Protein 6H0J (pdb70)

InterPro domains:
  IPR001227 Acyl transferase domain superfamily [G3DSA:3.40.366.10] (567-873)
  IPR001227 Acyl transferase domain superfamily [G3DSA:3.40.366.10] (2372-2678)
  IPR001227 Acyl transferase domain superfamily [G3DSA:3.40.366.10] (4177-4483)
  IPR001227 Acyl transferase domain superfamily [G3DSA:3.40.366.10] (6298-6604)
  IPR001227 Acyl transferase domain superfamily [G3DSA:3.40.366.10] (8096-8402)
  IPR001227 Acyl transferase domain superfamily [G3DSA:3.40.366.10] (10204-10501)
  IPR001227 Acyl transferase domain superfamily [G3DSA:3.40.366.10] (11750-12056)
  IPR001227 Acyl transferase domain superfamily [G3DSA:3.40.366.10] (13543-13849)
  IPR001227 Acyl transferase domain superfamily [G3DSA:3.40.366.10] (15663-15969)
  IPR006162 Phosphopantetheine attachment site [PS00012] (1752-1767)
  IPR006162 Phosphopantetheine attachment site [PS00012] (3557-3572)
  IPR006162 Phosphopantetheine attachment site [PS00012] (5678-5693)
  IPR006162 Phosphopantetheine attachment site [PS00012] (7483-7498)
  IPR006162 Phosphopantetheine attachment site [PS00012] (9597-9612)
  IPR006162 Phosphopantetheine attachment site [PS00012] (11136-11151)
  IPR006162 Phosphopantetheine attachment site [PS00012] (12929-12944)
  IPR006162 Phosphopantetheine attachment site [PS00012] (15044-15059)
  IPR006162 Phosphopantetheine attachment site [PS00012] (16850-16865)
  IPR009081 Phosphopantetheine binding ACP domain [PF00550] (1728-1793)
  IPR009081 Phosphopantetheine binding ACP domain [PF00550] (3533-3598)

Radius of gyration: 12.16 Å; Cα contacts (8 Å, |Δi|>4): 162; chains: 1; bounding box: 32×23×23 Å

B-factor: mean 0.43, std 0.56, range [0.02, 4.68]

Foldseek 3Di:
DAPQCQCLVVLLPDALVVLLVVQLLVLLCLLQVLLVHRRSVPFDQVAFCVVVVDDLPSLQVSQVSVCVNRVFHADSCRSVVQGGSSSNSSVSVVRHDPRD

CATH classification: 1.10.1200.10

Organism: Mycobacterium ulcerans (strain Agy99) (NCBI:txid362242)

Sequence (100 aa):
GSTATLLTSKLAGLTATEQRAVTRKLVLDQAASVLGYASTESLDTHESFKDLGFDSLTALELRDHLQTATGLNLSSTLIFDHPTPHAVAEHLLEQIPGIGGSTATLLTSKLAGLTATEQRAVTRKLVLDQAASVLGYASTESLDTHESFKDLGFDSLTALELRDHLQTATGLNLSSTLIFDHPTPHAVAEHLLEQIPGIGGSTATLLTSKLAGLTATEQRAVTRKLVLDQAASVLGYASTESLDTHESFKDLGFDSLTALELRDHLQTATGLNLSSTLIFDHPTPHAVAEHLLEQIPGIGGSTATLLTSKLAGLTATEQRAVTRKLVLDQAASVLGYASTESLDTHESFKDLGFDSLTALELRDHLQTATGLNLSSTLIFDHPTPHAVAEHLLEQIPGIGGSTATLLTSKLAGLTATEQRAVTRKLVLDQAASVLGYASTESLDTHESFKDLGFDSLTALELRDHLQTATGLNLSSTLIFDHPTPHAVAEHLLEQIPGIGGSTATLLTSKLAGLTATEQRAVTRKLVLDQAASVLGYASTESLDTHESFKDLGFDSLTALELRDHLQTATGLNLSSTLIFDHPTPHAVAEHLLEQIPGIGGSTATLLTSKLAGLTATEQRAVTRKLVLDQAASVLGYASTESLDTHESFKDLGFDSLTALELRDHLQTATGLNLSSTLIFDHPTPHAVAEHLLEQIPGIGGSTATLLTSKLAGLTATEQRAVTRKLVLDQAASVLGYASTESLDTHESFKDLGFDSLTALELRDHLQTATGLNLSSTLIFDHPTPHAVAEHLLEQIPGIGGSTATLLTSKLAGLTATEQRAVTRKLVLDQAASVLGYASTESLDTHESFKDLGFDSLTALELRDHLQTATGLNLSSTLIFDHPTPHAVAEHLLEQIPGIGGSTATLLTSKLAGLTATEQRAVTRKLVLDQAASVLGYASTESLDTHESFKDLGFDSLTALELRDHLQTATGLNLSSTLIFDHPTPHAVAEHLLEQIPGIGGSTATLLTSKLAGLTATEQRAVTRKLVLDQAASVLGYASTESLDTHESFKDLGFDSLTALELRDHLQTATGLNLSSTLIFDHPTPHAVAEHLLEQIPGIGGSTATLLTSKLAGLTATEQRAVTRKLVLDQAASVLGYASTESLDTHESFKDLGFDSLTALELRDHLQTATGLNLSSTLIFDHPTPHAVAEHLLEQIPGIGGSTATLLTSKLAGLTATEQRAVTRKLVLDQAASVLGYASTESLDTHESFKDLGFDSLTALELRDHLQTATGLNLSSTLIFDHPTPHAVAEHLLEQIPGIGGSTATLLTSKLAGLTATEQRAVTRKLVLDQAASVLGYASTESLDTHESFKDLGFDSLTALELRDHLQTATGLNLSSTLIFDHPTPHAVAEHLLEQIPGIGGSTATLLTSKLAGLTATEQRAVTRKLVLDQAASVLGYASTESLDTHESFKDLGFDSLTALELRDHLQTATGLNLSSTLIFDHPTPHAVAEHLLEQIPGIGGSTATLLTSKLAGLTATEQRAVTRKLVLDQAASVLGYASTESLDTHESFKDLGFDSLTALELRDHLQTATGLNLSSTLIFDHPTPHAVAEHLLEQIPGIGGSTATLLTSKLAGLTATEQRAVTRKLVLDQAASVLGYASTESLDTHESFKDLGFDSLTALELRDHLQTATGLNLSSTLIFDHPTPHAVAEHLLEQIPGIGGSTATLLTSKLAGLTATEQRAVTRKLVLDQAASVLGYASTESLDTHESFKDLGFDSLTALELRDHLQTATGLNLSSTLIFDHPTPHAVAEHLLEQIPGIGGSTATLLTSKLAGLTATEQRAVTRKLVLDQAASVLGYASTESLDTHESFKDLGFDSLTALELRDHLQTATGLNLSSTLIFDHPTPHAVAEHLLEQIPGIGGSTATLLTSKLAGLTATEQRAVTRKLVLDQAASVLGYASTESLDTHESFKDLGFDSLTALELRDHLQTATGLNLSSTLIFDHPTPHAVAEHLLEQIPGIG

Solvent-accessible surface area: 5077 Å² total; per-residue (Å²): 99,118,69,16,92,101,24,23,73,101,2,64,63,34,81,46,93,82,0,95,52,39,1,101,106,29,0,20,50,25,0,2,71,20,43,65,51,93,82,26,104,68,26,53,6,158,51,39,0,128,105,14,47,4,72,86,136,34,1,57,80,0,56,63,40,0,35,93,13,2,2,25,131,12,68,66,84,4,0,72,102,39,67,12,0,84,13,0,0,51,31,2,15,138,46,13,79,76,77,41

Nearest PDB structures (foldseek):
  6h0j-assembly1_A  TM=9.994E-01  e=2.983E-16  Mycobacterium ulcerans Agy99
  5hvc-assembly1_A  TM=9.205E-01  e=7.539E-07  Mycobacterium ulcerans
  5hv8-assembly1_A  TM=8.431E-01  e=6.719E-07  Mycobacterium ulcerans
  7vrs-assembly1_C  TM=9.241E-01  e=3.181E-06  Streptomyces albus subsp. albus
  8tko-assembly1_C  TM=9.076E-01  e=5.340E-06  Saccharopolyspora erythraea

Structure (mmCIF, N/CA/C/O backbone):
data_6H0J
#
_entry.id   6H0J
#
loop_
_atom_site.group_PDB
_atom_site.id
_atom_site.type_symbol
_atom_site.label_atom_id
_atom_site.label_alt_id
_atom_site.label_comp_id
_atom_site.label_asym_id
_atom_site.label_entity_id
_atom_site.label_seq_id
_atom_site.pdbx_PDB_ins_code
_atom_site.Cartn_x
_atom_site.Cartn_y
_atom_site.Cartn_z
_atom_site.occupancy
_atom_site.B_iso_or_equiv
_atom_site.auth_seq_id
_atom_site.auth_comp_id
_atom_site.auth_asym_id
_atom_site.auth_atom_id
_atom_site.pdbx_PDB_model_num
ATOM 1 N N . GLY A 1 1 ? -12.910 12.205 -0.116 1.00 4.26 1 GLY A N 1
ATOM 2 C CA . GLY A 1 1 ? -11.819 13.172 -0.386 1.00 3.40 1 GLY A CA 1
ATOM 3 C C . GLY A 1 1 ? -10.956 12.742 -1.552 1.00 2.51 1 GLY A C 1
ATOM 4 O O . GLY A 1 1 ? -10.609 11.566 -1.663 1.00 2.92 1 GLY A O 1
ATOM 10 N N . SER A 1 2 ? -10.625 13.701 -2.419 1.00 1.84 2 SER A N 1
ATOM 11 C CA . SER A 1 2 ? -9.788 13.468 -3.601 1.00 1.44 2 SER A CA 1
ATOM 12 C C . SER A 1 2 ? -10.500 12.577 -4.623 1.00 1.14 2 SER A C 1
ATOM 13 O O . SER A 1 2 ? -10.944 13.052 -5.670 1.00 1.80 2 SER A O 1
ATOM 21 N N . THR A 1 3 ? -10.616 11.294 -4.321 1.00 0.93 3 THR A N 1
ATOM 22 C CA . THR A 1 3 ? -11.254 10.350 -5.221 1.00 0.78 3 THR A CA 1
ATOM 23 C C . THR A 1 3 ? -11.924 9.221 -4.439 1.00 0.84 3 THR A C 1
ATOM 24 O O . THR A 1 3 ? -13.141 9.230 -4.254 1.00 1.82 3 THR A O 1
ATOM 35 N N . ALA A 1 4 ? -11.112 8.274 -3.971 1.00 0.63 4 ALA A N 1
ATOM 36 C CA . ALA A 1 4 ? -11.578 7.094 -3.238 1.00 0.52 4 ALA A CA 1
ATOM 37 C C . ALA A 1 4 ? -12.390 6.138 -4.112 1.00 0.42 4 ALA A C 1
ATOM 38 O O . ALA A 1 4 ? -12.035 4.969 -4.216 1.00 0.34 4 ALA A O 1
ATOM 45 N N . THR A 1 5 ? -13.465 6.635 -4.735 1.00 0.48 5 THR A N 1
ATOM 46 C CA . THR A 1 5 ? -14.343 5.830 -5.606 1.00 0.48 5 THR A CA 1
ATOM 47 C C . THR A 1 5 ? -13.558 4.925 -6.554 1.00 0.39 5 THR A C 1
ATOM 48 O O . THR A 1 5 ? -14.021 3.847 -6.924 1.00 0.42 5 THR A O 1
ATOM 59 N N . LEU A 1 6 ? -12.368 5.361 -6.918 1.00 0.30 6 LEU A N 1
ATOM 60 C CA . LEU A 1 6 ? -11.461 4.569 -7.727 1.00 0.23 6 LEU A CA 1
ATOM 61 C C . LEU A 1 6 ? -11.224 3.198 -7.097 1.00 0.22 6 LEU A C 1
ATOM 62 O O . LEU A 1 6 ? -11.624 2.171 -7.646 1.00 0.31 6 LEU A O 1
ATOM 78 N N . LEU A 1 7 ? -10.595 3.192 -5.933 1.00 0.16 7 LEU A N 1
ATOM 79 C CA . LEU A 1 7 ? -10.277 1.952 -5.254 1.00 0.15 7 LEU A CA 1
ATOM 80 C C . LEU A 1 7 ? -11.463 1.457 -4.455 1.00 0.20 7 LEU A C 1
ATOM 81 O O . LEU A 1 7 ? -11.674 0.270 -4.321 1.00 0.22 7 LEU A O 1
ATOM 97 N N . THR A 1 8 ? -12.240 2.382 -3.944 1.00 0.24 8 THR A N 1
ATOM 98 C CA . THR A 1 8 ? -13.407 2.059 -3.132 1.00 0.31 8 THR A CA 1
ATOM 99 C C . THR A 1 8 ? -14.362 1.125 -3.882 1.00 0.35 8 THR A C 1
ATOM 100 O O . THR A 1 8 ? -14.964 0.227 -3.290 1.00 0.38 8 THR A O 1
ATOM 111 N N . SER A 1 9 ? -14.450 1.309 -5.194 1.00 0.36 9 SER A N 1
ATOM 112 C CA . SER A 1 9 ? -15.263 0.446 -6.041 1.00 0.42 9 SER A CA 1
ATOM 113 C C . SER A 1 9 ? -14.656 -0.961 -6.131 1.00 0.39 9 SER A C 1
ATOM 114 O O . SER A 1 9 ? -15.344 -1.929 -6.452 1.00 0.43 9 SER A O 1
ATOM 122 N N . LYS A 1 10 ? -13.365 -1.059 -5.832 1.00 0.33 10 LYS A N 1
ATOM 123 C CA . LYS A 1 10 ? -12.679 -2.342 -5.735 1.00 0.31 10 LYS A CA 1
ATOM 124 C C . LYS A 1 10 ? -13.128 -3.055 -4.477 1.00 0.28 10 LYS A C 1
ATOM 125 O O . LYS A 1 10 ? -13.686 -4.146 -4.534 1.00 0.29 10 LYS A O 1
ATOM 144 N N . LEU A 1 11 ? -12.903 -2.400 -3.342 1.00 0.24 11 LEU A N 1
ATOM 145 C CA . LEU A 1 11 ? -13.166 -2.995 -2.033 1.00 0.23 11 LEU A CA 1
ATOM 146 C C . LEU A 1 11 ? -14.631 -3.351 -1.874 1.00 0.27 11 LEU A C 1
ATOM 147 O O . LEU A 1 11 ? -14.976 -4.247 -1.107 1.00 0.28 11 LEU A O 1
ATOM 163 N N . ALA A 1 12 ? -15.484 -2.647 -2.596 1.00 0.30 12 ALA A N 1
ATOM 164 C CA . ALA A 1 12 ? -16.913 -2.936 -2.599 1.00 0.35 12 ALA A CA 1
ATOM 165 C C . ALA A 1 12 ? -17.176 -4.365 -3.068 1.00 0.36 12 ALA A C 1
ATOM 166 O O . ALA A 1 12 ? -18.171 -4.982 -2.695 1.00 0.40 12 ALA A O 1
ATOM 173 N N . GLY A 1 13 ? -16.268 -4.881 -3.887 1.00 0.35 13 GLY A N 1
ATOM 174 C CA . GLY A 1 13 ? -16.390 -6.234 -4.383 1.00 0.37 13 GLY A CA 1
ATOM 175 C C . GLY A 1 13 ? -15.738 -7.249 -3.462 1.00 0.34 13 GLY A C 1
ATOM 176 O O . GLY A 1 13 ? -15.950 -8.453 -3.604 1.00 0.38 13 GLY A O 1
ATOM 180 N N . LEU A 1 14 ? -14.944 -6.767 -2.512 1.00 0.29 14 LEU A N 1
ATOM 181 C CA . LEU A 1 14 ? -14.248 -7.637 -1.589 1.00 0.26 14 LEU A CA 1
ATOM 182 C C . LEU A 1 14 ? -14.887 -7.632 -0.231 1.00 0.26 14 LEU A C 1
ATOM 183 O O . LEU A 1 14 ? -15.822 -6.880 0.053 1.00 0.29 14 LEU A O 1
ATOM 199 N N . THR A 1 15 ? -14.357 -8.492 0.593 1.00 0.25 15 THR A N 1
ATOM 200 C CA . THR A 1 15 ? -14.588 -8.456 2.010 1.00 0.26 15 THR A CA 1
ATOM 201 C C . THR A 1 15 ? -13.355 -7.832 2.613 1.00 0.24 15 THR A C 1
ATOM 202 O O . THR A 1 15 ? -12.349 -7.746 1.913 1.00 0.21 15 THR A O 1
ATOM 213 N N . ALA A 1 16 ? -13.400 -7.406 3.866 1.00 0.26 16 ALA A N 1
ATOM 214 C CA . ALA A 1 16 ? -12.246 -6.749 4.478 1.00 0.26 16 ALA A CA 1
ATOM 215 C C . ALA A 1 16 ? -10.963 -7.527 4.200 1.00 0.23 16 ALA A C 1
ATOM 216 O O . ALA A 1 16 ? -9.941 -6.941 3.868 1.00 0.23 16 ALA A O 1
ATOM 223 N N . THR A 1 17 ? -11.051 -8.850 4.275 1.00 0.24 17 THR A N 1
ATOM 224 C CA . THR A 1 17 ? -9.924 -9.729 4.018 1.00 0.24 17 THR A CA 1
ATOM 225 C C . THR A 1 17 ? -9.412 -9.608 2.580 1.00 0.22 17 THR A C 1
ATOM 226 O O . THR A 1 17 ? -8.210 -9.483 2.352 1.00 0.28 17 THR A O 1
ATOM 237 N N . GLU A 1 18 ? -10.312 -9.642 1.613 1.00 0.20 18 GLU A N 1
ATOM 238 C CA . GLU A 1 18 ? -9.924 -9.553 0.227 1.00 0.19 18 GLU A CA 1
ATOM 239 C C . GLU A 1 18 ? -9.515 -8.131 -0.120 1.00 0.17 18 GLU A C 1
ATOM 240 O O . GLU A 1 18 ? -8.717 -7.907 -1.027 1.00 0.16 18 GLU A O 1
ATOM 252 N N . GLN A 1 19 ? -10.066 -7.177 0.612 1.00 0.16 19 GLN A N 1
ATOM 253 C CA . GLN A 1 19 ? -9.656 -5.790 0.500 1.00 0.16 19 GLN A CA 1
ATOM 254 C C . GLN A 1 19 ? -8.207 -5.647 0.934 1.00 0.15 19 GLN A C 1
ATOM 255 O O . GLN A 1 19 ? -7.451 -4.854 0.374 1.00 0.17 19 GLN A O 1
ATOM 269 N N . ARG A 1 20 ? -7.827 -6.426 1.944 1.00 0.18 20 ARG A N 1
ATOM 270 C CA . ARG A 1 20 ? -6.421 -6.527 2.327 1.00 0.22 20 ARG A CA 1
ATOM 271 C C . ARG A 1 20 ? -5.641 -7.061 1.148 1.00 0.18 20 ARG A C 1
ATOM 272 O O . ARG A 1 20 ? -4.652 -6.479 0.723 1.00 0.24 20 ARG A O 1
ATOM 293 N N . ALA A 1 21 ? -6.146 -8.159 0.605 1.00 0.19 21 ALA A N 1
ATOM 294 C CA . ALA A 1 21 ? -5.464 -8.907 -0.448 1.00 0.19 21 ALA A CA 1
ATOM 295 C C . ALA A 1 21 ? -5.197 -8.061 -1.688 1.00 0.16 21 ALA A C 1
ATOM 296 O O . ALA A 1 21 ? -4.108 -8.111 -2.262 1.00 0.19 21 ALA A O 1
ATOM 303 N N . VAL A 1 22 ? -6.178 -7.267 -2.081 1.00 0.12 22 VAL A N 1
ATOM 304 C CA . VAL A 1 22 ? -6.105 -6.538 -3.338 1.00 0.12 22 VAL A CA 1
ATOM 305 C C . VAL A 1 22 ? -5.060 -5.429 -3.309 1.00 0.08 22 VAL A C 1
ATOM 306 O O . VAL A 1 22 ? -4.310 -5.261 -4.267 1.00 0.10 22 VAL A O 1
ATOM 319 N N . THR A 1 23 ? -4.986 -4.663 -2.232 1.00 0.06 23 THR A N 1
ATOM 320 C CA . THR A 1 23 ? -3.955 -3.649 -2.162 1.00 0.04 23 THR A CA 1
ATOM 321 C C . THR A 1 23 ? -2.721 -4.143 -1.449 1.00 0.05 23 THR A C 1
ATOM 322 O O . THR A 1 23 ? -1.703 -3.491 -1.489 1.00 0.11 23 THR A O 1
ATOM 333 N N . ARG A 1 24 ? -2.783 -5.315 -0.841 1.00 0.04 24 ARG A N 1
ATOM 334 C CA . ARG A 1 24 ? -1.555 -5.995 -0.442 1.00 0.05 24 ARG A CA 1
ATOM 335 C C . ARG A 1 24 ? -0.793 -6.319 -1.710 1.00 0.08 24 ARG A C 1
ATOM 336 O O . ARG A 1 24 ? 0.404 -6.585 -1.703 1.00 0.17 24 ARG A O 1
ATOM 357 N N . LYS A 1 25 ? -1.532 -6.250 -2.803 1.00 0.05 25 LYS A N 1
ATOM 358 C CA . LYS A 1 25 ? -1.008 -6.383 -4.122 1.00 0.08 25 LYS A CA 1
ATOM 359 C C . LYS A 1 25 ? -0.751 -4.986 -4.704 1.00 0.07 25 LYS A C 1
ATOM 360 O O . LYS A 1 25 ? 0.237 -4.775 -5.402 1.00 0.11 25 LYS A O 1
ATOM 379 N N . LEU A 1 26 ? -1.630 -4.020 -4.398 1.00 0.04 26 LEU A N 1
ATOM 380 C CA . LEU A 1 26 ? -1.474 -2.655 -4.897 1.00 0.04 26 LEU A CA 1
ATOM 381 C C . LEU A 1 26 ? -0.283 -1.943 -4.250 1.00 0.04 26 LEU A C 1
ATOM 382 O O . LEU A 1 26 ? 0.590 -1.462 -4.965 1.00 0.04 26 LEU A O 1
ATOM 398 N N . VAL A 1 27 ? -0.239 -1.871 -2.914 1.00 0.04 27 VAL A N 1
ATOM 399 C CA . VAL A 1 27 ? 0.881 -1.214 -2.231 1.00 0.04 27 VAL A CA 1
ATOM 400 C C . VAL A 1 27 ? 2.187 -1.852 -2.682 1.00 0.05 27 VAL A C 1
ATOM 401 O O . VAL A 1 27 ? 3.200 -1.185 -2.886 1.00 0.05 27 VAL A O 1
ATOM 414 N N . LEU A 1 28 ? 2.104 -3.154 -2.866 1.00 0.05 28 LEU A N 1
ATOM 415 C CA . LEU A 1 28 ? 3.192 -3.956 -3.362 1.00 0.05 28 LEU A CA 1
ATOM 416 C C . LEU A 1 28 ? 3.585 -3.493 -4.755 1.00 0.05 28 LEU A C 1
ATOM 417 O O . LEU A 1 28 ? 4.746 -3.233 -5.038 1.00 0.06 28 LEU A O 1
ATOM 433 N N . ASP A 1 29 ? 2.584 -3.343 -5.593 1.00 0.04 29 ASP A N 1
ATOM 434 C CA . ASP A 1 29 ? 2.773 -2.992 -6.993 1.00 0.05 29 ASP A CA 1
ATOM 435 C C . ASP A 1 29 ? 3.357 -1.597 -7.108 1.00 0.03 29 ASP A C 1
ATOM 436 O O . ASP A 1 29 ? 4.233 -1.335 -7.932 1.00 0.04 29 ASP A O 1
ATOM 445 N N . GLN A 1 30 ? 2.852 -0.705 -6.274 1.00 0.03 30 GLN A N 1
ATOM 446 C CA . GLN A 1 30 ? 3.347 0.652 -6.202 1.00 0.03 30 GLN A CA 1
ATOM 447 C C . GLN A 1 30 ? 4.780 0.670 -5.746 1.00 0.03 30 GLN A C 1
ATOM 448 O O . GLN A 1 30 ? 5.624 1.316 -6.354 1.00 0.04 30 GLN A O 1
ATOM 462 N N . ALA A 1 31 ? 5.041 -0.071 -4.684 1.00 0.02 31 ALA A N 1
ATOM 463 C CA . ALA A 1 31 ? 6.377 -0.177 -4.112 1.00 0.03 31 ALA A CA 1
ATOM 464 C C . ALA A 1 31 ? 7.323 -0.742 -5.138 1.00 0.03 31 ALA A C 1
ATOM 465 O O . ALA A 1 31 ? 8.511 -0.428 -5.171 1.00 0.04 31 ALA A O 1
ATOM 472 N N . ALA A 1 32 ? 6.757 -1.558 -5.995 1.00 0.03 32 ALA A N 1
ATOM 473 C CA . ALA A 1 32 ? 7.481 -2.179 -7.061 1.00 0.04 32 ALA A CA 1
ATOM 474 C C . ALA A 1 32 ? 7.846 -1.136 -8.094 1.00 0.05 32 ALA A C 1
ATOM 475 O O . ALA A 1 32 ? 8.979 -1.075 -8.557 1.00 0.07 32 ALA A O 1
ATOM 482 N N . SER A 1 33 ? 6.891 -0.280 -8.404 1.00 0.05 33 SER A N 1
ATOM 483 C CA . SER A 1 33 ? 7.103 0.797 -9.350 1.00 0.07 33 SER A CA 1
ATOM 484 C C . SER A 1 33 ? 8.183 1.742 -8.832 1.00 0.06 33 SER A C 1
ATOM 485 O O . SER A 1 33 ? 8.975 2.287 -9.598 1.00 0.08 33 SER A O 1
ATOM 493 N N . VAL A 1 34 ? 8.205 1.923 -7.520 1.00 0.04 34 VAL A N 1
ATOM 494 C CA . VAL A 1 34 ? 9.192 2.761 -6.874 1.00 0.04 34 VAL A CA 1
ATOM 495 C C . VAL A 1 34 ? 10.558 2.149 -7.011 1.00 0.05 34 VAL A C 1
ATOM 496 O O . VAL A 1 34 ? 11.489 2.744 -7.549 1.00 0.07 34 VAL A O 1
ATOM 509 N N . LEU A 1 35 ? 10.644 0.941 -6.502 1.00 0.04 35 LEU A N 1
ATOM 510 C CA . LEU A 1 35 ? 11.897 0.247 -6.336 1.00 0.06 35 LEU A CA 1
ATOM 511 C C . LEU A 1 35 ? 12.572 -0.141 -7.650 1.00 0.08 35 LEU A C 1
ATOM 512 O O . LEU A 1 35 ? 13.795 -0.279 -7.698 1.00 0.12 35 LEU A O 1
ATOM 528 N N . GLY A 1 36 ? 11.796 -0.345 -8.702 1.00 0.08 36 GLY A N 1
ATOM 529 C CA . GLY A 1 36 ? 12.394 -0.716 -9.968 1.00 0.11 36 GLY A CA 1
ATOM 530 C C . GLY A 1 36 ? 11.821 -1.991 -10.527 1.00 0.13 36 GLY A C 1
ATOM 531 O O . GLY A 1 36 ? 12.393 -2.608 -11.427 1.00 0.17 36 GLY A O 1
ATOM 535 N N . TYR A 1 37 ? 10.693 -2.382 -9.990 1.00 0.11 37 TYR A N 1
ATOM 536 C CA . TYR A 1 37 ? 10.106 -3.672 -10.285 1.00 0.14 37 TYR A CA 1
ATOM 537 C C . TYR A 1 37 ? 8.947 -3.537 -11.262 1.00 0.17 37 TYR A C 1
ATOM 538 O O . TYR A 1 37 ? 8.467 -2.432 -11.522 1.00 0.24 37 TYR A O 1
ATOM 556 N N . ALA A 1 38 ? 8.497 -4.665 -11.789 1.00 0.21 38 ALA A N 1
ATOM 557 C CA . ALA A 1 38 ? 7.405 -4.677 -12.751 1.00 0.24 38 ALA A CA 1
ATOM 558 C C . ALA A 1 38 ? 6.421 -5.799 -12.451 1.00 0.23 38 ALA A C 1
ATOM 559 O O . ALA A 1 38 ? 5.392 -5.933 -13.113 1.00 0.26 38 ALA A O 1
ATOM 566 N N . SER A 1 39 ? 6.745 -6.613 -11.462 1.00 0.21 39 SER A N 1
ATOM 567 C CA . SER A 1 39 ? 5.912 -7.746 -11.096 1.00 0.23 39 SER A CA 1
ATOM 568 C C . SER A 1 39 ? 6.079 -8.060 -9.613 1.00 0.20 39 SER A C 1
ATOM 569 O O .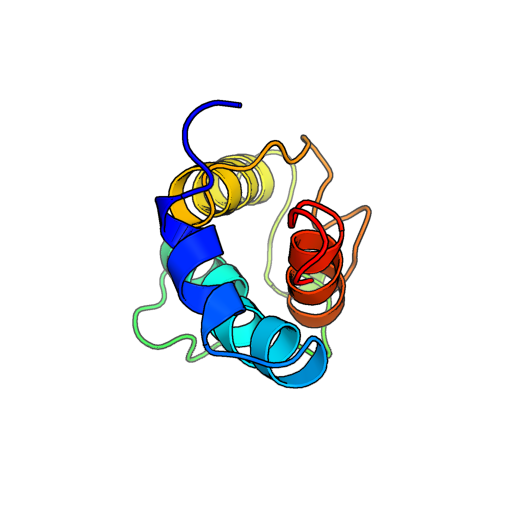 SER A 1 39 ? 5.918 -9.205 -9.184 1.00 0.25 39 SER A O 1
ATOM 577 N N . THR A 1 40 ? 6.397 -7.016 -8.836 1.00 0.14 40 THR A N 1
ATOM 578 C CA . THR A 1 40 ? 6.671 -7.134 -7.398 1.00 0.13 40 THR A CA 1
ATOM 579 C C . THR A 1 40 ? 7.650 -8.268 -7.110 1.00 0.16 40 THR A C 1
ATOM 580 O O . THR A 1 40 ? 7.573 -8.939 -6.080 1.00 0.22 40 THR A O 1
ATOM 591 N N . GLU A 1 41 ? 8.592 -8.433 -8.025 1.00 0.21 41 GLU A N 1
ATOM 592 C CA . GLU A 1 41 ? 9.518 -9.554 -8.016 1.00 0.26 41 GLU A CA 1
ATOM 593 C C . GLU A 1 41 ? 10.387 -9.588 -6.762 1.00 0.25 41 GLU A C 1
ATOM 594 O O . GLU A 1 41 ? 10.564 -10.644 -6.156 1.00 0.40 41 GLU A O 1
ATOM 606 N N . SER A 1 42 ? 10.901 -8.441 -6.353 1.00 0.27 42 SER A N 1
ATOM 607 C CA . SER A 1 42 ? 11.852 -8.404 -5.252 1.00 0.32 42 SER A CA 1
ATOM 608 C C . SER A 1 42 ? 11.234 -7.793 -4.002 1.00 0.28 42 SER A C 1
ATOM 609 O O . SER A 1 42 ? 11.910 -7.120 -3.225 1.00 0.41 42 SER A O 1
ATOM 617 N N . LEU A 1 43 ? 9.947 -8.020 -3.818 1.00 0.16 43 LEU A N 1
ATOM 618 C CA . LEU A 1 43 ? 9.247 -7.497 -2.664 1.00 0.12 43 LEU A CA 1
ATOM 619 C C . LEU A 1 43 ? 8.806 -8.584 -1.705 1.00 0.13 43 LEU A C 1
ATOM 620 O O . LEU A 1 43 ? 8.853 -9.776 -2.017 1.00 0.19 43 LEU A O 1
ATOM 636 N N . ASP A 1 44 ? 8.358 -8.144 -0.543 1.00 0.10 44 ASP A N 1
ATOM 637 C CA . ASP A 1 44 ? 7.790 -9.018 0.463 1.00 0.12 44 ASP A CA 1
ATOM 638 C C . ASP A 1 44 ? 6.677 -8.270 1.168 1.00 0.12 44 ASP A C 1
ATOM 639 O O . ASP A 1 44 ? 6.753 -7.054 1.335 1.00 0.19 44 ASP A O 1
ATOM 648 N N . THR A 1 45 ? 5.646 -8.981 1.571 1.00 0.09 45 THR A N 1
ATOM 649 C CA . THR A 1 45 ? 4.574 -8.373 2.327 1.00 0.08 45 THR A CA 1
ATOM 650 C C . THR A 1 45 ? 4.766 -8.645 3.805 1.00 0.08 45 THR A C 1
ATOM 651 O O . THR A 1 45 ? 4.094 -8.061 4.650 1.00 0.11 45 THR A O 1
ATOM 662 N N . HIS A 1 46 ? 5.702 -9.531 4.110 1.00 0.07 46 HIS A N 1
ATOM 663 C CA . HIS A 1 46 ? 5.990 -9.886 5.487 1.00 0.08 46 HIS A CA 1
ATOM 664 C C . HIS A 1 46 ? 7.185 -9.089 5.983 1.00 0.08 46 HIS A C 1
ATOM 665 O O . HIS A 1 46 ? 7.507 -9.095 7.173 1.00 0.12 46 HIS A O 1
ATOM 680 N N . GLU A 1 47 ? 7.837 -8.393 5.062 1.00 0.08 47 GLU A N 1
ATOM 681 C CA . GLU A 1 47 ? 9.031 -7.643 5.388 1.00 0.08 47 GLU A CA 1
ATOM 682 C C . GLU A 1 47 ? 8.754 -6.160 5.194 1.00 0.07 47 GLU A C 1
ATOM 683 O O . GLU A 1 47 ? 7.931 -5.776 4.358 1.00 0.07 47 GLU A O 1
ATOM 695 N N . SER A 1 48 ? 9.416 -5.340 5.984 1.00 0.07 48 SER A N 1
ATOM 696 C CA . SER A 1 48 ? 9.104 -3.927 6.046 1.00 0.07 48 SER A CA 1
ATOM 697 C C . SER A 1 48 ? 9.821 -3.159 4.946 1.00 0.06 48 SER A C 1
ATOM 698 O O . SER A 1 48 ? 10.922 -3.523 4.543 1.00 0.09 48 SER A O 1
ATOM 706 N N . PHE A 1 49 ? 9.169 -2.090 4.481 1.00 0.05 49 PHE A N 1
ATOM 707 C CA . PHE A 1 49 ? 9.665 -1.245 3.385 1.00 0.05 49 PHE A CA 1
ATOM 708 C C . PHE A 1 49 ? 11.082 -0.771 3.630 1.00 0.06 49 PHE A C 1
ATOM 709 O O . PHE A 1 49 ? 11.807 -0.455 2.691 1.00 0.06 49 PHE A O 1
ATOM 726 N N . LYS A 1 50 ? 11.432 -0.665 4.895 1.00 0.07 50 LYS A N 1
ATOM 727 C CA . LYS A 1 50 ? 12.800 -0.457 5.313 1.00 0.09 50 LYS A CA 1
ATOM 728 C C . LYS A 1 50 ? 13.735 -1.375 4.546 1.00 0.09 50 LYS A C 1
ATOM 729 O O . LYS A 1 50 ? 14.662 -0.929 3.873 1.00 0.13 50 LYS A O 1
ATOM 748 N N . ASP A 1 51 ? 13.446 -2.656 4.637 1.00 0.10 51 ASP A N 1
ATOM 749 C CA . ASP A 1 51 ? 14.237 -3.687 3.968 1.00 0.12 51 ASP A CA 1
ATOM 750 C C . ASP A 1 51 ? 14.081 -3.585 2.449 1.00 0.12 51 ASP A C 1
ATOM 751 O O . ASP A 1 51 ? 14.993 -3.922 1.693 1.00 0.20 51 ASP A O 1
ATOM 760 N N . LEU A 1 52 ? 12.925 -3.091 2.015 1.00 0.08 52 LEU A N 1
ATOM 761 C CA . LEU A 1 52 ? 12.628 -2.913 0.597 1.00 0.07 52 LEU A CA 1
ATOM 762 C C . LEU A 1 52 ? 13.477 -1.791 0.025 1.00 0.08 52 LEU A C 1
ATOM 763 O O . LEU A 1 52 ? 13.683 -1.695 -1.185 1.00 0.11 52 LEU A O 1
ATOM 779 N N . GLY A 1 53 ? 13.971 -0.949 0.914 1.00 0.06 53 GLY A N 1
ATOM 780 C CA . GLY A 1 53 ? 14.862 0.107 0.517 1.00 0.06 53 GLY A CA 1
ATOM 781 C C . GLY A 1 53 ? 14.214 1.471 0.537 1.00 0.07 53 GLY A C 1
ATOM 782 O O . GLY A 1 53 ? 14.750 2.422 -0.034 1.00 0.12 53 GLY A O 1
ATOM 786 N N . PHE A 1 54 ? 13.054 1.583 1.173 1.00 0.05 54 PHE A N 1
ATOM 787 C CA . PHE A 1 54 ? 12.387 2.870 1.274 1.00 0.05 54 PHE A CA 1
ATOM 788 C C . PHE A 1 54 ? 13.016 3.752 2.346 1.00 0.07 54 PHE A C 1
ATOM 789 O O . PHE A 1 54 ? 13.669 3.265 3.267 1.00 0.12 54 PHE A O 1
ATOM 806 N N . ASP A 1 55 ? 12.791 5.053 2.213 1.00 0.08 55 ASP A N 1
ATOM 807 C CA . ASP A 1 55 ? 13.356 6.056 3.112 1.00 0.12 55 ASP A CA 1
ATOM 808 C C . ASP A 1 55 ? 12.618 7.369 2.876 1.00 0.09 55 ASP A C 1
ATOM 809 O O . ASP A 1 55 ? 11.540 7.361 2.283 1.00 0.08 55 ASP A O 1
ATOM 818 N N . SER A 1 56 ? 13.203 8.488 3.284 1.00 0.12 56 SER A N 1
ATOM 819 C CA . SER A 1 56 ? 12.574 9.797 3.112 1.00 0.13 56 SER A CA 1
ATOM 820 C C . SER A 1 56 ? 12.671 10.291 1.658 1.00 0.12 56 SER A C 1
ATOM 821 O O . SER A 1 56 ? 12.848 11.479 1.398 1.00 0.14 56 SER A O 1
ATOM 829 N N . LEU A 1 57 ? 12.514 9.355 0.728 1.00 0.11 57 LEU A N 1
ATOM 830 C CA . LEU A 1 57 ? 12.530 9.619 -0.698 1.00 0.11 57 LEU A CA 1
ATOM 831 C C . LEU A 1 57 ? 11.527 8.712 -1.404 1.00 0.08 57 LEU A C 1
ATOM 832 O O . LEU A 1 57 ? 10.496 9.160 -1.897 1.00 0.08 57 LEU A O 1
ATOM 848 N N . THR A 1 58 ? 11.835 7.421 -1.413 1.00 0.06 58 THR A N 1
ATOM 849 C CA . THR A 1 58 ? 11.022 6.437 -2.109 1.00 0.05 58 THR A CA 1
ATOM 850 C C . THR A 1 58 ? 9.684 6.230 -1.425 1.00 0.04 58 THR A C 1
ATOM 851 O O . THR A 1 58 ? 8.661 6.062 -2.085 1.00 0.04 58 THR A O 1
ATOM 862 N N . ALA A 1 59 ? 9.696 6.233 -0.099 1.00 0.04 59 ALA A N 1
ATOM 863 C CA . ALA A 1 59 ? 8.473 6.121 0.668 1.00 0.04 59 ALA A CA 1
ATOM 864 C C . ALA A 1 59 ? 7.522 7.236 0.297 1.00 0.04 59 ALA A C 1
ATOM 865 O O . ALA A 1 59 ? 6.313 7.067 0.304 1.00 0.05 59 ALA A O 1
ATOM 872 N N . LEU A 1 60 ? 8.098 8.380 -0.023 1.00 0.05 60 LEU A N 1
ATOM 873 C CA . LEU A 1 60 ? 7.338 9.562 -0.373 1.00 0.07 60 LEU A CA 1
ATOM 874 C C . LEU A 1 60 ? 6.594 9.364 -1.678 1.00 0.06 60 LEU A C 1
ATOM 875 O O . LEU A 1 60 ? 5.405 9.667 -1.764 1.00 0.07 60 LEU A O 1
ATOM 891 N N . GLU A 1 61 ? 7.280 8.839 -2.686 1.00 0.05 61 GLU A N 1
ATOM 892 C CA . GLU A 1 61 ? 6.626 8.574 -3.962 1.00 0.05 61 GLU A CA 1
ATOM 893 C C . GLU A 1 61 ? 5.746 7.340 -3.870 1.00 0.05 61 GLU A C 1
ATOM 894 O O . GLU A 1 61 ? 4.750 7.237 -4.567 1.00 0.06 61 GLU A O 1
ATOM 906 N N . LEU A 1 62 ? 6.111 6.405 -3.008 1.00 0.04 62 LEU A N 1
ATOM 907 C CA . LEU A 1 62 ? 5.263 5.247 -2.756 1.00 0.03 62 LEU A CA 1
ATOM 908 C C . LEU A 1 62 ? 3.981 5.665 -2.069 1.00 0.04 62 LEU A C 1
ATOM 909 O O . LEU A 1 62 ? 2.894 5.250 -2.455 1.00 0.05 62 LEU A O 1
ATOM 925 N N . ARG A 1 63 ? 4.128 6.474 -1.038 1.00 0.05 63 ARG A N 1
ATOM 926 C CA . ARG A 1 63 ? 2.997 7.012 -0.321 1.00 0.06 63 ARG A CA 1
ATOM 927 C C . ARG A 1 63 ? 2.125 7.728 -1.324 1.00 0.06 63 ARG A C 1
ATOM 928 O O . ARG A 1 63 ? 0.912 7.542 -1.373 1.00 0.08 63 ARG A O 1
ATOM 949 N N . ASP A 1 64 ? 2.799 8.504 -2.161 1.00 0.06 64 ASP A N 1
ATOM 950 C CA . ASP A 1 64 ? 2.171 9.212 -3.253 1.00 0.07 64 ASP A CA 1
ATOM 951 C C . ASP A 1 64 ? 1.443 8.239 -4.172 1.00 0.06 64 ASP A C 1
ATOM 952 O O . ASP A 1 64 ? 0.318 8.499 -4.603 1.00 0.07 64 ASP A O 1
ATOM 961 N N . HIS A 1 65 ? 2.086 7.104 -4.444 1.00 0.05 65 HIS A N 1
ATOM 962 C CA . HIS A 1 65 ? 1.496 6.062 -5.264 1.00 0.05 65 HIS A CA 1
ATOM 963 C C . HIS A 1 65 ? 0.223 5.533 -4.635 1.00 0.05 65 HIS A C 1
ATOM 964 O O . HIS A 1 65 ? -0.764 5.353 -5.323 1.00 0.06 65 HIS A O 1
ATOM 979 N N . LEU A 1 66 ? 0.241 5.299 -3.323 1.00 0.04 66 LEU A N 1
ATOM 980 C CA . LEU A 1 66 ? -0.899 4.695 -2.642 1.00 0.04 66 LEU A CA 1
ATOM 981 C C . LEU A 1 66 ? -2.107 5.614 -2.675 1.00 0.05 66 LEU A C 1
ATOM 982 O O . LEU A 1 66 ? -3.231 5.170 -2.847 1.00 0.06 66 LEU A O 1
ATOM 998 N N . GLN A 1 67 ? -1.864 6.896 -2.502 1.00 0.05 67 GLN A N 1
ATOM 999 C CA . GLN A 1 67 ? -2.937 7.889 -2.510 1.00 0.07 67 GLN A CA 1
ATOM 1000 C C . GLN A 1 67 ? -3.472 8.062 -3.910 1.00 0.07 67 GLN A C 1
ATOM 1001 O O . GLN A 1 67 ? -4.652 8.301 -4.113 1.00 0.10 67 GLN A O 1
ATOM 1015 N N . THR A 1 68 ? -2.584 7.950 -4.873 1.00 0.06 68 THR A N 1
ATOM 1016 C CA . THR A 1 68 ? -2.948 7.985 -6.262 1.00 0.08 68 THR A CA 1
ATOM 1017 C C . THR A 1 68 ? -3.711 6.718 -6.631 1.00 0.07 68 THR A C 1
ATOM 1018 O O . THR A 1 68 ? -4.735 6.753 -7.314 1.00 0.09 68 THR A O 1
ATOM 1029 N N . ALA A 1 69 ? -3.182 5.613 -6.159 1.00 0.06 69 ALA A N 1
ATOM 1030 C CA . ALA A 1 69 ? -3.779 4.308 -6.333 1.00 0.07 69 ALA A CA 1
ATOM 1031 C C . ALA A 1 69 ? -5.159 4.210 -5.696 1.00 0.10 69 ALA A C 1
ATOM 1032 O O . ALA A 1 69 ? -6.113 3.778 -6.338 1.00 0.13 69 ALA A O 1
ATOM 1039 N N . THR A 1 70 ? -5.262 4.607 -4.437 1.00 0.10 70 THR A N 1
ATOM 1040 C CA . THR A 1 70 ? -6.496 4.416 -3.685 1.00 0.13 70 THR A CA 1
ATOM 1041 C C . THR A 1 70 ? -7.420 5.614 -3.819 1.00 0.14 70 THR A C 1
ATOM 1042 O O . THR A 1 70 ? -8.640 5.476 -3.950 1.00 0.16 70 THR A O 1
ATOM 1053 N N . GLY A 1 71 ? -6.818 6.787 -3.816 1.00 0.13 71 GLY A N 1
ATOM 1054 C CA . GLY A 1 71 ? -7.574 8.020 -3.828 1.00 0.15 71 GLY A CA 1
ATOM 1055 C C . GLY A 1 71 ? -7.804 8.532 -2.427 1.00 0.19 71 GLY A C 1
ATOM 1056 O O . GLY A 1 71 ? -8.509 9.521 -2.219 1.00 0.31 71 GLY A O 1
ATOM 1060 N N . LEU A 1 72 ? -7.198 7.847 -1.471 1.00 0.15 72 LEU A N 1
ATOM 1061 C CA . LEU A 1 72 ? -7.356 8.163 -0.065 1.00 0.17 72 LEU A CA 1
ATOM 1062 C C . LEU A 1 72 ? -6.192 9.027 0.398 1.00 0.17 72 LEU A C 1
ATOM 1063 O O . LEU A 1 72 ? -5.352 9.428 -0.409 1.00 0.18 72 LEU A O 1
ATOM 1079 N N . ASN A 1 73 ? -6.127 9.302 1.689 1.00 0.18 73 ASN A N 1
ATOM 1080 C CA . ASN A 1 73 ? -5.160 10.258 2.205 1.00 0.20 73 ASN A CA 1
ATOM 1081 C C . ASN A 1 73 ? -4.188 9.579 3.158 1.00 0.17 73 ASN A C 1
ATOM 1082 O O . ASN A 1 73 ? -4.504 9.343 4.326 1.00 0.24 73 ASN A O 1
ATOM 1093 N N . LEU A 1 74 ? -3.012 9.250 2.646 1.00 0.10 74 LEU A N 1
ATOM 1094 C CA . LEU A 1 74 ? -1.983 8.612 3.440 1.00 0.09 74 LEU A CA 1
ATOM 1095 C C . LEU A 1 74 ? -0.953 9.654 3.900 1.00 0.13 74 LEU A C 1
ATOM 1096 O O . LEU A 1 74 ? -1.203 10.854 3.771 1.00 0.17 74 LEU A O 1
ATOM 1112 N N . SER A 1 75 ? 0.203 9.229 4.419 1.00 0.15 75 SER A N 1
ATOM 1113 C CA . SER A 1 75 ? 1.059 10.170 5.142 1.00 0.22 75 SER A CA 1
ATOM 1114 C C . SER A 1 75 ? 2.548 9.939 4.869 1.00 0.15 75 SER A C 1
ATOM 1115 O O . SER A 1 75 ? 2.928 8.909 4.321 1.00 0.12 75 SER A O 1
ATOM 1123 N N . SER A 1 76 ? 3.375 10.902 5.262 1.00 0.21 76 SER A N 1
ATOM 1124 C CA . SER A 1 76 ? 4.796 10.932 4.906 1.00 0.22 76 SER A CA 1
ATOM 1125 C C . SER A 1 76 ? 5.540 9.645 5.289 1.00 0.18 76 SER A C 1
ATOM 1126 O O . SER A 1 76 ? 6.252 9.060 4.468 1.00 0.23 76 SER A O 1
ATOM 1134 N N . THR A 1 77 ? 5.349 9.187 6.518 1.00 0.15 77 THR A N 1
ATOM 1135 C CA . THR A 1 77 ? 6.057 8.012 7.013 1.00 0.13 77 THR A CA 1
ATOM 1136 C C . THR A 1 77 ? 5.091 6.852 7.106 1.00 0.10 77 THR A C 1
ATOM 1137 O O . THR A 1 77 ? 5.159 6.016 8.000 1.00 0.11 77 THR A O 1
ATOM 1148 N N . LEU A 1 78 ? 4.194 6.839 6.141 1.00 0.08 78 LEU A N 1
ATOM 1149 C CA . LEU A 1 78 ? 3.129 5.855 6.017 1.00 0.06 78 LEU A CA 1
ATOM 1150 C C . LEU A 1 78 ? 3.656 4.424 6.176 1.00 0.05 78 LEU A C 1
ATOM 1151 O O . LEU A 1 78 ? 3.233 3.688 7.068 1.00 0.06 78 LEU A O 1
ATOM 1167 N N . ILE A 1 79 ? 4.584 4.048 5.314 1.00 0.05 79 ILE A N 1
ATOM 1168 C CA . ILE A 1 79 ? 5.138 2.696 5.311 1.00 0.05 79 ILE A CA 1
ATOM 1169 C C . ILE A 1 79 ? 6.155 2.479 6.424 1.00 0.06 79 ILE A C 1
ATOM 1170 O O . ILE A 1 79 ? 6.795 1.431 6.502 1.00 0.07 79 ILE A O 1
ATOM 1186 N N . PHE A 1 80 ? 6.302 3.467 7.275 1.00 0.08 80 PHE A N 1
ATOM 1187 C CA . PHE A 1 80 ? 7.171 3.351 8.426 1.00 0.10 80 PHE A CA 1
ATOM 1188 C C . PHE A 1 80 ? 6.323 3.455 9.673 1.00 0.12 80 PHE A C 1
ATOM 1189 O O . PHE A 1 80 ? 6.785 3.260 10.793 1.00 0.19 80 PHE A O 1
ATOM 1206 N N . ASP A 1 81 ? 5.060 3.772 9.438 1.00 0.11 81 ASP A N 1
ATOM 1207 C CA . ASP A 1 81 ? 4.034 3.709 10.452 1.00 0.13 81 ASP A CA 1
ATOM 1208 C C . ASP A 1 81 ? 3.467 2.310 10.429 1.00 0.10 81 ASP A C 1
ATOM 1209 O O . ASP A 1 81 ? 3.180 1.699 11.456 1.00 0.12 81 ASP A O 1
ATOM 1218 N N . HIS A 1 82 ? 3.322 1.827 9.207 1.00 0.06 82 HIS A N 1
ATOM 1219 C CA . HIS A 1 82 ? 2.825 0.510 8.926 1.00 0.05 82 HIS A CA 1
ATOM 1220 C C . HIS A 1 82 ? 3.907 -0.223 8.160 1.00 0.05 82 HIS A C 1
ATOM 1221 O O . HIS A 1 82 ? 4.151 0.054 6.990 1.00 0.05 82 HIS A O 1
ATOM 1236 N N . PRO A 1 83 ? 4.569 -1.154 8.835 1.00 0.05 83 PRO A N 1
ATOM 1237 C CA . PRO A 1 83 ? 5.865 -1.689 8.414 1.00 0.06 83 PRO A CA 1
ATOM 1238 C C . PRO A 1 83 ? 5.857 -2.366 7.055 1.00 0.05 83 PRO A C 1
ATOM 1239 O O . PRO A 1 83 ? 6.777 -2.183 6.264 1.00 0.06 83 PRO A O 1
ATOM 1250 N N . THR A 1 84 ? 4.833 -3.143 6.777 1.00 0.04 84 THR A N 1
ATOM 1251 C CA . THR A 1 84 ? 4.825 -3.952 5.594 1.00 0.04 84 THR A CA 1
ATOM 1252 C C . THR A 1 84 ? 3.699 -3.540 4.681 1.00 0.03 84 THR A C 1
ATOM 1253 O O . THR A 1 84 ? 2.738 -2.919 5.121 1.00 0.03 84 THR A O 1
ATOM 1264 N N . PRO A 1 85 ? 3.807 -3.868 3.391 1.00 0.04 85 PRO A N 1
ATOM 1265 C CA . PRO A 1 85 ? 2.720 -3.662 2.439 1.00 0.03 85 PRO A CA 1
ATOM 1266 C C . PRO A 1 85 ? 1.477 -4.400 2.893 1.00 0.04 85 PRO A C 1
ATOM 1267 O O . PRO A 1 85 ? 0.366 -4.127 2.458 1.00 0.04 85 PRO A O 1
ATOM 1278 N N . HIS A 1 86 ? 1.693 -5.321 3.801 1.00 0.04 86 HIS A N 1
ATOM 1279 C CA . HIS A 1 86 ? 0.613 -6.031 4.448 1.00 0.04 86 HIS A CA 1
ATOM 1280 C C . HIS A 1 86 ? -0.066 -5.094 5.434 1.00 0.04 86 HIS A C 1
ATOM 1281 O O . HIS A 1 86 ? -1.280 -4.924 5.413 1.00 0.06 86 HIS A O 1
ATOM 1296 N N . ALA A 1 87 ? 0.756 -4.451 6.255 1.00 0.03 87 ALA A N 1
ATOM 1297 C CA . ALA A 1 87 ? 0.279 -3.553 7.299 1.00 0.03 87 ALA A CA 1
ATOM 1298 C C . ALA A 1 87 ? -0.275 -2.292 6.686 1.00 0.03 87 ALA A C 1
ATOM 1299 O O . ALA A 1 87 ? -1.106 -1.597 7.267 1.00 0.06 87 ALA A O 1
ATOM 1306 N N . VAL A 1 88 ? 0.195 -2.018 5.499 1.00 0.02 88 VAL A N 1
ATOM 1307 C CA . VAL A 1 88 ? -0.193 -0.836 4.779 1.00 0.03 88 VAL A CA 1
ATOM 1308 C C . VAL A 1 88 ? -1.477 -1.078 4.023 1.00 0.03 88 VAL A C 1
ATOM 1309 O O . VAL A 1 88 ? -2.376 -0.245 4.037 1.00 0.04 88 VAL A O 1
ATOM 1322 N N . ALA A 1 89 ? -1.564 -2.220 3.371 1.00 0.03 89 ALA A N 1
ATOM 1323 C CA . ALA A 1 89 ? -2.764 -2.562 2.636 1.00 0.04 89 ALA A CA 1
ATOM 1324 C C . ALA A 1 89 ? -3.961 -2.618 3.561 1.00 0.04 89 ALA A C 1
ATOM 1325 O O . ALA A 1 89 ? -5.021 -2.120 3.212 1.00 0.06 89 ALA A O 1
ATOM 1332 N N . GLU A 1 90 ? -3.796 -3.186 4.755 1.00 0.04 90 GLU A N 1
ATOM 1333 C CA . GLU A 1 90 ? -4.899 -3.228 5.705 1.00 0.05 90 GLU A CA 1
ATOM 1334 C C . GLU A 1 90 ? -5.156 -1.830 6.245 1.00 0.05 90 GLU A C 1
ATOM 1335 O O . GLU A 1 90 ? -6.277 -1.474 6.600 1.00 0.07 90 GLU A O 1
ATOM 1347 N N . HIS A 1 91 ? -4.100 -1.032 6.276 1.00 0.05 91 HIS A N 1
ATOM 1348 C CA . HIS A 1 91 ? -4.205 0.361 6.636 1.00 0.05 91 HIS A CA 1
ATOM 1349 C C . HIS A 1 91 ? -5.028 1.115 5.599 1.00 0.05 91 HIS A C 1
ATOM 1350 O O . HIS A 1 91 ? -5.620 2.154 5.892 1.00 0.06 91 HIS A O 1
ATOM 1365 N N . LEU A 1 92 ? -5.057 0.591 4.388 1.00 0.05 92 LEU A N 1
ATOM 1366 C CA . LEU A 1 92 ? -5.816 1.198 3.314 1.00 0.06 92 LEU A CA 1
ATOM 1367 C C . LEU A 1 92 ? -7.298 0.900 3.471 1.00 0.08 92 LEU A C 1
ATOM 1368 O O . LEU A 1 92 ? -8.129 1.559 2.865 1.00 0.12 92 LEU A O 1
ATOM 1384 N N . LEU A 1 93 ? -7.610 -0.061 4.336 1.00 0.08 93 LEU A N 1
ATOM 1385 C CA . LEU A 1 93 ? -8.999 -0.417 4.637 1.00 0.10 93 LEU A CA 1
ATOM 1386 C C . LEU A 1 93 ? -9.555 0.598 5.595 1.00 0.11 93 LEU A C 1
ATOM 1387 O O . LEU A 1 93 ? -10.734 0.937 5.569 1.00 0.13 93 LEU A O 1
ATOM 1403 N N . GLU A 1 94 ? -8.664 1.088 6.432 1.00 0.11 94 GLU A N 1
ATOM 1404 C CA . GLU A 1 94 ? -8.994 2.085 7.426 1.00 0.13 94 GLU A CA 1
ATOM 1405 C C . GLU A 1 94 ? -9.522 3.346 6.760 1.00 0.14 94 GLU A C 1
ATOM 1406 O O . GLU A 1 94 ? -10.302 4.103 7.341 1.00 0.17 94 GLU A O 1
ATOM 1418 N N . GLN A 1 95 ? -9.091 3.549 5.528 1.00 0.12 95 GLN A N 1
ATOM 1419 C CA . GLN A 1 95 ? -9.470 4.703 4.746 1.00 0.14 95 GLN A CA 1
ATOM 1420 C C . GLN A 1 95 ? -10.833 4.489 4.101 1.00 0.15 95 GLN A C 1
ATOM 1421 O O . GLN A 1 95 ? -11.515 5.435 3.712 1.00 0.16 95 GLN A O 1
ATOM 1435 N N . ILE A 1 96 ? -11.211 3.228 4.001 1.00 0.16 96 ILE A N 1
ATOM 1436 C CA . ILE A 1 96 ? -12.375 2.807 3.248 1.00 0.19 96 ILE A CA 1
ATOM 1437 C C . ILE A 1 96 ? -13.685 3.083 3.985 1.00 0.24 96 ILE A C 1
ATOM 1438 O O . ILE A 1 96 ? -13.789 2.920 5.203 1.00 0.25 96 ILE A O 1
ATOM 1454 N N . PRO A 1 97 ? -14.691 3.519 3.222 1.00 0.27 97 PRO A N 1
ATOM 1455 C CA . PRO A 1 97 ? -15.988 3.966 3.738 1.00 0.33 97 PRO A CA 1
ATOM 1456 C C . PRO A 1 97 ? -16.927 2.825 4.145 1.00 0.35 97 PRO A C 1
ATOM 1457 O O . PRO A 1 97 ? -17.806 2.425 3.380 1.00 0.36 97 PRO A O 1
ATOM 1468 N N . GLY A 1 98 ? -16.736 2.301 5.346 1.00 0.36 98 GLY A N 1
ATOM 1469 C CA . GLY A 1 98 ? -17.667 1.323 5.895 1.00 0.39 98 GLY A CA 1
ATOM 1470 C C . GLY A 1 98 ? -17.466 -0.079 5.350 1.00 0.38 98 GLY A C 1
ATOM 1471 O O . GLY A 1 98 ? -17.306 -1.028 6.117 1.00 0.42 98 GLY A O 1
ATOM 1475 N N . ILE A 1 99 ? -17.488 -0.206 4.026 1.00 0.34 99 ILE A N 1
ATOM 1476 C CA . ILE A 1 99 ? -17.272 -1.487 3.346 1.00 0.34 99 ILE A CA 1
ATOM 1477 C C . ILE A 1 99 ? -15.958 -2.137 3.754 1.00 0.37 99 ILE A C 1
ATOM 1478 O O . ILE A 1 99 ? -15.813 -3.358 3.686 1.00 0.59 99 ILE A O 1
ATOM 1494 N N . GLY A 1 100 ? -14.999 -1.316 4.135 1.00 0.26 100 GLY A N 1
ATOM 1495 C CA . GLY A 1 100 ? -13.708 -1.817 4.522 1.00 0.28 100 GLY A CA 1
ATOM 1496 C C . GLY A 1 100 ? -13.559 -1.885 6.027 1.00 0.56 100 GLY A C 1
ATOM 1497 O O . GLY A 1 100 ? -13.891 -2.931 6.616 1.00 1.33 100 GLY A O 1
ATOM 1502 N N . GLY A 1 1 ? -8.107 12.147 -0.725 1.00 4.26 1 GLY A N 2
ATOM 1503 C CA . GLY A 1 1 ? -8.593 13.234 -1.607 1.00 3.40 1 GLY A CA 2
ATOM 1504 C C . GLY A 1 1 ? -10.045 13.043 -1.987 1.00 2.51 1 GLY A C 2
ATOM 1505 O O . GLY A 1 1 ? -10.815 12.444 -1.235 1.00 2.92 1 GLY A O 2
ATOM 1511 N N . SER A 1 2 ? -10.420 13.533 -3.161 1.00 1.84 2 SER A N 2
ATOM 1512 C CA . SER A 1 2 ? -11.790 13.424 -3.636 1.00 1.44 2 SER A CA 2
ATOM 1513 C C . SER A 1 2 ? -12.021 12.078 -4.316 1.00 1.14 2 SER A C 2
ATOM 1514 O O . SER A 1 2 ? -13.155 11.621 -4.450 1.00 1.80 2 SER A O 2
ATOM 1522 N N . THR A 1 3 ? -10.937 11.445 -4.739 1.00 0.93 3 THR A N 2
ATOM 1523 C CA . THR A 1 3 ? -11.013 10.143 -5.378 1.00 0.78 3 THR A CA 2
ATOM 1524 C C . THR A 1 3 ? -11.210 9.047 -4.330 1.00 0.84 3 THR A C 2
ATOM 1525 O O . THR A 1 3 ? -10.693 9.145 -3.217 1.00 1.82 3 THR A O 2
ATOM 1536 N N . ALA A 1 4 ? -11.985 8.025 -4.678 1.00 0.63 4 ALA A N 2
ATOM 1537 C CA . ALA A 1 4 ? -12.195 6.877 -3.802 1.00 0.52 4 ALA A CA 2
ATOM 1538 C C . ALA A 1 4 ? -12.854 5.752 -4.566 1.00 0.42 4 ALA A C 2
ATOM 1539 O O . ALA A 1 4 ? -12.386 4.622 -4.518 1.00 0.34 4 ALA A O 2
ATOM 1546 N N . THR A 1 5 ? -13.934 6.077 -5.277 1.00 0.48 5 THR A N 2
ATOM 1547 C CA . THR A 1 5 ? -14.652 5.118 -6.121 1.00 0.48 5 THR A CA 2
ATOM 1548 C C . THR A 1 5 ? -13.701 4.357 -7.042 1.00 0.39 5 THR A C 2
ATOM 1549 O O . THR A 1 5 ? -13.997 3.253 -7.482 1.00 0.42 5 THR A O 2
ATOM 1560 N N . LEU A 1 6 ? -12.552 4.953 -7.299 1.00 0.30 6 LEU A N 2
ATOM 1561 C CA . LEU A 1 6 ? -11.485 4.299 -8.032 1.00 0.23 6 LEU A CA 2
ATOM 1562 C C . LEU A 1 6 ? -11.128 2.961 -7.394 1.00 0.22 6 LEU A C 2
ATOM 1563 O O . LEU A 1 6 ? -11.301 1.906 -8.004 1.00 0.31 6 LEU A O 2
ATOM 1579 N N . LEU A 1 7 ? -10.636 3.005 -6.167 1.00 0.16 7 LEU A N 2
ATOM 1580 C CA . LEU A 1 7 ? -10.261 1.793 -5.469 1.00 0.15 7 LEU A CA 2
ATOM 1581 C C . LEU A 1 7 ? -11.451 1.192 -4.748 1.00 0.20 7 LEU A C 2
ATOM 1582 O O . LEU A 1 7 ? -11.569 -0.012 -4.633 1.00 0.22 7 LEU A O 2
ATOM 1598 N N . THR A 1 8 ? -12.330 2.044 -4.282 1.00 0.24 8 THR A N 2
ATOM 1599 C CA . THR A 1 8 ? -13.516 1.625 -3.540 1.00 0.31 8 THR A CA 2
ATOM 1600 C C . THR A 1 8 ? -14.364 0.640 -4.351 1.00 0.35 8 THR A C 2
ATOM 1601 O O . THR A 1 8 ? -14.964 -0.281 -3.794 1.00 0.38 8 THR A O 2
ATOM 1612 N N . SER A 1 9 ? -14.362 0.810 -5.669 1.00 0.36 9 SER A N 2
ATOM 1613 C CA . SER A 1 9 ? -15.061 -0.105 -6.560 1.00 0.42 9 SER A CA 2
ATOM 1614 C C . SER A 1 9 ? -14.415 -1.490 -6.509 1.00 0.39 9 SER A C 2
ATOM 1615 O O . SER A 1 9 ? -15.065 -2.502 -6.770 1.00 0.43 9 SER A O 2
ATOM 1623 N N . LYS A 1 10 ? -13.135 -1.519 -6.155 1.00 0.33 10 LYS A N 2
ATOM 1624 C CA . LYS A 1 10 ? -12.414 -2.766 -5.942 1.00 0.31 10 LYS A CA 2
ATOM 1625 C C . LYS A 1 10 ? -12.908 -3.433 -4.671 1.00 0.28 10 LYS A C 2
ATOM 1626 O O . LYS A 1 10 ? -13.453 -4.533 -4.705 1.00 0.29 10 LYS A O 2
ATOM 1645 N N . LEU A 1 11 ? -12.731 -2.735 -3.551 1.00 0.24 11 LEU A N 2
ATOM 1646 C CA . LEU A 1 11 ? -13.036 -3.286 -2.229 1.00 0.23 11 LEU A CA 2
ATOM 1647 C C . LEU A 1 11 ? -14.494 -3.694 -2.116 1.00 0.27 11 LEU A C 2
ATOM 1648 O O . LEU A 1 11 ? -14.838 -4.579 -1.336 1.00 0.28 11 LEU A O 2
ATOM 1664 N N 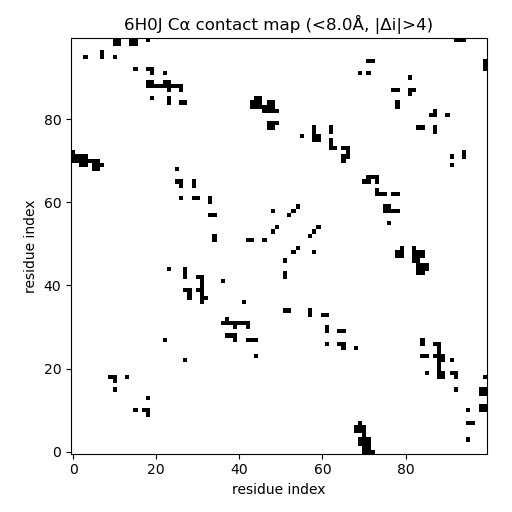. ALA A 1 12 ? -15.340 -3.045 -2.892 1.00 0.30 12 ALA A N 2
ATOM 1665 C CA . ALA A 1 12 ? -16.757 -3.373 -2.929 1.00 0.35 12 ALA A CA 2
ATOM 1666 C C . ALA A 1 12 ? -16.976 -4.813 -3.391 1.00 0.36 12 ALA A C 2
ATOM 1667 O O . ALA A 1 12 ? -17.998 -5.430 -3.088 1.00 0.40 12 ALA A O 2
ATOM 1674 N N . GLY A 1 13 ? -16.010 -5.335 -4.132 1.00 0.35 13 GLY A N 2
ATOM 1675 C CA . GLY A 1 13 ? -16.083 -6.700 -4.601 1.00 0.37 13 GLY A CA 2
ATOM 1676 C C . GLY A 1 13 ? -15.448 -7.674 -3.624 1.00 0.34 13 GLY A C 2
ATOM 1677 O O . GLY A 1 13 ? -15.615 -8.888 -3.743 1.00 0.38 13 GLY A O 2
ATOM 1681 N N . LEU A 1 14 ? -14.721 -7.141 -2.651 1.00 0.29 14 LEU A N 2
ATOM 1682 C CA . LEU A 1 14 ? -14.047 -7.955 -1.662 1.00 0.26 14 LEU A CA 2
ATOM 1683 C C . LEU A 1 14 ? -14.757 -7.925 -0.341 1.00 0.26 14 LEU A C 2
ATOM 1684 O O . LEU A 1 14 ? -15.747 -7.217 -0.141 1.00 0.29 14 LEU A O 2
ATOM 1700 N N . THR A 1 15 ? -14.226 -8.724 0.543 1.00 0.25 15 THR A N 2
ATOM 1701 C CA . THR A 1 15 ? -14.516 -8.644 1.946 1.00 0.26 15 THR A CA 2
ATOM 1702 C C . THR A 1 15 ? -13.310 -7.993 2.583 1.00 0.24 15 THR A C 2
ATOM 1703 O O . THR A 1 15 ? -12.277 -7.914 1.924 1.00 0.21 15 THR A O 2
ATOM 1714 N N . ALA A 1 16 ? -13.409 -7.544 3.824 1.00 0.26 16 ALA A N 2
ATOM 1715 C CA . ALA A 1 16 ? -12.297 -6.845 4.473 1.00 0.26 16 ALA A CA 2
ATOM 1716 C C . ALA A 1 16 ? -10.970 -7.571 4.247 1.00 0.23 16 ALA A C 2
ATOM 1717 O O . ALA A 1 16 ? -9.968 -6.947 3.921 1.00 0.23 16 ALA A O 2
ATOM 1724 N N . THR A 1 17 ? -10.993 -8.893 4.358 1.00 0.24 17 THR A N 2
ATOM 1725 C CA . THR A 1 17 ? -9.805 -9.713 4.183 1.00 0.24 17 THR A CA 2
ATOM 1726 C C . THR A 1 17 ? -9.275 -9.664 2.749 1.00 0.22 17 THR A C 2
ATOM 1727 O O . THR A 1 17 ? -8.066 -9.548 2.534 1.00 0.28 17 THR A O 2
ATOM 1738 N N . GLU A 1 18 ? -10.161 -9.746 1.770 1.00 0.20 18 GLU A N 2
ATOM 1739 C CA . GLU A 1 18 ? -9.760 -9.703 0.389 1.00 0.19 18 GLU A CA 2
ATOM 1740 C C . GLU A 1 18 ? -9.378 -8.283 -0.004 1.00 0.17 18 GLU A C 2
ATOM 1741 O O . GLU A 1 18 ? -8.555 -8.071 -0.889 1.00 0.16 18 GLU A O 2
ATOM 1753 N N . GLN A 1 19 ? -9.981 -7.315 0.672 1.00 0.16 19 GLN A N 2
ATOM 1754 C CA . GLN A 1 19 ? -9.622 -5.918 0.509 1.00 0.16 19 GLN A CA 2
ATOM 1755 C C . GLN A 1 19 ? -8.185 -5.704 0.946 1.00 0.15 19 GLN A C 2
ATOM 1756 O O . GLN A 1 19 ? -7.445 -4.929 0.340 1.00 0.17 19 GLN A O 2
ATOM 1770 N N . ARG A 1 20 ? -7.799 -6.404 2.006 1.00 0.18 20 ARG A N 2
ATOM 1771 C CA . ARG A 1 20 ? -6.399 -6.438 2.419 1.00 0.22 20 ARG A CA 2
ATOM 1772 C C . ARG A 1 20 ? -5.573 -6.986 1.275 1.00 0.18 20 ARG A C 2
ATOM 1773 O O . ARG A 1 20 ? -4.595 -6.386 0.852 1.00 0.24 20 ARG A O 2
ATOM 1794 N N . ALA A 1 21 ? -6.033 -8.114 0.757 1.00 0.19 21 ALA A N 2
ATOM 1795 C CA . ALA A 1 21 ? -5.302 -8.877 -0.253 1.00 0.19 21 ALA A CA 2
ATOM 1796 C C . ALA A 1 21 ? -5.070 -8.087 -1.539 1.00 0.16 21 ALA A C 2
ATOM 1797 O O . ALA A 1 21 ? -3.988 -8.142 -2.124 1.00 0.19 21 ALA A O 2
ATOM 1804 N N . VAL A 1 22 ? -6.076 -7.346 -1.967 1.00 0.12 22 VAL A N 2
ATOM 1805 C CA . VAL A 1 22 ? -6.020 -6.677 -3.259 1.00 0.12 22 VAL A CA 2
ATOM 1806 C C . VAL A 1 22 ? -5.058 -5.496 -3.271 1.00 0.08 22 VAL A C 2
ATOM 1807 O O . VAL A 1 22 ? -4.372 -5.272 -4.266 1.00 0.10 22 VAL A O 2
ATOM 1820 N N . THR A 1 23 ? -4.993 -4.724 -2.198 1.00 0.06 23 THR A N 2
ATOM 1821 C CA . THR A 1 23 ? -3.991 -3.679 -2.147 1.00 0.04 23 THR A CA 2
ATOM 1822 C C . THR A 1 23 ? -2.755 -4.124 -1.411 1.00 0.05 23 THR A C 2
ATOM 1823 O O . THR A 1 23 ? -1.776 -3.413 -1.389 1.00 0.11 23 THR A O 2
ATOM 1834 N N . ARG A 1 24 ? -2.784 -5.312 -0.836 1.00 0.04 24 ARG A N 2
ATOM 1835 C CA . ARG A 1 24 ? -1.546 -5.970 -0.439 1.00 0.05 24 ARG A CA 2
ATOM 1836 C C . ARG A 1 24 ? -0.796 -6.290 -1.710 1.00 0.08 24 ARG A C 2
ATOM 1837 O O . ARG A 1 24 ? 0.406 -6.530 -1.716 1.00 0.17 24 ARG A O 2
ATOM 1858 N N . LYS A 1 25 ? -1.555 -6.248 -2.790 1.00 0.05 25 LYS A N 2
ATOM 1859 C CA . LYS A 1 25 ? -1.054 -6.405 -4.115 1.00 0.08 25 LYS A CA 2
ATOM 1860 C C . LYS A 1 25 ? -0.789 -5.017 -4.714 1.00 0.07 25 LYS A C 2
ATOM 1861 O O . LYS A 1 25 ? 0.186 -4.822 -5.435 1.00 0.11 25 LYS A O 2
ATOM 1880 N N . LEU A 1 26 ? -1.654 -4.043 -4.392 1.00 0.04 26 LEU A N 2
ATOM 1881 C CA . LEU A 1 26 ? -1.500 -2.681 -4.895 1.00 0.04 26 LEU A CA 2
ATOM 1882 C C . LEU A 1 26 ? -0.311 -1.968 -4.249 1.00 0.04 26 LEU A C 2
ATOM 1883 O O . LEU A 1 26 ? 0.553 -1.471 -4.963 1.00 0.04 26 LEU A O 2
ATOM 1899 N N . VAL A 1 27 ? -0.255 -1.911 -2.912 1.00 0.04 27 VAL A N 2
ATOM 1900 C CA . VAL A 1 27 ? 0.870 -1.260 -2.234 1.00 0.04 27 VAL A CA 2
ATOM 1901 C C . VAL A 1 27 ? 2.170 -1.895 -2.705 1.00 0.05 27 VAL A C 2
ATOM 1902 O O . VAL A 1 27 ? 3.186 -1.231 -2.900 1.00 0.05 27 VAL A O 2
ATOM 1915 N N . LEU A 1 28 ? 2.078 -3.192 -2.917 1.00 0.05 28 LEU A N 2
ATOM 1916 C CA . LEU A 1 28 ? 3.162 -3.987 -3.429 1.00 0.05 28 LEU A CA 2
ATOM 1917 C C . LEU A 1 28 ? 3.549 -3.503 -4.816 1.00 0.05 28 LEU A C 2
ATOM 1918 O O . LEU A 1 28 ? 4.709 -3.236 -5.098 1.00 0.06 28 LEU A O 2
ATOM 1934 N N . ASP A 1 29 ? 2.546 -3.339 -5.653 1.00 0.04 29 ASP A N 2
ATOM 1935 C CA . ASP A 1 29 ? 2.741 -2.945 -7.045 1.00 0.05 29 ASP A CA 2
ATOM 1936 C C . ASP A 1 29 ? 3.337 -1.555 -7.111 1.00 0.03 29 ASP A C 2
ATOM 1937 O O . ASP A 1 29 ? 4.232 -1.277 -7.908 1.00 0.04 29 ASP A O 2
ATOM 1946 N N . GLN A 1 30 ? 2.820 -0.682 -6.266 1.00 0.03 30 GLN A N 2
ATOM 1947 C CA . GLN A 1 30 ? 3.308 0.672 -6.163 1.00 0.03 30 GLN A CA 2
ATOM 1948 C C . GLN A 1 30 ? 4.743 0.695 -5.709 1.00 0.03 30 GLN A C 2
ATOM 1949 O O . GLN A 1 30 ? 5.581 1.365 -6.304 1.00 0.04 30 GLN A O 2
ATOM 1963 N N . ALA A 1 31 ? 5.013 -0.062 -4.660 1.00 0.02 31 ALA A N 2
ATOM 1964 C CA . ALA A 1 31 ? 6.352 -0.172 -4.095 1.00 0.03 31 ALA A CA 2
ATOM 1965 C C . ALA A 1 31 ? 7.295 -0.717 -5.134 1.00 0.03 31 ALA A C 2
ATOM 1966 O O . ALA A 1 31 ? 8.480 -0.393 -5.169 1.00 0.04 31 ALA A O 2
ATOM 1973 N N . ALA A 1 32 ? 6.730 -1.525 -5.998 1.00 0.03 32 ALA A N 2
ATOM 1974 C CA . ALA A 1 32 ? 7.452 -2.125 -7.077 1.00 0.04 32 ALA A CA 2
ATOM 1975 C C . ALA A 1 32 ? 7.812 -1.061 -8.088 1.00 0.05 32 ALA A C 2
ATOM 1976 O O . ALA A 1 32 ? 8.946 -0.982 -8.545 1.00 0.07 32 ALA A O 2
ATOM 1983 N N . SER A 1 33 ? 6.848 -0.211 -8.387 1.00 0.05 33 SER A N 2
ATOM 1984 C CA . SER A 1 33 ? 7.053 0.879 -9.320 1.00 0.07 33 SER A CA 2
ATOM 1985 C C . SER A 1 33 ? 8.147 1.809 -8.804 1.00 0.06 33 SER A C 2
ATOM 1986 O O . SER A 1 33 ? 8.951 2.333 -9.572 1.00 0.08 33 SER A O 2
ATOM 1994 N N . VAL A 1 34 ? 8.168 1.997 -7.491 1.00 0.04 34 VAL A N 2
ATOM 1995 C CA . VAL A 1 34 ? 9.161 2.829 -6.845 1.00 0.04 34 VAL A CA 2
ATOM 1996 C C . VAL A 1 34 ? 10.525 2.224 -7.004 1.00 0.05 34 VAL A C 2
ATOM 1997 O O . VAL A 1 34 ? 11.442 2.812 -7.579 1.00 0.07 34 VAL A O 2
ATOM 2010 N N . LEU A 1 35 ? 10.621 1.025 -6.476 1.00 0.04 35 LEU A N 2
ATOM 2011 C CA . LEU A 1 35 ? 11.872 0.330 -6.328 1.00 0.06 35 LEU A CA 2
ATOM 2012 C C . LEU A 1 35 ? 12.546 -0.005 -7.653 1.00 0.08 35 LEU A C 2
ATOM 2013 O O . LEU A 1 35 ? 13.771 -0.082 -7.722 1.00 0.12 35 LEU A O 2
ATOM 2029 N N . GLY A 1 36 ? 11.763 -0.214 -8.700 1.00 0.08 36 GLY A N 2
ATOM 2030 C CA . GLY A 1 36 ? 12.357 -0.542 -9.980 1.00 0.11 36 GLY A CA 2
ATOM 2031 C C . GLY A 1 36 ? 11.778 -1.797 -10.579 1.00 0.13 36 GLY A C 2
ATOM 2032 O O . GLY A 1 36 ? 12.327 -2.361 -11.526 1.00 0.17 36 GLY A O 2
ATOM 2036 N N . TYR A 1 37 ? 10.668 -2.226 -10.030 1.00 0.11 37 TYR A N 2
ATOM 2037 C CA . TYR A 1 37 ? 10.094 -3.516 -10.353 1.00 0.14 37 TYR A CA 2
ATOM 2038 C C . TYR A 1 37 ? 8.946 -3.379 -11.335 1.00 0.17 37 TYR A C 2
ATOM 2039 O O . TYR A 1 37 ? 8.454 -2.279 -11.585 1.00 0.24 37 TYR A O 2
ATOM 2057 N N . ALA A 1 38 ? 8.516 -4.507 -11.876 1.00 0.21 38 ALA A N 2
ATOM 2058 C CA . ALA A 1 38 ? 7.422 -4.523 -12.833 1.00 0.24 38 ALA A CA 2
ATOM 2059 C C . ALA A 1 38 ? 6.421 -5.624 -12.512 1.00 0.23 38 ALA A C 2
ATOM 2060 O O . ALA A 1 38 ? 5.341 -5.682 -13.096 1.00 0.26 38 ALA A O 2
ATOM 2067 N N . SER A 1 39 ? 6.775 -6.493 -11.578 1.00 0.21 39 SER A N 2
ATOM 2068 C CA . SER A 1 39 ? 5.936 -7.628 -11.235 1.00 0.23 39 SER A CA 2
ATOM 2069 C C . SER A 1 39 ? 6.075 -7.962 -9.752 1.00 0.20 39 SER A C 2
ATOM 2070 O O . SER A 1 39 ? 5.886 -9.111 -9.344 1.00 0.25 39 SER A O 2
ATOM 2078 N N . THR A 1 40 ? 6.410 -6.939 -8.955 1.00 0.14 40 THR A N 2
ATOM 2079 C CA . THR A 1 40 ? 6.668 -7.089 -7.516 1.00 0.13 40 THR A CA 2
ATOM 2080 C C . THR A 1 40 ? 7.637 -8.240 -7.243 1.00 0.16 40 THR A C 2
ATOM 2081 O O . THR A 1 40 ? 7.543 -8.939 -6.235 1.00 0.22 40 THR A O 2
ATOM 2092 N N . GLU A 1 41 ? 8.594 -8.379 -8.151 1.00 0.21 41 GLU A N 2
ATOM 2093 C CA . GLU A 1 41 ? 9.511 -9.507 -8.185 1.00 0.26 41 GLU A CA 2
ATOM 2094 C C . GLU A 1 41 ? 10.384 -9.612 -6.935 1.00 0.25 41 GLU A C 2
ATOM 2095 O O . GLU A 1 41 ? 10.628 -10.709 -6.439 1.00 0.40 41 GLU A O 2
ATOM 2107 N N . SER A 1 42 ? 10.845 -8.485 -6.417 1.00 0.27 42 SER A N 2
ATOM 2108 C CA . SER A 1 42 ? 11.766 -8.509 -5.289 1.00 0.32 42 SER A CA 2
ATOM 2109 C C . SER A 1 42 ? 11.146 -7.859 -4.058 1.00 0.28 42 SER A C 2
ATOM 2110 O O . SER A 1 42 ? 11.829 -7.204 -3.270 1.00 0.41 42 SER A O 2
ATOM 2118 N N . LEU A 1 43 ? 9.850 -8.035 -3.899 1.00 0.16 43 LEU A N 2
ATOM 2119 C CA . LEU A 1 43 ? 9.157 -7.498 -2.749 1.00 0.12 43 LEU A CA 2
ATOM 2120 C C . LEU A 1 43 ? 8.696 -8.577 -1.795 1.00 0.13 43 LEU A C 2
ATOM 2121 O O . LEU A 1 43 ? 8.662 -9.761 -2.132 1.00 0.19 43 LEU A O 2
ATOM 2137 N N . ASP A 1 44 ? 8.325 -8.139 -0.609 1.00 0.10 44 ASP A N 2
ATOM 2138 C CA . ASP A 1 44 ? 7.772 -9.014 0.405 1.00 0.12 44 ASP A CA 2
ATOM 2139 C C . ASP A 1 44 ? 6.655 -8.277 1.110 1.00 0.12 44 ASP A C 2
ATOM 2140 O O . ASP A 1 44 ? 6.675 -7.049 1.191 1.00 0.19 44 ASP A O 2
ATOM 2149 N N . THR A 1 45 ? 5.683 -9.008 1.609 1.00 0.09 45 THR A N 2
ATOM 2150 C CA . THR A 1 45 ? 4.604 -8.400 2.350 1.00 0.08 45 THR A CA 2
ATOM 2151 C C . THR A 1 45 ? 4.781 -8.645 3.839 1.00 0.08 45 THR A C 2
ATOM 2152 O O . THR A 1 45 ? 4.101 -8.044 4.662 1.00 0.11 45 THR A O 2
ATOM 2163 N N . HIS A 1 46 ? 5.721 -9.518 4.174 1.00 0.07 46 HIS A N 2
ATOM 2164 C CA . HIS A 1 46 ? 5.984 -9.862 5.563 1.00 0.08 46 HIS A CA 2
ATOM 2165 C C . HIS A 1 46 ? 7.209 -9.108 6.051 1.00 0.08 46 HIS A C 2
ATOM 2166 O O . HIS A 1 46 ? 7.568 -9.172 7.228 1.00 0.12 46 HIS A O 2
ATOM 2181 N N . GLU A 1 47 ? 7.843 -8.384 5.139 1.00 0.08 47 GLU A N 2
ATOM 2182 C CA . GLU A 1 47 ? 9.054 -7.656 5.451 1.00 0.08 47 GLU A CA 2
ATOM 2183 C C . GLU A 1 47 ? 8.803 -6.171 5.252 1.00 0.07 47 GLU A C 2
ATOM 2184 O O . GLU A 1 47 ? 7.998 -5.773 4.406 1.00 0.07 47 GLU A O 2
ATOM 2196 N N . SER A 1 48 ? 9.477 -5.362 6.043 1.00 0.07 48 SER A N 2
ATOM 2197 C CA . SER A 1 48 ? 9.174 -3.947 6.118 1.00 0.07 48 SER A CA 2
ATOM 2198 C C . SER A 1 48 ? 9.855 -3.187 4.990 1.00 0.06 48 SER A C 2
ATOM 2199 O O . SER A 1 48 ? 10.950 -3.546 4.570 1.00 0.09 48 SER A O 2
ATOM 2207 N N . PHE A 1 49 ? 9.184 -2.132 4.516 1.00 0.05 49 PHE A N 2
ATOM 2208 C CA . PHE A 1 49 ? 9.669 -1.291 3.408 1.00 0.05 49 PHE A CA 2
ATOM 2209 C C . PHE A 1 49 ? 11.085 -0.810 3.642 1.00 0.06 49 PHE A C 2
ATOM 2210 O O . PHE A 1 49 ? 11.803 -0.491 2.697 1.00 0.06 49 PHE A O 2
ATOM 2227 N N . LYS A 1 50 ? 11.445 -0.701 4.905 1.00 0.07 50 LYS A N 2
ATOM 2228 C CA . LYS A 1 50 ? 12.822 -0.482 5.299 1.00 0.09 50 LYS A CA 2
ATOM 2229 C C . LYS A 1 50 ? 13.744 -1.395 4.518 1.00 0.09 50 LYS A C 2
ATOM 2230 O O . LYS A 1 50 ? 14.682 -0.953 3.855 1.00 0.13 50 LYS A O 2
ATOM 2249 N N . ASP A 1 51 ? 13.445 -2.671 4.599 1.00 0.10 51 ASP A N 2
ATOM 2250 C CA . ASP A 1 51 ? 14.241 -3.700 3.953 1.00 0.12 51 ASP A CA 2
ATOM 2251 C C . ASP A 1 51 ? 14.089 -3.626 2.433 1.00 0.12 51 ASP A C 2
ATOM 2252 O O . ASP A 1 51 ? 14.975 -4.029 1.682 1.00 0.20 51 ASP A O 2
ATOM 2261 N N . LEU A 1 52 ? 12.958 -3.083 1.998 1.00 0.08 52 LEU A N 2
ATOM 2262 C CA . LEU A 1 52 ? 12.657 -2.919 0.582 1.00 0.07 52 LEU A CA 2
ATOM 2263 C C . LEU A 1 52 ? 13.496 -1.794 -0.000 1.00 0.08 52 LEU A C 2
ATOM 2264 O O . LEU A 1 52 ? 13.677 -1.695 -1.213 1.00 0.11 52 LEU A O 2
ATOM 2280 N N . GLY A 1 53 ? 14.009 -0.955 0.881 1.00 0.06 53 GLY A N 2
ATOM 2281 C CA . GLY A 1 53 ? 14.898 0.097 0.469 1.00 0.06 53 GLY A CA 2
ATOM 2282 C C . GLY A 1 53 ? 14.282 1.473 0.564 1.00 0.07 53 GLY A C 2
ATOM 2283 O O . GLY A 1 53 ? 14.864 2.447 0.081 1.00 0.12 53 GLY A O 2
ATOM 2287 N N . PHE A 1 54 ? 13.105 1.575 1.173 1.00 0.05 54 PHE A N 2
ATOM 2288 C CA . PHE A 1 54 ? 12.442 2.861 1.288 1.00 0.05 54 PHE A CA 2
ATOM 2289 C C . PHE A 1 54 ? 13.097 3.753 2.340 1.00 0.07 54 PHE A C 2
ATOM 2290 O O . PHE A 1 54 ? 13.756 3.279 3.268 1.00 0.12 54 PHE A O 2
ATOM 2307 N N . ASP A 1 55 ? 12.889 5.052 2.171 1.00 0.08 55 ASP A N 2
ATOM 2308 C CA . ASP A 1 55 ? 13.513 6.079 3.001 1.00 0.12 55 ASP A CA 2
ATOM 2309 C C . ASP A 1 55 ? 12.667 7.344 2.884 1.00 0.09 55 ASP A C 2
ATOM 2310 O O . ASP A 1 55 ? 11.557 7.285 2.359 1.00 0.08 55 ASP A O 2
ATOM 2319 N N . SER A 1 56 ? 13.190 8.485 3.309 1.00 0.12 56 SER A N 2
ATOM 2320 C CA . SER A 1 56 ? 12.469 9.750 3.201 1.00 0.13 56 SER A CA 2
ATOM 2321 C C . SER A 1 56 ? 12.550 10.293 1.765 1.00 0.12 56 SER A C 2
ATOM 2322 O O . SER A 1 56 ? 12.704 11.495 1.535 1.00 0.14 56 SER A O 2
ATOM 2330 N N . LEU A 1 57 ? 12.413 9.371 0.817 1.00 0.11 57 LEU A N 2
ATOM 2331 C CA . LEU A 1 57 ? 12.462 9.645 -0.606 1.00 0.11 57 LEU A CA 2
ATOM 2332 C C . LEU A 1 57 ? 11.475 8.743 -1.335 1.00 0.08 57 LEU A C 2
ATOM 2333 O O . LEU A 1 57 ? 10.445 9.184 -1.836 1.00 0.08 57 LEU A O 2
ATOM 2349 N N . THR A 1 58 ? 11.806 7.458 -1.352 1.00 0.06 58 THR A N 2
ATOM 2350 C CA . THR A 1 58 ? 11.024 6.453 -2.049 1.00 0.05 58 THR A CA 2
ATOM 2351 C C . THR A 1 58 ? 9.692 6.206 -1.367 1.00 0.04 58 THR A C 2
ATOM 2352 O O . THR A 1 58 ? 8.675 5.991 -2.024 1.00 0.04 58 THR A O 2
ATOM 2363 N N . ALA A 1 59 ? 9.703 6.222 -0.043 1.00 0.04 59 ALA A N 2
ATOM 2364 C CA . ALA A 1 59 ? 8.485 6.093 0.727 1.00 0.04 59 ALA A CA 2
ATOM 2365 C C . ALA A 1 59 ? 7.509 7.179 0.338 1.00 0.04 59 ALA A C 2
ATOM 2366 O O . ALA A 1 59 ? 6.305 6.979 0.339 1.00 0.05 59 ALA A O 2
ATOM 2373 N N . LEU A 1 60 ? 8.060 8.328 0.001 1.00 0.05 60 LEU A N 2
ATOM 2374 C CA . LEU A 1 60 ? 7.278 9.495 -0.346 1.00 0.07 60 LEU A CA 2
ATOM 2375 C C . LEU A 1 60 ? 6.570 9.302 -1.674 1.00 0.06 60 LEU A C 2
ATOM 2376 O O . LEU A 1 60 ? 5.377 9.583 -1.782 1.00 0.07 60 LEU A O 2
ATOM 2392 N N . GLU A 1 61 ? 7.290 8.810 -2.677 1.00 0.05 61 GLU A N 2
ATOM 2393 C CA . GLU A 1 61 ? 6.675 8.534 -3.972 1.00 0.05 61 GLU A CA 2
ATOM 2394 C C . GLU A 1 61 ? 5.773 7.312 -3.889 1.00 0.05 61 GLU A C 2
ATOM 2395 O O . GLU A 1 61 ? 4.773 7.230 -4.588 1.00 0.06 61 GLU A O 2
ATOM 2407 N N . LEU A 1 62 ? 6.121 6.365 -3.030 1.00 0.04 62 LEU A N 2
ATOM 2408 C CA . LEU A 1 62 ? 5.257 5.217 -2.780 1.00 0.03 62 LEU A CA 2
ATOM 2409 C C . LEU A 1 62 ? 3.977 5.661 -2.110 1.00 0.04 62 LEU A C 2
ATOM 2410 O O . LEU A 1 62 ? 2.884 5.253 -2.491 1.00 0.05 62 LEU A O 2
ATOM 2426 N N . ARG A 1 63 ? 4.138 6.484 -1.094 1.00 0.05 63 ARG A N 2
ATOM 2427 C CA . ARG A 1 63 ? 3.026 7.060 -0.387 1.00 0.06 63 ARG A CA 2
ATOM 2428 C C . ARG A 1 63 ? 2.154 7.763 -1.402 1.00 0.06 63 ARG A C 2
ATOM 2429 O O . ARG A 1 63 ? 0.939 7.592 -1.434 1.00 0.08 63 ARG A O 2
ATOM 2450 N N . ASP A 1 64 ? 2.829 8.510 -2.264 1.00 0.06 64 ASP A N 2
ATOM 2451 C CA . ASP A 1 64 ? 2.199 9.210 -3.360 1.00 0.07 64 ASP A CA 2
ATOM 2452 C C . ASP A 1 64 ? 1.446 8.233 -4.251 1.00 0.06 64 ASP A C 2
ATOM 2453 O O . ASP A 1 64 ? 0.321 8.500 -4.675 1.00 0.07 64 ASP A O 2
ATOM 2462 N N . HIS A 1 65 ? 2.071 7.083 -4.503 1.00 0.05 65 HIS A N 2
ATOM 2463 C CA . HIS A 1 65 ? 1.472 6.033 -5.305 1.00 0.05 65 HIS A CA 2
ATOM 2464 C C . HIS A 1 65 ? 0.191 5.524 -4.676 1.00 0.05 65 HIS A C 2
ATOM 2465 O O . HIS A 1 65 ? -0.802 5.367 -5.361 1.00 0.06 65 HIS A O 2
ATOM 2480 N N . LEU A 1 66 ? 0.208 5.281 -3.368 1.00 0.04 66 LEU A N 2
ATOM 2481 C CA . LEU A 1 66 ? -0.950 4.705 -2.687 1.00 0.04 66 LEU A CA 2
ATOM 2482 C C . LEU A 1 66 ? -2.140 5.650 -2.727 1.00 0.05 66 LEU A C 2
ATOM 2483 O O . LEU A 1 66 ? -3.277 5.225 -2.883 1.00 0.06 66 LEU A O 2
ATOM 2499 N N . GLN A 1 67 ? -1.869 6.929 -2.573 1.00 0.05 67 GLN A N 2
ATOM 2500 C CA . GLN A 1 67 ? -2.921 7.945 -2.593 1.00 0.07 67 GLN A CA 2
ATOM 2501 C C . GLN A 1 67 ? -3.438 8.131 -4.000 1.00 0.07 67 GLN A C 2
ATOM 2502 O O . GLN A 1 67 ? -4.600 8.440 -4.208 1.00 0.10 67 GLN A O 2
ATOM 2516 N N . THR A 1 68 ? -2.555 7.963 -4.961 1.00 0.06 68 THR A N 2
ATOM 2517 C CA . THR A 1 68 ? -2.924 7.965 -6.350 1.00 0.08 68 THR A CA 2
ATOM 2518 C C . THR A 1 68 ? -3.744 6.725 -6.661 1.00 0.07 68 THR A C 2
ATOM 2519 O O . THR A 1 68 ? -4.806 6.786 -7.282 1.00 0.09 68 THR A O 2
ATOM 2530 N N . ALA A 1 69 ? -3.220 5.612 -6.202 1.00 0.06 69 ALA A N 2
ATOM 2531 C CA . ALA A 1 69 ? -3.846 4.320 -6.349 1.00 0.07 69 ALA A CA 2
ATOM 2532 C C . ALA A 1 69 ? -5.240 4.288 -5.739 1.00 0.10 69 ALA A C 2
ATOM 2533 O O . ALA A 1 69 ? -6.200 3.901 -6.395 1.00 0.13 69 ALA A O 2
ATOM 2540 N N . THR A 1 70 ? -5.344 4.707 -4.488 1.00 0.10 70 THR A N 2
ATOM 2541 C CA . THR A 1 70 ? -6.591 4.571 -3.749 1.00 0.13 70 THR A CA 2
ATOM 2542 C C . THR A 1 70 ? -7.456 5.816 -3.871 1.00 0.14 70 THR A C 2
ATOM 2543 O O . THR A 1 70 ? -8.678 5.733 -4.014 1.00 0.16 70 THR A O 2
ATOM 2554 N N . GLY A 1 71 ? -6.803 6.965 -3.841 1.00 0.13 71 GLY A N 2
ATOM 2555 C CA . GLY A 1 71 ? -7.509 8.228 -3.828 1.00 0.15 71 GLY A CA 2
ATOM 2556 C C . GLY A 1 71 ? -7.660 8.762 -2.421 1.00 0.19 71 GLY A C 2
ATOM 2557 O O . GLY A 1 71 ? -8.179 9.858 -2.203 1.00 0.31 71 GLY A O 2
ATOM 2561 N N . LEU A 1 72 ? -7.159 7.991 -1.472 1.00 0.15 72 LEU A N 2
ATOM 2562 C CA . LEU A 1 72 ? -7.357 8.263 -0.059 1.00 0.17 72 LEU A CA 2
ATOM 2563 C C . LEU A 1 72 ? -6.196 9.080 0.497 1.00 0.17 72 LEU A C 2
ATOM 2564 O O . LEU A 1 72 ? -5.349 9.567 -0.256 1.00 0.18 72 LEU A O 2
ATOM 2580 N N . ASN A 1 73 ? -6.157 9.225 1.812 1.00 0.18 73 ASN A N 2
ATOM 2581 C CA . ASN A 1 73 ? -5.217 10.133 2.455 1.00 0.20 73 ASN A CA 2
ATOM 2582 C C . ASN A 1 73 ? -4.200 9.370 3.289 1.00 0.17 73 ASN A C 2
ATOM 2583 O O . ASN A 1 73 ? -4.481 8.970 4.420 1.00 0.24 73 ASN A O 2
ATOM 2594 N N . LEU A 1 74 ? -3.024 9.154 2.722 1.00 0.10 74 LEU A N 2
ATOM 2595 C CA . LEU A 1 74 ? -1.949 8.509 3.443 1.00 0.09 74 LEU A CA 2
ATOM 2596 C C . LEU A 1 74 ? -0.927 9.556 3.903 1.00 0.13 74 LEU A C 2
ATOM 2597 O O . LEU A 1 74 ? -1.201 10.753 3.812 1.00 0.17 74 LEU A O 2
ATOM 2613 N N . SER A 1 75 ? 0.248 9.137 4.383 1.00 0.15 75 SER A N 2
ATOM 2614 C CA . SER A 1 75 ? 1.112 10.075 5.100 1.00 0.22 75 SER A CA 2
ATOM 2615 C C . SER A 1 75 ? 2.599 9.827 4.820 1.00 0.15 75 SER A C 2
ATOM 2616 O O . SE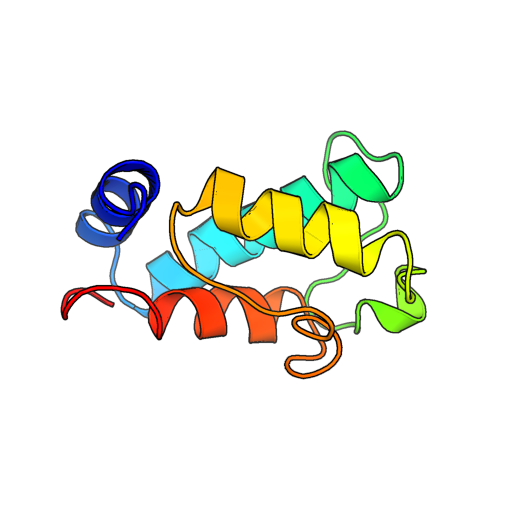R A 1 75 ? 2.956 8.835 4.192 1.00 0.12 75 SER A O 2
ATOM 2624 N N . SER A 1 76 ? 3.454 10.730 5.297 1.00 0.21 76 SER A N 2
ATOM 2625 C CA . SER A 1 76 ? 4.886 10.712 4.976 1.00 0.22 76 SER A CA 2
ATOM 2626 C C . SER A 1 76 ? 5.572 9.404 5.389 1.00 0.18 76 SER A C 2
ATOM 2627 O O . SER A 1 76 ? 6.221 8.750 4.570 1.00 0.23 76 SER A O 2
ATOM 2635 N N . THR A 1 77 ? 5.396 9.003 6.641 1.00 0.15 77 THR A N 2
ATOM 2636 C CA . THR A 1 77 ? 6.068 7.820 7.160 1.00 0.13 77 THR A CA 2
ATOM 2637 C C . THR A 1 77 ? 5.093 6.662 7.185 1.00 0.10 77 THR A C 2
ATOM 2638 O O . THR A 1 77 ? 5.165 5.774 8.023 1.00 0.11 77 THR A O 2
ATOM 2649 N N . LEU A 1 78 ? 4.190 6.714 6.227 1.00 0.08 78 LEU A N 2
ATOM 2650 C CA . LEU A 1 78 ? 3.131 5.735 6.034 1.00 0.06 78 LEU A CA 2
ATOM 2651 C C . LEU A 1 78 ? 3.656 4.302 6.167 1.00 0.05 78 LEU A C 2
ATOM 2652 O O . LEU A 1 78 ? 3.195 3.532 7.011 1.00 0.06 78 LEU A O 2
ATOM 2668 N N . ILE A 1 79 ? 4.628 3.965 5.340 1.00 0.05 79 ILE A N 2
ATOM 2669 C CA . ILE A 1 79 ? 5.186 2.616 5.307 1.00 0.05 79 ILE A CA 2
ATOM 2670 C C . ILE A 1 79 ? 6.200 2.354 6.416 1.00 0.06 79 ILE A C 2
ATOM 2671 O O . ILE A 1 79 ? 6.859 1.315 6.435 1.00 0.07 79 ILE A O 2
ATOM 2687 N N . PHE A 1 80 ? 6.330 3.289 7.331 1.00 0.08 80 PHE A N 2
ATOM 2688 C CA . PHE A 1 80 ? 7.218 3.117 8.465 1.00 0.10 80 PHE A CA 2
ATOM 2689 C C . PHE A 1 80 ? 6.394 3.155 9.730 1.00 0.12 80 PHE A C 2
ATOM 2690 O O . PHE A 1 80 ? 6.841 2.785 10.816 1.00 0.19 80 PHE A O 2
ATOM 2707 N N . ASP A 1 81 ? 5.172 3.617 9.554 1.00 0.11 81 ASP A N 2
ATOM 2708 C CA . ASP A 1 81 ? 4.159 3.568 10.573 1.00 0.13 81 ASP A CA 2
ATOM 2709 C C . ASP A 1 81 ? 3.458 2.233 10.467 1.00 0.10 81 ASP A C 2
ATOM 2710 O O . ASP A 1 81 ? 3.043 1.636 11.455 1.00 0.12 81 ASP A O 2
ATOM 2719 N N . HIS A 1 82 ? 3.326 1.790 9.230 1.00 0.06 82 HIS A N 2
ATOM 2720 C CA . HIS A 1 82 ? 2.814 0.483 8.912 1.00 0.05 82 HIS A CA 2
ATOM 2721 C C . HIS A 1 82 ? 3.906 -0.248 8.165 1.00 0.05 82 HIS A C 2
ATOM 2722 O O . HIS A 1 82 ? 4.152 0.014 6.992 1.00 0.05 82 HIS A O 2
ATOM 2737 N N . PRO A 1 83 ? 4.574 -1.166 8.859 1.00 0.05 83 PRO A N 2
ATOM 2738 C CA . PRO A 1 83 ? 5.880 -1.697 8.455 1.00 0.06 83 PRO A CA 2
ATOM 2739 C C . PRO A 1 83 ? 5.891 -2.373 7.093 1.00 0.05 83 PRO A C 2
ATOM 2740 O O . PRO A 1 83 ? 6.838 -2.213 6.326 1.00 0.06 83 PRO A O 2
ATOM 2751 N N . THR A 1 84 ? 4.856 -3.130 6.789 1.00 0.04 84 THR A N 2
ATOM 2752 C CA . THR A 1 84 ? 4.852 -3.928 5.595 1.00 0.04 84 THR A CA 2
ATOM 2753 C C . THR A 1 84 ? 3.716 -3.524 4.692 1.00 0.03 84 THR A C 2
ATOM 2754 O O . THR A 1 84 ? 2.759 -2.900 5.137 1.00 0.03 84 THR A O 2
ATOM 2765 N N . PRO A 1 85 ? 3.808 -3.867 3.403 1.00 0.04 85 PRO A N 2
ATOM 2766 C CA . PRO A 1 85 ? 2.712 -3.673 2.460 1.00 0.03 85 PRO A CA 2
ATOM 2767 C C . PRO A 1 85 ? 1.474 -4.408 2.935 1.00 0.04 85 PRO A C 2
ATOM 2768 O O . PRO A 1 85 ? 0.359 -4.144 2.505 1.00 0.04 85 PRO A O 2
ATOM 2779 N N . HIS A 1 86 ? 1.704 -5.317 3.852 1.00 0.04 86 HIS A N 2
ATOM 2780 C CA . HIS A 1 86 ? 0.643 -6.042 4.515 1.00 0.04 86 HIS A CA 2
ATOM 2781 C C . HIS A 1 86 ? -0.045 -5.114 5.498 1.00 0.04 86 HIS A C 2
ATOM 2782 O O . HIS A 1 86 ? -1.264 -4.996 5.511 1.00 0.06 86 HIS A O 2
ATOM 2797 N N . ALA A 1 87 ? 0.773 -4.422 6.280 1.00 0.03 87 ALA A N 2
ATOM 2798 C CA . ALA A 1 87 ? 0.290 -3.514 7.312 1.00 0.03 87 ALA A CA 2
ATOM 2799 C C . ALA A 1 87 ? -0.250 -2.249 6.689 1.00 0.03 87 ALA A C 2
ATOM 2800 O O . ALA A 1 87 ? -1.056 -1.530 7.274 1.00 0.06 87 ALA A O 2
ATOM 2807 N N . VAL A 1 88 ? 0.205 -1.994 5.491 1.00 0.02 88 VAL A N 2
ATOM 2808 C CA . VAL A 1 88 ? -0.183 -0.814 4.764 1.00 0.03 88 VAL A CA 2
ATOM 2809 C C . VAL A 1 88 ? -1.466 -1.057 4.009 1.00 0.03 88 VAL A C 2
ATOM 2810 O O . VAL A 1 88 ? -2.361 -0.220 4.012 1.00 0.04 88 VAL A O 2
ATOM 2823 N N . ALA A 1 89 ? -1.559 -2.206 3.372 1.00 0.03 89 ALA A N 2
ATOM 2824 C CA . ALA A 1 89 ? -2.755 -2.551 2.636 1.00 0.04 89 ALA A CA 2
ATOM 2825 C C . ALA A 1 89 ? -3.955 -2.609 3.558 1.00 0.04 89 ALA A C 2
ATOM 2826 O O . ALA A 1 89 ? -5.021 -2.124 3.205 1.00 0.06 89 ALA A O 2
ATOM 2833 N N . GLU A 1 90 ? -3.784 -3.165 4.759 1.00 0.04 90 GLU A N 2
ATOM 2834 C CA . GLU A 1 90 ? -4.882 -3.211 5.714 1.00 0.05 90 GLU A CA 2
ATOM 2835 C C . GLU A 1 90 ? -5.151 -1.812 6.244 1.00 0.05 90 GLU A C 2
ATOM 2836 O O . GLU A 1 90 ? -6.262 -1.476 6.647 1.00 0.07 90 GLU A O 2
ATOM 2848 N N . HIS A 1 91 ? -4.109 -0.997 6.228 1.00 0.05 91 HIS A N 2
ATOM 2849 C CA . HIS A 1 91 ? -4.216 0.398 6.585 1.00 0.05 91 HIS A CA 2
ATOM 2850 C C . HIS A 1 91 ? -5.036 1.152 5.546 1.00 0.05 91 HIS A C 2
ATOM 2851 O O . HIS A 1 91 ? -5.633 2.189 5.835 1.00 0.06 91 HIS A O 2
ATOM 2866 N N . LEU A 1 92 ? -5.057 0.629 4.333 1.00 0.05 92 LEU A N 2
ATOM 2867 C CA . LEU A 1 92 ? -5.817 1.237 3.260 1.00 0.06 92 LEU A CA 2
ATOM 2868 C C . LEU A 1 92 ? -7.299 0.966 3.438 1.00 0.08 92 LEU A C 2
ATOM 2869 O O . LEU A 1 92 ? -8.129 1.664 2.876 1.00 0.12 92 LEU A O 2
ATOM 2885 N N . LEU A 1 93 ? -7.611 -0.008 4.287 1.00 0.08 93 LEU A N 2
ATOM 2886 C CA . LEU A 1 93 ? -8.997 -0.349 4.609 1.00 0.10 93 LEU A CA 2
ATOM 2887 C C . LEU A 1 93 ? -9.550 0.694 5.544 1.00 0.11 93 LEU A C 2
ATOM 2888 O O . LEU A 1 93 ? -10.728 1.038 5.506 1.00 0.13 93 LEU A O 2
ATOM 2904 N N . GLU A 1 94 ? -8.656 1.201 6.372 1.00 0.11 94 GLU A N 2
ATOM 2905 C CA . GLU A 1 94 ? -8.979 2.234 7.335 1.00 0.13 94 GLU A CA 2
ATOM 2906 C C . GLU A 1 94 ? -9.526 3.465 6.631 1.00 0.14 94 GLU A C 2
ATOM 2907 O O . GLU A 1 94 ? -10.320 4.220 7.189 1.00 0.17 94 GLU A O 2
ATOM 2919 N N . GLN A 1 95 ? -9.093 3.643 5.395 1.00 0.12 95 GLN A N 2
ATOM 2920 C CA . GLN A 1 95 ? -9.463 4.789 4.595 1.00 0.14 95 GLN A CA 2
ATOM 2921 C C . GLN A 1 95 ? -10.812 4.555 3.913 1.00 0.15 95 GLN A C 2
ATOM 2922 O O . GLN A 1 95 ? -11.530 5.493 3.566 1.00 0.16 95 GLN A O 2
ATOM 2936 N N . ILE A 1 96 ? -11.140 3.285 3.746 1.00 0.16 96 ILE A N 2
ATOM 2937 C CA . ILE A 1 96 ? -12.273 2.850 2.946 1.00 0.19 96 ILE A CA 2
ATOM 2938 C C . ILE A 1 96 ? -13.616 3.204 3.590 1.00 0.24 96 ILE A C 2
ATOM 2939 O O . ILE A 1 96 ? -13.781 3.139 4.809 1.00 0.25 96 ILE A O 2
ATOM 2955 N N . PRO A 1 97 ? -14.582 3.597 2.749 1.00 0.27 97 PRO A N 2
ATOM 2956 C CA . PRO A 1 97 ? -15.891 4.101 3.177 1.00 0.33 97 PRO A CA 2
ATOM 2957 C C . PRO A 1 97 ? -16.874 3.011 3.621 1.00 0.35 97 PRO A C 2
ATOM 2958 O O . PRO A 1 97 ? -17.730 2.578 2.847 1.00 0.36 97 PRO A O 2
ATOM 2969 N N . GLY A 1 98 ? -16.746 2.561 4.859 1.00 0.36 98 GLY A N 2
ATOM 2970 C CA . GLY A 1 98 ? -17.731 1.652 5.429 1.00 0.39 98 GLY A CA 2
ATOM 2971 C C . GLY A 1 98 ? -17.511 0.203 5.040 1.00 0.38 98 GLY A C 2
ATOM 2972 O O . GLY A 1 98 ? -17.484 -0.682 5.895 1.00 0.42 98 GLY A O 2
ATOM 2976 N N . ILE A 1 99 ? -17.379 -0.037 3.744 1.00 0.34 99 ILE A N 2
ATOM 2977 C CA . ILE A 1 99 ? -17.152 -1.379 3.209 1.00 0.34 99 ILE A CA 2
ATOM 2978 C C . ILE A 1 99 ? -15.863 -1.997 3.740 1.00 0.37 99 ILE A C 2
ATOM 2979 O O . ILE A 1 99 ? -15.775 -3.213 3.916 1.00 0.59 99 ILE A O 2
ATOM 2995 N N . GLY A 1 100 ? -14.870 -1.163 3.990 1.00 0.26 100 GLY A N 2
ATOM 2996 C CA . GLY A 1 100 ? -13.577 -1.653 4.401 1.00 0.28 100 GLY A CA 2
ATOM 2997 C C . GLY A 1 100 ? -13.261 -1.273 5.828 1.00 0.56 100 GLY A C 2
ATOM 2998 O O . GLY A 1 100 ? -12.519 -2.016 6.497 1.00 1.33 100 GLY A O 2
ATOM 3003 N N . GLY A 1 1 ? -5.739 12.863 -3.861 1.00 4.26 1 GLY A N 3
ATOM 3004 C CA . GLY A 1 1 ? -6.809 12.585 -2.877 1.00 3.40 1 GLY A CA 3
ATOM 3005 C C . GLY A 1 1 ? -8.178 12.925 -3.426 1.00 2.51 1 GLY A C 3
ATOM 3006 O O . GLY A 1 1 ? -8.332 13.101 -4.637 1.00 2.92 1 GLY A O 3
ATOM 3012 N N . SER A 1 2 ? -9.167 13.022 -2.538 1.00 1.84 2 SER A N 3
ATOM 3013 C CA . SER A 1 2 ? -10.542 13.320 -2.925 1.00 1.44 2 SER A CA 3
ATOM 3014 C C . SER A 1 2 ? -11.052 12.302 -3.941 1.00 1.14 2 SER A C 3
ATOM 3015 O O . SER A 1 2 ? -11.672 12.651 -4.947 1.00 1.80 2 SER A O 3
ATOM 3023 N N . THR A 1 3 ? -10.770 11.040 -3.674 1.00 0.93 3 THR A N 3
ATOM 3024 C CA . THR A 1 3 ? -11.169 9.953 -4.546 1.00 0.78 3 THR A CA 3
ATOM 3025 C C . THR A 1 3 ? -11.331 8.679 -3.721 1.00 0.84 3 THR A C 3
ATOM 3026 O O . THR A 1 3 ? -10.597 8.463 -2.761 1.00 1.82 3 THR A O 3
ATOM 3037 N N . ALA A 1 4 ? -12.309 7.861 -4.059 1.00 0.63 4 ALA A N 3
ATOM 3038 C CA . ALA A 1 4 ? -12.509 6.609 -3.352 1.00 0.52 4 ALA A CA 3
ATOM 3039 C C . ALA A 1 4 ? -13.083 5.555 -4.273 1.00 0.42 4 ALA A C 3
ATOM 3040 O O . ALA A 1 4 ? -12.556 4.452 -4.333 1.00 0.34 4 ALA A O 3
ATOM 3047 N N . THR A 1 5 ? -14.143 5.908 -5.001 1.00 0.48 5 THR A N 3
ATOM 3048 C CA . THR A 1 5 ? -14.821 4.989 -5.924 1.00 0.48 5 THR A CA 3
ATOM 3049 C C . THR A 1 5 ? -13.833 4.288 -6.852 1.00 0.39 5 THR A C 3
ATOM 3050 O O . THR A 1 5 ? -14.099 3.197 -7.343 1.00 0.42 5 THR A O 3
ATOM 3061 N N . LEU A 1 6 ? -12.692 4.913 -7.061 1.00 0.30 6 LEU A N 3
ATOM 3062 C CA . LEU A 1 6 ? -11.609 4.310 -7.814 1.00 0.23 6 LEU A CA 3
ATOM 3063 C C . LEU A 1 6 ? -11.218 2.962 -7.218 1.00 0.22 6 LEU A C 3
ATOM 3064 O O . LEU A 1 6 ? -11.417 1.918 -7.838 1.00 0.31 6 LEU A O 3
ATOM 3080 N N . LEU A 1 7 ? -10.680 2.984 -6.010 1.00 0.16 7 LEU A N 3
ATOM 3081 C CA . LEU A 1 7 ? -10.272 1.757 -5.353 1.00 0.15 7 LEU A CA 3
ATOM 3082 C C . LEU A 1 7 ? -11.450 1.089 -4.675 1.00 0.20 7 LEU A C 3
ATOM 3083 O O . LEU A 1 7 ? -11.534 -0.125 -4.610 1.00 0.22 7 LEU A O 3
ATOM 3099 N N . THR A 1 8 ? -12.363 1.898 -4.194 1.00 0.24 8 THR A N 3
ATOM 3100 C CA . THR A 1 8 ? -13.542 1.423 -3.478 1.00 0.31 8 THR A CA 3
ATOM 3101 C C . THR A 1 8 ? -14.365 0.469 -4.342 1.00 0.35 8 THR A C 3
ATOM 3102 O O . THR A 1 8 ? -14.990 -0.461 -3.832 1.00 0.38 8 THR A O 3
ATOM 3113 N N . SER A 1 9 ? -14.325 0.675 -5.652 1.00 0.36 9 SER A N 3
ATOM 3114 C CA . SER A 1 9 ? -14.990 -0.222 -6.584 1.00 0.42 9 SER A CA 3
ATOM 3115 C C . SER A 1 9 ? -14.351 -1.611 -6.528 1.00 0.39 9 SER A C 3
ATOM 3116 O O . SER A 1 9 ? -14.986 -2.615 -6.847 1.00 0.43 9 SER A O 3
ATOM 3124 N N . LYS A 1 10 ? -13.089 -1.657 -6.114 1.00 0.33 10 LYS A N 3
ATOM 3125 C CA . LYS A 1 10 ? -12.401 -2.917 -5.875 1.00 0.31 10 LYS A CA 3
ATOM 3126 C C . LYS A 1 10 ? -12.908 -3.538 -4.581 1.00 0.28 10 LYS A C 3
ATOM 3127 O O . LYS A 1 10 ? -13.490 -4.618 -4.596 1.00 0.29 10 LYS A O 3
ATOM 3146 N N . LEU A 1 11 ? -12.703 -2.831 -3.473 1.00 0.24 11 LEU A N 3
ATOM 3147 C CA . LEU A 1 11 ? -13.010 -3.367 -2.140 1.00 0.23 11 LEU A CA 3
ATOM 3148 C C . LEU A 1 11 ? -14.471 -3.761 -2.017 1.00 0.27 11 LEU A C 3
ATOM 3149 O O . LEU A 1 11 ? -14.822 -4.616 -1.207 1.00 0.28 11 LEU A O 3
ATOM 3165 N N . ALA A 1 12 ? -15.308 -3.134 -2.821 1.00 0.30 12 ALA A N 3
ATOM 3166 C CA . ALA A 1 12 ? -16.728 -3.454 -2.868 1.00 0.35 12 ALA A CA 3
ATOM 3167 C C . ALA A 1 12 ? -16.951 -4.921 -3.220 1.00 0.36 12 ALA A C 3
ATOM 3168 O O . ALA A 1 12 ? -17.963 -5.516 -2.854 1.00 0.40 12 ALA A O 3
ATOM 3175 N N . GLY A 1 13 ? -15.998 -5.489 -3.942 1.00 0.35 13 GLY A N 3
ATOM 3176 C CA . GLY A 1 13 ? -16.086 -6.871 -4.346 1.00 0.37 13 GLY A CA 3
ATOM 3177 C C . GLY A 1 13 ? -15.482 -7.815 -3.324 1.00 0.34 13 GLY A C 3
ATOM 3178 O O . GLY A 1 13 ? -15.671 -9.029 -3.400 1.00 0.38 13 GLY A O 3
ATOM 3182 N N . LEU A 1 14 ? -14.761 -7.262 -2.357 1.00 0.29 14 LEU A N 3
ATOM 3183 C CA . LEU A 1 14 ? -14.052 -8.066 -1.383 1.00 0.26 14 LEU A CA 3
ATOM 3184 C C . LEU A 1 14 ? -14.706 -8.041 -0.032 1.00 0.26 14 LEU A C 3
ATOM 3185 O O . LEU A 1 14 ? -15.676 -7.326 0.220 1.00 0.29 14 LEU A O 3
ATOM 3201 N N . THR A 1 15 ? -14.139 -8.854 0.820 1.00 0.25 15 THR A N 3
ATOM 3202 C CA . THR A 1 15 ? -14.369 -8.794 2.238 1.00 0.26 15 THR A CA 3
ATOM 3203 C C . THR A 1 15 ? -13.160 -8.109 2.833 1.00 0.24 15 THR A C 3
ATOM 3204 O O . THR A 1 15 ? -12.161 -7.982 2.134 1.00 0.21 15 THR A O 3
ATOM 3215 N N . ALA A 1 16 ? -13.225 -7.676 4.084 1.00 0.26 16 ALA A N 3
ATOM 3216 C CA . ALA A 1 16 ? -12.103 -6.962 4.695 1.00 0.26 16 ALA A CA 3
ATOM 3217 C C . ALA A 1 16 ? -10.777 -7.672 4.420 1.00 0.23 16 ALA A C 3
ATOM 3218 O O . ALA A 1 16 ? -9.795 -7.034 4.066 1.00 0.23 16 ALA A O 3
ATOM 3225 N N . THR A 1 17 ? -10.782 -8.997 4.525 1.00 0.24 17 THR A N 3
ATOM 3226 C CA . THR A 1 17 ? -9.593 -9.800 4.294 1.00 0.24 17 THR A CA 3
ATOM 3227 C C . THR A 1 17 ? -9.114 -9.716 2.841 1.00 0.22 17 THR A C 3
ATOM 3228 O O . THR A 1 17 ? -7.922 -9.564 2.583 1.00 0.28 17 THR A O 3
ATOM 3239 N N . GLU A 1 18 ? -10.032 -9.809 1.893 1.00 0.20 18 GLU A N 3
ATOM 3240 C CA . GLU A 1 18 ? -9.679 -9.740 0.497 1.00 0.19 18 GLU A CA 3
ATOM 3241 C C . GLU A 1 18 ? -9.325 -8.313 0.109 1.00 0.17 18 GLU A C 3
ATOM 3242 O O . GLU A 1 18 ? -8.531 -8.081 -0.799 1.00 0.16 18 GLU A O 3
ATOM 3254 N N . GLN A 1 19 ? -9.920 -7.358 0.810 1.00 0.16 19 GLN A N 3
ATOM 3255 C CA . GLN A 1 19 ? -9.571 -5.959 0.653 1.00 0.16 19 GLN A CA 3
ATOM 3256 C C . GLN A 1 19 ? -8.126 -5.740 1.070 1.00 0.15 19 GLN A C 3
ATOM 3257 O O . GLN A 1 19 ? -7.407 -4.935 0.474 1.00 0.17 19 GLN A O 3
ATOM 3271 N N . ARG A 1 20 ? -7.706 -6.466 2.099 1.00 0.18 20 ARG A N 3
ATOM 3272 C CA . ARG A 1 20 ? -6.290 -6.509 2.468 1.00 0.22 20 ARG A CA 3
ATOM 3273 C C . ARG A 1 20 ? -5.497 -7.038 1.291 1.00 0.18 20 ARG A C 3
ATOM 3274 O O . ARG A 1 20 ? -4.537 -6.426 0.842 1.00 0.24 20 ARG A O 3
ATOM 3295 N N . ALA A 1 21 ? -5.957 -8.171 0.784 1.00 0.19 21 ALA A N 3
ATOM 3296 C CA . ALA A 1 21 ? -5.250 -8.921 -0.250 1.00 0.19 21 ALA A CA 3
ATOM 3297 C C . ALA A 1 21 ? -5.032 -8.105 -1.518 1.00 0.16 21 ALA A C 3
ATOM 3298 O O . ALA A 1 21 ? -3.940 -8.115 -2.093 1.00 0.19 21 ALA A O 3
ATOM 3305 N N . VAL A 1 22 ? -6.058 -7.388 -1.940 1.00 0.12 22 VAL A N 3
ATOM 3306 C CA . VAL A 1 22 ? -6.018 -6.683 -3.215 1.00 0.12 22 VAL A CA 3
ATOM 3307 C C . VAL A 1 22 ? -5.012 -5.539 -3.220 1.00 0.08 22 VAL A C 3
ATOM 3308 O O . VAL A 1 22 ? -4.257 -5.391 -4.179 1.00 0.10 22 VAL A O 3
ATOM 3321 N N . THR A 1 23 ? -4.976 -4.722 -2.180 1.00 0.06 23 THR A N 3
ATOM 3322 C CA . THR A 1 23 ? -3.977 -3.676 -2.145 1.00 0.04 23 THR A CA 3
ATOM 3323 C C . THR A 1 23 ? -2.736 -4.111 -1.417 1.00 0.05 23 THR A C 3
ATOM 3324 O O . THR A 1 23 ? -1.759 -3.399 -1.418 1.00 0.11 23 THR A O 3
ATOM 3335 N N . ARG A 1 24 ? -2.756 -5.288 -0.815 1.00 0.04 24 ARG A N 3
ATOM 3336 C CA . ARG A 1 24 ? -1.509 -5.939 -0.448 1.00 0.05 24 ARG A CA 3
ATOM 3337 C C . ARG A 1 24 ? -0.746 -6.187 -1.724 1.00 0.08 24 ARG A C 3
ATOM 3338 O O . ARG A 1 24 ? 0.473 -6.295 -1.742 1.00 0.17 24 ARG A O 3
ATOM 3359 N N . LYS A 1 25 ? -1.507 -6.229 -2.798 1.00 0.05 25 LYS A N 3
ATOM 3360 C CA . LYS A 1 25 ? -0.990 -6.406 -4.111 1.00 0.08 25 LYS A CA 3
ATOM 3361 C C . LYS A 1 25 ? -0.773 -5.026 -4.751 1.00 0.07 25 LYS A C 3
ATOM 3362 O O . LYS A 1 25 ? 0.171 -4.834 -5.514 1.00 0.11 25 LYS A O 3
ATOM 3381 N N . LEU A 1 26 ? -1.637 -4.053 -4.421 1.00 0.04 26 LEU A N 3
ATOM 3382 C CA . LEU A 1 26 ? -1.485 -2.690 -4.929 1.00 0.04 26 LEU A CA 3
ATOM 3383 C C . LEU A 1 26 ? -0.292 -1.979 -4.285 1.00 0.04 26 LEU A C 3
ATOM 3384 O O . LEU A 1 26 ? 0.572 -1.485 -5.000 1.00 0.04 26 LEU A O 3
ATOM 3400 N N . VAL A 1 27 ? -0.233 -1.928 -2.950 1.00 0.04 27 VAL A N 3
ATOM 3401 C CA . VAL A 1 27 ? 0.893 -1.279 -2.270 1.00 0.04 27 VAL A CA 3
ATOM 3402 C C . VAL A 1 27 ? 2.196 -1.916 -2.734 1.00 0.05 27 VAL A C 3
ATOM 3403 O O . VAL A 1 27 ? 3.209 -1.250 -2.935 1.00 0.05 27 VAL A O 3
ATOM 3416 N N . LEU A 1 28 ? 2.112 -3.216 -2.935 1.00 0.05 28 LEU A N 3
ATOM 3417 C CA . LEU A 1 28 ? 3.202 -4.009 -3.443 1.00 0.05 28 LEU A CA 3
ATOM 3418 C C . LEU A 1 28 ? 3.587 -3.525 -4.829 1.00 0.05 28 LEU A C 3
ATOM 3419 O O . LEU A 1 28 ? 4.748 -3.264 -5.116 1.00 0.06 28 LEU A O 3
ATOM 3435 N N . ASP A 1 29 ? 2.579 -3.360 -5.658 1.00 0.04 29 ASP A N 3
ATOM 3436 C CA . ASP A 1 29 ? 2.753 -2.949 -7.046 1.00 0.05 29 ASP A CA 3
ATOM 3437 C C . ASP A 1 29 ? 3.364 -1.568 -7.108 1.00 0.03 29 ASP A C 3
ATOM 3438 O O . ASP A 1 29 ? 4.264 -1.295 -7.902 1.00 0.04 29 ASP A O 3
ATOM 3447 N N . GLN A 1 30 ? 2.841 -0.694 -6.273 1.00 0.03 30 GLN A N 3
ATOM 3448 C CA . GLN A 1 30 ? 3.325 0.660 -6.170 1.00 0.03 30 GLN A CA 3
ATOM 3449 C C . GLN A 1 30 ? 4.763 0.679 -5.723 1.00 0.03 30 GLN A C 3
ATOM 3450 O O . GLN A 1 30 ? 5.601 1.334 -6.330 1.00 0.04 30 GLN A O 3
ATOM 3464 N N . ALA A 1 31 ? 5.033 -0.072 -4.670 1.00 0.02 31 ALA A N 3
ATOM 3465 C CA . ALA A 1 31 ? 6.373 -0.178 -4.106 1.00 0.03 31 ALA A CA 3
ATOM 3466 C C . ALA A 1 31 ? 7.322 -0.721 -5.145 1.00 0.03 31 ALA A C 3
ATOM 3467 O O . ALA A 1 31 ? 8.505 -0.393 -5.179 1.00 0.04 31 ALA A O 3
ATOM 3474 N N . ALA A 1 32 ? 6.762 -1.534 -6.010 1.00 0.03 32 ALA A N 3
ATOM 3475 C CA . ALA A 1 32 ? 7.485 -2.134 -7.091 1.00 0.04 32 ALA A CA 3
ATOM 3476 C C . ALA A 1 32 ? 7.852 -1.070 -8.102 1.00 0.05 32 ALA A C 3
ATOM 3477 O O . ALA A 1 32 ? 8.992 -0.986 -8.546 1.00 0.07 32 ALA A O 3
ATOM 3484 N N . SER A 1 33 ? 6.888 -0.227 -8.417 1.00 0.05 33 SER A N 3
ATOM 3485 C CA . SER A 1 33 ? 7.094 0.857 -9.356 1.00 0.07 33 SER A CA 3
ATOM 3486 C C . SER A 1 33 ? 8.172 1.801 -8.834 1.00 0.06 33 SER A C 3
ATOM 3487 O O . SER A 1 33 ? 8.969 2.344 -9.601 1.00 0.08 33 SER A O 3
ATOM 3495 N N . VAL A 1 34 ? 8.184 1.979 -7.521 1.00 0.04 34 VAL A N 3
ATOM 3496 C CA . VAL A 1 34 ? 9.163 2.820 -6.864 1.00 0.04 34 VAL A CA 3
ATOM 3497 C C . VAL A 1 34 ? 10.533 2.231 -7.018 1.00 0.05 34 VAL A C 3
ATOM 3498 O O . VAL A 1 34 ? 11.441 2.826 -7.602 1.00 0.07 34 VAL A O 3
ATOM 3511 N N . LEU A 1 35 ? 10.645 1.040 -6.476 1.00 0.04 35 LEU A N 3
ATOM 3512 C CA . LEU A 1 35 ? 11.902 0.357 -6.340 1.00 0.06 35 LEU A CA 3
ATOM 3513 C C . LEU A 1 35 ? 12.569 0.049 -7.679 1.00 0.08 35 LEU A C 3
ATOM 3514 O O . LEU A 1 35 ? 13.796 0.073 -7.784 1.00 0.12 35 LEU A O 3
ATOM 3530 N N . GLY A 1 36 ? 11.777 -0.231 -8.702 1.00 0.08 36 GLY A N 3
ATOM 3531 C CA . GLY A 1 36 ? 12.356 -0.544 -9.993 1.00 0.11 36 GLY A CA 3
ATOM 3532 C C . GLY A 1 36 ? 11.804 -1.814 -10.583 1.00 0.13 36 GLY A C 3
ATOM 3533 O O . GLY A 1 36 ? 12.368 -2.377 -11.522 1.00 0.17 36 GLY A O 3
ATOM 3537 N N . TYR A 1 37 ? 10.701 -2.260 -10.035 1.00 0.11 37 TYR A N 3
ATOM 3538 C CA . TYR A 1 37 ? 10.150 -3.561 -10.354 1.00 0.14 37 TYR A CA 3
ATOM 3539 C C . TYR A 1 37 ? 9.021 -3.442 -11.361 1.00 0.17 37 TYR A C 3
ATOM 3540 O O . TYR A 1 37 ? 8.520 -2.347 -11.619 1.00 0.24 37 TYR A O 3
ATOM 3558 N N . ALA A 1 38 ? 8.615 -4.572 -11.912 1.00 0.21 38 ALA A N 3
ATOM 3559 C CA . ALA A 1 38 ? 7.564 -4.590 -12.914 1.00 0.24 38 ALA A CA 3
ATOM 3560 C C . ALA A 1 38 ? 6.539 -5.675 -12.621 1.00 0.23 38 ALA A C 3
ATOM 3561 O O . ALA A 1 38 ? 5.504 -5.759 -13.283 1.00 0.26 38 ALA A O 3
ATOM 3568 N N . SER A 1 39 ? 6.826 -6.508 -11.634 1.00 0.21 39 SER A N 3
ATOM 3569 C CA . SER A 1 39 ? 5.940 -7.600 -11.272 1.00 0.23 39 SER A CA 3
ATOM 3570 C C . SER A 1 39 ? 6.083 -7.936 -9.792 1.00 0.20 39 SER A C 3
ATOM 3571 O O . SER A 1 39 ? 5.863 -9.077 -9.386 1.00 0.25 39 SER A O 3
ATOM 3579 N N . THR A 1 40 ? 6.449 -6.925 -8.993 1.00 0.14 40 THR A N 3
ATOM 3580 C CA . THR A 1 40 ? 6.704 -7.093 -7.556 1.00 0.13 40 THR A CA 3
ATOM 3581 C C . THR A 1 40 ? 7.625 -8.282 -7.298 1.00 0.16 40 THR A C 3
ATOM 3582 O O . THR A 1 40 ? 7.477 -9.009 -6.316 1.00 0.22 40 THR A O 3
ATOM 3593 N N . GLU A 1 41 ? 8.594 -8.439 -8.189 1.00 0.21 41 GLU A N 3
ATOM 3594 C CA . GLU A 1 41 ? 9.460 -9.608 -8.228 1.00 0.26 41 GLU A CA 3
ATOM 3595 C C . GLU A 1 41 ? 10.265 -9.805 -6.942 1.00 0.25 41 GLU A C 3
ATOM 3596 O O . GLU A 1 41 ? 10.362 -10.921 -6.436 1.00 0.40 41 GLU A O 3
ATOM 3608 N N . SER A 1 42 ? 10.827 -8.737 -6.402 1.00 0.27 42 SER A N 3
ATOM 3609 C CA . SER A 1 42 ? 11.710 -8.862 -5.250 1.00 0.32 42 SER A CA 3
ATOM 3610 C C . SER A 1 42 ? 11.154 -8.150 -4.022 1.00 0.28 42 SER A C 3
ATOM 3611 O O . SER A 1 42 ? 11.898 -7.588 -3.219 1.00 0.41 42 SER A O 3
ATOM 3619 N N . LEU A 1 43 ? 9.843 -8.176 -3.879 1.00 0.16 43 LEU A N 3
ATOM 3620 C CA . LEU A 1 43 ? 9.194 -7.583 -2.726 1.00 0.12 43 LEU A CA 3
ATOM 3621 C C . LEU A 1 43 ? 8.750 -8.628 -1.722 1.00 0.13 43 LEU A C 3
ATOM 3622 O O . LEU A 1 43 ? 8.814 -9.830 -1.983 1.00 0.19 43 LEU A O 3
ATOM 3638 N N . ASP A 1 44 ? 8.301 -8.152 -0.575 1.00 0.10 44 ASP A N 3
ATOM 3639 C CA . ASP A 1 44 ? 7.753 -9.009 0.459 1.00 0.12 44 ASP A CA 3
ATOM 3640 C C . ASP A 1 44 ? 6.650 -8.261 1.179 1.00 0.12 44 ASP A C 3
ATOM 3641 O O . ASP A 1 44 ? 6.733 -7.044 1.353 1.00 0.19 44 ASP A O 3
ATOM 3650 N N . THR A 1 45 ? 5.620 -8.970 1.586 1.00 0.09 45 THR A N 3
ATOM 3651 C CA . THR A 1 45 ? 4.550 -8.361 2.345 1.00 0.08 45 THR A CA 3
ATOM 3652 C C . THR A 1 45 ? 4.739 -8.626 3.826 1.00 0.08 45 THR A C 3
ATOM 3653 O O . THR A 1 45 ? 4.054 -8.050 4.663 1.00 0.11 45 THR A O 3
ATOM 3664 N N . HIS A 1 46 ? 5.683 -9.499 4.142 1.00 0.07 46 HIS A N 3
ATOM 3665 C CA . HIS A 1 46 ? 5.961 -9.852 5.523 1.00 0.08 46 HIS A CA 3
ATOM 3666 C C . HIS A 1 46 ? 7.209 -9.136 6.006 1.00 0.08 46 HIS A C 3
ATOM 3667 O O . HIS A 1 46 ? 7.593 -9.243 7.171 1.00 0.12 46 HIS A O 3
ATOM 3682 N N . GLU A 1 47 ? 7.832 -8.390 5.108 1.00 0.08 47 GLU A N 3
ATOM 3683 C CA . GLU A 1 47 ? 9.038 -7.660 5.433 1.00 0.08 47 GLU A CA 3
ATOM 3684 C C . GLU A 1 47 ? 8.783 -6.176 5.244 1.00 0.07 47 GLU A C 3
ATOM 3685 O O . GLU A 1 47 ? 7.969 -5.775 4.407 1.00 0.07 47 GLU A O 3
ATOM 3697 N N . SER A 1 48 ? 9.456 -5.371 6.038 1.00 0.07 48 SER A N 3
ATOM 3698 C CA . SER A 1 48 ? 9.161 -3.957 6.121 1.00 0.07 48 SER A CA 3
ATOM 3699 C C . SER A 1 48 ? 9.842 -3.191 4.995 1.00 0.06 48 SER A C 3
ATOM 3700 O O . SER A 1 48 ? 10.929 -3.557 4.560 1.00 0.09 48 SER A O 3
ATOM 3708 N N . PHE A 1 49 ? 9.179 -2.122 4.537 1.00 0.05 49 PHE A N 3
ATOM 3709 C CA . PHE A 1 49 ? 9.665 -1.280 3.433 1.00 0.05 49 PHE A CA 3
ATOM 3710 C C . PHE A 1 49 ? 11.082 -0.804 3.674 1.00 0.06 49 PHE A C 3
ATOM 3711 O O . PHE A 1 49 ? 11.806 -0.477 2.736 1.00 0.06 49 PHE A O 3
ATOM 3728 N N . LYS A 1 50 ? 11.436 -0.707 4.939 1.00 0.07 50 LYS A N 3
ATOM 3729 C CA . LYS A 1 50 ? 12.803 -0.499 5.352 1.00 0.09 50 LYS A CA 3
ATOM 3730 C C . LYS A 1 50 ? 13.740 -1.420 4.587 1.00 0.09 50 LYS A C 3
ATOM 3731 O O . LYS A 1 50 ? 14.693 -0.975 3.947 1.00 0.13 50 LYS A O 3
ATOM 3750 N N . ASP A 1 51 ? 13.433 -2.700 4.648 1.00 0.10 51 ASP A N 3
ATOM 3751 C CA . ASP A 1 51 ? 14.219 -3.729 3.968 1.00 0.12 51 ASP A CA 3
ATOM 3752 C C . ASP A 1 51 ? 14.032 -3.639 2.451 1.00 0.12 51 ASP A C 3
ATOM 3753 O O . ASP A 1 51 ? 14.910 -4.018 1.681 1.00 0.20 51 ASP A O 3
ATOM 3762 N N . LEU A 1 52 ? 12.887 -3.112 2.030 1.00 0.08 52 LEU A N 3
ATOM 3763 C CA . LEU A 1 52 ? 12.591 -2.922 0.614 1.00 0.07 52 LEU A CA 3
ATOM 3764 C C . LEU A 1 52 ? 13.436 -1.791 0.056 1.00 0.08 52 LEU A C 3
ATOM 3765 O O . LEU A 1 52 ? 13.615 -1.664 -1.153 1.00 0.11 52 LEU A O 3
ATOM 3781 N N . GLY A 1 53 ? 13.951 -0.971 0.955 1.00 0.06 53 GLY A N 3
ATOM 3782 C CA . GLY A 1 53 ? 14.856 0.078 0.568 1.00 0.06 53 GLY A CA 3
ATOM 3783 C C . GLY A 1 53 ? 14.245 1.459 0.647 1.00 0.07 53 GLY A C 3
ATOM 3784 O O . GLY A 1 53 ? 14.852 2.429 0.193 1.00 0.12 53 GLY A O 3
ATOM 3788 N N . PHE A 1 54 ? 13.051 1.568 1.215 1.00 0.05 54 PHE A N 3
ATOM 3789 C CA . PHE A 1 54 ? 12.377 2.856 1.288 1.00 0.05 54 PHE A CA 3
ATOM 3790 C C . PHE A 1 54 ? 13.001 3.778 2.329 1.00 0.07 54 PHE A C 3
ATOM 3791 O O . PHE A 1 54 ? 13.647 3.327 3.274 1.00 0.12 54 PHE A O 3
ATOM 3808 N N . ASP A 1 55 ? 12.782 5.077 2.141 1.00 0.08 55 ASP A N 3
ATOM 3809 C CA . ASP A 1 55 ? 13.380 6.110 2.984 1.00 0.12 55 ASP A CA 3
ATOM 3810 C C . ASP A 1 55 ? 12.652 7.433 2.742 1.00 0.09 55 ASP A C 3
ATOM 3811 O O . ASP A 1 55 ? 11.559 7.432 2.174 1.00 0.08 55 ASP A O 3
ATOM 3820 N N . SER A 1 56 ? 13.267 8.554 3.117 1.00 0.12 56 SER A N 3
ATOM 3821 C CA . SER A 1 56 ? 12.663 9.879 2.948 1.00 0.13 56 SER A CA 3
ATOM 3822 C C . SER A 1 56 ? 12.705 10.335 1.483 1.00 0.12 56 SER A C 3
ATOM 3823 O O . SER A 1 56 ? 12.836 11.520 1.182 1.00 0.14 56 SER A O 3
ATOM 3831 N N . LEU A 1 57 ? 12.553 9.373 0.590 1.00 0.11 57 LEU A N 3
ATOM 3832 C CA . LEU A 1 57 ? 12.575 9.591 -0.839 1.00 0.11 57 LEU A CA 3
ATOM 3833 C C . LEU A 1 57 ? 11.558 8.681 -1.509 1.00 0.08 57 LEU A C 3
ATOM 3834 O O . LEU A 1 57 ? 10.530 9.127 -2.015 1.00 0.08 57 LEU A O 3
ATOM 3850 N N . THR A 1 58 ? 11.852 7.392 -1.468 1.00 0.06 58 THR A N 3
ATOM 3851 C CA . THR A 1 58 ? 11.037 6.391 -2.124 1.00 0.05 58 THR A CA 3
ATOM 3852 C C . THR A 1 58 ? 9.702 6.195 -1.425 1.00 0.04 58 THR A C 3
ATOM 3853 O O . THR A 1 58 ? 8.674 6.016 -2.077 1.00 0.04 58 THR A O 3
ATOM 3864 N N . ALA A 1 59 ? 9.717 6.224 -0.099 1.00 0.04 59 ALA A N 3
ATOM 3865 C CA . ALA A 1 59 ? 8.491 6.134 0.669 1.00 0.04 59 ALA A CA 3
ATOM 3866 C C . ALA A 1 59 ? 7.542 7.245 0.270 1.00 0.04 59 ALA A C 3
ATOM 3867 O O . ALA A 1 59 ? 6.332 7.068 0.256 1.00 0.05 59 ALA A O 3
ATOM 3874 N N . LEU A 1 60 ? 8.118 8.389 -0.056 1.00 0.05 60 LEU A N 3
ATOM 3875 C CA . LEU A 1 60 ? 7.356 9.562 -0.438 1.00 0.07 60 LEU A CA 3
ATOM 3876 C C . LEU A 1 60 ? 6.610 9.324 -1.738 1.00 0.06 60 LEU A C 3
ATOM 3877 O O . LEU A 1 60 ? 5.411 9.588 -1.824 1.00 0.07 60 LEU A O 3
ATOM 3893 N N . GLU A 1 61 ? 7.309 8.799 -2.739 1.00 0.05 61 GLU A N 3
ATOM 3894 C CA . GLU A 1 61 ? 6.681 8.520 -4.024 1.00 0.05 61 GLU A CA 3
ATOM 3895 C C . GLU A 1 61 ? 5.790 7.287 -3.938 1.00 0.05 61 GLU A C 3
ATOM 3896 O O . GLU A 1 61 ? 4.819 7.171 -4.673 1.00 0.06 61 GLU A O 3
ATOM 3908 N N . LEU A 1 62 ? 6.112 6.374 -3.034 1.00 0.04 62 LEU A N 3
ATOM 3909 C CA . LEU A 1 62 ? 5.250 5.227 -2.775 1.00 0.03 62 LEU A CA 3
ATOM 3910 C C . LEU A 1 62 ? 3.971 5.668 -2.101 1.00 0.04 62 LEU A C 3
ATOM 3911 O O . LEU A 1 62 ? 2.880 5.245 -2.470 1.00 0.05 62 LEU A O 3
ATOM 3927 N N . ARG A 1 63 ? 4.124 6.506 -1.096 1.00 0.05 63 ARG A N 3
ATOM 3928 C CA . ARG A 1 63 ? 2.999 7.073 -0.397 1.00 0.06 63 ARG A CA 3
ATOM 3929 C C . ARG A 1 63 ? 2.145 7.790 -1.419 1.00 0.06 63 ARG A C 3
ATOM 3930 O O . ARG A 1 63 ? 0.928 7.635 -1.465 1.00 0.08 63 ARG A O 3
ATOM 3951 N N . ASP A 1 64 ? 2.840 8.529 -2.274 1.00 0.06 64 ASP A N 3
ATOM 3952 C CA . ASP A 1 64 ? 2.239 9.210 -3.403 1.00 0.07 64 ASP A CA 3
ATOM 3953 C C . ASP A 1 64 ? 1.470 8.224 -4.271 1.00 0.06 64 ASP A C 3
ATOM 3954 O O . ASP A 1 64 ? 0.352 8.501 -4.704 1.00 0.07 64 ASP A O 3
ATOM 3963 N N . HIS A 1 65 ? 2.077 7.061 -4.496 1.00 0.05 65 HIS A N 3
ATOM 3964 C CA . HIS A 1 65 ? 1.461 6.006 -5.279 1.00 0.05 65 HIS A CA 3
ATOM 3965 C C . HIS A 1 65 ? 0.181 5.511 -4.631 1.00 0.05 65 HIS A C 3
ATOM 3966 O O . HIS A 1 65 ? -0.820 5.363 -5.304 1.00 0.06 65 HIS A O 3
ATOM 3981 N N . LEU A 1 66 ? 0.206 5.273 -3.321 1.00 0.04 66 LEU A N 3
ATOM 3982 C CA . LEU A 1 66 ? -0.942 4.685 -2.631 1.00 0.04 66 LEU A CA 3
ATOM 3983 C C . LEU A 1 66 ? -2.143 5.616 -2.661 1.00 0.05 66 LEU A C 3
ATOM 3984 O O . LEU A 1 66 ? -3.272 5.182 -2.842 1.00 0.06 66 LEU A O 3
ATOM 4000 N N . GLN A 1 67 ? -1.889 6.894 -2.474 1.00 0.05 67 GLN A N 3
ATOM 4001 C CA . GLN A 1 67 ? -2.953 7.897 -2.472 1.00 0.07 67 GLN A CA 3
ATOM 4002 C C . GLN A 1 67 ? -3.473 8.097 -3.872 1.00 0.07 67 GLN A C 3
ATOM 4003 O O . GLN A 1 67 ? -4.643 8.382 -4.082 1.00 0.10 67 GLN A O 3
ATOM 4017 N N . THR A 1 68 ? -2.580 7.968 -4.823 1.00 0.06 68 THR A N 3
ATOM 4018 C CA . THR A 1 68 ? -2.923 8.020 -6.213 1.00 0.08 68 THR A CA 3
ATOM 4019 C C . THR A 1 68 ? -3.731 6.787 -6.591 1.00 0.07 68 THR A C 3
ATOM 4020 O O . THR A 1 68 ? -4.774 6.871 -7.240 1.00 0.09 68 THR A O 3
ATOM 4031 N N . ALA A 1 69 ? -3.222 5.659 -6.149 1.00 0.06 69 ALA A N 3
ATOM 4032 C CA . ALA A 1 69 ? -3.854 4.370 -6.327 1.00 0.07 69 ALA A CA 3
ATOM 4033 C C . ALA A 1 69 ? -5.249 4.327 -5.717 1.00 0.10 69 ALA A C 3
ATOM 4034 O O . ALA A 1 69 ? -6.218 3.986 -6.390 1.00 0.13 69 ALA A O 3
ATOM 4041 N N . THR A 1 70 ? -5.347 4.684 -4.445 1.00 0.10 70 THR A N 3
ATOM 4042 C CA . THR A 1 70 ? -6.588 4.518 -3.699 1.00 0.13 70 THR A CA 3
ATOM 4043 C C . THR A 1 70 ? -7.476 5.746 -3.813 1.00 0.14 70 THR A C 3
ATOM 4044 O O . THR A 1 70 ? -8.694 5.643 -3.969 1.00 0.16 70 THR A O 3
ATOM 4055 N N . GLY A 1 71 ? -6.845 6.904 -3.763 1.00 0.13 71 GLY A N 3
ATOM 4056 C CA . GLY A 1 71 ? -7.579 8.149 -3.752 1.00 0.15 71 GLY A CA 3
ATOM 4057 C C . GLY A 1 71 ? -7.688 8.715 -2.357 1.00 0.19 71 GLY A C 3
ATOM 4058 O O . GLY A 1 71 ? -8.218 9.811 -2.149 1.00 0.31 71 GLY A O 3
ATOM 4062 N N . LEU A 1 72 ? -7.151 7.972 -1.406 1.00 0.15 72 LEU A N 3
ATOM 4063 C CA . LEU A 1 72 ? -7.311 8.277 0.002 1.00 0.17 72 LEU A CA 3
ATOM 4064 C C . LEU A 1 72 ? -6.140 9.122 0.490 1.00 0.17 72 LEU A C 3
ATOM 4065 O O . LEU A 1 72 ? -5.288 9.527 -0.304 1.00 0.18 72 LEU A O 3
ATOM 4081 N N . ASN A 1 73 ? -6.085 9.374 1.786 1.00 0.18 73 ASN A N 3
ATOM 4082 C CA . ASN A 1 73 ? -5.126 10.328 2.327 1.00 0.20 73 ASN A CA 3
ATOM 4083 C C . ASN A 1 73 ? -4.151 9.646 3.280 1.00 0.17 73 ASN A C 3
ATOM 4084 O O . ASN A 1 73 ? -4.439 9.472 4.466 1.00 0.24 73 ASN A O 3
ATOM 4095 N N . LEU A 1 74 ? -3.000 9.258 2.751 1.00 0.10 74 LEU A N 3
ATOM 4096 C CA . LEU A 1 74 ? -1.980 8.591 3.539 1.00 0.09 74 LEU A CA 3
ATOM 4097 C C . LEU A 1 74 ? -0.935 9.602 4.039 1.00 0.13 74 LEU A C 3
ATOM 4098 O O . LEU A 1 74 ? -1.177 10.810 3.983 1.00 0.17 74 LEU A O 3
ATOM 4114 N N . SER A 1 75 ? 0.229 9.135 4.513 1.00 0.15 75 SER A N 3
ATOM 4115 C CA . SER A 1 75 ? 1.121 10.015 5.275 1.00 0.22 75 SER A CA 3
ATOM 4116 C C . SER A 1 75 ? 2.591 9.857 4.873 1.00 0.15 75 SER A C 3
ATOM 4117 O O . SER A 1 75 ? 2.950 8.906 4.183 1.00 0.12 75 SER A O 3
ATOM 4125 N N . SER A 1 76 ? 3.434 10.781 5.323 1.00 0.21 76 SER A N 3
ATOM 4126 C CA . SER A 1 76 ? 4.847 10.803 4.952 1.00 0.22 76 SER A CA 3
ATOM 4127 C C . SER A 1 76 ? 5.581 9.537 5.405 1.00 0.18 76 SER A C 3
ATOM 4128 O O . SER A 1 76 ? 6.326 8.926 4.634 1.00 0.23 76 SER A O 3
ATOM 4136 N N . THR A 1 77 ? 5.339 9.125 6.639 1.00 0.15 77 THR A N 3
ATOM 4137 C CA . THR A 1 77 ? 6.006 7.964 7.208 1.00 0.13 77 THR A CA 3
ATOM 4138 C C . THR A 1 77 ? 5.052 6.791 7.219 1.00 0.10 77 THR A C 3
ATOM 4139 O O . THR A 1 77 ? 5.100 5.926 8.082 1.00 0.11 77 THR A O 3
ATOM 4150 N N . LEU A 1 78 ? 4.191 6.801 6.224 1.00 0.08 78 LEU A N 3
ATOM 4151 C CA . LEU A 1 78 ? 3.136 5.817 6.048 1.00 0.06 78 LEU A CA 3
ATOM 4152 C C . LEU A 1 78 ? 3.666 4.385 6.194 1.00 0.05 78 LEU A C 3
ATOM 4153 O O . LEU A 1 78 ? 3.231 3.634 7.069 1.00 0.06 78 LEU A O 3
ATOM 4169 N N . ILE A 1 79 ? 4.610 4.025 5.344 1.00 0.05 79 ILE A N 3
ATOM 4170 C CA . ILE A 1 79 ? 5.167 2.674 5.330 1.00 0.05 79 ILE A CA 3
ATOM 4171 C C . ILE A 1 79 ? 6.176 2.443 6.446 1.00 0.06 79 ILE A C 3
ATOM 4172 O O . ILE A 1 79 ? 6.844 1.410 6.495 1.00 0.07 79 ILE A O 3
ATOM 4188 N N . PHE A 1 80 ? 6.288 3.405 7.334 1.00 0.08 80 PHE A N 3
ATOM 4189 C CA . PHE A 1 80 ? 7.151 3.270 8.486 1.00 0.10 80 PHE A CA 3
ATOM 4190 C C . PHE A 1 80 ? 6.299 3.342 9.737 1.00 0.12 80 PHE A C 3
ATOM 4191 O O . PHE A 1 80 ? 6.756 3.090 10.848 1.00 0.19 80 PHE A O 3
ATOM 4208 N N . ASP A 1 81 ? 5.044 3.698 9.518 1.00 0.11 81 ASP A N 3
ATOM 4209 C CA . ASP A 1 81 ? 4.024 3.610 10.535 1.00 0.13 81 ASP A CA 3
ATOM 4210 C C . ASP A 1 81 ? 3.460 2.212 10.483 1.00 0.10 81 ASP A C 3
ATOM 4211 O O . ASP A 1 81 ? 3.163 1.584 11.498 1.00 0.12 81 ASP A O 3
ATOM 4220 N N . HIS A 1 82 ? 3.320 1.753 9.250 1.00 0.06 82 HIS A N 3
ATOM 4221 C CA . HIS A 1 82 ? 2.825 0.440 8.939 1.00 0.05 82 HIS A CA 3
ATOM 4222 C C . HIS A 1 82 ? 3.923 -0.281 8.188 1.00 0.05 82 HIS A C 3
ATOM 4223 O O . HIS A 1 82 ? 4.177 0.004 7.022 1.00 0.05 82 HIS A O 3
ATOM 4238 N N . PRO A 1 83 ? 4.587 -1.207 8.866 1.00 0.05 83 PRO A N 3
ATOM 4239 C CA . PRO A 1 83 ? 5.891 -1.729 8.451 1.00 0.06 83 PRO A CA 3
ATOM 4240 C C . PRO A 1 83 ? 5.894 -2.388 7.084 1.00 0.05 83 PRO A C 3
ATOM 4241 O O . PRO A 1 83 ? 6.828 -2.210 6.308 1.00 0.06 83 PRO A O 3
ATOM 4252 N N . THR A 1 84 ? 4.858 -3.142 6.782 1.00 0.04 84 THR A N 3
ATOM 4253 C CA . THR A 1 84 ? 4.849 -3.938 5.591 1.00 0.04 84 THR A CA 3
ATOM 4254 C C . THR A 1 84 ? 3.710 -3.533 4.691 1.00 0.03 84 THR A C 3
ATOM 4255 O O . THR A 1 84 ? 2.748 -2.918 5.141 1.00 0.03 84 THR A O 3
ATOM 4266 N N . PRO A 1 85 ? 3.807 -3.864 3.398 1.00 0.04 85 PRO A N 3
ATOM 4267 C CA . PRO A 1 85 ? 2.712 -3.664 2.454 1.00 0.03 85 PRO A CA 3
ATOM 4268 C C . PRO A 1 85 ? 1.472 -4.408 2.914 1.00 0.04 85 PRO A C 3
ATOM 4269 O O . PRO A 1 85 ? 0.361 -4.149 2.472 1.00 0.04 85 PRO A O 3
ATOM 4280 N N . HIS A 1 86 ? 1.693 -5.320 3.833 1.00 0.04 86 HIS A N 3
ATOM 4281 C CA . HIS A 1 86 ? 0.619 -6.040 4.486 1.00 0.04 86 HIS A CA 3
ATOM 4282 C C . HIS A 1 86 ? -0.069 -5.105 5.469 1.00 0.04 86 HIS A C 3
ATOM 4283 O O . HIS A 1 86 ? -1.290 -4.980 5.479 1.00 0.06 86 HIS A O 3
ATOM 4298 N N . ALA A 1 87 ? 0.752 -4.429 6.264 1.00 0.03 87 ALA A N 3
ATOM 4299 C CA . ALA A 1 87 ? 0.273 -3.531 7.306 1.00 0.03 87 ALA A CA 3
ATOM 4300 C C . ALA A 1 87 ? -0.271 -2.264 6.694 1.00 0.03 87 ALA A C 3
ATOM 4301 O O . ALA A 1 87 ? -1.073 -1.546 7.287 1.00 0.06 87 ALA A O 3
ATOM 4308 N N . VAL A 1 88 ? 0.183 -2.005 5.496 1.00 0.02 88 VAL A N 3
ATOM 4309 C CA . VAL A 1 88 ? -0.201 -0.820 4.777 1.00 0.03 88 VAL A CA 3
ATOM 4310 C C . VAL A 1 88 ? -1.485 -1.059 4.024 1.00 0.03 88 VAL A C 3
ATOM 4311 O O . VAL A 1 88 ? -2.386 -0.229 4.047 1.00 0.04 88 VAL A O 3
ATOM 4324 N N . ALA A 1 89 ? -1.573 -2.200 3.372 1.00 0.03 89 ALA A N 3
ATOM 4325 C CA . ALA A 1 89 ? -2.770 -2.545 2.642 1.00 0.04 89 ALA A CA 3
ATOM 4326 C C . ALA A 1 89 ? -3.968 -2.598 3.567 1.00 0.04 89 ALA A C 3
ATOM 4327 O O . ALA A 1 89 ? -5.028 -2.098 3.219 1.00 0.06 89 ALA A O 3
ATOM 4334 N N . GLU A 1 90 ? -3.805 -3.165 4.764 1.00 0.04 90 GLU A N 3
ATOM 4335 C CA . GLU A 1 90 ? -4.915 -3.215 5.706 1.00 0.05 90 GLU A CA 3
ATOM 4336 C C . GLU A 1 90 ? -5.180 -1.820 6.249 1.00 0.05 90 GLU A C 3
ATOM 4337 O O . GLU A 1 90 ? -6.298 -1.485 6.641 1.00 0.07 90 GLU A O 3
ATOM 4349 N N . HIS A 1 91 ? -4.131 -1.011 6.267 1.00 0.05 91 HIS A N 3
ATOM 4350 C CA . HIS A 1 91 ? -4.240 0.383 6.624 1.00 0.05 91 HIS A CA 3
ATOM 4351 C C . HIS A 1 91 ? -5.061 1.127 5.580 1.00 0.05 91 HIS A C 3
ATOM 4352 O O . HIS A 1 91 ? -5.674 2.154 5.869 1.00 0.06 91 HIS A O 3
ATOM 4367 N N . LEU A 1 92 ? -5.070 0.605 4.365 1.00 0.05 92 LEU A N 3
ATOM 4368 C CA . LEU A 1 92 ? -5.838 1.199 3.293 1.00 0.06 92 LEU A CA 3
ATOM 4369 C C . LEU A 1 92 ? -7.316 0.898 3.468 1.00 0.08 92 LEU A C 3
ATOM 4370 O O . LEU A 1 92 ? -8.156 1.589 2.913 1.00 0.12 92 LEU A O 3
ATOM 4386 N N . LEU A 1 93 ? -7.617 -0.094 4.301 1.00 0.08 93 LEU A N 3
ATOM 4387 C CA . LEU A 1 93 ? -9.003 -0.454 4.612 1.00 0.10 93 LEU A CA 3
ATOM 4388 C C . LEU A 1 93 ? -9.571 0.575 5.553 1.00 0.11 93 LEU A C 3
ATOM 4389 O O . LEU A 1 93 ? -10.757 0.883 5.534 1.00 0.13 93 LEU A O 3
ATOM 4405 N N . GLU A 1 94 ? -8.685 1.102 6.377 1.00 0.11 94 GLU A N 3
ATOM 4406 C CA . GLU A 1 94 ? -9.019 2.138 7.335 1.00 0.13 94 GLU A CA 3
ATOM 4407 C C . GLU A 1 94 ? -9.543 3.373 6.624 1.00 0.14 94 GLU A C 3
ATOM 4408 O O . GLU A 1 94 ? -10.318 4.156 7.173 1.00 0.17 94 GLU A O 3
ATOM 4420 N N . GLN A 1 95 ? -9.099 3.532 5.394 1.00 0.12 95 GLN A N 3
ATOM 4421 C CA . GLN A 1 95 ? -9.461 4.665 4.579 1.00 0.14 95 GLN A CA 3
ATOM 4422 C C . GLN A 1 95 ? -10.805 4.422 3.903 1.00 0.15 95 GLN A C 3
ATOM 4423 O O . GLN A 1 95 ? -11.514 5.352 3.534 1.00 0.16 95 GLN A O 3
ATOM 4437 N N . ILE A 1 96 ? -11.141 3.154 3.767 1.00 0.16 96 ILE A N 3
ATOM 4438 C CA . ILE A 1 96 ? -12.278 2.714 2.981 1.00 0.19 96 ILE A CA 3
ATOM 4439 C C . ILE A 1 96 ? -13.617 3.053 3.640 1.00 0.24 96 ILE A C 3
ATOM 4440 O O . ILE A 1 96 ? -13.770 2.977 4.859 1.00 0.25 96 ILE A O 3
ATOM 4456 N N . PRO A 1 97 ? -14.592 3.446 2.809 1.00 0.27 97 PRO A N 3
ATOM 4457 C CA . PRO A 1 97 ? -15.905 3.936 3.245 1.00 0.33 97 PRO A CA 3
ATOM 4458 C C . PRO A 1 97 ? -16.876 2.832 3.678 1.00 0.35 97 PRO A C 3
ATOM 4459 O O . PRO A 1 97 ? -17.696 2.367 2.885 1.00 0.36 97 PRO A O 3
ATOM 4470 N N . GLY A 1 98 ? -16.776 2.405 4.927 1.00 0.36 98 GLY A N 3
ATOM 4471 C CA . GLY A 1 98 ? -17.765 1.493 5.491 1.00 0.39 98 GLY A CA 3
ATOM 4472 C C . GLY A 1 98 ? -17.553 0.043 5.093 1.00 0.38 98 GLY A C 3
ATOM 4473 O O . GLY A 1 98 ? -17.485 -0.839 5.950 1.00 0.42 98 GLY A O 3
ATOM 4477 N N . ILE A 1 99 ? -17.472 -0.201 3.792 1.00 0.34 99 ILE A N 3
ATOM 4478 C CA . ILE A 1 99 ? -17.229 -1.540 3.251 1.00 0.34 99 ILE A CA 3
ATOM 4479 C C . ILE A 1 99 ? -15.950 -2.153 3.812 1.00 0.37 99 ILE A C 3
ATOM 4480 O O . ILE A 1 99 ? -15.851 -3.372 3.961 1.00 0.59 99 ILE A O 3
ATOM 4496 N N . GLY A 1 100 ? -14.978 -1.304 4.111 1.00 0.26 100 GLY A N 3
ATOM 4497 C CA . GLY A 1 100 ? -13.707 -1.766 4.607 1.00 0.28 100 GLY A CA 3
ATOM 4498 C C . GLY A 1 100 ? -13.576 -1.549 6.100 1.00 0.56 100 GLY A C 3
ATOM 4499 O O . GLY A 1 100 ? -13.891 -2.478 6.872 1.00 1.33 100 GLY A O 3
ATOM 4504 N N . GLY A 1 1 ? -5.831 14.675 -2.650 1.00 4.26 1 GLY A N 4
ATOM 4505 C CA . GLY A 1 1 ? -6.511 14.002 -3.782 1.00 3.40 1 GLY A CA 4
ATOM 4506 C C . GLY A 1 1 ? -7.952 13.671 -3.458 1.00 2.51 1 GLY A C 4
ATOM 4507 O O . GLY A 1 1 ? -8.266 13.275 -2.336 1.00 2.92 1 GLY A O 4
ATOM 4513 N N . SER A 1 2 ? -8.830 13.839 -4.432 1.00 1.84 2 SER A N 4
ATOM 4514 C CA . SER A 1 2 ? -10.242 13.558 -4.241 1.00 1.44 2 SER A CA 4
ATOM 4515 C C . SER A 1 2 ? -10.703 12.505 -5.240 1.00 1.14 2 SER A C 4
ATOM 4516 O O . SER A 1 2 ? -10.949 12.801 -6.411 1.00 1.80 2 SER A O 4
ATOM 4524 N N . THR A 1 3 ? -10.794 11.267 -4.778 1.00 0.93 3 THR A N 4
ATOM 4525 C CA . THR A 1 3 ? -11.169 10.157 -5.635 1.00 0.78 3 THR A CA 4
ATOM 4526 C C . THR A 1 3 ? -11.848 9.049 -4.823 1.00 0.84 3 THR A C 4
ATOM 4527 O O . THR A 1 3 ? -13.072 9.036 -4.698 1.00 1.82 3 THR A O 4
ATOM 4538 N N . ALA A 1 4 ? -11.039 8.145 -4.266 1.00 0.63 4 ALA A N 4
ATOM 4539 C CA . ALA A 1 4 ? -11.512 7.001 -3.479 1.00 0.52 4 ALA A CA 4
ATOM 4540 C C . ALA A 1 4 ? -12.315 5.993 -4.306 1.00 0.42 4 ALA A C 4
ATOM 4541 O O . ALA A 1 4 ? -11.940 4.827 -4.366 1.00 0.34 4 ALA A O 4
ATOM 4548 N N . THR A 1 5 ? -13.409 6.440 -4.927 1.00 0.48 5 THR A N 4
ATOM 4549 C CA . THR A 1 5 ? -14.291 5.582 -5.738 1.00 0.48 5 THR A CA 4
ATOM 4550 C C . THR A 1 5 ? -13.515 4.694 -6.711 1.00 0.39 5 THR A C 4
ATOM 4551 O O . THR A 1 5 ? -13.986 3.627 -7.098 1.00 0.42 5 THR A O 4
ATOM 4562 N N . LEU A 1 6 ? -12.326 5.134 -7.077 1.00 0.30 6 LEU A N 4
ATOM 4563 C CA . LEU A 1 6 ? -11.418 4.342 -7.887 1.00 0.23 6 LEU A CA 4
ATOM 4564 C C . LEU A 1 6 ? -11.160 2.984 -7.244 1.00 0.22 6 LEU A C 4
ATOM 4565 O O . LEU A 1 6 ? -11.540 1.941 -7.781 1.00 0.31 6 LEU A O 4
ATOM 4581 N N . LEU A 1 7 ? -10.529 3.008 -6.084 1.00 0.16 7 LEU A N 4
ATOM 4582 C CA . LEU A 1 7 ? -10.191 1.787 -5.380 1.00 0.15 7 LEU A CA 4
ATOM 4583 C C . LEU A 1 7 ? -11.369 1.296 -4.567 1.00 0.20 7 LEU A C 4
ATOM 4584 O O . LEU A 1 7 ? -11.576 0.107 -4.423 1.00 0.22 7 LEU A O 4
ATOM 4600 N N . THR A 1 8 ? -12.143 2.226 -4.057 1.00 0.24 8 THR A N 4
ATOM 4601 C CA . THR A 1 8 ? -13.299 1.911 -3.225 1.00 0.31 8 THR A CA 4
ATOM 4602 C C . THR A 1 8 ? -14.272 0.983 -3.959 1.00 0.35 8 THR A C 4
ATOM 4603 O O . THR A 1 8 ? -14.890 0.106 -3.351 1.00 0.38 8 THR A O 4
ATOM 4614 N N . SER A 1 9 ? -14.364 1.153 -5.272 1.00 0.36 9 SER A N 4
ATOM 4615 C CA . SER A 1 9 ? -15.185 0.286 -6.102 1.00 0.42 9 SER A CA 4
ATOM 4616 C C . SER A 1 9 ? -14.611 -1.134 -6.132 1.00 0.39 9 SER A C 4
ATOM 4617 O O . SER A 1 9 ? -15.322 -2.101 -6.394 1.00 0.43 9 SER A O 4
ATOM 4625 N N . LYS A 1 10 ? -13.320 -1.249 -5.841 1.00 0.33 10 LYS A N 4
ATOM 4626 C CA . LYS A 1 10 ? -12.675 -2.548 -5.696 1.00 0.31 10 LYS A CA 4
ATOM 4627 C C . LYS A 1 10 ? -13.124 -3.183 -4.394 1.00 0.28 10 LYS A C 4
ATOM 4628 O O . LYS A 1 10 ? -13.740 -4.244 -4.400 1.00 0.29 10 LYS A O 4
ATOM 4647 N N . LEU A 1 11 ? -12.842 -2.501 -3.290 1.00 0.24 11 LEU A N 4
ATOM 4648 C CA . LEU A 1 11 ? -13.103 -3.043 -1.956 1.00 0.23 11 LEU A CA 4
ATOM 4649 C C . LEU A 1 11 ? -14.561 -3.415 -1.793 1.00 0.27 11 LEU A C 4
ATOM 4650 O O . LEU A 1 11 ? -14.895 -4.322 -1.037 1.00 0.28 11 LEU A O 4
ATOM 4666 N N . ALA A 1 12 ? -15.414 -2.711 -2.516 1.00 0.30 12 ALA A N 4
ATOM 4667 C CA . ALA A 1 12 ? -16.840 -3.008 -2.557 1.00 0.35 12 ALA A CA 4
ATOM 4668 C C . ALA A 1 12 ? -17.092 -4.488 -2.836 1.00 0.36 12 ALA A C 4
ATOM 4669 O O . ALA A 1 12 ? -18.013 -5.093 -2.281 1.00 0.40 12 ALA A O 4
ATOM 4676 N N . GLY A 1 13 ? -16.256 -5.057 -3.689 1.00 0.35 13 GLY A N 4
ATOM 4677 C CA . GLY A 1 13 ? -16.413 -6.434 -4.096 1.00 0.37 13 GLY A CA 4
ATOM 4678 C C . GLY A 1 13 ? -15.781 -7.413 -3.126 1.00 0.34 13 GLY A C 4
ATOM 4679 O O . GLY A 1 13 ? -16.012 -8.618 -3.217 1.00 0.38 13 GLY A O 4
ATOM 4683 N N . LEU A 1 14 ? -14.990 -6.903 -2.190 1.00 0.29 14 LEU A N 4
ATOM 4684 C CA . LEU A 1 14 ? -14.262 -7.750 -1.265 1.00 0.26 14 LEU A CA 4
ATOM 4685 C C . LEU A 1 14 ? -14.840 -7.711 0.122 1.00 0.26 14 LEU A C 4
ATOM 4686 O O . LEU A 1 14 ? -15.774 -6.967 0.423 1.00 0.29 14 LEU A O 4
ATOM 4702 N N . THR A 1 15 ? -14.260 -8.543 0.949 1.00 0.25 15 THR A N 4
ATOM 4703 C CA . THR A 1 15 ? -14.439 -8.485 2.377 1.00 0.26 15 THR A CA 4
ATOM 4704 C C . THR A 1 15 ? -13.184 -7.861 2.947 1.00 0.24 15 THR A C 4
ATOM 4705 O O . THR A 1 15 ? -12.207 -7.758 2.215 1.00 0.21 15 THR A O 4
ATOM 4716 N N . ALA A 1 16 ? -13.177 -7.456 4.207 1.00 0.26 16 ALA A N 4
ATOM 4717 C CA . ALA A 1 16 ? -11.999 -6.798 4.784 1.00 0.26 16 ALA A CA 4
ATOM 4718 C C . ALA A 1 16 ? -10.721 -7.589 4.494 1.00 0.23 16 ALA A C 4
ATOM 4719 O O . ALA A 1 16 ? -9.648 -7.018 4.302 1.00 0.23 16 ALA A O 4
ATOM 4726 N N . THR A 1 17 ? -10.860 -8.903 4.414 1.00 0.24 17 THR A N 4
ATOM 4727 C CA . THR A 1 17 ? -9.737 -9.779 4.166 1.00 0.24 17 THR A CA 4
ATOM 4728 C C . THR A 1 17 ? -9.314 -9.788 2.693 1.00 0.22 17 THR A C 4
ATOM 4729 O O . THR A 1 17 ? -8.132 -9.919 2.385 1.00 0.28 17 THR A O 4
ATOM 4740 N N . GLU A 1 18 ? -10.254 -9.683 1.776 1.00 0.20 18 GLU A N 4
ATOM 4741 C CA . GLU A 1 18 ? -9.904 -9.585 0.384 1.00 0.19 18 GLU A CA 4
ATOM 4742 C C . GLU A 1 18 ? -9.541 -8.150 0.023 1.00 0.17 18 GLU A C 4
ATOM 4743 O O . GLU A 1 18 ? -8.767 -7.906 -0.896 1.00 0.16 18 GLU A O 4
ATOM 4755 N N . GLN A 1 19 ? -10.101 -7.206 0.762 1.00 0.16 19 GLN A N 4
ATOM 4756 C CA . GLN A 1 19 ? -9.780 -5.799 0.598 1.00 0.16 19 GLN A CA 4
ATOM 4757 C C . GLN A 1 19 ? -8.339 -5.545 0.978 1.00 0.15 19 GLN A C 4
ATOM 4758 O O . GLN A 1 19 ? -7.614 -4.825 0.294 1.00 0.17 19 GLN A O 4
ATOM 4772 N N . ARG A 1 20 ? -7.932 -6.143 2.080 1.00 0.18 20 ARG A N 4
ATOM 4773 C CA . ARG A 1 20 ? -6.550 -6.073 2.499 1.00 0.22 20 ARG A CA 4
ATOM 4774 C C . ARG A 1 20 ? -5.670 -6.774 1.477 1.00 0.18 20 ARG A C 4
ATOM 4775 O O . ARG A 1 20 ? -4.545 -6.366 1.218 1.00 0.24 20 ARG A O 4
ATOM 4796 N N . ALA A 1 21 ? -6.228 -7.813 0.876 1.00 0.19 21 ALA A N 4
ATOM 4797 C CA . ALA A 1 21 ? -5.519 -8.619 -0.115 1.00 0.19 21 ALA A CA 4
ATOM 4798 C C . ALA A 1 21 ? -5.286 -7.876 -1.425 1.00 0.16 21 ALA A C 4
ATOM 4799 O O . ALA A 1 21 ? -4.199 -7.953 -1.998 1.00 0.19 21 ALA A O 4
ATOM 4806 N N . VAL A 1 22 ? -6.296 -7.163 -1.900 1.00 0.12 22 VAL A N 4
ATOM 4807 C CA . VAL A 1 22 ? -6.213 -6.515 -3.204 1.00 0.12 22 VAL A CA 4
ATOM 4808 C C . VAL A 1 22 ? -5.166 -5.409 -3.224 1.00 0.08 22 VAL A C 4
ATOM 4809 O O . VAL A 1 22 ? -4.460 -5.246 -4.214 1.00 0.10 22 VAL A O 4
ATOM 4822 N N . THR A 1 23 ? -5.041 -4.644 -2.152 1.00 0.06 23 THR A N 4
ATOM 4823 C CA . THR A 1 23 ? -3.988 -3.653 -2.120 1.00 0.04 23 THR A CA 4
ATOM 4824 C C . THR A 1 23 ? -2.753 -4.149 -1.411 1.00 0.05 23 THR A C 4
ATOM 4825 O O . THR A 1 23 ? -1.741 -3.487 -1.442 1.00 0.11 23 THR A O 4
ATOM 4836 N N . ARG A 1 24 ? -2.802 -5.326 -0.807 1.00 0.04 24 ARG A N 4
ATOM 4837 C CA . ARG A 1 24 ? -1.563 -5.999 -0.426 1.00 0.05 24 ARG A CA 4
ATOM 4838 C C . ARG A 1 24 ? -0.833 -6.338 -1.710 1.00 0.08 24 ARG A C 4
ATOM 4839 O O . ARG A 1 24 ? 0.364 -6.603 -1.735 1.00 0.17 24 ARG A O 4
ATOM 4860 N N . LYS A 1 25 ? -1.606 -6.279 -2.777 1.00 0.05 25 LYS A N 4
ATOM 4861 C CA . LYS A 1 25 ? -1.149 -6.476 -4.113 1.00 0.08 25 LYS A CA 4
ATOM 4862 C C . LYS A 1 25 ? -0.860 -5.108 -4.754 1.00 0.07 25 LYS A C 4
ATOM 4863 O O . LYS A 1 25 ? 0.080 -4.965 -5.535 1.00 0.11 25 LYS A O 4
ATOM 4882 N N . LEU A 1 26 ? -1.664 -4.091 -4.403 1.00 0.04 26 LEU A N 4
ATOM 4883 C CA . LEU A 1 26 ? -1.475 -2.737 -4.925 1.00 0.04 26 LEU A CA 4
ATOM 4884 C C . LEU A 1 26 ? -0.285 -2.023 -4.277 1.00 0.04 26 LEU A C 4
ATOM 4885 O O . LEU A 1 26 ? 0.588 -1.541 -4.992 1.00 0.04 26 LEU A O 4
ATOM 4901 N N . VAL A 1 27 ? -0.239 -1.943 -2.942 1.00 0.04 27 VAL A N 4
ATOM 4902 C CA . VAL A 1 27 ? 0.879 -1.269 -2.268 1.00 0.04 27 VAL A CA 4
ATOM 4903 C C . VAL A 1 27 ? 2.188 -1.907 -2.711 1.00 0.05 27 VAL A C 4
ATOM 4904 O O . VAL A 1 27 ? 3.204 -1.241 -2.903 1.00 0.05 27 VAL A O 4
ATOM 4917 N N . LEU A 1 28 ? 2.104 -3.207 -2.904 1.00 0.05 28 LEU A N 4
ATOM 4918 C CA . LEU A 1 28 ? 3.192 -4.008 -3.399 1.00 0.05 28 LEU A CA 4
ATOM 4919 C C . LEU A 1 28 ? 3.599 -3.527 -4.780 1.00 0.05 28 LEU A C 4
ATOM 4920 O O . LEU A 1 28 ? 4.763 -3.254 -5.043 1.00 0.06 28 LEU A O 4
ATOM 4936 N N . ASP A 1 29 ? 2.607 -3.375 -5.631 1.00 0.04 29 ASP A N 4
ATOM 4937 C CA . ASP A 1 29 ? 2.820 -3.000 -7.022 1.00 0.05 29 ASP A CA 4
ATOM 4938 C C . ASP A 1 29 ? 3.396 -1.598 -7.103 1.00 0.03 29 ASP A C 4
ATOM 4939 O O . ASP A 1 29 ? 4.278 -1.312 -7.907 1.00 0.04 29 ASP A O 4
ATOM 4948 N N . GLN A 1 30 ? 2.873 -0.726 -6.262 1.00 0.03 30 GLN A N 4
ATOM 4949 C CA . GLN A 1 30 ? 3.355 0.634 -6.167 1.00 0.03 30 GLN A CA 4
ATOM 4950 C C . GLN A 1 30 ? 4.790 0.669 -5.708 1.00 0.03 30 GLN A C 4
ATOM 4951 O O . GLN A 1 30 ? 5.623 1.345 -6.303 1.00 0.04 30 GLN A O 4
ATOM 4965 N N . ALA A 1 31 ? 5.062 -0.077 -4.652 1.00 0.02 31 ALA A N 4
ATOM 4966 C CA . ALA A 1 31 ? 6.401 -0.172 -4.084 1.00 0.03 31 ALA A CA 4
ATOM 4967 C C . ALA A 1 31 ? 7.351 -0.719 -5.116 1.00 0.03 31 ALA A C 4
ATOM 4968 O O . ALA A 1 31 ? 8.533 -0.381 -5.156 1.00 0.04 31 ALA A O 4
ATOM 4975 N N . ALA A 1 32 ? 6.795 -1.544 -5.968 1.00 0.03 32 ALA A N 4
ATOM 4976 C CA . ALA A 1 32 ? 7.519 -2.143 -7.048 1.00 0.04 32 ALA A CA 4
ATOM 4977 C C . ALA A 1 32 ? 7.880 -1.080 -8.059 1.00 0.05 32 ALA A C 4
ATOM 4978 O O . ALA A 1 32 ? 9.023 -0.984 -8.492 1.00 0.07 32 ALA A O 4
ATOM 4985 N N . SER A 1 33 ? 6.909 -0.250 -8.380 1.00 0.05 33 SER A N 4
ATOM 4986 C CA . SER A 1 33 ? 7.099 0.828 -9.327 1.00 0.07 33 SER A CA 4
ATOM 4987 C C . SER A 1 33 ? 8.188 1.775 -8.828 1.00 0.06 33 SER A C 4
ATOM 4988 O O . SER A 1 33 ? 8.983 2.299 -9.609 1.00 0.08 33 SER A O 4
ATOM 4996 N N . VAL A 1 34 ? 8.215 1.973 -7.516 1.00 0.04 34 VAL A N 4
ATOM 4997 C CA . VAL A 1 34 ? 9.204 2.819 -6.876 1.00 0.04 34 VAL A CA 4
ATOM 4998 C C . VAL A 1 34 ? 10.571 2.219 -7.027 1.00 0.05 34 VAL A C 4
ATOM 4999 O O . VAL A 1 34 ? 11.490 2.811 -7.593 1.00 0.07 34 VAL A O 4
ATOM 5012 N N . LEU A 1 35 ? 10.674 1.024 -6.486 1.00 0.04 35 LEU A N 4
ATOM 5013 C CA . LEU A 1 35 ? 11.926 0.328 -6.352 1.00 0.06 35 LEU A CA 4
ATOM 5014 C C . LEU A 1 35 ? 12.580 -0.007 -7.688 1.00 0.08 35 LEU A C 4
ATOM 5015 O O . LEU A 1 35 ? 13.808 -0.085 -7.777 1.00 0.12 35 LEU A O 4
ATOM 5031 N N . GLY A 1 36 ? 11.778 -0.219 -8.720 1.00 0.08 36 GLY A N 4
ATOM 5032 C CA . GLY A 1 36 ? 12.341 -0.533 -10.018 1.00 0.11 36 GLY A CA 4
ATOM 5033 C C . GLY A 1 36 ? 11.776 -1.800 -10.602 1.00 0.13 36 GLY A C 4
ATOM 5034 O O . GLY A 1 36 ? 12.351 -2.390 -11.518 1.00 0.17 36 GLY A O 4
ATOM 5038 N N . TYR A 1 37 ? 10.655 -2.220 -10.064 1.00 0.11 37 TYR A N 4
ATOM 5039 C CA . TYR A 1 37 ? 10.080 -3.513 -10.381 1.00 0.14 37 TYR A CA 4
ATOM 5040 C C . TYR A 1 37 ? 8.915 -3.381 -11.350 1.00 0.17 37 TYR A C 4
ATOM 5041 O O . TYR A 1 37 ? 8.372 -2.293 -11.540 1.00 0.24 37 TYR A O 4
ATOM 5059 N N . ALA A 1 38 ? 8.520 -4.501 -11.940 1.00 0.21 38 ALA A N 4
ATOM 5060 C CA . ALA A 1 38 ? 7.434 -4.509 -12.911 1.00 0.24 38 ALA A CA 4
ATOM 5061 C C . ALA A 1 38 ? 6.455 -5.643 -12.640 1.00 0.23 38 ALA A C 4
ATOM 5062 O O . ALA A 1 38 ? 5.447 -5.787 -13.331 1.00 0.26 38 ALA A O 4
ATOM 5069 N N . SER A 1 39 ? 6.761 -6.458 -11.646 1.00 0.21 39 SER A N 4
ATOM 5070 C CA . SER A 1 39 ? 5.909 -7.577 -11.288 1.00 0.23 39 SER A CA 4
ATOM 5071 C C . SER A 1 39 ? 6.067 -7.914 -9.810 1.00 0.20 39 SER A C 4
ATOM 5072 O O . SER A 1 39 ? 5.865 -9.059 -9.404 1.00 0.25 39 SER A O 4
ATOM 5080 N N . THR A 1 40 ? 6.413 -6.898 -9.012 1.00 0.14 40 THR A N 4
ATOM 5081 C CA . THR A 1 40 ? 6.727 -7.072 -7.587 1.00 0.13 40 THR A CA 4
ATOM 5082 C C . THR A 1 40 ? 7.679 -8.247 -7.376 1.00 0.16 40 THR A C 4
ATOM 5083 O O . THR A 1 40 ? 7.602 -8.965 -6.379 1.00 0.22 40 THR A O 4
ATOM 5094 N N . GLU A 1 41 ? 8.593 -8.400 -8.327 1.00 0.21 41 GLU A N 4
ATOM 5095 C CA . GLU A 1 41 ? 9.472 -9.559 -8.410 1.00 0.26 41 GLU A CA 4
ATOM 5096 C C . GLU A 1 41 ? 10.307 -9.761 -7.148 1.00 0.25 41 GLU A C 4
ATOM 5097 O O . GLU A 1 41 ? 10.475 -10.889 -6.691 1.00 0.40 41 GLU A O 4
ATOM 5109 N N . SER A 1 42 ? 10.816 -8.680 -6.577 1.00 0.27 42 SER A N 4
ATOM 5110 C CA . SER A 1 42 ? 11.709 -8.796 -5.435 1.00 0.32 42 SER A CA 4
ATOM 5111 C C . SER A 1 42 ? 11.158 -8.065 -4.214 1.00 0.28 42 SER A C 4
ATOM 5112 O O . SER A 1 42 ? 11.890 -7.377 -3.501 1.00 0.41 42 SER A O 4
ATOM 5120 N N . LEU A 1 43 ? 9.862 -8.195 -3.995 1.00 0.16 43 LEU A N 4
ATOM 5121 C CA . LEU A 1 43 ? 9.232 -7.623 -2.823 1.00 0.12 43 LEU A CA 4
ATOM 5122 C C . LEU A 1 43 ? 8.788 -8.680 -1.830 1.00 0.13 43 LEU A C 4
ATOM 5123 O O . LEU A 1 43 ? 8.801 -9.880 -2.117 1.00 0.19 43 LEU A O 4
ATOM 5139 N N . ASP A 1 44 ? 8.387 -8.207 -0.664 1.00 0.10 44 ASP A N 4
ATOM 5140 C CA . ASP A 1 44 ? 7.850 -9.055 0.381 1.00 0.12 44 ASP A CA 4
ATOM 5141 C C . ASP A 1 44 ? 6.735 -8.306 1.081 1.00 0.12 44 ASP A C 4
ATOM 5142 O O . ASP A 1 44 ? 6.825 -7.093 1.270 1.00 0.19 44 ASP A O 4
ATOM 5151 N N . THR A 1 45 ? 5.685 -9.006 1.456 1.00 0.09 45 THR A N 4
ATOM 5152 C CA . THR A 1 45 ? 4.599 -8.381 2.183 1.00 0.08 45 THR A CA 4
ATOM 5153 C C . THR A 1 45 ? 4.742 -8.631 3.673 1.00 0.08 45 THR A C 4
ATOM 5154 O O . THR A 1 45 ? 4.017 -8.059 4.481 1.00 0.11 45 THR A O 4
ATOM 5165 N N . HIS A 1 46 ? 5.693 -9.481 4.026 1.00 0.07 46 HIS A N 4
ATOM 5166 C CA . HIS A 1 46 ? 5.944 -9.811 5.419 1.00 0.08 46 HIS A CA 4
ATOM 5167 C C . HIS A 1 46 ? 7.225 -9.134 5.893 1.00 0.08 46 HIS A C 4
ATOM 5168 O O . HIS A 1 46 ? 7.626 -9.271 7.047 1.00 0.12 46 HIS A O 4
ATOM 5183 N N . GLU A 1 47 ? 7.862 -8.394 4.993 1.00 0.08 47 GLU A N 4
ATOM 5184 C CA . GLU A 1 47 ? 9.068 -7.662 5.328 1.00 0.08 47 GLU A CA 4
ATOM 5185 C C . GLU A 1 47 ? 8.790 -6.176 5.159 1.00 0.07 47 GLU A C 4
ATOM 5186 O O . GLU A 1 47 ? 7.976 -5.779 4.322 1.00 0.07 47 GLU A O 4
ATOM 5198 N N . SER A 1 48 ? 9.440 -5.365 5.969 1.00 0.07 48 SER A N 4
ATOM 5199 C CA . SER A 1 48 ? 9.105 -3.957 6.060 1.00 0.07 48 SER A CA 4
ATOM 5200 C C . SER A 1 48 ? 9.834 -3.154 4.992 1.00 0.06 48 SER A C 4
ATOM 5201 O O . SER A 1 48 ? 10.954 -3.482 4.613 1.00 0.09 48 SER A O 4
ATOM 5209 N N . PHE A 1 49 ? 9.169 -2.094 4.525 1.00 0.05 49 PHE A N 4
ATOM 5210 C CA . PHE A 1 49 ? 9.664 -1.233 3.441 1.00 0.05 49 PHE A CA 4
ATOM 5211 C C . PHE A 1 49 ? 11.068 -0.729 3.710 1.00 0.06 49 PHE A C 4
ATOM 5212 O O . PHE A 1 49 ? 11.801 -0.393 2.781 1.00 0.06 49 PHE A O 4
ATOM 5229 N N . LYS A 1 50 ? 11.402 -0.623 4.982 1.00 0.07 50 LYS A N 4
ATOM 5230 C CA . LYS A 1 50 ? 12.760 -0.345 5.399 1.00 0.09 50 LYS A CA 4
ATOM 5231 C C . LYS A 1 50 ? 13.733 -1.256 4.671 1.00 0.09 50 LYS A C 4
ATOM 5232 O O . LYS A 1 50 ? 14.704 -0.801 4.065 1.00 0.13 50 LYS A O 4
ATOM 5251 N N . ASP A 1 51 ? 13.435 -2.541 4.722 1.00 0.10 51 ASP A N 4
ATOM 5252 C CA . ASP A 1 51 ? 14.236 -3.559 4.047 1.00 0.12 51 ASP A CA 4
ATOM 5253 C C . ASP A 1 51 ? 14.113 -3.429 2.527 1.00 0.12 51 ASP A C 4
ATOM 5254 O O . ASP A 1 51 ? 15.077 -3.648 1.792 1.00 0.20 51 ASP A O 4
ATOM 5263 N N . LEU A 1 52 ? 12.927 -3.025 2.070 1.00 0.08 52 LEU A N 4
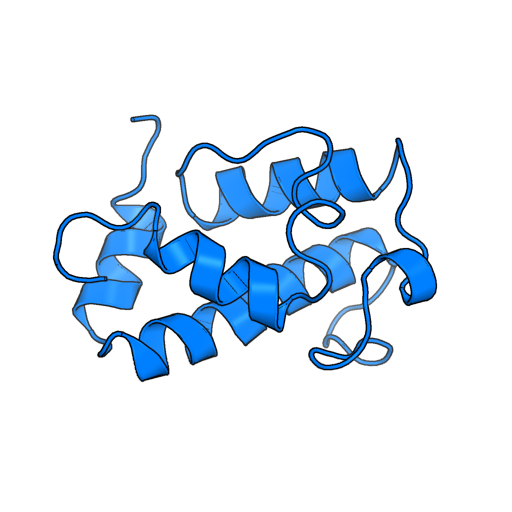ATOM 5264 C CA . LEU A 1 52 ? 12.643 -2.866 0.646 1.00 0.07 52 LEU A CA 4
ATOM 5265 C C . LEU A 1 52 ? 13.485 -1.745 0.069 1.00 0.08 52 LEU A C 4
ATOM 5266 O O . LEU A 1 52 ? 13.674 -1.643 -1.141 1.00 0.11 52 LEU A O 4
ATOM 5282 N N . GLY A 1 53 ? 13.991 -0.909 0.956 1.00 0.06 53 GLY A N 4
ATOM 5283 C CA . GLY A 1 53 ? 14.890 0.134 0.556 1.00 0.06 53 GLY A CA 4
ATOM 5284 C C . GLY A 1 53 ? 14.267 1.507 0.607 1.00 0.07 53 GLY A C 4
ATOM 5285 O O . GLY A 1 53 ? 14.845 2.466 0.096 1.00 0.12 53 GLY A O 4
ATOM 5289 N N . PHE A 1 54 ? 13.091 1.621 1.212 1.00 0.05 54 PHE A N 4
ATOM 5290 C CA . PHE A 1 54 ? 12.422 2.906 1.284 1.00 0.05 54 PHE A CA 4
ATOM 5291 C C . PHE A 1 54 ? 13.053 3.837 2.313 1.00 0.07 54 PHE A C 4
ATOM 5292 O O . PHE A 1 54 ? 13.732 3.401 3.247 1.00 0.12 54 PHE A O 4
ATOM 5309 N N . ASP A 1 55 ? 12.804 5.123 2.121 1.00 0.08 55 ASP A N 4
ATOM 5310 C CA . ASP A 1 55 ? 13.426 6.187 2.901 1.00 0.12 55 ASP A CA 4
ATOM 5311 C C . ASP A 1 55 ? 12.601 7.460 2.789 1.00 0.09 55 ASP A C 4
ATOM 5312 O O . ASP A 1 55 ? 11.475 7.428 2.297 1.00 0.08 55 ASP A O 4
ATOM 5321 N N . SER A 1 56 ? 13.177 8.587 3.200 1.00 0.12 56 SER A N 4
ATOM 5322 C CA . SER A 1 56 ? 12.509 9.879 3.090 1.00 0.13 56 SER A CA 4
ATOM 5323 C C . SER A 1 56 ? 12.582 10.415 1.652 1.00 0.12 56 SER A C 4
ATOM 5324 O O . SER A 1 56 ? 12.711 11.618 1.418 1.00 0.14 56 SER A O 4
ATOM 5332 N N . LEU A 1 57 ? 12.469 9.488 0.705 1.00 0.11 57 LEU A N 4
ATOM 5333 C CA . LEU A 1 57 ? 12.486 9.765 -0.720 1.00 0.11 57 LEU A CA 4
ATOM 5334 C C . LEU A 1 57 ? 11.521 8.830 -1.440 1.00 0.08 57 LEU A C 4
ATOM 5335 O O . LEU A 1 57 ? 10.514 9.258 -2.006 1.00 0.08 57 LEU A O 4
ATOM 5351 N N . THR A 1 58 ? 11.846 7.542 -1.398 1.00 0.06 58 THR A N 4
ATOM 5352 C CA . THR A 1 58 ? 11.065 6.517 -2.079 1.00 0.05 58 THR A CA 4
ATOM 5353 C C . THR A 1 58 ? 9.727 6.283 -1.403 1.00 0.04 58 THR A C 4
ATOM 5354 O O . THR A 1 58 ? 8.709 6.108 -2.071 1.00 0.04 58 THR A O 4
ATOM 5365 N N . ALA A 1 59 ? 9.730 6.273 -0.078 1.00 0.04 59 ALA A N 4
ATOM 5366 C CA . ALA A 1 59 ? 8.501 6.132 0.678 1.00 0.04 59 ALA A CA 4
ATOM 5367 C C . ALA A 1 59 ? 7.536 7.231 0.297 1.00 0.04 59 ALA A C 4
ATOM 5368 O O . ALA A 1 59 ? 6.329 7.043 0.292 1.00 0.05 59 ALA A O 4
ATOM 5375 N N . LEU A 1 60 ? 8.099 8.378 -0.029 1.00 0.05 60 LEU A N 4
ATOM 5376 C CA . LEU A 1 60 ? 7.331 9.549 -0.389 1.00 0.07 60 LEU A CA 4
ATOM 5377 C C . LEU A 1 60 ? 6.597 9.336 -1.699 1.00 0.06 60 LEU A C 4
ATOM 5378 O O . LEU A 1 60 ? 5.406 9.624 -1.792 1.00 0.07 60 LEU A O 4
ATOM 5394 N N . GLU A 1 61 ? 7.294 8.818 -2.705 1.00 0.05 61 GLU A N 4
ATOM 5395 C CA . GLU A 1 61 ? 6.652 8.544 -3.983 1.00 0.05 61 GLU A CA 4
ATOM 5396 C C . GLU A 1 61 ? 5.780 7.302 -3.896 1.00 0.05 61 GLU A C 4
ATOM 5397 O O . GLU A 1 61 ? 4.793 7.189 -4.606 1.00 0.06 61 GLU A O 4
ATOM 5409 N N . LEU A 1 62 ? 6.141 6.372 -3.024 1.00 0.04 62 LEU A N 4
ATOM 5410 C CA . LEU A 1 62 ? 5.296 5.210 -2.774 1.00 0.03 62 LEU A CA 4
ATOM 5411 C C . LEU A 1 62 ? 4.009 5.624 -2.097 1.00 0.04 62 LEU A C 4
ATOM 5412 O O . LEU A 1 62 ? 2.924 5.204 -2.486 1.00 0.05 62 LEU A O 4
ATOM 5428 N N . ARG A 1 63 ? 4.152 6.437 -1.069 1.00 0.05 63 ARG A N 4
ATOM 5429 C CA . ARG A 1 63 ? 3.021 6.970 -0.355 1.00 0.06 63 ARG A CA 4
ATOM 5430 C C . ARG A 1 63 ? 2.153 7.690 -1.358 1.00 0.06 63 ARG A C 4
ATOM 5431 O O . ARG A 1 63 ? 0.940 7.513 -1.403 1.00 0.08 63 ARG A O 4
ATOM 5452 N N . ASP A 1 64 ? 2.831 8.453 -2.205 1.00 0.06 64 ASP A N 4
ATOM 5453 C CA . ASP A 1 64 ? 2.209 9.154 -3.310 1.00 0.07 64 ASP A CA 4
ATOM 5454 C C . ASP A 1 64 ? 1.461 8.178 -4.205 1.00 0.06 64 ASP A C 4
ATOM 5455 O O . ASP A 1 64 ? 0.328 8.434 -4.615 1.00 0.07 64 ASP A O 4
ATOM 5464 N N . HIS A 1 65 ? 2.100 7.045 -4.481 1.00 0.05 65 HIS A N 4
ATOM 5465 C CA . HIS A 1 65 ? 1.503 5.998 -5.284 1.00 0.05 65 HIS A CA 4
ATOM 5466 C C . HIS A 1 65 ? 0.231 5.480 -4.645 1.00 0.05 65 HIS A C 4
ATOM 5467 O O . HIS A 1 65 ? -0.762 5.308 -5.323 1.00 0.06 65 HIS A O 4
ATOM 5482 N N . LEU A 1 66 ? 0.259 5.252 -3.334 1.00 0.04 66 LEU A N 4
ATOM 5483 C CA . LEU A 1 66 ? -0.886 4.666 -2.639 1.00 0.04 66 LEU A CA 4
ATOM 5484 C C . LEU A 1 66 ? -2.083 5.601 -2.669 1.00 0.05 66 LEU A C 4
ATOM 5485 O O . LEU A 1 66 ? -3.215 5.170 -2.829 1.00 0.06 66 LEU A O 4
ATOM 5501 N N . GLN A 1 67 ? -1.825 6.883 -2.506 1.00 0.05 67 GLN A N 4
ATOM 5502 C CA . GLN A 1 67 ? -2.889 7.887 -2.504 1.00 0.07 67 GLN A CA 4
ATOM 5503 C C . GLN A 1 67 ? -3.442 8.061 -3.896 1.00 0.07 67 GLN A C 4
ATOM 5504 O O . GLN A 1 67 ? -4.615 8.352 -4.080 1.00 0.10 67 GLN A O 4
ATOM 5518 N N . THR A 1 68 ? -2.575 7.909 -4.872 1.00 0.06 68 THR A N 4
ATOM 5519 C CA . THR A 1 68 ? -2.963 7.931 -6.256 1.00 0.08 68 THR A CA 4
ATOM 5520 C C . THR A 1 68 ? -3.738 6.666 -6.597 1.00 0.07 68 THR A C 4
ATOM 5521 O O . THR A 1 68 ? -4.789 6.701 -7.235 1.00 0.09 68 THR A O 4
ATOM 5532 N N . ALA A 1 69 ? -3.187 5.560 -6.146 1.00 0.06 69 ALA A N 4
ATOM 5533 C CA . ALA A 1 69 ? -3.777 4.249 -6.315 1.00 0.07 69 ALA A CA 4
ATOM 5534 C C . ALA A 1 69 ? -5.152 4.150 -5.676 1.00 0.10 69 ALA A C 4
ATOM 5535 O O . ALA A 1 69 ? -6.105 3.704 -6.307 1.00 0.13 69 ALA A O 4
ATOM 5542 N N . THR A 1 70 ? -5.251 4.562 -4.424 1.00 0.10 70 THR A N 4
ATOM 5543 C CA . THR A 1 70 ? -6.486 4.393 -3.675 1.00 0.13 70 THR A CA 4
ATOM 5544 C C . THR A 1 70 ? -7.396 5.596 -3.841 1.00 0.14 70 THR A C 4
ATOM 5545 O O . THR A 1 70 ? -8.619 5.467 -3.947 1.00 0.16 70 THR A O 4
ATOM 5556 N N . GLY A 1 71 ? -6.779 6.760 -3.896 1.00 0.13 71 GLY A N 4
ATOM 5557 C CA . GLY A 1 71 ? -7.520 8.000 -3.961 1.00 0.15 71 GLY A CA 4
ATOM 5558 C C . GLY A 1 71 ? -7.772 8.562 -2.581 1.00 0.19 71 GLY A C 4
ATOM 5559 O O . GLY A 1 71 ? -8.504 9.540 -2.415 1.00 0.31 71 GLY A O 4
ATOM 5563 N N . LEU A 1 72 ? -7.153 7.933 -1.595 1.00 0.15 72 LEU A N 4
ATOM 5564 C CA . LEU A 1 72 ? -7.331 8.293 -0.200 1.00 0.17 72 LEU A CA 4
ATOM 5565 C C . LEU A 1 72 ? -6.180 9.185 0.255 1.00 0.17 72 LEU A C 4
ATOM 5566 O O . LEU A 1 72 ? -5.380 9.646 -0.564 1.00 0.18 72 LEU A O 4
ATOM 5582 N N . ASN A 1 73 ? -6.089 9.420 1.550 1.00 0.18 73 ASN A N 4
ATOM 5583 C CA . ASN A 1 73 ? -5.116 10.357 2.085 1.00 0.20 73 ASN A CA 4
ATOM 5584 C C . ASN A 1 73 ? -4.190 9.663 3.076 1.00 0.17 73 ASN A C 4
ATOM 5585 O O . ASN A 1 73 ? -4.534 9.477 4.244 1.00 0.24 73 ASN A O 4
ATOM 5596 N N . LEU A 1 74 ? -3.025 9.258 2.590 1.00 0.10 74 LEU A N 4
ATOM 5597 C CA . LEU A 1 74 ? -2.033 8.598 3.418 1.00 0.09 74 LEU A CA 4
ATOM 5598 C C . LEU A 1 74 ? -1.007 9.622 3.926 1.00 0.13 74 LEU A C 4
ATOM 5599 O O . LEU A 1 74 ? -1.274 10.821 3.873 1.00 0.17 74 LEU A O 4
ATOM 5615 N N . SER A 1 75 ? 0.163 9.184 4.398 1.00 0.15 75 SER A N 4
ATOM 5616 C CA . SER A 1 75 ? 1.037 10.092 5.144 1.00 0.22 75 SER A CA 4
ATOM 5617 C C . SER A 1 75 ? 2.520 9.858 4.828 1.00 0.15 75 SER A C 4
ATOM 5618 O O . SER A 1 75 ? 2.875 8.842 4.240 1.00 0.12 75 SER A O 4
ATOM 5626 N N . SER A 1 76 ? 3.373 10.800 5.225 1.00 0.21 76 SER A N 4
ATOM 5627 C CA . SER A 1 76 ? 4.786 10.801 4.837 1.00 0.22 76 SER A CA 4
ATOM 5628 C C . SER A 1 76 ? 5.509 9.512 5.237 1.00 0.18 76 SER A C 4
ATOM 5629 O O . SER A 1 76 ? 6.155 8.866 4.409 1.00 0.23 76 SER A O 4
ATOM 5637 N N . THR A 1 77 ? 5.357 9.117 6.490 1.00 0.15 77 THR A N 4
ATOM 5638 C CA . THR A 1 77 ? 6.065 7.963 7.027 1.00 0.13 77 THR A CA 4
ATOM 5639 C C . THR A 1 77 ? 5.116 6.787 7.094 1.00 0.10 77 THR A C 4
ATOM 5640 O O . THR A 1 77 ? 5.203 5.932 7.967 1.00 0.11 77 THR A O 4
ATOM 5651 N N . LEU A 1 78 ? 4.218 6.781 6.132 1.00 0.08 78 LEU A N 4
ATOM 5652 C CA . LEU A 1 78 ? 3.156 5.798 6.001 1.00 0.06 78 LEU A CA 4
ATOM 5653 C C . LEU A 1 78 ? 3.683 4.369 6.157 1.00 0.05 78 LEU A C 4
ATOM 5654 O O . LEU A 1 78 ? 3.249 3.624 7.036 1.00 0.06 78 LEU A O 4
ATOM 5670 N N . ILE A 1 79 ? 4.621 4.006 5.305 1.00 0.05 79 ILE A N 4
ATOM 5671 C CA . ILE A 1 79 ? 5.182 2.658 5.289 1.00 0.05 79 ILE A CA 4
ATOM 5672 C C . ILE A 1 79 ? 6.201 2.433 6.396 1.00 0.06 79 ILE A C 4
ATOM 5673 O O . ILE A 1 79 ? 6.872 1.403 6.441 1.00 0.07 79 ILE A O 4
ATOM 5689 N N . PHE A 1 80 ? 6.319 3.398 7.278 1.00 0.08 80 PHE A N 4
ATOM 5690 C CA . PHE A 1 80 ? 7.172 3.264 8.436 1.00 0.10 80 PHE A CA 4
ATOM 5691 C C . PHE A 1 80 ? 6.309 3.337 9.678 1.00 0.12 80 PHE A C 4
ATOM 5692 O O . PHE A 1 80 ? 6.744 3.032 10.788 1.00 0.19 80 PHE A O 4
ATOM 5709 N N . ASP A 1 81 ? 5.065 3.737 9.453 1.00 0.11 81 ASP A N 4
ATOM 5710 C CA . ASP A 1 81 ? 4.030 3.679 10.460 1.00 0.13 81 ASP A CA 4
ATOM 5711 C C . ASP A 1 81 ? 3.456 2.285 10.424 1.00 0.10 81 ASP A C 4
ATOM 5712 O O . ASP A 1 81 ? 3.135 1.678 11.442 1.00 0.12 81 ASP A O 4
ATOM 5721 N N . HIS A 1 82 ? 3.337 1.801 9.200 1.00 0.06 82 HIS A N 4
ATOM 5722 C CA . HIS A 1 82 ? 2.852 0.480 8.911 1.00 0.05 82 HIS A CA 4
ATOM 5723 C C . HIS A 1 82 ? 3.946 -0.246 8.160 1.00 0.05 82 HIS A C 4
ATOM 5724 O O . HIS A 1 82 ? 4.227 0.061 7.006 1.00 0.05 82 HIS A O 4
ATOM 5739 N N . PRO A 1 83 ? 4.575 -1.204 8.828 1.00 0.05 83 PRO A N 4
ATOM 5740 C CA . PRO A 1 83 ? 5.864 -1.760 8.415 1.00 0.06 83 PRO A CA 4
ATOM 5741 C C . PRO A 1 83 ? 5.849 -2.416 7.046 1.00 0.05 83 PRO A C 4
ATOM 5742 O O . PRO A 1 83 ? 6.773 -2.231 6.259 1.00 0.06 83 PRO A O 4
ATOM 5753 N N . THR A 1 84 ? 4.816 -3.178 6.758 1.00 0.04 84 THR A N 4
ATOM 5754 C CA . THR A 1 84 ? 4.797 -3.973 5.564 1.00 0.04 84 THR A CA 4
ATOM 5755 C C . THR A 1 84 ? 3.663 -3.557 4.664 1.00 0.03 84 THR A C 4
ATOM 5756 O O . THR A 1 84 ? 2.704 -2.936 5.112 1.00 0.03 84 THR A O 4
ATOM 5767 N N . PRO A 1 85 ? 3.759 -3.884 3.371 1.00 0.04 85 PRO A N 4
ATOM 5768 C CA . PRO A 1 85 ? 2.669 -3.670 2.426 1.00 0.03 85 PRO A CA 4
ATOM 5769 C C . PRO A 1 85 ? 1.421 -4.394 2.890 1.00 0.04 85 PRO A C 4
ATOM 5770 O O . PRO A 1 85 ? 0.311 -4.108 2.462 1.00 0.04 85 PRO A O 4
ATOM 5781 N N . HIS A 1 86 ? 1.635 -5.317 3.798 1.00 0.04 86 HIS A N 4
ATOM 5782 C CA . HIS A 1 86 ? 0.554 -6.022 4.452 1.00 0.04 86 HIS A CA 4
ATOM 5783 C C . HIS A 1 86 ? -0.118 -5.081 5.437 1.00 0.04 86 HIS A C 4
ATOM 5784 O O . HIS A 1 86 ? -1.333 -4.912 5.425 1.00 0.06 86 HIS A O 4
ATOM 5799 N N . ALA A 1 87 ? 0.709 -4.437 6.251 1.00 0.03 87 ALA A N 4
ATOM 5800 C CA . ALA A 1 87 ? 0.238 -3.537 7.295 1.00 0.03 87 ALA A CA 4
ATOM 5801 C C . ALA A 1 87 ? -0.314 -2.274 6.684 1.00 0.03 87 ALA A C 4
ATOM 5802 O O . ALA A 1 87 ? -1.143 -1.576 7.266 1.00 0.06 87 ALA A O 4
ATOM 5809 N N . VAL A 1 88 ? 0.160 -2.001 5.497 1.00 0.02 88 VAL A N 4
ATOM 5810 C CA . VAL A 1 88 ? -0.219 -0.818 4.775 1.00 0.03 88 VAL A CA 4
ATOM 5811 C C . VAL A 1 88 ? -1.512 -1.048 4.033 1.00 0.03 88 VAL A C 4
ATOM 5812 O O . VAL A 1 88 ? -2.404 -0.210 4.061 1.00 0.04 88 VAL A O 4
ATOM 5825 N N . ALA A 1 89 ? -1.615 -2.190 3.387 1.00 0.03 89 ALA A N 4
ATOM 5826 C CA . ALA A 1 89 ? -2.822 -2.525 2.660 1.00 0.04 89 ALA A CA 4
ATOM 5827 C C . ALA A 1 89 ? -4.017 -2.578 3.591 1.00 0.04 89 ALA A C 4
ATOM 5828 O O . ALA A 1 89 ? -5.083 -2.088 3.243 1.00 0.06 89 ALA A O 4
ATOM 5835 N N . GLU A 1 90 ? -3.845 -3.138 4.788 1.00 0.04 90 GLU A N 4
ATOM 5836 C CA . GLU A 1 90 ? -4.944 -3.176 5.742 1.00 0.05 90 GLU A CA 4
ATOM 5837 C C . GLU A 1 90 ? -5.166 -1.786 6.322 1.00 0.05 90 GLU A C 4
ATOM 5838 O O . GLU A 1 90 ? -6.257 -1.448 6.781 1.00 0.07 90 GLU A O 4
ATOM 5850 N N . HIS A 1 91 ? -4.113 -0.984 6.292 1.00 0.05 91 HIS A N 4
ATOM 5851 C CA . HIS A 1 91 ? -4.203 0.414 6.654 1.00 0.05 91 HIS A CA 4
ATOM 5852 C C . HIS A 1 91 ? -5.032 1.174 5.625 1.00 0.05 91 HIS A C 4
ATOM 5853 O O . HIS A 1 91 ? -5.606 2.220 5.920 1.00 0.06 91 HIS A O 4
ATOM 5868 N N . LEU A 1 92 ? -5.084 0.646 4.414 1.00 0.05 92 LEU A N 4
ATOM 5869 C CA . LEU A 1 92 ? -5.863 1.258 3.358 1.00 0.06 92 LEU A CA 4
ATOM 5870 C C . LEU A 1 92 ? -7.344 0.987 3.559 1.00 0.08 92 LEU A C 4
ATOM 5871 O O . LEU A 1 92 ? -8.182 1.673 2.996 1.00 0.12 92 LEU A O 4
ATOM 5887 N N . LEU A 1 93 ? -7.646 0.025 4.427 1.00 0.08 93 LEU A N 4
ATOM 5888 C CA . LEU A 1 93 ? -9.030 -0.316 4.768 1.00 0.10 93 LEU A CA 4
ATOM 5889 C C . LEU A 1 93 ? -9.562 0.728 5.713 1.00 0.11 93 LEU A C 4
ATOM 5890 O O . LEU A 1 93 ? -10.750 1.038 5.743 1.00 0.13 93 LEU A O 4
ATOM 5906 N N . GLU A 1 94 ? -8.636 1.266 6.482 1.00 0.11 94 GLU A N 4
ATOM 5907 C CA . GLU A 1 94 ? -8.919 2.321 7.432 1.00 0.13 94 GLU A CA 4
ATOM 5908 C C . GLU A 1 94 ? -9.490 3.535 6.719 1.00 0.14 94 GLU A C 4
ATOM 5909 O O . GLU A 1 94 ? -10.285 4.292 7.274 1.00 0.17 94 GLU A O 4
ATOM 5921 N N . GLN A 1 95 ? -9.075 3.700 5.475 1.00 0.12 95 GLN A N 4
ATOM 5922 C CA . GLN A 1 95 ? -9.452 4.842 4.674 1.00 0.14 95 GLN A CA 4
ATOM 5923 C C . GLN A 1 95 ? -10.816 4.613 4.034 1.00 0.15 95 GLN A C 4
ATOM 5924 O O . GLN A 1 95 ? -11.522 5.553 3.668 1.00 0.16 95 GLN A O 4
ATOM 5938 N N . ILE A 1 96 ? -11.173 3.346 3.926 1.00 0.16 96 ILE A N 4
ATOM 5939 C CA . ILE A 1 96 ? -12.342 2.913 3.190 1.00 0.19 96 ILE A CA 4
ATOM 5940 C C . ILE A 1 96 ? -13.642 3.245 3.918 1.00 0.24 96 ILE A C 4
ATOM 5941 O O . ILE A 1 96 ? -13.749 3.111 5.136 1.00 0.25 96 ILE A O 4
ATOM 5957 N N . PRO A 1 97 ? -14.639 3.689 3.145 1.00 0.27 97 PRO A N 4
ATOM 5958 C CA . PRO A 1 97 ? -15.910 4.214 3.657 1.00 0.33 97 PRO A CA 4
ATOM 5959 C C . PRO A 1 97 ? -16.876 3.138 4.161 1.00 0.35 97 PRO A C 4
ATOM 5960 O O . PRO A 1 97 ? -17.784 2.721 3.439 1.00 0.36 97 PRO A O 4
ATOM 5971 N N . GLY A 1 98 ? -16.682 2.694 5.392 1.00 0.36 98 GLY A N 4
ATOM 5972 C CA . GLY A 1 98 ? -17.630 1.778 6.017 1.00 0.39 98 GLY A CA 4
ATOM 5973 C C . GLY A 1 98 ? -17.458 0.333 5.584 1.00 0.38 98 GLY A C 4
ATOM 5974 O O . GLY A 1 98 ? -17.321 -0.556 6.422 1.00 0.42 98 GLY A O 4
ATOM 5978 N N . ILE A 1 99 ? -17.489 0.105 4.274 1.00 0.34 99 ILE A N 4
ATOM 5979 C CA . ILE A 1 99 ? -17.330 -1.234 3.702 1.00 0.34 99 ILE A CA 4
ATOM 5980 C C . ILE A 1 99 ? -16.063 -1.917 4.198 1.00 0.37 99 ILE A C 4
ATOM 5981 O O . ILE A 1 99 ? -16.064 -3.111 4.491 1.00 0.59 99 ILE A O 4
ATOM 5997 N N . GLY A 1 100 ? -14.988 -1.153 4.290 1.00 0.26 100 GLY A N 4
ATOM 5998 C CA . GLY A 1 100 ? -13.714 -1.715 4.655 1.00 0.28 100 GLY A CA 4
ATOM 5999 C C . GLY A 1 100 ? -13.395 -1.474 6.111 1.00 0.56 100 GLY A C 4
ATOM 6000 O O . GLY A 1 100 ? -12.696 -2.308 6.716 1.00 1.33 100 GLY A O 4
ATOM 6005 N N . GLY A 1 1 ? -4.170 12.730 -4.111 1.00 4.26 1 GLY A N 5
ATOM 6006 C CA . GLY A 1 1 ? -4.979 11.625 -3.543 1.00 3.40 1 GLY A CA 5
ATOM 6007 C C . GLY A 1 1 ? -6.326 12.103 -3.044 1.00 2.51 1 GLY A C 5
ATOM 6008 O O . GLY A 1 1 ? -6.503 12.363 -1.853 1.00 2.92 1 GLY A O 5
ATOM 6014 N N . SER A 1 2 ? -7.275 12.240 -3.958 1.00 1.84 2 SER A N 5
ATOM 6015 C CA . SER A 1 2 ? -8.618 12.681 -3.613 1.00 1.44 2 SER A CA 5
ATOM 6016 C C . SER A 1 2 ? -9.637 12.093 -4.587 1.00 1.14 2 SER A C 5
ATOM 6017 O O . SER A 1 2 ? -10.051 12.742 -5.552 1.00 1.80 2 SER A O 5
ATOM 6025 N N . THR A 1 3 ? -10.023 10.853 -4.337 1.00 0.93 3 THR A N 5
ATOM 6026 C CA . THR A 1 3 ? -10.983 10.158 -5.179 1.00 0.78 3 THR A CA 5
ATOM 6027 C C . THR A 1 3 ? -11.685 9.043 -4.409 1.00 0.84 3 THR A C 5
ATOM 6028 O O . THR A 1 3 ? -12.907 9.059 -4.249 1.00 1.82 3 THR A O 5
ATOM 6039 N N . ALA A 1 4 ? -10.884 8.086 -3.946 1.00 0.63 4 ALA A N 5
ATOM 6040 C CA . ALA A 1 4 ? -11.356 6.903 -3.226 1.00 0.52 4 ALA A CA 5
ATOM 6041 C C . ALA A 1 4 ? -12.140 5.955 -4.123 1.00 0.42 4 ALA A C 5
ATOM 6042 O O . ALA A 1 4 ? -11.748 4.807 -4.273 1.00 0.34 4 ALA A O 5
ATOM 6049 N N . THR A 1 5 ? -13.230 6.450 -4.712 1.00 0.48 5 THR A N 5
ATOM 6050 C CA . THR A 1 5 ? -14.121 5.668 -5.585 1.00 0.48 5 THR A CA 5
ATOM 6051 C C . THR A 1 5 ? -13.368 4.720 -6.517 1.00 0.39 5 THR A C 5
ATOM 6052 O O . THR A 1 5 ? -13.845 3.626 -6.814 1.00 0.42 5 THR A O 5
ATOM 6063 N N . LEU A 1 6 ? -12.194 5.141 -6.943 1.00 0.30 6 LEU A N 5
ATOM 6064 C CA . LEU A 1 6 ? -11.328 4.333 -7.781 1.00 0.23 6 LEU A CA 5
ATOM 6065 C C . LEU A 1 6 ? -11.082 2.966 -7.154 1.00 0.22 6 LEU A C 5
ATOM 6066 O O . LEU A 1 6 ? -11.434 1.930 -7.720 1.00 0.31 6 LEU A O 5
ATOM 6082 N N . LEU A 1 7 ? -10.491 2.975 -5.975 1.00 0.16 7 LEU A N 5
ATOM 6083 C CA . LEU A 1 7 ? -10.186 1.745 -5.276 1.00 0.15 7 LEU A CA 5
ATOM 6084 C C . LEU A 1 7 ? -11.361 1.307 -4.431 1.00 0.20 7 LEU A C 5
ATOM 6085 O O . LEU A 1 7 ? -11.604 0.130 -4.261 1.00 0.22 7 LEU A O 5
ATOM 6101 N N . THR A 1 8 ? -12.092 2.268 -3.920 1.00 0.24 8 THR A N 5
ATOM 6102 C CA . THR A 1 8 ? -13.240 2.008 -3.061 1.00 0.31 8 THR A CA 5
ATOM 6103 C C . THR A 1 8 ? -14.255 1.097 -3.756 1.00 0.35 8 THR A C 5
ATOM 6104 O O . THR A 1 8 ? -14.870 0.236 -3.124 1.00 0.38 8 THR A O 5
ATOM 6115 N N . SER A 1 9 ? -14.383 1.260 -5.067 1.00 0.36 9 SER A N 5
ATOM 6116 C CA . SER A 1 9 ? -15.254 0.412 -5.862 1.00 0.42 9 SER A CA 5
ATOM 6117 C C . SER A 1 9 ? -14.713 -1.021 -5.900 1.00 0.39 9 SER A C 5
ATOM 6118 O O . SER A 1 9 ? -15.456 -1.969 -6.142 1.00 0.43 9 SER A O 5
ATOM 6126 N N . LYS A 1 10 ? -13.415 -1.166 -5.653 1.00 0.33 10 LYS A N 5
ATOM 6127 C CA . LYS A 1 10 ? -12.796 -2.473 -5.514 1.00 0.31 10 LYS A CA 5
ATOM 6128 C C . LYS A 1 10 ? -13.214 -3.110 -4.205 1.00 0.28 10 LYS A C 5
ATOM 6129 O O . LYS A 1 10 ? -13.818 -4.177 -4.190 1.00 0.29 10 LYS A O 5
ATOM 6148 N N . LEU A 1 11 ? -12.896 -2.426 -3.109 1.00 0.24 11 LEU A N 5
ATOM 6149 C CA . LEU A 1 11 ? -13.116 -2.965 -1.766 1.00 0.23 11 LEU A CA 5
ATOM 6150 C C . LEU A 1 11 ? -14.578 -3.294 -1.538 1.00 0.27 11 LEU A C 5
ATOM 6151 O O . LEU A 1 11 ? -14.908 -4.164 -0.737 1.00 0.28 11 LEU A O 5
ATOM 6167 N N . ALA A 1 12 ? -15.442 -2.594 -2.249 1.00 0.30 12 ALA A N 5
ATOM 6168 C CA . ALA A 1 12 ? -16.874 -2.859 -2.208 1.00 0.35 12 ALA A CA 5
ATOM 6169 C C . ALA A 1 12 ? -17.177 -4.308 -2.589 1.00 0.36 12 ALA A C 5
ATOM 6170 O O . ALA A 1 12 ? -18.160 -4.892 -2.131 1.00 0.40 12 ALA A O 5
ATOM 6177 N N . GLY A 1 13 ? -16.325 -4.877 -3.430 1.00 0.35 13 GLY A N 5
ATOM 6178 C CA . GLY A 1 13 ? -16.504 -6.244 -3.868 1.00 0.37 13 GLY A CA 5
ATOM 6179 C C . GLY A 1 13 ? -15.801 -7.249 -2.970 1.00 0.34 13 GLY A C 5
ATOM 6180 O O . GLY A 1 13 ? -15.987 -8.456 -3.123 1.00 0.38 13 GLY A O 5
ATOM 6184 N N . LEU A 1 14 ? -14.994 -6.755 -2.037 1.00 0.29 14 LEU A N 5
ATOM 6185 C CA . LEU A 1 14 ? -14.244 -7.615 -1.137 1.00 0.26 14 LEU A CA 5
ATOM 6186 C C . LEU A 1 14 ? -14.812 -7.601 0.251 1.00 0.26 14 LEU A C 5
ATOM 6187 O O . LEU A 1 14 ? -15.713 -6.832 0.584 1.00 0.29 14 LEU A O 5
ATOM 6203 N N . THR A 1 15 ? -14.249 -8.468 1.047 1.00 0.25 15 THR A N 5
ATOM 6204 C CA . THR A 1 15 ? -14.417 -8.435 2.474 1.00 0.26 15 THR A CA 5
ATOM 6205 C C . THR A 1 15 ? -13.159 -7.811 3.024 1.00 0.24 15 THR A C 5
ATOM 6206 O O . THR A 1 15 ? -12.187 -7.705 2.280 1.00 0.21 15 THR A O 5
ATOM 6217 N N . ALA A 1 16 ? -13.150 -7.405 4.286 1.00 0.26 16 ALA A N 5
ATOM 6218 C CA . ALA A 1 16 ? -11.974 -6.756 4.864 1.00 0.26 16 ALA A CA 5
ATOM 6219 C C . ALA A 1 16 ? -10.698 -7.494 4.488 1.00 0.23 16 ALA A C 5
ATOM 6220 O O . ALA A 1 16 ? -9.732 -6.881 4.061 1.00 0.23 16 ALA A O 5
ATOM 6227 N N . THR A 1 17 ? -10.731 -8.816 4.597 1.00 0.24 17 THR A N 5
ATOM 6228 C CA . THR A 1 17 ? -9.587 -9.653 4.286 1.00 0.24 17 THR A CA 5
ATOM 6229 C C . THR A 1 17 ? -9.165 -9.530 2.819 1.00 0.22 17 THR A C 5
ATOM 6230 O O . THR A 1 17 ? -7.979 -9.392 2.521 1.00 0.28 17 THR A O 5
ATOM 6241 N N . GLU A 1 18 ? -10.122 -9.568 1.907 1.00 0.20 18 GLU A N 5
ATOM 6242 C CA . GLU A 1 18 ? -9.818 -9.474 0.503 1.00 0.19 18 GLU A CA 5
ATOM 6243 C C . GLU A 1 18 ? -9.441 -8.047 0.136 1.00 0.17 18 GLU A C 5
ATOM 6244 O O . GLU A 1 18 ? -8.671 -7.816 -0.793 1.00 0.16 18 GLU A O 5
ATOM 6256 N N . GLN A 1 19 ? -9.988 -7.095 0.879 1.00 0.16 19 GLN A N 5
ATOM 6257 C CA . GLN A 1 19 ? -9.607 -5.702 0.748 1.00 0.16 19 GLN A CA 5
ATOM 6258 C C . GLN A 1 19 ? -8.145 -5.530 1.123 1.00 0.15 19 GLN A C 5
ATOM 6259 O O . GLN A 1 19 ? -7.423 -4.742 0.512 1.00 0.17 19 GLN A O 5
ATOM 6273 N N . ARG A 1 20 ? -7.719 -6.268 2.140 1.00 0.18 20 ARG A N 5
ATOM 6274 C CA . ARG A 1 20 ? -6.299 -6.342 2.473 1.00 0.22 20 ARG A CA 5
ATOM 6275 C C . ARG A 1 20 ? -5.550 -6.861 1.267 1.00 0.18 20 ARG A C 5
ATOM 6276 O O . ARG A 1 20 ? -4.594 -6.255 0.804 1.00 0.24 20 ARG A O 5
ATOM 6297 N N . ALA A 1 21 ? -6.049 -7.970 0.744 1.00 0.19 21 ALA A N 5
ATOM 6298 C CA . ALA A 1 21 ? -5.384 -8.714 -0.318 1.00 0.19 21 ALA A CA 5
ATOM 6299 C C . ALA A 1 21 ? -5.168 -7.873 -1.569 1.00 0.16 21 ALA A C 5
ATOM 6300 O O . ALA A 1 21 ? -4.077 -7.862 -2.137 1.00 0.19 21 ALA A O 5
ATOM 6307 N N . VAL A 1 22 ? -6.197 -7.154 -1.976 1.00 0.12 22 VAL A N 5
ATOM 6308 C CA . VAL A 1 22 ? -6.165 -6.428 -3.237 1.00 0.12 22 VAL A CA 5
ATOM 6309 C C . VAL A 1 22 ? -5.127 -5.312 -3.247 1.00 0.08 22 VAL A C 5
ATOM 6310 O O . VAL A 1 22 ? -4.463 -5.096 -4.259 1.00 0.10 22 VAL A O 5
ATOM 6323 N N . THR A 1 23 ? -4.969 -4.584 -2.151 1.00 0.06 23 THR A N 5
ATOM 6324 C CA . THR A 1 23 ? -3.896 -3.612 -2.109 1.00 0.04 23 THR A CA 5
ATOM 6325 C C . THR A 1 23 ? -2.647 -4.168 -1.465 1.00 0.05 23 THR A C 5
ATOM 6326 O O . THR A 1 23 ? -1.589 -3.606 -1.622 1.00 0.11 23 THR A O 5
ATOM 6337 N N . ARG A 1 24 ? -2.735 -5.308 -0.807 1.00 0.04 24 ARG A N 5
ATOM 6338 C CA . ARG A 1 24 ? -1.525 -6.042 -0.444 1.00 0.05 24 ARG A CA 5
ATOM 6339 C C . ARG A 1 24 ? -0.834 -6.451 -1.739 1.00 0.08 24 ARG A C 5
ATOM 6340 O O . ARG A 1 24 ? 0.312 -6.892 -1.764 1.00 0.17 24 ARG A O 5
ATOM 6361 N N . LYS A 1 25 ? -1.583 -6.278 -2.810 1.00 0.05 25 LYS A N 5
ATOM 6362 C CA . LYS A 1 25 ? -1.122 -6.437 -4.150 1.00 0.08 25 LYS A CA 5
ATOM 6363 C C . LYS A 1 25 ? -0.804 -5.049 -4.742 1.00 0.07 25 LYS A C 5
ATOM 6364 O O . LYS A 1 25 ? 0.182 -4.883 -5.456 1.00 0.11 25 LYS A O 5
ATOM 6383 N N . LEU A 1 26 ? -1.636 -4.045 -4.415 1.00 0.04 26 LEU A N 5
ATOM 6384 C CA . LEU A 1 26 ? -1.455 -2.684 -4.926 1.00 0.04 26 LEU A CA 5
ATOM 6385 C C . LEU A 1 26 ? -0.267 -1.970 -4.277 1.00 0.04 26 LEU A C 5
ATOM 6386 O O . LEU A 1 26 ? 0.614 -1.507 -4.990 1.00 0.04 26 LEU A O 5
ATOM 6402 N N . VAL A 1 27 ? -0.233 -1.868 -2.942 1.00 0.04 27 VAL A N 5
ATOM 6403 C CA . VAL A 1 27 ? 0.879 -1.192 -2.268 1.00 0.04 27 VAL A CA 5
ATOM 6404 C C . VAL A 1 27 ? 2.188 -1.845 -2.691 1.00 0.05 27 VAL A C 5
ATOM 6405 O O . VAL A 1 27 ? 3.214 -1.192 -2.873 1.00 0.05 27 VAL A O 5
ATOM 6418 N N . LEU A 1 28 ? 2.095 -3.146 -2.882 1.00 0.05 28 LEU A N 5
ATOM 6419 C CA . LEU A 1 28 ? 3.176 -3.950 -3.382 1.00 0.05 28 LEU A CA 5
ATOM 6420 C C . LEU A 1 28 ? 3.586 -3.474 -4.767 1.00 0.05 28 LEU A C 5
ATOM 6421 O O . LEU A 1 28 ? 4.750 -3.190 -5.025 1.00 0.06 28 LEU A O 5
ATOM 6437 N N . ASP A 1 29 ? 2.597 -3.340 -5.628 1.00 0.04 29 ASP A N 5
ATOM 6438 C CA . ASP A 1 29 ? 2.808 -2.964 -7.022 1.00 0.05 29 ASP A CA 5
ATOM 6439 C C . ASP A 1 29 ? 3.398 -1.572 -7.101 1.00 0.03 29 ASP A C 5
ATOM 6440 O O . ASP A 1 29 ? 4.288 -1.293 -7.905 1.00 0.04 29 ASP A O 5
ATOM 6449 N N . GLN A 1 30 ? 2.879 -0.696 -6.262 1.00 0.03 30 GLN A N 5
ATOM 6450 C CA . GLN A 1 30 ? 3.364 0.661 -6.163 1.00 0.03 30 GLN A CA 5
ATOM 6451 C C . GLN A 1 30 ? 4.798 0.684 -5.706 1.00 0.03 30 GLN A C 5
ATOM 6452 O O . GLN A 1 30 ? 5.638 1.345 -6.305 1.00 0.04 30 GLN A O 5
ATOM 6466 N N . ALA A 1 31 ? 5.064 -0.067 -4.653 1.00 0.02 31 ALA A N 5
ATOM 6467 C CA . ALA A 1 31 ? 6.402 -0.172 -4.084 1.00 0.03 31 ALA A CA 5
ATOM 6468 C C . ALA A 1 31 ? 7.350 -0.717 -5.120 1.00 0.03 31 ALA A C 5
ATOM 6469 O O . ALA A 1 31 ? 8.525 -0.363 -5.176 1.00 0.04 31 ALA A O 5
ATOM 6476 N N . ALA A 1 32 ? 6.798 -1.557 -5.962 1.00 0.03 32 ALA A N 5
ATOM 6477 C CA . ALA A 1 32 ? 7.523 -2.164 -7.037 1.00 0.04 32 ALA A CA 5
ATOM 6478 C C . ALA A 1 32 ? 7.878 -1.106 -8.055 1.00 0.05 32 ALA A C 5
ATOM 6479 O O . ALA A 1 32 ? 9.018 -1.014 -8.501 1.00 0.07 32 ALA A O 5
ATOM 6486 N N . SER A 1 33 ? 6.904 -0.276 -8.364 1.00 0.05 33 SER A N 5
ATOM 6487 C CA . SER A 1 33 ? 7.086 0.805 -9.309 1.00 0.07 33 SER A CA 5
ATOM 6488 C C . SER A 1 33 ? 8.181 1.752 -8.818 1.00 0.06 33 SER A C 5
ATOM 6489 O O . SER A 1 33 ? 8.970 2.275 -9.601 1.00 0.08 33 SER A O 5
ATOM 6497 N N . VAL A 1 34 ? 8.213 1.951 -7.505 1.00 0.04 34 VAL A N 5
ATOM 6498 C CA . VAL A 1 34 ? 9.206 2.796 -6.867 1.00 0.04 34 VAL A CA 5
ATOM 6499 C C . VAL A 1 34 ? 10.575 2.184 -6.989 1.00 0.05 34 VAL A C 5
ATOM 6500 O O . VAL A 1 34 ? 11.508 2.764 -7.544 1.00 0.07 34 VAL A O 5
ATOM 6513 N N . LEU A 1 35 ? 10.662 0.994 -6.439 1.00 0.04 35 LEU A N 5
ATOM 6514 C CA . LEU A 1 35 ? 11.914 0.307 -6.249 1.00 0.06 35 LEU A CA 5
ATOM 6515 C C . LEU A 1 35 ? 12.622 -0.036 -7.555 1.00 0.08 35 LEU A C 5
ATOM 6516 O O . LEU A 1 35 ? 13.846 -0.147 -7.587 1.00 0.12 35 LEU A O 5
ATOM 6532 N N . GLY A 1 36 ? 11.865 -0.215 -8.624 1.00 0.08 36 GLY A N 5
ATOM 6533 C CA . GLY A 1 36 ? 12.483 -0.534 -9.892 1.00 0.11 36 GLY A CA 5
ATOM 6534 C C . GLY A 1 36 ? 11.921 -1.787 -10.505 1.00 0.13 3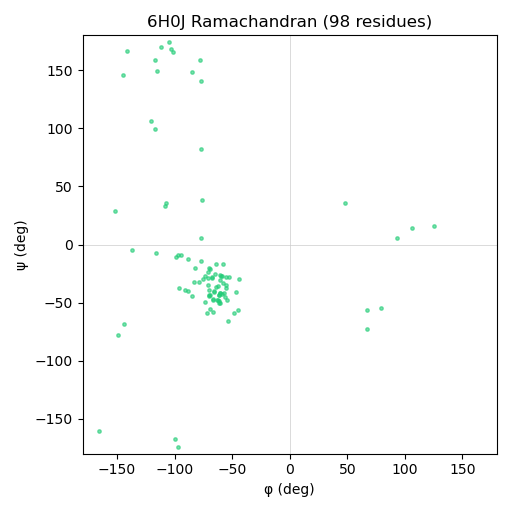6 GLY A C 5
ATOM 6535 O O . GLY A 1 36 ? 12.490 -2.348 -11.440 1.00 0.17 36 GLY A O 5
ATOM 6539 N N . TYR A 1 37 ? 10.804 -2.223 -9.969 1.00 0.11 37 TYR A N 5
ATOM 6540 C CA . TYR A 1 37 ? 10.224 -3.502 -10.322 1.00 0.14 37 TYR A CA 5
ATOM 6541 C C . TYR A 1 37 ? 9.098 -3.323 -11.323 1.00 0.17 37 TYR A C 5
ATOM 6542 O O . TYR A 1 37 ? 8.711 -2.197 -11.640 1.00 0.24 37 TYR A O 5
ATOM 6560 N N . ALA A 1 38 ? 8.571 -4.432 -11.812 1.00 0.21 38 ALA A N 5
ATOM 6561 C CA . ALA A 1 38 ? 7.501 -4.391 -12.795 1.00 0.24 38 ALA A CA 5
ATOM 6562 C C . ALA A 1 38 ? 6.473 -5.482 -12.545 1.00 0.23 38 ALA A C 5
ATOM 6563 O O . ALA A 1 38 ? 5.445 -5.543 -13.219 1.00 0.26 38 ALA A O 5
ATOM 6570 N N . SER A 1 39 ? 6.748 -6.343 -11.579 1.00 0.21 39 SER A N 5
ATOM 6571 C CA . SER A 1 39 ? 5.861 -7.450 -11.277 1.00 0.23 39 SER A CA 5
ATOM 6572 C C . SER A 1 39 ? 5.988 -7.840 -9.805 1.00 0.20 39 SER A C 5
ATOM 6573 O O . SER A 1 39 ? 5.718 -8.984 -9.429 1.00 0.25 39 SER A O 5
ATOM 6581 N N . THR A 1 40 ? 6.378 -6.864 -8.978 1.00 0.14 40 THR A N 5
ATOM 6582 C CA . THR A 1 40 ? 6.653 -7.080 -7.551 1.00 0.13 40 THR A CA 5
ATOM 6583 C C . THR A 1 40 ? 7.554 -8.295 -7.344 1.00 0.16 40 THR A C 5
ATOM 6584 O O . THR A 1 40 ? 7.391 -9.061 -6.391 1.00 0.22 40 THR A O 5
ATOM 6595 N N . GLU A 1 41 ? 8.520 -8.433 -8.242 1.00 0.21 41 GLU A N 5
ATOM 6596 C CA . GLU A 1 41 ? 9.372 -9.611 -8.316 1.00 0.26 41 GLU A CA 5
ATOM 6597 C C . GLU A 1 41 ? 10.146 -9.875 -7.024 1.00 0.25 41 GLU A C 5
ATOM 6598 O O . GLU A 1 41 ? 10.166 -11.005 -6.535 1.00 0.40 41 GLU A O 5
ATOM 6610 N N . SER A 1 42 ? 10.769 -8.850 -6.463 1.00 0.27 42 SER A N 5
ATOM 6611 C CA . SER A 1 42 ? 11.622 -9.044 -5.300 1.00 0.32 42 SER A CA 5
ATOM 6612 C C . SER A 1 42 ? 11.072 -8.335 -4.073 1.00 0.28 42 SER A C 5
ATOM 6613 O O . SER A 1 42 ? 11.824 -7.848 -3.232 1.00 0.41 42 SER A O 5
ATOM 6621 N N . LEU A 1 43 ? 9.760 -8.270 -3.980 1.00 0.16 43 LEU A N 5
ATOM 6622 C CA . LEU A 1 43 ? 9.121 -7.670 -2.831 1.00 0.12 43 LEU A CA 5
ATOM 6623 C C . LEU A 1 43 ? 8.651 -8.712 -1.842 1.00 0.13 43 LEU A C 5
ATOM 6624 O O . LEU A 1 43 ? 8.592 -9.905 -2.148 1.00 0.19 43 LEU A O 5
ATOM 6640 N N . ASP A 1 44 ? 8.304 -8.241 -0.664 1.00 0.10 44 ASP A N 5
ATOM 6641 C CA . ASP A 1 44 ? 7.780 -9.092 0.380 1.00 0.12 44 ASP A CA 5
ATOM 6642 C C . ASP A 1 44 ? 6.670 -8.356 1.094 1.00 0.12 44 ASP A C 5
ATOM 6643 O O . ASP A 1 44 ? 6.775 -7.155 1.333 1.00 0.19 44 ASP A O 5
ATOM 6652 N N . THR A 1 45 ? 5.606 -9.056 1.423 1.00 0.09 45 THR A N 5
ATOM 6653 C CA . THR A 1 45 ? 4.522 -8.446 2.160 1.00 0.08 45 THR A CA 5
ATOM 6654 C C . THR A 1 45 ? 4.693 -8.692 3.648 1.00 0.08 45 THR A C 5
ATOM 6655 O O . THR A 1 45 ? 3.964 -8.143 4.468 1.00 0.11 45 THR A O 5
ATOM 6666 N N . HIS A 1 46 ? 5.678 -9.512 3.991 1.00 0.07 46 HIS A N 5
ATOM 6667 C CA . HIS A 1 46 ? 5.941 -9.849 5.379 1.00 0.08 46 HIS A CA 5
ATOM 6668 C C . HIS A 1 46 ? 7.201 -9.137 5.863 1.00 0.08 46 HIS A C 5
ATOM 6669 O O . HIS A 1 46 ? 7.575 -9.241 7.031 1.00 0.12 46 HIS A O 5
ATOM 6684 N N . GLU A 1 47 ? 7.852 -8.410 4.960 1.00 0.08 47 GLU A N 5
ATOM 6685 C CA . GLU A 1 47 ? 9.059 -7.674 5.304 1.00 0.08 47 GLU A CA 5
ATOM 6686 C C . GLU A 1 47 ? 8.779 -6.183 5.155 1.00 0.07 47 GLU A C 5
ATOM 6687 O O . GLU A 1 47 ? 7.969 -5.774 4.317 1.00 0.07 47 GLU A O 5
ATOM 6699 N N . SER A 1 48 ? 9.426 -5.385 5.982 1.00 0.07 48 SER A N 5
ATOM 6700 C CA . SER A 1 48 ? 9.098 -3.975 6.096 1.00 0.07 48 SER A CA 5
ATOM 6701 C C . SER A 1 48 ? 9.784 -3.173 4.999 1.00 0.06 48 SER A C 5
ATOM 6702 O O . SER A 1 48 ? 10.886 -3.510 4.580 1.00 0.09 48 SER A O 5
ATOM 6710 N N . PHE A 1 49 ? 9.117 -2.102 4.552 1.00 0.05 49 PHE A N 5
ATOM 6711 C CA . PHE A 1 49 ? 9.617 -1.240 3.469 1.00 0.05 49 PHE A CA 5
ATOM 6712 C C . PHE A 1 49 ? 11.022 -0.740 3.746 1.00 0.06 49 PHE A C 5
ATOM 6713 O O . PHE A 1 49 ? 11.756 -0.393 2.823 1.00 0.06 49 PHE A O 5
ATOM 6730 N N . LYS A 1 50 ? 11.357 -0.649 5.019 1.00 0.07 50 LYS A N 5
ATOM 6731 C CA . LYS A 1 50 ? 12.717 -0.393 5.444 1.00 0.09 50 LYS A CA 5
ATOM 6732 C C . LYS A 1 50 ? 13.679 -1.323 4.718 1.00 0.09 50 LYS A C 5
ATOM 6733 O O . LYS A 1 50 ? 14.667 -0.887 4.127 1.00 0.13 50 LYS A O 5
ATOM 6752 N N . ASP A 1 51 ? 13.349 -2.601 4.752 1.00 0.10 51 ASP A N 5
ATOM 6753 C CA . ASP A 1 51 ? 14.147 -3.643 4.117 1.00 0.12 51 ASP A CA 5
ATOM 6754 C C . ASP A 1 51 ? 13.968 -3.626 2.595 1.00 0.12 51 ASP A C 5
ATOM 6755 O O . ASP A 1 51 ? 14.815 -4.123 1.854 1.00 0.20 51 ASP A O 5
ATOM 6764 N N . LEU A 1 52 ? 12.869 -3.031 2.137 1.00 0.08 52 LEU A N 5
ATOM 6765 C CA . LEU A 1 52 ? 12.601 -2.877 0.709 1.00 0.07 52 LEU A CA 5
ATOM 6766 C C . LEU A 1 52 ? 13.467 -1.771 0.133 1.00 0.08 52 LEU A C 5
ATOM 6767 O O . LEU A 1 52 ? 13.672 -1.684 -1.078 1.00 0.11 52 LEU A O 5
ATOM 6783 N N . GLY A 1 53 ? 13.974 -0.928 1.017 1.00 0.06 53 GLY A N 5
ATOM 6784 C CA . GLY A 1 53 ? 14.872 0.119 0.605 1.00 0.06 53 GLY A CA 5
ATOM 6785 C C . GLY A 1 53 ? 14.244 1.494 0.631 1.00 0.07 53 GLY A C 5
ATOM 6786 O O . GLY A 1 53 ? 14.810 2.440 0.082 1.00 0.12 53 GLY A O 5
ATOM 6790 N N . PHE A 1 54 ? 13.074 1.625 1.248 1.00 0.05 54 PHE A N 5
ATOM 6791 C CA . PHE A 1 54 ? 12.416 2.920 1.321 1.00 0.05 54 PHE A CA 5
ATOM 6792 C C . PHE A 1 54 ? 13.054 3.842 2.359 1.00 0.07 54 PHE A C 5
ATOM 6793 O O . PHE A 1 54 ? 13.722 3.392 3.297 1.00 0.12 54 PHE A O 5
ATOM 6810 N N . ASP A 1 55 ? 12.821 5.139 2.174 1.00 0.08 55 ASP A N 5
ATOM 6811 C CA . ASP A 1 55 ? 13.417 6.188 2.999 1.00 0.12 55 ASP A CA 5
ATOM 6812 C C . ASP A 1 55 ? 12.593 7.461 2.829 1.00 0.09 55 ASP A C 5
ATOM 6813 O O . ASP A 1 55 ? 11.492 7.401 2.286 1.00 0.08 55 ASP A O 5
ATOM 6822 N N . SER A 1 56 ? 13.129 8.607 3.232 1.00 0.12 56 SER A N 5
ATOM 6823 C CA . SER A 1 56 ? 12.426 9.881 3.087 1.00 0.13 56 SER A CA 5
ATOM 6824 C C . SER A 1 56 ? 12.513 10.392 1.640 1.00 0.12 56 SER A C 5
ATOM 6825 O O . SER A 1 56 ? 12.655 11.585 1.388 1.00 0.14 56 SER A O 5
ATOM 6833 N N . LEU A 1 57 ? 12.395 9.455 0.709 1.00 0.11 57 LEU A N 5
ATOM 6834 C CA . LEU A 1 57 ? 12.442 9.714 -0.719 1.00 0.11 57 LEU A CA 5
ATOM 6835 C C . LEU A 1 57 ? 11.467 8.793 -1.439 1.00 0.08 57 LEU A C 5
ATOM 6836 O O . LEU A 1 57 ? 10.442 9.224 -1.964 1.00 0.08 57 LEU A O 5
ATOM 6852 N N . THR A 1 58 ? 11.797 7.511 -1.427 1.00 0.06 58 THR A N 5
ATOM 6853 C CA . THR A 1 58 ? 11.014 6.495 -2.105 1.00 0.05 58 THR A CA 5
ATOM 6854 C C . THR A 1 58 ? 9.672 6.279 -1.429 1.00 0.04 58 THR A C 5
ATOM 6855 O O . THR A 1 58 ? 8.655 6.099 -2.095 1.00 0.04 58 THR A O 5
ATOM 6866 N N . ALA A 1 59 ? 9.675 6.288 -0.102 1.00 0.04 59 ALA A N 5
ATOM 6867 C CA . ALA A 1 59 ? 8.449 6.168 0.657 1.00 0.04 59 ALA A CA 5
ATOM 6868 C C . ALA A 1 59 ? 7.480 7.261 0.264 1.00 0.04 59 ALA A C 5
ATOM 6869 O O . ALA A 1 59 ? 6.275 7.070 0.273 1.00 0.05 59 ALA A O 5
ATOM 6876 N N . LEU A 1 60 ? 8.039 8.405 -0.078 1.00 0.05 60 LEU A N 5
ATOM 6877 C CA . LEU A 1 60 ? 7.266 9.572 -0.447 1.00 0.07 60 LEU A CA 5
ATOM 6878 C C . LEU A 1 60 ? 6.548 9.354 -1.765 1.00 0.06 60 LEU A C 5
ATOM 6879 O O . LEU A 1 60 ? 5.349 9.618 -1.865 1.00 0.07 60 LEU A O 5
ATOM 6895 N N . GLU A 1 61 ? 7.264 8.856 -2.770 1.00 0.05 61 GLU A N 5
ATOM 6896 C CA . GLU A 1 61 ? 6.635 8.579 -4.053 1.00 0.05 61 GLU A CA 5
ATOM 6897 C C . GLU A 1 61 ? 5.762 7.341 -3.963 1.00 0.05 61 GLU A C 5
ATOM 6898 O O . GLU A 1 61 ? 4.771 7.227 -4.669 1.00 0.06 61 GLU A O 5
ATOM 6910 N N . LEU A 1 62 ? 6.127 6.412 -3.093 1.00 0.04 62 LEU A N 5
ATOM 6911 C CA . LEU A 1 62 ? 5.280 5.259 -2.824 1.00 0.03 62 LEU A CA 5
ATOM 6912 C C . LEU A 1 62 ? 3.993 5.699 -2.165 1.00 0.04 62 LEU A C 5
ATOM 6913 O O . LEU A 1 62 ? 2.908 5.269 -2.539 1.00 0.05 62 LEU A O 5
ATOM 6929 N N . ARG A 1 63 ? 4.138 6.550 -1.170 1.00 0.05 63 ARG A N 5
ATOM 6930 C CA . ARG A 1 63 ? 3.013 7.122 -0.479 1.00 0.06 63 ARG A CA 5
ATOM 6931 C C . ARG A 1 63 ? 2.139 7.800 -1.509 1.00 0.06 63 ARG A C 5
ATOM 6932 O O . ARG A 1 63 ? 0.930 7.599 -1.553 1.00 0.08 63 ARG A O 5
ATOM 6953 N N . ASP A 1 64 ? 2.804 8.558 -2.375 1.00 0.06 64 ASP A N 5
ATOM 6954 C CA . ASP A 1 64 ? 2.163 9.215 -3.497 1.00 0.07 64 ASP A CA 5
ATOM 6955 C C . ASP A 1 64 ? 1.410 8.197 -4.339 1.00 0.06 64 ASP A C 5
ATOM 6956 O O . ASP A 1 64 ? 0.264 8.420 -4.730 1.00 0.07 64 ASP A O 5
ATOM 6965 N N . HIS A 1 65 ? 2.060 7.061 -4.580 1.00 0.05 65 HIS A N 5
ATOM 6966 C CA . HIS A 1 65 ? 1.478 5.986 -5.357 1.00 0.05 65 HIS A CA 5
ATOM 6967 C C . HIS A 1 65 ? 0.220 5.456 -4.699 1.00 0.05 65 HIS A C 5
ATOM 6968 O O . HIS A 1 65 ? -0.772 5.246 -5.368 1.00 0.06 65 HIS A O 5
ATOM 6983 N N . LEU A 1 66 ? 0.257 5.255 -3.383 1.00 0.04 66 LEU A N 5
ATOM 6984 C CA . LEU A 1 66 ? -0.872 4.663 -2.674 1.00 0.04 66 LEU A CA 5
ATOM 6985 C C . LEU A 1 66 ? -2.078 5.583 -2.700 1.00 0.05 66 LEU A C 5
ATOM 6986 O O . LEU A 1 66 ? -3.201 5.142 -2.872 1.00 0.06 66 LEU A O 5
ATOM 7002 N N . GLN A 1 67 ? -1.834 6.864 -2.519 1.00 0.05 67 GLN A N 5
ATOM 7003 C CA . GLN A 1 67 ? -2.907 7.857 -2.519 1.00 0.07 67 GLN A CA 5
ATOM 7004 C C . GLN A 1 67 ? -3.440 8.040 -3.916 1.00 0.07 67 GLN A C 5
ATOM 7005 O O . GLN A 1 67 ? -4.607 8.347 -4.116 1.00 0.10 67 GLN A O 5
ATOM 7019 N N . THR A 1 68 ? -2.562 7.880 -4.877 1.00 0.06 68 THR A N 5
ATOM 7020 C CA . THR A 1 68 ? -2.922 7.892 -6.264 1.00 0.08 68 THR A CA 5
ATOM 7021 C C . THR A 1 68 ? -3.743 6.655 -6.589 1.00 0.07 68 THR A C 5
ATOM 7022 O O . THR A 1 68 ? -4.816 6.726 -7.190 1.00 0.09 68 THR A O 5
ATOM 7033 N N . ALA A 1 69 ? -3.211 5.535 -6.156 1.00 0.06 69 ALA A N 5
ATOM 7034 C CA . ALA A 1 69 ? -3.820 4.237 -6.338 1.00 0.07 69 ALA A CA 5
ATOM 7035 C C . ALA A 1 69 ? -5.176 4.131 -5.656 1.00 0.10 69 ALA A C 5
ATOM 7036 O O . ALA A 1 69 ? -6.149 3.692 -6.258 1.00 0.13 69 ALA A O 5
ATOM 7043 N N . THR A 1 70 ? -5.238 4.523 -4.396 1.00 0.10 70 THR A N 5
ATOM 7044 C CA . THR A 1 70 ? -6.453 4.352 -3.617 1.00 0.13 70 THR A CA 5
ATOM 7045 C C . THR A 1 70 ? -7.369 5.548 -3.782 1.00 0.14 70 THR A C 5
ATOM 7046 O O . THR A 1 70 ? -8.594 5.422 -3.852 1.00 0.16 70 THR A O 5
ATOM 7057 N N . GLY A 1 71 ? -6.748 6.706 -3.876 1.00 0.13 71 GLY A N 5
ATOM 7058 C CA . GLY A 1 71 ? -7.486 7.944 -3.960 1.00 0.15 71 GLY A CA 5
ATOM 7059 C C . GLY A 1 71 ? -7.772 8.500 -2.586 1.00 0.19 71 GLY A C 5
ATOM 7060 O O . GLY A 1 71 ? -8.587 9.411 -2.422 1.00 0.31 71 GLY A O 5
ATOM 7064 N N . LEU A 1 72 ? -7.102 7.928 -1.601 1.00 0.15 72 LEU A N 5
ATOM 7065 C CA . LEU A 1 72 ? -7.248 8.326 -0.213 1.00 0.17 72 LEU A CA 5
ATOM 7066 C C . LEU A 1 72 ? -6.097 9.242 0.177 1.00 0.17 72 LEU A C 5
ATOM 7067 O O . LEU A 1 72 ? -5.338 9.698 -0.679 1.00 0.18 72 LEU A O 5
ATOM 7083 N N . ASN A 1 73 ? -5.956 9.491 1.464 1.00 0.18 73 ASN A N 5
ATOM 7084 C CA . ASN A 1 73 ? -4.935 10.392 1.961 1.00 0.20 73 ASN A CA 5
ATOM 7085 C C . ASN A 1 73 ? -4.084 9.675 2.998 1.00 0.17 73 ASN A C 5
ATOM 7086 O O . ASN A 1 73 ? -4.521 9.442 4.125 1.00 0.24 73 ASN A O 5
ATOM 7097 N N . LEU A 1 74 ? -2.879 9.299 2.600 1.00 0.10 74 LEU A N 5
ATOM 7098 C CA . LEU A 1 74 ? -2.001 8.537 3.459 1.00 0.09 74 LEU A CA 5
ATOM 7099 C C . LEU A 1 74 ? -0.958 9.430 4.148 1.00 0.13 74 LEU A C 5
ATOM 7100 O O . LEU A 1 74 ? -1.149 10.643 4.251 1.00 0.17 74 LEU A O 5
ATOM 7116 N N . SER A 1 75 ? 0.146 8.838 4.609 1.00 0.15 75 SER A N 5
ATOM 7117 C CA . SER A 1 75 ? 1.057 9.530 5.520 1.00 0.22 75 SER A CA 5
ATOM 7118 C C . SER A 1 75 ? 2.475 9.612 4.955 1.00 0.15 75 SER A C 5
ATOM 7119 O O . SER A 1 75 ? 2.836 8.851 4.063 1.00 0.12 75 SER A O 5
ATOM 7127 N N . SER A 1 76 ? 3.280 10.520 5.496 1.00 0.21 76 SER A N 5
ATOM 7128 C CA . SER A 1 76 ? 4.653 10.711 5.038 1.00 0.22 76 SER A CA 5
ATOM 7129 C C . SER A 1 76 ? 5.542 9.541 5.467 1.00 0.18 76 SER A C 5
ATOM 7130 O O . SER A 1 76 ? 6.373 9.062 4.698 1.00 0.23 76 SER A O 5
ATOM 7138 N N . THR A 1 77 ? 5.333 9.066 6.686 1.00 0.15 77 THR A N 5
ATOM 7139 C CA . THR A 1 77 ? 6.062 7.917 7.206 1.00 0.13 77 THR A CA 5
ATOM 7140 C C . THR A 1 77 ? 5.132 6.722 7.234 1.00 0.10 77 THR A C 5
ATOM 7141 O O . THR A 1 77 ? 5.228 5.839 8.076 1.00 0.11 77 THR A O 5
ATOM 7152 N N . LEU A 1 78 ? 4.237 6.745 6.269 1.00 0.08 78 LEU A N 5
ATOM 7153 C CA . LEU A 1 78 ? 3.186 5.758 6.082 1.00 0.06 78 LEU A CA 5
ATOM 7154 C C . LEU A 1 78 ? 3.713 4.325 6.219 1.00 0.05 78 LEU A C 5
ATOM 7155 O O . LEU A 1 78 ? 3.276 3.567 7.087 1.00 0.06 78 LEU A O 5
ATOM 7171 N N . ILE A 1 79 ? 4.652 3.973 5.361 1.00 0.05 79 ILE A N 5
ATOM 7172 C CA . ILE A 1 79 ? 5.209 2.623 5.321 1.00 0.05 79 ILE A CA 5
ATOM 7173 C C . ILE A 1 79 ? 6.234 2.374 6.421 1.00 0.06 79 ILE A C 5
ATOM 7174 O O . ILE A 1 79 ? 6.903 1.341 6.438 1.00 0.07 79 ILE A O 5
ATOM 7190 N N . PHE A 1 80 ? 6.361 3.317 7.326 1.00 0.08 80 PHE A N 5
ATOM 7191 C CA . PHE A 1 80 ? 7.237 3.155 8.464 1.00 0.10 80 PHE A CA 5
ATOM 7192 C C . PHE A 1 80 ? 6.399 3.175 9.726 1.00 0.12 80 PHE A C 5
ATOM 7193 O O . PHE A 1 80 ? 6.850 2.799 10.807 1.00 0.19 80 PHE A O 5
ATOM 7210 N N . ASP A 1 81 ? 5.160 3.612 9.552 1.00 0.11 81 ASP A N 5
ATOM 7211 C CA . ASP A 1 81 ? 4.150 3.517 10.579 1.00 0.13 81 ASP A CA 5
ATOM 7212 C C . ASP A 1 81 ? 3.562 2.128 10.501 1.00 0.10 81 ASP A C 5
ATOM 7213 O O . ASP A 1 81 ? 3.276 1.472 11.503 1.00 0.12 81 ASP A O 5
ATOM 7222 N N . HIS A 1 82 ? 3.394 1.701 9.262 1.00 0.06 82 HIS A N 5
ATOM 7223 C CA . HIS A 1 82 ? 2.874 0.404 8.934 1.00 0.05 82 HIS A CA 5
ATOM 7224 C C . HIS A 1 82 ? 3.947 -0.323 8.155 1.00 0.05 82 HIS A C 5
ATOM 7225 O O . HIS A 1 82 ? 4.190 -0.028 6.989 1.00 0.05 82 HIS A O 5
ATOM 7240 N N . PRO A 1 83 ? 4.596 -1.271 8.814 1.00 0.05 83 PRO A N 5
ATOM 7241 C CA . PRO A 1 83 ? 5.884 -1.819 8.383 1.00 0.06 83 PRO A CA 5
ATOM 7242 C C . PRO A 1 83 ? 5.865 -2.453 7.005 1.00 0.05 83 PRO A C 5
ATOM 7243 O O . PRO A 1 83 ? 6.785 -2.259 6.217 1.00 0.06 83 PRO A O 5
ATOM 7254 N N . THR A 1 84 ? 4.826 -3.204 6.712 1.00 0.04 84 THR A N 5
ATOM 7255 C CA . THR A 1 84 ? 4.799 -3.994 5.516 1.00 0.04 84 THR A CA 5
ATOM 7256 C C . THR A 1 84 ? 3.658 -3.568 4.629 1.00 0.03 84 THR A C 5
ATOM 7257 O O . THR A 1 84 ? 2.708 -2.949 5.093 1.00 0.03 84 THR A O 5
ATOM 7268 N N . PRO A 1 85 ? 3.742 -3.886 3.332 1.00 0.04 85 PRO A N 5
ATOM 7269 C CA . PRO A 1 85 ? 2.640 -3.675 2.399 1.00 0.03 85 PRO A CA 5
ATOM 7270 C C . PRO A 1 85 ? 1.396 -4.396 2.878 1.00 0.04 85 PRO A C 5
ATOM 7271 O O . PRO A 1 85 ? 0.283 -4.117 2.455 1.00 0.04 85 PRO A O 5
ATOM 7282 N N . HIS A 1 86 ? 1.620 -5.311 3.786 1.00 0.04 86 HIS A N 5
ATOM 7283 C CA . HIS A 1 86 ? 0.556 -6.035 4.437 1.00 0.04 86 HIS A CA 5
ATOM 7284 C C . HIS A 1 86 ? -0.104 -5.129 5.466 1.00 0.04 86 HIS A C 5
ATOM 7285 O O . HIS A 1 86 ? -1.325 -5.010 5.518 1.00 0.06 86 HIS A O 5
ATOM 7300 N N . ALA A 1 87 ? 0.734 -4.466 6.252 1.00 0.03 87 ALA A N 5
ATOM 7301 C CA . ALA A 1 87 ? 0.278 -3.575 7.309 1.00 0.03 87 ALA A CA 5
ATOM 7302 C C . ALA A 1 87 ? -0.267 -2.299 6.714 1.00 0.03 87 ALA A C 5
ATOM 7303 O O . ALA A 1 87 ? -1.075 -1.592 7.314 1.00 0.06 87 ALA A O 5
ATOM 7310 N N . VAL A 1 88 ? 0.191 -2.020 5.520 1.00 0.02 88 VAL A N 5
ATOM 7311 C CA . VAL A 1 88 ? -0.200 -0.829 4.815 1.00 0.03 88 VAL A CA 5
ATOM 7312 C C . VAL A 1 88 ? -1.494 -1.055 4.075 1.00 0.03 88 VAL A C 5
ATOM 7313 O O . VAL A 1 88 ? -2.385 -0.213 4.103 1.00 0.04 88 VAL A O 5
ATOM 7326 N N . ALA A 1 89 ? -1.600 -2.195 3.425 1.00 0.03 89 ALA A N 5
ATOM 7327 C CA . ALA A 1 89 ? -2.811 -2.530 2.706 1.00 0.04 89 ALA A CA 5
ATOM 7328 C C . ALA A 1 89 ? -3.999 -2.572 3.646 1.00 0.04 89 ALA A C 5
ATOM 7329 O O . ALA A 1 89 ? -5.058 -2.067 3.304 1.00 0.06 89 ALA A O 5
ATOM 7336 N N . GLU A 1 90 ? -3.828 -3.133 4.844 1.00 0.04 90 GLU A N 5
ATOM 7337 C CA . GLU A 1 90 ? -4.927 -3.157 5.800 1.00 0.05 90 GLU A CA 5
ATOM 7338 C C . GLU A 1 90 ? -5.150 -1.758 6.356 1.00 0.05 90 GLU A C 5
ATOM 7339 O O . GLU A 1 90 ? -6.256 -1.391 6.743 1.00 0.07 90 GLU A O 5
ATOM 7351 N N . HIS A 1 91 ? -4.082 -0.973 6.372 1.00 0.05 91 HIS A N 5
ATOM 7352 C CA . HIS A 1 91 ? -4.165 0.423 6.735 1.00 0.05 91 HIS A CA 5
ATOM 7353 C C . HIS A 1 91 ? -4.988 1.187 5.703 1.00 0.05 91 HIS A C 5
ATOM 7354 O O . HIS A 1 91 ? -5.562 2.235 5.996 1.00 0.06 91 HIS A O 5
ATOM 7369 N N . LEU A 1 92 ? -5.030 0.663 4.492 1.00 0.05 92 LEU A N 5
ATOM 7370 C CA . LEU A 1 92 ? -5.800 1.277 3.429 1.00 0.06 92 LEU A CA 5
ATOM 7371 C C . LEU A 1 92 ? -7.280 1.006 3.614 1.00 0.08 92 LEU A C 5
ATOM 7372 O O . LEU A 1 92 ? -8.110 1.697 3.044 1.00 0.12 92 LEU A O 5
ATOM 7388 N N . LEU A 1 93 ? -7.592 0.040 4.470 1.00 0.08 93 LEU A N 5
ATOM 7389 C CA . LEU A 1 93 ? -8.980 -0.293 4.795 1.00 0.10 93 LEU A CA 5
ATOM 7390 C C . LEU A 1 93 ? -9.504 0.745 5.749 1.00 0.11 93 LEU A C 5
ATOM 7391 O O . LEU A 1 93 ? -10.677 1.101 5.744 1.00 0.13 93 LEU A O 5
ATOM 7407 N N . GLU A 1 94 ? -8.584 1.237 6.555 1.00 0.11 94 GLU A N 5
ATOM 7408 C CA . GLU A 1 94 ? -8.863 2.256 7.543 1.00 0.13 94 GLU A CA 5
ATOM 7409 C C . GLU A 1 94 ? -9.395 3.515 6.870 1.00 0.14 94 GLU A C 5
ATOM 7410 O O . GLU A 1 94 ? -10.143 4.294 7.464 1.00 0.17 94 GLU A O 5
ATOM 7422 N N . GLN A 1 95 ? -9.001 3.697 5.620 1.00 0.12 95 GLN A N 5
ATOM 7423 C CA . GLN A 1 95 ? -9.376 4.857 4.843 1.00 0.14 95 GLN A CA 5
ATOM 7424 C C . GLN A 1 95 ? -10.740 4.648 4.186 1.00 0.15 95 GLN A C 5
ATOM 7425 O O . GLN A 1 95 ? -11.425 5.599 3.814 1.00 0.16 95 GLN A O 5
ATOM 7439 N N . ILE A 1 96 ? -11.115 3.386 4.060 1.00 0.16 96 ILE A N 5
ATOM 7440 C CA . ILE A 1 96 ? -12.279 2.975 3.295 1.00 0.19 96 ILE A CA 5
ATOM 7441 C C . ILE A 1 96 ? -13.596 3.286 4.008 1.00 0.24 96 ILE A C 5
ATOM 7442 O O . ILE A 1 96 ? -13.718 3.147 5.224 1.00 0.25 96 ILE A O 5
ATOM 7458 N N . PRO A 1 97 ? -14.591 3.719 3.225 1.00 0.27 97 PRO A N 5
ATOM 7459 C CA . PRO A 1 97 ? -15.884 4.201 3.722 1.00 0.33 97 PRO A CA 5
ATOM 7460 C C . PRO A 1 97 ? -16.848 3.090 4.156 1.00 0.35 97 PRO A C 5
ATOM 7461 O O . PRO A 1 97 ? -17.704 2.657 3.380 1.00 0.36 97 PRO A O 5
ATOM 7472 N N . GLY A 1 98 ? -16.707 2.630 5.390 1.00 0.36 98 GLY A N 5
ATOM 7473 C CA . GLY A 1 98 ? -17.658 1.676 5.950 1.00 0.39 98 GLY A CA 5
ATOM 7474 C C . GLY A 1 98 ? -17.405 0.244 5.517 1.00 0.38 98 GLY A C 5
ATOM 7475 O O . GLY A 1 98 ? -17.216 -0.641 6.355 1.00 0.42 98 GLY A O 5
ATOM 7479 N N . ILE A 1 99 ? -17.416 0.022 4.207 1.00 0.34 99 ILE A N 5
ATOM 7480 C CA . ILE A 1 99 ? -17.151 -1.294 3.620 1.00 0.34 99 ILE A CA 5
ATOM 7481 C C . ILE A 1 99 ? -15.811 -1.857 4.083 1.00 0.37 99 ILE A C 5
ATOM 7482 O O . ILE A 1 99 ? -15.638 -3.070 4.195 1.00 0.59 99 ILE A O 5
ATOM 7498 N N . GLY A 1 100 ? -14.872 -0.965 4.340 1.00 0.26 100 GLY A N 5
ATOM 7499 C CA . GLY A 1 100 ? -13.561 -1.361 4.777 1.00 0.28 100 GLY A CA 5
ATOM 7500 C C . GLY A 1 100 ? -13.274 -0.814 6.153 1.00 0.56 100 GLY A C 5
ATOM 7501 O O . GLY A 1 100 ? -12.434 -1.384 6.870 1.00 1.33 100 GLY A O 5
ATOM 7506 N N . GLY A 1 1 ? -8.364 15.672 -5.609 1.00 4.26 1 GLY A N 6
ATOM 7507 C CA . GLY A 1 1 ? -7.835 14.695 -4.627 1.00 3.40 1 GLY A CA 6
ATOM 7508 C C . GLY A 1 1 ? -8.944 14.031 -3.841 1.00 2.51 1 GLY A C 6
ATOM 7509 O O . GLY A 1 1 ? -10.114 14.397 -3.987 1.00 2.92 1 GLY A O 6
ATOM 7515 N N . SER A 1 2 ? -8.576 13.050 -3.017 1.00 1.84 2 SER A N 6
ATOM 7516 C CA . SER A 1 2 ? -9.531 12.333 -2.176 1.00 1.44 2 SER A CA 6
ATOM 7517 C C . SER A 1 2 ? -10.601 11.640 -3.022 1.00 1.14 2 SER A C 6
ATOM 7518 O O . SER A 1 2 ? -11.789 11.671 -2.695 1.00 1.80 2 SER A O 6
ATOM 7526 N N . THR A 1 3 ? -10.161 11.024 -4.116 1.00 0.93 3 THR A N 6
ATOM 7527 C CA . THR A 1 3 ? -11.043 10.260 -4.989 1.00 0.78 3 THR A CA 6
ATOM 7528 C C . THR A 1 3 ? -11.753 9.141 -4.228 1.00 0.84 3 THR A C 6
ATOM 7529 O O . THR A 1 3 ? -12.972 9.171 -4.057 1.00 1.82 3 THR A O 6
ATOM 7540 N N . ALA A 1 4 ? -10.963 8.165 -3.781 1.00 0.63 4 ALA A N 6
ATOM 7541 C CA . ALA A 1 4 ? -11.450 6.983 -3.071 1.00 0.52 4 ALA A CA 6
ATOM 7542 C C . ALA A 1 4 ? -12.269 6.053 -3.958 1.00 0.42 4 ALA A C 6
ATOM 7543 O O . ALA A 1 4 ? -11.899 4.897 -4.120 1.00 0.34 4 ALA A O 6
ATOM 7550 N N . THR A 1 5 ? -13.365 6.560 -4.523 1.00 0.48 5 THR A N 6
ATOM 7551 C CA . THR A 1 5 ? -14.281 5.778 -5.367 1.00 0.48 5 THR A CA 6
ATOM 7552 C C . THR A 1 5 ? -13.549 4.872 -6.356 1.00 0.39 5 THR A C 6
ATOM 7553 O O . THR A 1 5 ? -14.046 3.805 -6.710 1.00 0.42 5 THR A O 6
ATOM 7564 N N . LEU A 1 6 ? -12.365 5.289 -6.771 1.00 0.30 6 LEU A N 6
ATOM 7565 C CA . LEU A 1 6 ? -11.517 4.481 -7.629 1.00 0.23 6 LEU A CA 6
ATOM 7566 C C . LEU A 1 6 ? -11.261 3.109 -7.010 1.00 0.22 6 LEU A C 6
ATOM 7567 O O . LEU A 1 6 ? -11.672 2.081 -7.551 1.00 0.31 6 LEU A O 6
ATOM 7583 N N . LEU A 1 7 ? -10.587 3.098 -5.873 1.00 0.16 7 LEU A N 6
ATOM 7584 C CA . LEU A 1 7 ? -10.264 1.855 -5.205 1.00 0.15 7 LEU A CA 6
ATOM 7585 C C . LEU A 1 7 ? -11.437 1.369 -4.384 1.00 0.20 7 LEU A C 6
ATOM 7586 O O . LEU A 1 7 ? -11.675 0.181 -4.282 1.00 0.22 7 LEU A O 6
ATOM 7602 N N . THR A 1 8 ? -12.173 2.302 -3.824 1.00 0.24 8 THR A N 6
ATOM 7603 C CA . THR A 1 8 ? -13.331 1.999 -2.990 1.00 0.31 8 THR A CA 6
ATOM 7604 C C . THR A 1 8 ? -14.310 1.073 -3.715 1.00 0.35 8 THR A C 6
ATOM 7605 O O . THR A 1 8 ? -14.881 0.160 -3.115 1.00 0.38 8 THR A O 6
ATOM 7616 N N . SER A 1 9 ? -14.455 1.288 -5.015 1.00 0.36 9 SER A N 6
ATOM 7617 C CA . SER A 1 9 ? -15.320 0.461 -5.840 1.00 0.42 9 SER A CA 6
ATOM 7618 C C . SER A 1 9 ? -14.771 -0.968 -5.947 1.00 0.39 9 SER A C 6
ATOM 7619 O O . SER A 1 9 ? -15.504 -1.908 -6.255 1.00 0.43 9 SER A O 6
ATOM 7627 N N . LYS A 1 10 ? -13.477 -1.122 -5.677 1.00 0.33 10 LYS A N 6
ATOM 7628 C CA . LYS A 1 10 ? -12.847 -2.429 -5.610 1.00 0.31 10 LYS A CA 6
ATOM 7629 C C . LYS A 1 10 ? -13.228 -3.131 -4.327 1.00 0.28 10 LYS A C 6
ATOM 7630 O O . LYS A 1 10 ? -13.785 -4.223 -4.349 1.00 0.29 10 LYS A O 6
ATOM 7649 N N . LEU A 1 11 ? -12.920 -2.482 -3.209 1.00 0.24 11 LEU A N 6
ATOM 7650 C CA . LEU A 1 11 ? -13.132 -3.067 -1.885 1.00 0.23 11 LEU A CA 6
ATOM 7651 C C . LEU A 1 11 ? -14.588 -3.432 -1.676 1.00 0.27 11 LEU A C 6
ATOM 7652 O O . LEU A 1 11 ? -14.907 -4.322 -0.891 1.00 0.28 11 LEU A O 6
ATOM 7668 N N . ALA A 1 12 ? -15.461 -2.748 -2.391 1.00 0.30 12 ALA A N 6
ATOM 7669 C CA . ALA A 1 12 ? -16.885 -3.043 -2.366 1.00 0.35 12 ALA A CA 6
ATOM 7670 C C . ALA A 1 12 ? -17.152 -4.495 -2.769 1.00 0.36 12 ALA A C 6
ATOM 7671 O O . ALA A 1 12 ? -18.123 -5.107 -2.323 1.00 0.40 12 ALA A O 6
ATOM 7678 N N . GLY A 1 13 ? -16.269 -5.038 -3.602 1.00 0.35 13 GLY A N 6
ATOM 7679 C CA . GLY A 1 13 ? -16.404 -6.405 -4.060 1.00 0.37 13 GLY A CA 6
ATOM 7680 C C . GLY A 1 13 ? -15.685 -7.400 -3.164 1.00 0.34 13 GLY A C 6
ATOM 7681 O O . GLY A 1 13 ? -15.822 -8.614 -3.332 1.00 0.38 13 GLY A O 6
ATOM 7685 N N . LEU A 1 14 ? -14.909 -6.893 -2.215 1.00 0.29 14 LEU A N 6
ATOM 7686 C CA . LEU A 1 14 ? -14.165 -7.737 -1.305 1.00 0.26 14 LEU A CA 6
ATOM 7687 C C . LEU A 1 14 ? -14.776 -7.741 0.064 1.00 0.26 14 LEU A C 6
ATOM 7688 O O . LEU A 1 14 ? -15.718 -7.006 0.364 1.00 0.29 14 LEU A O 6
ATOM 7704 N N . THR A 1 15 ? -14.215 -8.593 0.876 1.00 0.25 15 THR A N 6
ATOM 7705 C CA . THR A 1 15 ? -14.418 -8.564 2.297 1.00 0.26 15 THR A CA 6
ATOM 7706 C C . THR A 1 15 ? -13.200 -7.894 2.881 1.00 0.24 15 THR A C 6
ATOM 7707 O O . THR A 1 15 ? -12.204 -7.778 2.173 1.00 0.21 15 THR A O 6
ATOM 7718 N N . ALA A 1 16 ? -13.253 -7.454 4.129 1.00 0.26 16 ALA A N 6
ATOM 7719 C CA . ALA A 1 16 ? -12.115 -6.770 4.740 1.00 0.26 16 ALA A CA 6
ATOM 7720 C C . ALA A 1 16 ? -10.811 -7.503 4.447 1.00 0.23 16 ALA A C 6
ATOM 7721 O O . ALA A 1 16 ? -9.812 -6.882 4.109 1.00 0.23 16 ALA A O 6
ATOM 7728 N N . THR A 1 17 ? -10.855 -8.829 4.517 1.00 0.24 17 THR A N 6
ATOM 7729 C CA . THR A 1 17 ? -9.695 -9.664 4.258 1.00 0.24 17 THR A CA 6
ATOM 7730 C C . THR A 1 17 ? -9.220 -9.549 2.809 1.00 0.22 17 THR A C 6
ATOM 7731 O O . THR A 1 17 ? -8.030 -9.377 2.552 1.00 0.28 17 THR A O 6
ATOM 7742 N N . GLU A 1 18 ? -10.141 -9.636 1.863 1.00 0.20 18 GLU A N 6
ATOM 7743 C CA . GLU A 1 18 ? -9.791 -9.562 0.467 1.00 0.19 18 GLU A CA 6
ATOM 7744 C C . GLU A 1 18 ? -9.409 -8.140 0.092 1.00 0.17 18 GLU A C 6
ATOM 7745 O O . GLU A 1 18 ? -8.627 -7.914 -0.827 1.00 0.16 18 GLU A O 6
ATOM 7757 N N . GLN A 1 19 ? -9.970 -7.185 0.818 1.00 0.16 19 GLN A N 6
ATOM 7758 C CA . GLN A 1 19 ? -9.595 -5.791 0.680 1.00 0.16 19 GLN A CA 6
ATOM 7759 C C . GLN A 1 19 ? -8.142 -5.607 1.083 1.00 0.15 19 GLN A C 6
ATOM 7760 O O . GLN A 1 19 ? -7.409 -4.826 0.475 1.00 0.17 19 GLN A O 6
ATOM 7774 N N . ARG A 1 20 ? -7.733 -6.334 2.114 1.00 0.18 20 ARG A N 6
ATOM 7775 C CA . ARG A 1 20 ? -6.320 -6.394 2.478 1.00 0.22 20 ARG A CA 6
ATOM 7776 C C . ARG A 1 20 ? -5.545 -6.932 1.296 1.00 0.18 20 ARG A C 6
ATOM 7777 O O . ARG A 1 20 ? -4.573 -6.339 0.850 1.00 0.24 20 ARG A O 6
ATOM 7798 N N . ALA A 1 21 ? -6.040 -8.046 0.775 1.00 0.19 21 ALA A N 6
ATOM 7799 C CA . ALA A 1 21 ? -5.358 -8.804 -0.270 1.00 0.19 21 ALA A CA 6
ATOM 7800 C C . ALA A 1 21 ? -5.138 -7.994 -1.542 1.00 0.16 21 ALA A C 6
ATOM 7801 O O . ALA A 1 21 ? -4.055 -8.029 -2.127 1.00 0.19 21 ALA A O 6
ATOM 7808 N N . VAL A 1 22 ? -6.157 -7.262 -1.959 1.00 0.12 22 VAL A N 6
ATOM 7809 C CA . VAL A 1 22 ? -6.111 -6.552 -3.230 1.00 0.12 22 VAL A CA 6
ATOM 7810 C C . VAL A 1 22 ? -5.083 -5.428 -3.232 1.00 0.08 22 VAL A C 6
ATOM 7811 O O . VAL A 1 22 ? -4.363 -5.253 -4.212 1.00 0.10 22 VAL A O 6
ATOM 7824 N N . THR A 1 23 ? -4.990 -4.657 -2.160 1.00 0.06 23 THR A N 6
ATOM 7825 C CA . THR A 1 23 ? -3.959 -3.642 -2.116 1.00 0.04 23 THR A CA 6
ATOM 7826 C C . THR A 1 23 ? -2.721 -4.124 -1.406 1.00 0.05 23 THR A C 6
ATOM 7827 O O . THR A 1 23 ? -1.715 -3.457 -1.435 1.00 0.11 23 THR A O 6
ATOM 7838 N N . ARG A 1 24 ? -2.768 -5.300 -0.802 1.00 0.04 24 ARG A N 6
ATOM 7839 C CA . ARG A 1 24 ? -1.535 -5.975 -0.408 1.00 0.05 24 ARG A CA 6
ATOM 7840 C C . ARG A 1 24 ? -0.792 -6.313 -1.680 1.00 0.08 24 ARG A C 6
ATOM 7841 O O . ARG A 1 24 ? 0.406 -6.577 -1.690 1.00 0.17 24 ARG A O 6
ATOM 7862 N N . LYS A 1 25 ? -1.550 -6.251 -2.757 1.00 0.05 25 LYS A N 6
ATOM 7863 C CA . LYS A 1 25 ? -1.069 -6.456 -4.080 1.00 0.08 25 LYS A CA 6
ATOM 7864 C C . LYS A 1 25 ? -0.834 -5.088 -4.743 1.00 0.07 25 LYS A C 6
ATOM 7865 O O . LYS A 1 25 ? 0.085 -4.929 -5.545 1.00 0.11 25 LYS A O 6
ATOM 7884 N N . LEU A 1 26 ? -1.660 -4.088 -4.390 1.00 0.04 26 LEU A N 6
ATOM 7885 C CA . LEU A 1 26 ? -1.495 -2.730 -4.914 1.00 0.04 26 LEU A CA 6
ATOM 7886 C C . LEU A 1 26 ? -0.301 -2.013 -4.282 1.00 0.04 26 LEU A C 6
ATOM 7887 O O . LEU A 1 26 ? 0.564 -1.534 -5.006 1.00 0.04 26 LEU A O 6
ATOM 7903 N N . VAL A 1 27 ? -0.244 -1.927 -2.946 1.00 0.04 27 VAL A N 6
ATOM 7904 C CA . VAL A 1 27 ? 0.880 -1.255 -2.285 1.00 0.04 27 VAL A CA 6
ATOM 7905 C C . VAL A 1 27 ? 2.180 -1.899 -2.738 1.00 0.05 27 VAL A C 6
ATOM 7906 O O . VAL A 1 27 ? 3.199 -1.240 -2.935 1.00 0.05 27 VAL A O 6
ATOM 7919 N N . LEU A 1 28 ? 2.088 -3.198 -2.934 1.00 0.05 28 LEU A N 6
ATOM 7920 C CA . LEU A 1 28 ? 3.168 -3.999 -3.446 1.00 0.05 28 LEU A CA 6
ATOM 7921 C C . LEU A 1 28 ? 3.560 -3.509 -4.830 1.00 0.05 28 LEU A C 6
ATOM 7922 O O . LEU A 1 28 ? 4.720 -3.224 -5.103 1.00 0.06 28 LEU A O 6
ATOM 7938 N N . ASP A 1 29 ? 2.558 -3.360 -5.674 1.00 0.04 29 ASP A N 6
ATOM 7939 C CA . ASP A 1 29 ? 2.747 -2.958 -7.063 1.00 0.05 29 ASP A CA 6
ATOM 7940 C C . ASP A 1 29 ? 3.353 -1.570 -7.123 1.00 0.03 29 ASP A C 6
ATOM 7941 O O . ASP A 1 29 ? 4.248 -1.288 -7.920 1.00 0.04 29 ASP A O 6
ATOM 7950 N N . GLN A 1 30 ? 2.835 -0.703 -6.279 1.00 0.03 30 GLN A N 6
ATOM 7951 C CA . GLN A 1 30 ? 3.319 0.651 -6.171 1.00 0.03 30 GLN A CA 6
ATOM 7952 C C . GLN A 1 30 ? 4.758 0.675 -5.720 1.00 0.03 30 GLN A C 6
ATOM 7953 O O . GLN A 1 30 ? 5.594 1.341 -6.321 1.00 0.04 30 GLN A O 6
ATOM 7967 N N . ALA A 1 31 ? 5.032 -0.077 -4.669 1.00 0.02 31 ALA A N 6
ATOM 7968 C CA . ALA A 1 31 ? 6.373 -0.179 -4.105 1.00 0.03 31 ALA A CA 6
ATOM 7969 C C . ALA A 1 31 ? 7.319 -0.721 -5.145 1.00 0.03 31 ALA A C 6
ATOM 7970 O O . ALA A 1 31 ? 8.502 -0.389 -5.181 1.00 0.04 31 ALA A O 6
ATOM 7977 N N . ALA A 1 32 ? 6.759 -1.533 -6.007 1.00 0.03 32 ALA A N 6
ATOM 7978 C CA . ALA A 1 32 ? 7.484 -2.124 -7.092 1.00 0.04 32 ALA A CA 6
ATOM 7979 C C . ALA A 1 32 ? 7.848 -1.052 -8.095 1.00 0.05 32 ALA A C 6
ATOM 7980 O O . ALA A 1 32 ? 8.990 -0.962 -8.532 1.00 0.07 32 ALA A O 6
ATOM 7987 N N . SER A 1 33 ? 6.882 -0.209 -8.405 1.00 0.05 33 SER A N 6
ATOM 7988 C CA . SER A 1 33 ? 7.086 0.882 -9.339 1.00 0.07 33 SER A CA 6
ATOM 7989 C C . SER A 1 33 ? 8.180 1.810 -8.822 1.00 0.06 33 SER A C 6
ATOM 7990 O O . SER A 1 33 ? 8.987 2.334 -9.589 1.00 0.08 33 SER A O 6
ATOM 7998 N N . VAL A 1 34 ? 8.196 1.994 -7.510 1.00 0.04 34 VAL A N 6
ATOM 7999 C CA . VAL A 1 34 ? 9.182 2.828 -6.855 1.00 0.04 34 VAL A CA 6
ATOM 8000 C C . VAL A 1 34 ? 10.551 2.233 -7.005 1.00 0.05 34 VAL A C 6
ATOM 8001 O O . VAL A 1 34 ? 11.469 2.831 -7.569 1.00 0.07 34 VAL A O 6
ATOM 8014 N N . LEU A 1 35 ? 10.653 1.032 -6.477 1.00 0.04 35 LEU A N 6
ATOM 8015 C CA . LEU A 1 35 ? 11.908 0.345 -6.312 1.00 0.06 35 LEU A CA 6
ATOM 8016 C C . LEU A 1 35 ? 12.605 0.020 -7.628 1.00 0.08 35 LEU A C 6
ATOM 8017 O O . LEU A 1 35 ? 13.831 -0.060 -7.677 1.00 0.12 35 LEU A O 6
ATOM 8033 N N . GLY A 1 36 ? 11.839 -0.177 -8.688 1.00 0.08 36 GLY A N 6
ATOM 8034 C CA . GLY A 1 36 ? 12.448 -0.497 -9.961 1.00 0.11 36 GLY A CA 6
ATOM 8035 C C . GLY A 1 36 ? 11.851 -1.726 -10.590 1.00 0.13 36 GLY A C 6
ATOM 8036 O O . GLY A 1 36 ? 12.372 -2.260 -11.569 1.00 0.17 36 GLY A O 6
ATOM 8040 N N . TYR A 1 37 ? 10.749 -2.163 -10.029 1.00 0.11 37 TYR A N 6
ATOM 8041 C CA . TYR A 1 37 ? 10.143 -3.424 -10.394 1.00 0.14 37 TYR A CA 6
ATOM 8042 C C . TYR A 1 37 ? 8.990 -3.197 -11.355 1.00 0.17 37 TYR A C 6
ATOM 8043 O O . TYR A 1 37 ? 8.551 -2.063 -11.553 1.00 0.24 37 TYR A O 6
ATOM 8061 N N . ALA A 1 38 ? 8.495 -4.272 -11.942 1.00 0.21 38 ALA A N 6
ATOM 8062 C CA . ALA A 1 38 ? 7.403 -4.173 -12.896 1.00 0.24 38 ALA A CA 6
ATOM 8063 C C . ALA A 1 38 ? 6.327 -5.208 -12.616 1.00 0.23 38 ALA A C 6
ATOM 8064 O O . ALA A 1 38 ? 5.278 -5.215 -13.260 1.00 0.26 38 ALA A O 6
ATOM 8071 N N . SER A 1 39 ? 6.586 -6.078 -11.654 1.00 0.21 39 SER A N 6
ATOM 8072 C CA . SER A 1 39 ? 5.642 -7.119 -11.301 1.00 0.23 39 SER A CA 6
ATOM 8073 C C . SER A 1 39 ? 5.923 -7.607 -9.882 1.00 0.20 39 SER A C 6
ATOM 8074 O O . SER A 1 39 ? 5.744 -8.783 -9.565 1.00 0.25 39 SER A O 6
ATOM 8082 N N . THR A 1 40 ? 6.368 -6.677 -9.034 1.00 0.14 40 THR A N 6
ATOM 8083 C CA . THR A 1 40 ? 6.677 -6.957 -7.628 1.00 0.13 40 THR A CA 6
ATOM 8084 C C . THR A 1 40 ? 7.597 -8.167 -7.479 1.00 0.16 40 THR A C 6
ATOM 8085 O O . THR A 1 40 ? 7.451 -8.968 -6.559 1.00 0.22 40 THR A O 6
ATOM 8096 N N . GLU A 1 41 ? 8.556 -8.270 -8.388 1.00 0.21 41 GLU A N 6
ATOM 8097 C CA . GLU A 1 41 ? 9.443 -9.423 -8.456 1.00 0.26 41 GLU A CA 6
ATOM 8098 C C . GLU A 1 41 ? 10.368 -9.533 -7.242 1.00 0.25 41 GLU A C 6
ATOM 8099 O O . GLU A 1 41 ? 10.735 -10.633 -6.841 1.00 0.40 41 GLU A O 6
ATOM 8111 N N . SER A 1 42 ? 10.753 -8.405 -6.662 1.00 0.27 42 SER A N 6
ATOM 8112 C CA . SER A 1 42 ? 11.686 -8.429 -5.539 1.00 0.32 42 SER A CA 6
ATOM 8113 C C . SER A 1 42 ? 11.109 -7.742 -4.307 1.00 0.28 42 SER A C 6
ATOM 8114 O O . SER A 1 42 ? 11.775 -6.932 -3.666 1.00 0.41 42 SER A O 6
ATOM 8122 N N . LEU A 1 43 ? 9.862 -8.046 -3.997 1.00 0.16 43 LEU A N 6
ATOM 8123 C CA . LEU A 1 43 ? 9.228 -7.512 -2.810 1.00 0.12 43 LEU A CA 6
ATOM 8124 C C . LEU A 1 43 ? 8.821 -8.592 -1.830 1.00 0.13 43 LEU A C 6
ATOM 8125 O O . LEU A 1 43 ? 8.955 -9.788 -2.097 1.00 0.19 43 LEU A O 6
ATOM 8141 N N . ASP A 1 44 ? 8.333 -8.142 -0.688 1.00 0.10 44 ASP A N 6
ATOM 8142 C CA . ASP A 1 44 ? 7.764 -9.010 0.319 1.00 0.12 44 ASP A CA 6
ATOM 8143 C C . ASP A 1 44 ? 6.638 -8.263 1.006 1.00 0.12 44 ASP A C 6
ATOM 8144 O O . ASP A 1 44 ? 6.667 -7.036 1.094 1.00 0.19 44 ASP A O 6
ATOM 8153 N N . THR A 1 45 ? 5.649 -8.989 1.478 1.00 0.09 45 THR A N 6
ATOM 8154 C CA . THR A 1 45 ? 4.572 -8.383 2.231 1.00 0.08 45 THR A CA 6
ATOM 8155 C C . THR A 1 45 ? 4.740 -8.670 3.711 1.00 0.08 45 THR A C 6
ATOM 8156 O O . THR A 1 45 ? 4.024 -8.126 4.546 1.00 0.11 45 THR A O 6
ATOM 8167 N N . HIS A 1 46 ? 5.696 -9.526 4.028 1.00 0.07 46 HIS A N 6
ATOM 8168 C CA . HIS A 1 46 ? 5.968 -9.892 5.404 1.00 0.08 46 HIS A CA 6
ATOM 8169 C C . HIS A 1 46 ? 7.228 -9.191 5.894 1.00 0.08 46 HIS A C 6
ATOM 8170 O O . HIS A 1 46 ? 7.620 -9.334 7.050 1.00 0.12 46 HIS A O 6
ATOM 8185 N N . GLU A 1 47 ? 7.851 -8.426 5.006 1.00 0.08 47 GLU A N 6
ATOM 8186 C CA . GLU A 1 47 ? 9.056 -7.692 5.344 1.00 0.08 47 GLU A CA 6
ATOM 8187 C C . GLU A 1 47 ? 8.785 -6.202 5.176 1.00 0.07 47 GLU A C 6
ATOM 8188 O O . GLU A 1 47 ? 7.960 -5.801 4.351 1.00 0.07 47 GLU A O 6
ATOM 8200 N N . SER A 1 48 ? 9.458 -5.396 5.973 1.00 0.07 48 SER A N 6
ATOM 8201 C CA . SER A 1 48 ? 9.139 -3.983 6.072 1.00 0.07 48 SER A CA 6
ATOM 8202 C C . SER A 1 48 ? 9.838 -3.187 4.977 1.00 0.06 48 SER A C 6
ATOM 8203 O O . SER A 1 48 ? 10.943 -3.527 4.566 1.00 0.09 48 SER A O 6
ATOM 8211 N N . PHE A 1 49 ? 9.171 -2.120 4.524 1.00 0.05 49 PHE A N 6
ATOM 8212 C CA . PHE A 1 49 ? 9.667 -1.248 3.447 1.00 0.05 49 PHE A CA 6
ATOM 8213 C C . PHE A 1 49 ? 11.074 -0.751 3.725 1.00 0.06 49 PHE A C 6
ATOM 8214 O O . PHE A 1 49 ? 11.811 -0.398 2.806 1.00 0.06 49 PHE A O 6
ATOM 8231 N N . LYS A 1 50 ? 11.407 -0.672 4.999 1.00 0.07 50 LYS A N 6
ATOM 8232 C CA . LYS A 1 50 ? 12.760 -0.411 5.439 1.00 0.09 50 LYS A CA 6
ATOM 8233 C C . LYS A 1 50 ? 13.740 -1.312 4.702 1.00 0.09 50 LYS A C 6
ATOM 8234 O O . LYS A 1 50 ? 14.732 -0.850 4.136 1.00 0.13 50 LYS A O 6
ATOM 8253 N N . ASP A 1 51 ? 13.427 -2.595 4.704 1.00 0.10 51 ASP A N 6
ATOM 8254 C CA . ASP A 1 51 ? 14.232 -3.601 4.019 1.00 0.12 51 ASP A CA 6
ATOM 8255 C C . ASP A 1 51 ? 14.096 -3.467 2.503 1.00 0.12 51 ASP A C 6
ATOM 8256 O O . ASP A 1 51 ? 15.037 -3.738 1.756 1.00 0.20 51 ASP A O 6
ATOM 8265 N N . LEU A 1 52 ? 12.928 -3.013 2.060 1.00 0.08 52 LEU A N 6
ATOM 8266 C CA . LEU A 1 52 ? 12.641 -2.841 0.640 1.00 0.07 52 LEU A CA 6
ATOM 8267 C C . LEU A 1 52 ? 13.472 -1.705 0.076 1.00 0.08 52 LEU A C 6
ATOM 8268 O O . LEU A 1 52 ? 13.667 -1.588 -1.133 1.00 0.11 52 LEU A O 6
ATOM 8284 N N . GLY A 1 53 ? 13.964 -0.867 0.969 1.00 0.06 53 GLY A N 6
ATOM 8285 C CA . GLY A 1 53 ? 14.848 0.193 0.573 1.00 0.06 53 GLY A CA 6
ATOM 8286 C C . GLY A 1 53 ? 14.211 1.561 0.642 1.00 0.07 53 GLY A C 6
ATOM 8287 O O . GLY A 1 53 ? 14.782 2.533 0.145 1.00 0.12 53 GLY A O 6
ATOM 8291 N N . PHE A 1 54 ? 13.031 1.658 1.241 1.00 0.05 54 PHE A N 6
ATOM 8292 C CA . PHE A 1 54 ? 12.341 2.934 1.305 1.00 0.05 54 PHE A CA 6
ATOM 8293 C C . PHE A 1 54 ? 12.963 3.886 2.320 1.00 0.07 54 PHE A C 6
ATOM 8294 O O . PHE A 1 54 ? 13.557 3.468 3.315 1.00 0.12 54 PHE A O 6
ATOM 8311 N N . ASP A 1 55 ? 12.795 5.175 2.054 1.00 0.08 55 ASP A N 6
ATOM 8312 C CA . ASP A 1 55 ? 13.452 6.230 2.817 1.00 0.12 55 ASP A CA 6
ATOM 8313 C C . ASP A 1 55 ? 12.594 7.479 2.793 1.00 0.09 55 ASP A C 6
ATOM 8314 O O . ASP A 1 55 ? 11.433 7.427 2.404 1.00 0.08 55 ASP A O 6
ATOM 8323 N N . SER A 1 56 ? 13.185 8.612 3.139 1.00 0.12 56 SER A N 6
ATOM 8324 C CA . SER A 1 56 ? 12.511 9.893 3.007 1.00 0.13 56 SER A CA 6
ATOM 8325 C C . SER A 1 56 ? 12.622 10.371 1.554 1.00 0.12 56 SER A C 6
ATOM 8326 O O . SER A 1 56 ? 12.813 11.556 1.277 1.00 0.14 56 SER A O 6
ATOM 8334 N N . LEU A 1 57 ? 12.540 9.406 0.637 1.00 0.11 57 LEU A N 6
ATOM 8335 C CA . LEU A 1 57 ? 12.531 9.646 -0.793 1.00 0.11 57 LEU A CA 6
ATOM 8336 C C . LEU A 1 57 ? 11.521 8.723 -1.460 1.00 0.08 57 LEU A C 6
ATOM 8337 O O . LEU A 1 57 ? 10.483 9.156 -1.953 1.00 0.08 57 LEU A O 6
ATOM 8353 N N . THR A 1 58 ? 11.834 7.436 -1.432 1.00 0.06 58 THR A N 6
ATOM 8354 C CA . THR A 1 58 ? 11.029 6.424 -2.090 1.00 0.05 58 THR A CA 6
ATOM 8355 C C . THR A 1 58 ? 9.695 6.208 -1.394 1.00 0.04 58 THR A C 6
ATOM 8356 O O . THR A 1 58 ? 8.668 6.031 -2.046 1.00 0.04 58 THR A O 6
ATOM 8367 N N . ALA A 1 59 ? 9.712 6.211 -0.067 1.00 0.04 59 ALA A N 6
ATOM 8368 C CA . ALA A 1 59 ? 8.491 6.083 0.706 1.00 0.04 59 ALA A CA 6
ATOM 8369 C C . ALA A 1 59 ? 7.510 7.163 0.316 1.00 0.04 59 ALA A C 6
ATOM 8370 O O . ALA A 1 59 ? 6.309 6.957 0.342 1.00 0.05 59 ALA A O 6
ATOM 8377 N N . LEU A 1 60 ? 8.046 8.312 -0.048 1.00 0.05 60 LEU A N 6
ATOM 8378 C CA . LEU A 1 60 ? 7.241 9.448 -0.433 1.00 0.07 60 LEU A CA 6
ATOM 8379 C C . LEU A 1 60 ? 6.559 9.217 -1.763 1.00 0.06 60 LEU A C 6
ATOM 8380 O O . LEU A 1 60 ? 5.360 9.439 -1.883 1.00 0.07 60 LEU A O 6
ATOM 8396 N N . GLU A 1 61 ? 7.312 8.770 -2.762 1.00 0.05 61 GLU A N 6
ATOM 8397 C CA . GLU A 1 61 ? 6.714 8.485 -4.058 1.00 0.05 61 GLU A CA 6
ATOM 8398 C C . GLU A 1 61 ? 5.825 7.259 -3.965 1.00 0.05 61 GLU A C 6
ATOM 8399 O O . GLU A 1 61 ? 4.862 7.133 -4.706 1.00 0.06 61 GLU A O 6
ATOM 8411 N N . LEU A 1 62 ? 6.134 6.368 -3.034 1.00 0.04 62 LEU A N 6
ATOM 8412 C CA . LEU A 1 62 ? 5.277 5.216 -2.777 1.00 0.03 62 LEU A CA 6
ATOM 8413 C C . LEU A 1 62 ? 4.002 5.658 -2.105 1.00 0.04 62 LEU A C 6
ATOM 8414 O O . LEU A 1 62 ? 2.909 5.242 -2.473 1.00 0.05 62 LEU A O 6
ATOM 8430 N N . ARG A 1 63 ? 4.165 6.493 -1.103 1.00 0.05 63 ARG A N 6
ATOM 8431 C CA . ARG A 1 63 ? 3.057 7.082 -0.399 1.00 0.06 63 ARG A CA 6
ATOM 8432 C C . ARG A 1 63 ? 2.187 7.770 -1.422 1.00 0.06 63 ARG A C 6
ATOM 8433 O O . ARG A 1 63 ? 0.973 7.594 -1.460 1.00 0.08 63 ARG A O 6
ATOM 8454 N N . ASP A 1 64 ? 2.867 8.505 -2.290 1.00 0.06 64 ASP A N 6
ATOM 8455 C CA . ASP A 1 64 ? 2.249 9.182 -3.403 1.00 0.07 64 ASP A CA 6
ATOM 8456 C C . ASP A 1 64 ? 1.482 8.188 -4.262 1.00 0.06 64 ASP A C 6
ATOM 8457 O O . ASP A 1 64 ? 0.346 8.439 -4.662 1.00 0.07 64 ASP A O 6
ATOM 8466 N N . HIS A 1 65 ? 2.112 7.044 -4.512 1.00 0.05 65 HIS A N 6
ATOM 8467 C CA . HIS A 1 65 ? 1.506 5.985 -5.291 1.00 0.05 65 HIS A CA 6
ATOM 8468 C C . HIS A 1 65 ? 0.246 5.474 -4.626 1.00 0.05 65 HIS A C 6
ATOM 8469 O O . HIS A 1 65 ? -0.755 5.294 -5.288 1.00 0.06 65 HIS A O 6
ATOM 8484 N N . LEU A 1 66 ? 0.290 5.261 -3.315 1.00 0.04 66 LEU A N 6
ATOM 8485 C CA . LEU A 1 66 ? -0.839 4.677 -2.601 1.00 0.04 66 LEU A CA 6
ATOM 8486 C C . LEU A 1 66 ? -2.048 5.599 -2.649 1.00 0.05 66 LEU A C 6
ATOM 8487 O O . LEU A 1 66 ? -3.174 5.152 -2.811 1.00 0.06 66 LEU A O 6
ATOM 8503 N N . GLN A 1 67 ? -1.804 6.887 -2.510 1.00 0.05 67 GLN A N 6
ATOM 8504 C CA . GLN A 1 67 ? -2.878 7.881 -2.524 1.00 0.07 67 GLN A CA 6
ATOM 8505 C C . GLN A 1 67 ? -3.406 8.056 -3.925 1.00 0.07 67 GLN A C 6
ATOM 8506 O O . GLN A 1 67 ? -4.573 8.354 -4.130 1.00 0.10 67 GLN A O 6
ATOM 8520 N N . THR A 1 68 ? -2.526 7.899 -4.886 1.00 0.06 68 THR A N 6
ATOM 8521 C CA . THR A 1 68 ? -2.893 7.922 -6.273 1.00 0.08 68 THR A CA 6
ATOM 8522 C C . THR A 1 68 ? -3.671 6.663 -6.625 1.00 0.07 68 THR A C 6
ATOM 8523 O O . THR A 1 68 ? -4.724 6.710 -7.264 1.00 0.09 68 THR A O 6
ATOM 8534 N N . ALA A 1 69 ? -3.130 5.552 -6.183 1.00 0.06 69 ALA A N 6
ATOM 8535 C CA . ALA A 1 69 ? -3.728 4.249 -6.366 1.00 0.07 69 ALA A CA 6
ATOM 8536 C C . ALA A 1 69 ? -5.104 4.156 -5.730 1.00 0.10 69 ALA A C 6
ATOM 8537 O O . ALA A 1 69 ? -6.068 3.766 -6.381 1.00 0.13 69 ALA A O 6
ATOM 8544 N N . THR A 1 70 ? -5.192 4.521 -4.461 1.00 0.10 70 THR A N 6
ATOM 8545 C CA . THR A 1 70 ? -6.427 4.344 -3.711 1.00 0.13 70 THR A CA 6
ATOM 8546 C C . THR A 1 70 ? -7.339 5.545 -3.876 1.00 0.14 70 THR A C 6
ATOM 8547 O O . THR A 1 70 ? -8.561 5.421 -3.983 1.00 0.16 70 THR A O 6
ATOM 8558 N N . GLY A 1 71 ? -6.718 6.707 -3.927 1.00 0.13 71 GLY A N 6
ATOM 8559 C CA . GLY A 1 71 ? -7.456 7.946 -3.990 1.00 0.15 71 GLY A CA 6
ATOM 8560 C C . GLY A 1 71 ? -7.720 8.491 -2.608 1.00 0.19 71 GLY A C 6
ATOM 8561 O O . GLY A 1 71 ? -8.465 9.448 -2.438 1.00 0.31 71 GLY A O 6
ATOM 8565 N N . LEU A 1 72 ? -7.099 7.865 -1.624 1.00 0.15 72 LEU A N 6
ATOM 8566 C CA . LEU A 1 72 ? -7.287 8.229 -0.233 1.00 0.17 72 LEU A CA 6
ATOM 8567 C C . LEU A 1 72 ? -6.171 9.162 0.217 1.00 0.17 72 LEU A C 6
ATOM 8568 O O . LEU A 1 72 ? -5.387 9.646 -0.604 1.00 0.18 72 LEU A O 6
ATOM 8584 N N . ASN A 1 73 ? -6.093 9.404 1.514 1.00 0.18 73 ASN A N 6
ATOM 8585 C CA . ASN A 1 73 ? -5.147 10.368 2.052 1.00 0.20 73 ASN A CA 6
ATOM 8586 C C . ASN A 1 73 ? -4.231 9.699 3.070 1.00 0.17 73 ASN A C 6
ATOM 8587 O O . ASN A 1 73 ? -4.595 9.533 4.237 1.00 0.24 73 ASN A O 6
ATOM 8598 N N . LEU A 1 74 ? -3.053 9.291 2.614 1.00 0.10 74 LEU A N 6
ATOM 8599 C CA . LEU A 1 74 ? -2.103 8.595 3.463 1.00 0.09 74 LEU A CA 6
ATOM 8600 C C . LEU A 1 74 ? -1.085 9.572 4.076 1.00 0.13 74 LEU A C 6
ATOM 8601 O O . LEU A 1 74 ? -1.342 10.777 4.124 1.00 0.17 74 LEU A O 6
ATOM 8617 N N . SER A 1 75 ? 0.070 9.071 4.531 1.00 0.15 75 SER A N 6
ATOM 8618 C CA . SER A 1 75 ? 0.969 9.886 5.355 1.00 0.22 75 SER A CA 6
ATOM 8619 C C . SER A 1 75 ? 2.418 9.812 4.860 1.00 0.15 75 SER A C 6
ATOM 8620 O O . SER A 1 75 ? 2.752 8.950 4.052 1.00 0.12 75 SER A O 6
ATOM 8628 N N . SER A 1 76 ? 3.276 10.702 5.354 1.00 0.21 76 SER A N 6
ATOM 8629 C CA . SER A 1 76 ? 4.667 10.770 4.905 1.00 0.22 76 SER A CA 6
ATOM 8630 C C . SER A 1 76 ? 5.450 9.531 5.352 1.00 0.18 76 SER A C 6
ATOM 8631 O O . SER A 1 76 ? 6.134 8.888 4.552 1.00 0.23 76 SER A O 6
ATOM 8639 N N . THR A 1 77 ? 5.298 9.166 6.617 1.00 0.15 77 THR A N 6
ATOM 8640 C CA . THR A 1 77 ? 6.004 8.022 7.177 1.00 0.13 77 THR A CA 6
ATOM 8641 C C . THR A 1 77 ? 5.063 6.836 7.212 1.00 0.10 77 THR A C 6
ATOM 8642 O O . THR A 1 77 ? 5.130 5.980 8.081 1.00 0.11 77 THR A O 6
ATOM 8653 N N . LEU A 1 78 ? 4.191 6.831 6.226 1.00 0.08 78 LEU A N 6
ATOM 8654 C CA . LEU A 1 78 ? 3.127 5.849 6.067 1.00 0.06 78 LEU A CA 6
ATOM 8655 C C . LEU A 1 78 ? 3.648 4.413 6.210 1.00 0.05 78 LEU A C 6
ATOM 8656 O O . LEU A 1 78 ? 3.201 3.661 7.075 1.00 0.06 78 LEU A O 6
ATOM 8672 N N . ILE A 1 79 ? 4.594 4.049 5.364 1.00 0.05 79 ILE A N 6
ATOM 8673 C CA . ILE A 1 79 ? 5.151 2.695 5.355 1.00 0.05 79 ILE A CA 6
ATOM 8674 C C . ILE A 1 79 ? 6.167 2.474 6.468 1.00 0.06 79 ILE A C 6
ATOM 8675 O O . ILE A 1 79 ? 6.853 1.453 6.505 1.00 0.07 79 ILE A O 6
ATOM 8691 N N . PHE A 1 80 ? 6.261 3.429 7.365 1.00 0.08 80 PHE A N 6
ATOM 8692 C CA . PHE A 1 80 ? 7.097 3.289 8.537 1.00 0.10 80 PHE A CA 6
ATOM 8693 C C . PHE A 1 80 ? 6.209 3.373 9.765 1.00 0.12 80 PHE A C 6
ATOM 8694 O O . PHE A 1 80 ? 6.628 3.110 10.891 1.00 0.19 80 PHE A O 6
ATOM 8711 N N . ASP A 1 81 ? 4.966 3.747 9.504 1.00 0.11 81 ASP A N 6
ATOM 8712 C CA . ASP A 1 81 ? 3.901 3.681 10.478 1.00 0.13 81 ASP A CA 6
ATOM 8713 C C . ASP A 1 81 ? 3.365 2.272 10.446 1.00 0.10 81 ASP A C 6
ATOM 8714 O O . ASP A 1 81 ? 3.031 1.667 11.461 1.00 0.12 81 ASP A O 6
ATOM 8723 N N . HIS A 1 82 ? 3.294 1.773 9.222 1.00 0.06 82 HIS A N 6
ATOM 8724 C CA . HIS A 1 82 ? 2.833 0.445 8.929 1.00 0.05 82 HIS A CA 6
ATOM 8725 C C . HIS A 1 82 ? 3.937 -0.270 8.183 1.00 0.05 82 HIS A C 6
ATOM 8726 O O . HIS A 1 82 ? 4.219 0.044 7.029 1.00 0.05 82 HIS A O 6
ATOM 8741 N N . PRO A 1 83 ? 4.566 -1.231 8.848 1.00 0.05 83 PRO A N 6
ATOM 8742 C CA . PRO A 1 83 ? 5.858 -1.783 8.436 1.00 0.06 83 PRO A CA 6
ATOM 8743 C C . PRO A 1 83 ? 5.858 -2.426 7.059 1.00 0.05 83 PRO A C 6
ATOM 8744 O O . PRO A 1 83 ? 6.790 -2.235 6.283 1.00 0.06 83 PRO A O 6
ATOM 8755 N N . THR A 1 84 ? 4.825 -3.181 6.752 1.00 0.04 84 THR A N 6
ATOM 8756 C CA . THR A 1 84 ? 4.814 -3.963 5.548 1.00 0.04 84 THR A CA 6
ATOM 8757 C C . THR A 1 84 ? 3.677 -3.540 4.652 1.00 0.03 84 THR A C 6
ATOM 8758 O O . THR A 1 84 ? 2.722 -2.922 5.109 1.00 0.03 84 THR A O 6
ATOM 8769 N N . PRO A 1 85 ? 3.770 -3.863 3.358 1.00 0.04 85 PRO A N 6
ATOM 8770 C CA . PRO A 1 85 ? 2.675 -3.653 2.415 1.00 0.03 85 PRO A CA 6
ATOM 8771 C C . PRO A 1 85 ? 1.431 -4.385 2.879 1.00 0.04 85 PRO A C 6
ATOM 8772 O O . PRO A 1 85 ? 0.319 -4.111 2.449 1.00 0.04 85 PRO A O 6
ATOM 8783 N N . HIS A 1 86 ? 1.650 -5.305 3.786 1.00 0.04 86 HIS A N 6
ATOM 8784 C CA . HIS A 1 86 ? 0.573 -6.023 4.434 1.00 0.04 86 HIS A CA 6
ATOM 8785 C C . HIS A 1 86 ? -0.099 -5.100 5.439 1.00 0.04 86 HIS A C 6
ATOM 8786 O O . HIS A 1 86 ? -1.320 -4.971 5.468 1.00 0.06 86 HIS A O 6
ATOM 8801 N N . ALA A 1 87 ? 0.731 -4.440 6.234 1.00 0.03 87 ALA A N 6
ATOM 8802 C CA . ALA A 1 87 ? 0.268 -3.546 7.286 1.00 0.03 87 ALA A CA 6
ATOM 8803 C C . ALA A 1 87 ? -0.282 -2.276 6.687 1.00 0.03 87 ALA A C 6
ATOM 8804 O O . ALA A 1 87 ? -1.090 -1.569 7.287 1.00 0.06 87 ALA A O 6
ATOM 8811 N N . VAL A 1 88 ? 0.168 -2.006 5.491 1.00 0.02 88 VAL A N 6
ATOM 8812 C CA . VAL A 1 88 ? -0.220 -0.814 4.782 1.00 0.03 88 VAL A CA 6
ATOM 8813 C C . VAL A 1 88 ? -1.511 -1.046 4.040 1.00 0.03 88 VAL A C 6
ATOM 8814 O O . VAL A 1 88 ? -2.408 -0.212 4.071 1.00 0.04 88 VAL A O 6
ATOM 8827 N N . ALA A 1 89 ? -1.607 -2.185 3.387 1.00 0.03 89 ALA A N 6
ATOM 8828 C CA . ALA A 1 89 ? -2.814 -2.529 2.667 1.00 0.04 89 ALA A CA 6
ATOM 8829 C C . ALA A 1 89 ? -4.003 -2.591 3.603 1.00 0.04 89 ALA A C 6
ATOM 8830 O O . ALA A 1 89 ? -5.073 -2.113 3.259 1.00 0.06 89 ALA A O 6
ATOM 8837 N N . GLU A 1 90 ? -3.821 -3.149 4.800 1.00 0.04 90 GLU A N 6
ATOM 8838 C CA . GLU A 1 90 ? -4.917 -3.194 5.756 1.00 0.05 90 GLU A CA 6
ATOM 8839 C C . GLU A 1 90 ? -5.158 -1.800 6.315 1.00 0.05 90 GLU A C 6
ATOM 8840 O O . GLU A 1 90 ? -6.265 -1.457 6.725 1.00 0.07 90 GLU A O 6
ATOM 8852 N N . HIS A 1 91 ? -4.103 -1.000 6.323 1.00 0.05 91 HIS A N 6
ATOM 8853 C CA . HIS A 1 91 ? -4.200 0.392 6.697 1.00 0.05 91 HIS A CA 6
ATOM 8854 C C . HIS A 1 91 ? -5.034 1.151 5.675 1.00 0.05 91 HIS A C 6
ATOM 8855 O O . HIS A 1 91 ? -5.631 2.181 5.983 1.00 0.06 91 HIS A O 6
ATOM 8870 N N . LEU A 1 92 ? -5.067 0.642 4.458 1.00 0.05 92 LEU A N 6
ATOM 8871 C CA . LEU A 1 92 ? -5.845 1.255 3.406 1.00 0.06 92 LEU A CA 6
ATOM 8872 C C . LEU A 1 92 ? -7.329 0.999 3.624 1.00 0.08 92 LEU A C 6
ATOM 8873 O O . LEU A 1 92 ? -8.162 1.708 3.084 1.00 0.12 92 LEU A O 6
ATOM 8889 N N . LEU A 1 93 ? -7.634 0.028 4.482 1.00 0.08 93 LEU A N 6
ATOM 8890 C CA . LEU A 1 93 ? -9.020 -0.298 4.839 1.00 0.10 93 LEU A CA 6
ATOM 8891 C C . LEU A 1 93 ? -9.547 0.762 5.775 1.00 0.11 93 LEU A C 6
ATOM 8892 O O . LEU A 1 93 ? -10.733 1.083 5.789 1.00 0.13 93 LEU A O 6
ATOM 8908 N N . GLU A 1 94 ? -8.629 1.301 6.553 1.00 0.11 94 GLU A N 6
ATOM 8909 C CA . GLU A 1 94 ? -8.923 2.375 7.484 1.00 0.13 94 GLU A CA 6
ATOM 8910 C C . GLU A 1 94 ? -9.480 3.577 6.743 1.00 0.14 94 GLU A C 6
ATOM 8911 O O . GLU A 1 94 ? -10.296 4.335 7.264 1.00 0.17 94 GLU A O 6
ATOM 8923 N N . GLN A 1 95 ? -9.032 3.725 5.510 1.00 0.12 95 GLN A N 6
ATOM 8924 C CA . GLN A 1 95 ? -9.398 4.847 4.678 1.00 0.14 95 GLN A CA 6
ATOM 8925 C C . GLN A 1 95 ? -10.762 4.609 4.035 1.00 0.15 95 GLN A C 6
ATOM 8926 O O . GLN A 1 95 ? -11.458 5.540 3.633 1.00 0.16 95 GLN A O 6
ATOM 8940 N N . ILE A 1 96 ? -11.127 3.341 3.962 1.00 0.16 96 ILE A N 6
ATOM 8941 C CA . ILE A 1 96 ? -12.300 2.895 3.236 1.00 0.19 96 ILE A CA 6
ATOM 8942 C C . ILE A 1 96 ? -13.601 3.195 3.979 1.00 0.24 96 ILE A C 6
ATOM 8943 O O . ILE A 1 96 ? -13.677 3.112 5.205 1.00 0.25 96 ILE A O 6
ATOM 8959 N N . PRO A 1 97 ? -14.629 3.574 3.211 1.00 0.27 97 PRO A N 6
ATOM 8960 C CA . PRO A 1 97 ? -15.935 4.004 3.726 1.00 0.33 97 PRO A CA 6
ATOM 8961 C C . PRO A 1 97 ? -16.863 2.855 4.141 1.00 0.35 97 PRO A C 6
ATOM 8962 O O . PRO A 1 97 ? -17.743 2.448 3.375 1.00 0.36 97 PRO A O 6
ATOM 8973 N N . GLY A 1 98 ? -16.670 2.333 5.343 1.00 0.36 98 GLY A N 6
ATOM 8974 C CA . GLY A 1 98 ? -17.604 1.360 5.900 1.00 0.39 98 GLY A CA 6
ATOM 8975 C C . GLY A 1 98 ? -17.413 -0.050 5.370 1.00 0.38 98 GLY A C 6
ATOM 8976 O O . GLY A 1 98 ? -17.327 -1.005 6.142 1.00 0.42 98 GLY A O 6
ATOM 8980 N N . ILE A 1 99 ? -17.384 -0.186 4.050 1.00 0.34 99 ILE A N 6
ATOM 8981 C CA . ILE A 1 99 ? -17.150 -1.477 3.403 1.00 0.34 99 ILE A CA 6
ATOM 8982 C C . ILE A 1 99 ? -15.834 -2.088 3.860 1.00 0.37 99 ILE A C 6
ATOM 8983 O O . ILE A 1 99 ? -15.693 -3.308 3.931 1.00 0.59 99 ILE A O 6
ATOM 8999 N N . GLY A 1 100 ? -14.880 -1.231 4.176 1.00 0.26 100 GLY A N 6
ATOM 9000 C CA . GLY A 1 100 ? -13.585 -1.681 4.606 1.00 0.28 100 GLY A CA 6
ATOM 9001 C C . GLY A 1 100 ? -13.310 -1.276 6.033 1.00 0.56 100 GLY A C 6
ATOM 9002 O O . GLY A 1 100 ? -12.558 -1.984 6.728 1.00 1.33 100 GLY A O 6
ATOM 9007 N N . GLY A 1 1 ? -4.274 11.788 -3.811 1.00 4.26 1 GLY A N 7
ATOM 9008 C CA . GLY A 1 1 ? -5.297 12.814 -4.126 1.00 3.40 1 GLY A CA 7
ATOM 9009 C C . GLY A 1 1 ? -6.669 12.408 -3.642 1.00 2.51 1 GLY A C 7
ATOM 9010 O O . GLY A 1 1 ? -6.832 11.333 -3.070 1.00 2.92 1 GLY A O 7
ATOM 9016 N N . SER A 1 2 ? -7.655 13.261 -3.870 1.00 1.84 2 SER A N 7
ATOM 9017 C CA . SER A 1 2 ? -9.014 12.998 -3.428 1.00 1.44 2 SER A CA 7
ATOM 9018 C C . SER A 1 2 ? -9.801 12.251 -4.502 1.00 1.14 2 SER A C 7
ATOM 9019 O O . SER A 1 2 ? -10.048 12.781 -5.590 1.00 1.80 2 SER A O 7
ATOM 9027 N N . THR A 1 3 ? -10.170 11.013 -4.203 1.00 0.93 3 THR A N 7
ATOM 9028 C CA . THR A 1 3 ? -10.925 10.189 -5.136 1.00 0.78 3 THR A CA 7
ATOM 9029 C C . THR A 1 3 ? -11.699 9.099 -4.396 1.00 0.84 3 THR A C 7
ATOM 9030 O O . THR A 1 3 ? -12.922 9.167 -4.276 1.00 1.82 3 THR A O 7
ATOM 9041 N N . ALA A 1 4 ? -10.960 8.107 -3.907 1.00 0.63 4 ALA A N 7
ATOM 9042 C CA . ALA A 1 4 ? -11.506 6.969 -3.170 1.00 0.52 4 ALA A CA 7
ATOM 9043 C C . ALA A 1 4 ? -12.360 6.044 -4.035 1.00 0.42 4 ALA A C 7
ATOM 9044 O O . ALA A 1 4 ? -12.020 4.877 -4.178 1.00 0.34 4 ALA A O 7
ATOM 9051 N N . THR A 1 5 ? -13.455 6.561 -4.599 1.00 0.48 5 THR A N 7
ATOM 9052 C CA . THR A 1 5 ? -14.389 5.773 -5.426 1.00 0.48 5 THR A CA 7
ATOM 9053 C C . THR A 1 5 ? -13.679 4.888 -6.455 1.00 0.39 5 THR A C 7
ATOM 9054 O O . THR A 1 5 ? -14.238 3.897 -6.923 1.00 0.42 5 THR A O 7
ATOM 9065 N N . LEU A 1 6 ? -12.461 5.250 -6.802 1.00 0.30 6 LEU A N 7
ATOM 9066 C CA . LEU A 1 6 ? -11.617 4.419 -7.638 1.00 0.23 6 LEU A CA 7
ATOM 9067 C C . LEU A 1 6 ? -11.377 3.063 -6.980 1.00 0.22 6 LEU A C 7
ATOM 9068 O O . LEU A 1 6 ? -11.887 2.041 -7.435 1.00 0.31 6 LEU A O 7
ATOM 9084 N N . LEU A 1 7 ? -10.618 3.071 -5.894 1.00 0.16 7 LEU A N 7
ATOM 9085 C CA . LEU A 1 7 ? -10.254 1.843 -5.209 1.00 0.15 7 LEU A CA 7
ATOM 9086 C C . LEU A 1 7 ? -11.382 1.360 -4.324 1.00 0.20 7 LEU A C 7
ATOM 9087 O O . LEU A 1 7 ? -11.583 0.171 -4.164 1.00 0.22 7 LEU A O 7
ATOM 9103 N N . THR A 1 8 ? -12.115 2.291 -3.758 1.00 0.24 8 THR A N 7
ATOM 9104 C CA . THR A 1 8 ? -13.223 1.978 -2.865 1.00 0.31 8 THR A CA 7
ATOM 9105 C C . THR A 1 8 ? -14.231 1.046 -3.543 1.00 0.35 8 THR A C 7
ATOM 9106 O O . THR A 1 8 ? -14.815 0.169 -2.906 1.00 0.38 8 THR A O 7
ATOM 9117 N N . SER A 1 9 ? -14.379 1.208 -4.851 1.00 0.36 9 SER A N 7
ATOM 9118 C CA . SER A 1 9 ? -15.265 0.364 -5.636 1.00 0.42 9 SER A CA 7
ATOM 9119 C C . SER A 1 9 ? -14.675 -1.044 -5.801 1.00 0.39 9 SER A C 7
ATOM 9120 O O . SER A 1 9 ? -15.385 -1.994 -6.129 1.00 0.43 9 SER A O 7
ATOM 9128 N N . LYS A 1 10 ? -13.373 -1.166 -5.561 1.00 0.33 10 LYS A N 7
ATOM 9129 C CA . LYS A 1 10 ? -12.705 -2.461 -5.519 1.00 0.31 10 LYS A CA 7
ATOM 9130 C C . LYS A 1 10 ? -13.111 -3.175 -4.244 1.00 0.28 10 LYS A C 7
ATOM 9131 O O . LYS A 1 10 ? -13.683 -4.262 -4.285 1.00 0.29 10 LYS A O 7
ATOM 9150 N N . LEU A 1 11 ? -12.840 -2.531 -3.116 1.00 0.24 11 LEU A N 7
ATOM 9151 C CA . LEU A 1 11 ? -13.082 -3.129 -1.804 1.00 0.23 11 LEU A CA 7
ATOM 9152 C C . LEU A 1 11 ? -14.541 -3.504 -1.642 1.00 0.27 11 LEU A C 7
ATOM 9153 O O . LEU A 1 11 ? -14.879 -4.415 -0.889 1.00 0.28 11 LEU A O 7
ATOM 9169 N N . ALA A 1 12 ? -15.394 -2.795 -2.356 1.00 0.30 12 ALA A N 7
ATOM 9170 C CA . ALA A 1 12 ? -16.817 -3.096 -2.394 1.00 0.35 12 ALA A CA 7
ATOM 9171 C C . ALA A 1 12 ? -17.066 -4.555 -2.767 1.00 0.36 12 ALA A C 7
ATOM 9172 O O . ALA A 1 12 ? -18.012 -5.181 -2.285 1.00 0.40 12 ALA A O 7
ATOM 9179 N N . GLY A 1 13 ? -16.211 -5.085 -3.629 1.00 0.35 13 GLY A N 7
ATOM 9180 C CA . GLY A 1 13 ? -16.354 -6.449 -4.093 1.00 0.37 13 GLY A CA 7
ATOM 9181 C C . GLY A 1 13 ? -15.677 -7.455 -3.180 1.00 0.34 13 GLY A C 7
ATOM 9182 O O . GLY A 1 13 ? -15.843 -8.664 -3.346 1.00 0.38 13 GLY A O 7
ATOM 9186 N N . LEU A 1 14 ? -14.912 -6.966 -2.215 1.00 0.29 14 LEU A N 7
ATOM 9187 C CA . LEU A 1 14 ? -14.179 -7.832 -1.319 1.00 0.26 14 LEU A CA 7
ATOM 9188 C C . LEU A 1 14 ? -14.793 -7.875 0.046 1.00 0.26 14 LEU A C 7
ATOM 9189 O O . LEU A 1 14 ? -15.706 -7.117 0.383 1.00 0.29 14 LEU A O 7
ATOM 9205 N N . THR A 1 15 ? -14.256 -8.777 0.815 1.00 0.25 15 THR A N 7
ATOM 9206 C CA . THR A 1 15 ? -14.463 -8.811 2.234 1.00 0.26 15 THR A CA 7
ATOM 9207 C C . THR A 1 15 ? -13.260 -8.135 2.844 1.00 0.24 15 THR A C 7
ATOM 9208 O O . THR A 1 15 ? -12.271 -7.957 2.137 1.00 0.21 15 THR A O 7
ATOM 9219 N N . ALA A 1 16 ? -13.314 -7.763 4.110 1.00 0.26 16 ALA A N 7
ATOM 9220 C CA . ALA A 1 16 ? -12.197 -7.056 4.733 1.00 0.26 16 ALA A CA 7
ATOM 9221 C C . ALA A 1 16 ? -10.869 -7.749 4.431 1.00 0.23 16 ALA A C 7
ATOM 9222 O O . ALA A 1 16 ? -9.879 -7.093 4.139 1.00 0.23 16 ALA A O 7
ATOM 9229 N N . THR A 1 17 ? -10.883 -9.079 4.441 1.00 0.24 17 THR A N 7
ATOM 9230 C CA . THR A 1 17 ? -9.699 -9.877 4.167 1.00 0.24 17 THR A CA 7
ATOM 9231 C C . THR A 1 17 ? -9.226 -9.719 2.721 1.00 0.22 17 THR A C 7
ATOM 9232 O O . THR A 1 17 ? -8.037 -9.544 2.466 1.00 0.28 17 THR A O 7
ATOM 9243 N N . GLU A 1 18 ? -10.149 -9.779 1.775 1.00 0.20 18 GLU A N 7
ATOM 9244 C CA . GLU A 1 18 ? -9.808 -9.661 0.380 1.00 0.19 18 GLU A CA 7
ATOM 9245 C C . GLU A 1 18 ? -9.443 -8.224 0.047 1.00 0.17 18 GLU A C 7
ATOM 9246 O O . GLU A 1 18 ? -8.674 -7.964 -0.874 1.00 0.16 18 GLU A O 7
ATOM 9258 N N . GLN A 1 19 ? -10.003 -7.298 0.810 1.00 0.16 19 GLN A N 7
ATOM 9259 C CA . GLN A 1 19 ? -9.637 -5.899 0.716 1.00 0.16 19 GLN A CA 7
ATOM 9260 C C . GLN A 1 19 ? -8.183 -5.718 1.116 1.00 0.15 19 GLN A C 7
ATOM 9261 O O . GLN A 1 19 ? -7.460 -4.907 0.537 1.00 0.17 19 GLN A O 7
ATOM 9275 N N . ARG A 1 20 ? -7.765 -6.480 2.119 1.00 0.18 20 ARG A N 7
ATOM 9276 C CA . ARG A 1 20 ? -6.350 -6.549 2.477 1.00 0.22 20 ARG A CA 7
ATOM 9277 C C . ARG A 1 20 ? -5.569 -7.049 1.278 1.00 0.18 20 ARG A C 7
ATOM 9278 O O . ARG A 1 20 ? -4.589 -6.445 0.860 1.00 0.24 20 ARG A O 7
ATOM 9299 N N . ALA A 1 21 ? -6.065 -8.140 0.710 1.00 0.19 21 ALA A N 7
ATOM 9300 C CA . ALA A 1 21 ? -5.379 -8.857 -0.362 1.00 0.19 21 ALA A CA 7
ATOM 9301 C C . ALA A 1 21 ? -5.171 -8.003 -1.608 1.00 0.16 21 ALA A C 7
ATOM 9302 O O . ALA A 1 21 ? -4.089 -8.013 -2.198 1.00 0.19 21 ALA A O 7
ATOM 9309 N N . VAL A 1 22 ? -6.190 -7.258 -1.993 1.00 0.12 22 VAL A N 7
ATOM 9310 C CA . VAL A 1 22 ? -6.158 -6.526 -3.254 1.00 0.12 22 VAL A CA 7
ATOM 9311 C C . VAL A 1 22 ? -5.108 -5.422 -3.259 1.00 0.08 22 VAL A C 7
ATOM 9312 O O . VAL A 1 22 ? -4.399 -5.251 -4.250 1.00 0.10 22 VAL A O 7
ATOM 9325 N N . THR A 1 23 ? -4.990 -4.666 -2.181 1.00 0.06 23 THR A N 7
ATOM 9326 C CA . THR A 1 23 ? -3.951 -3.661 -2.137 1.00 0.04 23 THR A CA 7
ATOM 9327 C C . THR A 1 23 ? -2.712 -4.151 -1.430 1.00 0.05 23 THR A C 7
ATOM 9328 O O . THR A 1 23 ? -1.692 -3.504 -1.484 1.00 0.11 23 THR A O 7
ATOM 9339 N N . ARG A 1 24 ? -2.768 -5.319 -0.810 1.00 0.04 24 ARG A N 7
ATOM 9340 C CA . ARG A 1 24 ? -1.533 -5.996 -0.425 1.00 0.05 24 ARG A CA 7
ATOM 9341 C C . ARG A 1 24 ? -0.784 -6.314 -1.702 1.00 0.08 24 ARG A C 7
ATOM 9342 O O . ARG A 1 24 ? 0.417 -6.557 -1.711 1.00 0.17 24 ARG A O 7
ATOM 9363 N N . LYS A 1 25 ? -1.540 -6.263 -2.782 1.00 0.05 25 LYS A N 7
ATOM 9364 C CA . LYS A 1 25 ? -1.039 -6.413 -4.110 1.00 0.08 25 LYS A CA 7
ATOM 9365 C C . LYS A 1 25 ? -0.773 -5.024 -4.710 1.00 0.07 25 LYS A C 7
ATOM 9366 O O . LYS A 1 25 ? 0.201 -4.831 -5.432 1.00 0.11 25 LYS A O 7
ATOM 9385 N N . LEU A 1 26 ? -1.631 -4.046 -4.386 1.00 0.04 26 LEU A N 7
ATOM 9386 C CA . LEU A 1 26 ? -1.476 -2.686 -4.901 1.00 0.04 26 LEU A CA 7
ATOM 9387 C C . LEU A 1 26 ? -0.295 -1.958 -4.252 1.00 0.04 26 LEU A C 7
ATOM 9388 O O . LEU A 1 26 ? 0.573 -1.470 -4.967 1.00 0.04 26 LEU A O 7
ATOM 9404 N N . VAL A 1 27 ? -0.250 -1.877 -2.917 1.00 0.04 27 VAL A N 7
ATOM 9405 C CA . VAL A 1 27 ? 0.867 -1.203 -2.246 1.00 0.04 27 VAL A CA 7
ATOM 9406 C C . VAL A 1 27 ? 2.172 -1.848 -2.686 1.00 0.05 27 VAL A C 7
ATOM 9407 O O . VAL A 1 27 ? 3.188 -1.186 -2.891 1.00 0.05 27 VAL A O 7
ATOM 9420 N N . LEU A 1 28 ? 2.088 -3.151 -2.864 1.00 0.05 28 LEU A N 7
ATOM 9421 C CA . LEU A 1 28 ? 3.173 -3.953 -3.366 1.00 0.05 28 LEU A CA 7
ATOM 9422 C C . LEU A 1 28 ? 3.571 -3.480 -4.754 1.00 0.05 28 LEU A C 7
ATOM 9423 O O . LEU A 1 28 ? 4.732 -3.203 -5.026 1.00 0.06 28 LEU A O 7
ATOM 9439 N N . ASP A 1 29 ? 2.574 -3.342 -5.604 1.00 0.04 29 ASP A N 7
ATOM 9440 C CA . ASP A 1 29 ? 2.774 -2.973 -7.001 1.00 0.05 29 ASP A CA 7
ATOM 9441 C C . ASP A 1 29 ? 3.350 -1.575 -7.092 1.00 0.03 29 ASP A C 7
ATOM 9442 O O . ASP A 1 29 ? 4.230 -1.293 -7.901 1.00 0.04 29 ASP A O 7
ATOM 9451 N N . GLN A 1 30 ? 2.833 -0.700 -6.254 1.00 0.03 30 GLN A N 7
ATOM 9452 C CA . GLN A 1 30 ? 3.316 0.657 -6.169 1.00 0.03 30 GLN A CA 7
ATOM 9453 C C . GLN A 1 30 ? 4.750 0.687 -5.710 1.00 0.03 30 GLN A C 7
ATOM 9454 O O . GLN A 1 30 ? 5.584 1.364 -6.301 1.00 0.04 30 GLN A O 7
ATOM 9468 N N . ALA A 1 31 ? 5.022 -0.066 -4.660 1.00 0.02 31 ALA A N 7
ATOM 9469 C CA . ALA A 1 31 ? 6.361 -0.169 -4.093 1.00 0.03 31 ALA A CA 7
ATOM 9470 C C . ALA A 1 31 ? 7.310 -0.708 -5.133 1.00 0.03 31 ALA A C 7
ATOM 9471 O O . ALA A 1 31 ? 8.489 -0.362 -5.177 1.00 0.04 31 ALA A O 7
ATOM 9478 N N . ALA A 1 32 ? 6.756 -1.539 -5.982 1.00 0.03 32 ALA A N 7
ATOM 9479 C CA . ALA A 1 32 ? 7.474 -2.119 -7.078 1.00 0.04 32 ALA A CA 7
ATOM 9480 C C . ALA A 1 32 ? 7.825 -1.040 -8.079 1.00 0.05 32 ALA A C 7
ATOM 9481 O O . ALA A 1 32 ? 8.964 -0.936 -8.517 1.00 0.07 32 ALA A O 7
ATOM 9488 N N . SER A 1 33 ? 6.850 -0.207 -8.391 1.00 0.05 33 SER A N 7
ATOM 9489 C CA . SER A 1 33 ? 7.045 0.899 -9.310 1.00 0.07 33 SER A CA 7
ATOM 9490 C C . SER A 1 33 ? 8.154 1.813 -8.800 1.00 0.06 33 SER A C 7
ATOM 9491 O O . SER A 1 33 ? 8.970 2.320 -9.570 1.00 0.08 33 SER A O 7
ATOM 9499 N N . VAL A 1 34 ? 8.178 1.995 -7.490 1.00 0.04 34 VAL A N 7
ATOM 9500 C CA . VAL A 1 34 ? 9.168 2.826 -6.839 1.00 0.04 34 VAL A CA 7
ATOM 9501 C C . VAL A 1 34 ? 10.536 2.227 -6.995 1.00 0.05 34 VAL A C 7
ATOM 9502 O O . VAL A 1 34 ? 11.457 2.827 -7.552 1.00 0.07 34 VAL A O 7
ATOM 9515 N N . LEU A 1 35 ? 10.636 1.025 -6.473 1.00 0.04 35 LEU A N 7
ATOM 9516 C CA . LEU A 1 35 ? 11.888 0.331 -6.342 1.00 0.06 35 LEU A CA 7
ATOM 9517 C C . LEU A 1 35 ? 12.544 0.006 -7.679 1.00 0.08 35 LEU A C 7
ATOM 9518 O O . LEU A 1 35 ? 13.771 -0.037 -7.770 1.00 0.12 35 LEU A O 7
ATOM 9534 N N . GLY A 1 36 ? 11.744 -0.230 -8.709 1.00 0.08 36 GLY A N 7
ATOM 9535 C CA . GLY A 1 36 ? 12.312 -0.547 -10.004 1.00 0.11 36 GLY A CA 7
ATOM 9536 C C . GLY A 1 36 ? 11.701 -1.777 -10.626 1.00 0.13 36 GLY A C 7
ATOM 9537 O O . GLY A 1 36 ? 12.217 -2.321 -11.603 1.00 0.17 36 GLY A O 7
ATOM 9541 N N . TYR A 1 37 ? 10.596 -2.205 -10.063 1.00 0.11 37 TYR A N 7
ATOM 9542 C CA . TYR A 1 37 ? 9.993 -3.475 -10.410 1.00 0.14 37 TYR A CA 7
ATOM 9543 C C . TYR A 1 37 ? 8.793 -3.278 -11.323 1.00 0.17 37 TYR A C 7
ATOM 9544 O O . TYR A 1 37 ? 8.259 -2.173 -11.435 1.00 0.24 37 TYR A O 7
ATOM 9562 N N . ALA A 1 38 ? 8.364 -4.356 -11.960 1.00 0.21 38 ALA A N 7
ATOM 9563 C CA . ALA A 1 38 ? 7.216 -4.310 -12.849 1.00 0.24 38 ALA A CA 7
ATOM 9564 C C . ALA A 1 38 ? 6.303 -5.510 -12.623 1.00 0.23 38 ALA A C 7
ATOM 9565 O O . ALA A 1 38 ? 5.329 -5.709 -13.348 1.00 0.26 38 ALA A O 7
ATOM 9572 N N . SER A 1 39 ? 6.628 -6.311 -11.617 1.00 0.21 39 SER A N 7
ATOM 9573 C CA . SER A 1 39 ? 5.842 -7.494 -11.301 1.00 0.23 39 SER A CA 7
ATOM 9574 C C . SER A 1 39 ? 5.947 -7.831 -9.819 1.00 0.20 39 SER A C 7
ATOM 9575 O O . SER A 1 39 ? 5.718 -8.974 -9.419 1.00 0.25 39 SER A O 7
ATOM 9583 N N . THR A 1 40 ? 6.287 -6.825 -9.015 1.00 0.14 40 THR A N 7
ATOM 9584 C CA . THR A 1 40 ? 6.562 -7.000 -7.584 1.00 0.13 40 THR A CA 7
ATOM 9585 C C . THR A 1 40 ? 7.523 -8.157 -7.330 1.00 0.16 40 THR A C 7
ATOM 9586 O O . THR A 1 40 ? 7.415 -8.852 -6.319 1.00 0.22 40 THR A O 7
ATOM 9597 N N . GLU A 1 41 ? 8.456 -8.347 -8.261 1.00 0.21 41 GLU A N 7
ATOM 9598 C CA . GLU A 1 41 ? 9.433 -9.432 -8.183 1.00 0.26 41 GLU A CA 7
ATOM 9599 C C . GLU A 1 41 ? 10.106 -9.522 -6.808 1.00 0.25 41 GLU A C 7
ATOM 9600 O O . GLU A 1 41 ? 9.772 -10.394 -6.005 1.00 0.40 41 GLU A O 7
ATOM 9612 N N . SER A 1 42 ? 11.027 -8.613 -6.521 1.00 0.27 42 SER A N 7
ATOM 9613 C CA . SER A 1 42 ? 11.793 -8.682 -5.287 1.00 0.32 42 SER A CA 7
ATOM 9614 C C . SER A 1 42 ? 11.137 -7.859 -4.182 1.00 0.28 42 SER A C 7
ATOM 9615 O O . SER A 1 42 ? 11.749 -6.951 -3.621 1.00 0.41 42 SER A O 7
ATOM 9623 N N . LEU A 1 43 ? 9.870 -8.137 -3.916 1.00 0.16 43 LEU A N 7
ATOM 9624 C CA . LEU A 1 43 ? 9.193 -7.565 -2.769 1.00 0.12 43 LEU A CA 7
ATOM 9625 C C . LEU A 1 43 ? 8.743 -8.626 -1.786 1.00 0.13 43 LEU A C 7
ATOM 9626 O O . LEU A 1 43 ? 8.753 -9.823 -2.086 1.00 0.19 43 LEU A O 7
ATOM 9642 N N . ASP A 1 44 ? 8.346 -8.166 -0.615 1.00 0.10 44 ASP A N 7
ATOM 9643 C CA . ASP A 1 44 ? 7.779 -9.026 0.406 1.00 0.12 44 ASP A CA 7
ATOM 9644 C C . ASP A 1 44 ? 6.670 -8.272 1.112 1.00 0.12 44 ASP A C 7
ATOM 9645 O O . ASP A 1 44 ? 6.718 -7.047 1.218 1.00 0.19 44 ASP A O 7
ATOM 9654 N N . THR A 1 45 ? 5.675 -8.990 1.583 1.00 0.09 45 THR A N 7
ATOM 9655 C CA . THR A 1 45 ? 4.598 -8.375 2.331 1.00 0.08 45 THR A CA 7
ATOM 9656 C C . THR A 1 45 ? 4.752 -8.665 3.812 1.00 0.08 45 THR A C 7
ATOM 9657 O O . THR A 1 45 ? 4.036 -8.116 4.642 1.00 0.11 45 THR A O 7
ATOM 9668 N N . HIS A 1 46 ? 5.699 -9.528 4.137 1.00 0.07 46 HIS A N 7
ATOM 9669 C CA . HIS A 1 46 ? 5.955 -9.889 5.518 1.00 0.08 46 HIS A CA 7
ATOM 9670 C C . HIS A 1 46 ? 7.209 -9.184 6.008 1.00 0.08 46 HIS A C 7
ATOM 9671 O O . HIS A 1 46 ? 7.609 -9.331 7.165 1.00 0.12 46 HIS A O 7
ATOM 9686 N N . GLU A 1 47 ? 7.821 -8.412 5.120 1.00 0.08 47 GLU A N 7
ATOM 9687 C CA . GLU A 1 47 ? 9.031 -7.683 5.441 1.00 0.08 47 GLU A CA 7
ATOM 9688 C C . GLU A 1 47 ? 8.781 -6.200 5.220 1.00 0.07 47 GLU A C 7
ATOM 9689 O O . GLU A 1 47 ? 7.971 -5.819 4.370 1.00 0.07 47 GLU A O 7
ATOM 9701 N N . SER A 1 48 ? 9.453 -5.372 5.996 1.00 0.07 48 SER A N 7
ATOM 9702 C CA . SER A 1 48 ? 9.135 -3.958 6.050 1.00 0.07 48 SER A CA 7
ATOM 9703 C C . SER A 1 48 ? 9.826 -3.194 4.931 1.00 0.06 48 SER A C 7
ATOM 9704 O O . SER A 1 48 ? 10.910 -3.567 4.492 1.00 0.09 48 SER A O 7
ATOM 9712 N N . PHE A 1 49 ? 9.174 -2.115 4.491 1.00 0.05 49 PHE A N 7
ATOM 9713 C CA . PHE A 1 49 ? 9.666 -1.258 3.405 1.00 0.05 49 PHE A CA 7
ATOM 9714 C C . PHE A 1 49 ? 11.081 -0.785 3.665 1.00 0.06 49 PHE A C 7
ATOM 9715 O O . PHE A 1 49 ? 11.812 -0.459 2.733 1.00 0.06 49 PHE A O 7
ATOM 9732 N N . LYS A 1 50 ? 11.428 -0.695 4.935 1.00 0.07 50 LYS A N 7
ATOM 9733 C CA . LYS A 1 50 ? 12.792 -0.470 5.354 1.00 0.09 50 LYS A CA 7
ATOM 9734 C C . LYS A 1 50 ? 13.735 -1.373 4.581 1.00 0.09 50 LYS A C 7
ATOM 9735 O O . LYS A 1 50 ? 14.676 -0.916 3.934 1.00 0.13 50 LYS A O 7
ATOM 9754 N N . ASP A 1 51 ? 13.445 -2.656 4.640 1.00 0.10 51 ASP A N 7
ATOM 9755 C CA . ASP A 1 51 ? 14.254 -3.668 3.974 1.00 0.12 51 ASP A CA 7
ATOM 9756 C C . ASP A 1 51 ? 14.101 -3.570 2.459 1.00 0.12 51 ASP A C 7
ATOM 9757 O O . ASP A 1 51 ? 15.004 -3.931 1.705 1.00 0.20 51 ASP A O 7
ATOM 9766 N N . LEU A 1 52 ? 12.958 -3.055 2.022 1.00 0.08 52 LEU A N 7
ATOM 9767 C CA . LEU A 1 52 ? 12.672 -2.876 0.605 1.00 0.07 52 LEU A CA 7
ATOM 9768 C C . LEU A 1 52 ? 13.490 -1.720 0.053 1.00 0.08 52 LEU A C 7
ATOM 9769 O O . LEU A 1 52 ? 13.669 -1.584 -1.158 1.00 0.11 52 LEU A O 7
ATOM 9785 N N . GLY A 1 53 ? 13.992 -0.898 0.958 1.00 0.06 53 GLY A N 7
ATOM 9786 C CA . GLY A 1 53 ? 14.863 0.182 0.575 1.00 0.06 53 GLY A CA 7
ATOM 9787 C C . GLY A 1 53 ? 14.200 1.538 0.646 1.00 0.07 53 GLY A C 7
ATOM 9788 O O . GLY A 1 53 ? 14.741 2.520 0.131 1.00 0.12 53 GLY A O 7
ATOM 9792 N N . PHE A 1 54 ? 13.027 1.609 1.260 1.00 0.05 54 PHE A N 7
ATOM 9793 C CA . PHE A 1 54 ? 12.320 2.872 1.364 1.00 0.05 54 PHE A CA 7
ATOM 9794 C C . PHE A 1 54 ? 12.874 3.769 2.465 1.00 0.07 54 PHE A C 7
ATOM 9795 O O . PHE A 1 54 ? 13.206 3.308 3.560 1.00 0.12 54 PHE A O 7
ATOM 9812 N N . ASP A 1 55 ? 12.994 5.051 2.141 1.00 0.08 55 ASP A N 7
ATOM 9813 C CA . ASP A 1 55 ? 13.384 6.075 3.111 1.00 0.12 55 ASP A CA 7
ATOM 9814 C C . ASP A 1 55 ? 12.657 7.384 2.795 1.00 0.09 55 ASP A C 7
ATOM 9815 O O . ASP A 1 55 ? 11.574 7.364 2.214 1.00 0.08 55 ASP A O 7
ATOM 9824 N N . SER A 1 56 ? 13.274 8.513 3.128 1.00 0.12 56 SER A N 7
ATOM 9825 C CA . SER A 1 56 ? 12.667 9.830 2.950 1.00 0.13 56 SER A CA 7
ATOM 9826 C C . SER A 1 56 ? 12.718 10.287 1.486 1.00 0.12 56 SER A C 7
ATOM 9827 O O . SER A 1 56 ? 12.863 11.472 1.189 1.00 0.14 56 SER A O 7
ATOM 9835 N N . LEU A 1 57 ? 12.568 9.326 0.588 1.00 0.11 57 LEU A N 7
ATOM 9836 C CA . LEU A 1 57 ? 12.566 9.557 -0.840 1.00 0.11 57 LEU A CA 7
ATOM 9837 C C . LEU A 1 57 ? 11.561 8.631 -1.506 1.00 0.08 57 LEU A C 7
ATOM 9838 O O . LEU A 1 57 ? 10.532 9.059 -2.025 1.00 0.08 57 LEU A O 7
ATOM 9854 N N . THR A 1 58 ? 11.868 7.343 -1.454 1.00 0.06 58 THR A N 7
ATOM 9855 C CA . THR A 1 58 ? 11.057 6.329 -2.099 1.00 0.05 58 THR A CA 7
ATOM 9856 C C . THR A 1 58 ? 9.716 6.149 -1.407 1.00 0.04 58 THR A C 7
ATOM 9857 O O . THR A 1 58 ? 8.691 5.979 -2.066 1.00 0.04 58 THR A O 7
ATOM 9868 N N . ALA A 1 59 ? 9.724 6.173 -0.079 1.00 0.04 59 ALA A N 7
ATOM 9869 C CA . ALA A 1 59 ? 8.494 6.100 0.687 1.00 0.04 59 ALA A CA 7
ATOM 9870 C C . ALA A 1 59 ? 7.555 7.206 0.268 1.00 0.04 59 ALA A C 7
ATOM 9871 O O . ALA A 1 59 ? 6.344 7.041 0.262 1.00 0.05 59 ALA A O 7
ATOM 9878 N N . LEU A 1 60 ? 8.144 8.330 -0.085 1.00 0.05 60 LEU A N 7
ATOM 9879 C CA . LEU A 1 60 ? 7.402 9.509 -0.473 1.00 0.07 60 LEU A CA 7
ATOM 9880 C C . LEU A 1 60 ? 6.662 9.281 -1.779 1.00 0.06 60 LEU A C 7
ATOM 9881 O O . LEU A 1 60 ? 5.459 9.530 -1.857 1.00 0.07 60 LEU A O 7
ATOM 9897 N N . GLU A 1 61 ? 7.361 8.780 -2.795 1.00 0.05 61 GLU A N 7
ATOM 9898 C CA . GLU A 1 61 ? 6.714 8.505 -4.072 1.00 0.05 61 GLU A CA 7
ATOM 9899 C C . GLU A 1 61 ? 5.810 7.286 -3.966 1.00 0.05 61 GLU A C 7
ATOM 9900 O O . GLU A 1 61 ? 4.823 7.182 -4.680 1.00 0.06 61 GLU A O 7
ATOM 9912 N N . LEU A 1 62 ? 6.146 6.366 -3.074 1.00 0.04 62 LEU A N 7
ATOM 9913 C CA . LEU A 1 62 ? 5.275 5.231 -2.797 1.00 0.03 62 LEU A CA 7
ATOM 9914 C C . LEU A 1 62 ? 3.997 5.694 -2.137 1.00 0.04 62 LEU A C 7
ATOM 9915 O O . LEU A 1 62 ? 2.904 5.287 -2.516 1.00 0.05 62 LEU A O 7
ATOM 9931 N N . ARG A 1 63 ? 4.157 6.530 -1.132 1.00 0.05 63 ARG A N 7
ATOM 9932 C CA . ARG A 1 63 ? 3.041 7.122 -0.442 1.00 0.06 63 ARG A CA 7
ATOM 9933 C C . ARG A 1 63 ? 2.186 7.824 -1.472 1.00 0.06 63 ARG A C 7
ATOM 9934 O O . ARG A 1 63 ? 0.971 7.653 -1.528 1.00 0.08 63 ARG A O 7
ATOM 9955 N N . ASP A 1 64 ? 2.878 8.566 -2.326 1.00 0.06 64 ASP A N 7
ATOM 9956 C CA . ASP A 1 64 ? 2.277 9.253 -3.450 1.00 0.07 64 ASP A CA 7
ATOM 9957 C C . ASP A 1 64 ? 1.503 8.269 -4.319 1.00 0.06 64 ASP A C 7
ATOM 9958 O O . ASP A 1 64 ? 0.380 8.545 -4.747 1.00 0.07 64 ASP A O 7
ATOM 9967 N N . HIS A 1 65 ? 2.111 7.106 -4.550 1.00 0.05 65 HIS A N 7
ATOM 9968 C CA . HIS A 1 65 ? 1.492 6.052 -5.328 1.00 0.05 65 HIS A CA 7
ATOM 9969 C C . HIS A 1 65 ? 0.208 5.570 -4.681 1.00 0.05 65 HIS A C 7
ATOM 9970 O O . HIS A 1 65 ? -0.800 5.448 -5.353 1.00 0.06 65 HIS A O 7
ATOM 9985 N N . LEU A 1 66 ? 0.237 5.316 -3.375 1.00 0.04 66 LEU A N 7
ATOM 9986 C CA . LEU A 1 66 ? -0.906 4.725 -2.686 1.00 0.04 66 LEU A CA 7
ATOM 9987 C C . LEU A 1 66 ? -2.112 5.647 -2.710 1.00 0.05 66 LEU A C 7
ATOM 9988 O O . LEU A 1 66 ? -3.237 5.204 -2.885 1.00 0.06 66 LEU A O 7
ATOM 10004 N N . GLN A 1 67 ? -1.872 6.927 -2.521 1.00 0.05 67 GLN A N 7
ATOM 10005 C CA . GLN A 1 67 ? -2.954 7.912 -2.493 1.00 0.07 67 GLN A CA 7
ATOM 10006 C C . GLN A 1 67 ? -3.519 8.114 -3.880 1.00 0.07 67 GLN A C 7
ATOM 10007 O O . GLN A 1 67 ? -4.680 8.464 -4.046 1.00 0.10 67 GLN A O 7
ATOM 10021 N N . THR A 1 68 ? -2.676 7.931 -4.869 1.00 0.06 68 THR A N 7
ATOM 10022 C CA . THR A 1 68 ? -3.092 7.962 -6.247 1.00 0.08 68 THR A CA 7
ATOM 10023 C C . THR A 1 68 ? -3.820 6.671 -6.605 1.00 0.07 68 THR A C 7
ATOM 10024 O O . THR A 1 68 ? -4.862 6.677 -7.263 1.00 0.09 68 THR A O 7
ATOM 10035 N N . ALA A 1 69 ? -3.244 5.581 -6.156 1.00 0.06 69 ALA A N 7
ATOM 10036 C CA . ALA A 1 69 ? -3.803 4.258 -6.336 1.00 0.07 69 ALA A CA 7
ATOM 10037 C C . ALA A 1 69 ? -5.168 4.120 -5.679 1.00 0.10 69 ALA A C 7
ATOM 10038 O O . ALA A 1 69 ? -6.125 3.673 -6.306 1.00 0.13 69 ALA A O 7
ATOM 10045 N N . THR A 1 70 ? -5.253 4.503 -4.415 1.00 0.10 70 THR A N 7
ATOM 10046 C CA . THR A 1 70 ? -6.472 4.309 -3.649 1.00 0.13 70 THR A CA 7
ATOM 10047 C C . THR A 1 70 ? -7.400 5.499 -3.791 1.00 0.14 70 THR A C 7
ATOM 10048 O O . THR A 1 70 ? -8.621 5.359 -3.889 1.00 0.16 70 THR A O 7
ATOM 10059 N N . GLY A 1 71 ? -6.795 6.672 -3.833 1.00 0.13 71 GLY A N 7
ATOM 10060 C CA . GLY A 1 71 ? -7.553 7.900 -3.864 1.00 0.15 71 GLY A CA 7
ATOM 10061 C C . GLY A 1 71 ? -7.875 8.378 -2.467 1.00 0.19 71 GLY A C 7
ATOM 10062 O O . GLY A 1 71 ? -8.693 9.279 -2.275 1.00 0.31 71 GLY A O 7
ATOM 10066 N N . LEU A 1 72 ? -7.229 7.753 -1.495 1.00 0.15 72 LEU A N 7
ATOM 10067 C CA . LEU A 1 72 ? -7.425 8.073 -0.092 1.00 0.17 72 LEU A CA 7
ATOM 10068 C C . LEU A 1 72 ? -6.298 8.977 0.391 1.00 0.17 72 LEU A C 7
ATOM 10069 O O . LEU A 1 72 ? -5.499 9.467 -0.410 1.00 0.18 72 LEU A O 7
ATOM 10085 N N . ASN A 1 73 ? -6.224 9.182 1.694 1.00 0.18 73 ASN A N 7
ATOM 10086 C CA . ASN A 1 73 ? -5.282 10.134 2.261 1.00 0.20 73 ASN A CA 7
ATOM 10087 C C . ASN A 1 73 ? -4.307 9.429 3.197 1.00 0.17 73 ASN A C 7
ATOM 10088 O O . ASN A 1 73 ? -4.643 9.114 4.341 1.00 0.24 73 ASN A O 7
ATOM 10099 N N . LEU A 1 74 ? -3.106 9.160 2.700 1.00 0.10 74 LEU A N 7
ATOM 10100 C CA . LEU A 1 74 ? -2.089 8.487 3.487 1.00 0.09 74 LEU A CA 7
ATOM 10101 C C . LEU A 1 74 ? -1.088 9.502 4.057 1.00 0.13 74 LEU A C 7
ATOM 10102 O O . LEU A 1 74 ? -1.390 10.693 4.111 1.00 0.17 74 LEU A O 7
ATOM 10118 N N . SER A 1 75 ? 0.098 9.060 4.487 1.00 0.15 75 SER A N 7
ATOM 10119 C CA . SER A 1 75 ? 0.964 9.936 5.278 1.00 0.22 75 SER A CA 7
ATOM 10120 C C . SER A 1 75 ? 2.441 9.802 4.889 1.00 0.15 75 SER A C 7
ATOM 10121 O O . SER A 1 75 ? 2.809 8.884 4.161 1.00 0.12 75 SER A O 7
ATOM 10129 N N . SER A 1 76 ? 3.278 10.712 5.382 1.00 0.21 76 SER A N 7
ATOM 10130 C CA . SER A 1 76 ? 4.697 10.745 5.023 1.00 0.22 76 SER A CA 7
ATOM 10131 C C . SER A 1 76 ? 5.414 9.472 5.479 1.00 0.18 76 SER A C 7
ATOM 10132 O O . SER A 1 76 ? 6.111 8.822 4.696 1.00 0.23 76 SER A O 7
ATOM 10140 N N . THR A 1 77 ? 5.191 9.089 6.728 1.00 0.15 77 THR A N 7
ATOM 10141 C CA . THR A 1 77 ? 5.869 7.942 7.316 1.00 0.13 77 THR A CA 7
ATOM 10142 C C . THR A 1 77 ? 4.948 6.741 7.285 1.00 0.10 77 THR A C 7
ATOM 10143 O O . THR A 1 77 ? 5.034 5.837 8.109 1.00 0.11 77 THR A O 7
ATOM 10154 N N . LEU A 1 78 ? 4.086 6.767 6.294 1.00 0.08 78 LEU A N 7
ATOM 10155 C CA . LEU A 1 78 ? 3.057 5.767 6.072 1.00 0.06 78 LEU A CA 7
ATOM 10156 C C . LEU A 1 78 ? 3.612 4.344 6.214 1.00 0.05 78 LEU A C 7
ATOM 10157 O O . LEU A 1 78 ? 3.160 3.569 7.057 1.00 0.06 78 LEU A O 7
ATOM 10173 N N . ILE A 1 79 ? 4.602 4.023 5.399 1.00 0.05 79 ILE A N 7
ATOM 10174 C CA . ILE A 1 79 ? 5.178 2.680 5.377 1.00 0.05 79 ILE A CA 7
ATOM 10175 C C . ILE A 1 79 ? 6.185 2.437 6.497 1.00 0.06 79 ILE A C 7
ATOM 10176 O O . ILE A 1 79 ? 6.873 1.416 6.515 1.00 0.07 79 ILE A O 7
ATOM 10192 N N . PHE A 1 80 ? 6.273 3.364 7.428 1.00 0.08 80 PHE A N 7
ATOM 10193 C CA . PHE A 1 80 ? 7.164 3.206 8.565 1.00 0.10 80 PHE A CA 7
ATOM 10194 C C . PHE A 1 80 ? 6.344 3.220 9.832 1.00 0.12 80 PHE A C 7
ATOM 10195 O O . PHE A 1 80 ? 6.811 2.863 10.917 1.00 0.19 80 PHE A O 7
ATOM 10212 N N . ASP A 1 81 ? 5.112 3.644 9.663 1.00 0.11 81 ASP A N 7
ATOM 10213 C CA . ASP A 1 81 ? 4.105 3.546 10.683 1.00 0.13 81 ASP A CA 7
ATOM 10214 C C . ASP A 1 81 ? 3.432 2.198 10.546 1.00 0.10 81 ASP A C 7
ATOM 10215 O O . ASP A 1 81 ? 3.015 1.575 11.522 1.00 0.12 81 ASP A O 7
ATOM 10224 N N . HIS A 1 82 ? 3.323 1.773 9.297 1.00 0.06 82 HIS A N 7
ATOM 10225 C CA . HIS A 1 82 ? 2.814 0.472 8.952 1.00 0.05 82 HIS A CA 7
ATOM 10226 C C . HIS A 1 82 ? 3.905 -0.251 8.190 1.00 0.05 82 HIS A C 7
ATOM 10227 O O . HIS A 1 82 ? 4.171 0.052 7.030 1.00 0.05 82 HIS A O 7
ATOM 10242 N N . PRO A 1 83 ? 4.549 -1.201 8.857 1.00 0.05 83 PRO A N 7
ATOM 10243 C CA . PRO A 1 83 ? 5.847 -1.740 8.442 1.00 0.06 83 PRO A CA 7
ATOM 10244 C C . PRO A 1 83 ? 5.854 -2.382 7.065 1.00 0.05 83 PRO A C 7
ATOM 10245 O O . PRO A 1 83 ? 6.781 -2.174 6.288 1.00 0.06 83 PRO A O 7
ATOM 10256 N N . THR A 1 84 ? 4.835 -3.158 6.761 1.00 0.04 84 THR A N 7
ATOM 10257 C CA . THR A 1 84 ? 4.838 -3.939 5.557 1.00 0.04 84 THR A CA 7
ATOM 10258 C C . THR A 1 84 ? 3.702 -3.527 4.657 1.00 0.03 84 THR A C 7
ATOM 10259 O O . THR A 1 84 ? 2.737 -2.922 5.113 1.00 0.03 84 THR A O 7
ATOM 10270 N N . PRO A 1 85 ? 3.802 -3.842 3.362 1.00 0.04 85 PRO A N 7
ATOM 10271 C CA . PRO A 1 85 ? 2.707 -3.632 2.421 1.00 0.03 85 PRO A CA 7
ATOM 10272 C C . PRO A 1 85 ? 1.465 -4.370 2.883 1.00 0.04 85 PRO A C 7
ATOM 10273 O O . PRO A 1 85 ? 0.352 -4.088 2.465 1.00 0.04 85 PRO A O 7
ATOM 10284 N N . HIS A 1 86 ? 1.686 -5.300 3.781 1.00 0.04 86 HIS A N 7
ATOM 10285 C CA . HIS A 1 86 ? 0.608 -6.023 4.417 1.00 0.04 86 HIS A CA 7
ATOM 10286 C C . HIS A 1 86 ? -0.077 -5.106 5.418 1.00 0.04 86 HIS A C 7
ATOM 10287 O O . HIS A 1 86 ? -1.295 -4.960 5.416 1.00 0.06 86 HIS A O 7
ATOM 10302 N N . ALA A 1 87 ? 0.741 -4.459 6.238 1.00 0.03 87 ALA A N 7
ATOM 10303 C CA . ALA A 1 87 ? 0.259 -3.570 7.288 1.00 0.03 87 ALA A CA 7
ATOM 10304 C C . ALA A 1 87 ? -0.305 -2.310 6.681 1.00 0.03 87 ALA A C 7
ATOM 10305 O O . ALA A 1 87 ? -1.165 -1.640 7.249 1.00 0.06 87 ALA A O 7
ATOM 10312 N N . VAL A 1 88 ? 0.196 -2.011 5.512 1.00 0.02 88 VAL A N 7
ATOM 10313 C CA . VAL A 1 88 ? -0.188 -0.825 4.797 1.00 0.03 88 VAL A CA 7
ATOM 10314 C C . VAL A 1 88 ? -1.466 -1.061 4.031 1.00 0.03 88 VAL A C 7
ATOM 10315 O O . VAL A 1 88 ? -2.364 -0.228 4.043 1.00 0.04 88 VAL A O 7
ATOM 10328 N N . ALA A 1 89 ? -1.552 -2.201 3.376 1.00 0.03 89 ALA A N 7
ATOM 10329 C CA . ALA A 1 89 ? -2.746 -2.541 2.632 1.00 0.04 89 ALA A CA 7
ATOM 10330 C C . ALA A 1 89 ? -3.946 -2.597 3.550 1.00 0.04 89 ALA A C 7
ATOM 10331 O O . ALA A 1 89 ? -4.998 -2.082 3.206 1.00 0.06 89 ALA A O 7
ATOM 10338 N N . GLU A 1 90 ? -3.791 -3.184 4.735 1.00 0.04 90 GLU A N 7
ATOM 10339 C CA . GLU A 1 90 ? -4.905 -3.238 5.664 1.00 0.05 90 GLU A CA 7
ATOM 10340 C C . GLU A 1 90 ? -5.131 -1.863 6.274 1.00 0.05 90 GLU A C 7
ATOM 10341 O O . GLU A 1 90 ? -6.224 -1.537 6.733 1.00 0.07 90 GLU A O 7
ATOM 10353 N N . HIS A 1 91 ? -4.082 -1.053 6.262 1.00 0.05 91 HIS A N 7
ATOM 10354 C CA . HIS A 1 91 ? -4.187 0.333 6.646 1.00 0.05 91 HIS A CA 7
ATOM 10355 C C . HIS A 1 91 ? -5.015 1.097 5.618 1.00 0.05 91 HIS A C 7
ATOM 10356 O O . HIS A 1 91 ? -5.622 2.121 5.926 1.00 0.06 91 HIS A O 7
ATOM 10371 N N . LEU A 1 92 ? -5.027 0.597 4.394 1.00 0.05 92 LEU A N 7
ATOM 10372 C CA . LEU A 1 92 ? -5.802 1.206 3.329 1.00 0.06 92 LEU A CA 7
ATOM 10373 C C . LEU A 1 92 ? -7.277 0.897 3.503 1.00 0.08 92 LEU A C 7
ATOM 10374 O O . LEU A 1 92 ? -8.122 1.557 2.919 1.00 0.12 92 LEU A O 7
ATOM 10390 N N . LEU A 1 93 ? -7.563 -0.071 4.365 1.00 0.08 93 LEU A N 7
ATOM 10391 C CA . LEU A 1 93 ? -8.938 -0.450 4.692 1.00 0.10 93 LEU A CA 7
ATOM 10392 C C . LEU A 1 93 ? -9.485 0.540 5.685 1.00 0.11 93 LEU A C 7
ATOM 10393 O O . LEU A 1 93 ? -10.674 0.839 5.721 1.00 0.13 93 LEU A O 7
ATOM 10409 N N . GLU A 1 94 ? -8.574 1.048 6.486 1.00 0.11 94 GLU A N 7
ATOM 10410 C CA . GLU A 1 94 ? -8.877 2.043 7.490 1.00 0.13 94 GLU A CA 7
ATOM 10411 C C . GLU A 1 94 ? -9.458 3.286 6.835 1.00 0.14 94 GLU A C 7
ATOM 10412 O O . GLU A 1 94 ? -10.278 3.996 7.415 1.00 0.17 94 GLU A O 7
ATOM 10424 N N . GLN A 1 95 ? -9.039 3.515 5.602 1.00 0.12 95 GLN A N 7
ATOM 10425 C CA . GLN A 1 95 ? -9.449 4.672 4.840 1.00 0.14 95 GLN A CA 7
ATOM 10426 C C . GLN A 1 95 ? -10.829 4.437 4.230 1.00 0.15 95 GLN A C 7
ATOM 10427 O O . GLN A 1 95 ? -11.542 5.374 3.868 1.00 0.16 95 GLN A O 7
ATOM 10441 N N . ILE A 1 96 ? -11.186 3.169 4.136 1.00 0.16 96 ILE A N 7
ATOM 10442 C CA . ILE A 1 96 ? -12.372 2.726 3.430 1.00 0.19 96 ILE A CA 7
ATOM 10443 C C . ILE A 1 96 ? -13.649 2.958 4.237 1.00 0.24 96 ILE A C 7
ATOM 10444 O O . ILE A 1 96 ? -13.670 2.822 5.461 1.00 0.25 96 ILE A O 7
ATOM 10460 N N . PRO A 1 97 ? -14.718 3.347 3.530 1.00 0.27 97 PRO A N 7
ATOM 10461 C CA . PRO A 1 97 ? -16.006 3.745 4.115 1.00 0.33 97 PRO A CA 7
ATOM 10462 C C . PRO A 1 97 ? -16.896 2.572 4.543 1.00 0.35 97 PRO A C 7
ATOM 10463 O O . PRO A 1 97 ? -17.748 2.116 3.777 1.00 0.36 97 PRO A O 7
ATOM 10474 N N . GLY A 1 98 ? -16.704 2.089 5.760 1.00 0.36 98 GLY A N 7
ATOM 10475 C CA . GLY A 1 98 ? -17.588 1.070 6.311 1.00 0.39 98 GLY A CA 7
ATOM 10476 C C . GLY A 1 98 ? -17.312 -0.326 5.780 1.00 0.38 98 GLY A C 7
ATOM 10477 O O . GLY A 1 98 ? -17.054 -1.251 6.555 1.00 0.42 98 GLY A O 7
ATOM 10481 N N . ILE A 1 99 ? -17.386 -0.478 4.462 1.00 0.34 99 ILE A N 7
ATOM 10482 C CA . ILE A 1 99 ? -17.101 -1.751 3.796 1.00 0.34 99 ILE A CA 7
ATOM 10483 C C . ILE A 1 99 ? -15.736 -2.293 4.201 1.00 0.37 99 ILE A C 7
ATOM 10484 O O . ILE A 1 99 ? -15.536 -3.504 4.283 1.00 0.59 99 ILE A O 7
ATOM 10500 N N . GLY A 1 100 ? -14.809 -1.387 4.459 1.00 0.26 100 GLY A N 7
ATOM 10501 C CA . GLY A 1 100 ? -13.479 -1.766 4.865 1.00 0.28 100 GLY A CA 7
ATOM 10502 C C . GLY A 1 100 ? -13.162 -1.234 6.242 1.00 0.56 100 GLY A C 7
ATOM 10503 O O . GLY A 1 100 ? -13.741 -0.193 6.617 1.00 1.33 100 GLY A O 7
ATOM 10508 N N . GLY A 1 1 ? -10.484 13.862 0.168 1.00 4.26 1 GLY A N 8
ATOM 10509 C CA . GLY A 1 1 ? -10.225 13.633 -1.271 1.00 3.40 1 GLY A CA 8
ATOM 10510 C C . GLY A 1 1 ? -11.481 13.247 -2.018 1.00 2.51 1 GLY A C 8
ATOM 10511 O O . GLY A 1 1 ? -12.390 12.647 -1.444 1.00 2.92 1 GLY A O 8
ATOM 10517 N N . SER A 1 2 ? -11.534 13.587 -3.294 1.00 1.84 2 SER A N 8
ATOM 10518 C CA . SER A 1 2 ? -12.701 13.304 -4.112 1.00 1.44 2 SER A CA 8
ATOM 10519 C C . SER A 1 2 ? -12.617 11.893 -4.686 1.00 1.14 2 SER A C 8
ATOM 10520 O O . SER A 1 2 ? -13.634 11.223 -4.864 1.00 1.80 2 SER A O 8
ATOM 10528 N N . THR A 1 3 ? -11.400 11.442 -4.955 1.00 0.93 3 THR A N 8
ATOM 10529 C CA . THR A 1 3 ? -11.183 10.124 -5.523 1.00 0.78 3 THR A CA 8
ATOM 10530 C C . THR A 1 3 ? -11.260 9.045 -4.448 1.00 0.84 3 THR A C 8
ATOM 10531 O O . THR A 1 3 ? -10.589 9.127 -3.424 1.00 1.82 3 THR A O 8
ATOM 10542 N N . ALA A 1 4 ? -12.099 8.049 -4.685 1.00 0.63 4 ALA A N 8
ATOM 10543 C CA . ALA A 1 4 ? -12.222 6.912 -3.786 1.00 0.52 4 ALA A CA 8
ATOM 10544 C C . ALA A 1 4 ? -12.919 5.771 -4.494 1.00 0.42 4 ALA A C 8
ATOM 10545 O O . ALA A 1 4 ? -12.475 4.633 -4.407 1.00 0.34 4 ALA A O 8
ATOM 10552 N N . THR A 1 5 ? -14.006 6.090 -5.203 1.00 0.48 5 THR A N 8
ATOM 10553 C CA . THR A 1 5 ? -14.735 5.118 -6.026 1.00 0.48 5 THR A CA 8
ATOM 10554 C C . THR A 1 5 ? -13.782 4.309 -6.902 1.00 0.39 5 THR A C 8
ATOM 10555 O O . THR A 1 5 ? -14.046 3.155 -7.226 1.00 0.42 5 THR A O 8
ATOM 10566 N N . LEU A 1 6 ? -12.663 4.925 -7.240 1.00 0.30 6 LEU A N 8
ATOM 10567 C CA . LEU A 1 6 ? -11.595 4.268 -7.969 1.00 0.23 6 LEU A CA 8
ATOM 10568 C C . LEU A 1 6 ? -11.218 2.941 -7.315 1.00 0.22 6 LEU A C 8
ATOM 10569 O O . LEU A 1 6 ? -11.423 1.870 -7.889 1.00 0.31 6 LEU A O 8
ATOM 10585 N N . LEU A 1 7 ? -10.674 3.012 -6.111 1.00 0.16 7 LEU A N 8
ATOM 10586 C CA . LEU A 1 7 ? -10.278 1.810 -5.404 1.00 0.15 7 LEU A CA 8
ATOM 10587 C C . LEU A 1 7 ? -11.454 1.200 -4.670 1.00 0.20 7 LEU A C 8
ATOM 10588 O O . LEU A 1 7 ? -11.563 -0.006 -4.558 1.00 0.22 7 LEU A O 8
ATOM 10604 N N . THR A 1 8 ? -12.335 2.044 -4.193 1.00 0.24 8 THR A N 8
ATOM 10605 C CA . THR A 1 8 ? -13.480 1.614 -3.401 1.00 0.31 8 THR A CA 8
ATOM 10606 C C . THR A 1 8 ? -14.360 0.623 -4.169 1.00 0.35 8 THR A C 8
ATOM 10607 O O . THR A 1 8 ? -14.946 -0.285 -3.578 1.00 0.38 8 THR A O 8
ATOM 10618 N N . SER A 1 9 ? -14.405 0.767 -5.489 1.00 0.36 9 SER A N 8
ATOM 10619 C CA . SER A 1 9 ? -15.142 -0.166 -6.329 1.00 0.42 9 SER A CA 8
ATOM 10620 C C . SER A 1 9 ? -14.468 -1.538 -6.319 1.00 0.39 9 SER A C 8
ATOM 10621 O O . SER A 1 9 ? -15.116 -2.564 -6.524 1.00 0.43 9 SER A O 8
ATOM 10629 N N . LYS A 1 10 ? -13.165 -1.544 -6.054 1.00 0.33 10 LYS A N 8
ATOM 10630 C CA . LYS A 1 10 ? -12.417 -2.778 -5.877 1.00 0.31 10 LYS A CA 8
ATOM 10631 C C . LYS A 1 10 ? -12.886 -3.466 -4.612 1.00 0.28 10 LYS A C 8
ATOM 10632 O O . LYS A 1 10 ? -13.423 -4.569 -4.656 1.00 0.29 10 LYS A O 8
ATOM 10651 N N . LEU A 1 11 ? -12.710 -2.773 -3.489 1.00 0.24 11 LEU A N 8
ATOM 10652 C CA . LEU A 1 11 ? -13.009 -3.332 -2.170 1.00 0.23 11 LEU A CA 8
ATOM 10653 C C . LEU A 1 11 ? -14.465 -3.741 -2.056 1.00 0.27 11 LEU A C 8
ATOM 10654 O O . LEU A 1 11 ? -14.802 -4.646 -1.298 1.00 0.28 11 LEU A O 8
ATOM 10670 N N . ALA A 1 12 ? -15.318 -3.072 -2.811 1.00 0.30 12 ALA A N 8
ATOM 10671 C CA . ALA A 1 12 ? -16.737 -3.403 -2.852 1.00 0.35 12 ALA A CA 8
ATOM 10672 C C . ALA A 1 12 ? -16.950 -4.851 -3.291 1.00 0.36 12 ALA A C 8
ATOM 10673 O O . ALA A 1 12 ? -17.938 -5.490 -2.922 1.00 0.40 12 ALA A O 8
ATOM 10680 N N . GLY A 1 13 ? -16.011 -5.361 -4.075 1.00 0.35 13 GLY A N 8
ATOM 10681 C CA . GLY A 1 13 ? -16.090 -6.724 -4.550 1.00 0.37 13 GLY A CA 8
ATOM 10682 C C . GLY A 1 13 ? -15.421 -7.703 -3.603 1.00 0.34 13 GLY A C 8
ATOM 10683 O O . GLY A 1 13 ? -15.567 -8.919 -3.745 1.00 0.38 13 GLY A O 8
ATOM 10687 N N . LEU A 1 14 ? -14.681 -7.176 -2.637 1.00 0.29 14 LEU A N 8
ATOM 10688 C CA . LEU A 1 14 ? -13.987 -8.001 -1.676 1.00 0.26 14 LEU A CA 8
ATOM 10689 C C . LEU A 1 14 ? -14.683 -8.009 -0.348 1.00 0.26 14 LEU A C 8
ATOM 10690 O O . LEU A 1 14 ? -15.662 -7.300 -0.117 1.00 0.29 14 LEU A O 8
ATOM 10706 N N . THR A 1 15 ? -14.148 -8.832 0.507 1.00 0.25 15 THR A N 8
ATOM 10707 C CA . THR A 1 15 ? -14.436 -8.788 1.913 1.00 0.26 15 THR A CA 8
ATOM 10708 C C . THR A 1 15 ? -13.248 -8.120 2.563 1.00 0.24 15 THR A C 8
ATOM 10709 O O . THR A 1 15 ? -12.217 -8.000 1.907 1.00 0.21 15 THR A O 8
ATOM 10720 N N . ALA A 1 16 ? -13.358 -7.696 3.812 1.00 0.26 16 ALA A N 8
ATOM 10721 C CA . ALA A 1 16 ? -12.258 -6.990 4.471 1.00 0.26 16 ALA A CA 8
ATOM 10722 C C . ALA A 1 16 ? -10.926 -7.710 4.257 1.00 0.23 16 ALA A C 8
ATOM 10723 O O . ALA A 1 16 ? -9.912 -7.074 3.996 1.00 0.23 16 ALA A O 8
ATOM 10730 N N . THR A 1 17 ? -10.958 -9.035 4.312 1.00 0.24 17 THR A N 8
ATOM 10731 C CA . THR A 1 17 ? -9.773 -9.855 4.124 1.00 0.24 17 THR A CA 8
ATOM 10732 C C . THR A 1 17 ? -9.222 -9.750 2.702 1.00 0.22 17 THR A C 8
ATOM 10733 O O . THR A 1 17 ? -8.013 -9.615 2.504 1.00 0.28 17 THR A O 8
ATOM 10744 N N . GLU A 1 18 ? -10.093 -9.807 1.712 1.00 0.20 18 GLU A N 8
ATOM 10745 C CA . GLU A 1 18 ? -9.675 -9.726 0.337 1.00 0.19 18 GLU A CA 8
ATOM 10746 C C . GLU A 1 18 ? -9.306 -8.295 -0.019 1.00 0.17 18 GLU A C 8
ATOM 10747 O O . GLU A 1 18 ? -8.486 -8.056 -0.899 1.00 0.16 18 GLU A O 8
ATOM 10759 N N . GLN A 1 19 ? -9.919 -7.349 0.677 1.00 0.16 19 GLN A N 8
ATOM 10760 C CA . GLN A 1 19 ? -9.564 -5.950 0.548 1.00 0.16 19 GLN A CA 8
ATOM 10761 C C . GLN A 1 19 ? -8.133 -5.744 1.008 1.00 0.15 19 GLN A C 8
ATOM 10762 O O . GLN A 1 19 ? -7.394 -4.938 0.442 1.00 0.17 19 GLN A O 8
ATOM 10776 N N . ARG A 1 20 ? -7.749 -6.483 2.043 1.00 0.18 20 ARG A N 8
ATOM 10777 C CA . ARG A 1 20 ? -6.347 -6.531 2.451 1.00 0.22 20 ARG A CA 8
ATOM 10778 C C . ARG A 1 20 ? -5.527 -7.049 1.289 1.00 0.18 20 ARG A C 8
ATOM 10779 O O . ARG A 1 20 ? -4.559 -6.429 0.865 1.00 0.24 20 ARG A O 8
ATOM 10800 N N . ALA A 1 21 ? -5.973 -8.178 0.763 1.00 0.19 21 ALA A N 8
ATOM 10801 C CA . ALA A 1 21 ? -5.241 -8.922 -0.260 1.00 0.19 21 ALA A CA 8
ATOM 10802 C C . ALA A 1 21 ? -4.997 -8.101 -1.521 1.00 0.16 21 ALA A C 8
ATOM 10803 O O . ALA A 1 21 ? -3.888 -8.099 -2.060 1.00 0.19 21 ALA A O 8
ATOM 10810 N N . VAL A 1 22 ? -6.018 -7.396 -1.973 1.00 0.12 22 VAL A N 8
ATOM 10811 C CA . VAL A 1 22 ? -5.952 -6.690 -3.247 1.00 0.12 22 VAL A CA 8
ATOM 10812 C C . VAL A 1 22 ? -4.961 -5.536 -3.223 1.00 0.08 22 VAL A C 8
ATOM 10813 O O . VAL A 1 22 ? -4.193 -5.366 -4.165 1.00 0.10 22 VAL A O 8
ATOM 10826 N N . THR A 1 23 ? -4.952 -4.733 -2.171 1.00 0.06 23 THR A N 8
ATOM 10827 C CA . THR A 1 23 ? -3.965 -3.681 -2.112 1.00 0.04 23 THR A CA 8
ATOM 10828 C C . THR A 1 23 ? -2.735 -4.112 -1.362 1.00 0.05 23 THR A C 8
ATOM 10829 O O . THR A 1 23 ? -1.764 -3.393 -1.341 1.00 0.11 23 THR A O 8
ATOM 10840 N N . ARG A 1 24 ? -2.759 -5.292 -0.767 1.00 0.04 24 ARG A N 8
ATOM 10841 C CA . ARG A 1 24 ? -1.518 -5.941 -0.375 1.00 0.05 24 ARG A CA 8
ATOM 10842 C C . ARG A 1 24 ? -0.739 -6.201 -1.638 1.00 0.08 24 ARG A C 8
ATOM 10843 O O . ARG A 1 24 ? 0.479 -6.342 -1.636 1.00 0.17 24 ARG A O 8
ATOM 10864 N N . LYS A 1 25 ? -1.480 -6.211 -2.724 1.00 0.05 25 LYS A N 8
ATOM 10865 C CA . LYS A 1 25 ? -0.947 -6.414 -4.022 1.00 0.08 25 LYS A CA 8
ATOM 10866 C C . LYS A 1 25 ? -0.770 -5.048 -4.707 1.00 0.07 25 LYS A C 8
ATOM 10867 O O . LYS A 1 25 ? 0.144 -4.865 -5.505 1.00 0.11 25 LYS A O 8
ATOM 10886 N N . LEU A 1 26 ? -1.640 -4.073 -4.374 1.00 0.04 26 LEU A N 8
ATOM 10887 C CA . LEU A 1 26 ? -1.503 -2.710 -4.896 1.00 0.04 26 LEU A CA 8
ATOM 10888 C C . LEU A 1 26 ? -0.324 -1.978 -4.254 1.00 0.04 26 LEU A C 8
ATOM 10889 O O . LEU A 1 26 ? 0.534 -1.475 -4.971 1.00 0.04 26 LEU A O 8
ATOM 10905 N N . VAL A 1 27 ? -0.269 -1.910 -2.917 1.00 0.04 27 VAL A N 8
ATOM 10906 C CA . VAL A 1 27 ? 0.853 -1.245 -2.246 1.00 0.04 27 VAL A CA 8
ATOM 10907 C C . VAL A 1 27 ? 2.152 -1.875 -2.720 1.00 0.05 27 VAL A C 8
ATOM 10908 O O . VAL A 1 27 ? 3.168 -1.209 -2.915 1.00 0.05 27 VAL A O 8
ATOM 10921 N N . LEU A 1 28 ? 2.060 -3.171 -2.937 1.00 0.05 28 LEU A N 8
ATOM 10922 C CA . LEU A 1 28 ? 3.141 -3.962 -3.458 1.00 0.05 28 LEU A CA 8
ATOM 10923 C C . LEU A 1 28 ? 3.528 -3.464 -4.842 1.00 0.05 28 LEU A C 8
ATOM 10924 O O . LEU A 1 28 ? 4.684 -3.171 -5.114 1.00 0.06 28 LEU A O 8
ATOM 10940 N N . ASP A 1 29 ? 2.527 -3.319 -5.689 1.00 0.04 29 ASP A N 8
ATOM 10941 C CA . ASP A 1 29 ? 2.723 -2.917 -7.079 1.00 0.05 29 ASP A CA 8
ATOM 10942 C C . ASP A 1 29 ? 3.316 -1.524 -7.133 1.00 0.03 29 ASP A C 8
ATOM 10943 O O . ASP A 1 29 ? 4.205 -1.233 -7.929 1.00 0.04 29 ASP A O 8
ATOM 10952 N N . GLN A 1 30 ? 2.801 -0.664 -6.277 1.00 0.03 30 GLN A N 8
ATOM 10953 C CA . GLN A 1 30 ? 3.292 0.688 -6.153 1.00 0.03 30 GLN A CA 8
ATOM 10954 C C . GLN A 1 30 ? 4.728 0.700 -5.698 1.00 0.03 30 GLN A C 8
ATOM 10955 O O . GLN A 1 30 ? 5.567 1.374 -6.286 1.00 0.04 30 GLN A O 8
ATOM 10969 N N . ALA A 1 31 ? 5.000 -0.066 -4.657 1.00 0.02 31 ALA A N 8
ATOM 10970 C CA . ALA A 1 31 ? 6.340 -0.183 -4.099 1.00 0.03 31 ALA A CA 8
ATOM 10971 C C . ALA A 1 31 ? 7.283 -0.708 -5.150 1.00 0.03 31 ALA A C 8
ATOM 10972 O O . ALA A 1 31 ? 8.463 -0.363 -5.195 1.00 0.04 31 ALA A O 8
ATOM 10979 N N . ALA A 1 32 ? 6.722 -1.521 -6.013 1.00 0.03 32 ALA A N 8
ATOM 10980 C CA . ALA A 1 32 ? 7.438 -2.100 -7.110 1.00 0.04 32 ALA A CA 8
ATOM 10981 C C . ALA A 1 32 ? 7.799 -1.018 -8.104 1.00 0.05 32 ALA A C 8
ATOM 10982 O O . ALA A 1 32 ? 8.939 -0.924 -8.546 1.00 0.07 32 ALA A O 8
ATOM 10989 N N . SER A 1 33 ? 6.833 -0.169 -8.403 1.00 0.05 33 SER A N 8
ATOM 10990 C CA . SER A 1 33 ? 7.039 0.939 -9.317 1.00 0.07 33 SER A CA 8
ATOM 10991 C C . SER A 1 33 ? 8.157 1.840 -8.804 1.00 0.06 33 SER A C 8
ATOM 10992 O O . SER A 1 33 ? 8.979 2.346 -9.570 1.00 0.08 33 SER A O 8
ATOM 11000 N N . VAL A 1 34 ? 8.183 2.009 -7.492 1.00 0.04 34 VAL A N 8
ATOM 11001 C CA . VAL A 1 34 ? 9.182 2.818 -6.834 1.00 0.04 34 VAL A CA 8
ATOM 11002 C C . VAL A 1 34 ? 10.539 2.195 -6.988 1.00 0.05 34 VAL A C 8
ATOM 11003 O O . VAL A 1 34 ? 11.464 2.774 -7.561 1.00 0.07 34 VAL A O 8
ATOM 11016 N N . LEU A 1 35 ? 10.624 0.995 -6.460 1.00 0.04 35 LEU A N 8
ATOM 11017 C CA . LEU A 1 35 ? 11.871 0.290 -6.311 1.00 0.06 35 LEU A CA 8
ATOM 11018 C C . LEU A 1 35 ? 12.551 -0.034 -7.637 1.00 0.08 35 LEU A C 8
ATOM 11019 O O . LEU A 1 35 ? 13.779 -0.086 -7.707 1.00 0.12 35 LEU A O 8
ATOM 11035 N N . GLY A 1 36 ? 11.769 -0.251 -8.681 1.00 0.08 36 GLY A N 8
ATOM 11036 C CA . GLY A 1 36 ? 12.362 -0.584 -9.959 1.00 0.11 36 GLY A CA 8
ATOM 11037 C C . GLY A 1 36 ? 11.759 -1.820 -10.567 1.00 0.13 36 GLY A C 8
ATOM 11038 O O . GLY A 1 36 ? 12.336 -2.437 -11.464 1.00 0.17 36 GLY A O 8
ATOM 11042 N N . TYR A 1 37 ? 10.605 -2.189 -10.064 1.00 0.11 37 TYR A N 8
ATOM 11043 C CA . TYR A 1 37 ? 9.964 -3.432 -10.430 1.00 0.14 37 TYR A CA 8
ATOM 11044 C C . TYR A 1 37 ? 8.774 -3.174 -11.342 1.00 0.17 37 TYR A C 8
ATOM 11045 O O . TYR A 1 37 ? 8.332 -2.032 -11.491 1.00 0.24 37 TYR A O 8
ATOM 11063 N N . ALA A 1 38 ? 8.251 -4.234 -11.940 1.00 0.21 38 ALA A N 8
ATOM 11064 C CA . ALA A 1 38 ? 7.129 -4.106 -12.855 1.00 0.24 38 ALA A CA 8
ATOM 11065 C C . ALA A 1 38 ? 6.057 -5.147 -12.577 1.00 0.23 38 ALA A C 8
ATOM 11066 O O . ALA A 1 38 ? 4.977 -5.114 -13.172 1.00 0.26 38 ALA A O 8
ATOM 11073 N N . SER A 1 39 ? 6.346 -6.066 -11.672 1.00 0.21 39 SER A N 8
ATOM 11074 C CA . SER A 1 39 ? 5.415 -7.133 -11.361 1.00 0.23 39 SER A CA 8
ATOM 11075 C C . SER A 1 39 ? 5.663 -7.636 -9.941 1.00 0.20 39 SER A C 8
ATOM 11076 O O . SER A 1 39 ? 5.427 -8.804 -9.628 1.00 0.25 39 SER A O 8
ATOM 11084 N N . THR A 1 40 ? 6.132 -6.727 -9.083 1.00 0.14 40 THR A N 8
ATOM 11085 C CA . THR A 1 40 ? 6.467 -7.034 -7.689 1.00 0.13 40 THR A CA 8
ATOM 11086 C C . THR A 1 40 ? 7.353 -8.273 -7.588 1.00 0.16 40 THR A C 8
ATOM 11087 O O . THR A 1 40 ? 7.173 -9.122 -6.715 1.00 0.22 40 THR A O 8
ATOM 11098 N N . GLU A 1 41 ? 8.319 -8.351 -8.491 1.00 0.21 41 GLU A N 8
ATOM 11099 C CA . GLU A 1 41 ? 9.199 -9.504 -8.600 1.00 0.26 41 GLU A CA 8
ATOM 11100 C C . GLU A 1 41 ? 10.080 -9.687 -7.363 1.00 0.25 41 GLU A C 8
ATOM 11101 O O . GLU A 1 41 ? 10.337 -10.812 -6.945 1.00 0.40 41 GLU A O 8
ATOM 11113 N N . SER A 1 42 ? 10.535 -8.590 -6.774 1.00 0.27 42 SER A N 8
ATOM 11114 C CA . SER A 1 42 ? 11.453 -8.674 -5.644 1.00 0.32 42 SER A CA 8
ATOM 11115 C C . SER A 1 42 ? 10.930 -7.898 -4.437 1.00 0.28 42 SER A C 8
ATOM 11116 O O . SER A 1 42 ? 11.636 -7.069 -3.866 1.00 0.41 42 SER A O 8
ATOM 11124 N N . LEU A 1 43 ? 9.679 -8.142 -4.079 1.00 0.16 43 LEU A N 8
ATOM 11125 C CA . LEU A 1 43 ? 9.094 -7.541 -2.895 1.00 0.12 43 LEU A CA 8
ATOM 11126 C C . LEU A 1 43 ? 8.674 -8.569 -1.866 1.00 0.13 43 LEU A C 8
ATOM 11127 O O . LEU A 1 43 ? 8.676 -9.771 -2.130 1.00 0.19 43 LEU A O 8
ATOM 11143 N N . ASP A 1 44 ? 8.311 -8.079 -0.694 1.00 0.10 44 ASP A N 8
ATOM 11144 C CA . ASP A 1 44 ? 7.787 -8.918 0.367 1.00 0.12 44 ASP A CA 8
ATOM 11145 C C . ASP A 1 44 ? 6.662 -8.185 1.073 1.00 0.12 44 ASP A C 8
ATOM 11146 O O . ASP A 1 44 ? 6.685 -6.959 1.177 1.00 0.19 44 ASP A O 8
ATOM 11155 N N . THR A 1 45 ? 5.678 -8.921 1.548 1.00 0.09 45 THR A N 8
ATOM 11156 C CA . THR A 1 45 ? 4.603 -8.328 2.320 1.00 0.08 45 THR A CA 8
ATOM 11157 C C . THR A 1 45 ? 4.782 -8.643 3.794 1.00 0.08 45 THR A C 8
ATOM 11158 O O . THR A 1 45 ? 4.084 -8.105 4.645 1.00 0.11 45 THR A O 8
ATOM 11169 N N . HIS A 1 46 ? 5.731 -9.518 4.087 1.00 0.07 46 HIS A N 8
ATOM 11170 C CA . HIS A 1 46 ? 6.007 -9.912 5.457 1.00 0.08 46 HIS A CA 8
ATOM 11171 C C . HIS A 1 46 ? 7.214 -9.146 5.976 1.00 0.08 46 HIS A C 8
ATOM 11172 O O . HIS A 1 46 ? 7.533 -9.189 7.165 1.00 0.12 46 HIS A O 8
ATOM 11187 N N . GLU A 1 47 ? 7.874 -8.431 5.074 1.00 0.08 47 GLU A N 8
ATOM 11188 C CA . GLU A 1 47 ? 9.061 -7.677 5.417 1.00 0.08 47 GLU A CA 8
ATOM 11189 C C . GLU A 1 47 ? 8.788 -6.194 5.202 1.00 0.07 47 GLU A C 8
ATOM 11190 O O . GLU A 1 47 ? 7.982 -5.815 4.349 1.00 0.07 47 GLU A O 8
ATOM 11202 N N . SER A 1 48 ? 9.440 -5.365 5.995 1.00 0.07 48 SER A N 8
ATOM 11203 C CA . SER A 1 48 ? 9.113 -3.952 6.057 1.00 0.07 48 SER A CA 8
ATOM 11204 C C . SER A 1 48 ? 9.830 -3.170 4.964 1.00 0.06 48 SER A C 8
ATOM 11205 O O . SER A 1 48 ? 10.943 -3.510 4.576 1.00 0.09 48 SER A O 8
ATOM 11213 N N . PHE A 1 49 ? 9.166 -2.108 4.492 1.00 0.05 49 PHE A N 8
ATOM 11214 C CA . PHE A 1 49 ? 9.664 -1.260 3.396 1.00 0.05 49 PHE A CA 8
ATOM 11215 C C . PHE A 1 49 ? 11.075 -0.770 3.650 1.00 0.06 49 PHE A C 8
ATOM 11216 O O . PHE A 1 49 ? 11.811 -0.468 2.715 1.00 0.06 49 PHE A O 8
ATOM 11233 N N . LYS A 1 50 ? 11.413 -0.639 4.919 1.00 0.07 50 LYS A N 8
ATOM 11234 C CA . LYS A 1 50 ? 12.774 -0.398 5.341 1.00 0.09 50 LYS A CA 8
ATOM 11235 C C . LYS A 1 50 ? 13.729 -1.308 4.593 1.00 0.09 50 LYS A C 8
ATOM 11236 O O . LYS A 1 50 ? 14.670 -0.856 3.947 1.00 0.13 50 LYS A O 8
ATOM 11255 N N . ASP A 1 51 ? 13.444 -2.591 4.675 1.00 0.10 51 ASP A N 8
ATOM 11256 C CA . ASP A 1 51 ? 14.258 -3.616 4.041 1.00 0.12 51 ASP A CA 8
ATOM 11257 C C . ASP A 1 51 ? 14.095 -3.576 2.519 1.00 0.12 51 ASP A C 8
ATOM 11258 O O . ASP A 1 51 ? 14.994 -3.965 1.776 1.00 0.20 51 ASP A O 8
ATOM 11267 N N . LEU A 1 52 ? 12.950 -3.075 2.064 1.00 0.08 52 LEU A N 8
ATOM 11268 C CA . LEU A 1 52 ? 12.669 -2.944 0.641 1.00 0.07 52 LEU A CA 8
ATOM 11269 C C . LEU A 1 52 ? 13.517 -1.833 0.049 1.00 0.08 52 LEU A C 8
ATOM 11270 O O . LEU A 1 52 ? 13.748 -1.781 -1.159 1.00 0.11 52 LEU A O 8
ATOM 11286 N N . GLY A 1 53 ? 13.994 -0.957 0.915 1.00 0.06 53 GLY A N 8
ATOM 11287 C CA . GLY A 1 53 ? 14.874 0.099 0.490 1.00 0.06 53 GLY A CA 8
ATOM 11288 C C . GLY A 1 53 ? 14.250 1.471 0.578 1.00 0.07 53 GLY A C 8
ATOM 11289 O O . GLY A 1 53 ? 14.828 2.446 0.094 1.00 0.12 53 GLY A O 8
ATOM 11293 N N . PHE A 1 54 ? 13.071 1.567 1.184 1.00 0.05 54 PHE A N 8
ATOM 11294 C CA . PHE A 1 54 ? 12.396 2.847 1.291 1.00 0.05 54 PHE A CA 8
ATOM 11295 C C . PHE A 1 54 ? 13.033 3.747 2.345 1.00 0.07 54 PHE A C 8
ATOM 11296 O O . PHE A 1 54 ? 13.679 3.274 3.283 1.00 0.12 54 PHE A O 8
ATOM 11313 N N . ASP A 1 55 ? 12.825 5.046 2.177 1.00 0.08 55 ASP A N 8
ATOM 11314 C CA . ASP A 1 55 ? 13.442 6.065 3.021 1.00 0.12 55 ASP A CA 8
ATOM 11315 C C . ASP A 1 55 ? 12.670 7.369 2.846 1.00 0.09 55 ASP A C 8
ATOM 11316 O O . ASP A 1 55 ? 11.544 7.351 2.357 1.00 0.08 55 ASP A O 8
ATOM 11325 N N . SER A 1 56 ? 13.278 8.498 3.190 1.00 0.12 56 SER A N 8
ATOM 11326 C CA . SER A 1 56 ? 12.622 9.797 3.067 1.00 0.13 56 SER A CA 8
ATOM 11327 C C . SER A 1 56 ? 12.678 10.307 1.620 1.00 0.12 56 SER A C 8
ATOM 11328 O O . SER A 1 56 ? 12.840 11.500 1.365 1.00 0.14 56 SER A O 8
ATOM 11336 N N . LEU A 1 57 ? 12.516 9.372 0.691 1.00 0.11 57 LEU A N 8
ATOM 11337 C CA . LEU A 1 57 ? 12.497 9.636 -0.736 1.00 0.11 57 LEU A CA 8
ATOM 11338 C C . LEU A 1 57 ? 11.493 8.715 -1.413 1.00 0.08 57 LEU A C 8
ATOM 11339 O O . LEU A 1 57 ? 10.452 9.146 -1.905 1.00 0.08 57 LEU A O 8
ATOM 11355 N N . THR A 1 58 ? 11.814 7.428 -1.399 1.00 0.06 58 THR A N 8
ATOM 11356 C CA . THR A 1 58 ? 11.016 6.416 -2.069 1.00 0.05 58 THR A CA 8
ATOM 11357 C C . THR A 1 58 ? 9.678 6.209 -1.383 1.00 0.04 58 THR A C 8
ATOM 11358 O O . THR A 1 58 ? 8.655 6.035 -2.042 1.00 0.04 58 THR A O 8
ATOM 11369 N N . ALA A 1 59 ? 9.690 6.215 -0.058 1.00 0.04 59 ALA A N 8
ATOM 11370 C CA . ALA A 1 59 ? 8.468 6.106 0.709 1.00 0.04 59 ALA A CA 8
ATOM 11371 C C . ALA A 1 59 ? 7.510 7.209 0.319 1.00 0.04 59 ALA A C 8
ATOM 11372 O O . ALA A 1 59 ? 6.301 7.028 0.318 1.00 0.05 59 ALA A O 8
ATOM 11379 N N . LEU A 1 60 ? 8.078 8.350 -0.016 1.00 0.05 60 LEU A N 8
ATOM 11380 C CA . LEU A 1 60 ? 7.312 9.525 -0.371 1.00 0.07 60 LEU A CA 8
ATOM 11381 C C . LEU A 1 60 ? 6.585 9.325 -1.686 1.00 0.06 60 LEU A C 8
ATOM 11382 O O . LEU A 1 60 ? 5.393 9.615 -1.782 1.00 0.07 60 LEU A O 8
ATOM 11398 N N . GLU A 1 61 ? 7.286 8.811 -2.690 1.00 0.05 61 GLU A N 8
ATOM 11399 C CA . GLU A 1 61 ? 6.650 8.544 -3.972 1.00 0.05 61 GLU A CA 8
ATOM 11400 C C . GLU A 1 61 ? 5.754 7.322 -3.880 1.00 0.05 61 GLU A C 8
ATOM 11401 O O . GLU A 1 61 ? 4.746 7.240 -4.563 1.00 0.06 61 GLU A O 8
ATOM 11413 N N . LEU A 1 62 ? 6.119 6.372 -3.031 1.00 0.04 62 LEU A N 8
ATOM 11414 C CA . LEU A 1 62 ? 5.263 5.221 -2.775 1.00 0.03 62 LEU A CA 8
ATOM 11415 C C . LEU A 1 62 ? 3.979 5.658 -2.109 1.00 0.04 62 LEU A C 8
ATOM 11416 O O . LEU A 1 62 ? 2.891 5.249 -2.497 1.00 0.05 62 LEU A O 8
ATOM 11432 N N . ARG A 1 63 ? 4.131 6.480 -1.091 1.00 0.05 63 ARG A N 8
ATOM 11433 C CA . ARG A 1 63 ? 3.011 7.046 -0.389 1.00 0.06 63 ARG A CA 8
ATOM 11434 C C . ARG A 1 63 ? 2.145 7.750 -1.406 1.00 0.06 63 ARG A C 8
ATOM 11435 O O . ARG A 1 63 ? 0.931 7.567 -1.457 1.00 0.08 63 ARG A O 8
ATOM 11456 N N . ASP A 1 64 ? 2.821 8.510 -2.257 1.00 0.06 64 ASP A N 8
ATOM 11457 C CA . ASP A 1 64 ? 2.194 9.212 -3.355 1.00 0.07 64 ASP A CA 8
ATOM 11458 C C . ASP A 1 64 ? 1.459 8.233 -4.263 1.00 0.06 64 ASP A C 8
ATOM 11459 O O . ASP A 1 64 ? 0.341 8.501 -4.706 1.00 0.07 64 ASP A O 8
ATOM 11468 N N . HIS A 1 65 ? 2.090 7.086 -4.510 1.00 0.05 65 HIS A N 8
ATOM 11469 C CA . HIS A 1 65 ? 1.504 6.033 -5.321 1.00 0.05 65 HIS A CA 8
ATOM 11470 C C . HIS A 1 65 ? 0.232 5.497 -4.692 1.00 0.05 65 HIS A C 8
ATOM 11471 O O . HIS A 1 65 ? -0.752 5.318 -5.380 1.00 0.06 65 HIS A O 8
ATOM 11486 N N . LEU A 1 66 ? 0.249 5.253 -3.382 1.00 0.04 66 LEU A N 8
ATOM 11487 C CA . LEU A 1 66 ? -0.903 4.663 -2.702 1.00 0.04 66 LEU A CA 8
ATOM 11488 C C . LEU A 1 66 ? -2.102 5.594 -2.750 1.00 0.05 66 LEU A C 8
ATOM 11489 O O . LEU A 1 66 ? -3.232 5.162 -2.938 1.00 0.06 66 LEU A O 8
ATOM 11505 N N . GLN A 1 67 ? -1.846 6.873 -2.570 1.00 0.05 67 GLN A N 8
ATOM 11506 C CA . GLN A 1 67 ? -2.905 7.880 -2.589 1.00 0.07 67 GLN A CA 8
ATOM 11507 C C . GLN A 1 67 ? -3.401 8.075 -3.997 1.00 0.07 67 GLN A C 8
ATOM 11508 O O . GLN A 1 67 ? -4.564 8.363 -4.222 1.00 0.10 67 GLN A O 8
ATOM 11522 N N . THR A 1 68 ? -2.499 7.938 -4.938 1.00 0.06 68 THR A N 8
ATOM 11523 C CA . THR A 1 68 ? -2.832 7.968 -6.332 1.00 0.08 68 THR A CA 8
ATOM 11524 C C . THR A 1 68 ? -3.655 6.739 -6.686 1.00 0.07 68 THR A C 8
ATOM 11525 O O . THR A 1 68 ? -4.712 6.821 -7.311 1.00 0.09 68 THR A O 8
ATOM 11536 N N . ALA A 1 69 ? -3.143 5.613 -6.246 1.00 0.06 69 ALA A N 8
ATOM 11537 C CA . ALA A 1 69 ? -3.774 4.324 -6.421 1.00 0.07 69 ALA A CA 8
ATOM 11538 C C . ALA A 1 69 ? -5.174 4.281 -5.827 1.00 0.10 69 ALA A C 8
ATOM 11539 O O . ALA A 1 69 ? -6.130 3.913 -6.503 1.00 0.13 69 ALA A O 8
ATOM 11546 N N . THR A 1 70 ? -5.286 4.664 -4.565 1.00 0.10 70 THR A N 8
ATOM 11547 C CA . THR A 1 70 ? -6.537 4.513 -3.833 1.00 0.13 70 THR A CA 8
ATOM 11548 C C . THR A 1 70 ? -7.410 5.749 -3.958 1.00 0.14 70 THR A C 8
ATOM 11549 O O . THR A 1 70 ? -8.631 5.660 -4.099 1.00 0.16 70 THR A O 8
ATOM 11560 N N . GLY A 1 71 ? -6.763 6.899 -3.934 1.00 0.13 71 GLY A N 8
ATOM 11561 C CA . GLY A 1 71 ? -7.472 8.159 -3.940 1.00 0.15 71 GLY A CA 8
ATOM 11562 C C . GLY A 1 71 ? -7.610 8.719 -2.543 1.00 0.19 71 GLY A C 8
ATOM 11563 O O . GLY A 1 71 ? -8.073 9.844 -2.350 1.00 0.31 71 GLY A O 8
ATOM 11567 N N . LEU A 1 72 ? -7.146 7.945 -1.576 1.00 0.15 72 LEU A N 8
ATOM 11568 C CA . LEU A 1 72 ? -7.344 8.247 -0.169 1.00 0.17 72 LEU A CA 8
ATOM 11569 C C . LEU A 1 72 ? -6.196 9.108 0.344 1.00 0.17 72 LEU A C 8
ATOM 11570 O O . LEU A 1 72 ? -5.357 9.569 -0.436 1.00 0.18 72 LEU A O 8
ATOM 11586 N N . ASN A 1 73 ? -6.145 9.318 1.649 1.00 0.18 73 ASN A N 8
ATOM 11587 C CA . ASN A 1 73 ? -5.185 10.248 2.222 1.00 0.20 73 ASN A CA 8
ATOM 11588 C C . ASN A 1 73 ? -4.237 9.532 3.174 1.00 0.17 73 ASN A C 8
ATOM 11589 O O . ASN A 1 73 ? -4.568 9.284 4.336 1.00 0.24 73 ASN A O 8
ATOM 11600 N N . LEU A 1 74 ? -3.062 9.188 2.668 1.00 0.10 74 LEU A N 8
ATOM 11601 C CA . LEU A 1 74 ? -2.061 8.504 3.464 1.00 0.09 74 LEU A CA 8
ATOM 11602 C C . LEU A 1 74 ? -1.044 9.508 4.028 1.00 0.13 74 LEU A C 8
ATOM 11603 O O . LEU A 1 74 ? -1.301 10.713 4.010 1.00 0.17 74 LEU A O 8
ATOM 11619 N N . SER A 1 75 ? 0.108 9.038 4.518 1.00 0.15 75 SER A N 8
ATOM 11620 C CA . SER A 1 75 ? 0.985 9.909 5.306 1.00 0.22 75 SER A CA 8
ATOM 11621 C C . SER A 1 75 ? 2.450 9.800 4.874 1.00 0.15 75 SER A C 8
ATOM 11622 O O . SER A 1 75 ? 2.815 8.883 4.145 1.00 0.12 75 SER A O 8
ATOM 11630 N N . SER A 1 76 ? 3.278 10.728 5.341 1.00 0.21 76 SER A N 8
ATOM 11631 C CA . SER A 1 76 ? 4.684 10.802 4.948 1.00 0.22 76 SER A CA 8
ATOM 11632 C C . SER A 1 76 ? 5.455 9.533 5.330 1.00 0.18 76 SER A C 8
ATOM 11633 O O . SER A 1 76 ? 6.123 8.920 4.494 1.00 0.23 76 SER A O 8
ATOM 11641 N N . THR A 1 77 ? 5.309 9.119 6.576 1.00 0.15 77 THR A N 8
ATOM 11642 C CA . THR A 1 77 ? 6.015 7.958 7.098 1.00 0.13 77 THR A CA 8
ATOM 11643 C C . THR A 1 77 ? 5.065 6.783 7.154 1.00 0.10 77 THR A C 8
ATOM 11644 O O . THR A 1 77 ? 5.150 5.923 8.020 1.00 0.11 77 THR A O 8
ATOM 11655 N N . LEU A 1 78 ? 4.171 6.787 6.189 1.00 0.08 78 LEU A N 8
ATOM 11656 C CA . LEU A 1 78 ? 3.112 5.801 6.039 1.00 0.06 78 LEU A CA 8
ATOM 11657 C C . LEU A 1 78 ? 3.644 4.371 6.189 1.00 0.05 78 LEU A C 8
ATOM 11658 O O . LEU A 1 78 ? 3.203 3.618 7.057 1.00 0.06 78 LEU A O 8
ATOM 11674 N N . ILE A 1 79 ? 4.594 4.016 5.346 1.00 0.05 79 ILE A N 8
ATOM 11675 C CA . ILE A 1 79 ? 5.157 2.668 5.336 1.00 0.05 79 ILE A CA 8
ATOM 11676 C C . ILE A 1 79 ? 6.171 2.441 6.451 1.00 0.06 79 ILE A C 8
ATOM 11677 O O . ILE A 1 79 ? 6.833 1.407 6.501 1.00 0.07 79 ILE A O 8
ATOM 11693 N N . PHE A 1 80 ? 6.294 3.407 7.334 1.00 0.08 80 PHE A N 8
ATOM 11694 C CA . PHE A 1 80 ? 7.149 3.267 8.494 1.00 0.10 80 PHE A CA 8
ATOM 11695 C C . PHE A 1 80 ? 6.285 3.358 9.735 1.00 0.12 80 PHE A C 8
ATOM 11696 O O . PHE A 1 80 ? 6.733 3.136 10.861 1.00 0.19 80 PHE A O 8
ATOM 11713 N N . ASP A 1 81 ? 5.031 3.700 9.491 1.00 0.11 81 ASP A N 8
ATOM 11714 C CA . ASP A 1 81 ? 3.988 3.636 10.490 1.00 0.13 81 ASP A CA 8
ATOM 11715 C C . ASP A 1 81 ? 3.420 2.237 10.451 1.00 0.10 81 ASP A C 8
ATOM 11716 O O . ASP A 1 81 ? 3.124 1.618 11.469 1.00 0.12 81 ASP A O 8
ATOM 11725 N N . HIS A 1 82 ? 3.288 1.766 9.225 1.00 0.06 82 HIS A N 8
ATOM 11726 C CA . HIS A 1 82 ? 2.799 0.447 8.925 1.00 0.05 82 HIS A CA 8
ATOM 11727 C C . HIS A 1 82 ? 3.893 -0.273 8.168 1.00 0.05 82 HIS A C 8
ATOM 11728 O O . HIS A 1 82 ? 4.143 0.007 7.000 1.00 0.05 82 HIS A O 8
ATOM 11743 N N . PRO A 1 83 ? 4.558 -1.200 8.848 1.00 0.05 83 PRO A N 8
ATOM 11744 C CA . PRO A 1 83 ? 5.861 -1.726 8.438 1.00 0.06 83 PRO A CA 8
ATOM 11745 C C . PRO A 1 83 ? 5.871 -2.384 7.068 1.00 0.05 83 PRO A C 8
ATOM 11746 O O . PRO A 1 83 ? 6.803 -2.192 6.289 1.00 0.06 83 PRO A O 8
ATOM 11757 N N . THR A 1 84 ? 4.846 -3.155 6.770 1.00 0.04 84 THR A N 8
ATOM 11758 C CA . THR A 1 84 ? 4.843 -3.949 5.573 1.00 0.04 84 THR A CA 8
ATOM 11759 C C . THR A 1 84 ? 3.701 -3.543 4.677 1.00 0.03 84 THR A C 8
ATOM 11760 O O . THR A 1 84 ? 2.740 -2.932 5.132 1.00 0.03 84 THR A O 8
ATOM 11771 N N . PRO A 1 85 ? 3.791 -3.874 3.384 1.00 0.04 85 PRO A N 8
ATOM 11772 C CA . PRO A 1 85 ? 2.694 -3.673 2.446 1.00 0.03 85 PRO A CA 8
ATOM 11773 C C . PRO A 1 85 ? 1.460 -4.430 2.903 1.00 0.04 85 PRO A C 8
ATOM 11774 O O . PRO A 1 85 ? 0.346 -4.187 2.454 1.00 0.04 85 PRO A O 8
ATOM 11785 N N . HIS A 1 86 ? 1.687 -5.333 3.828 1.00 0.04 86 HIS A N 8
ATOM 11786 C CA . HIS A 1 86 ? 0.620 -6.060 4.484 1.00 0.04 86 HIS A CA 8
ATOM 11787 C C . HIS A 1 86 ? -0.066 -5.134 5.478 1.00 0.04 86 HIS A C 8
ATOM 11788 O O . HIS A 1 86 ? -1.289 -5.017 5.498 1.00 0.06 86 HIS A O 8
ATOM 11803 N N . ALA A 1 87 ? 0.753 -4.454 6.271 1.00 0.03 87 ALA A N 8
ATOM 11804 C CA . ALA A 1 87 ? 0.271 -3.554 7.310 1.00 0.03 87 ALA A CA 8
ATOM 11805 C C . ALA A 1 87 ? -0.279 -2.292 6.692 1.00 0.03 87 ALA A C 8
ATOM 11806 O O . ALA A 1 87 ? -1.107 -1.592 7.269 1.00 0.06 87 ALA A O 8
ATOM 11813 N N . VAL A 1 88 ? 0.190 -2.023 5.505 1.00 0.02 88 VAL A N 8
ATOM 11814 C CA . VAL A 1 88 ? -0.194 -0.835 4.792 1.00 0.03 88 VAL A CA 8
ATOM 11815 C C . VAL A 1 88 ? -1.480 -1.069 4.045 1.00 0.03 88 VAL A C 8
ATOM 11816 O O . VAL A 1 88 ? -2.371 -0.228 4.055 1.00 0.04 88 VAL A O 8
ATOM 11829 N N . ALA A 1 89 ? -1.580 -2.218 3.412 1.00 0.03 89 ALA A N 8
ATOM 11830 C CA . ALA A 1 89 ? -2.779 -2.558 2.682 1.00 0.04 89 ALA A CA 8
ATOM 11831 C C . ALA A 1 89 ? -3.976 -2.592 3.608 1.00 0.04 89 ALA A C 8
ATOM 11832 O O . ALA A 1 89 ? -5.028 -2.080 3.259 1.00 0.06 89 ALA A O 8
ATOM 11839 N N . GLU A 1 90 ? -3.816 -3.156 4.806 1.00 0.04 90 GLU A N 8
ATOM 11840 C CA . GLU A 1 90 ? -4.923 -3.182 5.752 1.00 0.05 90 GLU A CA 8
ATOM 11841 C C . GLU A 1 90 ? -5.161 -1.782 6.293 1.00 0.05 90 GLU A C 8
ATOM 11842 O O . GLU A 1 90 ? -6.271 -1.425 6.689 1.00 0.07 90 GLU A O 8
ATOM 11854 N N . HIS A 1 91 ? -4.103 -0.985 6.290 1.00 0.05 91 HIS A N 8
ATOM 11855 C CA . HIS A 1 91 ? -4.201 0.412 6.634 1.00 0.05 91 HIS A CA 8
ATOM 11856 C C . HIS A 1 91 ? -5.006 1.159 5.580 1.00 0.05 91 HIS A C 8
ATOM 11857 O O . HIS A 1 91 ? -5.592 2.204 5.852 1.00 0.06 91 HIS A O 8
ATOM 11872 N N . LEU A 1 92 ? -5.026 0.623 4.375 1.00 0.05 92 LEU A N 8
ATOM 11873 C CA . LEU A 1 92 ? -5.788 1.221 3.302 1.00 0.06 92 LEU A CA 8
ATOM 11874 C C . LEU A 1 92 ? -7.267 0.946 3.493 1.00 0.08 92 LEU A C 8
ATOM 11875 O O . LEU A 1 92 ? -8.098 1.670 2.973 1.00 0.12 92 LEU A O 8
ATOM 11891 N N . LEU A 1 93 ? -7.572 -0.054 4.314 1.00 0.08 93 LEU A N 8
ATOM 11892 C CA . LEU A 1 93 ? -8.959 -0.404 4.638 1.00 0.10 93 LEU A CA 8
ATOM 11893 C C . LEU A 1 93 ? -9.507 0.632 5.580 1.00 0.11 93 LEU A C 8
ATOM 11894 O O . LEU A 1 93 ? -10.695 0.940 5.591 1.00 0.13 93 LEU A O 8
ATOM 11910 N N . GLU A 1 94 ? -8.600 1.167 6.370 1.00 0.11 94 GLU A N 8
ATOM 11911 C CA . GLU A 1 94 ? -8.906 2.217 7.316 1.00 0.13 94 GLU A CA 8
ATOM 11912 C C . GLU A 1 94 ? -9.457 3.437 6.596 1.00 0.14 94 GLU A C 8
ATOM 11913 O O . GLU A 1 94 ? -10.243 4.206 7.146 1.00 0.17 94 GLU A O 8
ATOM 11925 N N . GLN A 1 95 ? -9.034 3.592 5.355 1.00 0.12 95 GLN A N 8
ATOM 11926 C CA . GLN A 1 95 ? -9.423 4.714 4.534 1.00 0.14 95 GLN A CA 8
ATOM 11927 C C . GLN A 1 95 ? -10.766 4.438 3.859 1.00 0.15 95 GLN A C 8
ATOM 11928 O O . GLN A 1 95 ? -11.497 5.352 3.482 1.00 0.16 95 GLN A O 8
ATOM 11942 N N . ILE A 1 96 ? -11.076 3.159 3.737 1.00 0.16 96 ILE A N 8
ATOM 11943 C CA . ILE A 1 96 ? -12.207 2.685 2.959 1.00 0.19 96 ILE A CA 8
ATOM 11944 C C . ILE A 1 96 ? -13.543 2.938 3.661 1.00 0.24 96 ILE A C 8
ATOM 11945 O O . ILE A 1 96 ? -13.654 2.836 4.883 1.00 0.25 96 ILE A O 8
ATOM 11961 N N . PRO A 1 97 ? -14.563 3.295 2.870 1.00 0.27 97 PRO A N 8
ATOM 11962 C CA . PRO A 1 97 ? -15.878 3.726 3.361 1.00 0.33 97 PRO A CA 8
ATOM 11963 C C . PRO A 1 97 ? -16.790 2.583 3.827 1.00 0.35 97 PRO A C 8
ATOM 11964 O O . PRO A 1 97 ? -17.573 2.040 3.046 1.00 0.36 97 PRO A O 8
ATOM 11975 N N . GLY A 1 98 ? -16.681 2.223 5.099 1.00 0.36 98 GLY A N 8
ATOM 11976 C CA . GLY A 1 98 ? -17.620 1.281 5.702 1.00 0.39 98 GLY A CA 8
ATOM 11977 C C . GLY A 1 98 ? -17.334 -0.167 5.349 1.00 0.38 98 GLY A C 8
ATOM 11978 O O . GLY A 1 98 ? -17.086 -0.992 6.232 1.00 0.42 98 GLY A O 8
ATOM 11982 N N . ILE A 1 99 ? -17.385 -0.468 4.057 1.00 0.34 99 ILE A N 8
ATOM 11983 C CA . ILE A 1 99 ? -17.065 -1.797 3.530 1.00 0.34 99 ILE A CA 8
ATOM 11984 C C . ILE A 1 99 ? -15.737 -2.298 4.077 1.00 0.37 99 ILE A C 8
ATOM 11985 O O . ILE A 1 99 ? -15.570 -3.476 4.389 1.00 0.59 99 ILE A O 8
ATOM 12001 N N . GLY A 1 100 ? -14.806 -1.374 4.186 1.00 0.26 100 GLY A N 8
ATOM 12002 C CA . GLY A 1 100 ? -13.462 -1.697 4.547 1.00 0.28 100 GLY A CA 8
ATOM 12003 C C . GLY A 1 100 ? -13.123 -1.195 5.934 1.00 0.56 100 GLY A C 8
ATOM 12004 O O . GLY A 1 100 ? -13.638 -0.126 6.322 1.00 1.33 100 GLY A O 8
ATOM 12009 N N . GLY A 1 1 ? -16.161 13.705 -3.068 1.00 4.26 1 GLY A N 9
ATOM 12010 C CA . GLY A 1 1 ? -15.250 12.575 -3.361 1.00 3.40 1 GLY A CA 9
ATOM 12011 C C . GLY A 1 1 ? -14.004 13.028 -4.085 1.00 2.51 1 GLY A C 9
ATOM 12012 O O . GLY A 1 1 ? -14.052 13.963 -4.881 1.00 2.92 1 GLY A O 9
ATOM 12018 N N . SER A 1 2 ? -12.885 12.375 -3.809 1.00 1.84 2 SER A N 9
ATOM 12019 C CA . SER A 1 2 ? -11.625 12.729 -4.439 1.00 1.44 2 SER A CA 9
ATOM 12020 C C . SER A 1 2 ? -10.857 11.478 -4.855 1.00 1.14 2 SER A C 9
ATOM 12021 O O . SER A 1 2 ? -9.884 11.092 -4.207 1.00 1.80 2 SER A O 9
ATOM 12029 N N . THR A 1 3 ? -11.333 10.838 -5.923 1.00 0.93 3 THR A N 9
ATOM 12030 C CA . THR A 1 3 ? -10.669 9.678 -6.518 1.00 0.78 3 THR A CA 9
ATOM 12031 C C . THR A 1 3 ? -10.915 8.385 -5.733 1.00 0.84 3 THR A C 9
ATOM 12032 O O . THR A 1 3 ? -10.781 7.306 -6.281 1.00 1.82 3 THR A O 9
ATOM 12043 N N . ALA A 1 4 ? -11.304 8.483 -4.471 1.00 0.63 4 ALA A N 9
ATOM 12044 C CA . ALA A 1 4 ? -11.463 7.292 -3.634 1.00 0.52 4 ALA A CA 9
ATOM 12045 C C . ALA A 1 4 ? -12.374 6.256 -4.291 1.00 0.42 4 ALA A C 9
ATOM 12046 O O . ALA A 1 4 ? -12.097 5.061 -4.227 1.00 0.34 4 ALA A O 9
ATOM 12053 N N . THR A 1 5 ? -13.454 6.726 -4.915 1.00 0.48 5 THR A N 9
ATOM 12054 C CA . THR A 1 5 ? -14.367 5.878 -5.692 1.00 0.48 5 THR A CA 9
ATOM 12055 C C . THR A 1 5 ? -13.627 4.958 -6.673 1.00 0.39 5 THR A C 9
ATOM 12056 O O . THR A 1 5 ? -14.136 3.904 -7.046 1.00 0.42 5 THR A O 9
ATOM 12067 N N . LEU A 1 6 ? -12.426 5.345 -7.056 1.00 0.30 6 LEU A N 9
ATOM 12068 C CA . LEU A 1 6 ? -11.569 4.522 -7.894 1.00 0.23 6 LEU A CA 9
ATOM 12069 C C . LEU A 1 6 ? -11.309 3.177 -7.230 1.00 0.22 6 LEU A C 9
ATOM 12070 O O . LEU A 1 6 ? -11.775 2.139 -7.701 1.00 0.31 6 LEU A O 9
ATOM 12086 N N . LEU A 1 7 ? -10.580 3.201 -6.127 1.00 0.16 7 LEU A N 9
ATOM 12087 C CA . LEU A 1 7 ? -10.235 1.976 -5.432 1.00 0.15 7 LEU A CA 9
ATOM 12088 C C . LEU A 1 7 ? -11.390 1.482 -4.586 1.00 0.20 7 LEU A C 9
ATOM 12089 O O . LEU A 1 7 ? -11.609 0.290 -4.470 1.00 0.22 7 LEU A O 9
ATOM 12105 N N . THR A 1 8 ? -12.132 2.407 -4.017 1.00 0.24 8 THR A N 9
ATOM 12106 C CA . THR A 1 8 ? -13.258 2.084 -3.146 1.00 0.31 8 THR A CA 9
ATOM 12107 C C . THR A 1 8 ? -14.249 1.148 -3.843 1.00 0.35 8 THR A C 9
ATOM 12108 O O . THR A 1 8 ? -14.826 0.254 -3.221 1.00 0.38 8 THR A O 9
ATOM 12119 N N . SER A 1 9 ? -14.396 1.334 -5.147 1.00 0.36 9 SER A N 9
ATOM 12120 C CA . SER A 1 9 ? -15.275 0.501 -5.949 1.00 0.42 9 SER A CA 9
ATOM 12121 C C . SER A 1 9 ? -14.712 -0.918 -6.080 1.00 0.39 9 SER A C 9
ATOM 12122 O O . SER A 1 9 ? -15.440 -1.861 -6.393 1.00 0.43 9 SER A O 9
ATOM 12130 N N . LYS A 1 10 ? -13.416 -1.062 -5.826 1.00 0.33 10 LYS A N 9
ATOM 12131 C CA . LYS A 1 10 ? -12.786 -2.366 -5.757 1.00 0.31 10 LYS A CA 9
ATOM 12132 C C . LYS A 1 10 ? -13.189 -3.067 -4.479 1.00 0.28 10 LYS A C 9
ATOM 12133 O O . LYS A 1 10 ? -13.769 -4.150 -4.511 1.00 0.29 10 LYS A O 9
ATOM 12152 N N . LEU A 1 11 ? -12.891 -2.423 -3.356 1.00 0.24 11 LEU A N 9
ATOM 12153 C CA . LEU A 1 11 ? -13.124 -3.010 -2.036 1.00 0.23 11 LEU A CA 9
ATOM 12154 C C . LEU A 1 11 ? -14.588 -3.350 -1.840 1.00 0.27 11 LEU A C 9
ATOM 12155 O O . LEU A 1 11 ? -14.927 -4.243 -1.067 1.00 0.28 11 LEU A O 9
ATOM 12171 N N . ALA A 1 12 ? -15.447 -2.636 -2.544 1.00 0.30 12 ALA A N 9
ATOM 12172 C CA . ALA A 1 12 ? -16.877 -2.907 -2.526 1.00 0.35 12 ALA A CA 9
ATOM 12173 C C . ALA A 1 12 ? -17.170 -4.343 -2.960 1.00 0.36 12 ALA A C 9
ATOM 12174 O O . ALA A 1 12 ? -18.156 -4.948 -2.533 1.00 0.40 12 ALA A O 9
ATOM 12181 N N . GLY A 1 13 ? -16.304 -4.879 -3.809 1.00 0.35 13 GLY A N 9
ATOM 12182 C CA . GLY A 1 13 ? -16.465 -6.237 -4.285 1.00 0.37 13 GLY A CA 9
ATOM 12183 C C . GLY A 1 13 ? -15.775 -7.252 -3.396 1.00 0.34 13 GLY A C 9
ATOM 12184 O O . GLY A 1 13 ? -15.969 -8.457 -3.554 1.00 0.38 13 GLY A O 9
ATOM 12188 N N . LEU A 1 14 ? -14.965 -6.775 -2.460 1.00 0.29 14 LEU A N 9
ATOM 12189 C CA . LEU A 1 14 ? -14.236 -7.650 -1.565 1.00 0.26 14 LEU A CA 9
ATOM 12190 C C . LEU A 1 14 ? -14.847 -7.677 -0.196 1.00 0.26 14 LEU A C 9
ATOM 12191 O O . LEU A 1 14 ? -15.766 -6.924 0.134 1.00 0.29 14 LEU A O 9
ATOM 12207 N N . THR A 1 15 ? -14.309 -8.568 0.584 1.00 0.25 15 THR A N 9
ATOM 12208 C CA . THR A 1 15 ? -14.515 -8.585 2.005 1.00 0.26 15 THR A CA 9
ATOM 12209 C C . THR A 1 15 ? -13.275 -7.986 2.624 1.00 0.24 15 THR A C 9
ATOM 12210 O O . THR A 1 15 ? -12.266 -7.890 1.931 1.00 0.21 15 THR A O 9
ATOM 12221 N N . ALA A 1 16 ? -13.327 -7.580 3.883 1.00 0.26 16 ALA A N 9
ATOM 12222 C CA . ALA A 1 16 ? -12.178 -6.940 4.525 1.00 0.26 16 ALA A CA 9
ATOM 12223 C C . ALA A 1 16 ? -10.879 -7.689 4.230 1.00 0.23 16 ALA A C 9
ATOM 12224 O O . ALA A 1 16 ? -9.860 -7.074 3.943 1.00 0.23 16 ALA A O 9
ATOM 12231 N N . THR A 1 17 ? -10.942 -9.016 4.250 1.00 0.24 17 THR A N 9
ATOM 12232 C CA . THR A 1 17 ? -9.787 -9.856 3.972 1.00 0.24 17 THR A CA 9
ATOM 12233 C C . THR A 1 17 ? -9.316 -9.720 2.520 1.00 0.22 17 THR A C 9
ATOM 12234 O O . THR A 1 17 ? -8.121 -9.602 2.257 1.00 0.28 17 THR A O 9
ATOM 12245 N N . GLU A 1 18 ? -10.245 -9.731 1.577 1.00 0.20 18 GLU A N 9
ATOM 12246 C CA . GLU A 1 18 ? -9.903 -9.614 0.183 1.00 0.19 18 GLU A CA 9
ATOM 12247 C C . GLU A 1 18 ? -9.486 -8.186 -0.141 1.00 0.17 18 GLU A C 9
ATOM 12248 O O . GLU A 1 18 ? -8.678 -7.952 -1.036 1.00 0.16 18 GLU A O 9
ATOM 12260 N N . GLN A 1 19 ? -10.044 -7.237 0.600 1.00 0.16 19 GLN A N 9
ATOM 12261 C CA . GLN A 1 19 ? -9.654 -5.844 0.496 1.00 0.16 19 GLN A CA 9
ATOM 12262 C C . GLN A 1 19 ? -8.202 -5.688 0.902 1.00 0.15 19 GLN A C 9
ATOM 12263 O O . GLN A 1 19 ? -7.468 -4.875 0.339 1.00 0.17 19 GLN A O 9
ATOM 12277 N N . ARG A 1 20 ? -7.797 -6.473 1.892 1.00 0.18 20 ARG A N 9
ATOM 12278 C CA . ARG A 1 20 ? -6.383 -6.577 2.232 1.00 0.22 20 ARG A CA 9
ATOM 12279 C C . ARG A 1 20 ? -5.633 -7.075 1.019 1.00 0.18 20 ARG A C 9
ATOM 12280 O O . ARG A 1 20 ? -4.696 -6.447 0.548 1.00 0.24 20 ARG A O 9
ATOM 12301 N N . ALA A 1 21 ? -6.112 -8.198 0.505 1.00 0.19 21 ALA A N 9
ATOM 12302 C CA . ALA A 1 21 ? -5.428 -8.952 -0.539 1.00 0.19 21 ALA A CA 9
ATOM 12303 C C . ALA A 1 21 ? -5.183 -8.127 -1.792 1.00 0.16 21 ALA A C 9
ATOM 12304 O O . ALA A 1 21 ? -4.132 -8.239 -2.423 1.00 0.19 21 ALA A O 9
ATOM 12311 N N . VAL A 1 22 ? -6.147 -7.294 -2.141 1.00 0.12 22 VAL A N 9
ATOM 12312 C CA . VAL A 1 22 ? -6.085 -6.549 -3.387 1.00 0.12 22 VAL A CA 9
ATOM 12313 C C . VAL A 1 22 ? -5.049 -5.434 -3.341 1.00 0.08 22 VAL A C 9
ATOM 12314 O O . VAL A 1 22 ? -4.297 -5.254 -4.295 1.00 0.10 22 VAL A O 9
ATOM 12327 N N . THR A 1 23 ? -4.983 -4.679 -2.254 1.00 0.06 23 THR A N 9
ATOM 12328 C CA . THR A 1 23 ? -3.963 -3.654 -2.172 1.00 0.04 23 THR A CA 9
ATOM 12329 C C . THR A 1 23 ? -2.732 -4.132 -1.441 1.00 0.05 23 THR A C 9
ATOM 12330 O O . THR A 1 23 ? -1.729 -3.458 -1.447 1.00 0.11 23 THR A O 9
ATOM 12341 N N . ARG A 1 24 ? -2.784 -5.310 -0.846 1.00 0.04 24 ARG A N 9
ATOM 12342 C CA . ARG A 1 24 ? -1.555 -5.982 -0.438 1.00 0.05 24 ARG A CA 9
ATOM 12343 C C . ARG A 1 24 ? -0.798 -6.324 -1.702 1.00 0.08 24 ARG A C 9
ATOM 12344 O O . ARG A 1 24 ? 0.392 -6.621 -1.693 1.00 0.17 24 ARG A O 9
ATOM 12365 N N . LYS A 1 25 ? -1.533 -6.234 -2.794 1.00 0.05 25 LYS A N 9
ATOM 12366 C CA . LYS A 1 25 ? -1.024 -6.416 -4.111 1.00 0.08 25 LYS A CA 9
ATOM 12367 C C . LYS A 1 25 ? -0.806 -5.037 -4.760 1.00 0.07 25 LYS A C 9
ATOM 12368 O O . LYS A 1 25 ? 0.117 -4.860 -5.553 1.00 0.11 25 LYS A O 9
ATOM 12387 N N . LEU A 1 26 ? -1.647 -4.049 -4.403 1.00 0.04 26 LEU A N 9
ATOM 12388 C CA . LEU A 1 26 ? -1.492 -2.680 -4.906 1.00 0.04 26 LEU A CA 9
ATOM 12389 C C . LEU A 1 26 ? -0.304 -1.966 -4.259 1.00 0.04 26 LEU A C 9
ATOM 12390 O O . LEU A 1 26 ? 0.564 -1.480 -4.974 1.00 0.04 26 LEU A O 9
ATOM 12406 N N . VAL A 1 27 ? -0.255 -1.893 -2.922 1.00 0.04 27 VAL A N 9
ATOM 12407 C CA . VAL A 1 27 ? 0.869 -1.237 -2.245 1.00 0.04 27 VAL A CA 9
ATOM 12408 C C . VAL A 1 27 ? 2.166 -1.889 -2.698 1.00 0.05 27 VAL A C 9
ATOM 12409 O O . VAL A 1 27 ? 3.191 -1.236 -2.884 1.00 0.05 27 VAL A O 9
ATOM 12422 N N . LEU A 1 28 ? 2.065 -3.188 -2.902 1.00 0.05 28 LEU A N 9
ATOM 12423 C CA . LEU A 1 28 ? 3.143 -3.990 -3.412 1.00 0.05 28 LEU A CA 9
ATOM 12424 C C . LEU A 1 28 ? 3.542 -3.493 -4.791 1.00 0.05 28 LEU A C 9
ATOM 12425 O O . LEU A 1 28 ? 4.701 -3.208 -5.056 1.00 0.06 28 LEU A O 9
ATOM 12441 N N . ASP A 1 29 ? 2.544 -3.334 -5.637 1.00 0.04 29 ASP A N 9
ATOM 12442 C CA . ASP A 1 29 ? 2.747 -2.930 -7.025 1.00 0.05 29 ASP A CA 9
ATOM 12443 C C . ASP A 1 29 ? 3.335 -1.535 -7.081 1.00 0.03 29 ASP A C 9
ATOM 12444 O O . ASP A 1 29 ? 4.220 -1.244 -7.882 1.00 0.04 29 ASP A O 9
ATOM 12453 N N . GLN A 1 30 ? 2.818 -0.674 -6.226 1.00 0.03 30 GLN A N 9
ATOM 12454 C CA . GLN A 1 30 ? 3.303 0.681 -6.109 1.00 0.03 30 GLN A CA 9
ATOM 12455 C C . GLN A 1 30 ? 4.742 0.702 -5.662 1.00 0.03 30 GLN A C 9
ATOM 12456 O O . GLN A 1 30 ? 5.571 1.389 -6.246 1.00 0.04 30 GLN A O 9
ATOM 12470 N N . ALA A 1 31 ? 5.022 -0.066 -4.626 1.00 0.02 31 ALA A N 9
ATOM 12471 C CA . ALA A 1 31 ? 6.367 -0.177 -4.079 1.00 0.03 31 ALA A CA 9
ATOM 12472 C C . ALA A 1 31 ? 7.301 -0.702 -5.138 1.00 0.03 31 ALA A C 9
ATOM 12473 O O . ALA A 1 31 ? 8.477 -0.350 -5.199 1.00 0.04 31 ALA A O 9
ATOM 12480 N N . ALA A 1 32 ? 6.737 -1.529 -5.986 1.00 0.03 32 ALA A N 9
ATOM 12481 C CA . ALA A 1 32 ? 7.445 -2.096 -7.095 1.00 0.04 32 ALA A CA 9
ATOM 12482 C C . ALA A 1 32 ? 7.779 -1.009 -8.093 1.00 0.05 32 ALA A C 9
ATOM 12483 O O . ALA A 1 32 ? 8.911 -0.906 -8.553 1.00 0.07 32 ALA A O 9
ATOM 12490 N N . SER A 1 33 ? 6.798 -0.174 -8.379 1.00 0.05 33 SER A N 9
ATOM 12491 C CA . SER A 1 33 ? 6.973 0.943 -9.288 1.00 0.07 33 SER A CA 9
ATOM 12492 C C . SER A 1 33 ? 8.116 1.830 -8.809 1.00 0.06 33 SER A C 9
ATOM 12493 O O . SER A 1 33 ? 8.933 2.305 -9.600 1.00 0.08 33 SER A O 9
ATOM 12501 N N . VAL A 1 34 ? 8.169 2.016 -7.499 1.00 0.04 34 VAL A N 9
ATOM 12502 C CA . VAL A 1 34 ? 9.186 2.829 -6.868 1.00 0.04 34 VAL A CA 9
ATOM 12503 C C . VAL A 1 34 ? 10.538 2.198 -7.031 1.00 0.05 34 VAL A C 9
ATOM 12504 O O . VAL A 1 34 ? 11.460 2.764 -7.617 1.00 0.07 34 VAL A O 9
ATOM 12517 N N . LEU A 1 35 ? 10.624 1.004 -6.490 1.00 0.04 35 LEU A N 9
ATOM 12518 C CA . LEU A 1 35 ? 11.870 0.296 -6.354 1.00 0.06 35 LEU A CA 9
ATOM 12519 C C . LEU A 1 35 ? 12.519 -0.052 -7.689 1.00 0.08 35 LEU A C 9
ATOM 12520 O O . LEU A 1 35 ? 13.737 -0.217 -7.760 1.00 0.12 35 LEU A O 9
ATOM 12536 N N . GLY A 1 36 ? 11.726 -0.184 -8.741 1.00 0.08 36 GLY A N 9
ATOM 12537 C CA . GLY A 1 36 ? 12.301 -0.487 -10.034 1.00 0.11 36 GLY A CA 9
ATOM 12538 C C . GLY A 1 36 ? 11.675 -1.695 -10.672 1.00 0.13 36 GLY A C 9
ATOM 12539 O O . GLY A 1 36 ? 12.166 -2.204 -11.680 1.00 0.17 36 GLY A O 9
ATOM 12543 N N . TYR A 1 37 ? 10.586 -2.143 -10.090 1.00 0.11 37 TYR A N 9
ATOM 12544 C CA . TYR A 1 37 ? 9.995 -3.420 -10.433 1.00 0.14 37 TYR A CA 9
ATOM 12545 C C . TYR A 1 37 ? 8.803 -3.249 -11.358 1.00 0.17 37 TYR A C 9
ATOM 12546 O O . TYR A 1 37 ? 8.245 -2.158 -11.480 1.00 0.24 37 TYR A O 9
ATOM 12564 N N . ALA A 1 38 ? 8.407 -4.339 -11.991 1.00 0.21 38 ALA A N 9
ATOM 12565 C CA . ALA A 1 38 ? 7.284 -4.321 -12.910 1.00 0.24 38 ALA A CA 9
ATOM 12566 C C . ALA A 1 38 ? 6.289 -5.417 -12.577 1.00 0.23 38 ALA A C 9
ATOM 12567 O O . ALA A 1 38 ? 5.169 -5.428 -13.086 1.00 0.26 38 ALA A O 9
ATOM 12574 N N . SER A 1 39 ? 6.687 -6.320 -11.693 1.00 0.21 39 SER A N 9
ATOM 12575 C CA . SER A 1 39 ? 5.877 -7.483 -11.376 1.00 0.23 39 SER A CA 9
ATOM 12576 C C . SER A 1 39 ? 6.014 -7.831 -9.895 1.00 0.20 39 SER A C 9
ATOM 12577 O O . SER A 1 39 ? 5.811 -8.980 -9.498 1.00 0.25 39 SER A O 9
ATOM 12585 N N . THR A 1 40 ? 6.354 -6.818 -9.086 1.00 0.14 40 THR A N 9
ATOM 12586 C CA . THR A 1 40 ? 6.620 -6.986 -7.650 1.00 0.13 40 THR A CA 9
ATOM 12587 C C . THR A 1 40 ? 7.582 -8.143 -7.395 1.00 0.16 40 THR A C 9
ATOM 12588 O O . THR A 1 40 ? 7.476 -8.857 -6.398 1.00 0.22 40 THR A O 9
ATOM 12599 N N . GLU A 1 41 ? 8.542 -8.284 -8.300 1.00 0.21 41 GLU A N 9
ATOM 12600 C CA . GLU A 1 41 ? 9.444 -9.428 -8.330 1.00 0.26 41 GLU A CA 9
ATOM 12601 C C . GLU A 1 41 ? 10.286 -9.568 -7.060 1.00 0.25 41 GLU A C 9
ATOM 12602 O O . GLU A 1 41 ? 10.482 -10.676 -6.569 1.00 0.40 41 GLU A O 9
ATOM 12614 N N . SER A 1 42 ? 10.773 -8.462 -6.519 1.00 0.27 42 SER A N 9
ATOM 12615 C CA . SER A 1 42 ? 11.676 -8.531 -5.376 1.00 0.32 42 SER A CA 9
ATOM 12616 C C . SER A 1 42 ? 11.069 -7.894 -4.136 1.00 0.28 42 SER A C 9
ATOM 12617 O O . SER A 1 42 ? 11.762 -7.248 -3.351 1.00 0.41 42 SER A O 9
ATOM 12625 N N . LEU A 1 43 ? 9.775 -8.067 -3.964 1.00 0.16 43 LEU A N 9
ATOM 12626 C CA . LEU A 1 43 ? 9.097 -7.508 -2.816 1.00 0.12 43 LEU A CA 9
ATOM 12627 C C . LEU A 1 43 ? 8.650 -8.560 -1.824 1.00 0.13 43 LEU A C 9
ATOM 12628 O O . LEU A 1 43 ? 8.585 -9.752 -2.133 1.00 0.19 43 LEU A O 9
ATOM 12644 N N . ASP A 1 44 ? 8.325 -8.086 -0.635 1.00 0.10 44 ASP A N 9
ATOM 12645 C CA . ASP A 1 44 ? 7.850 -8.932 0.440 1.00 0.12 44 ASP A CA 9
ATOM 12646 C C . ASP A 1 44 ? 6.717 -8.217 1.147 1.00 0.12 44 ASP A C 9
ATOM 12647 O O . ASP A 1 44 ? 6.756 -6.998 1.308 1.00 0.19 44 ASP A O 9
ATOM 12656 N N . THR A 1 45 ? 5.710 -8.955 1.565 1.00 0.09 45 THR A N 9
ATOM 12657 C CA . THR A 1 45 ? 4.603 -8.360 2.289 1.00 0.08 45 THR A CA 9
ATOM 12658 C C . THR A 1 45 ? 4.751 -8.606 3.777 1.00 0.08 45 THR A C 9
ATOM 12659 O O . THR A 1 45 ? 4.027 -8.037 4.586 1.00 0.11 45 THR A O 9
ATOM 12670 N N . HIS A 1 46 ? 5.703 -9.452 4.133 1.00 0.07 46 HIS A N 9
ATOM 12671 C CA . HIS A 1 46 ? 5.925 -9.797 5.524 1.00 0.08 46 HIS A CA 9
ATOM 12672 C C . HIS A 1 46 ? 7.189 -9.113 6.026 1.00 0.08 46 HIS A C 9
ATOM 12673 O O . HIS A 1 46 ? 7.551 -9.225 7.200 1.00 0.12 46 HIS A O 9
ATOM 12688 N N . GLU A 1 47 ? 7.848 -8.388 5.127 1.00 0.08 47 GLU A N 9
ATOM 12689 C CA . GLU A 1 47 ? 9.055 -7.658 5.462 1.00 0.08 47 GLU A CA 9
ATOM 12690 C C . GLU A 1 47 ? 8.799 -6.172 5.254 1.00 0.07 47 GLU A C 9
ATOM 12691 O O . GLU A 1 47 ? 7.995 -5.786 4.402 1.00 0.07 47 GLU A O 9
ATOM 12703 N N . SER A 1 48 ? 9.461 -5.346 6.042 1.00 0.07 48 SER A N 9
ATOM 12704 C CA . SER A 1 48 ? 9.134 -3.933 6.097 1.00 0.07 48 SER A CA 9
ATOM 12705 C C . SER A 1 48 ? 9.849 -3.159 4.998 1.00 0.06 48 SER A C 9
ATOM 12706 O O . SER A 1 48 ? 10.959 -3.502 4.605 1.00 0.09 48 SER A O 9
ATOM 12714 N N . PHE A 1 49 ? 9.182 -2.103 4.521 1.00 0.05 49 PHE A N 9
ATOM 12715 C CA . PHE A 1 49 ? 9.676 -1.254 3.427 1.00 0.05 49 PHE A CA 9
ATOM 12716 C C . PHE A 1 49 ? 11.085 -0.757 3.687 1.00 0.06 49 PHE A C 9
ATOM 12717 O O . PHE A 1 49 ? 11.819 -0.437 2.755 1.00 0.06 49 PHE A O 9
ATOM 12734 N N . LYS A 1 50 ? 11.422 -0.638 4.958 1.00 0.07 50 LYS A N 9
ATOM 12735 C CA . LYS A 1 50 ? 12.780 -0.389 5.385 1.00 0.09 50 LYS A CA 9
ATOM 12736 C C . LYS A 1 50 ? 13.745 -1.287 4.631 1.00 0.09 50 LYS A C 9
ATOM 12737 O O . LYS A 1 50 ? 14.698 -0.820 4.007 1.00 0.13 50 LYS A O 9
ATOM 12756 N N . ASP A 1 51 ? 13.458 -2.573 4.682 1.00 0.10 51 ASP A N 9
ATOM 12757 C CA . ASP A 1 51 ? 14.268 -3.583 4.017 1.00 0.12 51 ASP A CA 9
ATOM 12758 C C . ASP A 1 51 ? 14.139 -3.465 2.500 1.00 0.12 51 ASP A C 9
ATOM 12759 O O . ASP A 1 51 ? 15.083 -3.737 1.759 1.00 0.20 51 ASP A O 9
ATOM 12768 N N . LEU A 1 52 ? 12.971 -3.019 2.052 1.00 0.08 52 LEU A N 9
ATOM 12769 C CA . LEU A 1 52 ? 12.682 -2.865 0.633 1.00 0.07 52 LEU A CA 9
ATOM 12770 C C . LEU A 1 52 ? 13.496 -1.723 0.055 1.00 0.08 52 LEU A C 9
ATOM 12771 O O . LEU A 1 52 ? 13.659 -1.608 -1.160 1.00 0.11 52 LEU A O 9
ATOM 12787 N N . GLY A 1 53 ? 14.001 -0.883 0.942 1.00 0.06 53 GLY A N 9
ATOM 12788 C CA . GLY A 1 53 ? 14.888 0.174 0.539 1.00 0.06 53 GLY A CA 9
ATOM 12789 C C . GLY A 1 53 ? 14.262 1.545 0.624 1.00 0.07 53 GLY A C 9
ATOM 12790 O O . GLY A 1 53 ? 14.842 2.523 0.150 1.00 0.12 53 GLY A O 9
ATOM 12794 N N . PHE A 1 54 ? 13.080 1.639 1.219 1.00 0.05 54 PHE A N 9
ATOM 12795 C CA . PHE A 1 54 ? 12.400 2.918 1.311 1.00 0.05 54 PHE A CA 9
ATOM 12796 C C . PHE A 1 54 ? 13.017 3.830 2.370 1.00 0.07 54 PHE A C 9
ATOM 12797 O O . PHE A 1 54 ? 13.699 3.372 3.288 1.00 0.12 54 PHE A O 9
ATOM 12814 N N . ASP A 1 55 ? 12.749 5.125 2.224 1.00 0.08 55 ASP A N 9
ATOM 12815 C CA . ASP A 1 55 ? 13.300 6.159 3.100 1.00 0.12 55 ASP A CA 9
ATOM 12816 C C . ASP A 1 55 ? 12.517 7.452 2.870 1.00 0.09 55 ASP A C 9
ATOM 12817 O O . ASP A 1 55 ? 11.433 7.414 2.292 1.00 0.08 55 ASP A O 9
ATOM 12826 N N . SER A 1 56 ? 13.080 8.589 3.261 1.00 0.12 56 SER A N 9
ATOM 12827 C CA . SER A 1 56 ? 12.432 9.886 3.079 1.00 0.13 56 SER A CA 9
ATOM 12828 C C . SER A 1 56 ? 12.546 10.361 1.620 1.00 0.12 56 SER A C 9
ATOM 12829 O O . SER A 1 56 ? 12.706 11.548 1.339 1.00 0.14 56 SER A O 9
ATOM 12837 N N . LEU A 1 57 ? 12.427 9.404 0.711 1.00 0.11 57 LEU A N 9
ATOM 12838 C CA . LEU A 1 57 ? 12.512 9.627 -0.718 1.00 0.11 57 LEU A CA 9
ATOM 12839 C C . LEU A 1 57 ? 11.535 8.715 -1.441 1.00 0.08 57 LEU A C 9
ATOM 12840 O O . LEU A 1 57 ? 10.521 9.155 -1.977 1.00 0.08 57 LEU A O 9
ATOM 12856 N N . THR A 1 58 ? 11.847 7.429 -1.416 1.00 0.06 58 THR A N 9
ATOM 12857 C CA . THR A 1 58 ? 11.058 6.422 -2.099 1.00 0.05 58 THR A CA 9
ATOM 12858 C C . THR A 1 58 ? 9.706 6.220 -1.436 1.00 0.04 58 THR A C 9
ATOM 12859 O O . THR A 1 58 ? 8.694 6.053 -2.114 1.00 0.04 58 THR A O 9
ATOM 12870 N N . ALA A 1 59 ? 9.692 6.228 -0.109 1.00 0.04 59 ALA A N 9
ATOM 12871 C CA . ALA A 1 59 ? 8.452 6.119 0.635 1.00 0.04 59 ALA A CA 9
ATOM 12872 C C . ALA A 1 59 ? 7.505 7.230 0.233 1.00 0.04 59 ALA A C 9
ATOM 12873 O O . ALA A 1 59 ? 6.295 7.057 0.214 1.00 0.05 59 ALA A O 9
ATOM 12880 N N . LEU A 1 60 ? 8.084 8.372 -0.091 1.00 0.05 60 LEU A N 9
ATOM 12881 C CA . LEU A 1 60 ? 7.329 9.546 -0.474 1.00 0.07 60 LEU A CA 9
ATOM 12882 C C . LEU A 1 60 ? 6.603 9.316 -1.783 1.00 0.06 60 LEU A C 9
ATOM 12883 O O . LEU A 1 60 ? 5.405 9.582 -1.879 1.00 0.07 60 LEU A O 9
ATOM 12899 N N . GLU A 1 61 ? 7.310 8.799 -2.780 1.00 0.05 61 GLU A N 9
ATOM 12900 C CA . GLU A 1 61 ? 6.679 8.512 -4.060 1.00 0.05 61 GLU A CA 9
ATOM 12901 C C . GLU A 1 61 ? 5.806 7.270 -3.966 1.00 0.05 61 GLU A C 9
ATOM 12902 O O . GLU A 1 61 ? 4.815 7.159 -4.671 1.00 0.06 61 GLU A O 9
ATOM 12914 N N . LEU A 1 62 ? 6.164 6.343 -3.090 1.00 0.04 62 LEU A N 9
ATOM 12915 C CA . LEU A 1 62 ? 5.321 5.178 -2.831 1.00 0.03 62 LEU A CA 9
ATOM 12916 C C . LEU A 1 62 ? 4.021 5.593 -2.193 1.00 0.04 62 LEU A C 9
ATOM 12917 O O . LEU A 1 62 ? 2.951 5.192 -2.628 1.00 0.05 62 LEU A O 9
ATOM 12933 N N . ARG A 1 63 ? 4.129 6.380 -1.146 1.00 0.05 63 ARG A N 9
ATOM 12934 C CA . ARG A 1 63 ? 2.972 6.882 -0.454 1.00 0.06 63 ARG A CA 9
ATOM 12935 C C . ARG A 1 63 ? 2.138 7.655 -1.455 1.00 0.06 63 ARG A C 9
ATOM 12936 O O . ARG A 1 63 ? 0.919 7.523 -1.507 1.00 0.08 63 ARG A O 9
ATOM 12957 N N . ASP A 1 64 ? 2.842 8.426 -2.280 1.00 0.06 64 ASP A N 9
ATOM 12958 C CA . ASP A 1 64 ? 2.235 9.159 -3.376 1.00 0.07 64 ASP A CA 9
ATOM 12959 C C . ASP A 1 64 ? 1.486 8.194 -4.281 1.00 0.06 64 ASP A C 9
ATOM 12960 O O . ASP A 1 64 ? 0.362 8.459 -4.700 1.00 0.07 64 ASP A O 9
ATOM 12969 N N . HIS A 1 65 ? 2.115 7.049 -4.538 1.00 0.05 65 HIS A N 9
ATOM 12970 C CA . HIS A 1 65 ? 1.510 5.996 -5.327 1.00 0.05 65 HIS A CA 9
ATOM 12971 C C . HIS A 1 65 ? 0.242 5.491 -4.668 1.00 0.05 65 HIS A C 9
ATOM 12972 O O . HIS A 1 65 ? -0.759 5.318 -5.334 1.00 0.06 65 HIS A O 9
ATOM 12987 N N . LEU A 1 66 ? 0.277 5.275 -3.354 1.00 0.04 66 LEU A N 9
ATOM 12988 C CA . LEU A 1 66 ? -0.855 4.695 -2.651 1.00 0.04 66 LEU A CA 9
ATOM 12989 C C . LEU A 1 66 ? -2.060 5.627 -2.671 1.00 0.05 66 LEU A C 9
ATOM 12990 O O . LEU A 1 66 ? -3.191 5.189 -2.832 1.00 0.06 66 LEU A O 9
ATOM 13006 N N . GLN A 1 67 ? -1.811 6.913 -2.509 1.00 0.05 67 GLN A N 9
ATOM 13007 C CA . GLN A 1 67 ? -2.882 7.908 -2.505 1.00 0.07 67 GLN A CA 9
ATOM 13008 C C . GLN A 1 67 ? -3.416 8.097 -3.901 1.00 0.07 67 GLN A C 9
ATOM 13009 O O . GLN A 1 67 ? -4.586 8.396 -4.100 1.00 0.10 67 GLN A O 9
ATOM 13023 N N . THR A 1 68 ? -2.536 7.949 -4.863 1.00 0.06 68 THR A N 9
ATOM 13024 C CA . THR A 1 68 ? -2.897 8.000 -6.252 1.00 0.08 68 THR A CA 9
ATOM 13025 C C . THR A 1 68 ? -3.687 6.754 -6.629 1.00 0.07 68 THR A C 9
ATOM 13026 O O . THR A 1 68 ? -4.715 6.819 -7.305 1.00 0.09 68 THR A O 9
ATOM 13037 N N . ALA A 1 69 ? -3.173 5.634 -6.171 1.00 0.06 69 ALA A N 9
ATOM 13038 C CA . ALA A 1 69 ? -3.793 4.339 -6.352 1.00 0.07 69 ALA A CA 9
ATOM 13039 C C . ALA A 1 69 ? -5.175 4.266 -5.717 1.00 0.10 69 ALA A C 9
ATOM 13040 O O . ALA A 1 69 ? -6.142 3.885 -6.365 1.00 0.13 69 ALA A O 9
ATOM 13047 N N . THR A 1 70 ? -5.261 4.637 -4.450 1.00 0.10 70 THR A N 9
ATOM 13048 C CA . THR A 1 70 ? -6.489 4.450 -3.692 1.00 0.13 70 THR A CA 9
ATOM 13049 C C . THR A 1 70 ? -7.402 5.651 -3.818 1.00 0.14 70 THR A C 9
ATOM 13050 O O . THR A 1 70 ? -8.625 5.520 -3.911 1.00 0.16 70 THR A O 9
ATOM 13061 N N . GLY A 1 71 ? -6.789 6.817 -3.845 1.00 0.13 71 GLY A N 9
ATOM 13062 C CA . GLY A 1 71 ? -7.538 8.050 -3.867 1.00 0.15 71 GLY A CA 9
ATOM 13063 C C . GLY A 1 71 ? -7.770 8.572 -2.468 1.00 0.19 71 GLY A C 9
ATOM 13064 O O . GLY A 1 71 ? -8.441 9.583 -2.264 1.00 0.31 71 GLY A O 9
ATOM 13068 N N . LEU A 1 72 ? -7.180 7.881 -1.506 1.00 0.15 72 LEU A N 9
ATOM 13069 C CA . LEU A 1 72 ? -7.352 8.193 -0.098 1.00 0.17 72 LEU A CA 9
ATOM 13070 C C . LEU A 1 72 ? -6.196 9.059 0.387 1.00 0.17 72 LEU A C 9
ATOM 13071 O O . LEU A 1 72 ? -5.370 9.503 -0.411 1.00 0.18 72 LEU A O 9
ATOM 13087 N N . ASN A 1 73 ? -6.129 9.290 1.687 1.00 0.18 73 ASN A N 9
ATOM 13088 C CA . ASN A 1 73 ? -5.165 10.229 2.241 1.00 0.20 73 ASN A CA 9
ATOM 13089 C C . ASN A 1 73 ? -4.202 9.521 3.187 1.00 0.17 73 ASN A C 9
ATOM 13090 O O . ASN A 1 73 ? -4.543 9.228 4.336 1.00 0.24 73 ASN A O 9
ATOM 13101 N N . LEU A 1 74 ? -3.005 9.231 2.693 1.00 0.10 74 LEU A N 9
ATOM 13102 C CA . LEU A 1 74 ? -2.002 8.544 3.483 1.00 0.09 74 LEU A CA 9
ATOM 13103 C C . LEU A 1 74 ? -0.956 9.532 4.022 1.00 0.13 74 LEU A C 9
ATOM 13104 O O . LEU A 1 74 ? -1.163 10.745 3.960 1.00 0.17 74 LEU A O 9
ATOM 13120 N N . SER A 1 75 ? 0.176 9.028 4.527 1.00 0.15 75 SER A N 9
ATOM 13121 C CA . SER A 1 75 ? 1.072 9.858 5.337 1.00 0.22 75 SER A CA 9
ATOM 13122 C C . SER A 1 75 ? 2.529 9.735 4.880 1.00 0.15 75 SER A C 9
ATOM 13123 O O . SER A 1 75 ? 2.872 8.816 4.144 1.00 0.12 75 SER A O 9
ATOM 13131 N N . SER A 1 76 ? 3.387 10.646 5.331 1.00 0.21 76 SER A N 9
ATOM 13132 C CA . SER A 1 76 ? 4.783 10.669 4.896 1.00 0.22 76 SER A CA 9
ATOM 13133 C C . SER A 1 76 ? 5.543 9.447 5.421 1.00 0.18 76 SER A C 9
ATOM 13134 O O . SER A 1 76 ? 6.323 8.824 4.697 1.00 0.23 76 SER A O 9
ATOM 13142 N N . THR A 1 77 ? 5.280 9.085 6.669 1.00 0.15 77 THR A N 9
ATOM 13143 C CA . THR A 1 77 ? 5.946 7.955 7.304 1.00 0.13 77 THR A CA 9
ATOM 13144 C C . THR A 1 77 ? 5.026 6.756 7.291 1.00 0.10 77 THR A C 9
ATOM 13145 O O . THR A 1 77 ? 5.088 5.883 8.143 1.00 0.11 77 THR A O 9
ATOM 13156 N N . LEU A 1 78 ? 4.187 6.749 6.282 1.00 0.08 78 LEU A N 9
ATOM 13157 C CA . LEU A 1 78 ? 3.141 5.760 6.095 1.00 0.06 78 LEU A CA 9
ATOM 13158 C C . LEU A 1 78 ? 3.671 4.328 6.233 1.00 0.05 78 LEU A C 9
ATOM 13159 O O . LEU A 1 78 ? 3.228 3.569 7.097 1.00 0.06 78 LEU A O 9
ATOM 13175 N N . ILE A 1 79 ? 4.618 3.973 5.382 1.00 0.05 79 ILE A N 9
ATOM 13176 C CA . ILE A 1 79 ? 5.170 2.620 5.353 1.00 0.05 79 ILE A CA 9
ATOM 13177 C C . ILE A 1 79 ? 6.177 2.364 6.466 1.00 0.06 79 ILE A C 9
ATOM 13178 O O . ILE A 1 79 ? 6.832 1.322 6.500 1.00 0.07 79 ILE A O 9
ATOM 13194 N N . PHE A 1 80 ? 6.305 3.311 7.368 1.00 0.08 80 PHE A N 9
ATOM 13195 C CA . PHE A 1 80 ? 7.156 3.141 8.526 1.00 0.10 80 PHE A CA 9
ATOM 13196 C C . PHE A 1 80 ? 6.289 3.189 9.766 1.00 0.12 80 PHE A C 9
ATOM 13197 O O . PHE A 1 80 ? 6.704 2.831 10.868 1.00 0.19 80 PHE A O 9
ATOM 13214 N N . ASP A 1 81 ? 5.061 3.631 9.548 1.00 0.11 81 ASP A N 9
ATOM 13215 C CA . ASP A 1 81 ? 4.022 3.566 10.544 1.00 0.13 81 ASP A CA 9
ATOM 13216 C C . ASP A 1 81 ? 3.456 2.169 10.496 1.00 0.10 81 ASP A C 9
ATOM 13217 O O . ASP A 1 81 ? 3.201 1.522 11.511 1.00 0.12 81 ASP A O 9
ATOM 13226 N N . HIS A 1 82 ? 3.291 1.718 9.265 1.00 0.06 82 HIS A N 9
ATOM 13227 C CA . HIS A 1 82 ? 2.788 0.409 8.958 1.00 0.05 82 HIS A CA 9
ATOM 13228 C C . HIS A 1 82 ? 3.878 -0.324 8.206 1.00 0.05 82 HIS A C 9
ATOM 13229 O O . HIS A 1 82 ? 4.125 -0.050 7.036 1.00 0.05 82 HIS A O 9
ATOM 13244 N N . PRO A 1 83 ? 4.539 -1.253 8.886 1.00 0.05 83 PRO A N 9
ATOM 13245 C CA . PRO A 1 83 ? 5.839 -1.781 8.470 1.00 0.06 83 PRO A CA 9
ATOM 13246 C C . PRO A 1 83 ? 5.850 -2.410 7.086 1.00 0.05 83 PRO A C 9
ATOM 13247 O O . PRO A 1 83 ? 6.780 -2.196 6.309 1.00 0.06 83 PRO A O 9
ATOM 13258 N N . THR A 1 84 ? 4.829 -3.180 6.773 1.00 0.04 84 THR A N 9
ATOM 13259 C CA . THR A 1 84 ? 4.833 -3.962 5.571 1.00 0.04 84 THR A CA 9
ATOM 13260 C C . THR A 1 84 ? 3.697 -3.554 4.672 1.00 0.03 84 THR A C 9
ATOM 13261 O O . THR A 1 84 ? 2.739 -2.933 5.123 1.00 0.03 84 THR A O 9
ATOM 13272 N N . PRO A 1 85 ? 3.788 -3.888 3.378 1.00 0.04 85 PRO A N 9
ATOM 13273 C CA . PRO A 1 85 ? 2.692 -3.685 2.439 1.00 0.03 85 PRO A CA 9
ATOM 13274 C C . PRO A 1 85 ? 1.447 -4.408 2.911 1.00 0.04 85 PRO A C 9
ATOM 13275 O O . PRO A 1 85 ? 0.333 -4.127 2.484 1.00 0.04 85 PRO A O 9
ATOM 13286 N N . HIS A 1 86 ? 1.660 -5.325 3.825 1.00 0.04 86 HIS A N 9
ATOM 13287 C CA . HIS A 1 86 ? 0.576 -6.036 4.470 1.00 0.04 86 HIS A CA 9
ATOM 13288 C C . HIS A 1 86 ? -0.096 -5.106 5.468 1.00 0.04 86 HIS A C 9
ATOM 13289 O O . HIS A 1 86 ? -1.317 -4.978 5.497 1.00 0.06 86 HIS A O 9
ATOM 13304 N N . ALA A 1 87 ? 0.735 -4.441 6.256 1.00 0.03 87 ALA A N 9
ATOM 13305 C CA . ALA A 1 87 ? 0.269 -3.536 7.298 1.00 0.03 87 ALA A CA 9
ATOM 13306 C C . ALA A 1 87 ? -0.259 -2.264 6.685 1.00 0.03 87 ALA A C 9
ATOM 13307 O O . ALA A 1 87 ? -1.044 -1.534 7.283 1.00 0.06 87 ALA A O 9
ATOM 13314 N N . VAL A 1 88 ? 0.193 -2.012 5.484 1.00 0.02 88 VAL A N 9
ATOM 13315 C CA . VAL A 1 88 ? -0.189 -0.829 4.760 1.00 0.03 88 VAL A CA 9
ATOM 13316 C C . VAL A 1 88 ? -1.474 -1.064 4.006 1.00 0.03 88 VAL A C 9
ATOM 13317 O O . VAL A 1 88 ? -2.366 -0.224 4.019 1.00 0.04 88 VAL A O 9
ATOM 13330 N N . ALA A 1 89 ? -1.572 -2.209 3.360 1.00 0.03 89 ALA A N 9
ATOM 13331 C CA . ALA A 1 89 ? -2.780 -2.553 2.640 1.00 0.04 89 ALA A CA 9
ATOM 13332 C C . ALA A 1 89 ? -3.969 -2.600 3.579 1.00 0.04 89 ALA A C 9
ATOM 13333 O O . ALA A 1 89 ? -5.027 -2.093 3.241 1.00 0.06 89 ALA A O 9
ATOM 13340 N N . GLU A 1 90 ? -3.796 -3.168 4.773 1.00 0.04 90 GLU A N 9
ATOM 13341 C CA . GLU A 1 90 ? -4.893 -3.203 5.734 1.00 0.05 90 GLU A CA 9
ATOM 13342 C C . GLU A 1 90 ? -5.138 -1.801 6.267 1.00 0.05 90 GLU A C 9
ATOM 13343 O O . GLU A 1 90 ? -6.249 -1.444 6.654 1.00 0.07 90 GLU A O 9
ATOM 13355 N N . HIS A 1 91 ? -4.079 -1.007 6.277 1.00 0.05 91 HIS A N 9
ATOM 13356 C CA . HIS A 1 91 ? -4.171 0.388 6.632 1.00 0.05 91 HIS A CA 9
ATOM 13357 C C . HIS A 1 91 ? -4.999 1.139 5.599 1.00 0.05 91 HIS A C 9
ATOM 13358 O O . HIS A 1 91 ? -5.596 2.173 5.895 1.00 0.06 91 HIS A O 9
ATOM 13373 N N . LEU A 1 92 ? -5.029 0.617 4.389 1.00 0.05 92 LEU A N 9
ATOM 13374 C CA . LEU A 1 92 ? -5.804 1.221 3.327 1.00 0.06 92 LEU A CA 9
ATOM 13375 C C . LEU A 1 92 ? -7.282 0.943 3.528 1.00 0.08 92 LEU A C 9
ATOM 13376 O O . LEU A 1 92 ? -8.121 1.640 2.982 1.00 0.12 92 LEU A O 9
ATOM 13392 N N . LEU A 1 93 ? -7.581 -0.040 4.375 1.00 0.08 93 LEU A N 9
ATOM 13393 C CA . LEU A 1 93 ? -8.964 -0.382 4.719 1.00 0.10 93 LEU A CA 9
ATOM 13394 C C . LEU A 1 93 ? -9.497 0.653 5.679 1.00 0.11 93 LEU A C 9
ATOM 13395 O O . LEU A 1 93 ? -10.680 0.984 5.680 1.00 0.13 93 LEU A O 9
ATOM 13411 N N . GLU A 1 94 ? -8.584 1.167 6.486 1.00 0.11 94 GLU A N 9
ATOM 13412 C CA . GLU A 1 94 ? -8.880 2.215 7.450 1.00 0.13 94 GLU A CA 9
ATOM 13413 C C . GLU A 1 94 ? -9.430 3.443 6.750 1.00 0.14 94 GLU A C 9
ATOM 13414 O O . GLU A 1 94 ? -10.212 4.207 7.314 1.00 0.17 94 GLU A O 9
ATOM 13426 N N . GLN A 1 95 ? -9.002 3.618 5.515 1.00 0.12 95 GLN A N 9
ATOM 13427 C CA . GLN A 1 95 ? -9.371 4.764 4.718 1.00 0.14 95 GLN A CA 9
ATOM 13428 C C . GLN A 1 95 ? -10.738 4.543 4.078 1.00 0.15 95 GLN A C 9
ATOM 13429 O O . GLN A 1 95 ? -11.448 5.487 3.734 1.00 0.16 95 GLN A O 9
ATOM 13443 N N . ILE A 1 96 ? -11.092 3.278 3.949 1.00 0.16 96 ILE A N 9
ATOM 13444 C CA . ILE A 1 96 ? -12.254 2.854 3.196 1.00 0.19 96 ILE A CA 9
ATOM 13445 C C . ILE A 1 96 ? -13.564 3.179 3.912 1.00 0.24 96 ILE A C 9
ATOM 13446 O O . ILE A 1 96 ? -13.679 3.065 5.132 1.00 0.25 96 ILE A O 9
ATOM 13462 N N . PRO A 1 97 ? -14.559 3.609 3.127 1.00 0.27 97 PRO A N 9
ATOM 13463 C CA . PRO A 1 97 ? -15.850 4.098 3.621 1.00 0.33 97 PRO A CA 9
ATOM 13464 C C . PRO A 1 97 ? -16.818 2.991 4.055 1.00 0.35 97 PRO A C 9
ATOM 13465 O O . PRO A 1 97 ? -17.713 2.605 3.298 1.00 0.36 97 PRO A O 9
ATOM 13476 N N . GLY A 1 98 ? -16.640 2.483 5.264 1.00 0.36 98 GLY A N 9
ATOM 13477 C CA . GLY A 1 98 ? -17.594 1.535 5.826 1.00 0.39 98 GLY A CA 9
ATOM 13478 C C . GLY A 1 98 ? -17.381 0.111 5.349 1.00 0.38 98 GLY A C 9
ATOM 13479 O O . GLY A 1 98 ? -17.223 -0.802 6.156 1.00 0.42 98 GLY A O 9
ATOM 13483 N N . ILE A 1 99 ? -17.390 -0.073 4.033 1.00 0.34 99 ILE A N 9
ATOM 13484 C CA . ILE A 1 99 ? -17.189 -1.386 3.415 1.00 0.34 99 ILE A CA 9
ATOM 13485 C C . ILE A 1 99 ? -15.901 -2.049 3.887 1.00 0.37 99 ILE A C 9
ATOM 13486 O O . ILE A 1 99 ? -15.818 -3.275 3.965 1.00 0.59 99 ILE A O 9
ATOM 13502 N N . GLY A 1 100 ? -14.903 -1.240 4.192 1.00 0.26 100 GLY A N 9
ATOM 13503 C CA . GLY A 1 100 ? -13.628 -1.763 4.603 1.00 0.28 100 GLY A CA 9
ATOM 13504 C C . GLY A 1 100 ? -13.403 -1.581 6.089 1.00 0.56 100 GLY A C 9
ATOM 13505 O O . GLY A 1 100 ? -13.929 -0.596 6.654 1.00 1.33 100 GLY A O 9
ATOM 13510 N N . GLY A 1 1 ? -6.333 13.586 -2.865 1.00 4.26 1 GLY A N 10
ATOM 13511 C CA . GLY A 1 1 ? -7.469 14.234 -3.562 1.00 3.40 1 GLY A CA 10
ATOM 13512 C C . GLY A 1 1 ? -8.727 13.401 -3.483 1.00 2.51 1 GLY A C 10
ATOM 13513 O O . GLY A 1 1 ? -8.727 12.332 -2.875 1.00 2.92 1 GLY A O 10
ATOM 13519 N N . SER A 1 2 ? -9.800 13.882 -4.096 1.00 1.84 2 SER A N 10
ATOM 13520 C CA . SER A 1 2 ? -11.070 13.169 -4.096 1.00 1.44 2 SER A CA 10
ATOM 13521 C C . SER A 1 2 ? -11.095 12.113 -5.202 1.00 1.14 2 SER A C 10
ATOM 13522 O O . SER A 1 2 ? -11.771 12.264 -6.220 1.00 1.80 2 SER A O 10
ATOM 13530 N N . THR A 1 3 ? -10.346 11.044 -4.987 1.00 0.93 3 THR A N 10
ATOM 13531 C CA . THR A 1 3 ? -10.205 9.981 -5.969 1.00 0.78 3 THR A CA 10
ATOM 13532 C C . THR A 1 3 ? -10.692 8.642 -5.406 1.00 0.84 3 THR A C 10
ATOM 13533 O O . THR A 1 3 ? -10.892 7.680 -6.146 1.00 1.82 3 THR A O 10
ATOM 13544 N N . ALA A 1 4 ? -10.937 8.615 -4.103 1.00 0.63 4 ALA A N 10
ATOM 13545 C CA . ALA A 1 4 ? -11.162 7.372 -3.364 1.00 0.52 4 ALA A CA 10
ATOM 13546 C C . ALA A 1 4 ? -12.165 6.439 -4.031 1.00 0.42 4 ALA A C 10
ATOM 13547 O O . ALA A 1 4 ? -11.958 5.229 -4.047 1.00 0.34 4 ALA A O 10
ATOM 13554 N N . THR A 1 5 ? -13.255 7.004 -4.542 1.00 0.48 5 THR A N 10
ATOM 13555 C CA . THR A 1 5 ? -14.288 6.250 -5.264 1.00 0.48 5 THR A CA 10
ATOM 13556 C C . THR A 1 5 ? -13.694 5.259 -6.269 1.00 0.39 5 THR A C 10
ATOM 13557 O O . THR A 1 5 ? -14.310 4.243 -6.585 1.00 0.42 5 THR A O 10
ATOM 13568 N N . LEU A 1 6 ? -12.497 5.552 -6.745 1.00 0.30 6 LEU A N 10
ATOM 13569 C CA . LEU A 1 6 ? -11.760 4.651 -7.609 1.00 0.23 6 LEU A CA 10
ATOM 13570 C C . LEU A 1 6 ? -11.574 3.293 -6.940 1.00 0.22 6 LEU A C 10
ATOM 13571 O O . LEU A 1 6 ? -12.188 2.301 -7.335 1.00 0.31 6 LEU A O 10
ATOM 13587 N N . LEU A 1 7 ? -10.732 3.259 -5.918 1.00 0.16 7 LEU A N 10
ATOM 13588 C CA . LEU A 1 7 ? -10.437 2.019 -5.227 1.00 0.15 7 LEU A CA 10
ATOM 13589 C C . LEU A 1 7 ? -11.574 1.616 -4.311 1.00 0.20 7 LEU A C 10
ATOM 13590 O O . LEU A 1 7 ? -11.844 0.442 -4.139 1.00 0.22 7 LEU A O 10
ATOM 13606 N N . THR A 1 8 ? -12.244 2.593 -3.746 1.00 0.24 8 THR A N 10
ATOM 13607 C CA . THR A 1 8 ? -13.344 2.347 -2.820 1.00 0.31 8 THR A CA 10
ATOM 13608 C C . THR A 1 8 ? -14.420 1.458 -3.457 1.00 0.35 8 THR A C 10
ATOM 13609 O O . THR A 1 8 ? -14.994 0.588 -2.798 1.00 0.38 8 THR A O 10
ATOM 13620 N N . SER A 1 9 ? -14.643 1.649 -4.751 1.00 0.36 9 SER A N 10
ATOM 13621 C CA . SER A 1 9 ? -15.593 0.837 -5.496 1.00 0.42 9 SER A CA 10
ATOM 13622 C C . SER A 1 9 ? -15.094 -0.609 -5.627 1.00 0.39 9 SER A C 10
ATOM 13623 O O . SER A 1 9 ? -15.873 -1.523 -5.903 1.00 0.43 9 SER A O 10
ATOM 13631 N N . LYS A 1 10 ? -13.794 -0.802 -5.418 1.00 0.33 10 LYS A N 10
ATOM 13632 C CA . LYS A 1 10 ? -13.197 -2.129 -5.376 1.00 0.31 10 LYS A CA 10
ATOM 13633 C C . LYS A 1 10 ? -13.548 -2.819 -4.077 1.00 0.28 10 LYS A C 10
ATOM 13634 O O . LYS A 1 10 ? -14.147 -3.892 -4.074 1.00 0.29 10 LYS A O 10
ATOM 13653 N N . LEU A 1 11 ? -13.173 -2.181 -2.973 1.00 0.24 11 LEU A N 10
ATOM 13654 C CA . LEU A 1 11 ? -13.336 -2.766 -1.645 1.00 0.23 11 LEU A CA 10
ATOM 13655 C C . LEU A 1 11 ? -14.792 -3.076 -1.367 1.00 0.27 11 LEU A C 10
ATOM 13656 O O . LEU A 1 11 ? -15.105 -3.966 -0.583 1.00 0.28 11 LEU A O 10
ATOM 13672 N N . ALA A 1 12 ? -15.671 -2.342 -2.024 1.00 0.30 12 ALA A N 10
ATOM 13673 C CA . ALA A 1 12 ? -17.103 -2.583 -1.935 1.00 0.35 12 ALA A CA 10
ATOM 13674 C C . ALA A 1 12 ? -17.441 -4.024 -2.313 1.00 0.36 12 ALA A C 10
ATOM 13675 O O . ALA A 1 12 ? -18.388 -4.613 -1.789 1.00 0.40 12 ALA A O 10
ATOM 13682 N N . GLY A 1 13 ? -16.656 -4.581 -3.224 1.00 0.35 13 GLY A N 10
ATOM 13683 C CA . GLY A 1 13 ? -16.872 -5.939 -3.675 1.00 0.37 13 GLY A CA 10
ATOM 13684 C C . GLY A 1 13 ? -16.164 -6.967 -2.809 1.00 0.34 13 GLY A C 10
ATOM 13685 O O . GLY A 1 13 ? -16.454 -8.162 -2.892 1.00 0.38 13 GLY A O 10
ATOM 13689 N N . LEU A 1 14 ? -15.240 -6.509 -1.972 1.00 0.29 14 LEU A N 10
ATOM 13690 C CA . LEU A 1 14 ? -14.464 -7.401 -1.138 1.00 0.26 14 LEU A CA 10
ATOM 13691 C C . LEU A 1 14 ? -14.976 -7.432 0.277 1.00 0.26 14 LEU A C 10
ATOM 13692 O O . LEU A 1 14 ? -15.883 -6.697 0.667 1.00 0.29 14 LEU A O 10
ATOM 13708 N N . THR A 1 15 ? -14.366 -8.316 1.020 1.00 0.25 15 THR A N 10
ATOM 13709 C CA . THR A 1 15 ? -14.478 -8.347 2.452 1.00 0.26 15 THR A CA 10
ATOM 13710 C C . THR A 1 15 ? -13.202 -7.751 3.003 1.00 0.24 15 THR A C 10
ATOM 13711 O O . THR A 1 15 ? -12.243 -7.634 2.247 1.00 0.21 15 THR A O 10
ATOM 13722 N N . ALA A 1 16 ? -13.159 -7.385 4.273 1.00 0.26 16 ALA A N 10
ATOM 13723 C CA . ALA A 1 16 ? -11.962 -6.756 4.839 1.00 0.26 16 ALA A CA 10
ATOM 13724 C C . ALA A 1 16 ? -10.699 -7.545 4.486 1.00 0.23 16 ALA A C 10
ATOM 13725 O O . ALA A 1 16 ? -9.634 -6.971 4.254 1.00 0.23 16 ALA A O 10
ATOM 13732 N N . THR A 1 17 ? -10.839 -8.859 4.391 1.00 0.24 17 THR A N 10
ATOM 13733 C CA . THR A 1 17 ? -9.725 -9.722 4.074 1.00 0.24 17 THR A CA 10
ATOM 13734 C C . THR A 1 17 ? -9.359 -9.672 2.588 1.00 0.22 17 THR A C 10
ATOM 13735 O O . THR A 1 17 ? -8.186 -9.744 2.231 1.00 0.28 17 THR A O 10
ATOM 13746 N N . GLU A 1 18 ? -10.331 -9.570 1.705 1.00 0.20 18 GLU A N 10
ATOM 13747 C CA . GLU A 1 18 ? -10.023 -9.425 0.309 1.00 0.19 18 GLU A CA 10
ATOM 13748 C C . GLU A 1 18 ? -9.595 -7.999 -0.002 1.00 0.17 18 GLU A C 10
ATOM 13749 O O . GLU A 1 18 ? -8.795 -7.763 -0.900 1.00 0.16 18 GLU A O 10
ATOM 13761 N N . GLN A 1 19 ? -10.127 -7.056 0.757 1.00 0.16 19 GLN A N 10
ATOM 13762 C CA . GLN A 1 19 ? -9.758 -5.657 0.627 1.00 0.16 19 GLN A CA 10
ATOM 13763 C C . GLN A 1 19 ? -8.300 -5.471 0.978 1.00 0.15 19 GLN A C 10
ATOM 13764 O O . GLN A 1 19 ? -7.550 -4.789 0.281 1.00 0.17 19 GLN A O 10
ATOM 13778 N N . ARG A 1 20 ? -7.906 -6.089 2.073 1.00 0.18 20 ARG A N 10
ATOM 13779 C CA . ARG A 1 20 ? -6.525 -6.059 2.491 1.00 0.22 20 ARG A CA 10
ATOM 13780 C C . ARG A 1 20 ? -5.664 -6.789 1.478 1.00 0.18 20 ARG A C 10
ATOM 13781 O O . ARG A 1 20 ? -4.512 -6.439 1.259 1.00 0.24 20 ARG A O 10
ATOM 13802 N N . ALA A 1 21 ? -6.255 -7.792 0.852 1.00 0.19 21 ALA A N 10
ATOM 13803 C CA . ALA A 1 21 ? -5.566 -8.599 -0.153 1.00 0.19 21 ALA A CA 10
ATOM 13804 C C . ALA A 1 21 ? -5.333 -7.840 -1.457 1.00 0.16 21 ALA A C 10
ATOM 13805 O O . ALA A 1 21 ? -4.257 -7.933 -2.049 1.00 0.19 21 ALA A O 10
ATOM 13812 N N . VAL A 1 22 ? -6.331 -7.088 -1.899 1.00 0.12 22 VAL A N 10
ATOM 13813 C CA . VAL A 1 22 ? -6.258 -6.429 -3.199 1.00 0.12 22 VAL A CA 10
ATOM 13814 C C . VAL A 1 22 ? -5.198 -5.336 -3.226 1.00 0.08 22 VAL A C 10
ATOM 13815 O O . VAL A 1 22 ? -4.491 -5.190 -4.222 1.00 0.10 22 VAL A O 10
ATOM 13828 N N . THR A 1 23 ? -5.064 -4.566 -2.159 1.00 0.06 23 THR A N 10
ATOM 13829 C CA . THR A 1 23 ? -3.997 -3.588 -2.129 1.00 0.04 23 THR A CA 10
ATOM 13830 C C . THR A 1 23 ? -2.758 -4.111 -1.439 1.00 0.05 23 THR A C 10
ATOM 13831 O O . THR A 1 23 ? -1.725 -3.490 -1.514 1.00 0.11 23 THR A O 10
ATOM 13842 N N . ARG A 1 24 ? -2.828 -5.280 -0.815 1.00 0.04 24 ARG A N 10
ATOM 13843 C CA . ARG A 1 24 ? -1.596 -5.974 -0.435 1.00 0.05 24 ARG A CA 10
ATOM 13844 C C . ARG A 1 24 ? -0.854 -6.297 -1.713 1.00 0.08 24 ARG A C 10
ATOM 13845 O O . ARG A 1 24 ? 0.345 -6.554 -1.726 1.00 0.17 24 ARG A O 10
ATOM 13866 N N . LYS A 1 25 ? -1.612 -6.231 -2.787 1.00 0.05 25 LYS A N 10
ATOM 13867 C CA . LYS A 1 25 ? -1.134 -6.437 -4.109 1.00 0.08 25 LYS A CA 10
ATOM 13868 C C . LYS A 1 25 ? -0.870 -5.070 -4.762 1.00 0.07 25 LYS A C 10
ATOM 13869 O O . LYS A 1 25 ? 0.064 -4.921 -5.547 1.00 0.11 25 LYS A O 10
ATOM 13888 N N . LEU A 1 26 ? -1.685 -4.060 -4.411 1.00 0.04 26 LEU A N 10
ATOM 13889 C CA . LEU A 1 26 ? -1.504 -2.706 -4.934 1.00 0.04 26 LEU A CA 10
ATOM 13890 C C . LEU A 1 26 ? -0.310 -1.994 -4.291 1.00 0.04 26 LEU A C 10
ATOM 13891 O O . LEU A 1 26 ? 0.566 -1.525 -5.010 1.00 0.04 26 LEU A O 10
ATOM 13907 N N . VAL A 1 27 ? -0.264 -1.901 -2.956 1.00 0.04 27 VAL A N 10
ATOM 13908 C CA . VAL A 1 27 ? 0.858 -1.230 -2.287 1.00 0.04 27 VAL A CA 10
ATOM 13909 C C . VAL A 1 27 ? 2.159 -1.877 -2.731 1.00 0.05 27 VAL A C 10
ATOM 13910 O O . VAL A 1 27 ? 3.178 -1.219 -2.935 1.00 0.05 27 VAL A O 10
ATOM 13923 N N . LEU A 1 28 ? 2.068 -3.180 -2.909 1.00 0.05 28 LEU A N 10
ATOM 13924 C CA . LEU A 1 28 ? 3.144 -3.990 -3.411 1.00 0.05 28 LEU A CA 10
ATOM 13925 C C . LEU A 1 28 ? 3.549 -3.517 -4.797 1.00 0.05 28 LEU A C 10
ATOM 13926 O O . LEU A 1 28 ? 4.713 -3.245 -5.064 1.00 0.06 28 LEU A O 10
ATOM 13942 N N . ASP A 1 29 ? 2.555 -3.372 -5.650 1.00 0.04 29 ASP A N 10
ATOM 13943 C CA . ASP A 1 29 ? 2.761 -2.990 -7.042 1.00 0.05 29 ASP A CA 10
ATOM 13944 C C . ASP A 1 29 ? 3.358 -1.599 -7.117 1.00 0.03 29 ASP A C 10
ATOM 13945 O O . ASP A 1 29 ? 4.247 -1.318 -7.922 1.00 0.04 29 ASP A O 10
ATOM 13954 N N . GLN A 1 30 ? 2.840 -0.724 -6.275 1.00 0.03 30 GLN A N 10
ATOM 13955 C CA . GLN A 1 30 ? 3.330 0.629 -6.172 1.00 0.03 30 GLN A CA 10
ATOM 13956 C C . GLN A 1 30 ? 4.763 0.650 -5.712 1.00 0.03 30 GLN A C 10
ATOM 13957 O O . GLN A 1 30 ? 5.604 1.307 -6.314 1.00 0.04 30 GLN A O 10
ATOM 13971 N N . ALA A 1 31 ? 5.027 -0.093 -4.652 1.00 0.02 31 ALA A N 10
ATOM 13972 C CA . ALA A 1 31 ? 6.362 -0.194 -4.076 1.00 0.03 31 ALA A CA 10
ATOM 13973 C C . ALA A 1 31 ? 7.315 -0.750 -5.102 1.00 0.03 31 ALA A C 10
ATOM 13974 O O . ALA A 1 31 ? 8.500 -0.423 -5.133 1.00 0.04 31 ALA A O 10
ATOM 13981 N N . ALA A 1 32 ? 6.758 -1.572 -5.959 1.00 0.03 32 ALA A N 10
ATOM 13982 C CA . ALA A 1 32 ? 7.487 -2.183 -7.029 1.00 0.04 32 ALA A CA 10
ATOM 13983 C C . ALA A 1 32 ? 7.852 -1.130 -8.047 1.00 0.05 32 ALA A C 10
ATOM 13984 O O . ALA A 1 32 ? 8.992 -1.047 -8.490 1.00 0.07 32 ALA A O 10
ATOM 13991 N N . SER A 1 33 ? 6.887 -0.290 -8.363 1.00 0.05 33 SER A N 10
ATOM 13992 C CA . SER A 1 33 ? 7.090 0.787 -9.308 1.00 0.07 33 SER A CA 10
ATOM 13993 C C . SER A 1 33 ? 8.169 1.737 -8.794 1.00 0.06 33 SER A C 10
ATOM 13994 O O . SER A 1 33 ? 8.971 2.264 -9.563 1.00 0.08 33 SER A O 10
ATOM 14002 N N . VAL A 1 34 ? 8.178 1.933 -7.483 1.00 0.04 34 VAL A N 10
ATOM 14003 C CA . VAL A 1 34 ? 9.158 2.781 -6.831 1.00 0.04 34 VAL A CA 10
ATOM 14004 C C . VAL A 1 34 ? 10.530 2.189 -6.970 1.00 0.05 34 VAL A C 10
ATOM 14005 O O . VAL A 1 34 ? 11.449 2.783 -7.531 1.00 0.07 34 VAL A O 10
ATOM 14018 N N . LEU A 1 35 ? 10.633 0.995 -6.433 1.00 0.04 35 LEU A N 10
ATOM 14019 C CA . LEU A 1 35 ? 11.889 0.312 -6.273 1.00 0.06 35 LEU A CA 10
ATOM 14020 C C . LEU A 1 35 ? 12.568 -0.032 -7.595 1.00 0.08 35 LEU A C 10
ATOM 14021 O O . LEU A 1 35 ? 13.794 -0.120 -7.656 1.00 0.12 35 LEU A O 10
ATOM 14037 N N . GLY A 1 36 ? 11.787 -0.240 -8.644 1.00 0.08 36 GLY A N 10
ATOM 14038 C CA . GLY A 1 36 ? 12.380 -0.560 -9.925 1.00 0.11 36 GLY A CA 10
ATOM 14039 C C . GLY A 1 36 ? 11.829 -1.829 -10.520 1.00 0.13 36 GLY A C 10
ATOM 14040 O O . GLY A 1 36 ? 12.405 -2.402 -11.444 1.00 0.17 36 GLY A O 10
ATOM 14044 N N . TYR A 1 37 ? 10.715 -2.265 -9.986 1.00 0.11 37 TYR A N 10
ATOM 14045 C CA . TYR A 1 3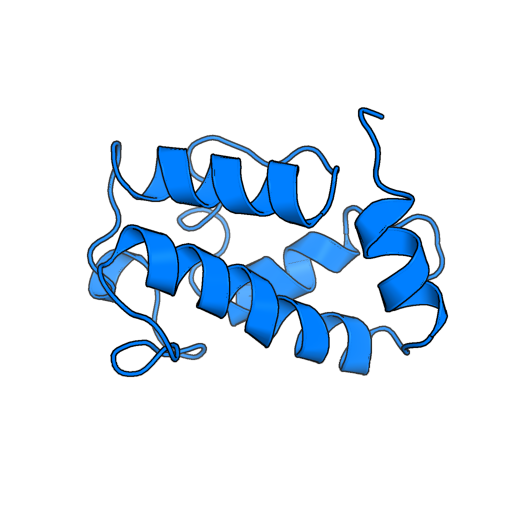7 ? 10.157 -3.561 -10.317 1.00 0.14 37 TYR A CA 10
ATOM 14046 C C . TYR A 1 37 ? 9.027 -3.429 -11.327 1.00 0.17 37 TYR A C 10
ATOM 14047 O O . TYR A 1 37 ? 8.650 -2.319 -11.711 1.00 0.24 37 TYR A O 10
ATOM 14065 N N . ALA A 1 38 ? 8.498 -4.565 -11.762 1.00 0.21 38 ALA A N 10
ATOM 14066 C CA . ALA A 1 38 ? 7.418 -4.582 -12.736 1.00 0.24 38 ALA A CA 10
ATOM 14067 C C . ALA A 1 38 ? 6.401 -5.670 -12.426 1.00 0.23 38 ALA A C 10
ATOM 14068 O O . ALA A 1 38 ? 5.338 -5.738 -13.051 1.00 0.26 38 ALA A O 10
ATOM 14075 N N . SER A 1 39 ? 6.720 -6.515 -11.461 1.00 0.21 39 SER A N 10
ATOM 14076 C CA . SER A 1 39 ? 5.849 -7.614 -11.097 1.00 0.23 39 SER A CA 10
ATOM 14077 C C . SER A 1 39 ? 6.084 -7.985 -9.634 1.00 0.20 39 SER A C 10
ATOM 14078 O O . SER A 1 39 ? 5.936 -9.144 -9.235 1.00 0.25 39 SER A O 10
ATOM 14086 N N . THR A 1 40 ? 6.444 -6.970 -8.841 1.00 0.14 40 THR A N 10
ATOM 14087 C CA . THR A 1 40 ? 6.757 -7.124 -7.417 1.00 0.13 40 THR A CA 10
ATOM 14088 C C . THR A 1 40 ? 7.745 -8.266 -7.177 1.00 0.16 40 THR A C 10
ATOM 14089 O O . THR A 1 40 ? 7.667 -8.985 -6.180 1.00 0.22 40 THR A O 10
ATOM 14100 N N . GLU A 1 41 ? 8.695 -8.389 -8.094 1.00 0.21 41 GLU A N 10
ATOM 14101 C CA . GLU A 1 41 ? 9.641 -9.496 -8.110 1.00 0.26 41 GLU A CA 10
ATOM 14102 C C . GLU A 1 41 ? 10.530 -9.537 -6.865 1.00 0.25 41 GLU A C 10
ATOM 14103 O O . GLU A 1 41 ? 10.776 -10.606 -6.312 1.00 0.40 41 GLU A O 10
ATOM 14115 N N . SER A 1 42 ? 10.991 -8.384 -6.406 1.00 0.27 42 SER A N 10
ATOM 14116 C CA . SER A 1 42 ? 11.931 -8.348 -5.291 1.00 0.32 42 SER A CA 10
ATOM 14117 C C . SER A 1 42 ? 11.300 -7.704 -4.059 1.00 0.28 42 SER A C 10
ATOM 14118 O O . SER A 1 42 ? 11.949 -6.968 -3.318 1.00 0.41 42 SER A O 10
ATOM 14126 N N . LEU A 1 43 ? 10.024 -7.970 -3.855 1.00 0.16 43 LEU A N 10
ATOM 14127 C CA . LEU A 1 43 ? 9.325 -7.455 -2.696 1.00 0.12 43 LEU A CA 10
ATOM 14128 C C . LEU A 1 43 ? 8.933 -8.543 -1.715 1.00 0.13 43 LEU A C 10
ATOM 14129 O O . LEU A 1 43 ? 9.059 -9.739 -1.993 1.00 0.19 43 LEU A O 10
ATOM 14145 N N . ASP A 1 44 ? 8.455 -8.101 -0.568 1.00 0.10 44 ASP A N 10
ATOM 14146 C CA . ASP A 1 44 ? 7.945 -8.986 0.459 1.00 0.12 44 ASP A CA 10
ATOM 14147 C C . ASP A 1 44 ? 6.821 -8.280 1.189 1.00 0.12 44 ASP A C 10
ATOM 14148 O O . ASP A 1 44 ? 6.962 -7.117 1.563 1.00 0.19 44 ASP A O 10
ATOM 14157 N N . THR A 1 45 ? 5.708 -8.957 1.385 1.00 0.09 45 THR A N 10
ATOM 14158 C CA . THR A 1 45 ? 4.612 -8.375 2.134 1.00 0.08 45 THR A CA 10
ATOM 14159 C C . THR A 1 45 ? 4.769 -8.663 3.616 1.00 0.08 45 THR A C 10
ATOM 14160 O O . THR A 1 45 ? 4.053 -8.110 4.444 1.00 0.11 45 THR A O 10
ATOM 14171 N N . HIS A 1 46 ? 5.719 -9.527 3.946 1.00 0.07 46 HIS A N 10
ATOM 14172 C CA . HIS A 1 46 ? 5.964 -9.891 5.332 1.00 0.08 46 HIS A CA 10
ATOM 14173 C C . HIS A 1 46 ? 7.225 -9.206 5.849 1.00 0.08 46 HIS A C 10
ATOM 14174 O O . HIS A 1 46 ? 7.633 -9.418 6.991 1.00 0.12 46 HIS A O 10
ATOM 14189 N N . GLU A 1 47 ? 7.835 -8.380 5.005 1.00 0.08 47 GLU A N 10
ATOM 14190 C CA . GLU A 1 47 ? 9.021 -7.632 5.388 1.00 0.08 47 GLU A CA 10
ATOM 14191 C C . GLU A 1 47 ? 8.753 -6.144 5.190 1.00 0.07 47 GLU A C 10
ATOM 14192 O O . GLU A 1 47 ? 7.959 -5.755 4.332 1.00 0.07 47 GLU A O 10
ATOM 14204 N N . SER A 1 48 ? 9.403 -5.323 5.995 1.00 0.07 48 SER A N 10
ATOM 14205 C CA . SER A 1 48 ? 9.074 -3.911 6.070 1.00 0.07 48 SER A CA 10
ATOM 14206 C C . SER A 1 48 ? 9.806 -3.119 4.995 1.00 0.06 48 SER A C 10
ATOM 14207 O O . SER A 1 48 ? 10.920 -3.461 4.615 1.00 0.09 48 SER A O 10
ATOM 14215 N N . PHE A 1 49 ? 9.154 -2.049 4.529 1.00 0.05 49 PHE A N 10
ATOM 14216 C CA . PHE A 1 49 ? 9.668 -1.195 3.448 1.00 0.05 49 PHE A CA 10
ATOM 14217 C C . PHE A 1 49 ? 11.070 -0.694 3.732 1.00 0.06 49 PHE A C 10
ATOM 14218 O O . PHE A 1 49 ? 11.815 -0.363 2.813 1.00 0.06 49 PHE A O 10
ATOM 14235 N N . LYS A 1 50 ? 11.388 -0.588 5.007 1.00 0.07 50 LYS A N 10
ATOM 14236 C CA . LYS A 1 50 ? 12.743 -0.354 5.457 1.00 0.09 50 LYS A CA 10
ATOM 14237 C C . LYS A 1 50 ? 13.708 -1.264 4.716 1.00 0.09 50 LYS A C 10
ATOM 14238 O O . LYS A 1 50 ? 14.674 -0.817 4.101 1.00 0.13 50 LYS A O 10
ATOM 14257 N N . ASP A 1 51 ? 13.406 -2.545 4.773 1.00 0.10 51 ASP A N 10
ATOM 14258 C CA . ASP A 1 51 ? 14.227 -3.571 4.149 1.00 0.12 51 ASP A CA 10
ATOM 14259 C C . ASP A 1 51 ? 14.056 -3.565 2.624 1.00 0.12 51 ASP A C 10
ATOM 14260 O O . ASP A 1 51 ? 14.905 -4.069 1.888 1.00 0.20 51 ASP A O 10
ATOM 14269 N N . LEU A 1 52 ? 12.964 -2.972 2.155 1.00 0.08 52 LEU A N 10
ATOM 14270 C CA . LEU A 1 52 ? 12.701 -2.840 0.726 1.00 0.07 52 LEU A CA 10
ATOM 14271 C C . LEU A 1 52 ? 13.556 -1.730 0.139 1.00 0.08 52 LEU A C 10
ATOM 14272 O O . LEU A 1 52 ? 13.785 -1.670 -1.070 1.00 0.11 52 LEU A O 10
ATOM 14288 N N . GLY A 1 53 ? 14.034 -0.858 1.012 1.00 0.06 53 GLY A N 10
ATOM 14289 C CA . GLY A 1 53 ? 14.901 0.212 0.591 1.00 0.06 53 GLY A CA 10
ATOM 14290 C C . GLY A 1 53 ? 14.241 1.572 0.648 1.00 0.07 53 GLY A C 10
ATOM 14291 O O . GLY A 1 53 ? 14.782 2.548 0.121 1.00 0.12 53 GLY A O 10
ATOM 14295 N N . PHE A 1 54 ? 13.072 1.663 1.271 1.00 0.05 54 PHE A N 10
ATOM 14296 C CA . PHE A 1 54 ? 12.384 2.939 1.353 1.00 0.05 54 PHE A CA 10
ATOM 14297 C C . PHE A 1 54 ? 13.004 3.861 2.399 1.00 0.07 54 PHE A C 10
ATOM 14298 O O . PHE A 1 54 ? 13.634 3.408 3.353 1.00 0.12 54 PHE A O 10
ATOM 14315 N N . ASP A 1 55 ? 12.796 5.159 2.206 1.00 0.08 55 ASP A N 10
ATOM 14316 C CA . ASP A 1 55 ? 13.407 6.194 3.039 1.00 0.12 55 ASP A CA 10
ATOM 14317 C C . ASP A 1 55 ? 12.651 7.503 2.814 1.00 0.09 55 ASP A C 10
ATOM 14318 O O . ASP A 1 55 ? 11.550 7.479 2.266 1.00 0.08 55 ASP A O 10
ATOM 14327 N N . SER A 1 56 ? 13.246 8.637 3.174 1.00 0.12 56 SER A N 10
ATOM 14328 C CA . SER A 1 56 ? 12.620 9.944 2.971 1.00 0.13 56 SER A CA 10
ATOM 14329 C C . SER A 1 56 ? 12.710 10.372 1.499 1.00 0.12 56 SER A C 10
ATOM 14330 O O . SER A 1 56 ? 12.916 11.544 1.176 1.00 0.14 56 SER A O 10
ATOM 14338 N N . LEU A 1 57 ? 12.533 9.394 0.623 1.00 0.11 57 LEU A N 10
ATOM 14339 C CA . LEU A 1 57 ? 12.583 9.569 -0.812 1.00 0.11 57 LEU A CA 10
ATOM 14340 C C . LEU A 1 57 ? 11.558 8.661 -1.472 1.00 0.08 57 LEU A C 10
ATOM 14341 O O . LEU A 1 57 ? 10.524 9.104 -1.965 1.00 0.08 57 LEU A O 10
ATOM 14357 N N . THR A 1 58 ? 11.854 7.371 -1.435 1.00 0.06 58 THR A N 10
ATOM 14358 C CA . THR A 1 58 ? 11.043 6.366 -2.090 1.00 0.05 58 THR A CA 10
ATOM 14359 C C . THR A 1 58 ? 9.706 6.176 -1.395 1.00 0.04 58 THR A C 10
ATOM 14360 O O . THR A 1 58 ? 8.682 5.977 -2.045 1.00 0.04 58 THR A O 10
ATOM 14371 N N . ALA A 1 59 ? 9.718 6.229 -0.070 1.00 0.04 59 ALA A N 10
ATOM 14372 C CA . ALA A 1 59 ? 8.492 6.154 0.696 1.00 0.04 59 ALA A CA 10
ATOM 14373 C C . ALA A 1 59 ? 7.550 7.264 0.284 1.00 0.04 59 ALA A C 10
ATOM 14374 O O . ALA A 1 59 ? 6.342 7.097 0.291 1.00 0.05 59 ALA A O 10
ATOM 14381 N N . LEU A 1 60 ? 8.129 8.396 -0.076 1.00 0.05 60 LEU A N 10
ATOM 14382 C CA . LEU A 1 60 ? 7.366 9.563 -0.474 1.00 0.07 60 LEU A CA 10
ATOM 14383 C C . LEU A 1 60 ? 6.623 9.305 -1.770 1.00 0.06 60 LEU A C 10
ATOM 14384 O O . LEU A 1 60 ? 5.420 9.552 -1.852 1.00 0.07 60 LEU A O 10
ATOM 14400 N N . GLU A 1 61 ? 7.326 8.787 -2.769 1.00 0.05 61 GLU A N 10
ATOM 14401 C CA . GLU A 1 61 ? 6.690 8.483 -4.044 1.00 0.05 61 GLU A CA 10
ATOM 14402 C C . GLU A 1 61 ? 5.779 7.271 -3.915 1.00 0.05 61 GLU A C 10
ATOM 14403 O O . GLU A 1 61 ? 4.780 7.174 -4.611 1.00 0.06 61 GLU A O 10
ATOM 14415 N N . LEU A 1 62 ? 6.117 6.353 -3.023 1.00 0.04 62 LEU A N 10
ATOM 14416 C CA . LEU A 1 62 ? 5.248 5.217 -2.743 1.00 0.03 62 LEU A CA 10
ATOM 14417 C C . LEU A 1 62 ? 3.977 5.675 -2.060 1.00 0.04 62 LEU A C 10
ATOM 14418 O O . LEU A 1 62 ? 2.879 5.271 -2.430 1.00 0.05 62 LEU A O 10
ATOM 14434 N N . ARG A 1 63 ? 4.150 6.505 -1.050 1.00 0.05 63 ARG A N 10
ATOM 14435 C CA . ARG A 1 63 ? 3.043 7.104 -0.344 1.00 0.06 63 ARG A CA 10
ATOM 14436 C C . ARG A 1 63 ? 2.168 7.787 -1.369 1.00 0.06 63 ARG A C 10
ATOM 14437 O O . ARG A 1 63 ? 0.954 7.609 -1.402 1.00 0.08 63 ARG A O 10
ATOM 14458 N N . ASP A 1 64 ? 2.843 8.522 -2.243 1.00 0.06 64 ASP A N 10
ATOM 14459 C CA . ASP A 1 64 ? 2.214 9.200 -3.354 1.00 0.07 64 ASP A CA 10
ATOM 14460 C C . ASP A 1 64 ? 1.447 8.208 -4.218 1.00 0.06 64 ASP A C 10
ATOM 14461 O O . ASP A 1 64 ? 0.316 8.468 -4.632 1.00 0.07 64 ASP A O 10
ATOM 14470 N N . HIS A 1 65 ? 2.068 7.057 -4.464 1.00 0.05 65 HIS A N 10
ATOM 14471 C CA . HIS A 1 65 ? 1.463 6.004 -5.259 1.00 0.05 65 HIS A CA 10
ATOM 14472 C C . HIS A 1 65 ? 0.189 5.493 -4.621 1.00 0.05 65 HIS A C 10
ATOM 14473 O O . HIS A 1 65 ? -0.811 5.345 -5.299 1.00 0.06 65 HIS A O 10
ATOM 14488 N N . LEU A 1 66 ? 0.219 5.236 -3.316 1.00 0.04 66 LEU A N 10
ATOM 14489 C CA . LEU A 1 66 ? -0.928 4.645 -2.630 1.00 0.04 66 LEU A CA 10
ATOM 14490 C C . LEU A 1 66 ? -2.141 5.555 -2.697 1.00 0.05 66 LEU A C 10
ATOM 14491 O O . LEU A 1 66 ? -3.257 5.103 -2.898 1.00 0.06 66 LEU A O 10
ATOM 14507 N N . GLN A 1 67 ? -1.910 6.840 -2.523 1.00 0.05 67 GLN A N 10
ATOM 14508 C CA . GLN A 1 67 ? -2.990 7.825 -2.538 1.00 0.07 67 GLN A CA 10
ATOM 14509 C C . GLN A 1 67 ? -3.506 8.008 -3.943 1.00 0.07 67 GLN A C 10
ATOM 14510 O O . GLN A 1 67 ? -4.672 8.306 -4.157 1.00 0.10 67 GLN A O 10
ATOM 14524 N N . THR A 1 68 ? -2.616 7.854 -4.894 1.00 0.06 68 THR A N 10
ATOM 14525 C CA . THR A 1 68 ? -2.961 7.875 -6.285 1.00 0.08 68 THR A CA 10
ATOM 14526 C C . THR A 1 68 ? -3.755 6.626 -6.642 1.00 0.07 68 THR A C 10
ATOM 14527 O O . THR A 1 68 ? -4.801 6.684 -7.287 1.00 0.09 68 THR A O 10
ATOM 14538 N N . ALA A 1 69 ? -3.220 5.513 -6.199 1.00 0.06 69 ALA A N 10
ATOM 14539 C CA . ALA A 1 69 ? -3.809 4.208 -6.396 1.00 0.07 69 ALA A CA 10
ATOM 14540 C C . ALA A 1 69 ? -5.182 4.085 -5.748 1.00 0.10 69 ALA A C 10
ATOM 14541 O O . ALA A 1 69 ? -6.140 3.656 -6.387 1.00 0.13 69 ALA A O 10
ATOM 14548 N N . THR A 1 70 ? -5.272 4.457 -4.481 1.00 0.10 70 THR A N 10
ATOM 14549 C CA . THR A 1 70 ? -6.499 4.265 -3.721 1.00 0.13 70 THR A CA 10
ATOM 14550 C C . THR A 1 70 ? -7.415 5.464 -3.852 1.00 0.14 70 THR A C 10
ATOM 14551 O O . THR A 1 70 ? -8.637 5.335 -3.954 1.00 0.16 70 THR A O 10
ATOM 14562 N N . GLY A 1 71 ? -6.800 6.629 -3.880 1.00 0.13 71 GLY A N 10
ATOM 14563 C CA . GLY A 1 71 ? -7.542 7.866 -3.900 1.00 0.15 71 GLY A CA 10
ATOM 14564 C C . GLY A 1 71 ? -7.810 8.367 -2.501 1.00 0.19 71 GLY A C 10
ATOM 14565 O O . GLY A 1 71 ? -8.529 9.346 -2.300 1.00 0.31 71 GLY A O 10
ATOM 14569 N N . LEU A 1 72 ? -7.213 7.684 -1.537 1.00 0.15 72 LEU A N 10
ATOM 14570 C CA . LEU A 1 72 ? -7.388 7.998 -0.133 1.00 0.17 72 LEU A CA 10
ATOM 14571 C C . LEU A 1 72 ? -6.242 8.874 0.344 1.00 0.17 72 LEU A C 10
ATOM 14572 O O . LEU A 1 72 ? -5.437 9.350 -0.459 1.00 0.18 72 LEU A O 10
ATOM 14588 N N . ASN A 1 73 ? -6.158 9.080 1.644 1.00 0.18 73 ASN A N 10
ATOM 14589 C CA . ASN A 1 73 ? -5.193 10.010 2.196 1.00 0.20 73 ASN A CA 10
ATOM 14590 C C . ASN A 1 73 ? -4.208 9.292 3.107 1.00 0.17 73 ASN A C 10
ATOM 14591 O O . ASN A 1 73 ? -4.541 8.907 4.228 1.00 0.24 73 ASN A O 10
ATOM 14602 N N . LEU A 1 74 ? -3.000 9.104 2.604 1.00 0.10 74 LEU A N 10
ATOM 14603 C CA . LEU A 1 74 ? -1.956 8.424 3.345 1.00 0.09 74 LEU A CA 10
ATOM 14604 C C . LEU A 1 74 ? -0.970 9.459 3.901 1.00 0.13 74 LEU A C 10
ATOM 14605 O O . LEU A 1 74 ? -1.254 10.656 3.848 1.00 0.17 74 LEU A O 10
ATOM 14621 N N . SER A 1 75 ? 0.184 9.034 4.421 1.00 0.15 75 SER A N 10
ATOM 14622 C CA . SER A 1 75 ? 1.000 9.948 5.220 1.00 0.22 75 SER A CA 10
ATOM 14623 C C . SER A 1 75 ? 2.495 9.843 4.893 1.00 0.15 75 SER A C 10
ATOM 14624 O O . SER A 1 75 ? 2.913 8.943 4.168 1.00 0.12 75 SER A O 10
ATOM 14632 N N . SER A 1 76 ? 3.292 10.761 5.442 1.00 0.21 76 SER A N 10
ATOM 14633 C CA . SER A 1 76 ? 4.722 10.852 5.132 1.00 0.22 76 SER A CA 10
ATOM 14634 C C . SER A 1 76 ? 5.470 9.569 5.501 1.00 0.18 76 SER A C 10
ATOM 14635 O O . SER A 1 76 ? 6.153 8.970 4.669 1.00 0.23 76 SER A O 10
ATOM 14643 N N . THR A 1 77 ? 5.297 9.127 6.739 1.00 0.15 77 THR A N 10
ATOM 14644 C CA . THR A 1 77 ? 6.009 7.962 7.250 1.00 0.13 77 THR A CA 10
ATOM 14645 C C . THR A 1 77 ? 5.072 6.776 7.254 1.00 0.10 77 THR A C 10
ATOM 14646 O O . THR A 1 77 ? 5.127 5.905 8.111 1.00 0.11 77 THR A O 10
ATOM 14657 N N . LEU A 1 78 ? 4.215 6.787 6.257 1.00 0.08 78 LEU A N 10
ATOM 14658 C CA . LEU A 1 78 ? 3.158 5.811 6.070 1.00 0.06 78 LEU A CA 10
ATOM 14659 C C . LEU A 1 78 ? 3.676 4.374 6.213 1.00 0.05 78 LEU A C 10
ATOM 14660 O O . LEU A 1 78 ? 3.226 3.620 7.078 1.00 0.06 78 LEU A O 10
ATOM 14676 N N . ILE A 1 79 ? 4.626 4.016 5.371 1.00 0.05 79 ILE A N 10
ATOM 14677 C CA . ILE A 1 79 ? 5.184 2.664 5.354 1.00 0.05 79 ILE A CA 10
ATOM 14678 C C . ILE A 1 79 ? 6.197 2.428 6.468 1.00 0.06 79 ILE A C 10
ATOM 14679 O O . ILE A 1 79 ? 6.876 1.402 6.496 1.00 0.07 79 ILE A O 10
ATOM 14695 N N . PHE A 1 80 ? 6.303 3.374 7.375 1.00 0.08 80 PHE A N 10
ATOM 14696 C CA . PHE A 1 80 ? 7.160 3.221 8.532 1.00 0.10 80 PHE A CA 10
ATOM 14697 C C . PHE A 1 80 ? 6.303 3.271 9.780 1.00 0.12 80 PHE A C 10
ATOM 14698 O O . PHE A 1 80 ? 6.744 2.962 10.886 1.00 0.19 80 PHE A O 10
ATOM 14715 N N . ASP A 1 81 ? 5.057 3.667 9.565 1.00 0.11 81 ASP A N 10
ATOM 14716 C CA . ASP A 1 81 ? 4.026 3.576 10.572 1.00 0.13 81 ASP A CA 10
ATOM 14717 C C . ASP A 1 81 ? 3.455 2.182 10.499 1.00 0.10 81 ASP A C 10
ATOM 14718 O O . ASP A 1 81 ? 3.135 1.545 11.501 1.00 0.12 81 ASP A O 10
ATOM 14727 N N . HIS A 1 82 ? 3.333 1.732 9.262 1.00 0.06 82 HIS A N 10
ATOM 14728 C CA . HIS A 1 82 ? 2.832 0.426 8.937 1.00 0.05 82 HIS A CA 10
ATOM 14729 C C . HIS A 1 82 ? 3.920 -0.295 8.173 1.00 0.05 82 HIS A C 10
ATOM 14730 O O . HIS A 1 82 ? 4.188 0.016 7.016 1.00 0.05 82 HIS A O 10
ATOM 14745 N N . PRO A 1 83 ? 4.558 -1.253 8.832 1.00 0.05 83 PRO A N 10
ATOM 14746 C CA . PRO A 1 83 ? 5.850 -1.802 8.410 1.00 0.06 83 PRO A CA 10
ATOM 14747 C C . PRO A 1 83 ? 5.850 -2.413 7.019 1.00 0.05 83 PRO A C 10
ATOM 14748 O O . PRO A 1 83 ? 6.764 -2.177 6.232 1.00 0.06 83 PRO A O 10
ATOM 14759 N N . THR A 1 84 ? 4.837 -3.190 6.715 1.00 0.04 84 THR A N 10
ATOM 14760 C CA . THR A 1 84 ? 4.838 -3.968 5.509 1.00 0.04 84 THR A CA 10
ATOM 14761 C C . THR A 1 84 ? 3.706 -3.548 4.609 1.00 0.03 84 THR A C 10
ATOM 14762 O O . THR A 1 84 ? 2.749 -2.926 5.061 1.00 0.03 84 THR A O 10
ATOM 14773 N N . PRO A 1 85 ? 3.801 -3.872 3.315 1.00 0.04 85 PRO A N 10
ATOM 14774 C CA . PRO A 1 85 ? 2.707 -3.663 2.376 1.00 0.03 85 PRO A CA 10
ATOM 14775 C C . PRO A 1 85 ? 1.464 -4.395 2.839 1.00 0.04 85 PRO A C 10
ATOM 14776 O O . PRO A 1 85 ? 0.352 -4.122 2.405 1.00 0.04 85 PRO A O 10
ATOM 14787 N N . HIS A 1 86 ? 1.680 -5.314 3.748 1.00 0.04 86 HIS A N 10
ATOM 14788 C CA . HIS A 1 86 ? 0.600 -6.029 4.389 1.00 0.04 86 HIS A CA 10
ATOM 14789 C C . HIS A 1 86 ? -0.071 -5.103 5.392 1.00 0.04 86 HIS A C 10
ATOM 14790 O O . HIS A 1 86 ? -1.286 -4.944 5.391 1.00 0.06 86 HIS A O 10
ATOM 14805 N N . ALA A 1 87 ? 0.760 -4.461 6.205 1.00 0.03 87 ALA A N 10
ATOM 14806 C CA . ALA A 1 87 ? 0.295 -3.569 7.260 1.00 0.03 87 ALA A CA 10
ATOM 14807 C C . ALA A 1 87 ? -0.237 -2.285 6.670 1.00 0.03 87 ALA A C 10
ATOM 14808 O O . ALA A 1 87 ? -1.023 -1.563 7.280 1.00 0.06 87 ALA A O 10
ATOM 14815 N N . VAL A 1 88 ? 0.215 -2.013 5.476 1.00 0.02 88 VAL A N 10
ATOM 14816 C CA . VAL A 1 88 ? -0.160 -0.816 4.772 1.00 0.03 88 VAL A CA 10
ATOM 14817 C C . VAL A 1 88 ? -1.448 -1.030 4.014 1.00 0.03 88 VAL A C 10
ATOM 14818 O O . VAL A 1 88 ? -2.333 -0.182 4.032 1.00 0.04 88 VAL A O 10
ATOM 14831 N N . ALA A 1 89 ? -1.553 -2.167 3.356 1.00 0.03 89 ALA A N 10
ATOM 14832 C CA . ALA A 1 89 ? -2.759 -2.496 2.633 1.00 0.04 89 ALA A CA 10
ATOM 14833 C C . ALA A 1 89 ? -3.947 -2.556 3.571 1.00 0.04 89 ALA A C 10
ATOM 14834 O O . ALA A 1 89 ? -5.010 -2.055 3.236 1.00 0.06 89 ALA A O 10
ATOM 14841 N N . GLU A 1 90 ? -3.769 -3.135 4.759 1.00 0.04 90 GLU A N 10
ATOM 14842 C CA . GLU A 1 90 ? -4.857 -3.177 5.726 1.00 0.05 90 GLU A CA 10
ATOM 14843 C C . GLU A 1 90 ? -5.089 -1.783 6.290 1.00 0.05 90 GLU A C 10
ATOM 14844 O O . GLU A 1 90 ? -6.191 -1.435 6.711 1.00 0.07 90 GLU A O 10
ATOM 14856 N N . HIS A 1 91 ? -4.034 -0.982 6.278 1.00 0.05 91 HIS A N 10
ATOM 14857 C CA . HIS A 1 91 ? -4.124 0.408 6.654 1.00 0.05 91 HIS A CA 10
ATOM 14858 C C . HIS A 1 91 ? -4.951 1.180 5.632 1.00 0.05 91 HIS A C 10
ATOM 14859 O O . HIS A 1 91 ? -5.538 2.217 5.939 1.00 0.06 91 HIS A O 10
ATOM 14874 N N . LEU A 1 92 ? -4.985 0.675 4.412 1.00 0.05 92 LEU A N 10
ATOM 14875 C CA . LEU A 1 92 ? -5.756 1.295 3.352 1.00 0.06 92 LEU A CA 10
ATOM 14876 C C . LEU A 1 92 ? -7.235 0.989 3.524 1.00 0.08 92 LEU A C 10
ATOM 14877 O O . LEU A 1 92 ? -8.070 1.595 2.875 1.00 0.12 92 LEU A O 10
ATOM 14893 N N . LEU A 1 93 ? -7.534 0.080 4.448 1.00 0.08 93 LEU A N 10
ATOM 14894 C CA . LEU A 1 93 ? -8.916 -0.260 4.800 1.00 0.10 93 LEU A CA 10
ATOM 14895 C C . LEU A 1 93 ? -9.427 0.755 5.792 1.00 0.11 93 LEU A C 10
ATOM 14896 O O . LEU A 1 93 ? -10.611 1.078 5.846 1.00 0.13 93 LEU A O 10
ATOM 14912 N N . GLU A 1 94 ? -8.489 1.253 6.574 1.00 0.11 94 GLU A N 10
ATOM 14913 C CA . GLU A 1 94 ? -8.751 2.270 7.573 1.00 0.13 94 GLU A CA 10
ATOM 14914 C C . GLU A 1 94 ? -9.318 3.518 6.918 1.00 0.14 94 GLU A C 10
ATOM 14915 O O . GLU A 1 94 ? -10.061 4.284 7.529 1.00 0.17 94 GLU A O 10
ATOM 14927 N N . GLN A 1 95 ? -8.946 3.711 5.667 1.00 0.12 95 GLN A N 10
ATOM 14928 C CA . GLN A 1 95 ? -9.348 4.871 4.902 1.00 0.14 95 GLN A CA 10
ATOM 14929 C C . GLN A 1 95 ? -10.732 4.657 4.294 1.00 0.15 95 GLN A C 10
ATOM 14930 O O . GLN A 1 95 ? -11.418 5.603 3.908 1.00 0.16 95 GLN A O 10
ATOM 14944 N N . ILE A 1 96 ? -11.125 3.397 4.229 1.00 0.16 96 ILE A N 10
ATOM 14945 C CA . ILE A 1 96 ? -12.317 2.975 3.526 1.00 0.19 96 ILE A CA 10
ATOM 14946 C C . ILE A 1 96 ? -13.591 3.230 4.328 1.00 0.24 96 ILE A C 10
ATOM 14947 O O . ILE A 1 96 ? -13.637 3.043 5.546 1.00 0.25 96 ILE A O 10
ATOM 14963 N N . PRO A 1 97 ? -14.633 3.677 3.619 1.00 0.27 97 PRO A N 10
ATOM 14964 C CA . PRO A 1 97 ? -15.906 4.116 4.201 1.00 0.33 97 PRO A CA 10
ATOM 14965 C C . PRO A 1 97 ? -16.829 2.972 4.632 1.00 0.35 97 PRO A C 10
ATOM 14966 O O . PRO A 1 97 ? -17.715 2.560 3.883 1.00 0.36 97 PRO A O 10
ATOM 14977 N N . GLY A 1 98 ? -16.624 2.461 5.834 1.00 0.36 98 GLY A N 10
ATOM 14978 C CA . GLY A 1 98 ? -17.537 1.471 6.393 1.00 0.39 98 GLY A CA 10
ATOM 14979 C C . GLY A 1 98 ? -17.306 0.066 5.866 1.00 0.38 98 GLY A C 10
ATOM 14980 O O . GLY A 1 98 ? -17.093 -0.864 6.641 1.00 0.42 98 GLY A O 10
ATOM 14984 N N . ILE A 1 99 ? -17.368 -0.082 4.549 1.00 0.34 99 ILE A N 10
ATOM 14985 C CA . ILE A 1 99 ? -17.132 -1.365 3.884 1.00 0.34 99 ILE A CA 10
ATOM 14986 C C . ILE A 1 99 ? -15.786 -1.962 4.274 1.00 0.37 99 ILE A C 10
ATOM 14987 O O . ILE A 1 99 ? -15.620 -3.181 4.306 1.00 0.59 99 ILE A O 10
ATOM 15003 N N . GLY A 1 100 ? -14.828 -1.096 4.559 1.00 0.26 100 GLY A N 10
ATOM 15004 C CA . GLY A 1 100 ? -13.511 -1.539 4.937 1.00 0.28 100 GLY A CA 10
ATOM 15005 C C . GLY A 1 100 ? -13.211 -1.190 6.377 1.00 0.56 100 GLY A C 10
ATOM 15006 O O . GLY A 1 100 ? -13.768 -0.185 6.867 1.00 1.33 100 GLY A O 10
ATOM 15011 N N . GLY A 1 1 ? -5.113 12.091 -0.845 1.00 4.26 1 GLY A N 11
ATOM 15012 C CA . GLY A 1 1 ? -5.973 12.661 -1.907 1.00 3.40 1 GLY A CA 11
ATOM 15013 C C . GLY A 1 1 ? -7.441 12.461 -1.613 1.00 2.51 1 GLY A C 11
ATOM 15014 O O . GLY A 1 1 ? -7.802 11.675 -0.734 1.00 2.92 1 GLY A O 11
ATOM 15020 N N . SER A 1 2 ? -8.289 13.170 -2.339 1.00 1.84 2 SER A N 11
ATOM 15021 C CA . SER A 1 2 ? -9.724 13.054 -2.158 1.00 1.44 2 SER A CA 11
ATOM 15022 C C . SER A 1 2 ? -10.337 12.347 -3.361 1.00 1.14 2 SER A C 11
ATOM 15023 O O . SER A 1 2 ? -10.583 12.958 -4.401 1.00 1.80 2 SER A O 11
ATOM 15031 N N . THR A 1 3 ? -10.557 11.052 -3.221 1.00 0.93 3 THR A N 11
ATOM 15032 C CA . THR A 1 3 ? -11.121 10.248 -4.289 1.00 0.78 3 THR A CA 11
ATOM 15033 C C . THR A 1 3 ? -11.813 9.015 -3.722 1.00 0.84 3 THR A C 11
ATOM 15034 O O . THR A 1 3 ? -13.041 8.960 -3.665 1.00 1.82 3 THR A O 11
ATOM 15045 N N . ALA A 1 4 ? -11.005 8.047 -3.290 1.00 0.63 4 ALA A N 11
ATOM 15046 C CA . ALA A 1 4 ? -11.480 6.776 -2.738 1.00 0.52 4 ALA A CA 11
ATOM 15047 C C . ALA A 1 4 ? -12.223 5.918 -3.762 1.00 0.42 4 ALA A C 11
ATOM 15048 O O . ALA A 1 4 ? -11.804 4.799 -4.022 1.00 0.34 4 ALA A O 11
ATOM 15055 N N . THR A 1 5 ? -13.303 6.453 -4.340 1.00 0.48 5 THR A N 11
ATOM 15056 C CA . THR A 1 5 ? -14.184 5.731 -5.277 1.00 0.48 5 THR A CA 11
ATOM 15057 C C . THR A 1 5 ? -13.422 4.861 -6.276 1.00 0.39 5 THR A C 11
ATOM 15058 O O . THR A 1 5 ? -13.897 3.798 -6.665 1.00 0.42 5 THR A O 11
ATOM 15069 N N . LEU A 1 6 ? -12.245 5.310 -6.664 1.00 0.30 6 LEU A N 11
ATOM 15070 C CA . LEU A 1 6 ? -11.378 4.553 -7.552 1.00 0.23 6 LEU A CA 11
ATOM 15071 C C . LEU A 1 6 ? -11.104 3.155 -6.999 1.00 0.22 6 LEU A C 11
ATOM 15072 O O . LEU A 1 6 ? -11.417 2.150 -7.637 1.00 0.31 6 LEU A O 11
ATOM 15088 N N . LEU A 1 7 ? -10.530 3.098 -5.811 1.00 0.16 7 LEU A N 11
ATOM 15089 C CA . LEU A 1 7 ? -10.210 1.826 -5.187 1.00 0.15 7 LEU A CA 11
ATOM 15090 C C . LEU A 1 7 ? -11.384 1.318 -4.382 1.00 0.20 7 LEU A C 11
ATOM 15091 O O . LEU A 1 7 ? -11.614 0.129 -4.288 1.00 0.22 7 LEU A O 11
ATOM 15107 N N . THR A 1 8 ? -12.126 2.238 -3.815 1.00 0.24 8 THR A N 11
ATOM 15108 C CA . THR A 1 8 ? -13.276 1.918 -2.979 1.00 0.31 8 THR A CA 11
ATOM 15109 C C . THR A 1 8 ? -14.282 1.047 -3.733 1.00 0.35 8 THR A C 11
ATOM 15110 O O . THR A 1 8 ? -14.908 0.158 -3.154 1.00 0.38 8 THR A O 11
ATOM 15121 N N . SER A 1 9 ? -14.390 1.279 -5.033 1.00 0.36 9 SER A N 11
ATOM 15122 C CA . SER A 1 9 ? -15.246 0.477 -5.888 1.00 0.42 9 SER A CA 11
ATOM 15123 C C . SER A 1 9 ? -14.703 -0.956 -6.010 1.00 0.39 9 SER A C 11
ATOM 15124 O O . SER A 1 9 ? -15.442 -1.891 -6.320 1.00 0.43 9 SER A O 11
ATOM 15132 N N . LYS A 1 10 ? -13.408 -1.115 -5.747 1.00 0.33 10 LYS A N 11
ATOM 15133 C CA . LYS A 1 10 ? -12.779 -2.426 -5.662 1.00 0.31 10 LYS A CA 11
ATOM 15134 C C . LYS A 1 10 ? -13.190 -3.085 -4.354 1.00 0.28 10 LYS A C 11
ATOM 15135 O O . LYS A 1 10 ? -13.799 -4.151 -4.353 1.00 0.29 10 LYS A O 11
ATOM 15154 N N . LEU A 1 11 ? -12.872 -2.421 -3.247 1.00 0.24 11 LEU A N 11
ATOM 15155 C CA . LEU A 1 11 ? -13.091 -2.984 -1.912 1.00 0.23 11 LEU A CA 11
ATOM 15156 C C . LEU A 1 11 ? -14.550 -3.327 -1.688 1.00 0.27 11 LEU A C 11
ATOM 15157 O O . LEU A 1 11 ? -14.870 -4.208 -0.895 1.00 0.28 11 LEU A O 11
ATOM 15173 N N . ALA A 1 12 ? -15.421 -2.627 -2.389 1.00 0.30 12 ALA A N 11
ATOM 15174 C CA . ALA A 1 12 ? -16.850 -2.911 -2.358 1.00 0.35 12 ALA A CA 11
ATOM 15175 C C . ALA A 1 12 ? -17.124 -4.375 -2.690 1.00 0.36 12 ALA A C 11
ATOM 15176 O O . ALA A 1 12 ? -18.050 -4.987 -2.158 1.00 0.40 12 ALA A O 11
ATOM 15183 N N . GLY A 1 13 ? -16.294 -4.927 -3.562 1.00 0.35 13 GLY A N 11
ATOM 15184 C CA . GLY A 1 13 ? -16.462 -6.296 -3.997 1.00 0.37 13 GLY A CA 11
ATOM 15185 C C . GLY A 1 13 ? -15.762 -7.294 -3.093 1.00 0.34 13 GLY A C 11
ATOM 15186 O O . GLY A 1 13 ? -15.881 -8.503 -3.291 1.00 0.38 13 GLY A O 11
ATOM 15190 N N . LEU A 1 14 ? -15.021 -6.799 -2.109 1.00 0.29 14 LEU A N 11
ATOM 15191 C CA . LEU A 1 14 ? -14.279 -7.661 -1.210 1.00 0.26 14 LEU A CA 11
ATOM 15192 C C . LEU A 1 14 ? -14.823 -7.630 0.190 1.00 0.26 14 LEU A C 11
ATOM 15193 O O . LEU A 1 14 ? -15.716 -6.856 0.534 1.00 0.29 14 LEU A O 11
ATOM 15209 N N . THR A 1 15 ? -14.243 -8.492 0.987 1.00 0.25 15 THR A N 11
ATOM 15210 C CA . THR A 1 15 ? -14.390 -8.460 2.418 1.00 0.26 15 THR A CA 11
ATOM 15211 C C . THR A 1 15 ? -13.120 -7.847 2.966 1.00 0.24 15 THR A C 11
ATOM 15212 O O . THR A 1 15 ? -12.150 -7.765 2.221 1.00 0.21 15 THR A O 11
ATOM 15223 N N . ALA A 1 16 ? -13.095 -7.431 4.223 1.00 0.26 16 ALA A N 11
ATOM 15224 C CA . ALA A 1 16 ? -11.903 -6.785 4.785 1.00 0.26 16 ALA A CA 11
ATOM 15225 C C . ALA A 1 16 ? -10.629 -7.567 4.455 1.00 0.23 16 ALA A C 11
ATOM 15226 O O . ALA A 1 16 ? -9.573 -6.987 4.208 1.00 0.23 16 ALA A O 11
ATOM 15233 N N . THR A 1 17 ? -10.749 -8.886 4.402 1.00 0.24 17 THR A N 11
ATOM 15234 C CA . THR A 1 17 ? -9.617 -9.739 4.117 1.00 0.24 17 THR A CA 11
ATOM 15235 C C . THR A 1 17 ? -9.229 -9.717 2.633 1.00 0.22 17 THR A C 11
ATOM 15236 O O . THR A 1 17 ? -8.051 -9.764 2.298 1.00 0.28 17 THR A O 11
ATOM 15247 N N . GLU A 1 18 ? -10.193 -9.663 1.735 1.00 0.20 18 GLU A N 11
ATOM 15248 C CA . GLU A 1 18 ? -9.878 -9.551 0.337 1.00 0.19 18 GLU A CA 11
ATOM 15249 C C . GLU A 1 18 ? -9.499 -8.118 -0.015 1.00 0.17 18 GLU A C 11
ATOM 15250 O O . GLU A 1 18 ? -8.734 -7.876 -0.941 1.00 0.16 18 GLU A O 11
ATOM 15262 N N . GLN A 1 19 ? -10.041 -7.174 0.738 1.00 0.16 19 GLN A N 11
ATOM 15263 C CA . GLN A 1 19 ? -9.705 -5.770 0.579 1.00 0.16 19 GLN A CA 11
ATOM 15264 C C . GLN A 1 19 ? -8.259 -5.534 0.943 1.00 0.15 19 GLN A C 11
ATOM 15265 O O . GLN A 1 19 ? -7.524 -4.843 0.240 1.00 0.17 19 GLN A O 11
ATOM 15279 N N . ARG A 1 20 ? -7.859 -6.112 2.055 1.00 0.18 20 ARG A N 11
ATOM 15280 C CA . ARG A 1 20 ? -6.481 -6.040 2.474 1.00 0.22 20 ARG A CA 11
ATOM 15281 C C . ARG A 1 20 ? -5.604 -6.765 1.470 1.00 0.18 20 ARG A C 11
ATOM 15282 O O . ARG A 1 20 ? -4.462 -6.395 1.246 1.00 0.24 20 ARG A O 11
ATOM 15303 N N . ALA A 1 21 ? -6.179 -7.781 0.850 1.00 0.19 21 ALA A N 11
ATOM 15304 C CA . ALA A 1 21 ? -5.479 -8.589 -0.148 1.00 0.19 21 ALA A CA 11
ATOM 15305 C C . ALA A 1 21 ? -5.237 -7.838 -1.452 1.00 0.16 21 ALA A C 11
ATOM 15306 O O . ALA A 1 21 ? -4.135 -7.883 -2.000 1.00 0.19 21 ALA A O 11
ATOM 15313 N N . VAL A 1 22 ? -6.257 -7.149 -1.946 1.00 0.12 22 VAL A N 11
ATOM 15314 C CA . VAL A 1 22 ? -6.166 -6.492 -3.247 1.00 0.12 22 VAL A CA 11
ATOM 15315 C C . VAL A 1 22 ? -5.111 -5.396 -3.253 1.00 0.08 22 VAL A C 11
ATOM 15316 O O . VAL A 1 22 ? -4.377 -5.247 -4.226 1.00 0.10 22 VAL A O 11
ATOM 15329 N N . THR A 1 23 ? -5.009 -4.627 -2.183 1.00 0.06 23 THR A N 11
ATOM 15330 C CA . THR A 1 23 ? -3.963 -3.629 -2.129 1.00 0.04 23 THR A CA 11
ATOM 15331 C C . THR A 1 23 ? -2.742 -4.123 -1.397 1.00 0.05 23 THR A C 11
ATOM 15332 O O . THR A 1 23 ? -1.737 -3.450 -1.392 1.00 0.11 23 THR A O 11
ATOM 15343 N N . ARG A 1 24 ? -2.802 -5.306 -0.805 1.00 0.04 24 ARG A N 11
ATOM 15344 C CA . ARG A 1 24 ? -1.574 -5.985 -0.405 1.00 0.05 24 ARG A CA 11
ATOM 15345 C C . ARG A 1 24 ? -0.810 -6.285 -1.675 1.00 0.08 24 ARG A C 11
ATOM 15346 O O . ARG A 1 24 ? 0.398 -6.494 -1.678 1.00 0.17 24 ARG A O 11
ATOM 15367 N N . LYS A 1 25 ? -1.564 -6.253 -2.756 1.00 0.05 25 LYS A N 11
ATOM 15368 C CA . LYS A 1 25 ? -1.057 -6.416 -4.077 1.00 0.08 25 LYS A CA 11
ATOM 15369 C C . LYS A 1 25 ? -0.779 -5.032 -4.684 1.00 0.07 25 LYS A C 11
ATOM 15370 O O . LYS A 1 25 ? 0.207 -4.847 -5.394 1.00 0.11 25 LYS A O 11
ATOM 15389 N N . LEU A 1 26 ? -1.638 -4.048 -4.378 1.00 0.04 26 LEU A N 11
ATOM 15390 C CA . LEU A 1 26 ? -1.471 -2.691 -4.899 1.00 0.04 26 LEU A CA 11
ATOM 15391 C C . LEU A 1 26 ? -0.287 -1.970 -4.249 1.00 0.04 26 LEU A C 11
ATOM 15392 O O . LEU A 1 26 ? 0.575 -1.468 -4.960 1.00 0.04 26 LEU A O 11
ATOM 15408 N N . VAL A 1 27 ? -0.234 -1.910 -2.914 1.00 0.04 27 VAL A N 11
ATOM 15409 C CA . VAL A 1 27 ? 0.885 -1.244 -2.237 1.00 0.04 27 VAL A CA 11
ATOM 15410 C C . VAL A 1 27 ? 2.190 -1.881 -2.695 1.00 0.05 27 VAL A C 11
ATOM 15411 O O . VAL A 1 27 ? 3.203 -1.216 -2.899 1.00 0.05 27 VAL A O 11
ATOM 15424 N N . LEU A 1 28 ? 2.104 -3.182 -2.884 1.00 0.05 28 LEU A N 11
ATOM 15425 C CA . LEU A 1 28 ? 3.185 -3.982 -3.395 1.00 0.05 28 LEU A CA 11
ATOM 15426 C C . LEU A 1 28 ? 3.576 -3.499 -4.781 1.00 0.05 28 LEU A C 11
ATOM 15427 O O . LEU A 1 28 ? 4.737 -3.226 -5.058 1.00 0.06 28 LEU A O 11
ATOM 15443 N N . ASP A 1 29 ? 2.575 -3.345 -5.622 1.00 0.04 29 ASP A N 11
ATOM 15444 C CA . ASP A 1 29 ? 2.761 -2.950 -7.013 1.00 0.05 29 ASP A CA 11
ATOM 15445 C C . ASP A 1 29 ? 3.378 -1.571 -7.086 1.00 0.03 29 ASP A C 11
ATOM 15446 O O . ASP A 1 29 ? 4.286 -1.312 -7.874 1.00 0.04 29 ASP A O 11
ATOM 15455 N N . GLN A 1 30 ? 2.858 -0.687 -6.259 1.00 0.03 30 GLN A N 11
ATOM 15456 C CA . GLN A 1 30 ? 3.345 0.668 -6.172 1.00 0.03 30 GLN A CA 11
ATOM 15457 C C . GLN A 1 30 ? 4.779 0.691 -5.716 1.00 0.03 30 GLN A C 11
ATOM 15458 O O . GLN A 1 30 ? 5.617 1.358 -6.311 1.00 0.04 30 GLN A O 11
ATOM 15472 N N . ALA A 1 31 ? 5.047 -0.063 -4.666 1.00 0.02 31 ALA A N 11
ATOM 15473 C CA . ALA A 1 31 ? 6.385 -0.166 -4.098 1.00 0.03 31 ALA A CA 11
ATOM 15474 C C . ALA A 1 31 ? 7.333 -0.721 -5.129 1.00 0.03 31 ALA A C 11
ATOM 15475 O O . ALA A 1 31 ? 8.517 -0.395 -5.166 1.00 0.04 31 ALA A O 11
ATOM 15482 N N . ALA A 1 32 ? 6.772 -1.541 -5.984 1.00 0.03 32 ALA A N 11
ATOM 15483 C CA . ALA A 1 32 ? 7.495 -2.148 -7.060 1.00 0.04 32 ALA A CA 11
ATOM 15484 C C . ALA A 1 32 ? 7.863 -1.091 -8.076 1.00 0.05 32 ALA A C 11
ATOM 15485 O O . ALA A 1 32 ? 9.006 -1.006 -8.513 1.00 0.07 32 ALA A O 11
ATOM 15492 N N . SER A 1 33 ? 6.899 -0.250 -8.395 1.00 0.05 33 SER A N 11
ATOM 15493 C CA . SER A 1 33 ? 7.103 0.828 -9.339 1.00 0.07 33 SER A CA 11
ATOM 15494 C C . SER A 1 33 ? 8.190 1.772 -8.835 1.00 0.06 33 SER A C 11
ATOM 15495 O O . SER A 1 33 ? 8.990 2.293 -9.612 1.00 0.08 33 SER A O 11
ATOM 15503 N N . VAL A 1 34 ? 8.211 1.968 -7.522 1.00 0.04 34 VAL A N 11
ATOM 15504 C CA . VAL A 1 34 ? 9.202 2.805 -6.878 1.00 0.04 34 VAL A CA 11
ATOM 15505 C C . VAL A 1 34 ? 10.564 2.196 -7.022 1.00 0.05 34 VAL A C 11
ATOM 15506 O O . VAL A 1 34 ? 11.482 2.768 -7.608 1.00 0.07 34 VAL A O 11
ATOM 15519 N N . LEU A 1 35 ? 10.660 1.006 -6.471 1.00 0.04 35 LEU A N 11
ATOM 15520 C CA . LEU A 1 35 ? 11.913 0.321 -6.307 1.00 0.06 35 LEU A CA 11
ATOM 15521 C C . LEU A 1 35 ? 12.602 -0.007 -7.626 1.00 0.08 35 LEU A C 11
ATOM 15522 O O . LEU A 1 35 ? 13.831 -0.021 -7.697 1.00 0.12 35 LEU A O 11
ATOM 15538 N N . GLY A 1 36 ? 11.826 -0.265 -8.667 1.00 0.08 36 GLY A N 11
ATOM 15539 C CA . GLY A 1 36 ? 12.426 -0.599 -9.944 1.00 0.11 36 GLY A CA 11
ATOM 15540 C C . GLY A 1 36 ? 11.813 -1.826 -10.571 1.00 0.13 36 GLY A C 11
ATOM 15541 O O . GLY A 1 36 ? 12.302 -2.339 -11.577 1.00 0.17 36 GLY A O 11
ATOM 15545 N N . TYR A 1 37 ? 10.727 -2.274 -9.985 1.00 0.11 37 TYR A N 11
ATOM 15546 C CA . TYR A 1 37 ? 10.142 -3.559 -10.314 1.00 0.14 37 TYR A CA 11
ATOM 15547 C C . TYR A 1 37 ? 8.987 -3.394 -11.286 1.00 0.17 37 TYR A C 11
ATOM 15548 O O . TYR A 1 37 ? 8.510 -2.283 -11.511 1.00 0.24 37 TYR A O 11
ATOM 15566 N N . ALA A 1 38 ? 8.534 -4.504 -11.843 1.00 0.21 38 ALA A N 11
ATOM 15567 C CA . ALA A 1 38 ? 7.446 -4.480 -12.808 1.00 0.24 38 ALA A CA 11
ATOM 15568 C C . ALA A 1 38 ? 6.391 -5.525 -12.479 1.00 0.23 38 ALA A C 11
ATOM 15569 O O . ALA A 1 38 ? 5.331 -5.565 -13.101 1.00 0.26 38 ALA A O 11
ATOM 15576 N N . SER A 1 39 ? 6.678 -6.368 -11.501 1.00 0.21 39 SER A N 11
ATOM 15577 C CA . SER A 1 39 ? 5.764 -7.429 -11.121 1.00 0.23 39 SER A CA 11
ATOM 15578 C C . SER A 1 39 ? 6.003 -7.817 -9.664 1.00 0.20 39 SER A C 11
ATOM 15579 O O . SER A 1 39 ? 5.816 -8.972 -9.273 1.00 0.25 39 SER A O 11
ATOM 15587 N N . THR A 1 40 ? 6.422 -6.826 -8.870 1.00 0.14 40 THR A N 11
ATOM 15588 C CA . THR A 1 40 ? 6.719 -6.998 -7.444 1.00 0.13 40 THR A CA 11
ATOM 15589 C C . THR A 1 40 ? 7.680 -8.158 -7.204 1.00 0.16 40 THR A C 11
ATOM 15590 O O . THR A 1 40 ? 7.636 -8.821 -6.169 1.00 0.22 40 THR A O 11
ATOM 15601 N N . GLU A 1 41 ? 8.575 -8.349 -8.160 1.00 0.21 41 GLU A N 11
ATOM 15602 C CA . GLU A 1 41 ? 9.468 -9.497 -8.194 1.00 0.26 41 GLU A CA 11
ATOM 15603 C C . GLU A 1 41 ? 10.387 -9.575 -6.975 1.00 0.25 41 GLU A C 11
ATOM 15604 O O . GLU A 1 41 ? 10.677 -10.663 -6.486 1.00 0.40 41 GLU A O 11
ATOM 15616 N N . SER A 1 42 ? 10.834 -8.435 -6.470 1.00 0.27 42 SER A N 11
ATOM 15617 C CA . SER A 1 42 ? 11.785 -8.437 -5.366 1.00 0.32 42 SER A CA 11
ATOM 15618 C C . SER A 1 42 ? 11.181 -7.843 -4.100 1.00 0.28 42 SER A C 11
ATOM 15619 O O . SER A 1 42 ? 11.875 -7.211 -3.303 1.00 0.41 42 SER A O 11
ATOM 15627 N N . LEU A 1 43 ? 9.890 -8.041 -3.921 1.00 0.16 43 LEU A N 11
ATOM 15628 C CA . LEU A 1 43 ? 9.204 -7.528 -2.753 1.00 0.12 43 LEU A CA 11
ATOM 15629 C C . LEU A 1 43 ? 8.744 -8.619 -1.807 1.00 0.13 43 LEU A C 11
ATOM 15630 O O . LEU A 1 43 ? 8.729 -9.805 -2.148 1.00 0.19 43 LEU A O 11
ATOM 15646 N N . ASP A 1 44 ? 8.354 -8.185 -0.623 1.00 0.10 44 ASP A N 11
ATOM 15647 C CA . ASP A 1 44 ? 7.795 -9.057 0.389 1.00 0.12 44 ASP A CA 11
ATOM 15648 C C . ASP A 1 44 ? 6.679 -8.312 1.095 1.00 0.12 44 ASP A C 11
ATOM 15649 O O . ASP A 1 44 ? 6.774 -7.103 1.302 1.00 0.19 44 ASP A O 11
ATOM 15658 N N . THR A 1 45 ? 5.624 -9.014 1.460 1.00 0.09 45 THR A N 11
ATOM 15659 C CA . THR A 1 45 ? 4.544 -8.396 2.203 1.00 0.08 45 THR A CA 11
ATOM 15660 C C . THR A 1 45 ? 4.714 -8.645 3.689 1.00 0.08 45 THR A C 11
ATOM 15661 O O . THR A 1 45 ? 4.007 -8.075 4.513 1.00 0.11 45 THR A O 11
ATOM 15672 N N . HIS A 1 46 ? 5.672 -9.495 4.023 1.00 0.07 46 HIS A N 11
ATOM 15673 C CA . HIS A 1 46 ? 5.938 -9.839 5.407 1.00 0.08 46 HIS A CA 11
ATOM 15674 C C . HIS A 1 46 ? 7.188 -9.126 5.895 1.00 0.08 46 HIS A C 11
ATOM 15675 O O . HIS A 1 46 ? 7.546 -9.218 7.068 1.00 0.12 46 HIS A O 11
ATOM 15690 N N . GLU A 1 47 ? 7.846 -8.412 4.993 1.00 0.08 47 GLU A N 11
ATOM 15691 C CA . GLU A 1 47 ? 9.053 -7.684 5.335 1.00 0.08 47 GLU A CA 11
ATOM 15692 C C . GLU A 1 47 ? 8.784 -6.198 5.164 1.00 0.07 47 GLU A C 11
ATOM 15693 O O . GLU A 1 47 ? 7.971 -5.799 4.327 1.00 0.07 47 GLU A O 11
ATOM 15705 N N . SER A 1 48 ? 9.440 -5.388 5.969 1.00 0.07 48 SER A N 11
ATOM 15706 C CA . SER A 1 48 ? 9.108 -3.980 6.050 1.00 0.07 48 SER A CA 11
ATOM 15707 C C . SER A 1 48 ? 9.830 -3.187 4.972 1.00 0.06 48 SER A C 11
ATOM 15708 O O . SER A 1 48 ? 10.944 -3.527 4.584 1.00 0.09 48 SER A O 11
ATOM 15716 N N . PHE A 1 49 ? 9.168 -2.124 4.507 1.00 0.05 49 PHE A N 11
ATOM 15717 C CA . PHE A 1 49 ? 9.673 -1.258 3.430 1.00 0.05 49 PHE A CA 11
ATOM 15718 C C . PHE A 1 49 ? 11.083 -0.774 3.702 1.00 0.06 49 PHE A C 11
ATOM 15719 O O . PHE A 1 49 ? 11.817 -0.433 2.776 1.00 0.06 49 PHE A O 11
ATOM 15736 N N . LYS A 1 50 ? 11.424 -0.692 4.975 1.00 0.07 50 LYS A N 11
ATOM 15737 C CA . LYS A 1 50 ? 12.791 -0.471 5.396 1.00 0.09 50 LYS A CA 11
ATOM 15738 C C . LYS A 1 50 ? 13.731 -1.364 4.614 1.00 0.09 50 LYS A C 11
ATOM 15739 O O . LYS A 1 50 ? 14.675 -0.902 3.973 1.00 0.13 50 LYS A O 11
ATOM 15758 N N . ASP A 1 51 ? 13.441 -2.646 4.663 1.00 0.10 51 ASP A N 11
ATOM 15759 C CA . ASP A 1 51 ? 14.260 -3.642 3.990 1.00 0.12 51 ASP A CA 11
ATOM 15760 C C . ASP A 1 51 ? 14.134 -3.507 2.473 1.00 0.12 51 ASP A C 11
ATOM 15761 O O . ASP A 1 51 ? 15.077 -3.783 1.731 1.00 0.20 51 ASP A O 11
ATOM 15770 N N . LEU A 1 52 ? 12.969 -3.040 2.034 1.00 0.08 52 LEU A N 11
ATOM 15771 C CA . LEU A 1 52 ? 12.679 -2.851 0.617 1.00 0.07 52 LEU A CA 11
ATOM 15772 C C . LEU A 1 52 ? 13.516 -1.712 0.061 1.00 0.08 52 LEU A C 11
ATOM 15773 O O . LEU A 1 52 ? 13.701 -1.580 -1.150 1.00 0.11 52 LEU A O 11
ATOM 15789 N N . GLY A 1 53 ? 14.021 -0.893 0.965 1.00 0.06 53 GLY A N 11
ATOM 15790 C CA . GLY A 1 53 ? 14.908 0.169 0.584 1.00 0.06 53 GLY A CA 11
ATOM 15791 C C . GLY A 1 53 ? 14.247 1.526 0.586 1.00 0.07 53 GLY A C 11
ATOM 15792 O O . GLY A 1 53 ? 14.774 2.473 -0.003 1.00 0.12 53 GLY A O 11
ATOM 15796 N N . PHE A 1 54 ? 13.088 1.639 1.222 1.00 0.05 54 PHE A N 11
ATOM 15797 C CA . PHE A 1 54 ? 12.416 2.921 1.304 1.00 0.05 54 PHE A CA 11
ATOM 15798 C C . PHE A 1 54 ? 13.055 3.836 2.344 1.00 0.07 54 PHE A C 11
ATOM 15799 O O . PHE A 1 54 ? 13.680 3.379 3.300 1.00 0.12 54 PHE A O 11
ATOM 15816 N N . ASP A 1 55 ? 12.868 5.133 2.141 1.00 0.08 55 ASP A N 11
ATOM 15817 C CA . ASP A 1 55 ? 13.519 6.166 2.941 1.00 0.12 55 ASP A CA 11
ATOM 15818 C C . ASP A 1 55 ? 12.697 7.446 2.814 1.00 0.09 55 ASP A C 11
ATOM 15819 O O . ASP A 1 55 ? 11.574 7.398 2.314 1.00 0.08 55 ASP A O 11
ATOM 15828 N N . SER A 1 56 ? 13.253 8.587 3.206 1.00 0.12 56 SER A N 11
ATOM 15829 C CA . SER A 1 56 ? 12.560 9.867 3.083 1.00 0.13 56 SER A CA 11
ATOM 15830 C C . SER A 1 56 ? 12.610 10.373 1.635 1.00 0.12 56 SER A C 11
ATOM 15831 O O . SER A 1 56 ? 12.773 11.563 1.372 1.00 0.14 56 SER A O 11
ATOM 15839 N N . LEU A 1 57 ? 12.443 9.433 0.712 1.00 0.11 57 LEU A N 11
ATOM 15840 C CA . LEU A 1 57 ? 12.484 9.676 -0.715 1.00 0.11 57 LEU A CA 11
ATOM 15841 C C . LEU A 1 57 ? 11.490 8.763 -1.417 1.00 0.08 57 LEU A C 11
ATOM 15842 O O . LEU A 1 57 ? 10.455 9.197 -1.916 1.00 0.08 57 LEU A O 11
ATOM 15858 N N . THR A 1 58 ? 11.816 7.479 -1.415 1.00 0.06 58 THR A N 11
ATOM 15859 C CA . THR A 1 58 ? 11.027 6.468 -2.095 1.00 0.05 58 THR A CA 11
ATOM 15860 C C . THR A 1 58 ? 9.693 6.236 -1.407 1.00 0.04 58 THR A C 11
ATOM 15861 O O . THR A 1 58 ? 8.673 6.043 -2.064 1.00 0.04 58 THR A O 11
ATOM 15872 N N . ALA A 1 59 ? 9.706 6.245 -0.082 1.00 0.04 59 ALA A N 11
ATOM 15873 C CA . ALA A 1 59 ? 8.485 6.120 0.686 1.00 0.04 59 ALA A CA 11
ATOM 15874 C C . ALA A 1 59 ? 7.515 7.216 0.307 1.00 0.04 59 ALA A C 11
ATOM 15875 O O . ALA A 1 59 ? 6.310 7.023 0.312 1.00 0.05 59 ALA A O 11
ATOM 15882 N N . LEU A 1 60 ? 8.070 8.366 -0.021 1.00 0.05 60 LEU A N 11
ATOM 15883 C CA . LEU A 1 60 ? 7.290 9.532 -0.377 1.00 0.07 60 LEU A CA 11
ATOM 15884 C C . LEU A 1 60 ? 6.566 9.325 -1.694 1.00 0.06 60 LEU A C 11
ATOM 15885 O O . LEU A 1 60 ? 5.367 9.588 -1.789 1.00 0.07 60 LEU A O 11
ATOM 15901 N N . GLU A 1 61 ? 7.280 8.838 -2.705 1.00 0.05 61 GLU A N 11
ATOM 15902 C CA . GLU A 1 61 ? 6.659 8.565 -3.995 1.00 0.05 61 GLU A CA 11
ATOM 15903 C C . GLU A 1 61 ? 5.777 7.329 -3.913 1.00 0.05 61 GLU A C 11
ATOM 15904 O O . GLU A 1 61 ? 4.787 7.228 -4.620 1.00 0.06 61 GLU A O 11
ATOM 15916 N N . LEU A 1 62 ? 6.136 6.391 -3.048 1.00 0.04 62 LEU A N 11
ATOM 15917 C CA . LEU A 1 62 ? 5.290 5.232 -2.795 1.00 0.03 62 LEU A CA 11
ATOM 15918 C C . LEU A 1 62 ? 4.007 5.656 -2.122 1.00 0.04 62 LEU A C 11
ATOM 15919 O O . LEU A 1 62 ? 2.920 5.230 -2.500 1.00 0.05 62 LEU A O 11
ATOM 15935 N N . ARG A 1 63 ? 4.156 6.484 -1.107 1.00 0.05 63 ARG A N 11
ATOM 15936 C CA . ARG A 1 63 ? 3.034 7.038 -0.399 1.00 0.06 63 ARG A CA 11
ATOM 15937 C C . ARG A 1 63 ? 2.148 7.721 -1.410 1.00 0.06 63 ARG A C 11
ATOM 15938 O O . ARG A 1 63 ? 0.938 7.517 -1.449 1.00 0.08 63 ARG A O 11
ATOM 15959 N N . ASP A 1 64 ? 2.806 8.493 -2.264 1.00 0.06 64 ASP A N 11
ATOM 15960 C CA . ASP A 1 64 ? 2.154 9.182 -3.350 1.00 0.07 64 ASP A CA 11
ATOM 15961 C C . ASP A 1 64 ? 1.438 8.192 -4.255 1.00 0.06 64 ASP A C 11
ATOM 15962 O O . ASP A 1 64 ? 0.313 8.435 -4.689 1.00 0.07 64 ASP A O 11
ATOM 15971 N N . HIS A 1 65 ? 2.093 7.060 -4.510 1.00 0.05 65 HIS A N 11
ATOM 15972 C CA . HIS A 1 65 ? 1.512 6.004 -5.312 1.00 0.05 65 HIS A CA 11
ATOM 15973 C C . HIS A 1 65 ? 0.245 5.473 -4.671 1.00 0.05 65 HIS A C 11
ATOM 15974 O O . HIS A 1 65 ? -0.747 5.302 -5.348 1.00 0.06 65 HIS A O 11
ATOM 15989 N N . LEU A 1 66 ? 0.274 5.228 -3.361 1.00 0.04 66 LEU A N 11
ATOM 15990 C CA . LEU A 1 66 ? -0.866 4.628 -2.676 1.00 0.04 66 LEU A CA 11
ATOM 15991 C C . LEU A 1 66 ? -2.077 5.539 -2.721 1.00 0.05 66 LEU A C 11
ATOM 15992 O O . LEU A 1 66 ? -3.187 5.091 -2.955 1.00 0.06 66 LEU A O 11
ATOM 16008 N N . GLN A 1 67 ? -1.856 6.816 -2.501 1.00 0.05 67 GLN A N 11
ATOM 16009 C CA . GLN A 1 67 ? -2.949 7.788 -2.485 1.00 0.07 67 GLN A CA 11
ATOM 16010 C C . GLN A 1 67 ? -3.467 8.009 -3.885 1.00 0.07 67 GLN A C 11
ATOM 16011 O O . GLN A 1 67 ? -4.631 8.323 -4.090 1.00 0.10 67 GLN A O 11
ATOM 16025 N N . THR A 1 68 ? -2.581 7.876 -4.843 1.00 0.06 68 THR A N 11
ATOM 16026 C CA . THR A 1 68 ? -2.936 7.952 -6.231 1.00 0.08 68 THR A CA 11
ATOM 16027 C C . THR A 1 68 ? -3.686 6.694 -6.643 1.00 0.07 68 THR A C 11
ATOM 16028 O O . THR A 1 68 ? -4.736 6.749 -7.286 1.00 0.09 68 THR A O 11
ATOM 16039 N N . ALA A 1 69 ? -3.127 5.574 -6.240 1.00 0.06 69 ALA A N 11
ATOM 16040 C CA . ALA A 1 69 ? -3.701 4.265 -6.476 1.00 0.07 69 ALA A CA 11
ATOM 16041 C C . ALA A 1 69 ? -5.070 4.112 -5.834 1.00 0.10 69 ALA A C 11
ATOM 16042 O O . ALA A 1 69 ? -6.022 3.691 -6.482 1.00 0.13 69 ALA A O 11
ATOM 16049 N N . THR A 1 70 ? -5.165 4.449 -4.560 1.00 0.10 70 THR A N 11
ATOM 16050 C CA . THR A 1 70 ? -6.385 4.209 -3.807 1.00 0.13 70 THR A CA 11
ATOM 16051 C C . THR A 1 70 ? -7.322 5.398 -3.884 1.00 0.14 70 THR A C 11
ATOM 16052 O O . THR A 1 70 ? -8.545 5.256 -3.964 1.00 0.16 70 THR A O 11
ATOM 16063 N N . GLY A 1 71 ? -6.722 6.572 -3.876 1.00 0.13 71 GLY A N 11
ATOM 16064 C CA . GLY A 1 71 ? -7.482 7.795 -3.817 1.00 0.15 71 GLY A CA 11
ATOM 16065 C C . GLY A 1 71 ? -7.703 8.209 -2.386 1.00 0.19 71 GLY A C 11
ATOM 16066 O O . GLY A 1 71 ? -8.448 9.144 -2.101 1.00 0.31 71 GLY A O 11
ATOM 16070 N N . LEU A 1 72 ? -7.053 7.477 -1.492 1.00 0.15 72 LEU A N 11
ATOM 16071 C CA . LEU A 1 72 ? -7.180 7.682 -0.065 1.00 0.17 72 LEU A CA 11
ATOM 16072 C C . LEU A 1 72 ? -6.189 8.717 0.436 1.00 0.17 72 LEU A C 11
ATOM 16073 O O . LEU A 1 72 ? -5.466 9.343 -0.344 1.00 0.18 72 LEU A O 11
ATOM 16089 N N . ASN A 1 73 ? -6.165 8.890 1.744 1.00 0.18 73 ASN A N 11
ATOM 16090 C CA . ASN A 1 73 ? -5.344 9.912 2.362 1.00 0.20 73 ASN A CA 11
ATOM 16091 C C . ASN A 1 73 ? -4.282 9.290 3.258 1.00 0.17 73 ASN A C 11
ATOM 16092 O O . ASN A 1 73 ? -4.546 8.967 4.417 1.00 0.24 73 ASN A O 11
ATOM 16103 N N . LEU A 1 74 ? -3.084 9.111 2.715 1.00 0.10 74 LEU A N 11
ATOM 16104 C CA . LEU A 1 74 ? -1.996 8.512 3.463 1.00 0.09 74 LEU A CA 11
ATOM 16105 C C . LEU A 1 74 ? -0.971 9.574 3.890 1.00 0.13 74 LEU A C 11
ATOM 16106 O O . LEU A 1 74 ? -1.243 10.771 3.771 1.00 0.17 74 LEU A O 11
ATOM 16122 N N . SER A 1 75 ? 0.211 9.157 4.363 1.00 0.15 75 SER A N 11
ATOM 16123 C CA . SER A 1 75 ? 1.091 10.083 5.088 1.00 0.22 75 SER A CA 11
ATOM 16124 C C . SER A 1 75 ? 2.570 9.878 4.741 1.00 0.15 75 SER A C 11
ATOM 16125 O O . SER A 1 75 ? 2.933 8.859 4.162 1.00 0.12 75 SER A O 11
ATOM 16133 N N . SER A 1 76 ? 3.410 10.846 5.104 1.00 0.21 76 SER A N 11
ATOM 16134 C CA . SER A 1 76 ? 4.832 10.844 4.743 1.00 0.22 76 SER A CA 11
ATOM 16135 C C . SER A 1 76 ? 5.544 9.550 5.160 1.00 0.18 76 SER A C 11
ATOM 16136 O O . SER A 1 76 ? 6.208 8.903 4.348 1.00 0.23 76 SER A O 11
ATOM 16144 N N . THR A 1 77 ? 5.358 9.156 6.411 1.00 0.15 77 THR A N 11
ATOM 16145 C CA . THR A 1 77 ? 6.046 8.000 6.968 1.00 0.13 77 THR A CA 11
ATOM 16146 C C . THR A 1 77 ? 5.079 6.841 7.065 1.00 0.10 77 THR A C 11
ATOM 16147 O O . THR A 1 77 ? 5.131 6.027 7.979 1.00 0.11 77 THR A O 11
ATOM 16158 N N . LEU A 1 78 ? 4.202 6.808 6.090 1.00 0.08 78 LEU A N 11
ATOM 16159 C CA . LEU A 1 78 ? 3.141 5.825 5.975 1.00 0.06 78 LEU A CA 11
ATOM 16160 C C . LEU A 1 78 ? 3.671 4.396 6.151 1.00 0.05 78 LEU A C 11
ATOM 16161 O O . LEU A 1 78 ? 3.242 3.665 7.045 1.00 0.06 78 LEU A O 11
ATOM 16177 N N . ILE A 1 79 ? 4.603 4.018 5.297 1.00 0.05 79 ILE A N 11
ATOM 16178 C CA . ILE A 1 79 ? 5.171 2.670 5.304 1.00 0.05 79 ILE A CA 11
ATOM 16179 C C . ILE A 1 79 ? 6.187 2.469 6.419 1.00 0.06 79 ILE A C 11
ATOM 16180 O O . ILE A 1 79 ? 6.868 1.444 6.481 1.00 0.07 79 ILE A O 11
ATOM 16196 N N . PHE A 1 80 ? 6.290 3.443 7.293 1.00 0.08 80 PHE A N 11
ATOM 16197 C CA . PHE A 1 80 ? 7.146 3.332 8.451 1.00 0.10 80 PHE A CA 11
ATOM 16198 C C . PHE A 1 80 ? 6.285 3.432 9.693 1.00 0.12 80 PHE A C 11
ATOM 16199 O O . PHE A 1 80 ? 6.738 3.213 10.815 1.00 0.19 80 PHE A O 11
ATOM 16216 N N . ASP A 1 81 ? 5.024 3.762 9.453 1.00 0.11 81 ASP A N 11
ATOM 16217 C CA . ASP A 1 81 ? 3.994 3.678 10.460 1.00 0.13 81 ASP A CA 11
ATOM 16218 C C . ASP A 1 81 ? 3.449 2.270 10.428 1.00 0.10 81 ASP A C 11
ATOM 16219 O O . ASP A 1 81 ? 3.150 1.659 11.453 1.00 0.12 81 ASP A O 11
ATOM 16228 N N . HIS A 1 82 ? 3.328 1.782 9.204 1.00 0.06 82 HIS A N 11
ATOM 16229 C CA . HIS A 1 82 ? 2.845 0.457 8.917 1.00 0.05 82 HIS A CA 11
ATOM 16230 C C . HIS A 1 82 ? 3.940 -0.271 8.169 1.00 0.05 82 HIS A C 11
ATOM 16231 O O . HIS A 1 82 ? 4.213 0.025 7.009 1.00 0.05 82 HIS A O 11
ATOM 16246 N N . PRO A 1 83 ? 4.572 -1.226 8.841 1.00 0.05 83 PRO A N 11
ATOM 16247 C CA . PRO A 1 83 ? 5.860 -1.783 8.429 1.00 0.06 83 PRO A CA 11
ATOM 16248 C C . PRO A 1 83 ? 5.852 -2.438 7.057 1.00 0.05 83 PRO A C 11
ATOM 16249 O O . PRO A 1 83 ? 6.772 -2.240 6.269 1.00 0.06 83 PRO A O 11
ATOM 16260 N N . THR A 1 84 ? 4.828 -3.213 6.767 1.00 0.04 84 THR A N 11
ATOM 16261 C CA . THR A 1 84 ? 4.818 -3.999 5.567 1.00 0.04 84 THR A CA 11
ATOM 16262 C C . THR A 1 84 ? 3.680 -3.580 4.671 1.00 0.03 84 THR A C 11
ATOM 16263 O O . THR A 1 84 ? 2.724 -2.961 5.127 1.00 0.03 84 THR A O 11
ATOM 16274 N N . PRO A 1 85 ? 3.773 -3.902 3.377 1.00 0.04 85 PRO A N 11
ATOM 16275 C CA . PRO A 1 85 ? 2.682 -3.681 2.433 1.00 0.03 85 PRO A CA 11
ATOM 16276 C C . PRO A 1 85 ? 1.431 -4.404 2.892 1.00 0.04 85 PRO A C 11
ATOM 16277 O O . PRO A 1 85 ? 0.320 -4.116 2.463 1.00 0.04 85 PRO A O 11
ATOM 16288 N N . HIS A 1 86 ? 1.642 -5.329 3.796 1.00 0.04 86 HIS A N 11
ATOM 16289 C CA . HIS A 1 86 ? 0.561 -6.036 4.443 1.00 0.04 86 HIS A CA 11
ATOM 16290 C C . HIS A 1 86 ? -0.109 -5.108 5.444 1.00 0.04 86 HIS A C 11
ATOM 16291 O O . HIS A 1 86 ? -1.327 -4.962 5.458 1.00 0.06 86 HIS A O 11
ATOM 16306 N N . ALA A 1 87 ? 0.722 -4.456 6.250 1.00 0.03 87 ALA A N 11
ATOM 16307 C CA . ALA A 1 87 ? 0.255 -3.560 7.300 1.00 0.03 87 ALA A CA 11
ATOM 16308 C C . ALA A 1 87 ? -0.287 -2.289 6.695 1.00 0.03 87 ALA A C 11
ATOM 16309 O O . ALA A 1 87 ? -1.092 -1.577 7.291 1.00 0.06 87 ALA A O 11
ATOM 16316 N N . VAL A 1 88 ? 0.173 -2.024 5.501 1.00 0.02 88 VAL A N 11
ATOM 16317 C CA . VAL A 1 88 ? -0.205 -0.835 4.782 1.00 0.03 88 VAL A CA 11
ATOM 16318 C C . VAL A 1 88 ? -1.500 -1.057 4.041 1.00 0.03 88 VAL A C 11
ATOM 16319 O O . VAL A 1 88 ? -2.388 -0.214 4.069 1.00 0.04 88 VAL A O 11
ATOM 16332 N N . ALA A 1 89 ? -1.611 -2.195 3.393 1.00 0.03 89 ALA A N 11
ATOM 16333 C CA . ALA A 1 89 ? -2.820 -2.517 2.666 1.00 0.04 89 ALA A CA 11
ATOM 16334 C C . ALA A 1 89 ? -4.014 -2.577 3.598 1.00 0.04 89 ALA A C 11
ATOM 16335 O O . ALA A 1 89 ? -5.076 -2.080 3.257 1.00 0.06 89 ALA A O 11
ATOM 16342 N N . GLU A 1 90 ? -3.843 -3.149 4.791 1.00 0.04 90 GLU A N 11
ATOM 16343 C CA . GLU A 1 90 ? -4.944 -3.197 5.743 1.00 0.05 90 GLU A CA 11
ATOM 16344 C C . GLU A 1 90 ? -5.167 -1.810 6.328 1.00 0.05 90 GLU A C 11
ATOM 16345 O O . GLU A 1 90 ? -6.256 -1.472 6.793 1.00 0.07 90 GLU A O 11
ATOM 16357 N N . HIS A 1 91 ? -4.112 -1.011 6.289 1.00 0.05 91 HIS A N 11
ATOM 16358 C CA . HIS A 1 91 ? -4.182 0.383 6.667 1.00 0.05 91 HIS A CA 11
ATOM 16359 C C . HIS A 1 91 ? -5.019 1.168 5.660 1.00 0.05 91 HIS A C 11
ATOM 16360 O O . HIS A 1 91 ? -5.583 2.211 5.981 1.00 0.06 91 HIS A O 11
ATOM 16375 N N . LEU A 1 92 ? -5.083 0.670 4.440 1.00 0.05 92 LEU A N 11
ATOM 16376 C CA . LEU A 1 92 ? -5.890 1.289 3.403 1.00 0.06 92 LEU A CA 11
ATOM 16377 C C . LEU A 1 92 ? -7.362 1.023 3.659 1.00 0.08 92 LEU A C 11
ATOM 16378 O O . LEU A 1 92 ? -8.211 1.758 3.191 1.00 0.12 92 LEU A O 11
ATOM 16394 N N . LEU A 1 93 ? -7.638 0.022 4.488 1.00 0.08 93 LEU A N 11
ATOM 16395 C CA . LEU A 1 93 ? -9.012 -0.334 4.853 1.00 0.10 93 LEU A CA 11
ATOM 16396 C C . LEU A 1 93 ? -9.509 0.666 5.864 1.00 0.11 93 LEU A C 11
ATOM 16397 O O . LEU A 1 93 ? -10.690 0.992 5.934 1.00 0.13 93 LEU A O 11
ATOM 16413 N N . GLU A 1 94 ? -8.555 1.149 6.639 1.00 0.11 94 GLU A N 11
ATOM 16414 C CA . GLU A 1 94 ? -8.788 2.165 7.644 1.00 0.13 94 GLU A CA 11
ATOM 16415 C C . GLU A 1 94 ? -9.414 3.396 7.006 1.00 0.14 94 GLU A C 11
ATOM 16416 O O . GLU A 1 94 ? -10.182 4.124 7.632 1.00 0.17 94 GLU A O 11
ATOM 16428 N N . GLN A 1 95 ? -9.073 3.608 5.744 1.00 0.12 95 GLN A N 11
ATOM 16429 C CA . GLN A 1 95 ? -9.509 4.781 5.012 1.00 0.14 95 GLN A CA 11
ATOM 16430 C C . GLN A 1 95 ? -10.851 4.522 4.326 1.00 0.15 95 GLN A C 11
ATOM 16431 O O . GLN A 1 95 ? -11.587 5.450 3.987 1.00 0.16 95 GLN A O 11
ATOM 16445 N N . ILE A 1 96 ? -11.152 3.243 4.133 1.00 0.16 96 ILE A N 11
ATOM 16446 C CA . ILE A 1 96 ? -12.290 2.807 3.340 1.00 0.19 96 ILE A CA 11
ATOM 16447 C C . ILE A 1 96 ? -13.615 3.023 4.064 1.00 0.24 96 ILE A C 11
ATOM 16448 O O . ILE A 1 96 ? -13.738 2.779 5.261 1.00 0.25 96 ILE A O 11
ATOM 16464 N N . PRO A 1 97 ? -14.619 3.486 3.312 1.00 0.27 97 PRO A N 11
ATOM 16465 C CA . PRO A 1 97 ? -15.910 3.937 3.845 1.00 0.33 97 PRO A CA 11
ATOM 16466 C C . PRO A 1 97 ? -16.852 2.806 4.274 1.00 0.35 97 PRO A C 11
ATOM 16467 O O . PRO A 1 97 ? -17.710 2.373 3.501 1.00 0.36 97 PRO A O 11
ATOM 16478 N N . GLY A 1 98 ? -16.690 2.330 5.501 1.00 0.36 98 GLY A N 11
ATOM 16479 C CA . GLY A 1 98 ? -17.628 1.365 6.069 1.00 0.39 98 GLY A CA 11
ATOM 16480 C C . GLY A 1 98 ? -17.400 -0.054 5.584 1.00 0.38 98 GLY A C 11
ATOM 16481 O O . GLY A 1 98 ? -17.248 -0.977 6.382 1.00 0.42 98 GLY A O 11
ATOM 16485 N N . ILE A 1 99 ? -17.397 -0.218 4.268 1.00 0.34 99 ILE A N 11
ATOM 16486 C CA . ILE A 1 99 ? -17.145 -1.509 3.630 1.00 0.34 99 ILE A CA 11
ATOM 16487 C C . ILE A 1 99 ? -15.809 -2.098 4.060 1.00 0.37 99 ILE A C 11
ATOM 16488 O O . ILE A 1 99 ? -15.639 -3.316 4.092 1.00 0.59 99 ILE A O 11
ATOM 16504 N N . GLY A 1 100 ? -14.864 -1.229 4.372 1.00 0.26 100 GLY A N 11
ATOM 16505 C CA . GLY A 1 100 ? -13.553 -1.669 4.775 1.00 0.28 100 GLY A CA 11
ATOM 16506 C C . GLY A 1 100 ? -13.251 -1.274 6.202 1.00 0.56 100 GLY A C 11
ATOM 16507 O O . GLY A 1 100 ? -12.508 -2.003 6.886 1.00 1.33 100 GLY A O 11
ATOM 16512 N N . GLY A 1 1 ? -8.060 14.534 -8.204 1.00 4.26 1 GLY A N 12
ATOM 16513 C CA . GLY A 1 1 ? -8.934 15.225 -7.225 1.00 3.40 1 GLY A CA 12
ATOM 16514 C C . GLY A 1 1 ? -9.582 14.258 -6.262 1.00 2.51 1 GLY A C 12
ATOM 16515 O O . GLY A 1 1 ? -8.986 13.240 -5.905 1.00 2.92 1 GLY A O 12
ATOM 16521 N N . SER A 1 2 ? -10.800 14.577 -5.841 1.00 1.84 2 SER A N 12
ATOM 16522 C CA . SER A 1 2 ? -11.564 13.717 -4.950 1.00 1.44 2 SER A CA 12
ATOM 16523 C C . SER A 1 2 ? -11.895 12.400 -5.648 1.00 1.14 2 SER A C 12
ATOM 16524 O O . SER A 1 2 ? -12.745 12.357 -6.537 1.00 1.80 2 SER A O 12
ATOM 16532 N N . THR A 1 3 ? -11.217 11.335 -5.254 1.00 0.93 3 THR A N 12
ATOM 16533 C CA . THR A 1 3 ? -11.387 10.055 -5.912 1.00 0.78 3 THR A CA 12
ATOM 16534 C C . THR A 1 3 ? -11.933 9.002 -4.942 1.00 0.84 3 THR A C 12
ATOM 16535 O O . THR A 1 3 ? -13.135 8.980 -4.674 1.00 1.82 3 THR A O 12
ATOM 16546 N N . ALA A 1 4 ? -11.044 8.158 -4.406 1.00 0.63 4 ALA A N 12
ATOM 16547 C CA . ALA A 1 4 ? -11.413 7.044 -3.523 1.00 0.52 4 ALA A CA 12
ATOM 16548 C C . ALA A 1 4 ? -12.242 5.975 -4.243 1.00 0.42 4 ALA A C 12
ATOM 16549 O O . ALA A 1 4 ? -11.858 4.809 -4.248 1.00 0.34 4 ALA A O 12
ATOM 16556 N N . THR A 1 5 ? -13.369 6.377 -4.835 1.00 0.48 5 THR A N 12
ATOM 16557 C CA . THR A 1 5 ? -14.255 5.482 -5.597 1.00 0.48 5 THR A CA 12
ATOM 16558 C C . THR A 1 5 ? -13.485 4.564 -6.543 1.00 0.39 5 THR A C 12
ATOM 16559 O O . THR A 1 5 ? -13.910 3.447 -6.824 1.00 0.42 5 THR A O 12
ATOM 16570 N N . LEU A 1 6 ? -12.341 5.038 -6.998 1.00 0.30 6 LEU A N 12
ATOM 16571 C CA . LEU A 1 6 ? -11.455 4.255 -7.837 1.00 0.23 6 LEU A CA 12
ATOM 16572 C C . LEU A 1 6 ? -11.152 2.905 -7.199 1.00 0.22 6 LEU A C 12
ATOM 16573 O O . LEU A 1 6 ? -11.478 1.854 -7.749 1.00 0.31 6 LEU A O 12
ATOM 16589 N N . LEU A 1 7 ? -10.538 2.942 -6.033 1.00 0.16 7 LEU A N 12
ATOM 16590 C CA . LEU A 1 7 ? -10.197 1.728 -5.327 1.00 0.15 7 LEU A CA 12
ATOM 16591 C C . LEU A 1 7 ? -11.365 1.247 -4.498 1.00 0.20 7 LEU A C 12
ATOM 16592 O O . LEU A 1 7 ? -11.580 0.059 -4.349 1.00 0.22 7 LEU A O 12
ATOM 16608 N N . THR A 1 8 ? -12.126 2.184 -3.981 1.00 0.24 8 THR A N 12
ATOM 16609 C CA . THR A 1 8 ? -13.259 1.882 -3.112 1.00 0.31 8 THR A CA 12
ATOM 16610 C C . THR A 1 8 ? -14.244 0.924 -3.792 1.00 0.35 8 THR A C 12
ATOM 16611 O O . THR A 1 8 ? -14.812 0.040 -3.147 1.00 0.38 8 THR A O 12
ATOM 16622 N N . SER A 1 9 ? -14.395 1.071 -5.103 1.00 0.36 9 SER A N 12
ATOM 16623 C CA . SER A 1 9 ? -15.258 0.191 -5.875 1.00 0.42 9 SER A CA 12
ATOM 16624 C C . SER A 1 9 ? -14.654 -1.213 -5.973 1.00 0.39 9 SER A C 12
ATOM 16625 O O . SER A 1 9 ? -15.355 -2.185 -6.258 1.00 0.43 9 SER A O 12
ATOM 16633 N N . LYS A 1 10 ? -13.353 -1.314 -5.725 1.00 0.33 10 LYS A N 12
ATOM 16634 C CA . LYS A 1 10 ? -12.685 -2.599 -5.631 1.00 0.31 10 LYS A CA 12
ATOM 16635 C C . LYS A 1 10 ? -13.084 -3.256 -4.321 1.00 0.28 10 LYS A C 12
ATOM 16636 O O . LYS A 1 10 ? -13.668 -4.336 -4.312 1.00 0.29 10 LYS A O 12
ATOM 16655 N N . LEU A 1 11 ? -12.795 -2.567 -3.222 1.00 0.24 11 LEU A N 12
ATOM 16656 C CA . LEU A 1 11 ? -13.041 -3.105 -1.884 1.00 0.23 11 LEU A CA 12
ATOM 16657 C C . LEU A 1 11 ? -14.507 -3.445 -1.698 1.00 0.27 11 LEU A C 12
ATOM 16658 O O . LEU A 1 11 ? -14.854 -4.322 -0.911 1.00 0.28 11 LEU A O 12
ATOM 16674 N N . ALA A 1 12 ? -15.356 -2.745 -2.431 1.00 0.30 12 ALA A N 12
ATOM 16675 C CA . ALA A 1 12 ? -16.785 -3.017 -2.440 1.00 0.35 12 ALA A CA 12
ATOM 16676 C C . ALA A 1 12 ? -17.063 -4.485 -2.744 1.00 0.36 12 ALA A C 12
ATOM 16677 O O . ALA A 1 12 ? -17.988 -5.083 -2.194 1.00 0.40 12 ALA A O 12
ATOM 16684 N N . GLY A 1 13 ? -16.248 -5.054 -3.619 1.00 0.35 13 GLY A N 12
ATOM 16685 C CA . GLY A 1 13 ? -16.425 -6.430 -4.025 1.00 0.37 13 GLY A CA 12
ATOM 16686 C C . GLY A 1 13 ? -15.820 -7.414 -3.043 1.00 0.34 13 GLY A C 12
ATOM 16687 O O . GLY A 1 13 ? -16.162 -8.595 -3.050 1.00 0.38 13 GLY A O 12
ATOM 16691 N N . LEU A 1 14 ? -14.943 -6.928 -2.179 1.00 0.29 14 LEU A N 12
ATOM 16692 C CA . LEU A 1 14 ? -14.225 -7.785 -1.260 1.00 0.26 14 LEU A CA 12
ATOM 16693 C C . LEU A 1 14 ? -14.829 -7.768 0.110 1.00 0.26 14 LEU A C 12
ATOM 16694 O O . LEU A 1 14 ? -15.743 -7.007 0.415 1.00 0.29 14 LEU A O 12
ATOM 16710 N N . THR A 1 15 ? -14.281 -8.624 0.924 1.00 0.25 15 THR A N 12
ATOM 16711 C CA . THR A 1 15 ? -14.475 -8.572 2.345 1.00 0.26 15 THR A CA 12
ATOM 16712 C C . THR A 1 15 ? -13.237 -7.919 2.908 1.00 0.24 15 THR A C 12
ATOM 16713 O O . THR A 1 15 ? -12.248 -7.828 2.187 1.00 0.21 15 THR A O 12
ATOM 16724 N N . ALA A 1 16 ? -13.264 -7.472 4.152 1.00 0.26 16 ALA A N 12
ATOM 16725 C CA . ALA A 1 16 ? -12.112 -6.783 4.732 1.00 0.26 16 ALA A CA 12
ATOM 16726 C C . ALA A 1 16 ? -10.813 -7.536 4.446 1.00 0.23 16 ALA A C 12
ATOM 16727 O O . ALA A 1 16 ? -9.798 -6.925 4.140 1.00 0.23 16 ALA A O 12
ATOM 16734 N N . THR A 1 17 ? -10.875 -8.862 4.481 1.00 0.24 17 THR A N 12
ATOM 16735 C CA . THR A 1 17 ? -9.716 -9.701 4.229 1.00 0.24 17 THR A CA 12
ATOM 16736 C C . THR A 1 17 ? -9.252 -9.612 2.774 1.00 0.22 17 THR A C 12
ATOM 16737 O O . THR A 1 17 ? -8.061 -9.480 2.500 1.00 0.28 17 THR A O 12
ATOM 16748 N N . GLU A 1 18 ? -10.183 -9.689 1.842 1.00 0.20 18 GLU A N 12
ATOM 16749 C CA . GLU A 1 18 ? -9.858 -9.616 0.440 1.00 0.19 18 GLU A CA 12
ATOM 16750 C C . GLU A 1 18 ? -9.486 -8.192 0.056 1.00 0.17 18 GLU A C 12
ATOM 16751 O O . GLU A 1 18 ? -8.734 -7.965 -0.890 1.00 0.16 18 GLU A O 12
ATOM 16763 N N . GLN A 1 19 ? -10.018 -7.235 0.803 1.00 0.16 19 GLN A N 12
ATOM 16764 C CA . GLN A 1 19 ? -9.636 -5.842 0.659 1.00 0.16 19 GLN A CA 12
ATOM 16765 C C . GLN A 1 19 ? -8.176 -5.668 1.035 1.00 0.15 19 GLN A C 12
ATOM 16766 O O . GLN A 1 19 ? -7.457 -4.870 0.437 1.00 0.17 19 GLN A O 12
ATOM 16780 N N . ARG A 1 20 ? -7.750 -6.421 2.040 1.00 0.18 20 ARG A N 12
ATOM 16781 C CA . ARG A 1 20 ? -6.329 -6.507 2.361 1.00 0.22 20 ARG A CA 12
ATOM 16782 C C . ARG A 1 20 ? -5.598 -7.039 1.148 1.00 0.18 20 ARG A C 12
ATOM 16783 O O . ARG A 1 20 ? -4.662 -6.428 0.654 1.00 0.24 20 ARG A O 12
ATOM 16804 N N . ALA A 1 21 ? -6.096 -8.163 0.654 1.00 0.19 21 ALA A N 12
ATOM 16805 C CA . ALA A 1 21 ? -5.440 -8.923 -0.406 1.00 0.19 21 ALA A CA 12
ATOM 16806 C C . ALA A 1 21 ? -5.199 -8.095 -1.661 1.00 0.16 21 ALA A C 12
ATOM 16807 O O . ALA A 1 21 ? -4.124 -8.161 -2.260 1.00 0.19 21 ALA A O 12
ATOM 16814 N N . VAL A 1 22 ? -6.187 -7.306 -2.042 1.00 0.12 22 VAL A N 12
ATOM 16815 C CA . VAL A 1 22 ? -6.131 -6.573 -3.298 1.00 0.12 22 VAL A CA 12
ATOM 16816 C C . VAL A 1 22 ? -5.064 -5.483 -3.279 1.00 0.08 22 VAL A C 12
ATOM 16817 O O . VAL A 1 22 ? -4.303 -5.348 -4.235 1.00 0.10 22 VAL A O 12
ATOM 16830 N N . THR A 1 23 ? -4.979 -4.707 -2.211 1.00 0.06 23 THR A N 12
ATOM 16831 C CA . THR A 1 23 ? -3.939 -3.701 -2.154 1.00 0.04 23 THR A CA 12
ATOM 16832 C C . THR A 1 23 ? -2.705 -4.197 -1.441 1.00 0.05 23 THR A C 12
ATOM 16833 O O . THR A 1 23 ? -1.682 -3.554 -1.488 1.00 0.11 23 THR A O 12
ATOM 16844 N N . ARG A 1 24 ? -2.771 -5.368 -0.830 1.00 0.04 24 ARG A N 12
ATOM 16845 C CA . ARG A 1 24 ? -1.548 -6.047 -0.411 1.00 0.05 24 ARG A CA 12
ATOM 16846 C C . ARG A 1 24 ? -0.770 -6.383 -1.668 1.00 0.08 24 ARG A C 12
ATOM 16847 O O . ARG A 1 24 ? 0.416 -6.695 -1.638 1.00 0.17 24 ARG A O 12
ATOM 16868 N N . LYS A 1 25 ? -1.484 -6.285 -2.776 1.00 0.05 25 LYS A N 12
ATOM 16869 C CA . LYS A 1 25 ? -0.931 -6.410 -4.084 1.00 0.08 25 LYS A CA 12
ATOM 16870 C C . LYS A 1 25 ? -0.700 -5.008 -4.670 1.00 0.07 25 LYS A C 12
ATOM 16871 O O . LYS A 1 25 ? 0.286 -4.782 -5.361 1.00 0.11 25 LYS A O 12
ATOM 16890 N N . LEU A 1 26 ? -1.594 -4.055 -4.368 1.00 0.04 26 LEU A N 12
ATOM 16891 C CA . LEU A 1 26 ? -1.455 -2.689 -4.874 1.00 0.04 26 LEU A CA 12
ATOM 16892 C C . LEU A 1 26 ? -0.286 -1.951 -4.218 1.00 0.04 26 LEU A C 12
ATOM 16893 O O . LEU A 1 26 ? 0.585 -1.456 -4.924 1.00 0.04 26 LEU A O 12
ATOM 16909 N N . VAL A 1 27 ? -0.253 -1.869 -2.882 1.00 0.04 27 VAL A N 12
ATOM 16910 C CA . VAL A 1 27 ? 0.857 -1.194 -2.200 1.00 0.04 27 VAL A CA 12
ATOM 16911 C C . VAL A 1 27 ? 2.167 -1.831 -2.637 1.00 0.05 27 VAL A C 12
ATOM 16912 O O . VAL A 1 27 ? 3.181 -1.163 -2.839 1.00 0.05 27 VAL A O 12
ATOM 16925 N N . LEU A 1 28 ? 2.088 -3.133 -2.819 1.00 0.05 28 LEU A N 12
ATOM 16926 C CA . LEU A 1 28 ? 3.178 -3.937 -3.303 1.00 0.05 28 LEU A CA 12
ATOM 16927 C C . LEU A 1 28 ? 3.582 -3.471 -4.690 1.00 0.05 28 LEU A C 12
ATOM 16928 O O . LEU A 1 28 ? 4.743 -3.200 -4.962 1.00 0.06 28 LEU A O 12
ATOM 16944 N N . ASP A 1 29 ? 2.590 -3.330 -5.538 1.00 0.04 29 ASP A N 12
ATOM 16945 C CA . ASP A 1 29 ? 2.795 -2.991 -6.938 1.00 0.05 29 ASP A CA 12
ATOM 16946 C C . ASP A 1 29 ? 3.348 -1.585 -7.061 1.00 0.03 29 ASP A C 12
ATOM 16947 O O . ASP A 1 29 ? 4.211 -1.304 -7.890 1.00 0.04 29 ASP A O 12
ATOM 16956 N N . GLN A 1 30 ? 2.832 -0.698 -6.229 1.00 0.03 30 GLN A N 12
ATOM 16957 C CA . GLN A 1 30 ? 3.315 0.662 -6.161 1.00 0.03 30 GLN A CA 12
ATOM 16958 C C . GLN A 1 30 ? 4.743 0.697 -5.694 1.00 0.03 30 GLN A C 12
ATOM 16959 O O . GLN A 1 30 ? 5.578 1.376 -6.278 1.00 0.04 30 GLN A O 12
ATOM 16973 N N . ALA A 1 31 ? 5.007 -0.053 -4.642 1.00 0.02 31 ALA A N 12
ATOM 16974 C CA . ALA A 1 31 ? 6.345 -0.161 -4.079 1.00 0.03 31 ALA A CA 12
ATOM 16975 C C . ALA A 1 31 ? 7.289 -0.703 -5.121 1.00 0.03 31 ALA A C 12
ATOM 16976 O O . ALA A 1 31 ? 8.465 -0.349 -5.181 1.00 0.04 31 ALA A O 12
ATOM 16983 N N . ALA A 1 32 ? 6.731 -1.545 -5.958 1.00 0.03 32 ALA A N 12
ATOM 16984 C CA . ALA A 1 32 ? 7.445 -2.130 -7.056 1.00 0.04 32 ALA A CA 12
ATOM 16985 C C . ALA A 1 32 ? 7.777 -1.056 -8.070 1.00 0.05 32 ALA A C 12
ATOM 16986 O O . ALA A 1 32 ? 8.910 -0.948 -8.525 1.00 0.07 32 ALA A O 12
ATOM 16993 N N . SER A 1 33 ? 6.792 -0.229 -8.369 1.00 0.05 33 SER A N 12
ATOM 16994 C CA . SER A 1 33 ? 6.957 0.871 -9.300 1.00 0.07 33 SER A CA 12
ATOM 16995 C C . SER A 1 33 ? 8.067 1.803 -8.822 1.00 0.06 33 SER A C 12
ATOM 16996 O O . SER A 1 33 ? 8.842 2.333 -9.617 1.00 0.08 33 SER A O 12
ATOM 17004 N N . VAL A 1 34 ? 8.131 1.980 -7.509 1.00 0.04 34 VAL A N 12
ATOM 17005 C CA . VAL A 1 34 ? 9.144 2.803 -6.886 1.00 0.04 34 VAL A CA 12
ATOM 17006 C C . VAL A 1 34 ? 10.499 2.174 -7.052 1.00 0.05 34 VAL A C 12
ATOM 17007 O O . VAL A 1 34 ? 11.413 2.737 -7.653 1.00 0.07 34 VAL A O 12
ATOM 17020 N N . LEU A 1 35 ? 10.596 0.990 -6.495 1.00 0.04 35 LEU A N 12
ATOM 17021 C CA . LEU A 1 35 ? 11.847 0.290 -6.358 1.00 0.06 35 LEU A CA 12
ATOM 17022 C C . LEU A 1 35 ? 12.500 -0.063 -7.691 1.00 0.08 35 LEU A C 12
ATOM 17023 O O . LEU A 1 35 ? 13.724 -0.166 -7.773 1.00 0.12 35 LEU A O 12
ATOM 17039 N N . GLY A 1 36 ? 11.702 -0.261 -8.728 1.00 0.08 36 GLY A N 12
ATOM 17040 C CA . GLY A 1 36 ? 12.270 -0.598 -10.016 1.00 0.11 36 GLY A CA 12
ATOM 17041 C C . GLY A 1 36 ? 11.674 -1.853 -10.596 1.00 0.13 36 GLY A C 12
ATOM 17042 O O . GLY A 1 36 ? 12.220 -2.449 -11.526 1.00 0.17 36 GLY A O 12
ATOM 17046 N N . TYR A 1 37 ? 10.557 -2.254 -10.040 1.00 0.11 37 TYR A N 12
ATOM 17047 C CA . TYR A 1 37 ? 9.954 -3.529 -10.360 1.00 0.14 37 TYR A CA 12
ATOM 17048 C C . TYR A 1 37 ? 8.772 -3.345 -11.297 1.00 0.17 37 TYR A C 12
ATOM 17049 O O . TYR A 1 37 ? 8.333 -2.221 -11.541 1.00 0.24 37 TYR A O 12
ATOM 17067 N N . ALA A 1 38 ? 8.254 -4.449 -11.814 1.00 0.21 38 ALA A N 12
ATOM 17068 C CA . ALA A 1 38 ? 7.138 -4.395 -12.746 1.00 0.24 38 ALA A CA 12
ATOM 17069 C C . ALA A 1 38 ? 6.115 -5.484 -12.461 1.00 0.23 38 ALA A C 12
ATOM 17070 O O . ALA A 1 38 ? 5.063 -5.539 -13.103 1.00 0.26 38 ALA A O 12
ATOM 17077 N N . SER A 1 39 ? 6.421 -6.345 -11.505 1.00 0.21 39 SER A N 12
ATOM 17078 C CA . SER A 1 39 ? 5.549 -7.456 -11.177 1.00 0.23 39 SER A CA 12
ATOM 17079 C C . SER A 1 39 ? 5.786 -7.890 -9.729 1.00 0.20 39 SER A C 12
ATOM 17080 O O . SER A 1 39 ? 5.581 -9.052 -9.369 1.00 0.25 39 SER A O 12
ATOM 17088 N N . THR A 1 40 ? 6.203 -6.926 -8.903 1.00 0.14 40 THR A N 12
ATOM 17089 C CA . THR A 1 40 ? 6.560 -7.162 -7.499 1.00 0.13 40 THR A CA 12
ATOM 17090 C C . THR A 1 40 ? 7.487 -8.370 -7.358 1.00 0.16 40 THR A C 12
ATOM 17091 O O . THR A 1 40 ? 7.366 -9.172 -6.427 1.00 0.22 40 THR A O 12
ATOM 17102 N N . GLU A 1 41 ? 8.425 -8.461 -8.289 1.00 0.21 41 GLU A N 12
ATOM 17103 C CA . GLU A 1 41 ? 9.308 -9.612 -8.426 1.00 0.26 41 GLU A CA 12
ATOM 17104 C C . GLU A 1 41 ? 10.153 -9.880 -7.179 1.00 0.25 41 GLU A C 12
ATOM 17105 O O . GLU A 1 41 ? 10.313 -11.031 -6.776 1.00 0.40 41 GLU A O 12
ATOM 17117 N N . SER A 1 42 ? 10.698 -8.838 -6.571 1.00 0.27 42 SER A N 12
ATOM 17118 C CA . SER A 1 42 ? 11.588 -9.026 -5.433 1.00 0.32 42 SER A CA 12
ATOM 17119 C C . SER A 1 42 ? 11.081 -8.321 -4.179 1.00 0.28 42 SER A C 12
ATOM 17120 O O . SER A 1 42 ? 11.861 -7.875 -3.338 1.00 0.41 42 SER A O 12
ATOM 17128 N N . LEU A 1 43 ? 9.769 -8.233 -4.055 1.00 0.16 43 LEU A N 12
ATOM 17129 C CA . LEU A 1 43 ? 9.158 -7.632 -2.887 1.00 0.12 43 LEU A CA 12
ATOM 17130 C C . LEU A 1 43 ? 8.702 -8.667 -1.884 1.00 0.13 43 LEU A C 12
ATOM 17131 O O . LEU A 1 43 ? 8.614 -9.857 -2.187 1.00 0.19 43 LEU A O 12
ATOM 17147 N N . ASP A 1 44 ? 8.397 -8.187 -0.694 1.00 0.10 44 ASP A N 12
ATOM 17148 C CA . ASP A 1 44 ? 7.847 -9.020 0.356 1.00 0.12 44 ASP A CA 12
ATOM 17149 C C . ASP A 1 44 ? 6.741 -8.255 1.054 1.00 0.12 44 ASP A C 12
ATOM 17150 O O . ASP A 1 44 ? 6.819 -7.035 1.196 1.00 0.19 44 ASP A O 12
ATOM 17159 N N . THR A 1 45 ? 5.718 -8.962 1.481 1.00 0.09 45 THR A N 12
ATOM 17160 C CA . THR A 1 45 ? 4.647 -8.349 2.236 1.00 0.08 45 THR A CA 12
ATOM 17161 C C . THR A 1 45 ? 4.840 -8.614 3.719 1.00 0.08 45 THR A C 12
ATOM 17162 O O . THR A 1 45 ? 4.180 -8.016 4.563 1.00 0.11 45 THR A O 12
ATOM 17173 N N . HIS A 1 46 ? 5.766 -9.513 4.025 1.00 0.07 46 HIS A N 12
ATOM 17174 C CA . HIS A 1 46 ? 6.054 -9.881 5.401 1.00 0.08 46 HIS A CA 12
ATOM 17175 C C . HIS A 1 46 ? 7.310 -9.175 5.886 1.00 0.08 46 HIS A C 12
ATOM 17176 O O . HIS A 1 46 ? 7.714 -9.323 7.043 1.00 0.12 46 HIS A O 12
ATOM 17191 N N . GLU A 1 47 ? 7.926 -8.406 5.000 1.00 0.08 47 GLU A N 12
ATOM 17192 C CA . GLU A 1 47 ? 9.117 -7.654 5.340 1.00 0.08 47 GLU A CA 12
ATOM 17193 C C . GLU A 1 47 ? 8.820 -6.173 5.172 1.00 0.07 47 GLU A C 12
ATOM 17194 O O . GLU A 1 47 ? 8.003 -5.786 4.333 1.00 0.07 47 GLU A O 12
ATOM 17206 N N . SER A 1 48 ? 9.455 -5.356 5.986 1.00 0.07 48 SER A N 12
ATOM 17207 C CA . SER A 1 48 ? 9.113 -3.949 6.060 1.00 0.07 48 SER A CA 12
ATOM 17208 C C . SER A 1 48 ? 9.814 -3.161 4.965 1.00 0.06 48 SER A C 12
ATOM 17209 O O . SER A 1 48 ? 10.918 -3.505 4.557 1.00 0.09 48 SER A O 12
ATOM 17217 N N . PHE A 1 49 ? 9.148 -2.096 4.511 1.00 0.05 49 PHE A N 12
ATOM 17218 C CA . PHE A 1 49 ? 9.638 -1.239 3.422 1.00 0.05 49 PHE A CA 12
ATOM 17219 C C . PHE A 1 49 ? 11.053 -0.759 3.672 1.00 0.06 49 PHE A C 12
ATOM 17220 O O . PHE A 1 49 ? 11.782 -0.440 2.736 1.00 0.06 49 PHE A O 12
ATOM 17237 N N . LYS A 1 50 ? 11.401 -0.656 4.940 1.00 0.07 50 LYS A N 12
ATOM 17238 C CA . LYS A 1 50 ? 12.762 -0.422 5.355 1.00 0.09 50 LYS A CA 12
ATOM 17239 C C . LYS A 1 50 ? 13.716 -1.332 4.595 1.00 0.09 50 LYS A C 12
ATOM 17240 O O . LYS A 1 50 ? 14.685 -0.878 3.991 1.00 0.13 50 LYS A O 12
ATOM 17259 N N . ASP A 1 51 ? 13.408 -2.616 4.614 1.00 0.10 51 ASP A N 12
ATOM 17260 C CA . ASP A 1 51 ? 14.226 -3.620 3.936 1.00 0.12 51 ASP A CA 12
ATOM 17261 C C . ASP A 1 51 ? 13.944 -3.644 2.431 1.00 0.12 51 ASP A C 12
ATOM 17262 O O . ASP A 1 51 ? 14.735 -4.165 1.647 1.00 0.20 51 ASP A O 12
ATOM 17271 N N . LEU A 1 52 ? 12.818 -3.071 2.021 1.00 0.08 52 LEU A N 12
ATOM 17272 C CA . LEU A 1 52 ? 12.508 -2.924 0.605 1.00 0.07 52 LEU A CA 12
ATOM 17273 C C . LEU A 1 52 ? 13.374 -1.827 0.011 1.00 0.08 52 LEU A C 12
ATOM 17274 O O . LEU A 1 52 ? 13.553 -1.739 -1.201 1.00 0.11 52 LEU A O 12
ATOM 17290 N N . GLY A 1 53 ? 13.913 -0.999 0.887 1.00 0.06 53 GLY A N 12
ATOM 17291 C CA . GLY A 1 53 ? 14.821 0.036 0.468 1.00 0.06 53 GLY A CA 12
ATOM 17292 C C . GLY A 1 53 ? 14.203 1.414 0.508 1.00 0.07 53 GLY A C 12
ATOM 17293 O O . GLY A 1 53 ? 14.754 2.359 -0.057 1.00 0.12 53 GLY A O 12
ATOM 17297 N N . PHE A 1 54 ? 13.052 1.545 1.156 1.00 0.05 54 PHE A N 12
ATOM 17298 C CA . PHE A 1 54 ? 12.405 2.841 1.254 1.00 0.05 54 PHE A CA 12
ATOM 17299 C C . PHE A 1 54 ? 13.047 3.716 2.321 1.00 0.07 54 PHE A C 12
ATOM 17300 O O . PHE A 1 54 ? 13.720 3.223 3.230 1.00 0.12 54 PHE A O 12
ATOM 17317 N N . ASP A 1 55 ? 12.815 5.016 2.199 1.00 0.08 55 ASP A N 12
ATOM 17318 C CA . ASP A 1 55 ? 13.405 6.013 3.088 1.00 0.12 55 ASP A CA 12
ATOM 17319 C C . ASP A 1 55 ? 12.682 7.343 2.881 1.00 0.09 55 ASP A C 12
ATOM 17320 O O . ASP A 1 55 ? 11.573 7.350 2.348 1.00 0.08 55 ASP A O 12
ATOM 17329 N N . SER A 1 56 ? 13.305 8.460 3.244 1.00 0.12 56 SER A N 12
ATOM 17330 C CA . SER A 1 56 ? 12.678 9.774 3.095 1.00 0.13 56 SER A CA 12
ATOM 17331 C C . SER A 1 56 ? 12.726 10.255 1.639 1.00 0.12 56 SER A C 12
ATOM 17332 O O . SER A 1 56 ? 12.862 11.447 1.361 1.00 0.14 56 SER A O 12
ATOM 17340 N N . LEU A 1 57 ? 12.575 9.307 0.725 1.00 0.11 57 LEU A N 12
ATOM 17341 C CA . LEU A 1 57 ? 12.607 9.553 -0.703 1.00 0.11 57 LEU A CA 12
ATOM 17342 C C . LEU A 1 57 ? 11.593 8.663 -1.404 1.00 0.08 57 LEU A C 12
ATOM 17343 O O . LEU A 1 57 ? 10.572 9.123 -1.909 1.00 0.08 57 LEU A O 12
ATOM 17359 N N . THR A 1 58 ? 11.889 7.373 -1.400 1.00 0.06 58 THR A N 12
ATOM 17360 C CA . THR A 1 58 ? 11.082 6.386 -2.089 1.00 0.05 58 THR A CA 12
ATOM 17361 C C . THR A 1 58 ? 9.741 6.178 -1.406 1.00 0.04 58 THR A C 12
ATOM 17362 O O . THR A 1 58 ? 8.718 6.017 -2.070 1.00 0.04 58 THR A O 12
ATOM 17373 N N . ALA A 1 59 ? 9.749 6.172 -0.081 1.00 0.04 59 ALA A N 12
ATOM 17374 C CA . ALA A 1 59 ? 8.521 6.069 0.683 1.00 0.04 59 ALA A CA 12
ATOM 17375 C C . ALA A 1 59 ? 7.573 7.183 0.302 1.00 0.04 59 ALA A C 12
ATOM 17376 O O . ALA A 1 59 ? 6.365 7.007 0.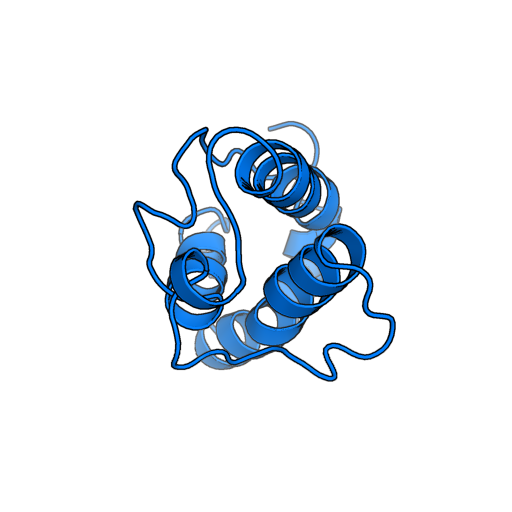273 1.00 0.05 59 ALA A O 12
ATOM 17383 N N . LEU A 1 60 ? 8.151 8.331 0.008 1.00 0.05 60 LEU A N 12
ATOM 17384 C CA . LEU A 1 60 ? 7.397 9.517 -0.337 1.00 0.07 60 LEU A CA 12
ATOM 17385 C C . LEU A 1 60 ? 6.648 9.327 -1.643 1.00 0.06 60 LEU A C 12
ATOM 17386 O O . LEU A 1 60 ? 5.454 9.614 -1.717 1.00 0.07 60 LEU A O 12
ATOM 17402 N N . GLU A 1 61 ? 7.332 8.823 -2.663 1.00 0.05 61 GLU A N 12
ATOM 17403 C CA . GLU A 1 61 ? 6.677 8.582 -3.943 1.00 0.05 61 GLU A CA 12
ATOM 17404 C C . GLU A 1 61 ? 5.780 7.358 -3.868 1.00 0.05 61 GLU A C 12
ATOM 17405 O O . GLU A 1 61 ? 4.799 7.260 -4.591 1.00 0.06 61 GLU A O 12
ATOM 17417 N N . LEU A 1 62 ? 6.117 6.424 -2.996 1.00 0.04 62 LEU A N 12
ATOM 17418 C CA . LEU A 1 62 ? 5.256 5.277 -2.753 1.00 0.03 62 LEU A CA 12
ATOM 17419 C C . LEU A 1 62 ? 3.977 5.717 -2.076 1.00 0.04 62 LEU A C 12
ATOM 17420 O O . LEU A 1 62 ? 2.884 5.318 -2.463 1.00 0.05 62 LEU A O 12
ATOM 17436 N N . ARG A 1 63 ? 4.139 6.531 -1.053 1.00 0.05 63 ARG A N 12
ATOM 17437 C CA . ARG A 1 63 ? 3.026 7.100 -0.339 1.00 0.06 63 ARG A CA 12
ATOM 17438 C C . ARG A 1 63 ? 2.172 7.840 -1.345 1.00 0.06 63 ARG A C 12
ATOM 17439 O O . ARG A 1 63 ? 0.952 7.715 -1.369 1.00 0.08 63 ARG A O 12
ATOM 17460 N N . ASP A 1 64 ? 2.864 8.568 -2.209 1.00 0.06 64 ASP A N 12
ATOM 17461 C CA . ASP A 1 64 ? 2.249 9.274 -3.314 1.00 0.07 64 ASP A CA 12
ATOM 17462 C C . ASP A 1 64 ? 1.500 8.300 -4.224 1.00 0.06 64 ASP A C 12
ATOM 17463 O O . ASP A 1 64 ? 0.386 8.579 -4.668 1.00 0.07 64 ASP A O 12
ATOM 17472 N N . HIS A 1 65 ? 2.119 7.146 -4.476 1.00 0.05 65 HIS A N 12
ATOM 17473 C CA . HIS A 1 65 ? 1.516 6.104 -5.291 1.00 0.05 65 HIS A CA 12
ATOM 17474 C C . HIS A 1 65 ? 0.238 5.582 -4.664 1.00 0.05 65 HIS A C 12
ATOM 17475 O O . HIS A 1 65 ? -0.746 5.407 -5.355 1.00 0.06 65 HIS A O 12
ATOM 17490 N N . LEU A 1 66 ? 0.250 5.338 -3.357 1.00 0.04 66 LEU A N 12
ATOM 17491 C CA . LEU A 1 66 ? -0.889 4.717 -2.688 1.00 0.04 66 LEU A CA 12
ATOM 17492 C C . LEU A 1 66 ? -2.115 5.612 -2.728 1.00 0.05 66 LEU A C 12
ATOM 17493 O O . LEU A 1 66 ? -3.229 5.145 -2.904 1.00 0.06 66 LEU A O 12
ATOM 17509 N N . GLN A 1 67 ? -1.900 6.898 -2.559 1.00 0.05 67 GLN A N 12
ATOM 17510 C CA . GLN A 1 67 ? -2.994 7.869 -2.582 1.00 0.07 67 GLN A CA 12
ATOM 17511 C C . GLN A 1 67 ? -3.490 8.049 -3.992 1.00 0.07 67 GLN A C 12
ATOM 17512 O O . GLN A 1 67 ? -4.656 8.334 -4.226 1.00 0.10 67 GLN A O 12
ATOM 17526 N N . THR A 1 68 ? -2.580 7.911 -4.924 1.00 0.06 68 THR A N 12
ATOM 17527 C CA . THR A 1 68 ? -2.898 7.920 -6.320 1.00 0.08 68 THR A CA 12
ATOM 17528 C C . THR A 1 68 ? -3.684 6.666 -6.673 1.00 0.07 68 THR A C 12
ATOM 17529 O O . THR A 1 68 ? -4.733 6.712 -7.316 1.00 0.09 68 THR A O 12
ATOM 17540 N N . ALA A 1 69 ? -3.147 5.557 -6.219 1.00 0.06 69 ALA A N 12
ATOM 17541 C CA . ALA A 1 69 ? -3.738 4.250 -6.396 1.00 0.07 69 ALA A CA 12
ATOM 17542 C C . ALA A 1 69 ? -5.123 4.147 -5.771 1.00 0.10 69 ALA A C 12
ATOM 17543 O O . ALA A 1 69 ? -6.080 3.754 -6.431 1.00 0.13 69 ALA A O 12
ATOM 17550 N N . THR A 1 70 ? -5.226 4.503 -4.501 1.00 0.10 70 THR A N 12
ATOM 17551 C CA . THR A 1 70 ? -6.461 4.303 -3.758 1.00 0.13 70 THR A CA 12
ATOM 17552 C C . THR A 1 70 ? -7.384 5.496 -3.910 1.00 0.14 70 THR A C 12
ATOM 17553 O O . THR A 1 70 ? -8.603 5.360 -4.041 1.00 0.16 70 THR A O 12
ATOM 17564 N N . GLY A 1 71 ? -6.775 6.666 -3.928 1.00 0.13 71 GLY A N 12
ATOM 17565 C CA . GLY A 1 71 ? -7.527 7.897 -3.968 1.00 0.15 71 GLY A CA 12
ATOM 17566 C C . GLY A 1 71 ? -7.799 8.413 -2.573 1.00 0.19 71 GLY A C 12
ATOM 17567 O O . GLY A 1 71 ? -8.511 9.399 -2.387 1.00 0.31 71 GLY A O 12
ATOM 17571 N N . LEU A 1 72 ? -7.212 7.737 -1.598 1.00 0.15 72 LEU A N 12
ATOM 17572 C CA . LEU A 1 72 ? -7.410 8.052 -0.195 1.00 0.17 72 LEU A CA 12
ATOM 17573 C C . LEU A 1 72 ? -6.268 8.922 0.304 1.00 0.17 72 LEU A C 12
ATOM 17574 O O . LEU A 1 72 ? -5.441 9.385 -0.482 1.00 0.18 72 LEU A O 12
ATOM 17590 N N . ASN A 1 73 ? -6.218 9.134 1.606 1.00 0.18 73 ASN A N 12
ATOM 17591 C CA . ASN A 1 73 ? -5.272 10.072 2.182 1.00 0.20 73 ASN A CA 12
ATOM 17592 C C . ASN A 1 73 ? -4.295 9.363 3.106 1.00 0.17 73 ASN A C 12
ATOM 17593 O O . ASN A 1 73 ? -4.647 8.969 4.217 1.00 0.24 73 ASN A O 12
ATOM 17604 N N . LEU A 1 74 ? -3.071 9.185 2.631 1.00 0.10 74 LEU A N 12
ATOM 17605 C CA . LEU A 1 74 ? -2.035 8.544 3.416 1.00 0.09 74 LEU A CA 12
ATOM 17606 C C . LEU A 1 74 ? -1.017 9.584 3.914 1.00 0.13 74 LEU A C 12
ATOM 17607 O O . LEU A 1 74 ? -1.314 10.779 3.907 1.00 0.17 74 LEU A O 12
ATOM 17623 N N . SER A 1 75 ? 0.178 9.157 4.337 1.00 0.15 75 SER A N 12
ATOM 17624 C CA . SER A 1 75 ? 1.080 10.067 5.054 1.00 0.22 75 SER A CA 12
ATOM 17625 C C . SER A 1 75 ? 2.546 9.812 4.686 1.00 0.15 75 SER A C 12
ATOM 17626 O O . SER A 1 75 ? 2.873 8.738 4.207 1.00 0.12 75 SER A O 12
ATOM 17634 N N . SER A 1 76 ? 3.423 10.788 4.906 1.00 0.21 76 SER A N 12
ATOM 17635 C CA . SER A 1 76 ? 4.825 10.677 4.481 1.00 0.22 76 SER A CA 12
ATOM 17636 C C . SER A 1 76 ? 5.515 9.424 5.041 1.00 0.18 76 SER A C 12
ATOM 17637 O O . SER A 1 76 ? 6.186 8.695 4.307 1.00 0.23 76 SER A O 12
ATOM 17645 N N . THR A 1 77 ? 5.302 9.146 6.322 1.00 0.15 77 THR A N 12
ATOM 17646 C CA . THR A 1 77 ? 5.969 8.032 6.988 1.00 0.13 77 THR A CA 12
ATOM 17647 C C . THR A 1 77 ? 5.035 6.836 7.053 1.00 0.10 77 THR A C 12
ATOM 17648 O O . THR A 1 77 ? 5.136 5.981 7.927 1.00 0.11 77 THR A O 12
ATOM 17659 N N . LEU A 1 78 ? 4.142 6.809 6.086 1.00 0.08 78 LEU A N 12
ATOM 17660 C CA . LEU A 1 78 ? 3.098 5.806 5.952 1.00 0.06 78 LEU A CA 12
ATOM 17661 C C . LEU A 1 78 ? 3.643 4.388 6.147 1.00 0.05 78 LEU A C 12
ATOM 17662 O O . LEU A 1 78 ? 3.201 3.652 7.031 1.00 0.06 78 LEU A O 12
ATOM 17678 N N . ILE A 1 79 ? 4.606 4.024 5.323 1.00 0.05 79 ILE A N 12
ATOM 17679 C CA . ILE A 1 79 ? 5.173 2.678 5.337 1.00 0.05 79 ILE A CA 12
ATOM 17680 C C . ILE A 1 79 ? 6.190 2.474 6.454 1.00 0.06 79 ILE A C 12
ATOM 17681 O O . ILE A 1 79 ? 6.871 1.449 6.512 1.00 0.07 79 ILE A O 12
ATOM 17697 N N . PHE A 1 80 ? 6.293 3.446 7.333 1.00 0.08 80 PHE A N 12
ATOM 17698 C CA . PHE A 1 80 ? 7.157 3.329 8.491 1.00 0.10 80 PHE A CA 12
ATOM 17699 C C . PHE A 1 80 ? 6.305 3.423 9.739 1.00 0.12 80 PHE A C 12
ATOM 17700 O O . PHE A 1 80 ? 6.760 3.167 10.855 1.00 0.19 80 PHE A O 12
ATOM 17717 N N . ASP A 1 81 ? 5.056 3.800 9.516 1.00 0.11 81 ASP A N 12
ATOM 17718 C CA . ASP A 1 81 ? 4.027 3.735 10.528 1.00 0.13 81 ASP A CA 12
ATOM 17719 C C . ASP A 1 81 ? 3.429 2.347 10.475 1.00 0.10 81 ASP A C 12
ATOM 17720 O O . ASP A 1 81 ? 3.086 1.740 11.488 1.00 0.12 81 ASP A O 12
ATOM 17729 N N . HIS A 1 82 ? 3.306 1.870 9.245 1.00 0.06 82 HIS A N 12
ATOM 17730 C CA . HIS A 1 82 ? 2.805 0.553 8.953 1.00 0.05 82 HIS A CA 12
ATOM 17731 C C . HIS A 1 82 ? 3.895 -0.189 8.207 1.00 0.05 82 HIS A C 12
ATOM 17732 O O . HIS A 1 82 ? 4.173 0.094 7.046 1.00 0.05 82 HIS A O 12
ATOM 17747 N N . PRO A 1 83 ? 4.525 -1.140 8.888 1.00 0.05 83 PRO A N 12
ATOM 17748 C CA . PRO A 1 83 ? 5.821 -1.698 8.491 1.00 0.06 83 PRO A CA 12
ATOM 17749 C C . PRO A 1 83 ? 5.838 -2.349 7.116 1.00 0.05 83 PRO A C 12
ATOM 17750 O O . PRO A 1 83 ? 6.781 -2.163 6.350 1.00 0.06 83 PRO A O 12
ATOM 17761 N N . THR A 1 84 ? 4.813 -3.112 6.803 1.00 0.04 84 THR A N 12
ATOM 17762 C CA . THR A 1 84 ? 4.818 -3.907 5.604 1.00 0.04 84 THR A CA 12
ATOM 17763 C C . THR A 1 84 ? 3.686 -3.503 4.697 1.00 0.03 84 THR A C 12
ATOM 17764 O O . THR A 1 84 ? 2.724 -2.887 5.141 1.00 0.03 84 THR A O 12
ATOM 17775 N N . PRO A 1 85 ? 3.787 -3.840 3.406 1.00 0.04 85 PRO A N 12
ATOM 17776 C CA . PRO A 1 85 ? 2.692 -3.655 2.459 1.00 0.03 85 PRO A CA 12
ATOM 17777 C C . PRO A 1 85 ? 1.459 -4.405 2.926 1.00 0.04 85 PRO A C 12
ATOM 17778 O O . PRO A 1 85 ? 0.347 -4.164 2.479 1.00 0.04 85 PRO A O 12
ATOM 17789 N N . HIS A 1 86 ? 1.688 -5.306 3.851 1.00 0.04 86 HIS A N 12
ATOM 17790 C CA . HIS A 1 86 ? 0.625 -6.035 4.506 1.00 0.04 86 HIS A CA 12
ATOM 17791 C C . HIS A 1 86 ? -0.067 -5.112 5.495 1.00 0.04 86 HIS A C 12
ATOM 17792 O O . HIS A 1 86 ? -1.285 -4.979 5.496 1.00 0.06 86 HIS A O 12
ATOM 17807 N N . ALA A 1 87 ? 0.746 -4.437 6.296 1.00 0.03 87 ALA A N 12
ATOM 17808 C CA . ALA A 1 87 ? 0.251 -3.535 7.326 1.00 0.03 87 ALA A CA 12
ATOM 17809 C C . ALA A 1 87 ? -0.309 -2.282 6.698 1.00 0.03 87 ALA A C 12
ATOM 17810 O O . ALA A 1 87 ? -1.159 -1.597 7.263 1.00 0.06 87 ALA A O 12
ATOM 17817 N N . VAL A 1 88 ? 0.182 -2.004 5.518 1.00 0.02 88 VAL A N 12
ATOM 17818 C CA . VAL A 1 88 ? -0.206 -0.829 4.785 1.00 0.03 88 VAL A CA 12
ATOM 17819 C C . VAL A 1 88 ? -1.478 -1.081 4.012 1.00 0.03 88 VAL A C 12
ATOM 17820 O O . VAL A 1 88 ? -2.374 -0.243 3.994 1.00 0.04 88 VAL A O 12
ATOM 17833 N N . ALA A 1 89 ? -1.563 -2.237 3.384 1.00 0.03 89 ALA A N 12
ATOM 17834 C CA . ALA A 1 89 ? -2.748 -2.582 2.629 1.00 0.04 89 ALA A CA 12
ATOM 17835 C C . ALA A 1 89 ? -3.960 -2.629 3.531 1.00 0.04 89 ALA A C 12
ATOM 17836 O O . ALA A 1 89 ? -5.012 -2.129 3.161 1.00 0.06 89 ALA A O 12
ATOM 17843 N N . GLU A 1 90 ? -3.817 -3.185 4.733 1.00 0.04 90 GLU A N 12
ATOM 17844 C CA . GLU A 1 90 ? -4.942 -3.222 5.650 1.00 0.05 90 GLU A CA 12
ATOM 17845 C C . GLU A 1 90 ? -5.167 -1.837 6.240 1.00 0.05 90 GLU A C 12
ATOM 17846 O O . GLU A 1 90 ? -6.263 -1.496 6.674 1.00 0.07 90 GLU A O 12
ATOM 17858 N N . HIS A 1 91 ? -4.113 -1.034 6.228 1.00 0.05 91 HIS A N 12
ATOM 17859 C CA . HIS A 1 91 ? -4.214 0.361 6.593 1.00 0.05 91 HIS A CA 12
ATOM 17860 C C . HIS A 1 91 ? -5.026 1.116 5.547 1.00 0.05 91 HIS A C 12
ATOM 17861 O O . HIS A 1 91 ? -5.608 2.162 5.826 1.00 0.06 91 HIS A O 12
ATOM 17876 N N . LEU A 1 92 ? -5.051 0.584 4.340 1.00 0.05 92 LEU A N 12
ATOM 17877 C CA . LEU A 1 92 ? -5.809 1.184 3.261 1.00 0.06 92 LEU A CA 12
ATOM 17878 C C . LEU A 1 92 ? -7.287 0.876 3.414 1.00 0.08 92 LEU A C 12
ATOM 17879 O O . LEU A 1 92 ? -8.120 1.518 2.793 1.00 0.12 92 LEU A O 12
ATOM 17895 N N . LEU A 1 93 ? -7.593 -0.071 4.295 1.00 0.08 93 LEU A N 12
ATOM 17896 C CA . LEU A 1 93 ? -8.979 -0.421 4.618 1.00 0.10 93 LEU A CA 12
ATOM 17897 C C . LEU A 1 93 ? -9.511 0.598 5.590 1.00 0.11 93 LEU A C 12
ATOM 17898 O O . LEU A 1 93 ? -10.695 0.921 5.613 1.00 0.13 93 LEU A O 12
ATOM 17914 N N . GLU A 1 94 ? -8.593 1.096 6.390 1.00 0.11 94 GLU A N 12
ATOM 17915 C CA . GLU A 1 94 ? -8.879 2.109 7.383 1.00 0.13 94 GLU A CA 12
ATOM 17916 C C . GLU A 1 94 ? -9.454 3.352 6.721 1.00 0.14 94 GLU A C 12
ATOM 17917 O O . GLU A 1 94 ? -10.242 4.090 7.314 1.00 0.17 94 GLU A O 12
ATOM 17929 N N . GLN A 1 95 ? -9.055 3.560 5.480 1.00 0.12 95 GLN A N 12
ATOM 17930 C CA . GLN A 1 95 ? -9.449 4.720 4.713 1.00 0.14 95 GLN A CA 12
ATOM 17931 C C . GLN A 1 95 ? -10.825 4.506 4.082 1.00 0.15 95 GLN A C 12
ATOM 17932 O O . GLN A 1 95 ? -11.520 5.456 3.714 1.00 0.16 95 GLN A O 12
ATOM 17946 N N . ILE A 1 96 ? -11.196 3.241 3.979 1.00 0.16 96 ILE A N 12
ATOM 17947 C CA . ILE A 1 96 ? -12.366 2.810 3.238 1.00 0.19 96 ILE A CA 12
ATOM 17948 C C . ILE A 1 96 ? -13.675 3.115 3.974 1.00 0.24 96 ILE A C 12
ATOM 17949 O O . ILE A 1 96 ? -13.768 3.001 5.197 1.00 0.25 96 ILE A O 12
ATOM 17965 N N . PRO A 1 97 ? -14.693 3.522 3.202 1.00 0.27 97 PRO A N 12
ATOM 17966 C CA . PRO A 1 97 ? -15.978 4.020 3.713 1.00 0.33 97 PRO A CA 12
ATOM 17967 C C . PRO A 1 97 ? -16.943 2.929 4.190 1.00 0.35 97 PRO A C 12
ATOM 17968 O O . PRO A 1 97 ? -17.795 2.460 3.431 1.00 0.36 97 PRO A O 12
ATOM 17979 N N . GLY A 1 98 ? -16.815 2.532 5.444 1.00 0.36 98 GLY A N 12
ATOM 17980 C CA . GLY A 1 98 ? -17.772 1.613 6.046 1.00 0.39 98 GLY A CA 12
ATOM 17981 C C . GLY A 1 98 ? -17.527 0.162 5.679 1.00 0.38 98 GLY A C 12
ATOM 17982 O O . GLY A 1 98 ? -17.351 -0.683 6.556 1.00 0.42 98 GLY A O 12
ATOM 17986 N N . ILE A 1 99 ? -17.532 -0.117 4.382 1.00 0.34 99 ILE A N 12
ATOM 17987 C CA . ILE A 1 99 ? -17.274 -1.458 3.857 1.00 0.34 99 ILE A CA 12
ATOM 17988 C C . ILE A 1 99 ? -15.959 -2.028 4.378 1.00 0.37 99 ILE A C 12
ATOM 17989 O O . ILE A 1 99 ? -15.835 -3.233 4.594 1.00 0.59 99 ILE A O 12
ATOM 18005 N N . GLY A 1 100 ? -14.982 -1.155 4.562 1.00 0.26 100 GLY A N 12
ATOM 18006 C CA . GLY A 1 100 ? -13.689 -1.573 5.032 1.00 0.28 100 GLY A CA 12
ATOM 18007 C C . GLY A 1 100 ? -13.511 -1.276 6.508 1.00 0.56 100 GLY A C 12
ATOM 18008 O O . GLY A 1 100 ? -13.779 -2.171 7.337 1.00 1.33 100 GLY A O 12
ATOM 18013 N N . GLY A 1 1 ? -5.577 12.709 -2.082 1.00 4.26 1 GLY A N 13
ATOM 18014 C CA . GLY A 1 1 ? -6.837 12.578 -1.311 1.00 3.40 1 GLY A CA 13
ATOM 18015 C C . GLY A 1 1 ? -8.039 13.026 -2.112 1.00 2.51 1 GLY A C 13
ATOM 18016 O O . GLY A 1 1 ? -7.928 13.264 -3.317 1.00 2.92 1 GLY A O 13
ATOM 18022 N N . SER A 1 2 ? -9.186 13.137 -1.441 1.00 1.84 2 SER A N 13
ATOM 18023 C CA . SER A 1 2 ? -10.433 13.569 -2.075 1.00 1.44 2 SER A CA 13
ATOM 18024 C C . SER A 1 2 ? -10.835 12.621 -3.206 1.00 1.14 2 SER A C 13
ATOM 18025 O O . SER A 1 2 ? -11.287 13.051 -4.266 1.00 1.80 2 SER A O 13
ATOM 18033 N N . THR A 1 3 ? -10.655 11.329 -2.971 1.00 0.93 3 THR A N 13
ATOM 18034 C CA . THR A 1 3 ? -10.977 10.302 -3.952 1.00 0.78 3 THR A CA 13
ATOM 18035 C C . THR A 1 3 ? -11.186 8.971 -3.229 1.00 0.84 3 THR A C 13
ATOM 18036 O O . THR A 1 3 ? -10.629 8.762 -2.152 1.00 1.82 3 THR A O 13
ATOM 18047 N N . ALA A 1 4 ? -12.001 8.088 -3.791 1.00 0.63 4 ALA A N 13
ATOM 18048 C CA . ALA A 1 4 ? -12.236 6.787 -3.179 1.00 0.52 4 ALA A CA 13
ATOM 18049 C C . ALA A 1 4 ? -12.859 5.822 -4.164 1.00 0.42 4 ALA A C 13
ATOM 18050 O O . ALA A 1 4 ? -12.357 4.723 -4.331 1.00 0.34 4 ALA A O 13
ATOM 18057 N N . THR A 1 5 ? -13.936 6.253 -4.822 1.00 0.48 5 THR A N 13
ATOM 18058 C CA . THR A 1 5 ? -14.696 5.413 -5.762 1.00 0.48 5 THR A CA 13
ATOM 18059 C C . THR A 1 5 ? -13.787 4.673 -6.740 1.00 0.39 5 THR A C 13
ATOM 18060 O O . THR A 1 5 ? -14.127 3.592 -7.215 1.00 0.42 5 THR A O 13
ATOM 18071 N N . LEU A 1 6 ? -12.633 5.253 -7.012 1.00 0.30 6 LEU A N 13
ATOM 18072 C CA . LEU A 1 6 ? -11.611 4.605 -7.814 1.00 0.23 6 LEU A CA 13
ATOM 18073 C C . LEU A 1 6 ? -11.268 3.228 -7.250 1.00 0.22 6 LEU A C 13
ATOM 18074 O O . LEU A 1 6 ? -11.540 2.202 -7.874 1.00 0.31 6 LEU A O 13
ATOM 18090 N N . LEU A 1 7 ? -10.683 3.207 -6.062 1.00 0.16 7 LEU A N 13
ATOM 18091 C CA . LEU A 1 7 ? -10.310 1.953 -5.436 1.00 0.15 7 LEU A CA 13
ATOM 18092 C C . LEU A 1 7 ? -11.485 1.337 -4.701 1.00 0.20 7 LEU A C 13
ATOM 18093 O O . LEU A 1 7 ? -11.620 0.129 -4.638 1.00 0.22 7 LEU A O 13
ATOM 18109 N N . THR A 1 8 ? -12.332 2.179 -4.161 1.00 0.24 8 THR A N 13
ATOM 18110 C CA . THR A 1 8 ? -13.491 1.747 -3.389 1.00 0.31 8 THR A CA 13
ATOM 18111 C C . THR A 1 8 ? -14.396 0.830 -4.210 1.00 0.35 8 THR A C 13
ATOM 18112 O O . THR A 1 8 ? -15.005 -0.096 -3.674 1.00 0.38 8 THR A O 13
ATOM 18123 N N . SER A 1 9 ? -14.438 1.059 -5.516 1.00 0.36 9 SER A N 13
ATOM 18124 C CA . SER A 1 9 ? -15.184 0.194 -6.415 1.00 0.42 9 SER A CA 13
ATOM 18125 C C . SER A 1 9 ? -14.590 -1.217 -6.398 1.00 0.39 9 SER A C 13
ATOM 18126 O O . SER A 1 9 ? -15.303 -2.208 -6.580 1.00 0.43 9 SER A O 13
ATOM 18134 N N . LYS A 1 10 ? -13.283 -1.295 -6.160 1.00 0.33 10 LYS A N 13
ATOM 18135 C CA . LYS A 1 10 ? -12.600 -2.565 -5.978 1.00 0.31 10 LYS A CA 13
ATOM 18136 C C . LYS A 1 10 ? -13.053 -3.229 -4.693 1.00 0.28 10 LYS A C 13
ATOM 18137 O O . LYS A 1 10 ? -13.634 -4.310 -4.720 1.00 0.29 10 LYS A O 13
ATOM 18156 N N . LEU A 1 11 ? -12.800 -2.555 -3.573 1.00 0.24 11 LEU A N 13
ATOM 18157 C CA . LEU A 1 11 ? -13.063 -3.123 -2.250 1.00 0.23 11 LEU A CA 13
ATOM 18158 C C . LEU A 1 11 ? -14.523 -3.500 -2.090 1.00 0.27 11 LEU A C 13
ATOM 18159 O O . LEU A 1 11 ? -14.860 -4.394 -1.318 1.00 0.28 11 LEU A O 13
ATOM 18175 N N . ALA A 1 12 ? -15.380 -2.815 -2.824 1.00 0.30 12 ALA A N 13
ATOM 18176 C CA . ALA A 1 12 ? -16.805 -3.118 -2.838 1.00 0.35 12 ALA A CA 13
ATOM 18177 C C . ALA A 1 12 ? -17.052 -4.572 -3.232 1.00 0.36 12 ALA A C 13
ATOM 18178 O O . ALA A 1 12 ? -18.036 -5.182 -2.817 1.00 0.40 12 ALA A O 13
ATOM 18185 N N . GLY A 1 13 ? -16.145 -5.116 -4.031 1.00 0.35 13 GLY A N 13
ATOM 18186 C CA . GLY A 1 13 ? -16.265 -6.486 -4.477 1.00 0.37 13 GLY A CA 13
ATOM 18187 C C . GLY A 1 13 ? -15.597 -7.466 -3.531 1.00 0.34 13 GLY A C 13
ATOM 18188 O O . GLY A 1 13 ? -15.778 -8.677 -3.656 1.00 0.38 13 GLY A O 13
ATOM 18192 N N . LEU A 1 14 ? -14.825 -6.950 -2.582 1.00 0.29 14 LEU A N 13
ATOM 18193 C CA . LEU A 1 14 ? -14.087 -7.787 -1.657 1.00 0.26 14 LEU A CA 13
ATOM 18194 C C . LEU A 1 14 ? -14.674 -7.751 -0.273 1.00 0.26 14 LEU A C 13
ATOM 18195 O O . LEU A 1 14 ? -15.582 -6.979 0.038 1.00 0.29 14 LEU A O 13
ATOM 18211 N N . THR A 1 15 ? -14.116 -8.606 0.544 1.00 0.25 15 THR A N 13
ATOM 18212 C CA . THR A 1 15 ? -14.314 -8.574 1.971 1.00 0.26 15 THR A CA 13
ATOM 18213 C C . THR A 1 15 ? -13.065 -7.965 2.569 1.00 0.24 15 THR A C 13
ATOM 18214 O O . THR A 1 15 ? -12.073 -7.870 1.857 1.00 0.21 15 THR A O 13
ATOM 18225 N N . ALA A 1 16 ? -13.082 -7.565 3.832 1.00 0.26 16 ALA A N 13
ATOM 18226 C CA . ALA A 1 16 ? -11.913 -6.918 4.442 1.00 0.26 16 ALA A CA 13
ATOM 18227 C C . ALA A 1 16 ? -10.628 -7.691 4.146 1.00 0.23 16 ALA A C 13
ATOM 18228 O O . ALA A 1 16 ? -9.574 -7.103 3.908 1.00 0.23 16 ALA A O 13
ATOM 18235 N N . THR A 1 17 ? -10.739 -9.008 4.117 1.00 0.24 17 THR A N 13
ATOM 18236 C CA . THR A 1 17 ? -9.606 -9.866 3.858 1.00 0.24 17 THR A CA 13
ATOM 18237 C C . THR A 1 17 ? -9.169 -9.826 2.390 1.00 0.22 17 THR A C 13
ATOM 18238 O O . THR A 1 17 ? -7.981 -9.867 2.093 1.00 0.28 17 THR A O 13
ATOM 18249 N N . GLU A 1 18 ? -10.104 -9.761 1.461 1.00 0.20 18 GLU A N 13
ATOM 18250 C CA . GLU A 1 18 ? -9.739 -9.646 0.079 1.00 0.19 18 GLU A CA 13
ATOM 18251 C C . GLU A 1 18 ? -9.353 -8.210 -0.253 1.00 0.17 18 GLU A C 13
ATOM 18252 O O . GLU A 1 18 ? -8.536 -7.965 -1.132 1.00 0.16 18 GLU A O 13
ATOM 18264 N N . GLN A 1 19 ? -9.945 -7.266 0.465 1.00 0.16 19 GLN A N 13
ATOM 18265 C CA . GLN A 1 19 ? -9.624 -5.857 0.318 1.00 0.16 19 GLN A CA 13
ATOM 18266 C C . GLN A 1 19 ? -8.197 -5.606 0.744 1.00 0.15 19 GLN A C 13
ATOM 18267 O O . GLN A 1 19 ? -7.438 -4.911 0.068 1.00 0.17 19 GLN A O 13
ATOM 18281 N N . ARG A 1 20 ? -7.839 -6.181 1.878 1.00 0.18 20 ARG A N 13
ATOM 18282 C CA . ARG A 1 20 ? -6.481 -6.095 2.359 1.00 0.22 20 ARG A CA 13
ATOM 18283 C C . ARG A 1 20 ? -5.553 -6.790 1.386 1.00 0.18 20 ARG A C 13
ATOM 18284 O O . ARG A 1 20 ? -4.430 -6.362 1.176 1.00 0.24 20 ARG A O 13
ATOM 18305 N N . ALA A 1 21 ? -6.063 -7.845 0.768 1.00 0.19 21 ALA A N 13
ATOM 18306 C CA . ALA A 1 21 ? -5.289 -8.640 -0.179 1.00 0.19 21 ALA A CA 13
ATOM 18307 C C . ALA A 1 21 ? -5.042 -7.902 -1.490 1.00 0.16 21 ALA A C 13
ATOM 18308 O O . ALA A 1 21 ? -3.931 -7.913 -2.014 1.00 0.19 21 ALA A O 13
ATOM 18315 N N . VAL A 1 22 ? -6.071 -7.253 -2.011 1.00 0.12 22 VAL A N 13
ATOM 18316 C CA . VAL A 1 22 ? -5.975 -6.614 -3.319 1.00 0.12 22 VAL A CA 13
ATOM 18317 C C . VAL A 1 22 ? -4.991 -5.456 -3.312 1.00 0.08 22 VAL A C 13
ATOM 18318 O O . VAL A 1 22 ? -4.270 -5.253 -4.287 1.00 0.10 22 VAL A O 13
ATOM 18331 N N . THR A 1 23 ? -4.940 -4.693 -2.233 1.00 0.06 23 THR A N 13
ATOM 18332 C CA . THR A 1 23 ? -3.933 -3.660 -2.151 1.00 0.04 23 THR A CA 13
ATOM 18333 C C . THR A 1 23 ? -2.717 -4.118 -1.389 1.00 0.05 23 THR A C 13
ATOM 18334 O O . THR A 1 23 ? -1.737 -3.410 -1.340 1.00 0.11 23 THR A O 13
ATOM 18345 N N . ARG A 1 24 ? -2.763 -5.310 -0.815 1.00 0.04 24 ARG A N 13
ATOM 18346 C CA . ARG A 1 24 ? -1.534 -5.971 -0.390 1.00 0.05 24 ARG A CA 13
ATOM 18347 C C . ARG A 1 24 ? -0.751 -6.277 -1.642 1.00 0.08 24 ARG A C 13
ATOM 18348 O O . ARG A 1 24 ? 0.458 -6.486 -1.623 1.00 0.17 24 ARG A O 13
ATOM 18369 N N . LYS A 1 25 ? -1.482 -6.252 -2.739 1.00 0.05 25 LYS A N 13
ATOM 18370 C CA . LYS A 1 25 ? -0.937 -6.399 -4.045 1.00 0.08 25 LYS A CA 13
ATOM 18371 C C . LYS A 1 25 ? -0.706 -5.007 -4.650 1.00 0.07 25 LYS A C 13
ATOM 18372 O O . LYS A 1 25 ? 0.279 -4.789 -5.346 1.00 0.11 25 LYS A O 13
ATOM 18391 N N . LEU A 1 26 ? -1.605 -4.054 -4.363 1.00 0.04 26 LEU A N 13
ATOM 18392 C CA . LEU A 1 26 ? -1.461 -2.693 -4.877 1.00 0.04 26 LEU A CA 13
ATOM 18393 C C . LEU A 1 26 ? -0.265 -1.981 -4.246 1.00 0.04 26 LEU A C 13
ATOM 18394 O O . LEU A 1 26 ? 0.593 -1.490 -4.968 1.00 0.04 26 LEU A O 13
ATOM 18410 N N . VAL A 1 27 ? -0.200 -1.926 -2.912 1.00 0.04 27 VAL A N 13
ATOM 18411 C CA . VAL A 1 27 ? 0.929 -1.277 -2.240 1.00 0.04 27 VAL A CA 13
ATOM 18412 C C . VAL A 1 27 ? 2.230 -1.919 -2.709 1.00 0.05 27 VAL A C 13
ATOM 18413 O O . VAL A 1 27 ? 3.248 -1.258 -2.902 1.00 0.05 27 VAL A O 13
ATOM 18426 N N . LEU A 1 28 ? 2.137 -3.216 -2.921 1.00 0.05 28 LEU A N 13
ATOM 18427 C CA . LEU A 1 28 ? 3.222 -4.019 -3.429 1.00 0.05 28 LEU A CA 13
ATOM 18428 C C . LEU A 1 28 ? 3.604 -3.552 -4.826 1.00 0.05 28 LEU A C 13
ATOM 18429 O O . LEU A 1 28 ? 4.768 -3.315 -5.126 1.00 0.06 28 LEU A O 13
ATOM 18445 N N . ASP A 1 29 ? 2.594 -3.379 -5.652 1.00 0.04 29 ASP A N 13
ATOM 18446 C CA . ASP A 1 29 ? 2.767 -2.995 -7.048 1.00 0.05 29 ASP A CA 13
ATOM 18447 C C . ASP A 1 29 ? 3.337 -1.591 -7.133 1.00 0.03 29 ASP A C 13
ATOM 18448 O O . ASP A 1 29 ? 4.200 -1.298 -7.957 1.00 0.04 29 ASP A O 13
ATOM 18457 N N . GLN A 1 30 ? 2.828 -0.724 -6.274 1.00 0.03 30 GLN A N 13
ATOM 18458 C CA . GLN A 1 30 ? 3.310 0.636 -6.172 1.00 0.03 30 GLN A CA 13
ATOM 18459 C C . GLN A 1 30 ? 4.748 0.665 -5.724 1.00 0.03 30 GLN A C 13
ATOM 18460 O O . GLN A 1 30 ? 5.579 1.339 -6.323 1.00 0.04 30 GLN A O 13
ATOM 18474 N N . ALA A 1 31 ? 5.027 -0.083 -4.670 1.00 0.02 31 ALA A N 13
ATOM 18475 C CA . ALA A 1 31 ? 6.370 -0.180 -4.112 1.00 0.03 31 ALA A CA 13
ATOM 18476 C C . ALA A 1 31 ? 7.315 -0.713 -5.157 1.00 0.03 31 ALA A C 13
ATOM 18477 O O . ALA A 1 31 ? 8.496 -0.374 -5.198 1.00 0.04 31 ALA A O 13
ATOM 18484 N N . ALA A 1 32 ? 6.753 -1.526 -6.019 1.00 0.03 32 ALA A N 13
ATOM 18485 C CA . ALA A 1 32 ? 7.470 -2.104 -7.114 1.00 0.04 32 ALA A CA 13
ATOM 18486 C C . ALA A 1 32 ? 7.828 -1.020 -8.106 1.00 0.05 32 ALA A C 13
ATOM 18487 O O . ALA A 1 32 ? 8.974 -0.907 -8.529 1.00 0.07 32 ALA A O 13
ATOM 18494 N N . SER A 1 33 ? 6.855 -0.185 -8.417 1.00 0.05 33 SER A N 13
ATOM 18495 C CA . SER A 1 33 ? 7.044 0.913 -9.345 1.00 0.07 33 SER A CA 13
ATOM 18496 C C . SER A 1 33 ? 8.137 1.847 -8.833 1.00 0.06 33 SER A C 13
ATOM 18497 O O . SER A 1 33 ? 8.934 2.380 -9.606 1.00 0.08 33 SER A O 13
ATOM 18505 N N . VAL A 1 34 ? 8.164 2.026 -7.520 1.00 0.04 34 VAL A N 13
ATOM 18506 C CA . VAL A 1 34 ? 9.152 2.857 -6.867 1.00 0.04 34 VAL A CA 13
ATOM 18507 C C . VAL A 1 34 ? 10.522 2.265 -7.025 1.00 0.05 34 VAL A C 13
ATOM 18508 O O . VAL A 1 34 ? 11.435 2.868 -7.591 1.00 0.07 34 VAL A O 13
ATOM 18521 N N . LEU A 1 35 ? 10.632 1.065 -6.499 1.00 0.04 35 LEU A N 13
ATOM 18522 C CA . LEU A 1 35 ? 11.892 0.380 -6.359 1.00 0.06 35 LEU A CA 13
ATOM 18523 C C . LEU A 1 35 ? 12.574 0.079 -7.689 1.00 0.08 35 LEU A C 13
ATOM 18524 O O . LEU A 1 35 ? 13.803 0.088 -7.771 1.00 0.12 35 LEU A O 13
ATOM 18540 N N . GLY A 1 36 ? 11.792 -0.181 -8.723 1.00 0.08 36 GLY A N 13
ATOM 18541 C CA . GLY A 1 36 ? 12.379 -0.510 -10.007 1.00 0.11 36 GLY A CA 13
ATOM 18542 C C . GLY A 1 36 ? 11.763 -1.738 -10.622 1.00 0.13 36 GLY A C 13
ATOM 18543 O O . GLY A 1 36 ? 12.308 -2.329 -11.557 1.00 0.17 36 GLY A O 13
ATOM 18547 N N . TYR A 1 37 ? 10.628 -2.125 -10.089 1.00 0.11 37 TYR A N 13
ATOM 18548 C CA . TYR A 1 37 ? 9.987 -3.369 -10.457 1.00 0.14 37 TYR A CA 13
ATOM 18549 C C . TYR A 1 37 ? 8.769 -3.106 -11.325 1.00 0.17 37 TYR A C 13
ATOM 18550 O O . TYR A 1 37 ? 8.316 -1.970 -11.452 1.00 0.24 37 TYR A O 13
ATOM 18568 N N . ALA A 1 38 ? 8.247 -4.167 -11.912 1.00 0.21 38 ALA A N 13
ATOM 18569 C CA . ALA A 1 38 ? 7.043 -4.089 -12.715 1.00 0.24 38 ALA A CA 13
ATOM 18570 C C . ALA A 1 38 ? 6.131 -5.277 -12.427 1.00 0.23 38 ALA A C 13
ATOM 18571 O O . ALA A 1 38 ? 5.060 -5.414 -13.015 1.00 0.26 38 ALA A O 13
ATOM 18578 N N . SER A 1 39 ? 6.563 -6.133 -11.510 1.00 0.21 39 SER A N 13
ATOM 18579 C CA . SER A 1 39 ? 5.831 -7.349 -11.183 1.00 0.23 39 SER A CA 13
ATOM 18580 C C . SER A 1 39 ? 6.189 -7.827 -9.774 1.00 0.20 39 SER A C 13
ATOM 18581 O O . SER A 1 39 ? 6.185 -9.027 -9.496 1.00 0.25 39 SER A O 13
ATOM 18589 N N . THR A 1 40 ? 6.505 -6.859 -8.902 1.00 0.14 40 THR A N 13
ATOM 18590 C CA . THR A 1 40 ? 6.855 -7.111 -7.496 1.00 0.13 40 THR A CA 13
ATOM 18591 C C . THR A 1 40 ? 7.847 -8.269 -7.339 1.00 0.16 40 THR A C 13
ATOM 18592 O O . THR A 1 40 ? 7.675 -9.144 -6.492 1.00 0.22 40 THR A O 13
ATOM 18603 N N . GLU A 1 41 ? 8.900 -8.234 -8.150 1.00 0.21 41 GLU A N 13
ATOM 18604 C CA . GLU A 1 41 ? 9.873 -9.326 -8.238 1.00 0.26 41 GLU A CA 13
ATOM 18605 C C . GLU A 1 41 ? 10.562 -9.631 -6.902 1.00 0.25 41 GLU A C 13
ATOM 18606 O O . GLU A 1 41 ? 10.615 -10.784 -6.477 1.00 0.40 41 GLU A O 13
ATOM 18618 N N . SER A 1 42 ? 11.084 -8.605 -6.242 1.00 0.27 42 SER A N 13
ATOM 18619 C CA . SER A 1 42 ? 11.863 -8.811 -5.029 1.00 0.32 42 SER A CA 13
ATOM 18620 C C . SER A 1 42 ? 11.231 -8.087 -3.847 1.00 0.28 42 SER A C 13
ATOM 18621 O O . SER A 1 42 ? 11.920 -7.471 -3.033 1.00 0.41 42 SER A O 13
ATOM 18629 N N . LEU A 1 43 ? 9.917 -8.147 -3.768 1.00 0.16 43 LEU A N 13
ATOM 18630 C CA . LEU A 1 43 ? 9.202 -7.563 -2.653 1.00 0.12 43 LEU A CA 13
ATOM 18631 C C . LEU A 1 43 ? 8.685 -8.620 -1.707 1.00 0.13 43 LEU A C 13
ATOM 18632 O O . LEU A 1 43 ? 8.595 -9.799 -2.054 1.00 0.19 43 LEU A O 13
ATOM 18648 N N . ASP A 1 44 ? 8.320 -8.175 -0.521 1.00 0.10 44 ASP A N 13
ATOM 18649 C CA . ASP A 1 44 ? 7.734 -9.043 0.476 1.00 0.12 44 ASP A CA 13
ATOM 18650 C C . ASP A 1 44 ? 6.656 -8.282 1.212 1.00 0.12 44 ASP A C 13
ATOM 18651 O O . ASP A 1 44 ? 6.795 -7.087 1.464 1.00 0.19 44 ASP A O 13
ATOM 18660 N N . THR A 1 45 ? 5.585 -8.963 1.549 1.00 0.09 45 THR A N 13
ATOM 18661 C CA . THR A 1 45 ? 4.507 -8.340 2.282 1.00 0.08 45 THR A CA 13
ATOM 18662 C C . THR A 1 45 ? 4.670 -8.570 3.773 1.00 0.08 45 THR A C 13
ATOM 18663 O O . THR A 1 45 ? 3.985 -7.960 4.584 1.00 0.11 45 THR A O 13
ATOM 18674 N N . HIS A 1 46 ? 5.595 -9.451 4.125 1.00 0.07 46 HIS A N 13
ATOM 18675 C CA . HIS A 1 46 ? 5.847 -9.769 5.518 1.00 0.08 46 HIS A CA 13
ATOM 18676 C C . HIS A 1 46 ? 7.125 -9.093 5.988 1.00 0.08 46 HIS A C 13
ATOM 18677 O O . HIS A 1 46 ? 7.501 -9.195 7.157 1.00 0.12 46 HIS A O 13
ATOM 18692 N N . GLU A 1 47 ? 7.785 -8.392 5.074 1.00 0.08 47 GLU A N 13
ATOM 18693 C CA . GLU A 1 47 ? 9.007 -7.682 5.395 1.00 0.08 47 GLU A CA 13
ATOM 18694 C C . GLU A 1 47 ? 8.765 -6.193 5.201 1.00 0.07 47 GLU A C 13
ATOM 18695 O O . GLU A 1 47 ? 7.943 -5.791 4.376 1.00 0.07 47 GLU A O 13
ATOM 18707 N N . SER A 1 48 ? 9.453 -5.385 5.980 1.00 0.07 48 SER A N 13
ATOM 18708 C CA . SER A 1 48 ? 9.150 -3.969 6.053 1.00 0.07 48 SER A CA 13
ATOM 18709 C C . SER A 1 48 ? 9.875 -3.190 4.968 1.00 0.06 48 SER A C 13
ATOM 18710 O O . SER A 1 48 ? 10.987 -3.535 4.583 1.00 0.09 48 SER A O 13
ATOM 18718 N N . PHE A 1 49 ? 9.216 -2.127 4.498 1.00 0.05 49 PHE A N 13
ATOM 18719 C CA . PHE A 1 49 ? 9.705 -1.281 3.399 1.00 0.05 49 PHE A CA 13
ATOM 18720 C C . PHE A 1 49 ? 11.120 -0.791 3.640 1.00 0.06 49 PHE A C 13
ATOM 18721 O O . PHE A 1 49 ? 11.842 -0.473 2.697 1.00 0.06 49 PHE A O 13
ATOM 18738 N N . LYS A 1 50 ? 11.478 -0.675 4.903 1.00 0.07 50 LYS A N 13
ATOM 18739 C CA . LYS A 1 50 ? 12.842 -0.406 5.298 1.00 0.09 50 LYS A CA 13
ATOM 18740 C C . LYS A 1 50 ? 13.795 -1.342 4.578 1.00 0.09 50 LYS A C 13
ATOM 18741 O O . LYS A 1 50 ? 14.772 -0.912 3.963 1.00 0.13 50 LYS A O 13
ATOM 18760 N N . ASP A 1 51 ? 13.481 -2.618 4.647 1.00 0.10 51 ASP A N 13
ATOM 18761 C CA . ASP A 1 51 ? 14.264 -3.649 3.975 1.00 0.12 51 ASP A CA 13
ATOM 18762 C C . ASP A 1 51 ? 14.120 -3.537 2.456 1.00 0.12 51 ASP A C 13
ATOM 18763 O O . ASP A 1 51 ? 15.051 -3.836 1.711 1.00 0.20 51 ASP A O 13
ATOM 18772 N N . LEU A 1 52 ? 12.957 -3.069 2.011 1.00 0.08 52 LEU A N 13
ATOM 18773 C CA . LEU A 1 52 ? 12.666 -2.914 0.588 1.00 0.07 52 LEU A CA 13
ATOM 18774 C C . LEU A 1 52 ? 13.500 -1.789 0.001 1.00 0.08 52 LEU A C 13
ATOM 18775 O O . LEU A 1 52 ? 13.693 -1.701 -1.211 1.00 0.11 52 LEU A O 13
ATOM 18791 N N . GLY A 1 53 ? 13.999 -0.938 0.879 1.00 0.06 53 GLY A N 13
ATOM 18792 C CA . GLY A 1 53 ? 14.878 0.119 0.465 1.00 0.06 53 GLY A CA 13
ATOM 18793 C C . GLY A 1 53 ? 14.236 1.486 0.528 1.00 0.07 53 GLY A C 13
ATOM 18794 O O . GLY A 1 53 ? 14.785 2.456 0.005 1.00 0.12 53 GLY A O 13
ATOM 18798 N N . PHE A 1 54 ? 13.069 1.579 1.152 1.00 0.05 54 PHE A N 13
ATOM 18799 C CA . PHE A 1 54 ? 12.395 2.858 1.270 1.00 0.05 54 PHE A CA 13
ATOM 18800 C C . PHE A 1 54 ? 13.032 3.750 2.330 1.00 0.07 54 PHE A C 13
ATOM 18801 O O . PHE A 1 54 ? 13.677 3.275 3.271 1.00 0.12 54 PHE A O 13
ATOM 18818 N N . ASP A 1 55 ? 12.824 5.048 2.161 1.00 0.08 55 ASP A N 13
ATOM 18819 C CA . ASP A 1 55 ? 13.441 6.069 2.998 1.00 0.12 55 ASP A CA 13
ATOM 18820 C C . ASP A 1 55 ? 12.638 7.356 2.846 1.00 0.09 55 ASP A C 13
ATOM 18821 O O . ASP A 1 55 ? 11.537 7.324 2.298 1.00 0.08 55 ASP A O 13
ATOM 18830 N N . SER A 1 56 ? 13.190 8.486 3.272 1.00 0.12 56 SER A N 13
ATOM 18831 C CA . SER A 1 56 ? 12.517 9.777 3.127 1.00 0.13 56 SER A CA 13
ATOM 18832 C C . SER A 1 56 ? 12.613 10.286 1.680 1.00 0.12 56 SER A C 13
ATOM 18833 O O . SER A 1 56 ? 12.809 11.471 1.426 1.00 0.14 56 SER A O 13
ATOM 18841 N N . LEU A 1 57 ? 12.444 9.354 0.748 1.00 0.11 57 LEU A N 13
ATOM 18842 C CA . LEU A 1 57 ? 12.507 9.606 -0.679 1.00 0.11 57 LEU A CA 13
ATOM 18843 C C . LEU A 1 57 ? 11.508 8.716 -1.401 1.00 0.08 57 LEU A C 13
ATOM 18844 O O . LEU A 1 57 ? 10.487 9.170 -1.913 1.00 0.08 57 LEU A O 13
ATOM 18860 N N . THR A 1 58 ? 11.814 7.428 -1.402 1.00 0.06 58 THR A N 13
ATOM 18861 C CA . THR A 1 58 ? 11.017 6.433 -2.090 1.00 0.05 58 THR A CA 13
ATOM 18862 C C . THR A 1 58 ? 9.681 6.208 -1.403 1.00 0.04 58 THR A C 13
ATOM 18863 O O . THR A 1 58 ? 8.661 6.011 -2.060 1.00 0.04 58 THR A O 13
ATOM 18874 N N . ALA A 1 59 ? 9.691 6.228 -0.078 1.00 0.04 59 ALA A N 13
ATOM 18875 C CA . ALA A 1 59 ? 8.468 6.116 0.690 1.00 0.04 59 ALA A CA 13
ATOM 18876 C C . ALA A 1 59 ? 7.505 7.216 0.300 1.00 0.04 59 ALA A C 13
ATOM 18877 O O . ALA A 1 59 ? 6.299 7.027 0.300 1.00 0.05 59 ALA A O 13
ATOM 18884 N N . LEU A 1 60 ? 8.067 8.361 -0.035 1.00 0.05 60 LEU A N 13
ATOM 18885 C CA . LEU A 1 60 ? 7.292 9.530 -0.397 1.00 0.07 60 LEU A CA 13
ATOM 18886 C C . LEU A 1 60 ? 6.560 9.311 -1.707 1.00 0.06 60 LEU A C 13
ATOM 18887 O O . LEU A 1 60 ? 5.360 9.570 -1.798 1.00 0.07 60 LEU A O 13
ATOM 18903 N N . GLU A 1 61 ? 7.270 8.812 -2.711 1.00 0.05 61 GLU A N 13
ATOM 18904 C CA . GLU A 1 61 ? 6.644 8.526 -3.995 1.00 0.05 61 GLU A CA 13
ATOM 18905 C C . GLU A 1 61 ? 5.759 7.291 -3.905 1.00 0.05 61 GLU A C 13
ATOM 18906 O O . GLU A 1 61 ? 4.767 7.188 -4.612 1.00 0.06 61 GLU A O 13
ATOM 18918 N N . LEU A 1 62 ? 6.111 6.357 -3.033 1.00 0.04 62 LEU A N 13
ATOM 18919 C CA . LEU A 1 62 ? 5.255 5.204 -2.778 1.00 0.03 62 LEU A CA 13
ATOM 18920 C C . LEU A 1 62 ? 3.977 5.638 -2.101 1.00 0.04 62 LEU A C 13
ATOM 18921 O O . LEU A 1 62 ? 2.887 5.213 -2.470 1.00 0.05 62 LEU A O 13
ATOM 18937 N N . ARG A 1 63 ? 4.134 6.472 -1.096 1.00 0.05 63 ARG A N 13
ATOM 18938 C CA . ARG A 1 63 ? 3.017 7.044 -0.394 1.00 0.06 63 ARG A CA 13
ATOM 18939 C C . ARG A 1 63 ? 2.144 7.732 -1.416 1.00 0.06 63 ARG A C 13
ATOM 18940 O O . ARG A 1 63 ? 0.933 7.539 -1.461 1.00 0.08 63 ARG A O 13
ATOM 18961 N N . ASP A 1 64 ? 2.814 8.488 -2.275 1.00 0.06 64 ASP A N 13
ATOM 18962 C CA . ASP A 1 64 ? 2.177 9.175 -3.376 1.00 0.07 64 ASP A CA 13
ATOM 18963 C C . ASP A 1 64 ? 1.427 8.182 -4.254 1.00 0.06 64 ASP A C 13
ATOM 18964 O O . ASP A 1 64 ? 0.300 8.438 -4.674 1.00 0.07 64 ASP A O 13
ATOM 18973 N N . HIS A 1 65 ? 2.059 7.035 -4.498 1.00 0.05 65 HIS A N 13
ATOM 18974 C CA . HIS A 1 65 ? 1.463 5.978 -5.292 1.00 0.05 65 HIS A CA 13
ATOM 18975 C C . HIS A 1 65 ? 0.197 5.454 -4.648 1.00 0.05 65 HIS A C 13
ATOM 18976 O O . HIS A 1 65 ? -0.791 5.258 -5.329 1.00 0.06 65 HIS A O 13
ATOM 18991 N N . LEU A 1 66 ? 0.217 5.241 -3.335 1.00 0.04 66 LEU A N 13
ATOM 18992 C CA . LEU A 1 66 ? -0.931 4.665 -2.641 1.00 0.04 66 LEU A CA 13
ATOM 18993 C C . LEU A 1 66 ? -2.119 5.610 -2.679 1.00 0.05 66 LEU A C 13
ATOM 18994 O O . LEU A 1 66 ? -3.253 5.190 -2.847 1.00 0.06 66 LEU A O 13
ATOM 19010 N N . GLN A 1 67 ? -1.846 6.888 -2.517 1.00 0.05 67 GLN A N 13
ATOM 19011 C CA . GLN A 1 67 ? -2.894 7.907 -2.539 1.00 0.07 67 GLN A CA 13
ATOM 19012 C C . GLN A 1 67 ? -3.395 8.101 -3.948 1.00 0.07 67 GLN A C 13
ATOM 19013 O O . GLN A 1 67 ? -4.554 8.415 -4.174 1.00 0.10 67 GLN A O 13
ATOM 19027 N N . THR A 1 68 ? -2.501 7.939 -4.894 1.00 0.06 68 THR A N 13
ATOM 19028 C CA . THR A 1 68 ? -2.840 7.970 -6.287 1.00 0.08 68 THR A CA 13
ATOM 19029 C C . THR A 1 68 ? -3.663 6.742 -6.647 1.00 0.07 68 THR A C 13
ATOM 19030 O O . THR A 1 68 ? -4.688 6.822 -7.327 1.00 0.09 68 THR A O 13
ATOM 19041 N N . ALA A 1 69 ? -3.181 5.618 -6.170 1.00 0.06 69 ALA A N 13
ATOM 19042 C CA . ALA A 1 69 ? -3.840 4.339 -6.320 1.00 0.07 69 ALA A CA 13
ATOM 19043 C C . ALA A 1 69 ? -5.233 4.339 -5.705 1.00 0.10 69 ALA A C 13
ATOM 19044 O O . ALA A 1 69 ? -6.213 4.050 -6.379 1.00 0.13 69 ALA A O 13
ATOM 19051 N N . THR A 1 70 ? -5.315 4.684 -4.430 1.00 0.10 70 THR A N 13
ATOM 19052 C CA . THR A 1 70 ? -6.555 4.543 -3.679 1.00 0.13 70 THR A CA 13
ATOM 19053 C C . THR A 1 70 ? -7.415 5.788 -3.791 1.00 0.14 70 THR A C 13
ATOM 19054 O O . THR A 1 70 ? -8.640 5.716 -3.919 1.00 0.16 70 THR A O 13
ATOM 19065 N N . GLY A 1 71 ? -6.751 6.927 -3.777 1.00 0.13 71 GLY A N 13
ATOM 19066 C CA . GLY A 1 71 ? -7.444 8.193 -3.784 1.00 0.15 71 GLY A CA 13
ATOM 19067 C C . GLY A 1 71 ? -7.570 8.763 -2.391 1.00 0.19 71 GLY A C 13
ATOM 19068 O O . GLY A 1 71 ? -8.065 9.874 -2.199 1.00 0.31 71 GLY A O 13
ATOM 19072 N N . LEU A 1 72 ? -7.073 8.009 -1.427 1.00 0.15 72 LEU A N 13
ATOM 19073 C CA . LEU A 1 72 ? -7.240 8.330 -0.023 1.00 0.17 72 LEU A CA 13
ATOM 19074 C C . LEU A 1 72 ? -6.082 9.207 0.447 1.00 0.17 72 LEU A C 13
ATOM 19075 O O . LEU A 1 72 ? -5.270 9.662 -0.365 1.00 0.18 72 LEU A O 13
ATOM 19091 N N . ASN A 1 73 ? -5.996 9.440 1.743 1.00 0.18 73 ASN A N 13
ATOM 19092 C CA . ASN A 1 73 ? -5.029 10.387 2.278 1.00 0.20 73 ASN A CA 13
ATOM 19093 C C . ASN A 1 73 ? -4.064 9.694 3.233 1.00 0.17 73 ASN A C 13
ATOM 19094 O O . ASN A 1 73 ? -4.365 9.507 4.414 1.00 0.24 73 ASN A O 13
ATOM 19105 N N . LEU A 1 74 ? -2.910 9.300 2.711 1.00 0.10 74 LEU A N 13
ATOM 19106 C CA . LEU A 1 74 ? -1.904 8.616 3.503 1.00 0.09 74 LEU A CA 13
ATOM 19107 C C . LEU A 1 74 ? -0.849 9.607 4.025 1.00 0.13 74 LEU A C 13
ATOM 19108 O O . LEU A 1 74 ? -1.117 10.809 4.079 1.00 0.17 74 LEU A O 13
ATOM 19124 N N . SER A 1 75 ? 0.341 9.132 4.414 1.00 0.15 75 SER A N 13
ATOM 19125 C CA . SER A 1 75 ? 1.271 9.980 5.171 1.00 0.22 75 SER A CA 13
ATOM 19126 C C . SER A 1 75 ? 2.732 9.778 4.739 1.00 0.15 75 SER A C 13
ATOM 19127 O O . SER A 1 75 ? 3.056 8.793 4.081 1.00 0.12 75 SER A O 13
ATOM 19135 N N . SER A 1 76 ? 3.611 10.706 5.124 1.00 0.21 76 SER A N 13
ATOM 19136 C CA . SER A 1 76 ? 5.019 10.667 4.718 1.00 0.22 76 SER A CA 13
ATOM 19137 C C . SER A 1 76 ? 5.750 9.455 5.302 1.00 0.18 76 SER A C 13
ATOM 19138 O O . SER A 1 76 ? 6.595 8.848 4.641 1.00 0.23 76 SER A O 13
ATOM 19146 N N . THR A 1 77 ? 5.408 9.090 6.528 1.00 0.15 77 THR A N 13
ATOM 19147 C CA . THR A 1 77 ? 6.032 7.952 7.188 1.00 0.13 77 THR A CA 13
ATOM 19148 C C . THR A 1 77 ? 5.069 6.782 7.207 1.00 0.10 77 THR A C 13
ATOM 19149 O O . THR A 1 77 ? 5.114 5.926 8.077 1.00 0.11 77 THR A O 13
ATOM 19160 N N . LEU A 1 78 ? 4.213 6.779 6.206 1.00 0.08 78 LEU A N 13
ATOM 19161 C CA . LEU A 1 78 ? 3.158 5.789 6.031 1.00 0.06 78 LEU A CA 13
ATOM 19162 C C . LEU A 1 78 ? 3.686 4.359 6.200 1.00 0.05 78 LEU A C 13
ATOM 19163 O O . LEU A 1 78 ? 3.237 3.614 7.070 1.00 0.06 78 LEU A O 13
ATOM 19179 N N . ILE A 1 79 ? 4.645 3.996 5.366 1.00 0.05 79 ILE A N 13
ATOM 19180 C CA . ILE A 1 79 ? 5.205 2.646 5.359 1.00 0.05 79 ILE A CA 13
ATOM 19181 C C . ILE A 1 79 ? 6.219 2.419 6.475 1.00 0.06 79 ILE A C 13
ATOM 19182 O O . ILE A 1 79 ? 6.900 1.395 6.512 1.00 0.07 79 ILE A O 13
ATOM 19198 N N . PHE A 1 80 ? 6.320 3.372 7.375 1.00 0.08 80 PHE A N 13
ATOM 19199 C CA . PHE A 1 80 ? 7.163 3.219 8.544 1.00 0.10 80 PHE A CA 13
ATOM 19200 C C . PHE A 1 80 ? 6.284 3.301 9.776 1.00 0.12 80 PHE A C 13
ATOM 19201 O O . PHE A 1 80 ? 6.690 2.982 10.890 1.00 0.19 80 PHE A O 13
ATOM 19218 N N . ASP A 1 81 ? 5.055 3.722 9.535 1.00 0.11 81 ASP A N 13
ATOM 19219 C CA . ASP A 1 81 ? 4.006 3.686 10.525 1.00 0.13 81 ASP A CA 13
ATOM 19220 C C . ASP A 1 81 ? 3.410 2.297 10.485 1.00 0.10 81 ASP A C 13
ATOM 19221 O O . ASP A 1 81 ? 3.083 1.692 11.504 1.00 0.12 81 ASP A O 13
ATOM 19230 N N . HIS A 1 82 ? 3.293 1.811 9.259 1.00 0.06 82 HIS A N 13
ATOM 19231 C CA . HIS A 1 82 ? 2.800 0.492 8.967 1.00 0.05 82 HIS A CA 13
ATOM 19232 C C . HIS A 1 82 ? 3.894 -0.251 8.231 1.00 0.05 82 HIS A C 13
ATOM 19233 O O . HIS A 1 82 ? 4.181 0.038 7.071 1.00 0.05 82 HIS A O 13
ATOM 19248 N N . PRO A 1 83 ? 4.516 -1.205 8.913 1.00 0.05 83 PRO A N 13
ATOM 19249 C CA . PRO A 1 83 ? 5.812 -1.766 8.520 1.00 0.06 83 PRO A CA 13
ATOM 19250 C C . PRO A 1 83 ? 5.832 -2.411 7.143 1.00 0.05 83 PRO A C 13
ATOM 19251 O O . PRO A 1 83 ? 6.775 -2.217 6.378 1.00 0.06 83 PRO A O 13
ATOM 19262 N N . THR A 1 84 ? 4.810 -3.177 6.825 1.00 0.04 84 THR A N 13
ATOM 19263 C CA . THR A 1 84 ? 4.824 -3.960 5.623 1.00 0.04 84 THR A CA 13
ATOM 19264 C C . THR A 1 84 ? 3.691 -3.559 4.716 1.00 0.03 84 THR A C 13
ATOM 19265 O O . THR A 1 84 ? 2.728 -2.940 5.159 1.00 0.03 84 THR A O 13
ATOM 19276 N N . PRO A 1 85 ? 3.791 -3.899 3.427 1.00 0.04 85 PRO A N 13
ATOM 19277 C CA . PRO A 1 85 ? 2.704 -3.692 2.477 1.00 0.03 85 PRO A CA 13
ATOM 19278 C C . PRO A 1 85 ? 1.452 -4.414 2.937 1.00 0.04 85 PRO A C 13
ATOM 19279 O O . PRO A 1 85 ? 0.345 -4.138 2.492 1.00 0.04 85 PRO A O 13
ATOM 19290 N N . HIS A 1 86 ? 1.654 -5.326 3.860 1.00 0.04 86 HIS A N 13
ATOM 19291 C CA . HIS A 1 86 ? 0.563 -6.032 4.501 1.00 0.04 86 HIS A CA 13
ATOM 19292 C C . HIS A 1 86 ? -0.113 -5.104 5.495 1.00 0.04 86 HIS A C 13
ATOM 19293 O O . HIS A 1 86 ? -1.335 -4.981 5.520 1.00 0.06 86 HIS A O 13
ATOM 19308 N N . ALA A 1 87 ? 0.712 -4.434 6.285 1.00 0.03 87 ALA A N 13
ATOM 19309 C CA . ALA A 1 87 ? 0.240 -3.521 7.318 1.00 0.03 87 ALA A CA 13
ATOM 19310 C C . ALA A 1 87 ? -0.290 -2.254 6.694 1.00 0.03 87 ALA A C 13
ATOM 19311 O O . ALA A 1 87 ? -1.095 -1.530 7.273 1.00 0.06 87 ALA A O 13
ATOM 19318 N N . VAL A 1 88 ? 0.179 -2.001 5.501 1.00 0.02 88 VAL A N 13
ATOM 19319 C CA . VAL A 1 88 ? -0.191 -0.817 4.773 1.00 0.03 88 VAL A CA 13
ATOM 19320 C C . VAL A 1 88 ? -1.473 -1.047 4.009 1.00 0.03 88 VAL A C 13
ATOM 19321 O O . VAL A 1 88 ? -2.363 -0.206 4.012 1.00 0.04 88 VAL A O 13
ATOM 19334 N N . ALA A 1 89 ? -1.567 -2.191 3.365 1.00 0.03 89 ALA A N 13
ATOM 19335 C CA . ALA A 1 89 ? -2.764 -2.530 2.628 1.00 0.04 89 ALA A CA 13
ATOM 19336 C C . ALA A 1 89 ? -3.968 -2.586 3.546 1.00 0.04 89 ALA A C 13
ATOM 19337 O O . ALA A 1 89 ? -5.028 -2.097 3.185 1.00 0.06 89 ALA A O 13
ATOM 19344 N N . GLU A 1 90 ? -3.810 -3.148 4.745 1.00 0.04 90 GLU A N 13
ATOM 19345 C CA . GLU A 1 90 ? -4.922 -3.191 5.684 1.00 0.05 90 GLU A CA 13
ATOM 19346 C C . GLU A 1 90 ? -5.164 -1.795 6.234 1.00 0.05 90 GLU A C 13
ATOM 19347 O O . GLU A 1 90 ? -6.278 -1.435 6.608 1.00 0.07 90 GLU A O 13
ATOM 19359 N N . HIS A 1 91 ? -4.101 -1.008 6.256 1.00 0.05 91 HIS A N 13
ATOM 19360 C CA . HIS A 1 91 ? -4.192 0.385 6.617 1.00 0.05 91 HIS A CA 13
ATOM 19361 C C . HIS A 1 91 ? -5.006 1.145 5.577 1.00 0.05 91 HIS A C 13
ATOM 19362 O O . HIS A 1 91 ? -5.576 2.197 5.862 1.00 0.06 91 HIS A O 13
ATOM 19377 N N . LEU A 1 92 ? -5.046 0.616 4.369 1.00 0.05 92 LEU A N 13
ATOM 19378 C CA . LEU A 1 92 ? -5.820 1.223 3.309 1.00 0.06 92 LEU A CA 13
ATOM 19379 C C . LEU A 1 92 ? -7.299 0.942 3.506 1.00 0.08 92 LEU A C 13
ATOM 19380 O O . LEU A 1 92 ? -8.138 1.647 2.968 1.00 0.12 92 LEU A O 13
ATOM 19396 N N . LEU A 1 93 ? -7.597 -0.044 4.346 1.00 0.08 93 LEU A N 13
ATOM 19397 C CA . LEU A 1 93 ? -8.979 -0.398 4.677 1.00 0.10 93 LEU A CA 13
ATOM 19398 C C . LEU A 1 93 ? -9.508 0.618 5.654 1.00 0.11 93 LEU A C 13
ATOM 19399 O O . LEU A 1 93 ? -10.689 0.952 5.671 1.00 0.13 93 LEU A O 13
ATOM 19415 N N . GLU A 1 94 ? -8.583 1.108 6.456 1.00 0.11 94 GLU A N 13
ATOM 19416 C CA . GLU A 1 94 ? -8.847 2.139 7.441 1.00 0.13 94 GLU A CA 13
ATOM 19417 C C . GLU A 1 94 ? -9.414 3.382 6.767 1.00 0.14 94 GLU A C 13
ATOM 19418 O O . GLU A 1 94 ? -10.137 4.168 7.375 1.00 0.17 94 GLU A O 13
ATOM 19430 N N . GLN A 1 95 ? -9.055 3.547 5.504 1.00 0.12 95 GLN A N 13
ATOM 19431 C CA . GLN A 1 95 ? -9.455 4.695 4.725 1.00 0.14 95 GLN A CA 13
ATOM 19432 C C . GLN A 1 95 ? -10.809 4.453 4.064 1.00 0.15 95 GLN A C 13
ATOM 19433 O O . GLN A 1 95 ? -11.544 5.389 3.747 1.00 0.16 95 GLN A O 13
ATOM 19447 N N . ILE A 1 96 ? -11.124 3.180 3.882 1.00 0.16 96 ILE A N 13
ATOM 19448 C CA . ILE A 1 96 ? -12.260 2.753 3.088 1.00 0.19 96 ILE A CA 13
ATOM 19449 C C . ILE A 1 96 ? -13.589 3.036 3.782 1.00 0.24 96 ILE A C 13
ATOM 19450 O O . ILE A 1 96 ? -13.725 2.877 4.994 1.00 0.25 96 ILE A O 13
ATOM 19466 N N . PRO A 1 97 ? -14.578 3.467 2.992 1.00 0.27 97 PRO A N 13
ATOM 19467 C CA . PRO A 1 97 ? -15.880 3.930 3.485 1.00 0.33 97 PRO A CA 13
ATOM 19468 C C . PRO A 1 97 ? -16.822 2.805 3.926 1.00 0.35 97 PRO A C 13
ATOM 19469 O O . PRO A 1 97 ? -17.700 2.382 3.169 1.00 0.36 97 PRO A O 13
ATOM 19480 N N . GLY A 1 98 ? -16.638 2.324 5.146 1.00 0.36 98 GLY A N 13
ATOM 19481 C CA . GLY A 1 98 ? -17.557 1.351 5.721 1.00 0.39 98 GLY A CA 13
ATOM 19482 C C . GLY A 1 98 ? -17.322 -0.068 5.235 1.00 0.38 98 GLY A C 13
ATOM 19483 O O . GLY A 1 98 ? -17.111 -0.977 6.038 1.00 0.42 98 GLY A O 13
ATOM 19487 N N . ILE A 1 99 ? -17.372 -0.249 3.920 1.00 0.34 99 ILE A N 13
ATOM 19488 C CA . ILE A 1 99 ? -17.151 -1.552 3.291 1.00 0.34 99 ILE A CA 13
ATOM 19489 C C . ILE A 1 99 ? -15.853 -2.195 3.760 1.00 0.37 99 ILE A C 13
ATOM 19490 O O . ILE A 1 99 ? -15.794 -3.403 3.983 1.00 0.59 99 ILE A O 13
ATOM 19506 N N . GLY A 1 100 ? -14.820 -1.386 3.908 1.00 0.26 100 GLY A N 13
ATOM 19507 C CA . GLY A 1 100 ? -13.538 -1.895 4.318 1.00 0.28 100 GLY A CA 13
ATOM 19508 C C . GLY A 1 100 ? -13.254 -1.567 5.761 1.00 0.56 100 GLY A C 13
ATOM 19509 O O . GLY A 1 100 ? -13.699 -0.497 6.221 1.00 1.33 100 GLY A O 13
ATOM 19514 N N . GLY A 1 1 ? -13.864 11.389 0.308 1.00 4.26 1 GLY A N 14
ATOM 19515 C CA . GLY A 1 1 ? -12.534 11.351 -0.349 1.00 3.40 1 GLY A CA 14
ATOM 19516 C C . GLY A 1 1 ? -12.640 11.434 -1.855 1.00 2.51 1 GLY A C 14
ATOM 19517 O O . GLY A 1 1 ? -13.346 10.638 -2.479 1.00 2.92 1 GLY A O 14
ATOM 19523 N N . SER A 1 2 ? -11.943 12.392 -2.443 1.00 1.84 2 SER A N 14
ATOM 19524 C CA . SER A 1 2 ? -11.957 12.572 -3.882 1.00 1.44 2 SER A CA 14
ATOM 19525 C C . SER A 1 2 ? -11.162 11.465 -4.565 1.00 1.14 2 SER A C 14
ATOM 19526 O O . SER A 1 2 ? -10.081 11.105 -4.108 1.00 1.80 2 SER A O 14
ATOM 19534 N N . THR A 1 3 ? -11.725 10.912 -5.638 1.00 0.93 3 THR A N 14
ATOM 19535 C CA . THR A 1 3 ? -11.100 9.823 -6.394 1.00 0.78 3 THR A CA 14
ATOM 19536 C C . THR A 1 3 ? -11.302 8.470 -5.717 1.00 0.84 3 THR A C 14
ATOM 19537 O O . THR A 1 3 ? -11.303 7.446 -6.381 1.00 1.82 3 THR A O 14
ATOM 19548 N N . ALA A 1 4 ? -11.514 8.481 -4.406 1.00 0.63 4 ALA A N 14
ATOM 19549 C CA . ALA A 1 4 ? -11.575 7.256 -3.609 1.00 0.52 4 ALA A CA 14
ATOM 19550 C C . ALA A 1 4 ? -12.453 6.174 -4.237 1.00 0.42 4 ALA A C 14
ATOM 19551 O O . ALA A 1 4 ? -12.102 5.002 -4.181 1.00 0.34 4 ALA A O 14
ATOM 19558 N N . THR A 1 5 ? -13.590 6.571 -4.817 1.00 0.48 5 THR A N 14
ATOM 19559 C CA . THR A 1 5 ? -14.482 5.653 -5.545 1.00 0.48 5 THR A CA 14
ATOM 19560 C C . THR A 1 5 ? -13.714 4.739 -6.506 1.00 0.39 5 THR A C 14
ATOM 19561 O O . THR A 1 5 ? -14.138 3.621 -6.786 1.00 0.42 5 THR A O 14
ATOM 19572 N N . LEU A 1 6 ? -12.572 5.214 -6.966 1.00 0.30 6 LEU A N 14
ATOM 19573 C CA . LEU A 1 6 ? -11.677 4.439 -7.806 1.00 0.23 6 LEU A CA 14
ATOM 19574 C C . LEU A 1 6 ? -11.341 3.109 -7.148 1.00 0.22 6 LEU A C 14
ATOM 19575 O O . LEU A 1 6 ? -11.707 2.042 -7.644 1.00 0.31 6 LEU A O 14
ATOM 19591 N N . LEU A 1 7 ? -10.645 3.179 -6.026 1.00 0.16 7 LEU A N 14
ATOM 19592 C CA . LEU A 1 7 ? -10.265 1.979 -5.309 1.00 0.15 7 LEU A CA 14
ATOM 19593 C C . LEU A 1 7 ? -11.399 1.485 -4.430 1.00 0.20 7 LEU A C 14
ATOM 19594 O O . LEU A 1 7 ? -11.578 0.296 -4.253 1.00 0.22 7 LEU A O 14
ATOM 19610 N N . THR A 1 8 ? -12.169 2.402 -3.899 1.00 0.24 8 THR A N 14
ATOM 19611 C CA . THR A 1 8 ? -13.260 2.068 -2.993 1.00 0.31 8 THR A CA 14
ATOM 19612 C C . THR A 1 8 ? -14.265 1.119 -3.657 1.00 0.35 8 THR A C 14
ATOM 19613 O O . THR A 1 8 ? -14.836 0.244 -3.003 1.00 0.38 8 THR A O 14
ATOM 19624 N N . SER A 1 9 ? -14.433 1.264 -4.967 1.00 0.36 9 SER A N 14
ATOM 19625 C CA . SER A 1 9 ? -15.315 0.391 -5.727 1.00 0.42 9 SER A CA 14
ATOM 19626 C C . SER A 1 9 ? -14.709 -1.013 -5.834 1.00 0.39 9 SER A C 14
ATOM 19627 O O . SER A 1 9 ? -15.424 -1.999 -6.020 1.00 0.43 9 SER A O 14
ATOM 19635 N N . LYS A 1 10 ? -13.389 -1.089 -5.698 1.00 0.33 10 LYS A N 14
ATOM 19636 C CA . LYS A 1 10 ? -12.679 -2.355 -5.627 1.00 0.31 10 LYS A CA 14
ATOM 19637 C C . LYS A 1 10 ? -13.094 -3.060 -4.342 1.00 0.28 10 LYS A C 14
ATOM 19638 O O . LYS A 1 10 ? -13.670 -4.145 -4.372 1.00 0.29 10 LYS A O 14
ATOM 19657 N N . LEU A 1 11 ? -12.820 -2.400 -3.221 1.00 0.24 11 LEU A N 14
ATOM 19658 C CA . LEU A 1 11 ? -13.083 -2.963 -1.892 1.00 0.23 11 LEU A CA 14
ATOM 19659 C C . LEU A 1 11 ? -14.549 -3.312 -1.704 1.00 0.27 11 LEU A C 14
ATOM 19660 O O . LEU A 1 11 ? -14.880 -4.216 -0.940 1.00 0.28 11 LEU A O 14
ATOM 19676 N N . ALA A 1 12 ? -15.416 -2.593 -2.397 1.00 0.30 12 ALA A N 14
ATOM 19677 C CA . ALA A 1 12 ? -16.849 -2.863 -2.355 1.00 0.35 12 ALA A CA 14
ATOM 19678 C C . ALA A 1 12 ? -17.151 -4.290 -2.804 1.00 0.36 12 ALA A C 14
ATOM 19679 O O . ALA A 1 12 ? -18.163 -4.878 -2.417 1.00 0.40 12 ALA A O 14
ATOM 19686 N N . GLY A 1 13 ? -16.265 -4.833 -3.626 1.00 0.35 13 GLY A N 14
ATOM 19687 C CA . GLY A 1 13 ? -16.424 -6.183 -4.114 1.00 0.37 13 GLY A CA 14
ATOM 19688 C C . GLY A 1 13 ? -15.782 -7.217 -3.204 1.00 0.34 13 GLY A C 14
ATOM 19689 O O . GLY A 1 13 ? -15.968 -8.419 -3.396 1.00 0.38 13 GLY A O 14
ATOM 19693 N N . LEU A 1 14 ? -15.017 -6.756 -2.220 1.00 0.29 14 LEU A N 14
ATOM 19694 C CA . LEU A 1 14 ? -14.325 -7.647 -1.308 1.00 0.26 14 LEU A CA 14
ATOM 19695 C C . LEU A 1 14 ? -14.941 -7.659 0.056 1.00 0.26 14 LEU A C 14
ATOM 19696 O O . LEU A 1 14 ? -15.885 -6.930 0.360 1.00 0.29 14 LEU A O 14
ATOM 19712 N N . THR A 1 15 ? -14.371 -8.514 0.861 1.00 0.25 15 THR A N 14
ATOM 19713 C CA . THR A 1 15 ? -14.559 -8.494 2.280 1.00 0.26 15 THR A CA 14
ATOM 19714 C C . THR A 1 15 ? -13.321 -7.849 2.859 1.00 0.24 15 THR A C 14
ATOM 19715 O O . THR A 1 15 ? -12.329 -7.748 2.143 1.00 0.21 15 THR A O 14
ATOM 19726 N N . ALA A 1 16 ? -13.353 -7.419 4.109 1.00 0.26 16 ALA A N 14
ATOM 19727 C CA . ALA A 1 16 ? -12.207 -6.729 4.702 1.00 0.26 16 ALA A CA 14
ATOM 19728 C C . ALA A 1 16 ? -10.901 -7.466 4.411 1.00 0.23 16 ALA A C 14
ATOM 19729 O O . ALA A 1 16 ? -9.895 -6.844 4.100 1.00 0.23 16 ALA A O 14
ATOM 19736 N N . THR A 1 17 ? -10.949 -8.792 4.454 1.00 0.24 17 THR A N 14
ATOM 19737 C CA . THR A 1 17 ? -9.786 -9.624 4.189 1.00 0.24 17 THR A CA 14
ATOM 19738 C C . THR A 1 17 ? -9.324 -9.509 2.737 1.00 0.22 17 THR A C 14
ATOM 19739 O O . THR A 1 17 ? -8.134 -9.361 2.467 1.00 0.28 17 THR A O 14
ATOM 19750 N N . GLU A 1 18 ? -10.256 -9.574 1.804 1.00 0.20 18 GLU A N 14
ATOM 19751 C CA . GLU A 1 18 ? -9.923 -9.500 0.403 1.00 0.19 18 GLU A CA 14
ATOM 19752 C C . GLU A 1 18 ? -9.555 -8.077 0.019 1.00 0.17 18 GLU A C 14
ATOM 19753 O O . GLU A 1 18 ? -8.810 -7.851 -0.931 1.00 0.16 18 GLU A O 14
ATOM 19765 N N . GLN A 1 19 ? -10.084 -7.124 0.769 1.00 0.16 19 GLN A N 14
ATOM 19766 C CA . GLN A 1 19 ? -9.696 -5.735 0.629 1.00 0.16 19 GLN A CA 14
ATOM 19767 C C . GLN A 1 19 ? -8.235 -5.570 1.000 1.00 0.15 19 GLN A C 14
ATOM 19768 O O . GLN A 1 19 ? -7.502 -4.805 0.371 1.00 0.17 19 GLN A O 14
ATOM 19782 N N . ARG A 1 20 ? -7.818 -6.295 2.031 1.00 0.18 20 ARG A N 14
ATOM 19783 C CA . ARG A 1 20 ? -6.399 -6.374 2.363 1.00 0.22 20 ARG A CA 14
ATOM 19784 C C . ARG A 1 20 ? -5.658 -6.914 1.161 1.00 0.18 20 ARG A C 14
ATOM 19785 O O . ARG A 1 20 ? -4.698 -6.325 0.691 1.00 0.24 20 ARG A O 14
ATOM 19806 N N . ALA A 1 21 ? -6.174 -8.020 0.647 1.00 0.19 21 ALA A N 14
ATOM 19807 C CA . ALA A 1 21 ? -5.514 -8.788 -0.405 1.00 0.19 21 ALA A CA 14
ATOM 19808 C C . ALA A 1 21 ? -5.290 -7.982 -1.677 1.00 0.16 21 ALA A C 14
ATOM 19809 O O . ALA A 1 21 ? -4.239 -8.088 -2.311 1.00 0.19 21 ALA A O 14
ATOM 19816 N N . VAL A 1 22 ? -6.265 -7.176 -2.052 1.00 0.12 22 VAL A N 14
ATOM 19817 C CA . VAL A 1 22 ? -6.203 -6.471 -3.321 1.00 0.12 22 VAL A CA 14
ATOM 19818 C C . VAL A 1 22 ? -5.146 -5.372 -3.322 1.00 0.08 22 VAL A C 14
ATOM 19819 O O . VAL A 1 22 ? -4.440 -5.196 -4.314 1.00 0.10 22 VAL A O 14
ATOM 19832 N N . THR A 1 23 ? -5.010 -4.628 -2.232 1.00 0.06 23 THR A N 14
ATOM 19833 C CA . THR A 1 23 ? -3.938 -3.654 -2.171 1.00 0.04 23 THR A CA 14
ATOM 19834 C C . THR A 1 23 ? -2.708 -4.202 -1.485 1.00 0.05 23 THR A C 14
ATOM 19835 O O . THR A 1 23 ? -1.651 -3.618 -1.581 1.00 0.11 23 THR A O 14
ATOM 19846 N N . ARG A 1 24 ? -2.810 -5.355 -0.845 1.00 0.04 24 ARG A N 14
ATOM 19847 C CA . ARG A 1 24 ? -1.607 -6.076 -0.424 1.00 0.05 24 ARG A CA 14
ATOM 19848 C C . ARG A 1 24 ? -0.848 -6.472 -1.679 1.00 0.08 24 ARG A C 14
ATOM 19849 O O . ARG A 1 24 ? 0.291 -6.933 -1.642 1.00 0.17 24 ARG A O 14
ATOM 19870 N N . LYS A 1 25 ? -1.529 -6.269 -2.789 1.00 0.05 25 LYS A N 14
ATOM 19871 C CA . LYS A 1 25 ? -0.983 -6.400 -4.091 1.00 0.08 25 LYS A CA 14
ATOM 19872 C C . LYS A 1 25 ? -0.701 -5.008 -4.674 1.00 0.07 25 LYS A C 14
ATOM 19873 O O . LYS A 1 25 ? 0.301 -4.807 -5.349 1.00 0.11 25 LYS A O 14
ATOM 19892 N N . LEU A 1 26 ? -1.594 -4.041 -4.399 1.00 0.04 26 LEU A N 14
ATOM 19893 C CA . LEU A 1 26 ? -1.446 -2.679 -4.915 1.00 0.04 26 LEU A CA 14
ATOM 19894 C C . LEU A 1 26 ? -0.279 -1.945 -4.256 1.00 0.04 26 LEU A C 14
ATOM 19895 O O . LEU A 1 26 ? 0.596 -1.457 -4.959 1.00 0.04 26 LEU A O 14
ATOM 19911 N N . VAL A 1 27 ? -0.256 -1.860 -2.920 1.00 0.04 27 VAL A N 14
ATOM 19912 C CA . VAL A 1 27 ? 0.852 -1.193 -2.230 1.00 0.04 27 VAL A CA 14
ATOM 19913 C C . VAL A 1 27 ? 2.159 -1.842 -2.660 1.00 0.05 27 VAL A C 14
ATOM 19914 O O . VAL A 1 27 ? 3.183 -1.187 -2.842 1.00 0.05 27 VAL A O 14
ATOM 19927 N N . LEU A 1 28 ? 2.063 -3.142 -2.859 1.00 0.05 28 LEU A N 14
ATOM 19928 C CA . LEU A 1 28 ? 3.148 -3.946 -3.348 1.00 0.05 28 LEU A CA 14
ATOM 19929 C C . LEU A 1 28 ? 3.554 -3.482 -4.737 1.00 0.05 28 LEU A C 14
ATOM 19930 O O . LEU A 1 28 ? 4.715 -3.190 -4.995 1.00 0.06 28 LEU A O 14
ATOM 19946 N N . ASP A 1 29 ? 2.567 -3.368 -5.607 1.00 0.04 29 ASP A N 14
ATOM 19947 C CA . ASP A 1 29 ? 2.791 -2.998 -6.999 1.00 0.05 29 ASP A CA 14
ATOM 19948 C C . ASP A 1 29 ? 3.378 -1.603 -7.077 1.00 0.03 29 ASP A C 14
ATOM 19949 O O . ASP A 1 29 ? 4.276 -1.326 -7.871 1.00 0.04 29 ASP A O 14
ATOM 19958 N N . GLN A 1 30 ? 2.851 -0.725 -6.248 1.00 0.03 30 GLN A N 14
ATOM 19959 C CA . GLN A 1 30 ? 3.335 0.631 -6.154 1.00 0.03 30 GLN A CA 14
ATOM 19960 C C . GLN A 1 30 ? 4.767 0.661 -5.693 1.00 0.03 30 GLN A C 14
ATOM 19961 O O . GLN A 1 30 ? 5.604 1.331 -6.288 1.00 0.04 30 GLN A O 14
ATOM 19975 N N . ALA A 1 31 ? 5.035 -0.085 -4.639 1.00 0.02 31 ALA A N 14
ATOM 19976 C CA . ALA A 1 31 ? 6.374 -0.187 -4.070 1.00 0.03 31 ALA A CA 14
ATOM 19977 C C . ALA A 1 31 ? 7.323 -0.733 -5.105 1.00 0.03 31 ALA A C 14
ATOM 19978 O O . ALA A 1 31 ? 8.504 -0.394 -5.146 1.00 0.04 31 ALA A O 14
ATOM 19985 N N . ALA A 1 32 ? 6.767 -1.560 -5.955 1.00 0.03 32 ALA A N 14
ATOM 19986 C CA . ALA A 1 32 ? 7.490 -2.156 -7.038 1.00 0.04 32 ALA A CA 14
ATOM 19987 C C . ALA A 1 32 ? 7.835 -1.089 -8.051 1.00 0.05 32 ALA A C 14
ATOM 19988 O O . ALA A 1 32 ? 8.974 -0.983 -8.494 1.00 0.07 32 ALA A O 14
ATOM 19995 N N . SER A 1 33 ? 6.855 -0.263 -8.360 1.00 0.05 33 SER A N 14
ATOM 19996 C CA . SER A 1 33 ? 7.031 0.828 -9.296 1.00 0.07 33 SER A CA 14
ATOM 19997 C C . SER A 1 33 ? 8.141 1.753 -8.808 1.00 0.06 33 SER A C 14
ATOM 19998 O O . SER A 1 33 ? 8.947 2.252 -9.592 1.00 0.08 33 SER A O 14
ATOM 20006 N N . VAL A 1 34 ? 8.174 1.955 -7.497 1.00 0.04 34 VAL A N 14
ATOM 20007 C CA . VAL A 1 34 ? 9.168 2.795 -6.867 1.00 0.04 34 VAL A CA 14
ATOM 20008 C C . VAL A 1 34 ? 10.533 2.191 -7.029 1.00 0.05 34 VAL A C 14
ATOM 20009 O O . VAL A 1 34 ? 11.437 2.770 -7.631 1.00 0.07 34 VAL A O 14
ATOM 20022 N N . LEU A 1 35 ? 10.646 1.005 -6.474 1.00 0.04 35 LEU A N 14
ATOM 20023 C CA . LEU A 1 35 ? 11.903 0.315 -6.342 1.00 0.06 35 LEU A CA 14
ATOM 20024 C C . LEU A 1 35 ? 12.552 -0.028 -7.680 1.00 0.08 35 LEU A C 14
ATOM 20025 O O . LEU A 1 35 ? 13.775 -0.116 -7.774 1.00 0.12 35 LEU A O 14
ATOM 20041 N N . GLY A 1 36 ? 11.753 -0.234 -8.711 1.00 0.08 36 GLY A N 14
ATOM 20042 C CA . GLY A 1 36 ? 12.328 -0.559 -9.997 1.00 0.11 36 GLY A CA 14
ATOM 20043 C C . GLY A 1 36 ? 11.743 -1.811 -10.589 1.00 0.13 36 GLY A C 14
ATOM 20044 O O . GLY A 1 36 ? 12.284 -2.379 -11.538 1.00 0.17 36 GLY A O 14
ATOM 20048 N N . TYR A 1 37 ? 10.644 -2.243 -10.022 1.00 0.11 37 TYR A N 14
ATOM 20049 C CA . TYR A 1 37 ? 10.063 -3.528 -10.346 1.00 0.14 37 TYR A CA 14
ATOM 20050 C C . TYR A 1 37 ? 8.895 -3.365 -11.304 1.00 0.17 37 TYR A C 14
ATOM 20051 O O . TYR A 1 37 ? 8.375 -2.263 -11.483 1.00 0.24 37 TYR A O 14
ATOM 20069 N N . ALA A 1 38 ? 8.479 -4.465 -11.909 1.00 0.21 38 ALA A N 14
ATOM 20070 C CA . ALA A 1 38 ? 7.400 -4.432 -12.882 1.00 0.24 38 ALA A CA 14
ATOM 20071 C C . ALA A 1 38 ? 6.348 -5.488 -12.588 1.00 0.23 38 ALA A C 14
ATOM 20072 O O . ALA A 1 38 ? 5.308 -5.545 -13.254 1.00 0.26 38 ALA A O 14
ATOM 20079 N N . SER A 1 39 ? 6.612 -6.324 -11.599 1.00 0.21 39 SER A N 14
ATOM 20080 C CA . SER A 1 39 ? 5.691 -7.380 -11.240 1.00 0.23 39 SER A CA 14
ATOM 20081 C C . SER A 1 39 ? 5.924 -7.809 -9.792 1.00 0.20 39 SER A C 14
ATOM 20082 O O . SER A 1 39 ? 5.757 -8.976 -9.441 1.00 0.25 39 SER A O 14
ATOM 20090 N N . THR A 1 40 ? 6.299 -6.837 -8.957 1.00 0.14 40 THR A N 14
ATOM 20091 C CA . THR A 1 40 ? 6.599 -7.067 -7.537 1.00 0.13 40 THR A CA 14
ATOM 20092 C C . THR A 1 40 ? 7.522 -8.271 -7.342 1.00 0.16 40 THR A C 14
ATOM 20093 O O . THR A 1 40 ? 7.338 -9.082 -6.435 1.00 0.22 40 THR A O 14
ATOM 20104 N N . GLU A 1 41 ? 8.524 -8.356 -8.201 1.00 0.21 41 GLU A N 14
ATOM 20105 C CA . GLU A 1 41 ? 9.441 -9.486 -8.232 1.00 0.26 41 GLU A CA 14
ATOM 20106 C C . GLU A 1 41 ? 10.338 -9.545 -6.995 1.00 0.25 41 GLU A C 14
ATOM 20107 O O . GLU A 1 41 ? 10.616 -10.627 -6.478 1.00 0.40 41 GLU A O 14
ATOM 20119 N N . SER A 1 42 ? 10.775 -8.395 -6.508 1.00 0.27 42 SER A N 14
ATOM 20120 C CA . SER A 1 42 ? 11.718 -8.366 -5.396 1.00 0.32 42 SER A CA 14
ATOM 20121 C C . SER A 1 42 ? 11.122 -7.695 -4.166 1.00 0.28 42 SER A C 14
ATOM 20122 O O . SER A 1 42 ? 11.777 -6.891 -3.502 1.00 0.41 42 SER A O 14
ATOM 20130 N N . LEU A 1 43 ? 9.871 -8.011 -3.884 1.00 0.16 43 LEU A N 14
ATOM 20131 C CA . LEU A 1 43 ? 9.206 -7.488 -2.710 1.00 0.12 43 LEU A CA 14
ATOM 20132 C C . LEU A 1 43 ? 8.785 -8.579 -1.745 1.00 0.13 43 LEU A C 14
ATOM 20133 O O . LEU A 1 43 ? 8.885 -9.774 -2.038 1.00 0.19 43 LEU A O 14
ATOM 20149 N N . ASP A 1 44 ? 8.313 -8.142 -0.593 1.00 0.10 44 ASP A N 14
ATOM 20150 C CA . ASP A 1 44 ? 7.775 -9.026 0.421 1.00 0.12 44 ASP A CA 14
ATOM 20151 C C . ASP A 1 44 ? 6.658 -8.298 1.143 1.00 0.12 44 ASP A C 14
ATOM 20152 O O . ASP A 1 44 ? 6.776 -7.106 1.425 1.00 0.19 44 ASP A O 14
ATOM 20161 N N . THR A 1 45 ? 5.578 -8.991 1.438 1.00 0.09 45 THR A N 14
ATOM 20162 C CA . THR A 1 45 ? 4.505 -8.395 2.205 1.00 0.08 45 THR A CA 14
ATOM 20163 C C . THR A 1 45 ? 4.721 -8.647 3.687 1.00 0.08 45 THR A C 14
ATOM 20164 O O . THR A 1 45 ? 4.053 -8.059 4.530 1.00 0.11 45 THR A O 14
ATOM 20175 N N . HIS A 1 46 ? 5.670 -9.521 3.995 1.00 0.07 46 HIS A N 14
ATOM 20176 C CA . HIS A 1 46 ? 5.956 -9.876 5.374 1.00 0.08 46 HIS A CA 14
ATOM 20177 C C . HIS A 1 46 ? 7.184 -9.132 5.877 1.00 0.08 46 HIS A C 14
ATOM 20178 O O . HIS A 1 46 ? 7.538 -9.227 7.053 1.00 0.12 46 HIS A O 14
ATOM 20193 N N . GLU A 1 47 ? 7.828 -8.385 4.989 1.00 0.08 47 GLU A N 14
ATOM 20194 C CA . GLU A 1 47 ? 9.029 -7.647 5.346 1.00 0.08 47 GLU A CA 14
ATOM 20195 C C . GLU A 1 47 ? 8.768 -6.158 5.170 1.00 0.07 47 GLU A C 14
ATOM 20196 O O . GLU A 1 47 ? 7.954 -5.757 4.336 1.00 0.07 47 GLU A O 14
ATOM 20208 N N . SER A 1 48 ? 9.436 -5.348 5.972 1.00 0.07 48 SER A N 14
ATOM 20209 C CA . SER A 1 48 ? 9.127 -3.930 6.044 1.00 0.07 48 SER A CA 14
ATOM 20210 C C . SER A 1 48 ? 9.827 -3.159 4.935 1.00 0.06 48 SER A C 14
ATOM 20211 O O . SER A 1 48 ? 10.926 -3.513 4.523 1.00 0.09 48 SER A O 14
ATOM 20219 N N . PHE A 1 49 ? 9.166 -2.094 4.475 1.00 0.05 49 PHE A N 14
ATOM 20220 C CA . PHE A 1 49 ? 9.655 -1.241 3.384 1.00 0.05 49 PHE A CA 14
ATOM 20221 C C . PHE A 1 49 ? 11.064 -0.744 3.639 1.00 0.06 49 PHE A C 14
ATOM 20222 O O . PHE A 1 49 ? 11.794 -0.417 2.706 1.00 0.06 49 PHE A O 14
ATOM 20239 N N . LYS A 1 50 ? 11.404 -0.628 4.904 1.00 0.07 50 LYS A N 14
ATOM 20240 C CA . LYS A 1 50 ? 12.759 -0.354 5.319 1.00 0.09 50 LYS A CA 14
ATOM 20241 C C . LYS A 1 50 ? 13.728 -1.291 4.622 1.00 0.09 50 LYS A C 14
ATOM 20242 O O . LYS A 1 50 ? 14.704 -0.864 4.008 1.00 0.13 50 LYS A O 14
ATOM 20261 N N . ASP A 1 51 ? 13.428 -2.565 4.715 1.00 0.10 51 ASP A N 14
ATOM 20262 C CA . ASP A 1 51 ? 14.222 -3.595 4.061 1.00 0.12 51 ASP A CA 14
ATOM 20263 C C . ASP A 1 51 ? 14.097 -3.496 2.540 1.00 0.12 51 ASP A C 14
ATOM 20264 O O . ASP A 1 51 ? 15.029 -3.814 1.808 1.00 0.20 51 ASP A O 14
ATOM 20273 N N . LEU A 1 52 ? 12.944 -3.015 2.077 1.00 0.08 52 LEU A N 14
ATOM 20274 C CA . LEU A 1 52 ? 12.680 -2.844 0.649 1.00 0.07 52 LEU A CA 14
ATOM 20275 C C . LEU A 1 52 ? 13.522 -1.706 0.097 1.00 0.08 52 LEU A C 14
ATOM 20276 O O . LEU A 1 52 ? 13.715 -1.579 -1.112 1.00 0.11 52 LEU A O 14
ATOM 20292 N N . GLY A 1 53 ? 14.013 -0.876 1.002 1.00 0.06 53 GLY A N 14
ATOM 20293 C CA . GLY A 1 53 ? 14.912 0.180 0.625 1.00 0.06 53 GLY A CA 14
ATOM 20294 C C . GLY A 1 53 ? 14.301 1.558 0.719 1.00 0.07 53 GLY A C 14
ATOM 20295 O O . GLY A 1 53 ? 14.934 2.543 0.335 1.00 0.12 53 GLY A O 14
ATOM 20299 N N . PHE A 1 54 ? 13.079 1.647 1.227 1.00 0.05 54 PHE A N 14
ATOM 20300 C CA . PHE A 1 54 ? 12.395 2.926 1.314 1.00 0.05 54 PHE A CA 14
ATOM 20301 C C . PHE A 1 54 ? 12.991 3.828 2.395 1.00 0.07 54 PHE A C 14
ATOM 20302 O O . PHE A 1 54 ? 13.616 3.356 3.351 1.00 0.12 54 PHE A O 14
ATOM 20319 N N . ASP A 1 55 ? 12.761 5.128 2.236 1.00 0.08 55 ASP A N 14
ATOM 20320 C CA . ASP A 1 55 ? 13.291 6.144 3.144 1.00 0.12 55 ASP A CA 14
ATOM 20321 C C . ASP A 1 55 ? 12.567 7.463 2.883 1.00 0.09 55 ASP A C 14
ATOM 20322 O O . ASP A 1 55 ? 11.492 7.456 2.286 1.00 0.08 55 ASP A O 14
ATOM 20331 N N . SER A 1 56 ? 13.164 8.591 3.269 1.00 0.12 56 SER A N 14
ATOM 20332 C CA . SER A 1 56 ? 12.545 9.906 3.074 1.00 0.13 56 SER A CA 14
ATOM 20333 C C . SER A 1 56 ? 12.622 10.358 1.608 1.00 0.12 56 SER A C 14
ATOM 20334 O O . SER A 1 56 ? 12.755 11.543 1.307 1.00 0.14 56 SER A O 14
ATOM 20342 N N . LEU A 1 57 ? 12.486 9.394 0.709 1.00 0.11 57 LEU A N 14
ATOM 20343 C CA . LEU A 1 57 ? 12.548 9.612 -0.721 1.00 0.11 57 LEU A CA 14
ATOM 20344 C C . LEU A 1 57 ? 11.544 8.712 -1.426 1.00 0.08 57 LEU A C 14
ATOM 20345 O O . LEU A 1 57 ? 10.519 9.162 -1.931 1.00 0.08 57 LEU A O 14
ATOM 20361 N N . THR A 1 58 ? 11.847 7.424 -1.417 1.00 0.06 58 THR A N 14
ATOM 20362 C CA . THR A 1 58 ? 11.045 6.428 -2.101 1.00 0.05 58 THR A CA 14
ATOM 20363 C C . THR A 1 58 ? 9.707 6.209 -1.416 1.00 0.04 58 THR A C 14
ATOM 20364 O O . THR A 1 58 ? 8.689 6.010 -2.077 1.00 0.04 58 THR A O 14
ATOM 20375 N N . ALA A 1 59 ? 9.711 6.236 -0.092 1.00 0.04 59 ALA A N 14
ATOM 20376 C CA . ALA A 1 59 ? 8.484 6.131 0.671 1.00 0.04 59 ALA A CA 14
ATOM 20377 C C . ALA A 1 59 ? 7.531 7.236 0.275 1.00 0.04 59 ALA A C 14
ATOM 20378 O O . ALA A 1 59 ? 6.323 7.051 0.258 1.00 0.05 59 ALA A O 14
ATOM 20385 N N . LEU A 1 60 ? 8.100 8.384 -0.043 1.00 0.05 60 LEU A N 14
ATOM 20386 C CA . LEU A 1 60 ? 7.330 9.551 -0.421 1.00 0.07 60 LEU A CA 14
ATOM 20387 C C . LEU A 1 60 ? 6.594 9.310 -1.724 1.00 0.06 60 LEU A C 14
ATOM 20388 O O . LEU A 1 60 ? 5.390 9.550 -1.808 1.00 0.07 60 LEU A O 14
ATOM 20404 N N . GLU A 1 61 ? 7.304 8.811 -2.730 1.00 0.05 61 GLU A N 14
ATOM 20405 C CA . GLU A 1 61 ? 6.671 8.524 -4.011 1.00 0.05 61 GLU A CA 14
ATOM 20406 C C . GLU A 1 61 ? 5.784 7.293 -3.917 1.00 0.05 61 GLU A C 14
ATOM 20407 O O . GLU A 1 61 ? 4.799 7.187 -4.631 1.00 0.06 61 GLU A O 14
ATOM 20419 N N . LEU A 1 62 ? 6.129 6.368 -3.038 1.00 0.04 62 LEU A N 14
ATOM 20420 C CA . LEU A 1 62 ? 5.273 5.218 -2.783 1.00 0.03 62 LEU A CA 14
ATOM 20421 C C . LEU A 1 62 ? 3.990 5.654 -2.117 1.00 0.04 62 LEU A C 14
ATOM 20422 O O . LEU A 1 62 ? 2.902 5.235 -2.499 1.00 0.05 62 LEU A O 14
ATOM 20438 N N . ARG A 1 63 ? 4.139 6.488 -1.108 1.00 0.05 63 ARG A N 14
ATOM 20439 C CA . ARG A 1 63 ? 3.016 7.054 -0.409 1.00 0.06 63 ARG A CA 14
ATOM 20440 C C . ARG A 1 63 ? 2.150 7.747 -1.434 1.00 0.06 63 ARG A C 14
ATOM 20441 O O . ARG A 1 63 ? 0.940 7.551 -1.491 1.00 0.08 63 ARG A O 14
ATOM 20462 N N . ASP A 1 64 ? 2.829 8.504 -2.285 1.00 0.06 64 ASP A N 14
ATOM 20463 C CA . ASP A 1 64 ? 2.215 9.182 -3.406 1.00 0.07 64 ASP A CA 14
ATOM 20464 C C . ASP A 1 64 ? 1.468 8.192 -4.289 1.00 0.06 64 ASP A C 14
ATOM 20465 O O . ASP A 1 64 ? 0.341 8.446 -4.713 1.00 0.07 64 ASP A O 14
ATOM 20474 N N . HIS A 1 65 ? 2.101 7.049 -4.537 1.00 0.05 65 HIS A N 14
ATOM 20475 C CA . HIS A 1 65 ? 1.506 5.997 -5.336 1.00 0.05 65 HIS A CA 14
ATOM 20476 C C . HIS A 1 65 ? 0.231 5.483 -4.699 1.00 0.05 65 HIS A C 14
ATOM 20477 O O . HIS A 1 65 ? -0.763 5.319 -5.383 1.00 0.06 65 HIS A O 14
ATOM 20492 N N . LEU A 1 66 ? 0.251 5.249 -3.388 1.00 0.04 66 LEU A N 14
ATOM 20493 C CA . LEU A 1 66 ? -0.898 4.663 -2.701 1.00 0.04 66 LEU A CA 14
ATOM 20494 C C . LEU A 1 66 ? -2.091 5.600 -2.733 1.00 0.05 66 LEU A C 14
ATOM 20495 O O . LEU A 1 66 ? -3.224 5.174 -2.895 1.00 0.06 66 LEU A O 14
ATOM 20511 N N . GLN A 1 67 ? -1.827 6.879 -2.560 1.00 0.05 67 GLN A N 14
ATOM 20512 C CA . GLN A 1 67 ? -2.882 7.888 -2.552 1.00 0.07 67 GLN A CA 14
ATOM 20513 C C . GLN A 1 67 ? -3.451 8.063 -3.937 1.00 0.07 67 GLN A C 14
ATOM 20514 O O . GLN A 1 67 ? -4.642 8.277 -4.109 1.00 0.10 67 GLN A O 14
ATOM 20528 N N . THR A 1 68 ? -2.584 7.980 -4.921 1.00 0.06 68 THR A N 14
ATOM 20529 C CA . THR A 1 68 ? -2.985 8.036 -6.303 1.00 0.08 68 THR A CA 14
ATOM 20530 C C . THR A 1 68 ? -3.743 6.769 -6.676 1.00 0.07 68 THR A C 14
ATOM 20531 O O . THR A 1 68 ? -4.767 6.806 -7.362 1.00 0.09 68 THR A O 14
ATOM 20542 N N . ALA A 1 69 ? -3.212 5.662 -6.205 1.00 0.06 69 ALA A N 14
ATOM 20543 C CA . ALA A 1 69 ? -3.819 4.357 -6.370 1.00 0.07 69 ALA A CA 14
ATOM 20544 C C . ALA A 1 69 ? -5.203 4.284 -5.734 1.00 0.10 69 ALA A C 14
ATOM 20545 O O . ALA A 1 69 ? -6.169 3.895 -6.382 1.00 0.13 69 ALA A O 14
ATOM 20552 N N . THR A 1 70 ? -5.295 4.669 -4.469 1.00 0.10 70 THR A N 14
ATOM 20553 C CA . THR A 1 70 ? -6.526 4.482 -3.708 1.00 0.13 70 THR A CA 14
ATOM 20554 C C . THR A 1 70 ? -7.464 5.669 -3.847 1.00 0.14 70 THR A C 14
ATOM 20555 O O . THR A 1 70 ? -8.683 5.514 -3.946 1.00 0.16 70 THR A O 14
ATOM 20566 N N . GLY A 1 71 ? -6.876 6.849 -3.875 1.00 0.13 71 GLY A N 14
ATOM 20567 C CA . GLY A 1 71 ? -7.655 8.069 -3.904 1.00 0.15 71 GLY A CA 14
ATOM 20568 C C . GLY A 1 71 ? -7.888 8.598 -2.510 1.00 0.19 71 GLY A C 14
ATOM 20569 O O . GLY A 1 71 ? -8.629 9.559 -2.304 1.00 0.31 71 GLY A O 14
ATOM 20573 N N . LEU A 1 72 ? -7.244 7.960 -1.549 1.00 0.15 72 LEU A N 14
ATOM 20574 C CA . LEU A 1 72 ? -7.386 8.311 -0.151 1.00 0.17 72 LEU A CA 14
ATOM 20575 C C . LEU A 1 72 ? -6.224 9.204 0.266 1.00 0.17 72 LEU A C 14
ATOM 20576 O O . LEU A 1 72 ? -5.436 9.644 -0.577 1.00 0.18 72 LEU A O 14
ATOM 20592 N N . ASN A 1 73 ? -6.100 9.456 1.557 1.00 0.18 73 ASN A N 14
ATOM 20593 C CA . ASN A 1 73 ? -5.086 10.375 2.047 1.00 0.20 73 ASN A CA 14
ATOM 20594 C C . ASN A 1 73 ? -4.190 9.676 3.059 1.00 0.17 73 ASN A C 14
ATOM 20595 O O . ASN A 1 73 ? -4.550 9.520 4.229 1.00 0.24 73 ASN A O 14
ATOM 20606 N N . LEU A 1 74 ? -3.031 9.243 2.591 1.00 0.10 74 LEU A N 14
ATOM 20607 C CA . LEU A 1 74 ? -2.073 8.550 3.430 1.00 0.09 74 LEU A CA 14
ATOM 20608 C C . LEU A 1 74 ? -1.058 9.545 4.011 1.00 0.13 74 LEU A C 14
ATOM 20609 O O . LEU A 1 74 ? -1.323 10.746 4.027 1.00 0.17 74 LEU A O 14
ATOM 20625 N N . SER A 1 75 ? 0.105 9.075 4.474 1.00 0.15 75 SER A N 14
ATOM 20626 C CA . SER A 1 75 ? 0.978 9.936 5.273 1.00 0.22 75 SER A CA 14
ATOM 20627 C C . SER A 1 75 ? 2.451 9.806 4.868 1.00 0.15 75 SER A C 14
ATOM 20628 O O . SER A 1 75 ? 2.815 8.885 4.144 1.00 0.12 75 SER A O 14
ATOM 20636 N N . SER A 1 76 ? 3.291 10.721 5.348 1.00 0.21 76 SER A N 14
ATOM 20637 C CA . SER A 1 76 ? 4.703 10.764 4.965 1.00 0.22 76 SER A CA 14
ATOM 20638 C C . SER A 1 76 ? 5.439 9.491 5.393 1.00 0.18 76 SER A C 14
ATOM 20639 O O . SER A 1 76 ? 6.093 8.833 4.582 1.00 0.23 76 SER A O 14
ATOM 20647 N N . THR A 1 77 ? 5.279 9.117 6.655 1.00 0.15 77 THR A N 14
ATOM 20648 C CA . THR A 1 77 ? 5.983 7.972 7.213 1.00 0.13 77 THR A CA 14
ATOM 20649 C C . THR A 1 77 ? 5.056 6.777 7.222 1.00 0.10 77 THR A C 14
ATOM 20650 O O . THR A 1 77 ? 5.143 5.894 8.065 1.00 0.11 77 THR A O 14
ATOM 20661 N N . LEU A 1 78 ? 4.183 6.785 6.236 1.00 0.08 78 LEU A N 14
ATOM 20662 C CA . LEU A 1 78 ? 3.133 5.798 6.055 1.00 0.06 78 LEU A CA 14
ATOM 20663 C C . LEU A 1 78 ? 3.667 4.367 6.197 1.00 0.05 78 LEU A C 14
ATOM 20664 O O . LEU A 1 78 ? 3.225 3.607 7.058 1.00 0.06 78 LEU A O 14
ATOM 20680 N N . ILE A 1 79 ? 4.622 4.020 5.356 1.00 0.05 79 ILE A N 14
ATOM 20681 C CA . ILE A 1 79 ? 5.186 2.672 5.337 1.00 0.05 79 ILE A CA 14
ATOM 20682 C C . ILE A 1 79 ? 6.207 2.442 6.444 1.00 0.06 79 ILE A C 14
ATOM 20683 O O . ILE A 1 79 ? 6.868 1.404 6.488 1.00 0.07 79 ILE A O 14
ATOM 20699 N N . PHE A 1 80 ? 6.337 3.405 7.329 1.00 0.08 80 PHE A N 14
ATOM 20700 C CA . PHE A 1 80 ? 7.206 3.261 8.480 1.00 0.10 80 PHE A CA 14
ATOM 20701 C C . PHE A 1 80 ? 6.355 3.326 9.730 1.00 0.12 80 PHE A C 14
ATOM 20702 O O . PHE A 1 80 ? 6.819 3.091 10.846 1.00 0.19 80 PHE A O 14
ATOM 20719 N N . ASP A 1 81 ? 5.097 3.668 9.505 1.00 0.11 81 ASP A N 14
ATOM 20720 C CA . ASP A 1 81 ? 4.069 3.591 10.516 1.00 0.13 81 ASP A CA 14
ATOM 20721 C C . ASP A 1 81 ? 3.500 2.194 10.467 1.00 0.10 81 ASP A C 14
ATOM 20722 O O . ASP A 1 81 ? 3.216 1.561 11.482 1.00 0.12 81 ASP A O 14
ATOM 20731 N N . HIS A 1 82 ? 3.348 1.737 9.236 1.00 0.06 82 HIS A N 14
ATOM 20732 C CA . HIS A 1 82 ? 2.842 0.429 8.930 1.00 0.05 82 HIS A CA 14
ATOM 20733 C C . HIS A 1 82 ? 3.929 -0.301 8.172 1.00 0.05 82 HIS A C 14
ATOM 20734 O O . HIS A 1 82 ? 4.178 -0.018 7.002 1.00 0.05 82 HIS A O 14
ATOM 20749 N N . PRO A 1 83 ? 4.589 -1.235 8.847 1.00 0.05 83 PRO A N 14
ATOM 20750 C CA . PRO A 1 83 ? 5.880 -1.778 8.419 1.00 0.06 83 PRO A CA 14
ATOM 20751 C C . PRO A 1 83 ? 5.864 -2.423 7.045 1.00 0.05 83 PRO A C 14
ATOM 20752 O O . PRO A 1 83 ? 6.781 -2.225 6.252 1.00 0.06 83 PRO A O 14
ATOM 20763 N N . THR A 1 84 ? 4.836 -3.190 6.756 1.00 0.04 84 THR A N 14
ATOM 20764 C CA . THR A 1 84 ? 4.818 -3.978 5.556 1.00 0.04 84 THR A CA 14
ATOM 20765 C C . THR A 1 84 ? 3.677 -3.559 4.662 1.00 0.03 84 THR A C 14
ATOM 20766 O O . THR A 1 84 ? 2.723 -2.939 5.120 1.00 0.03 84 THR A O 14
ATOM 20777 N N . PRO A 1 85 ? 3.762 -3.889 3.369 1.00 0.04 85 PRO A N 14
ATOM 20778 C CA . PRO A 1 85 ? 2.659 -3.689 2.436 1.00 0.03 85 PRO A CA 14
ATOM 20779 C C . PRO A 1 85 ? 1.421 -4.426 2.913 1.00 0.04 85 PRO A C 14
ATOM 20780 O O . PRO A 1 85 ? 0.309 -4.170 2.473 1.00 0.04 85 PRO A O 14
ATOM 20791 N N . HIS A 1 86 ? 1.646 -5.331 3.838 1.00 0.04 86 HIS A N 14
ATOM 20792 C CA . HIS A 1 86 ? 0.574 -6.044 4.501 1.00 0.04 86 HIS A CA 14
ATOM 20793 C C . HIS A 1 86 ? -0.094 -5.111 5.497 1.00 0.04 86 HIS A C 14
ATOM 20794 O O . HIS A 1 86 ? -1.313 -4.975 5.522 1.00 0.06 86 HIS A O 14
ATOM 20809 N N . ALA A 1 87 ? 0.741 -4.444 6.283 1.00 0.03 87 ALA A N 14
ATOM 20810 C CA . ALA A 1 87 ? 0.283 -3.540 7.326 1.00 0.03 87 ALA A CA 14
ATOM 20811 C C . ALA A 1 87 ? -0.269 -2.279 6.712 1.00 0.03 87 ALA A C 14
ATOM 20812 O O . ALA A 1 87 ? -1.085 -1.572 7.300 1.00 0.06 87 ALA A O 14
ATOM 20819 N N . VAL A 1 88 ? 0.183 -2.019 5.514 1.00 0.02 88 VAL A N 14
ATOM 20820 C CA . VAL A 1 88 ? -0.206 -0.836 4.794 1.00 0.03 88 VAL A CA 14
ATOM 20821 C C . VAL A 1 88 ? -1.493 -1.078 4.042 1.00 0.03 88 VAL A C 14
ATOM 20822 O O . VAL A 1 88 ? -2.389 -0.242 4.054 1.00 0.04 88 VAL A O 14
ATOM 20835 N N . ALA A 1 89 ? -1.587 -2.224 3.398 1.00 0.03 89 ALA A N 14
ATOM 20836 C CA . ALA A 1 89 ? -2.788 -2.566 2.668 1.00 0.04 89 ALA A CA 14
ATOM 20837 C C . ALA A 1 89 ? -3.980 -2.624 3.601 1.00 0.04 89 ALA A C 14
ATOM 20838 O O . ALA A 1 89 ? -5.048 -2.146 3.252 1.00 0.06 89 ALA A O 14
ATOM 20845 N N . GLU A 1 90 ? -3.801 -3.167 4.808 1.00 0.04 90 GLU A N 14
ATOM 20846 C CA . GLU A 1 90 ? -4.902 -3.206 5.761 1.00 0.05 90 GLU A CA 14
ATOM 20847 C C . GLU A 1 90 ? -5.136 -1.814 6.330 1.00 0.05 90 GLU A C 14
ATOM 20848 O O . GLU A 1 90 ? -6.236 -1.477 6.769 1.00 0.07 90 GLU A O 14
ATOM 20860 N N . HIS A 1 91 ? -4.085 -1.007 6.310 1.00 0.05 91 HIS A N 14
ATOM 20861 C CA . HIS A 1 91 ? -4.182 0.387 6.678 1.00 0.05 91 HIS A CA 14
ATOM 20862 C C . HIS A 1 91 ? -5.008 1.144 5.646 1.00 0.05 91 HIS A C 14
ATOM 20863 O O . HIS A 1 91 ? -5.608 2.176 5.945 1.00 0.06 91 HIS A O 14
ATOM 20878 N N . LEU A 1 92 ? -5.030 0.630 4.427 1.00 0.05 92 LEU A N 14
ATOM 20879 C CA . LEU A 1 92 ? -5.801 1.239 3.362 1.00 0.06 92 LEU A CA 14
ATOM 20880 C C . LEU A 1 92 ? -7.280 0.969 3.559 1.00 0.08 92 LEU A C 14
ATOM 20881 O O . LEU A 1 92 ? -8.114 1.654 2.991 1.00 0.12 92 LEU A O 14
ATOM 20897 N N . LEU A 1 93 ? -7.579 0.012 4.429 1.00 0.08 93 LEU A N 14
ATOM 20898 C CA . LEU A 1 93 ? -8.958 -0.332 4.775 1.00 0.10 93 LEU A CA 14
ATOM 20899 C C . LEU A 1 93 ? -9.500 0.714 5.713 1.00 0.11 93 LEU A C 14
ATOM 20900 O O . LEU A 1 93 ? -10.683 1.037 5.714 1.00 0.13 93 LEU A O 14
ATOM 20916 N N . GLU A 1 94 ? -8.591 1.244 6.506 1.00 0.11 94 GLU A N 14
ATOM 20917 C CA . GLU A 1 94 ? -8.899 2.278 7.474 1.00 0.13 94 GLU A CA 14
ATOM 20918 C C . GLU A 1 94 ? -9.418 3.524 6.780 1.00 0.14 94 GLU A C 14
ATOM 20919 O O . GLU A 1 94 ? -10.181 4.308 7.347 1.00 0.17 94 GLU A O 14
ATOM 20931 N N . GLN A 1 95 ? -8.987 3.693 5.546 1.00 0.12 95 GLN A N 14
ATOM 20932 C CA . GLN A 1 95 ? -9.367 4.830 4.740 1.00 0.14 95 GLN A CA 14
ATOM 20933 C C . GLN A 1 95 ? -10.747 4.602 4.131 1.00 0.15 95 GLN A C 14
ATOM 20934 O O . GLN A 1 95 ? -11.447 5.538 3.748 1.00 0.16 95 GLN A O 14
ATOM 20948 N N . ILE A 1 96 ? -11.121 3.338 4.068 1.00 0.16 96 ILE A N 14
ATOM 20949 C CA . ILE A 1 96 ? -12.308 2.894 3.370 1.00 0.19 96 ILE A CA 14
ATOM 20950 C C . ILE A 1 96 ? -13.582 3.144 4.178 1.00 0.24 96 ILE A C 14
ATOM 20951 O O . ILE A 1 96 ? -13.610 2.987 5.400 1.00 0.25 96 ILE A O 14
ATOM 20967 N N . PRO A 1 97 ? -14.643 3.547 3.472 1.00 0.27 97 PRO A N 14
ATOM 20968 C CA . PRO A 1 97 ? -15.915 3.987 4.061 1.00 0.33 97 PRO A CA 14
ATOM 20969 C C . PRO A 1 97 ? -16.803 2.847 4.569 1.00 0.35 97 PRO A C 14
ATOM 20970 O O . PRO A 1 97 ? -17.695 2.380 3.860 1.00 0.36 97 PRO A O 14
ATOM 20981 N N . GLY A 1 98 ? -16.567 2.412 5.797 1.00 0.36 98 GLY A N 14
ATOM 20982 C CA . GLY A 1 98 ? -17.434 1.421 6.424 1.00 0.39 98 GLY A CA 14
ATOM 20983 C C . GLY A 1 98 ? -17.197 0.005 5.933 1.00 0.38 98 GLY A C 14
ATOM 20984 O O . GLY A 1 98 ? -16.923 -0.894 6.729 1.00 0.42 98 GLY A O 14
ATOM 20988 N N . ILE A 1 99 ? -17.320 -0.188 4.622 1.00 0.34 99 ILE A N 14
ATOM 20989 C CA . ILE A 1 99 ? -17.085 -1.486 3.985 1.00 0.34 99 ILE A CA 14
ATOM 20990 C C . ILE A 1 99 ? -15.723 -2.055 4.357 1.00 0.37 99 ILE A C 14
ATOM 20991 O O . ILE A 1 99 ? -15.539 -3.268 4.408 1.00 0.59 99 ILE A O 14
ATOM 21007 N N . GLY A 1 100 ? -14.776 -1.172 4.602 1.00 0.26 100 GLY A N 14
ATOM 21008 C CA . GLY A 1 100 ? -13.445 -1.596 4.950 1.00 0.28 100 GLY A CA 14
ATOM 21009 C C . GLY A 1 100 ? -13.227 -1.594 6.450 1.00 0.56 100 GLY A C 14
ATOM 21010 O O . GLY A 1 100 ? -13.467 -2.638 7.094 1.00 1.33 100 GLY A O 14
ATOM 21015 N N . GLY A 1 1 ? -6.911 12.187 -1.448 1.00 4.26 1 GLY A N 15
ATOM 21016 C CA . GLY A 1 1 ? -7.345 13.340 -2.276 1.00 3.40 1 GLY A CA 15
ATOM 21017 C C . GLY A 1 1 ? -8.854 13.476 -2.317 1.00 2.51 1 GLY A C 15
ATOM 21018 O O . GLY A 1 1 ? -9.501 13.579 -1.275 1.00 2.92 1 GLY A O 15
ATOM 21024 N N . SER A 1 2 ? -9.418 13.482 -3.518 1.00 1.84 2 SER A N 15
ATOM 21025 C CA . SER A 1 2 ? -10.862 13.575 -3.681 1.00 1.44 2 SER A CA 15
ATOM 21026 C C . SER A 1 2 ? -11.401 12.326 -4.372 1.00 1.14 2 SER A C 15
ATOM 21027 O O . SER A 1 2 ? -12.593 12.223 -4.665 1.00 1.80 2 SER A O 15
ATOM 21035 N N . THR A 1 3 ? -10.510 11.376 -4.615 1.00 0.93 3 THR A N 15
ATOM 21036 C CA . THR A 1 3 ? -10.857 10.140 -5.293 1.00 0.78 3 THR A CA 15
ATOM 21037 C C . THR A 1 3 ? -11.111 9.029 -4.271 1.00 0.84 3 THR A C 15
ATOM 21038 O O . THR A 1 3 ? -10.580 9.076 -3.163 1.00 1.82 3 THR A O 15
ATOM 21049 N N . ALA A 1 4 ? -11.945 8.058 -4.625 1.00 0.63 4 ALA A N 15
ATOM 21050 C CA . ALA A 1 4 ? -12.200 6.916 -3.752 1.00 0.52 4 ALA A CA 15
ATOM 21051 C C . ALA A 1 4 ? -12.860 5.783 -4.516 1.00 0.42 4 ALA A C 15
ATOM 21052 O O . ALA A 1 4 ? -12.369 4.662 -4.479 1.00 0.34 4 ALA A O 15
ATOM 21059 N N . THR A 1 5 ? -13.960 6.082 -5.212 1.00 0.48 5 THR A N 15
ATOM 21060 C CA . THR A 1 5 ? -14.682 5.092 -6.026 1.00 0.48 5 THR A CA 15
ATOM 21061 C C . THR A 1 5 ? -13.736 4.316 -6.945 1.00 0.39 5 THR A C 15
ATOM 21062 O O . THR A 1 5 ? -14.024 3.191 -7.343 1.00 0.42 5 THR A O 15
ATOM 21073 N N . LEU A 1 6 ? -12.604 4.923 -7.249 1.00 0.30 6 LEU A N 15
ATOM 21074 C CA . LEU A 1 6 ? -11.539 4.261 -7.979 1.00 0.23 6 LEU A CA 15
ATOM 21075 C C . LEU A 1 6 ? -11.171 2.934 -7.321 1.00 0.22 6 LEU A C 15
ATOM 21076 O O . LEU A 1 6 ? -11.369 1.867 -7.903 1.00 0.31 6 LEU A O 15
ATOM 21092 N N . LEU A 1 7 ? -10.651 2.999 -6.108 1.00 0.16 7 LEU A N 15
ATOM 21093 C CA . LEU A 1 7 ? -10.271 1.796 -5.397 1.00 0.15 7 LEU A CA 15
ATOM 21094 C C . LEU A 1 7 ? -11.450 1.218 -4.646 1.00 0.20 7 LEU A C 15
ATOM 21095 O O . LEU A 1 7 ? -11.582 0.018 -4.515 1.00 0.22 7 LEU A O 15
ATOM 21111 N N . THR A 1 8 ? -12.309 2.086 -4.173 1.00 0.24 8 THR A N 15
ATOM 21112 C CA . THR A 1 8 ? -13.464 1.691 -3.376 1.00 0.31 8 THR A CA 15
ATOM 21113 C C . THR A 1 8 ? -14.369 0.729 -4.148 1.00 0.35 8 THR A C 15
ATOM 21114 O O . THR A 1 8 ? -14.985 -0.162 -3.564 1.00 0.38 8 THR A O 15
ATOM 21125 N N . SER A 1 9 ? -14.399 0.880 -5.467 1.00 0.36 9 SER A N 15
ATOM 21126 C CA . SER A 1 9 ? -15.155 -0.022 -6.324 1.00 0.42 9 SER A CA 15
ATOM 21127 C C . SER A 1 9 ? -14.527 -1.419 -6.295 1.00 0.39 9 SER A C 15
ATOM 21128 O O . SER A 1 9 ? -15.185 -2.422 -6.572 1.00 0.43 9 SER A O 15
ATOM 21136 N N . LYS A 1 10 ? -13.246 -1.469 -5.948 1.00 0.33 10 LYS A N 15
ATOM 21137 C CA . LYS A 1 10 ? -12.555 -2.729 -5.721 1.00 0.31 10 LYS A CA 15
ATOM 21138 C C . LYS A 1 10 ? -13.027 -3.335 -4.414 1.00 0.28 10 LYS A C 15
ATOM 21139 O O . LYS A 1 10 ? -13.610 -4.414 -4.397 1.00 0.29 10 LYS A O 15
ATOM 21158 N N . LEU A 1 11 ? -12.791 -2.606 -3.325 1.00 0.24 11 LEU A N 15
ATOM 21159 C CA . LEU A 1 11 ? -13.062 -3.109 -1.977 1.00 0.23 11 LEU A CA 15
ATOM 21160 C C . LEU A 1 11 ? -14.524 -3.470 -1.795 1.00 0.27 11 LEU A C 15
ATOM 21161 O O . LEU A 1 11 ? -14.860 -4.331 -0.987 1.00 0.28 11 LEU A O 15
ATOM 21177 N N . ALA A 1 12 ? -15.387 -2.813 -2.551 1.00 0.30 12 ALA A N 15
ATOM 21178 C CA . ALA A 1 12 ? -16.814 -3.101 -2.522 1.00 0.35 12 ALA A CA 15
ATOM 21179 C C . ALA A 1 12 ? -17.085 -4.555 -2.896 1.00 0.36 12 ALA A C 15
ATOM 21180 O O . ALA A 1 12 ? -18.084 -5.142 -2.483 1.00 0.40 12 ALA A O 15
ATOM 21187 N N . GLY A 1 13 ? -16.184 -5.123 -3.685 1.00 0.35 13 GLY A N 15
ATOM 21188 C CA . GLY A 1 13 ? -16.313 -6.503 -4.096 1.00 0.37 13 GLY A CA 15
ATOM 21189 C C . GLY A 1 13 ? -15.654 -7.460 -3.120 1.00 0.34 13 GLY A C 15
ATOM 21190 O O . GLY A 1 13 ? -15.854 -8.672 -3.197 1.00 0.38 13 GLY A O 15
ATOM 21194 N N . LEU A 1 14 ? -14.872 -6.919 -2.194 1.00 0.29 14 LEU A N 15
ATOM 21195 C CA . LEU A 1 14 ? -14.153 -7.727 -1.231 1.00 0.26 14 LEU A CA 15
ATOM 21196 C C . LEU A 1 14 ? -14.781 -7.666 0.128 1.00 0.26 14 LEU A C 15
ATOM 21197 O O . LEU A 1 14 ? -15.747 -6.944 0.375 1.00 0.29 14 LEU A O 15
ATOM 21213 N N . THR A 1 15 ? -14.210 -8.463 0.986 1.00 0.25 15 THR A N 15
ATOM 21214 C CA . THR A 1 15 ? -14.408 -8.365 2.406 1.00 0.26 15 THR A CA 15
ATOM 21215 C C . THR A 1 15 ? -13.158 -7.719 2.960 1.00 0.24 15 THR A C 15
ATOM 21216 O O . THR A 1 15 ? -12.159 -7.691 2.250 1.00 0.21 15 THR A O 15
ATOM 21227 N N . ALA A 1 16 ? -13.189 -7.203 4.182 1.00 0.26 16 ALA A N 15
ATOM 21228 C CA . ALA A 1 16 ? -12.031 -6.506 4.747 1.00 0.26 16 ALA A CA 15
ATOM 21229 C C . ALA A 1 16 ? -10.731 -7.257 4.470 1.00 0.23 16 ALA A C 15
ATOM 21230 O O . ALA A 1 16 ? -9.751 -6.661 4.047 1.00 0.23 16 ALA A O 15
ATOM 21237 N N . THR A 1 17 ? -10.749 -8.571 4.665 1.00 0.24 17 THR A N 15
ATOM 21238 C CA . THR A 1 17 ? -9.585 -9.409 4.428 1.00 0.24 17 THR A CA 15
ATOM 21239 C C . THR A 1 17 ? -9.148 -9.380 2.960 1.00 0.22 17 THR A C 15
ATOM 21240 O O . THR A 1 17 ? -7.963 -9.244 2.663 1.00 0.28 17 THR A O 15
ATOM 21251 N N . GLU A 1 18 ? -10.097 -9.498 2.043 1.00 0.20 18 GLU A N 15
ATOM 21252 C CA . GLU A 1 18 ? -9.788 -9.490 0.635 1.00 0.19 18 GLU A CA 15
ATOM 21253 C C . GLU A 1 18 ? -9.406 -8.089 0.184 1.00 0.17 18 GLU A C 15
ATOM 21254 O O . GLU A 1 18 ? -8.632 -7.912 -0.754 1.00 0.16 18 GLU A O 15
ATOM 21266 N N . GLN A 1 19 ? -9.961 -7.095 0.864 1.00 0.16 19 GLN A N 15
ATOM 21267 C CA . GLN A 1 19 ? -9.591 -5.710 0.644 1.00 0.16 19 GLN A CA 15
ATOM 21268 C C . GLN A 1 19 ? -8.131 -5.509 1.009 1.00 0.15 19 GLN A C 15
ATOM 21269 O O . GLN A 1 19 ? -7.412 -4.748 0.362 1.00 0.17 19 GLN A O 15
ATOM 21283 N N . ARG A 1 20 ? -7.703 -6.201 2.057 1.00 0.18 20 ARG A N 15
ATOM 21284 C CA . ARG A 1 20 ? -6.286 -6.253 2.401 1.00 0.22 20 ARG A CA 15
ATOM 21285 C C . ARG A 1 20 ? -5.525 -6.854 1.242 1.00 0.18 20 ARG A C 15
ATOM 21286 O O . ARG A 1 20 ? -4.554 -6.291 0.762 1.00 0.24 20 ARG A O 15
ATOM 21307 N N . ALA A 1 21 ? -6.022 -7.993 0.785 1.00 0.19 21 ALA A N 15
ATOM 21308 C CA . ALA A 1 21 ? -5.354 -8.796 -0.234 1.00 0.19 21 ALA A CA 15
ATOM 21309 C C . ALA A 1 21 ? -5.132 -8.027 -1.529 1.00 0.16 21 ALA A C 15
ATOM 21310 O O . ALA A 1 21 ? -4.053 -8.086 -2.123 1.00 0.19 21 ALA A O 15
ATOM 21317 N N . VAL A 1 22 ? -6.145 -7.296 -1.954 1.00 0.12 22 VAL A N 15
ATOM 21318 C CA . VAL A 1 22 ? -6.100 -6.617 -3.237 1.00 0.12 22 VAL A CA 15
ATOM 21319 C C . VAL A 1 22 ? -5.083 -5.480 -3.261 1.00 0.08 22 VAL A C 15
ATOM 21320 O O . VAL A 1 22 ? -4.370 -5.312 -4.248 1.00 0.10 22 VAL A O 15
ATOM 21333 N N . THR A 1 23 ? -4.993 -4.692 -2.201 1.00 0.06 23 THR A N 15
ATOM 21334 C CA . THR A 1 23 ? -3.967 -3.668 -2.169 1.00 0.04 23 THR A CA 15
ATOM 21335 C C . THR A 1 23 ? -2.716 -4.142 -1.473 1.00 0.05 23 THR A C 15
ATOM 21336 O O . THR A 1 23 ? -1.706 -3.480 -1.535 1.00 0.11 23 THR A O 15
ATOM 21347 N N . ARG A 1 24 ? -2.752 -5.306 -0.848 1.00 0.04 24 ARG A N 15
ATOM 21348 C CA . ARG A 1 24 ? -1.511 -5.969 -0.464 1.00 0.05 24 ARG A CA 15
ATOM 21349 C C . ARG A 1 24 ? -0.766 -6.283 -1.742 1.00 0.08 24 ARG A C 15
ATOM 21350 O O . ARG A 1 24 ? 0.436 -6.521 -1.755 1.00 0.17 24 ARG A O 15
ATOM 21371 N N . LYS A 1 25 ? -1.527 -6.245 -2.818 1.00 0.05 25 LYS A N 15
ATOM 21372 C CA . LYS A 1 25 ? -1.021 -6.366 -4.148 1.00 0.08 25 LYS A CA 15
ATOM 21373 C C . LYS A 1 25 ? -0.757 -4.967 -4.719 1.00 0.07 25 LYS A C 15
ATOM 21374 O O . LYS A 1 25 ? 0.232 -4.754 -5.410 1.00 0.11 25 LYS A O 15
ATOM 21393 N N . LEU A 1 26 ? -1.638 -4.003 -4.414 1.00 0.04 26 LEU A N 15
ATOM 21394 C CA . LEU A 1 26 ? -1.484 -2.640 -4.915 1.00 0.04 26 LEU A CA 15
ATOM 21395 C C . LEU A 1 26 ? -0.302 -1.920 -4.260 1.00 0.04 26 LEU A C 15
ATOM 21396 O O . LEU A 1 26 ? 0.568 -1.428 -4.969 1.00 0.04 26 LEU A O 15
ATOM 21412 N N . VAL A 1 27 ? -0.259 -1.848 -2.924 1.00 0.04 27 VAL A N 15
ATOM 21413 C CA . VAL A 1 27 ? 0.861 -1.191 -2.242 1.00 0.04 27 VAL A CA 15
ATOM 21414 C C . VAL A 1 27 ? 2.162 -1.839 -2.691 1.00 0.05 27 VAL A C 15
ATOM 21415 O O . VAL A 1 27 ? 3.181 -1.181 -2.891 1.00 0.05 27 VAL A O 15
ATOM 21428 N N . LEU A 1 28 ? 2.070 -3.141 -2.877 1.00 0.05 28 LEU A N 15
ATOM 21429 C CA . LEU A 1 28 ? 3.152 -3.944 -3.384 1.00 0.05 28 LEU A CA 15
ATOM 21430 C C . LEU A 1 28 ? 3.549 -3.469 -4.772 1.00 0.05 28 LEU A C 15
ATOM 21431 O O . LEU A 1 28 ? 4.710 -3.194 -5.043 1.00 0.06 28 LEU A O 15
ATOM 21447 N N . ASP A 1 29 ? 2.553 -3.328 -5.622 1.00 0.04 29 ASP A N 15
ATOM 21448 C CA . ASP A 1 29 ? 2.755 -2.956 -7.017 1.00 0.05 29 ASP A CA 15
ATOM 21449 C C . ASP A 1 29 ? 3.357 -1.569 -7.098 1.00 0.03 29 ASP A C 15
ATOM 21450 O O . ASP A 1 29 ? 4.264 -1.306 -7.884 1.00 0.04 29 ASP A O 15
ATOM 21459 N N . GLN A 1 30 ? 2.834 -0.685 -6.271 1.00 0.03 30 GLN A N 15
ATOM 21460 C CA . GLN A 1 30 ? 3.329 0.667 -6.178 1.00 0.03 30 GLN A CA 15
ATOM 21461 C C . GLN A 1 30 ? 4.765 0.681 -5.721 1.00 0.03 30 GLN A C 15
ATOM 21462 O O . GLN A 1 30 ? 5.609 1.336 -6.323 1.00 0.04 30 GLN A O 15
ATOM 21476 N N . ALA A 1 31 ? 5.027 -0.066 -4.662 1.00 0.02 31 ALA A N 15
ATOM 21477 C CA . ALA A 1 31 ? 6.366 -0.181 -4.097 1.00 0.03 31 ALA A CA 15
ATOM 21478 C C . ALA A 1 31 ? 7.306 -0.747 -5.129 1.00 0.03 31 ALA A C 15
ATOM 21479 O O . ALA A 1 31 ? 8.493 -0.431 -5.168 1.00 0.04 31 ALA A O 15
ATOM 21486 N N . ALA A 1 32 ? 6.736 -1.562 -5.982 1.00 0.03 32 ALA A N 15
ATOM 21487 C CA . ALA A 1 32 ? 7.456 -2.183 -7.052 1.00 0.04 32 ALA A CA 15
ATOM 21488 C C . ALA A 1 32 ? 7.831 -1.134 -8.071 1.00 0.05 32 ALA A C 15
ATOM 21489 O O . ALA A 1 32 ? 8.973 -1.063 -8.509 1.00 0.07 32 ALA A O 15
ATOM 21496 N N . SER A 1 33 ? 6.876 -0.285 -8.392 1.00 0.05 33 SER A N 15
ATOM 21497 C CA . SER A 1 33 ? 7.091 0.790 -9.340 1.00 0.07 33 SER A CA 15
ATOM 21498 C C . SER A 1 33 ? 8.185 1.728 -8.834 1.00 0.06 33 SER A C 15
ATOM 21499 O O . SER A 1 33 ? 8.981 2.257 -9.608 1.00 0.08 33 SER A O 15
ATOM 21507 N N . VAL A 1 34 ? 8.212 1.915 -7.520 1.00 0.04 34 VAL A N 15
ATOM 21508 C CA . VAL A 1 34 ? 9.209 2.747 -6.873 1.00 0.04 34 VAL A CA 15
ATOM 21509 C C . VAL A 1 34 ? 10.570 2.124 -7.007 1.00 0.05 34 VAL A C 15
ATOM 21510 O O . VAL A 1 34 ? 11.513 2.712 -7.535 1.00 0.07 34 VAL A O 15
ATOM 21523 N N . LEU A 1 35 ? 10.643 0.913 -6.497 1.00 0.04 35 LEU A N 15
ATOM 21524 C CA . LEU A 1 35 ? 11.887 0.204 -6.340 1.00 0.06 35 LEU A CA 15
ATOM 21525 C C . LEU A 1 35 ? 12.545 -0.182 -7.663 1.00 0.08 35 LEU A C 15
ATOM 21526 O O . LEU A 1 35 ? 13.771 -0.292 -7.738 1.00 0.12 35 LEU A O 15
ATOM 21542 N N . GLY A 1 36 ? 11.748 -0.405 -8.697 1.00 0.08 36 GLY A N 15
ATOM 21543 C CA . GLY A 1 36 ? 12.319 -0.771 -9.977 1.00 0.11 36 GLY A CA 15
ATOM 21544 C C . GLY A 1 36 ? 11.732 -2.041 -10.536 1.00 0.13 36 GLY A C 15
ATOM 21545 O O . GLY A 1 36 ? 12.318 -2.683 -11.405 1.00 0.17 36 GLY A O 15
ATOM 21549 N N . TYR A 1 37 ? 10.580 -2.405 -10.025 1.00 0.11 37 TYR A N 15
ATOM 21550 C CA . TYR A 1 37 ? 9.972 -3.685 -10.331 1.00 0.14 37 TYR A CA 15
ATOM 21551 C C . TYR A 1 37 ? 8.790 -3.523 -11.279 1.00 0.17 37 TYR A C 15
ATOM 21552 O O . TYR A 1 37 ? 8.278 -2.418 -11.468 1.00 0.24 37 TYR A O 15
ATOM 21570 N N . ALA A 1 38 ? 8.352 -4.632 -11.857 1.00 0.21 38 ALA A N 15
ATOM 21571 C CA . ALA A 1 38 ? 7.242 -4.618 -12.800 1.00 0.24 38 ALA A CA 15
ATOM 21572 C C . ALA A 1 38 ? 6.257 -5.746 -12.514 1.00 0.23 38 ALA A C 15
ATOM 21573 O O . ALA A 1 38 ? 5.232 -5.874 -13.184 1.00 0.26 38 ALA A O 15
ATOM 21580 N N . SER A 1 39 ? 6.570 -6.561 -11.519 1.00 0.21 39 SER A N 15
ATOM 21581 C CA . SER A 1 39 ? 5.735 -7.697 -11.170 1.00 0.23 39 SER A CA 15
ATOM 21582 C C . SER A 1 39 ? 5.888 -8.026 -9.683 1.00 0.20 39 SER A C 15
ATOM 21583 O O . SER A 1 39 ? 5.676 -9.167 -9.263 1.00 0.25 39 SER A O 15
ATOM 21591 N N . THR A 1 40 ? 6.237 -7.004 -8.892 1.00 0.14 40 THR A N 15
ATOM 21592 C CA . THR A 1 40 ? 6.515 -7.157 -7.456 1.00 0.13 40 THR A CA 15
ATOM 21593 C C . THR A 1 40 ? 7.455 -8.331 -7.199 1.00 0.16 40 THR A C 15
ATOM 21594 O O . THR A 1 40 ? 7.344 -9.038 -6.197 1.00 0.22 40 THR A O 15
ATOM 21605 N N . GLU A 1 41 ? 8.396 -8.493 -8.115 1.00 0.21 41 GLU A N 15
ATOM 21606 C CA . GLU A 1 41 ? 9.283 -9.643 -8.148 1.00 0.26 41 GLU A CA 15
ATOM 21607 C C . GLU A 1 41 ? 10.246 -9.675 -6.963 1.00 0.25 41 GLU A C 15
ATOM 21608 O O . GLU A 1 41 ? 10.552 -10.743 -6.440 1.00 0.40 41 GLU A O 15
ATOM 21620 N N . SER A 1 42 ? 10.707 -8.514 -6.531 1.00 0.27 42 SER A N 15
ATOM 21621 C CA . SER A 1 42 ? 11.690 -8.451 -5.458 1.00 0.32 42 SER A CA 15
ATOM 21622 C C . SER A 1 42 ? 11.103 -7.771 -4.224 1.00 0.28 42 SER A C 15
ATOM 21623 O O . SER A 1 42 ? 11.759 -6.967 -3.564 1.00 0.41 42 SER A O 15
ATOM 21631 N N . LEU A 1 43 ? 9.848 -8.073 -3.939 1.00 0.16 43 LEU A N 15
ATOM 21632 C CA . LEU A 1 43 ? 9.193 -7.541 -2.763 1.00 0.12 43 LEU A CA 15
ATOM 21633 C C . LEU A 1 43 ? 8.785 -8.619 -1.778 1.00 0.13 43 LEU A C 15
ATOM 21634 O O . LEU A 1 43 ? 8.750 -9.808 -2.104 1.00 0.19 43 LEU A O 15
ATOM 21650 N N . ASP A 1 44 ? 8.456 -8.165 -0.580 1.00 0.10 44 ASP A N 15
ATOM 21651 C CA . ASP A 1 44 ? 7.981 -9.026 0.490 1.00 0.12 44 ASP A CA 15
ATOM 21652 C C . ASP A 1 44 ? 6.858 -8.308 1.212 1.00 0.12 44 ASP A C 15
ATOM 21653 O O . ASP A 1 44 ? 6.972 -7.119 1.504 1.00 0.19 44 ASP A O 15
ATOM 21662 N N . THR A 1 45 ? 5.775 -9.003 1.493 1.00 0.09 45 THR A N 15
ATOM 21663 C CA . THR A 1 45 ? 4.675 -8.395 2.216 1.00 0.08 45 THR A CA 15
ATOM 21664 C C . THR A 1 45 ? 4.803 -8.667 3.703 1.00 0.08 45 THR A C 15
ATOM 21665 O O . THR A 1 45 ? 4.073 -8.106 4.517 1.00 0.11 45 THR A O 15
ATOM 21676 N N . HIS A 1 46 ? 5.747 -9.527 4.050 1.00 0.07 46 HIS A N 15
ATOM 21677 C CA . HIS A 1 46 ? 5.973 -9.889 5.437 1.00 0.08 46 HIS A CA 15
ATOM 21678 C C . HIS A 1 46 ? 7.204 -9.168 5.970 1.00 0.08 46 HIS A C 15
ATOM 21679 O O . HIS A 1 46 ? 7.575 -9.326 7.132 1.00 0.12 46 HIS A O 15
ATOM 21694 N N . GLU A 1 47 ? 7.831 -8.371 5.113 1.00 0.08 47 GLU A N 15
ATOM 21695 C CA . GLU A 1 47 ? 9.019 -7.624 5.490 1.00 0.08 47 GLU A CA 15
ATOM 21696 C C . GLU A 1 47 ? 8.775 -6.139 5.267 1.00 0.07 47 GLU A C 15
ATOM 21697 O O . GLU A 1 47 ? 7.987 -5.751 4.402 1.00 0.07 47 GLU A O 15
ATOM 21709 N N . SER A 1 48 ? 9.438 -5.319 6.059 1.00 0.07 48 SER A N 15
ATOM 21710 C CA . SER A 1 48 ? 9.126 -3.904 6.114 1.00 0.07 48 SER A CA 15
ATOM 21711 C C . SER A 1 48 ? 9.837 -3.139 5.007 1.00 0.06 48 SER A C 15
ATOM 21712 O O . SER A 1 48 ? 10.949 -3.483 4.617 1.00 0.09 48 SER A O 15
ATOM 21720 N N . PHE A 1 49 ? 9.167 -2.087 4.526 1.00 0.05 49 PHE A N 15
ATOM 21721 C CA . PHE A 1 49 ? 9.656 -1.247 3.423 1.00 0.05 49 PHE A CA 15
ATOM 21722 C C . PHE A 1 49 ? 11.065 -0.745 3.671 1.00 0.06 49 PHE A C 15
ATOM 21723 O O . PHE A 1 49 ? 11.795 -0.438 2.732 1.00 0.06 49 PHE A O 15
ATOM 21740 N N . LYS A 1 50 ? 11.406 -0.607 4.938 1.00 0.07 50 LYS A N 15
ATOM 21741 C CA . LYS A 1 50 ? 12.765 -0.345 5.357 1.00 0.09 50 LYS A CA 15
ATOM 21742 C C . LYS A 1 50 ? 13.734 -1.253 4.618 1.00 0.09 50 LYS A C 15
ATOM 21743 O O . LYS A 1 50 ? 14.689 -0.796 3.991 1.00 0.13 50 LYS A O 15
ATOM 21762 N N . ASP A 1 51 ? 13.452 -2.539 4.681 1.00 0.10 51 ASP A N 15
ATOM 21763 C CA . ASP A 1 51 ? 14.276 -3.546 4.026 1.00 0.12 51 ASP A CA 15
ATOM 21764 C C . ASP A 1 51 ? 14.138 -3.448 2.508 1.00 0.12 51 ASP A C 15
ATOM 21765 O O . ASP A 1 51 ? 15.080 -3.723 1.765 1.00 0.20 51 ASP A O 15
ATOM 21774 N N . LEU A 1 52 ? 12.966 -3.008 2.061 1.00 0.08 52 LEU A N 15
ATOM 21775 C CA . LEU A 1 52 ? 12.673 -2.856 0.640 1.00 0.07 52 LEU A CA 15
ATOM 21776 C C . LEU A 1 52 ? 13.488 -1.713 0.060 1.00 0.08 52 LEU A C 15
ATOM 21777 O O . LEU A 1 52 ? 13.651 -1.595 -1.154 1.00 0.11 52 LEU A O 15
ATOM 21793 N N . GLY A 1 53 ? 13.990 -0.871 0.944 1.00 0.06 53 GLY A N 15
ATOM 21794 C CA . GLY A 1 53 ? 14.875 0.186 0.539 1.00 0.06 53 GLY A CA 15
ATOM 21795 C C . GLY A 1 53 ? 14.233 1.550 0.573 1.00 0.07 53 GLY A C 15
ATOM 21796 O O . GLY A 1 53 ? 14.782 2.511 0.031 1.00 0.12 53 GLY A O 15
ATOM 21800 N N . PHE A 1 54 ? 13.064 1.652 1.190 1.00 0.05 54 PHE A N 15
ATOM 21801 C CA . PHE A 1 54 ? 12.390 2.931 1.281 1.00 0.05 54 PHE A CA 15
ATOM 21802 C C . PHE A 1 54 ? 13.031 3.841 2.325 1.00 0.07 54 PHE A C 15
ATOM 21803 O O . PHE A 1 54 ? 13.708 3.378 3.243 1.00 0.12 54 PHE A O 15
ATOM 21820 N N . ASP A 1 55 ? 12.804 5.139 2.160 1.00 0.08 55 ASP A N 15
ATOM 21821 C CA . ASP A 1 55 ? 13.416 6.169 2.998 1.00 0.12 55 ASP A CA 15
ATOM 21822 C C . ASP A 1 55 ? 12.610 7.457 2.844 1.00 0.09 55 ASP A C 15
ATOM 21823 O O . ASP A 1 55 ? 11.498 7.418 2.321 1.00 0.08 55 ASP A O 15
ATOM 21832 N N . SER A 1 56 ? 13.174 8.595 3.236 1.00 0.12 56 SER A N 15
ATOM 21833 C CA . SER A 1 56 ? 12.502 9.886 3.097 1.00 0.13 56 SER A CA 15
ATOM 21834 C C . SER A 1 56 ? 12.601 10.369 1.641 1.00 0.12 56 SER A C 15
ATOM 21835 O O . SER A 1 56 ? 12.816 11.548 1.362 1.00 0.14 56 SER A O 15
ATOM 21843 N N . LEU A 1 57 ? 12.430 9.417 0.730 1.00 0.11 57 LEU A N 15
ATOM 21844 C CA . LEU A 1 57 ? 12.517 9.627 -0.700 1.00 0.11 57 LEU A CA 15
ATOM 21845 C C . LEU A 1 57 ? 11.521 8.721 -1.411 1.00 0.08 57 LEU A C 15
ATOM 21846 O O . LEU A 1 57 ? 10.494 9.166 -1.919 1.00 0.08 57 LEU A O 15
ATOM 21862 N N . THR A 1 58 ? 11.833 7.431 -1.404 1.00 0.06 58 THR A N 15
ATOM 21863 C CA . THR A 1 58 ? 11.038 6.431 -2.094 1.00 0.05 58 THR A CA 15
ATOM 21864 C C . THR A 1 58 ? 9.699 6.211 -1.414 1.00 0.04 58 THR A C 15
ATOM 21865 O O . THR A 1 58 ? 8.684 5.997 -2.074 1.00 0.04 58 THR A O 15
ATOM 21876 N N . ALA A 1 59 ? 9.698 6.257 -0.091 1.00 0.04 59 ALA A N 15
ATOM 21877 C CA . ALA A 1 59 ? 8.469 6.149 0.665 1.00 0.04 59 ALA A CA 15
ATOM 21878 C C . ALA A 1 59 ? 7.516 7.256 0.270 1.00 0.04 59 ALA A C 15
ATOM 21879 O O . ALA A 1 59 ? 6.309 7.075 0.256 1.00 0.05 59 ALA A O 15
ATOM 21886 N N . LEU A 1 60 ? 8.087 8.402 -0.053 1.00 0.05 60 LEU A N 15
ATOM 21887 C CA . LEU A 1 60 ? 7.321 9.572 -0.426 1.00 0.07 60 LEU A CA 15
ATOM 21888 C C . LEU A 1 60 ? 6.593 9.345 -1.736 1.00 0.06 60 LEU A C 15
ATOM 21889 O O . LEU A 1 60 ? 5.395 9.612 -1.833 1.00 0.07 60 LEU A O 15
ATOM 21905 N N . GLU A 1 61 ? 7.303 8.832 -2.734 1.00 0.05 61 GLU A N 15
ATOM 21906 C CA . GLU A 1 61 ? 6.681 8.543 -4.019 1.00 0.05 61 GLU A CA 15
ATOM 21907 C C . GLU A 1 61 ? 5.786 7.317 -3.921 1.00 0.05 61 GLU A C 15
ATOM 21908 O O . GLU A 1 61 ? 4.789 7.221 -4.619 1.00 0.06 61 GLU A O 15
ATOM 21920 N N . LEU A 1 62 ? 6.133 6.384 -3.047 1.00 0.04 62 LEU A N 15
ATOM 21921 C CA . LEU A 1 62 ? 5.275 5.233 -2.791 1.00 0.03 62 LEU A CA 15
ATOM 21922 C C . LEU A 1 62 ? 3.989 5.661 -2.119 1.00 0.04 62 LEU A C 15
ATOM 21923 O O . LEU A 1 62 ? 2.903 5.238 -2.500 1.00 0.05 62 LEU A O 15
ATOM 21939 N N . ARG A 1 63 ? 4.132 6.485 -1.100 1.00 0.05 63 ARG A N 15
ATOM 21940 C CA . ARG A 1 63 ? 3.003 7.030 -0.393 1.00 0.06 63 ARG A CA 15
ATOM 21941 C C . ARG A 1 63 ? 2.139 7.749 -1.402 1.00 0.06 63 ARG A C 15
ATOM 21942 O O . ARG A 1 63 ? 0.923 7.582 -1.446 1.00 0.08 63 ARG A O 15
ATOM 21963 N N . ASP A 1 64 ? 2.822 8.506 -2.250 1.00 0.06 64 ASP A N 15
ATOM 21964 C CA . ASP A 1 64 ? 2.200 9.208 -3.350 1.00 0.07 64 ASP A CA 15
ATOM 21965 C C . ASP A 1 64 ? 1.461 8.232 -4.252 1.00 0.06 64 ASP A C 15
ATOM 21966 O O . ASP A 1 64 ? 0.343 8.499 -4.690 1.00 0.07 64 ASP A O 15
ATOM 21975 N N . HIS A 1 65 ? 2.090 7.084 -4.496 1.00 0.05 65 HIS A N 15
ATOM 21976 C CA . HIS A 1 65 ? 1.496 6.037 -5.300 1.00 0.05 65 HIS A CA 15
ATOM 21977 C C . HIS A 1 65 ? 0.219 5.520 -4.666 1.00 0.05 65 HIS A C 15
ATOM 21978 O O . HIS A 1 65 ? -0.768 5.347 -5.351 1.00 0.06 65 HIS A O 15
ATOM 21993 N N . LEU A 1 66 ? 0.234 5.289 -3.354 1.00 0.04 66 LEU A N 15
ATOM 21994 C CA . LEU A 1 66 ? -0.917 4.703 -2.669 1.00 0.04 66 LEU A CA 15
ATOM 21995 C C . LEU A 1 66 ? -2.116 5.637 -2.700 1.00 0.05 66 LEU A C 15
ATOM 21996 O O . LEU A 1 66 ? -3.247 5.208 -2.881 1.00 0.06 66 LEU A O 15
ATOM 22012 N N . GLN A 1 67 ? -1.860 6.916 -2.511 1.00 0.05 67 GLN A N 15
ATOM 22013 C CA . GLN A 1 67 ? -2.924 7.921 -2.515 1.00 0.07 67 GLN A CA 15
ATOM 22014 C C . GLN A 1 67 ? -3.435 8.124 -3.919 1.00 0.07 67 GLN A C 15
ATOM 22015 O O . GLN A 1 67 ? -4.597 8.426 -4.134 1.00 0.10 67 GLN A O 15
ATOM 22029 N N . THR A 1 68 ? -2.544 7.977 -4.870 1.00 0.06 68 THR A N 15
ATOM 22030 C CA . THR A 1 68 ? -2.890 8.022 -6.261 1.00 0.08 68 THR A CA 15
ATOM 22031 C C . THR A 1 68 ? -3.674 6.773 -6.643 1.00 0.07 68 THR A C 15
ATOM 22032 O O . THR A 1 68 ? -4.695 6.830 -7.334 1.00 0.09 68 THR A O 15
ATOM 22043 N N . ALA A 1 69 ? -3.165 5.655 -6.178 1.00 0.06 69 ALA A N 15
ATOM 22044 C CA . ALA A 1 69 ? -3.789 4.362 -6.355 1.00 0.07 69 ALA A CA 15
ATOM 22045 C C . ALA A 1 69 ? -5.189 4.318 -5.762 1.00 0.10 69 ALA A C 15
ATOM 22046 O O . ALA A 1 69 ? -6.143 3.947 -6.439 1.00 0.13 69 ALA A O 15
ATOM 22053 N N . THR A 1 70 ? -5.304 4.703 -4.500 1.00 0.10 70 THR A N 15
ATOM 22054 C CA . THR A 1 70 ? -6.556 4.556 -3.770 1.00 0.13 70 THR A CA 15
ATOM 22055 C C . THR A 1 70 ? -7.426 5.795 -3.901 1.00 0.14 70 THR A C 15
ATOM 22056 O O . THR A 1 70 ? -8.644 5.706 -4.069 1.00 0.16 70 THR A O 15
ATOM 22067 N N . GLY A 1 71 ? -6.779 6.945 -3.858 1.00 0.13 71 GLY A N 15
ATOM 22068 C CA . GLY A 1 71 ? -7.489 8.204 -3.858 1.00 0.15 71 GLY A CA 15
ATOM 22069 C C . GLY A 1 71 ? -7.622 8.766 -2.461 1.00 0.19 71 GLY A C 15
ATOM 22070 O O . GLY A 1 71 ? -8.097 9.888 -2.267 1.00 0.31 71 GLY A O 15
ATOM 22074 N N . LEU A 1 72 ? -7.146 7.997 -1.497 1.00 0.15 72 LEU A N 15
ATOM 22075 C CA . LEU A 1 72 ? -7.351 8.286 -0.088 1.00 0.17 72 LEU A CA 15
ATOM 22076 C C . LEU A 1 72 ? -6.199 9.123 0.456 1.00 0.17 72 LEU A C 15
ATOM 22077 O O . LEU A 1 72 ? -5.355 9.602 -0.303 1.00 0.18 72 LEU A O 15
ATOM 22093 N N . ASN A 1 73 ? -6.159 9.291 1.768 1.00 0.18 73 ASN A N 15
ATOM 22094 C CA . ASN A 1 73 ? -5.222 10.216 2.388 1.00 0.20 73 ASN A CA 15
ATOM 22095 C C . ASN A 1 73 ? -4.245 9.489 3.303 1.00 0.17 73 ASN A C 15
ATOM 22096 O O . ASN A 1 73 ? -4.540 9.244 4.474 1.00 0.24 73 ASN A O 15
ATOM 22107 N N . LEU A 1 74 ? -3.085 9.142 2.764 1.00 0.10 74 LEU A N 15
ATOM 22108 C CA . LEU A 1 74 ? -2.052 8.478 3.538 1.00 0.09 74 LEU A CA 15
ATOM 22109 C C . LEU A 1 74 ? -1.046 9.510 4.076 1.00 0.13 74 LEU A C 15
ATOM 22110 O O . LEU A 1 74 ? -1.352 10.704 4.095 1.00 0.17 74 LEU A O 15
ATOM 22126 N N . SER A 1 75 ? 0.144 9.080 4.515 1.00 0.15 75 SER A N 15
ATOM 22127 C CA . SER A 1 75 ? 1.028 9.987 5.254 1.00 0.22 75 SER A CA 15
ATOM 22128 C C . SER A 1 75 ? 2.501 9.803 4.870 1.00 0.15 75 SER A C 15
ATOM 22129 O O . SER A 1 75 ? 2.846 8.846 4.183 1.00 0.12 75 SER A O 15
ATOM 22137 N N . SER A 1 76 ? 3.363 10.707 5.330 1.00 0.21 76 SER A N 15
ATOM 22138 C CA . SER A 1 76 ? 4.769 10.725 4.922 1.00 0.22 76 SER A CA 15
ATOM 22139 C C . SER A 1 76 ? 5.497 9.448 5.354 1.00 0.18 76 SER A C 15
ATOM 22140 O O . SER A 1 76 ? 6.161 8.793 4.547 1.00 0.23 76 SER A O 15
ATOM 22148 N N . THR A 1 77 ? 5.327 9.070 6.613 1.00 0.15 77 THR A N 15
ATOM 22149 C CA . THR A 1 77 ? 6.011 7.910 7.164 1.00 0.13 77 THR A CA 15
ATOM 22150 C C . THR A 1 77 ? 5.059 6.733 7.187 1.00 0.10 77 THR A C 15
ATOM 22151 O O . THR A 1 77 ? 5.135 5.856 8.036 1.00 0.11 77 THR A O 15
ATOM 22162 N N . LEU A 1 78 ? 4.172 6.747 6.212 1.00 0.08 78 LEU A N 15
ATOM 22163 C CA . LEU A 1 78 ? 3.120 5.758 6.043 1.00 0.06 78 LEU A CA 15
ATOM 22164 C C . LEU A 1 78 ? 3.657 4.329 6.188 1.00 0.05 78 LEU A C 15
ATOM 22165 O O . LEU A 1 78 ? 3.210 3.566 7.045 1.00 0.06 78 LEU A O 15
ATOM 22181 N N . ILE A 1 79 ? 4.616 3.985 5.349 1.00 0.05 79 ILE A N 15
ATOM 22182 C CA . ILE A 1 79 ? 5.180 2.638 5.325 1.00 0.05 79 ILE A CA 15
ATOM 22183 C C . ILE A 1 79 ? 6.193 2.398 6.438 1.00 0.06 79 ILE A C 15
ATOM 22184 O O . ILE A 1 79 ? 6.856 1.362 6.477 1.00 0.07 79 ILE A O 15
ATOM 22200 N N . PHE A 1 80 ? 6.311 3.353 7.333 1.00 0.08 80 PHE A N 15
ATOM 22201 C CA . PHE A 1 80 ? 7.169 3.205 8.491 1.00 0.10 80 PHE A CA 15
ATOM 22202 C C . PHE A 1 80 ? 6.310 3.279 9.738 1.00 0.12 80 PHE A C 15
ATOM 22203 O O . PHE A 1 80 ? 6.758 3.015 10.853 1.00 0.19 80 PHE A O 15
ATOM 22220 N N . ASP A 1 81 ? 5.059 3.651 9.510 1.00 0.11 81 ASP A N 15
ATOM 22221 C CA . ASP A 1 81 ? 4.024 3.586 10.516 1.00 0.13 81 ASP A CA 15
ATOM 22222 C C . ASP A 1 81 ? 3.434 2.200 10.464 1.00 0.10 81 ASP A C 15
ATOM 22223 O O . ASP A 1 81 ? 3.103 1.585 11.477 1.00 0.12 81 ASP A O 15
ATOM 22232 N N . HIS A 1 82 ? 3.309 1.734 9.233 1.00 0.06 82 HIS A N 15
ATOM 22233 C CA . HIS A 1 82 ? 2.818 0.420 8.926 1.00 0.05 82 HIS A CA 15
ATOM 22234 C C . HIS A 1 82 ? 3.914 -0.299 8.172 1.00 0.05 82 HIS A C 15
ATOM 22235 O O . HIS A 1 82 ? 4.168 -0.010 7.006 1.00 0.05 82 HIS A O 15
ATOM 22250 N N . PRO A 1 83 ? 4.573 -1.234 8.848 1.00 0.05 83 PRO A N 15
ATOM 22251 C CA . PRO A 1 83 ? 5.873 -1.763 8.431 1.00 0.06 83 PRO A CA 15
ATOM 22252 C C . PRO A 1 83 ? 5.874 -2.402 7.054 1.00 0.05 83 PRO A C 15
ATOM 22253 O O . PRO A 1 83 ? 6.805 -2.206 6.278 1.00 0.06 83 PRO A O 15
ATOM 22264 N N . THR A 1 84 ? 4.842 -3.161 6.748 1.00 0.04 84 THR A N 15
ATOM 22265 C CA . THR A 1 84 ? 4.836 -3.951 5.550 1.00 0.04 84 THR A CA 15
ATOM 22266 C C . THR A 1 84 ? 3.690 -3.552 4.657 1.00 0.03 84 THR A C 15
ATOM 22267 O O . THR A 1 84 ? 2.726 -2.950 5.116 1.00 0.03 84 THR A O 15
ATOM 22278 N N . PRO A 1 85 ? 3.782 -3.875 3.361 1.00 0.04 85 PRO A N 15
ATOM 22279 C CA . PRO A 1 85 ? 2.682 -3.672 2.423 1.00 0.03 85 PRO A CA 15
ATOM 22280 C C . PRO A 1 85 ? 1.444 -4.409 2.890 1.00 0.04 85 PRO A C 15
ATOM 22281 O O . PRO A 1 85 ? 0.332 -4.146 2.454 1.00 0.04 85 PRO A O 15
ATOM 22292 N N . HIS A 1 86 ? 1.670 -5.319 3.804 1.00 0.04 86 HIS A N 15
ATOM 22293 C CA . HIS A 1 86 ? 0.602 -6.046 4.454 1.00 0.04 86 HIS A CA 15
ATOM 22294 C C . HIS A 1 86 ? -0.074 -5.131 5.463 1.00 0.04 86 HIS A C 15
ATOM 22295 O O . HIS A 1 86 ? -1.294 -5.005 5.488 1.00 0.06 86 HIS A O 15
ATOM 22310 N N . ALA A 1 87 ? 0.753 -4.466 6.257 1.00 0.03 87 ALA A N 15
ATOM 22311 C CA . ALA A 1 87 ? 0.284 -3.571 7.307 1.00 0.03 87 ALA A CA 15
ATOM 22312 C C . ALA A 1 87 ? -0.265 -2.299 6.705 1.00 0.03 87 ALA A C 15
ATOM 22313 O O . ALA A 1 87 ? -1.058 -1.580 7.310 1.00 0.06 87 ALA A O 15
ATOM 22320 N N . VAL A 1 88 ? 0.177 -2.037 5.503 1.00 0.02 88 VAL A N 15
ATOM 22321 C CA . VAL A 1 88 ? -0.218 -0.855 4.786 1.00 0.03 88 VAL A CA 15
ATOM 22322 C C . VAL A 1 88 ? -1.506 -1.098 4.041 1.00 0.03 88 VAL A C 15
ATOM 22323 O O . VAL A 1 88 ? -2.404 -0.265 4.056 1.00 0.04 88 VAL A O 15
ATOM 22336 N N . ALA A 1 89 ? -1.598 -2.245 3.400 1.00 0.03 89 ALA A N 15
ATOM 22337 C CA . ALA A 1 89 ? -2.800 -2.591 2.673 1.00 0.04 89 ALA A CA 15
ATOM 22338 C C . ALA A 1 89 ? -3.997 -2.666 3.603 1.00 0.04 89 ALA A C 15
ATOM 22339 O O . ALA A 1 89 ? -5.075 -2.218 3.241 1.00 0.06 89 ALA A O 15
ATOM 22346 N N . GLU A 1 90 ? -3.816 -3.200 4.815 1.00 0.04 90 GLU A N 15
ATOM 22347 C CA . GLU A 1 90 ? -4.916 -3.233 5.770 1.00 0.05 90 GLU A CA 15
ATOM 22348 C C . GLU A 1 90 ? -5.154 -1.835 6.326 1.00 0.05 90 GLU A C 15
ATOM 22349 O O . GLU A 1 90 ? -6.253 -1.495 6.764 1.00 0.07 90 GLU A O 15
ATOM 22361 N N . HIS A 1 91 ? -4.106 -1.025 6.301 1.00 0.05 91 HIS A N 15
ATOM 22362 C CA . HIS A 1 91 ? -4.210 0.376 6.647 1.00 0.05 91 HIS A CA 15
ATOM 22363 C C . HIS A 1 91 ? -5.037 1.120 5.609 1.00 0.05 91 HIS A C 15
ATOM 22364 O O . HIS A 1 91 ? -5.629 2.159 5.896 1.00 0.06 91 HIS A O 15
ATOM 22379 N N . LEU A 1 92 ? -5.071 0.594 4.400 1.00 0.05 92 LEU A N 15
ATOM 22380 C CA . LEU A 1 92 ? -5.843 1.205 3.341 1.00 0.06 92 LEU A CA 15
ATOM 22381 C C . LEU A 1 92 ? -7.326 0.959 3.550 1.00 0.08 92 LEU A C 15
ATOM 22382 O O . LEU A 1 92 ? -8.149 1.653 2.979 1.00 0.12 92 LEU A O 15
ATOM 22398 N N . LEU A 1 93 ? -7.647 0.017 4.435 1.00 0.08 93 LEU A N 15
ATOM 22399 C CA . LEU A 1 93 ? -9.041 -0.286 4.780 1.00 0.10 93 LEU A CA 15
ATOM 22400 C C . LEU A 1 93 ? -9.556 0.797 5.688 1.00 0.11 93 LEU A C 15
ATOM 22401 O O . LEU A 1 93 ? -10.729 1.159 5.665 1.00 0.13 93 LEU A O 15
ATOM 22417 N N . GLU A 1 94 ? -8.638 1.310 6.486 1.00 0.11 94 GLU A N 15
ATOM 22418 C CA . GLU A 1 94 ? -8.914 2.388 7.418 1.00 0.13 94 GLU A CA 15
ATOM 22419 C C . GLU A 1 94 ? -9.488 3.588 6.683 1.00 0.14 94 GLU A C 15
ATOM 22420 O O . GLU A 1 94 ? -10.269 4.365 7.229 1.00 0.17 94 GLU A O 15
ATOM 22432 N N . GLN A 1 95 ? -9.088 3.713 5.429 1.00 0.12 95 GLN A N 15
ATOM 22433 C CA . GLN A 1 95 ? -9.474 4.818 4.584 1.00 0.14 95 GLN A CA 15
ATOM 22434 C C . GLN A 1 95 ? -10.849 4.571 3.967 1.00 0.15 95 GLN A C 15
ATOM 22435 O O . GLN A 1 95 ? -11.572 5.501 3.614 1.00 0.16 95 GLN A O 15
ATOM 22449 N N . ILE A 1 96 ? -11.193 3.300 3.862 1.00 0.16 96 ILE A N 15
ATOM 22450 C CA . ILE A 1 96 ? -12.336 2.845 3.096 1.00 0.19 96 ILE A CA 15
ATOM 22451 C C . ILE A 1 96 ? -13.670 3.109 3.804 1.00 0.24 96 ILE A C 15
ATOM 22452 O O . ILE A 1 96 ? -13.780 3.014 5.028 1.00 0.25 96 ILE A O 15
ATOM 22468 N N . PRO A 1 97 ? -14.687 3.473 3.009 1.00 0.27 97 PRO A N 15
ATOM 22469 C CA . PRO A 1 97 ? -16.010 3.898 3.492 1.00 0.33 97 PRO A CA 15
ATOM 22470 C C . PRO A 1 97 ? -16.942 2.749 3.902 1.00 0.35 97 PRO A C 15
ATOM 22471 O O . PRO A 1 97 ? -17.700 2.225 3.079 1.00 0.36 97 PRO A O 15
ATOM 22482 N N . GLY A 1 98 ? -16.880 2.361 5.168 1.00 0.36 98 GLY A N 15
ATOM 22483 C CA . GLY A 1 98 ? -17.847 1.418 5.727 1.00 0.39 98 GLY A CA 15
ATOM 22484 C C . GLY A 1 98 ? -17.578 -0.027 5.343 1.00 0.38 98 GLY A C 15
ATOM 22485 O O . GLY A 1 98 ? -17.385 -0.882 6.210 1.00 0.42 98 GLY A O 15
ATOM 22489 N N . ILE A 1 99 ? -17.596 -0.291 4.041 1.00 0.34 99 ILE A N 15
ATOM 22490 C CA . ILE A 1 99 ? -17.287 -1.611 3.485 1.00 0.34 99 ILE A CA 15
ATOM 22491 C C . ILE A 1 99 ? -15.989 -2.157 4.056 1.00 0.37 99 ILE A C 15
ATOM 22492 O O . ILE A 1 99 ? -15.854 -3.351 4.309 1.00 0.59 99 ILE A O 15
ATOM 22508 N N . GLY A 1 100 ? -15.042 -1.260 4.237 1.00 0.26 100 GLY A N 15
ATOM 22509 C CA . GLY A 1 100 ? -13.724 -1.629 4.630 1.00 0.28 100 GLY A CA 15
ATOM 22510 C C . GLY A 1 100 ? -13.388 -1.096 6.001 1.00 0.56 100 GLY A C 15
ATOM 22511 O O . GLY A 1 100 ? -12.656 -1.770 6.750 1.00 1.33 100 GLY A O 15
ATOM 22516 N N . GLY A 1 1 ? -16.023 14.581 -4.747 1.00 4.26 1 GLY A N 16
ATOM 22517 C CA . GLY A 1 1 ? -15.252 13.771 -3.774 1.00 3.40 1 GLY A CA 16
ATOM 22518 C C . GLY A 1 1 ? -13.831 13.526 -4.238 1.00 2.51 1 GLY A C 16
ATOM 22519 O O . GLY A 1 1 ? -13.556 13.529 -5.439 1.00 2.92 1 GLY A O 16
ATOM 22525 N N . SER A 1 2 ? -12.928 13.312 -3.293 1.00 1.84 2 SER A N 16
ATOM 22526 C CA . SER A 1 2 ? -11.532 13.063 -3.614 1.00 1.44 2 SER A CA 16
ATOM 22527 C C . SER A 1 2 ? -11.315 11.603 -3.993 1.00 1.14 2 SER A C 16
ATOM 22528 O O . SER A 1 2 ? -10.948 10.782 -3.149 1.00 1.80 2 SER A O 16
ATOM 22536 N N . THR A 1 3 ? -11.573 11.294 -5.259 1.00 0.93 3 THR A N 16
ATOM 22537 C CA . THR A 1 3 ? -11.352 9.961 -5.801 1.00 0.78 3 THR A CA 16
ATOM 22538 C C . THR A 1 3 ? -12.055 8.892 -4.946 1.00 0.84 3 THR A C 16
ATOM 22539 O O . THR A 1 3 ? -13.287 8.885 -4.859 1.00 1.82 3 THR A O 16
ATOM 22550 N N . ALA A 1 4 ? -11.266 8.027 -4.299 1.00 0.63 4 ALA A N 16
ATOM 22551 C CA . ALA A 1 4 ? -11.768 6.931 -3.470 1.00 0.52 4 ALA A CA 16
ATOM 22552 C C . ALA A 1 4 ? -12.483 5.862 -4.292 1.00 0.42 4 ALA A C 16
ATOM 22553 O O . ALA A 1 4 ? -12.024 4.728 -4.329 1.00 0.34 4 ALA A O 16
ATOM 22560 N N . THR A 1 5 ? -13.591 6.227 -4.943 1.00 0.48 5 THR A N 16
ATOM 22561 C CA . THR A 1 5 ? -14.390 5.302 -5.763 1.00 0.48 5 THR A CA 16
ATOM 22562 C C . THR A 1 5 ? -13.519 4.440 -6.672 1.00 0.39 5 THR A C 16
ATOM 22563 O O . THR A 1 5 ? -13.846 3.289 -6.953 1.00 0.42 5 THR A O 16
ATOM 22574 N N . LEU A 1 6 ? -12.404 5.001 -7.092 1.00 0.30 6 LEU A N 16
ATOM 22575 C CA . LEU A 1 6 ? -11.415 4.289 -7.875 1.00 0.23 6 LEU A CA 16
ATOM 22576 C C . LEU A 1 6 ? -11.067 2.948 -7.235 1.00 0.22 6 LEU A C 16
ATOM 22577 O O . LEU A 1 6 ? -11.266 1.889 -7.831 1.00 0.31 6 LEU A O 16
ATOM 22593 N N . LEU A 1 7 ? -10.557 2.999 -6.018 1.00 0.16 7 LEU A N 16
ATOM 22594 C CA . LEU A 1 7 ? -10.187 1.796 -5.302 1.00 0.15 7 LEU A CA 16
ATOM 22595 C C . LEU A 1 7 ? -11.360 1.260 -4.508 1.00 0.20 7 LEU A C 16
ATOM 22596 O O . LEU A 1 7 ? -11.520 0.065 -4.355 1.00 0.22 7 LEU A O 16
ATOM 22612 N N . THR A 1 8 ? -12.180 2.156 -4.024 1.00 0.24 8 THR A N 16
ATOM 22613 C CA . THR A 1 8 ? -13.317 1.803 -3.184 1.00 0.31 8 THR A CA 16
ATOM 22614 C C . THR A 1 8 ? -14.259 0.824 -3.894 1.00 0.35 8 THR A C 16
ATOM 22615 O O . THR A 1 8 ? -14.845 -0.056 -3.262 1.00 0.38 8 THR A O 16
ATOM 22626 N N . SER A 1 9 ? -14.359 0.949 -5.212 1.00 0.36 9 SER A N 16
ATOM 22627 C CA . SER A 1 9 ? -15.157 0.028 -6.007 1.00 0.42 9 SER A CA 16
ATOM 22628 C C . SER A 1 9 ? -14.521 -1.366 -6.011 1.00 0.39 9 SER A C 16
ATOM 22629 O O . SER A 1 9 ? -15.209 -2.377 -6.149 1.00 0.43 9 SER A O 16
ATOM 22637 N N . LYS A 1 10 ? -13.204 -1.403 -5.833 1.00 0.33 10 LYS A N 16
ATOM 22638 C CA . LYS A 1 10 ? -12.469 -2.649 -5.687 1.00 0.31 10 LYS A CA 16
ATOM 22639 C C . LYS A 1 10 ? -12.912 -3.330 -4.396 1.00 0.28 10 LYS A C 16
ATOM 22640 O O . LYS A 1 10 ? -13.459 -4.429 -4.419 1.00 0.29 10 LYS A O 16
ATOM 22659 N N . LEU A 1 11 ? -12.688 -2.643 -3.281 1.00 0.24 11 LEU A N 16
ATOM 22660 C CA . LEU A 1 11 ? -12.975 -3.191 -1.950 1.00 0.23 11 LEU A CA 16
ATOM 22661 C C . LEU A 1 11 ? -14.435 -3.570 -1.795 1.00 0.27 11 LEU A C 16
ATOM 22662 O O . LEU A 1 11 ? -14.770 -4.459 -1.012 1.00 0.28 11 LEU A O 16
ATOM 22678 N N . ALA A 1 12 ? -15.297 -2.893 -2.532 1.00 0.30 12 ALA A N 16
ATOM 22679 C CA . ALA A 1 12 ? -16.722 -3.201 -2.530 1.00 0.35 12 ALA A CA 16
ATOM 22680 C C . ALA A 1 12 ? -16.964 -4.649 -2.946 1.00 0.36 12 ALA A C 16
ATOM 22681 O O . ALA A 1 12 ? -17.952 -5.268 -2.554 1.00 0.40 12 ALA A O 16
ATOM 22688 N N . GLY A 1 13 ? -16.047 -5.181 -3.741 1.00 0.35 13 GLY A N 16
ATOM 22689 C CA . GLY A 1 13 ? -16.154 -6.549 -4.193 1.00 0.37 13 GLY A CA 16
ATOM 22690 C C . GLY A 1 13 ? -15.551 -7.538 -3.211 1.00 0.34 13 GLY A C 16
ATOM 22691 O O . GLY A 1 13 ? -15.745 -8.744 -3.341 1.00 0.38 13 GLY A O 16
ATOM 22695 N N . LEU A 1 14 ? -14.824 -7.032 -2.221 1.00 0.29 14 LEU A N 16
ATOM 22696 C CA . LEU A 1 14 ? -14.141 -7.879 -1.262 1.00 0.26 14 LEU A CA 16
ATOM 22697 C C . LEU A 1 14 ? -14.789 -7.859 0.089 1.00 0.26 14 LEU A C 16
ATOM 22698 O O . LEU A 1 14 ? -15.748 -7.135 0.353 1.00 0.29 14 LEU A O 16
ATOM 22714 N N . THR A 1 15 ? -14.231 -8.685 0.934 1.00 0.25 15 THR A N 16
ATOM 22715 C CA . THR A 1 15 ? -14.448 -8.624 2.351 1.00 0.26 15 THR A CA 16
ATOM 22716 C C . THR A 1 15 ? -13.216 -7.972 2.935 1.00 0.24 15 THR A C 16
ATOM 22717 O O . THR A 1 15 ? -12.219 -7.868 2.224 1.00 0.21 15 THR A O 16
ATOM 22728 N N . ALA A 1 16 ? -13.253 -7.545 4.188 1.00 0.26 16 ALA A N 16
ATOM 22729 C CA . ALA A 1 16 ? -12.113 -6.845 4.780 1.00 0.26 16 ALA A CA 16
ATOM 22730 C C . ALA A 1 16 ? -10.800 -7.573 4.496 1.00 0.23 16 ALA A C 16
ATOM 22731 O O . ALA A 1 16 ? -9.808 -6.948 4.145 1.00 0.23 16 ALA A O 16
ATOM 22738 N N . THR A 1 17 ? -10.824 -8.898 4.597 1.00 0.24 17 THR A N 16
ATOM 22739 C CA . THR A 1 17 ? -9.645 -9.715 4.359 1.00 0.24 17 THR A CA 16
ATOM 22740 C C . THR A 1 17 ? -9.180 -9.635 2.903 1.00 0.22 17 THR A C 16
ATOM 22741 O O . THR A 1 17 ? -7.989 -9.498 2.632 1.00 0.28 17 THR A O 16
ATOM 22752 N N . GLU A 1 18 ? -10.110 -9.717 1.966 1.00 0.20 18 GLU A N 16
ATOM 22753 C CA . GLU A 1 18 ? -9.773 -9.659 0.567 1.00 0.19 18 GLU A CA 16
ATOM 22754 C C . GLU A 1 18 ? -9.397 -8.241 0.170 1.00 0.17 18 GLU A C 16
ATOM 22755 O O . GLU A 1 18 ? -8.629 -8.027 -0.765 1.00 0.16 18 GLU A O 16
ATOM 22767 N N . GLN A 1 19 ? -9.949 -7.275 0.889 1.00 0.16 19 GLN A N 16
ATOM 22768 C CA . GLN A 1 19 ? -9.568 -5.885 0.727 1.00 0.16 19 GLN A CA 16
ATOM 22769 C C . GLN A 1 19 ? -8.110 -5.700 1.114 1.00 0.15 19 GLN A C 16
ATOM 22770 O O . GLN A 1 19 ? -7.377 -4.941 0.479 1.00 0.17 19 GLN A O 16
ATOM 22784 N N . ARG A 1 20 ? -7.700 -6.404 2.164 1.00 0.18 20 ARG A N 16
ATOM 22785 C CA . ARG A 1 20 ? -6.286 -6.461 2.531 1.00 0.22 20 ARG A CA 16
ATOM 22786 C C . ARG A 1 20 ? -5.504 -7.014 1.360 1.00 0.18 20 ARG A C 16
ATOM 22787 O O . ARG A 1 20 ? -4.504 -6.449 0.939 1.00 0.24 20 ARG A O 16
ATOM 22808 N N . ALA A 1 21 ? -6.016 -8.112 0.825 1.00 0.19 21 ALA A N 16
ATOM 22809 C CA . ALA A 1 21 ? -5.338 -8.877 -0.217 1.00 0.19 21 ALA A CA 16
ATOM 22810 C C . ALA A 1 21 ? -5.100 -8.064 -1.485 1.00 0.16 21 ALA A C 16
ATOM 22811 O O . ALA A 1 21 ? -4.001 -8.080 -2.042 1.00 0.19 21 ALA A O 16
ATOM 22818 N N . VAL A 1 22 ? -6.117 -7.346 -1.925 1.00 0.12 22 VAL A N 16
ATOM 22819 C CA . VAL A 1 22 ? -6.059 -6.657 -3.207 1.00 0.12 22 VAL A CA 16
ATOM 22820 C C . VAL A 1 22 ? -5.045 -5.520 -3.217 1.00 0.08 22 VAL A C 16
ATOM 22821 O O . VAL A 1 22 ? -4.317 -5.354 -4.193 1.00 0.10 22 VAL A O 16
ATOM 22834 N N . THR A 1 23 ? -4.973 -4.729 -2.160 1.00 0.06 23 THR A N 16
ATOM 22835 C CA . THR A 1 23 ? -3.952 -3.706 -2.125 1.00 0.04 23 THR A CA 16
ATOM 22836 C C . THR A 1 23 ? -2.714 -4.169 -1.401 1.00 0.05 23 THR A C 16
ATOM 22837 O O . THR A 1 23 ? -1.721 -3.477 -1.408 1.00 0.11 23 THR A O 16
ATOM 22848 N N . ARG A 1 24 ? -2.749 -5.354 -0.809 1.00 0.04 24 ARG A N 16
ATOM 22849 C CA . ARG A 1 24 ? -1.507 -6.016 -0.421 1.00 0.05 24 ARG A CA 16
ATOM 22850 C C . ARG A 1 24 ? -0.752 -6.307 -1.696 1.00 0.08 24 ARG A C 16
ATOM 22851 O O . ARG A 1 24 ? 0.457 -6.512 -1.705 1.00 0.17 24 ARG A O 16
ATOM 22872 N N . LYS A 1 25 ? -1.509 -6.284 -2.777 1.00 0.05 25 LYS A N 16
ATOM 22873 C CA . LYS A 1 25 ? -0.992 -6.425 -4.097 1.00 0.08 25 LYS A CA 16
ATOM 22874 C C . LYS A 1 25 ? -0.740 -5.031 -4.690 1.00 0.07 25 LYS A C 16
ATOM 22875 O O . LYS A 1 25 ? 0.243 -4.823 -5.394 1.00 0.11 25 LYS A O 16
ATOM 22894 N N . LEU A 1 26 ? -1.616 -4.066 -4.385 1.00 0.04 26 LEU A N 16
ATOM 22895 C CA . LEU A 1 26 ? -1.463 -2.706 -4.900 1.00 0.04 26 LEU A CA 16
ATOM 22896 C C . LEU A 1 26 ? -0.280 -1.981 -4.255 1.00 0.04 26 LEU A C 16
ATOM 22897 O O . LEU A 1 26 ? 0.587 -1.496 -4.971 1.00 0.04 26 LEU A O 16
ATOM 22913 N N . VAL A 1 27 ? -0.233 -1.903 -2.919 1.00 0.04 27 VAL A N 16
ATOM 22914 C CA . VAL A 1 27 ? 0.885 -1.229 -2.247 1.00 0.04 27 VAL A CA 16
ATOM 22915 C C . VAL A 1 27 ? 2.192 -1.865 -2.695 1.00 0.05 27 VAL A C 16
ATOM 22916 O O . VAL A 1 27 ? 3.204 -1.198 -2.900 1.00 0.05 27 VAL A O 16
ATOM 22929 N N . LEU A 1 28 ? 2.111 -3.167 -2.876 1.00 0.05 28 LEU A N 16
ATOM 22930 C CA . LEU A 1 28 ? 3.197 -3.969 -3.373 1.00 0.05 28 LEU A CA 16
ATOM 22931 C C . LEU A 1 28 ? 3.599 -3.496 -4.758 1.00 0.05 28 LEU A C 16
ATOM 22932 O O . LEU A 1 28 ? 4.762 -3.232 -5.030 1.00 0.06 28 LEU A O 16
ATOM 22948 N N . ASP A 1 29 ? 2.604 -3.351 -5.609 1.00 0.04 29 ASP A N 16
ATOM 22949 C CA . ASP A 1 29 ? 2.811 -2.976 -7.000 1.00 0.05 29 ASP A CA 16
ATOM 22950 C C . ASP A 1 29 ? 3.390 -1.579 -7.079 1.00 0.03 29 ASP A C 16
ATOM 22951 O O . ASP A 1 29 ? 4.283 -1.300 -7.874 1.00 0.04 29 ASP A O 16
ATOM 22960 N N . GLN A 1 30 ? 2.859 -0.704 -6.246 1.00 0.03 30 GLN A N 16
ATOM 22961 C CA . GLN A 1 30 ? 3.342 0.652 -6.145 1.00 0.03 30 GLN A CA 16
ATOM 22962 C C . GLN A 1 30 ? 4.778 0.671 -5.691 1.00 0.03 30 GLN A C 16
ATOM 22963 O O . GLN A 1 30 ? 5.618 1.330 -6.290 1.00 0.04 30 GLN A O 16
ATOM 22977 N N . ALA A 1 31 ? 5.048 -0.084 -4.639 1.00 0.02 31 ALA A N 16
ATOM 22978 C CA . ALA A 1 31 ? 6.386 -0.189 -4.072 1.00 0.03 31 ALA A CA 16
ATOM 22979 C C . ALA A 1 31 ? 7.338 -0.735 -5.108 1.00 0.03 31 ALA A C 16
ATOM 22980 O O . ALA A 1 31 ? 8.518 -0.395 -5.148 1.00 0.04 31 ALA A O 16
ATOM 22987 N N . ALA A 1 32 ? 6.782 -1.562 -5.961 1.00 0.03 32 ALA A N 16
ATOM 22988 C CA . ALA A 1 32 ? 7.509 -2.169 -7.036 1.00 0.04 32 ALA A CA 16
ATOM 22989 C C . ALA A 1 32 ? 7.852 -1.114 -8.059 1.00 0.05 32 ALA A C 16
ATOM 22990 O O . ALA A 1 32 ? 8.990 -1.010 -8.506 1.00 0.07 32 ALA A O 16
ATOM 22997 N N . SER A 1 33 ? 6.868 -0.296 -8.375 1.00 0.05 33 SER A N 16
ATOM 22998 C CA . SER A 1 33 ? 7.035 0.784 -9.320 1.00 0.07 33 SER A CA 16
ATOM 22999 C C . SER A 1 33 ? 8.124 1.733 -8.831 1.00 0.06 33 SER A C 16
ATOM 23000 O O . SER A 1 33 ? 8.921 2.248 -9.616 1.00 0.08 33 SER A O 16
ATOM 23008 N N . VAL A 1 34 ? 8.155 1.938 -7.521 1.00 0.04 34 VAL A N 16
ATOM 23009 C CA . VAL A 1 34 ? 9.148 2.785 -6.894 1.00 0.04 34 VAL A CA 16
ATOM 23010 C C . VAL A 1 34 ? 10.512 2.185 -7.062 1.00 0.05 34 VAL A C 16
ATOM 23011 O O . VAL A 1 34 ? 11.401 2.747 -7.699 1.00 0.07 34 VAL A O 16
ATOM 23024 N N . LEU A 1 35 ? 10.637 1.014 -6.482 1.00 0.04 35 LEU A N 16
ATOM 23025 C CA . LEU A 1 35 ? 11.899 0.335 -6.343 1.00 0.06 35 LEU A CA 16
ATOM 23026 C C . LEU A 1 35 ? 12.566 0.008 -7.676 1.00 0.08 35 LEU A C 16
ATOM 23027 O O . LEU A 1 35 ? 13.792 -0.013 -7.770 1.00 0.12 35 LEU A O 16
ATOM 23043 N N . GLY A 1 36 ? 11.773 -0.254 -8.706 1.00 0.08 36 GLY A N 16
ATOM 23044 C CA . GLY A 1 36 ? 12.355 -0.585 -9.990 1.00 0.11 36 GLY A CA 16
ATOM 23045 C C . GLY A 1 36 ? 11.789 -1.855 -10.570 1.00 0.13 36 GLY A C 16
ATOM 23046 O O . GLY A 1 36 ? 12.347 -2.432 -11.502 1.00 0.17 36 GLY A O 16
ATOM 23050 N N . TYR A 1 37 ? 10.681 -2.282 -10.019 1.00 0.11 37 TYR A N 16
ATOM 23051 C CA . TYR A 1 37 ? 10.116 -3.580 -10.326 1.00 0.14 37 TYR A CA 16
ATOM 23052 C C . TYR A 1 37 ? 8.956 -3.451 -11.297 1.00 0.17 37 TYR A C 16
ATOM 23053 O O . TYR A 1 37 ? 8.448 -2.353 -11.530 1.00 0.24 37 TYR A O 16
ATOM 23071 N N . ALA A 1 38 ? 8.535 -4.574 -11.855 1.00 0.21 38 ALA A N 16
ATOM 23072 C CA . ALA A 1 38 ? 7.456 -4.578 -12.827 1.00 0.24 38 ALA A CA 16
ATOM 23073 C C . ALA A 1 38 ? 6.418 -5.643 -12.507 1.00 0.23 38 ALA A C 16
ATOM 23074 O O . ALA A 1 38 ? 5.340 -5.671 -13.104 1.00 0.26 38 ALA A O 16
ATOM 23081 N N . SER A 1 39 ? 6.731 -6.510 -11.558 1.00 0.21 39 SER A N 16
ATOM 23082 C CA . SER A 1 39 ? 5.852 -7.613 -11.221 1.00 0.23 39 SER A CA 16
ATOM 23083 C C . SER A 1 39 ? 5.978 -7.945 -9.736 1.00 0.20 39 SER A C 16
ATOM 23084 O O . SER A 1 39 ? 5.729 -9.078 -9.317 1.00 0.25 39 SER A O 16
ATOM 23092 N N . THR A 1 40 ? 6.348 -6.933 -8.945 1.00 0.14 40 THR A N 16
ATOM 23093 C CA . THR A 1 40 ? 6.610 -7.085 -7.509 1.00 0.13 40 THR A CA 16
ATOM 23094 C C . THR A 1 40 ? 7.524 -8.275 -7.239 1.00 0.16 40 THR A C 16
ATOM 23095 O O . THR A 1 40 ? 7.352 -9.007 -6.263 1.00 0.22 40 THR A O 16
ATOM 23106 N N . GLU A 1 41 ? 8.505 -8.436 -8.114 1.00 0.21 41 GLU A N 16
ATOM 23107 C CA . GLU A 1 41 ? 9.403 -9.579 -8.099 1.00 0.26 41 GLU A CA 16
ATOM 23108 C C . GLU A 1 41 ? 10.099 -9.764 -6.750 1.00 0.25 41 GLU A C 16
ATOM 23109 O O . GLU A 1 41 ? 9.834 -10.734 -6.041 1.00 0.40 41 GLU A O 16
ATOM 23121 N N . SER A 1 42 ? 10.968 -8.837 -6.387 1.00 0.27 42 SER A N 16
ATOM 23122 C CA . SER A 1 42 ? 11.764 -8.979 -5.180 1.00 0.32 42 SER A CA 16
ATOM 23123 C C . SER A 1 42 ? 11.168 -8.213 -4.006 1.00 0.28 42 SER A C 16
ATOM 23124 O O . SER A 1 42 ? 11.885 -7.610 -3.209 1.00 0.41 42 SER A O 16
ATOM 23132 N N . LEU A 1 43 ? 9.853 -8.229 -3.907 1.00 0.16 43 LEU A N 16
ATOM 23133 C CA . LEU A 1 43 ? 9.178 -7.626 -2.779 1.00 0.12 43 LEU A CA 16
ATOM 23134 C C . LEU A 1 43 ? 8.691 -8.663 -1.794 1.00 0.13 43 LEU A C 16
ATOM 23135 O O . LEU A 1 43 ? 8.601 -9.854 -2.109 1.00 0.19 43 LEU A O 16
ATOM 23151 N N . ASP A 1 44 ? 8.356 -8.191 -0.611 1.00 0.10 44 ASP A N 16
ATOM 23152 C CA . ASP A 1 44 ? 7.779 -9.031 0.416 1.00 0.12 44 ASP A CA 16
ATOM 23153 C C . ASP A 1 44 ? 6.657 -8.273 1.088 1.00 0.12 44 ASP A C 16
ATOM 23154 O O . ASP A 1 44 ? 6.691 -7.046 1.165 1.00 0.19 44 ASP A O 16
ATOM 23163 N N . THR A 1 45 ? 5.666 -8.993 1.565 1.00 0.09 45 THR A N 16
ATOM 23164 C CA . THR A 1 45 ? 4.566 -8.373 2.269 1.00 0.08 45 THR A CA 16
ATOM 23165 C C . THR A 1 45 ? 4.668 -8.651 3.754 1.00 0.08 45 THR A C 16
ATOM 23166 O O . THR A 1 45 ? 3.881 -8.147 4.547 1.00 0.11 45 THR A O 16
ATOM 23177 N N . HIS A 1 46 ? 5.650 -9.453 4.125 1.00 0.07 46 HIS A N 16
ATOM 23178 C CA . HIS A 1 46 ? 5.862 -9.802 5.516 1.00 0.08 46 HIS A CA 16
ATOM 23179 C C . HIS A 1 46 ? 7.133 -9.138 6.023 1.00 0.08 46 HIS A C 16
ATOM 23180 O O . HIS A 1 46 ? 7.564 -9.368 7.153 1.00 0.12 46 HIS A O 16
ATOM 23195 N N . GLU A 1 47 ? 7.726 -8.309 5.169 1.00 0.08 47 GLU A N 16
ATOM 23196 C CA . GLU A 1 47 ? 8.951 -7.602 5.496 1.00 0.08 47 GLU A CA 16
ATOM 23197 C C . GLU A 1 47 ? 8.745 -6.113 5.254 1.00 0.07 47 GLU A C 16
ATOM 23198 O O . GLU A 1 47 ? 7.914 -5.726 4.428 1.00 0.07 47 GLU A O 16
ATOM 23210 N N . SER A 1 48 ? 9.479 -5.283 5.980 1.00 0.07 48 SER A N 16
ATOM 23211 C CA . SER A 1 48 ? 9.231 -3.852 5.959 1.00 0.07 48 SER A CA 16
ATOM 23212 C C . SER A 1 48 ? 9.851 -3.180 4.775 1.00 0.06 48 SER A C 16
ATOM 23213 O O . SER A 1 48 ? 10.851 -3.623 4.220 1.00 0.09 48 SER A O 16
ATOM 23221 N N . PHE A 1 49 ? 9.256 -2.055 4.466 1.00 0.05 49 PHE A N 16
ATOM 23222 C CA . PHE A 1 49 ? 9.687 -1.195 3.377 1.00 0.05 49 PHE A CA 16
ATOM 23223 C C . PHE A 1 49 ? 11.094 -0.703 3.642 1.00 0.06 49 PHE A C 16
ATOM 23224 O O . PHE A 1 49 ? 11.834 -0.359 2.723 1.00 0.06 49 PHE A O 16
ATOM 23241 N N . LYS A 1 50 ? 11.423 -0.639 4.919 1.00 0.07 50 LYS A N 16
ATOM 23242 C CA . LYS A 1 50 ? 12.776 -0.418 5.368 1.00 0.09 50 LYS A CA 16
ATOM 23243 C C . LYS A 1 50 ? 13.720 -1.341 4.629 1.00 0.09 50 LYS A C 16
ATOM 23244 O O . LYS A 1 50 ? 14.690 -0.901 4.011 1.00 0.13 50 LYS A O 16
ATOM 23263 N N . ASP A 1 51 ? 13.407 -2.618 4.691 1.00 0.10 51 ASP A N 16
ATOM 23264 C CA . ASP A 1 51 ? 14.194 -3.637 4.001 1.00 0.12 51 ASP A CA 16
ATOM 23265 C C . ASP A 1 51 ? 14.086 -3.481 2.483 1.00 0.12 51 ASP A C 16
ATOM 23266 O O . ASP A 1 51 ? 15.048 -3.715 1.750 1.00 0.20 51 ASP A O 16
ATOM 23275 N N . LEU A 1 52 ? 12.914 -3.046 2.025 1.00 0.08 52 LEU A N 16
ATOM 23276 C CA . LEU A 1 52 ? 12.645 -2.861 0.600 1.00 0.07 52 LEU A CA 16
ATOM 23277 C C . LEU A 1 52 ? 13.476 -1.714 0.055 1.00 0.08 52 LEU A C 16
ATOM 23278 O O . LEU A 1 52 ? 13.666 -1.579 -1.152 1.00 0.11 52 LEU A O 16
ATOM 23294 N N . GLY A 1 53 ? 13.968 -0.893 0.962 1.00 0.06 53 GLY A N 16
ATOM 23295 C CA . GLY A 1 53 ? 14.864 0.165 0.589 1.00 0.06 53 GLY A CA 16
ATOM 23296 C C . GLY A 1 53 ? 14.211 1.525 0.580 1.00 0.07 53 GLY A C 16
ATOM 23297 O O . GLY A 1 53 ? 14.748 2.469 -0.003 1.00 0.12 53 GLY A O 16
ATOM 23301 N N . PHE A 1 54 ? 13.046 1.637 1.203 1.00 0.05 54 PHE A N 16
ATOM 23302 C CA . PHE A 1 54 ? 12.363 2.914 1.280 1.00 0.05 54 PHE A CA 16
ATOM 23303 C C . PHE A 1 54 ? 12.975 3.823 2.338 1.00 0.07 54 PHE A C 16
ATOM 23304 O O . PHE A 1 54 ? 13.646 3.360 3.261 1.00 0.12 54 PHE A O 16
ATOM 23321 N N . ASP A 1 55 ? 12.721 5.119 2.196 1.00 0.08 55 ASP A N 16
ATOM 23322 C CA . ASP A 1 55 ? 13.275 6.134 3.090 1.00 0.12 55 ASP A CA 16
ATOM 23323 C C . ASP A 1 55 ? 12.553 7.457 2.849 1.00 0.09 55 ASP A C 16
ATOM 23324 O O . ASP A 1 55 ? 11.460 7.465 2.289 1.00 0.08 55 ASP A O 16
ATOM 23333 N N . SER A 1 56 ? 13.178 8.569 3.216 1.00 0.12 56 SER A N 16
ATOM 23334 C CA . SER A 1 56 ? 12.591 9.896 3.037 1.00 0.13 56 SER A CA 16
ATOM 23335 C C . SER A 1 56 ? 12.659 10.348 1.570 1.00 0.12 56 SER A C 16
ATOM 23336 O O . SER A 1 56 ? 12.828 11.529 1.268 1.00 0.14 56 SER A O 16
ATOM 23344 N N . LEU A 1 57 ? 12.485 9.388 0.676 1.00 0.11 57 LEU A N 16
ATOM 23345 C CA . LEU A 1 57 ? 12.540 9.601 -0.756 1.00 0.11 57 LEU A CA 16
ATOM 23346 C C . LEU A 1 57 ? 11.518 8.711 -1.444 1.00 0.08 57 LEU A C 16
ATOM 23347 O O . LEU A 1 57 ? 10.487 9.169 -1.930 1.00 0.08 57 LEU A O 16
ATOM 23363 N N . THR A 1 58 ? 11.817 7.423 -1.442 1.00 0.06 58 THR A N 16
ATOM 23364 C CA . THR A 1 58 ? 11.006 6.433 -2.123 1.00 0.05 58 THR A CA 16
ATOM 23365 C C . THR A 1 58 ? 9.671 6.229 -1.435 1.00 0.04 58 THR A C 16
ATOM 23366 O O . THR A 1 58 ? 8.648 6.053 -2.092 1.00 0.04 58 THR A O 16
ATOM 23377 N N . ALA A 1 59 ? 9.684 6.241 -0.109 1.00 0.04 59 ALA A N 16
ATOM 23378 C CA . ALA A 1 59 ? 8.462 6.134 0.656 1.00 0.04 59 ALA A CA 16
ATOM 23379 C C . ALA A 1 59 ? 7.515 7.253 0.282 1.00 0.04 59 ALA A C 16
ATOM 23380 O O . ALA A 1 59 ? 6.307 7.083 0.288 1.00 0.05 59 ALA A O 16
ATOM 23387 N N . LEU A 1 60 ? 8.090 8.398 -0.038 1.00 0.05 60 LEU A N 16
ATOM 23388 C CA . LEU A 1 60 ? 7.323 9.572 -0.405 1.00 0.07 60 LEU A CA 16
ATOM 23389 C C . LEU A 1 60 ? 6.586 9.357 -1.713 1.00 0.06 60 LEU A C 16
ATOM 23390 O O . LEU A 1 60 ? 5.387 9.628 -1.796 1.00 0.07 60 LEU A O 16
ATOM 23406 N N . GLU A 1 61 ? 7.284 8.853 -2.727 1.00 0.05 61 GLU A N 16
ATOM 23407 C CA . GLU A 1 61 ? 6.637 8.583 -4.005 1.00 0.05 61 GLU A CA 16
ATOM 23408 C C . GLU A 1 61 ? 5.762 7.344 -3.914 1.00 0.05 61 GLU A C 16
ATOM 23409 O O . GLU A 1 61 ? 4.764 7.237 -4.610 1.00 0.06 61 GLU A O 16
ATOM 23421 N N . LEU A 1 62 ? 6.129 6.408 -3.052 1.00 0.04 62 LEU A N 16
ATOM 23422 C CA . LEU A 1 62 ? 5.280 5.253 -2.788 1.00 0.03 62 LEU A CA 16
ATOM 23423 C C . LEU A 1 62 ? 3.997 5.682 -2.110 1.00 0.04 62 LEU A C 16
ATOM 23424 O O . LEU A 1 62 ? 2.910 5.247 -2.476 1.00 0.05 62 LEU A O 16
ATOM 23440 N N . ARG A 1 63 ? 4.147 6.524 -1.106 1.00 0.05 63 ARG A N 16
ATOM 23441 C CA . ARG A 1 63 ? 3.023 7.075 -0.395 1.00 0.06 63 ARG A CA 16
ATOM 23442 C C . ARG A 1 63 ? 2.141 7.758 -1.410 1.00 0.06 63 ARG A C 16
ATOM 23443 O O . ARG A 1 63 ? 0.931 7.559 -1.450 1.00 0.08 63 ARG A O 16
ATOM 23464 N N . ASP A 1 64 ? 2.804 8.524 -2.267 1.00 0.06 64 ASP A N 16
ATOM 23465 C CA . ASP A 1 64 ? 2.168 9.193 -3.380 1.00 0.07 64 ASP A CA 16
ATOM 23466 C C . ASP A 1 64 ? 1.423 8.193 -4.249 1.00 0.06 64 ASP A C 16
ATOM 23467 O O . ASP A 1 64 ? 0.283 8.429 -4.648 1.00 0.07 64 ASP A O 16
ATOM 23476 N N . HIS A 1 65 ? 2.070 7.060 -4.508 1.00 0.05 65 HIS A N 16
ATOM 23477 C CA . HIS A 1 65 ? 1.482 6.002 -5.302 1.00 0.05 65 HIS A CA 16
ATOM 23478 C C . HIS A 1 65 ? 0.213 5.483 -4.658 1.00 0.05 65 HIS A C 16
ATOM 23479 O O . HIS A 1 65 ? -0.780 5.306 -5.335 1.00 0.06 65 HIS A O 16
ATOM 23494 N N . LEU A 1 66 ? 0.240 5.264 -3.345 1.00 0.04 66 LEU A N 16
ATOM 23495 C CA . LEU A 1 66 ? -0.904 4.689 -2.644 1.00 0.04 66 LEU A CA 16
ATOM 23496 C C . LEU A 1 66 ? -2.099 5.629 -2.677 1.00 0.05 66 LEU A C 16
ATOM 23497 O O . LEU A 1 66 ? -3.231 5.202 -2.845 1.00 0.06 66 LEU A O 16
ATOM 23513 N N . GLN A 1 67 ? -1.836 6.909 -2.508 1.00 0.05 67 GLN A N 16
ATOM 23514 C CA . GLN A 1 67 ? -2.896 7.919 -2.508 1.00 0.07 67 GLN A CA 16
ATOM 23515 C C . GLN A 1 67 ? -3.437 8.109 -3.902 1.00 0.07 67 GLN A C 16
ATOM 23516 O O . GLN A 1 67 ? -4.603 8.420 -4.092 1.00 0.10 67 GLN A O 16
ATOM 23530 N N . THR A 1 68 ? -2.570 7.950 -4.874 1.00 0.06 68 THR A N 16
ATOM 23531 C CA . THR A 1 68 ? -2.953 7.982 -6.258 1.00 0.08 68 THR A CA 16
ATOM 23532 C C . THR A 1 68 ? -3.728 6.718 -6.611 1.00 0.07 68 THR A C 16
ATOM 23533 O O . THR A 1 68 ? -4.759 6.756 -7.284 1.00 0.09 68 THR A O 16
ATOM 23544 N N . ALA A 1 69 ? -3.201 5.611 -6.138 1.00 0.06 69 ALA A N 16
ATOM 23545 C CA . ALA A 1 69 ? -3.813 4.308 -6.296 1.00 0.07 69 ALA A CA 16
ATOM 23546 C C . ALA A 1 69 ? -5.198 4.244 -5.666 1.00 0.10 69 ALA A C 16
ATOM 23547 O O . ALA A 1 69 ? -6.164 3.847 -6.313 1.00 0.13 69 ALA A O 16
ATOM 23554 N N . THR A 1 70 ? -5.291 4.640 -4.406 1.00 0.10 70 THR A N 16
ATOM 23555 C CA . THR A 1 70 ? -6.528 4.491 -3.654 1.00 0.13 70 THR A CA 16
ATOM 23556 C C . THR A 1 70 ? -7.417 5.712 -3.802 1.00 0.14 70 THR A C 16
ATOM 23557 O O . THR A 1 70 ? -8.640 5.609 -3.925 1.00 0.16 70 THR A O 16
ATOM 23568 N N . GLY A 1 71 ? -6.781 6.867 -3.820 1.00 0.13 71 GLY A N 16
ATOM 23569 C CA . GLY A 1 71 ? -7.505 8.115 -3.855 1.00 0.15 71 GLY A CA 16
ATOM 23570 C C . GLY A 1 71 ? -7.692 8.680 -2.468 1.00 0.19 71 GLY A C 16
ATOM 23571 O O . GLY A 1 71 ? -8.294 9.735 -2.285 1.00 0.31 71 GLY A O 16
ATOM 23575 N N . LEU A 1 72 ? -7.140 7.974 -1.494 1.00 0.15 72 LEU A N 16
ATOM 23576 C CA . LEU A 1 72 ? -7.315 8.304 -0.092 1.00 0.17 72 LEU A CA 16
ATOM 23577 C C . LEU A 1 72 ? -6.154 9.165 0.390 1.00 0.17 72 LEU A C 16
ATOM 23578 O O . LEU A 1 72 ? -5.343 9.631 -0.414 1.00 0.18 72 LEU A O 16
ATOM 23594 N N . ASN A 1 73 ? -6.069 9.368 1.693 1.00 0.18 73 ASN A N 16
ATOM 23595 C CA . ASN A 1 73 ? -5.099 10.294 2.255 1.00 0.20 73 ASN A CA 16
ATOM 23596 C C . ASN A 1 73 ? -4.148 9.575 3.206 1.00 0.17 73 ASN A C 16
ATOM 23597 O O . ASN A 1 73 ? -4.487 9.318 4.363 1.00 0.24 73 ASN A O 16
ATOM 23608 N N . LEU A 1 74 ? -2.963 9.243 2.711 1.00 0.10 74 LEU A N 16
ATOM 23609 C CA . LEU A 1 74 ? -1.978 8.535 3.508 1.00 0.09 74 LEU A CA 16
ATOM 23610 C C . LEU A 1 74 ? -0.943 9.503 4.107 1.00 0.13 74 LEU A C 16
ATOM 23611 O O . LEU A 1 74 ? -1.194 10.709 4.171 1.00 0.17 74 LEU A O 16
ATOM 23627 N N . SER A 1 75 ? 0.212 8.991 4.550 1.00 0.15 75 SER A N 16
ATOM 23628 C CA . SER A 1 75 ? 1.123 9.789 5.375 1.00 0.22 75 SER A CA 16
ATOM 23629 C C . SER A 1 75 ? 2.586 9.683 4.923 1.00 0.15 75 SER A C 16
ATOM 23630 O O . SER A 1 75 ? 2.934 8.795 4.151 1.00 0.12 75 SER A O 16
ATOM 23638 N N . SER A 1 76 ? 3.437 10.581 5.414 1.00 0.21 76 SER A N 16
ATOM 23639 C CA . SER A 1 76 ? 4.846 10.632 5.012 1.00 0.22 76 SER A CA 16
ATOM 23640 C C . SER A 1 76 ? 5.599 9.357 5.405 1.00 0.18 76 SER A C 16
ATOM 23641 O O . SER A 1 76 ? 6.257 8.726 4.575 1.00 0.23 76 SER A O 16
ATOM 23649 N N . THR A 1 77 ? 5.457 8.963 6.662 1.00 0.15 77 THR A N 16
ATOM 23650 C CA . THR A 1 77 ? 6.146 7.797 7.189 1.00 0.13 77 THR A CA 16
ATOM 23651 C C . THR A 1 77 ? 5.173 6.643 7.238 1.00 0.10 77 THR A C 16
ATOM 23652 O O . THR A 1 77 ? 5.237 5.772 8.092 1.00 0.11 77 THR A O 16
ATOM 23663 N N . LEU A 1 78 ? 4.269 6.689 6.283 1.00 0.08 78 LEU A N 16
ATOM 23664 C CA . LEU A 1 78 ? 3.198 5.728 6.110 1.00 0.06 78 LEU A CA 16
ATOM 23665 C C . LEU A 1 78 ? 3.702 4.289 6.239 1.00 0.05 78 LEU A C 16
ATOM 23666 O O . LEU A 1 78 ? 3.250 3.530 7.099 1.00 0.06 78 LEU A O 16
ATOM 23682 N N . ILE A 1 79 ? 4.642 3.935 5.384 1.00 0.05 79 ILE A N 16
ATOM 23683 C CA . ILE A 1 79 ? 5.192 2.584 5.341 1.00 0.05 79 ILE A CA 16
ATOM 23684 C C . ILE A 1 79 ? 6.204 2.321 6.448 1.00 0.06 79 ILE A C 16
ATOM 23685 O O . ILE A 1 79 ? 6.871 1.288 6.463 1.00 0.07 79 ILE A O 16
ATOM 23701 N N . PHE A 1 80 ? 6.319 3.254 7.368 1.00 0.08 80 PHE A N 16
ATOM 23702 C CA . PHE A 1 80 ? 7.161 3.070 8.528 1.00 0.10 80 PHE A CA 16
ATOM 23703 C C . PHE A 1 80 ? 6.301 3.154 9.773 1.00 0.12 80 PHE A C 16
ATOM 23704 O O . PHE A 1 80 ? 6.732 2.845 10.881 1.00 0.19 80 PHE A O 16
ATOM 23721 N N . ASP A 1 81 ? 5.066 3.584 9.560 1.00 0.11 81 ASP A N 16
ATOM 23722 C CA . ASP A 1 81 ? 4.040 3.525 10.575 1.00 0.13 81 ASP A CA 16
ATOM 23723 C C . ASP A 1 81 ? 3.435 2.144 10.514 1.00 0.10 81 ASP A C 16
ATOM 23724 O O . ASP A 1 81 ? 3.081 1.535 11.522 1.00 0.12 81 ASP A O 16
ATOM 23733 N N . HIS A 1 82 ? 3.324 1.681 9.281 1.00 0.06 82 HIS A N 16
ATOM 23734 C CA . HIS A 1 82 ? 2.833 0.368 8.963 1.00 0.05 82 HIS A CA 16
ATOM 23735 C C . HIS A 1 82 ? 3.929 -0.345 8.201 1.00 0.05 82 HIS A C 16
ATOM 23736 O O . HIS A 1 82 ? 4.198 -0.031 7.046 1.00 0.05 82 HIS A O 16
ATOM 23751 N N . PRO A 1 83 ? 4.569 -1.303 8.859 1.00 0.05 83 PRO A N 16
ATOM 23752 C CA . PRO A 1 83 ? 5.860 -1.848 8.433 1.00 0.06 83 PRO A CA 16
ATOM 23753 C C . PRO A 1 83 ? 5.847 -2.491 7.058 1.00 0.05 83 PRO A C 16
ATOM 23754 O O . PRO A 1 83 ? 6.772 -2.304 6.275 1.00 0.06 83 PRO A O 16
ATOM 23765 N N . THR A 1 84 ? 4.811 -3.246 6.758 1.00 0.04 84 THR A N 16
ATOM 23766 C CA . THR A 1 84 ? 4.798 -4.025 5.554 1.00 0.04 84 THR A CA 16
ATOM 23767 C C . THR A 1 84 ? 3.676 -3.585 4.655 1.00 0.03 84 THR A C 16
ATOM 23768 O O . THR A 1 84 ? 2.721 -2.963 5.108 1.00 0.03 84 THR A O 16
ATOM 23779 N N . PRO A 1 85 ? 3.780 -3.894 3.360 1.00 0.04 85 PRO A N 16
ATOM 23780 C CA . PRO A 1 85 ? 2.690 -3.679 2.418 1.00 0.03 85 PRO A CA 16
ATOM 23781 C C . PRO A 1 85 ? 1.438 -4.408 2.874 1.00 0.04 85 PRO A C 16
ATOM 23782 O O . PRO A 1 85 ? 0.332 -4.126 2.435 1.00 0.04 85 PRO A O 16
ATOM 23793 N N . HIS A 1 86 ? 1.637 -5.333 3.786 1.00 0.04 86 HIS A N 16
ATOM 23794 C CA . HIS A 1 86 ? 0.540 -6.033 4.424 1.00 0.04 86 HIS A CA 16
ATOM 23795 C C . HIS A 1 86 ? -0.127 -5.098 5.421 1.00 0.04 86 HIS A C 16
ATOM 23796 O O . HIS A 1 86 ? -1.344 -4.935 5.424 1.00 0.06 86 HIS A O 16
ATOM 23811 N N . ALA A 1 87 ? 0.706 -4.463 6.236 1.00 0.03 87 ALA A N 16
ATOM 23812 C CA . ALA A 1 87 ? 0.240 -3.564 7.285 1.00 0.03 87 ALA A CA 16
ATOM 23813 C C . ALA A 1 87 ? -0.285 -2.287 6.679 1.00 0.03 87 ALA A C 16
ATOM 23814 O O . ALA A 1 87 ? -1.092 -1.570 7.267 1.00 0.06 87 ALA A O 16
ATOM 23821 N N . VAL A 1 88 ? 0.186 -2.022 5.490 1.00 0.02 88 VAL A N 16
ATOM 23822 C CA . VAL A 1 88 ? -0.179 -0.830 4.772 1.00 0.03 88 VAL A CA 16
ATOM 23823 C C . VAL A 1 88 ? -1.461 -1.050 4.007 1.00 0.03 88 VAL A C 16
ATOM 23824 O O . VAL A 1 88 ? -2.347 -0.205 4.019 1.00 0.04 88 VAL A O 16
ATOM 23837 N N . ALA A 1 89 ? -1.561 -2.192 3.355 1.00 0.03 89 ALA A N 16
ATOM 23838 C CA . ALA A 1 89 ? -2.761 -2.523 2.615 1.00 0.04 89 ALA A CA 16
ATOM 23839 C C . ALA A 1 89 ? -3.963 -2.553 3.534 1.00 0.04 89 ALA A C 16
ATOM 23840 O O . ALA A 1 89 ? -5.016 -2.048 3.176 1.00 0.06 89 ALA A O 16
ATOM 23847 N N . GLU A 1 90 ? -3.808 -3.111 4.734 1.00 0.04 90 GLU A N 16
ATOM 23848 C CA . GLU A 1 90 ? -4.917 -3.135 5.674 1.00 0.05 90 GLU A CA 16
ATOM 23849 C C . GLU A 1 90 ? -5.146 -1.735 6.226 1.00 0.05 90 GLU A C 16
ATOM 23850 O O . GLU A 1 90 ? -6.256 -1.371 6.605 1.00 0.07 90 GLU A O 16
ATOM 23862 N N . HIS A 1 91 ? -4.079 -0.951 6.253 1.00 0.05 91 HIS A N 16
ATOM 23863 C CA . HIS A 1 91 ? -4.166 0.446 6.611 1.00 0.05 91 HIS A CA 16
ATOM 23864 C C . HIS A 1 91 ? -4.981 1.206 5.570 1.00 0.05 91 HIS A C 16
ATOM 23865 O O . HIS A 1 91 ? -5.569 2.248 5.859 1.00 0.06 91 HIS A O 16
ATOM 23880 N N . LEU A 1 92 ? -5.009 0.676 4.358 1.00 0.05 92 LEU A N 16
ATOM 23881 C CA . LEU A 1 92 ? -5.778 1.273 3.284 1.00 0.06 92 LEU A CA 16
ATOM 23882 C C . LEU A 1 92 ? -7.260 0.996 3.469 1.00 0.08 92 LEU A C 16
ATOM 23883 O O . LEU A 1 92 ? -8.093 1.652 2.864 1.00 0.12 92 LEU A O 16
ATOM 23899 N N . LEU A 1 93 ? -7.566 0.062 4.365 1.00 0.08 93 LEU A N 16
ATOM 23900 C CA . LEU A 1 93 ? -8.952 -0.293 4.691 1.00 0.10 93 LEU A CA 16
ATOM 23901 C C . LEU A 1 93 ? -9.500 0.730 5.649 1.00 0.11 93 LEU A C 16
ATOM 23902 O O . LEU A 1 93 ? -10.680 1.068 5.643 1.00 0.13 93 LEU A O 16
ATOM 23918 N N . GLU A 1 94 ? -8.597 1.226 6.469 1.00 0.11 94 GLU A N 16
ATOM 23919 C CA . GLU A 1 94 ? -8.904 2.244 7.451 1.00 0.13 94 GLU A CA 16
ATOM 23920 C C . GLU A 1 94 ? -9.408 3.506 6.762 1.00 0.14 94 GLU A C 16
ATOM 23921 O O . GLU A 1 94 ? -10.152 4.298 7.339 1.00 0.17 94 GLU A O 16
ATOM 23933 N N . GLN A 1 95 ? -8.992 3.675 5.519 1.00 0.12 95 GLN A N 16
ATOM 23934 C CA . GLN A 1 95 ? -9.360 4.826 4.721 1.00 0.14 95 GLN A CA 16
ATOM 23935 C C . GLN A 1 95 ? -10.740 4.626 4.096 1.00 0.15 95 GLN A C 16
ATOM 23936 O O . GLN A 1 95 ? -11.437 5.582 3.756 1.00 0.16 95 GLN A O 16
ATOM 23950 N N . ILE A 1 96 ? -11.115 3.366 3.972 1.00 0.16 96 ILE A N 16
ATOM 23951 C CA . ILE A 1 96 ? -12.284 2.946 3.222 1.00 0.19 96 ILE A CA 16
ATOM 23952 C C . ILE A 1 96 ? -13.595 3.289 3.934 1.00 0.24 96 ILE A C 16
ATOM 23953 O O . ILE A 1 96 ? -13.690 3.245 5.161 1.00 0.25 96 ILE A O 16
ATOM 23969 N N . PRO A 1 97 ? -14.613 3.664 3.145 1.00 0.27 97 PRO A N 16
ATOM 23970 C CA . PRO A 1 97 ? -15.906 4.153 3.640 1.00 0.33 97 PRO A CA 16
ATOM 23971 C C . PRO A 1 97 ? -16.855 3.053 4.130 1.00 0.35 97 PRO A C 16
ATOM 23972 O O . PRO A 1 97 ? -17.732 2.597 3.391 1.00 0.36 97 PRO A O 16
ATOM 23983 N N . GLY A 1 98 ? -16.685 2.634 5.374 1.00 0.36 98 GLY A N 16
ATOM 23984 C CA . GLY A 1 98 ? -17.620 1.699 5.988 1.00 0.39 98 GLY A CA 16
ATOM 23985 C C . GLY A 1 98 ? -17.362 0.253 5.610 1.00 0.38 98 GLY A C 16
ATOM 23986 O O . GLY A 1 98 ? -17.197 -0.603 6.477 1.00 0.42 98 GLY A O 16
ATOM 23990 N N . ILE A 1 99 ? -17.341 -0.014 4.311 1.00 0.34 99 ILE A N 16
ATOM 23991 C CA . ILE A 1 99 ? -17.073 -1.353 3.783 1.00 0.34 99 ILE A CA 16
ATOM 23992 C C . ILE A 1 99 ? -15.736 -1.897 4.272 1.00 0.37 99 ILE A C 16
ATOM 23993 O O . ILE A 1 99 ? -15.557 -3.108 4.410 1.00 0.59 99 ILE A O 16
ATOM 24009 N N . GLY A 1 100 ? -14.804 -0.998 4.525 1.00 0.26 100 GLY A N 16
ATOM 24010 C CA . GLY A 1 100 ? -13.488 -1.392 4.957 1.00 0.28 100 GLY A CA 16
ATOM 24011 C C . GLY A 1 100 ? -13.156 -0.808 6.312 1.00 0.56 100 GLY A C 16
ATOM 24012 O O . GLY A 1 100 ? -12.372 -1.425 7.065 1.00 1.33 100 GLY A O 16
ATOM 24017 N N . GLY A 1 1 ? -14.374 15.281 -1.400 1.00 4.26 1 GLY A N 17
ATOM 24018 C CA . GLY A 1 1 ? -13.052 15.302 -0.728 1.00 3.40 1 GLY A CA 17
ATOM 24019 C C . GLY A 1 1 ? -11.937 14.864 -1.655 1.00 2.51 1 GLY A C 17
ATOM 24020 O O . GLY A 1 1 ? -11.143 15.686 -2.121 1.00 2.92 1 GLY A O 17
ATOM 24026 N N . SER A 1 2 ? -11.875 13.572 -1.920 1.00 1.84 2 SER A N 17
ATOM 24027 C CA . SER A 1 2 ? -10.891 13.021 -2.833 1.00 1.44 2 SER A CA 17
ATOM 24028 C C . SER A 1 2 ? -11.556 11.989 -3.738 1.00 1.14 2 SER A C 17
ATOM 24029 O O . SER A 1 2 ? -12.783 11.856 -3.728 1.00 1.80 2 SER A O 17
ATOM 24037 N N . THR A 1 3 ? -10.763 11.273 -4.522 1.00 0.93 3 THR A N 17
ATOM 24038 C CA . THR A 1 3 ? -11.294 10.229 -5.382 1.00 0.78 3 THR A CA 17
ATOM 24039 C C . THR A 1 3 ? -11.893 9.090 -4.550 1.00 0.84 3 THR A C 17
ATOM 24040 O O . THR A 1 3 ? -13.101 9.070 -4.303 1.00 1.82 3 THR A O 17
ATOM 24051 N N . ALA A 1 4 ? -11.033 8.171 -4.107 1.00 0.63 4 ALA A N 17
ATOM 24052 C CA . ALA A 1 4 ? -11.433 6.989 -3.336 1.00 0.52 4 ALA A CA 17
ATOM 24053 C C . ALA A 1 4 ? -12.288 6.015 -4.147 1.00 0.42 4 ALA A C 17
ATOM 24054 O O . ALA A 1 4 ? -11.939 4.845 -4.254 1.00 0.34 4 ALA A O 17
ATOM 24061 N N . THR A 1 5 ? -13.397 6.500 -4.704 1.00 0.48 5 THR A N 17
ATOM 24062 C CA . THR A 1 5 ? -14.322 5.696 -5.519 1.00 0.48 5 THR A CA 17
ATOM 24063 C C . THR A 1 5 ? -13.599 4.835 -6.555 1.00 0.39 5 THR A C 17
ATOM 24064 O O . THR A 1 5 ? -14.113 3.803 -6.978 1.00 0.42 5 THR A O 17
ATOM 24075 N N . LEU A 1 6 ? -12.410 5.256 -6.939 1.00 0.30 6 LEU A N 17
ATOM 24076 C CA . LEU A 1 6 ? -11.555 4.466 -7.805 1.00 0.23 6 LEU A CA 17
ATOM 24077 C C . LEU A 1 6 ? -11.306 3.090 -7.200 1.00 0.22 6 LEU A C 17
ATOM 24078 O O . LEU A 1 6 ? -11.762 2.074 -7.724 1.00 0.31 6 LEU A O 17
ATOM 24094 N N . LEU A 1 7 ? -10.600 3.067 -6.084 1.00 0.16 7 LEU A N 17
ATOM 24095 C CA . LEU A 1 7 ? -10.262 1.818 -5.435 1.00 0.15 7 LEU A CA 17
ATOM 24096 C C . LEU A 1 7 ? -11.415 1.323 -4.591 1.00 0.20 7 LEU A C 17
ATOM 24097 O O . LEU A 1 7 ? -11.638 0.133 -4.475 1.00 0.22 7 LEU A O 17
ATOM 24113 N N . THR A 1 8 ? -12.153 2.245 -4.020 1.00 0.24 8 THR A N 17
ATOM 24114 C CA . THR A 1 8 ? -13.278 1.918 -3.159 1.00 0.31 8 THR A CA 17
ATOM 24115 C C . THR A 1 8 ? -14.289 1.027 -3.881 1.00 0.35 8 THR A C 17
ATOM 24116 O O . THR A 1 8 ? -14.879 0.125 -3.284 1.00 0.38 8 THR A O 17
ATOM 24127 N N . SER A 1 9 ? -14.442 1.254 -5.178 1.00 0.36 9 SER A N 17
ATOM 24128 C CA . SER A 1 9 ? -15.324 0.440 -5.997 1.00 0.42 9 SER A CA 17
ATOM 24129 C C . SER A 1 9 ? -14.781 -0.987 -6.107 1.00 0.39 9 SER A C 17
ATOM 24130 O O . SER A 1 9 ? -15.521 -1.929 -6.383 1.00 0.43 9 SER A O 17
ATOM 24138 N N . LYS A 1 10 ? -13.480 -1.135 -5.876 1.00 0.33 10 LYS A N 17
ATOM 24139 C CA . LYS A 1 10 ? -12.859 -2.441 -5.784 1.00 0.31 10 LYS A CA 17
ATOM 24140 C C . LYS A 1 10 ? -13.254 -3.106 -4.484 1.00 0.28 10 LYS A C 17
ATOM 24141 O O . LYS A 1 10 ? -13.854 -4.177 -4.481 1.00 0.29 10 LYS A O 17
ATOM 24160 N N . LEU A 1 11 ? -12.926 -2.442 -3.380 1.00 0.24 11 LEU A N 17
ATOM 24161 C CA . LEU A 1 11 ? -13.150 -2.998 -2.048 1.00 0.23 11 LEU A CA 17
ATOM 24162 C C . LEU A 1 11 ? -14.620 -3.301 -1.825 1.00 0.27 11 LEU A C 17
ATOM 24163 O O . LEU A 1 11 ? -14.969 -4.192 -1.054 1.00 0.28 11 LEU A O 17
ATOM 24179 N N . ALA A 1 12 ? -15.469 -2.560 -2.513 1.00 0.30 12 ALA A N 17
ATOM 24180 C CA . ALA A 1 12 ? -16.904 -2.793 -2.480 1.00 0.35 12 ALA A CA 17
ATOM 24181 C C . ALA A 1 12 ? -17.235 -4.230 -2.877 1.00 0.36 12 ALA A C 17
ATOM 24182 O O . ALA A 1 12 ? -18.213 -4.808 -2.400 1.00 0.40 12 ALA A O 17
ATOM 24189 N N . GLY A 1 13 ? -16.408 -4.797 -3.748 1.00 0.35 13 GLY A N 17
ATOM 24190 C CA . GLY A 1 13 ? -16.608 -6.158 -4.204 1.00 0.37 13 GLY A CA 17
ATOM 24191 C C . GLY A 1 13 ? -15.841 -7.174 -3.378 1.00 0.34 13 GLY A C 17
ATOM 24192 O O . GLY A 1 13 ? -15.955 -8.379 -3.604 1.00 0.38 13 GLY A O 17
ATOM 24196 N N . LEU A 1 14 ? -15.043 -6.699 -2.430 1.00 0.29 14 LEU A N 17
ATOM 24197 C CA . LEU A 1 14 ? -14.294 -7.579 -1.556 1.00 0.26 14 LEU A CA 17
ATOM 24198 C C . LEU A 1 14 ? -14.867 -7.586 -0.169 1.00 0.26 14 LEU A C 17
ATOM 24199 O O . LEU A 1 14 ? -15.764 -6.815 0.172 1.00 0.29 14 LEU A O 17
ATOM 24215 N N . THR A 1 15 ? -14.315 -8.470 0.615 1.00 0.25 15 THR A N 17
ATOM 24216 C CA . THR A 1 15 ? -14.501 -8.469 2.043 1.00 0.26 15 THR A CA 17
ATOM 24217 C C . THR A 1 15 ? -13.245 -7.876 2.640 1.00 0.24 15 THR A C 17
ATOM 24218 O O . THR A 1 15 ? -12.252 -7.785 1.923 1.00 0.21 15 THR A O 17
ATOM 24229 N N . ALA A 1 16 ? -13.252 -7.482 3.903 1.00 0.26 16 ALA A N 17
ATOM 24230 C CA . ALA A 1 16 ? -12.069 -6.859 4.507 1.00 0.26 16 ALA A CA 17
ATOM 24231 C C . ALA A 1 16 ? -10.808 -7.682 4.230 1.00 0.23 16 ALA A C 17
ATOM 24232 O O . ALA A 1 16 ? -9.715 -7.140 4.058 1.00 0.23 16 ALA A O 17
ATOM 24239 N N . THR A 1 17 ? -10.985 -8.989 4.138 1.00 0.24 17 THR A N 17
ATOM 24240 C CA . THR A 1 17 ? -9.894 -9.903 3.890 1.00 0.24 17 THR A CA 17
ATOM 24241 C C . THR A 1 17 ? -9.433 -9.873 2.431 1.00 0.22 17 THR A C 17
ATOM 24242 O O . THR A 1 17 ? -8.246 -9.995 2.147 1.00 0.28 17 THR A O 17
ATOM 24253 N N . GLU A 1 18 ? -10.349 -9.740 1.494 1.00 0.20 18 GLU A N 17
ATOM 24254 C CA . GLU A 1 18 ? -9.961 -9.615 0.118 1.00 0.19 18 GLU A CA 17
ATOM 24255 C C . GLU A 1 18 ? -9.505 -8.193 -0.185 1.00 0.17 18 GLU A C 17
ATOM 24256 O O . GLU A 1 18 ? -8.663 -7.972 -1.047 1.00 0.16 18 GLU A O 17
ATOM 24268 N N . GLN A 1 19 ? -10.067 -7.234 0.539 1.00 0.16 19 GLN A N 17
ATOM 24269 C CA . GLN A 1 19 ? -9.686 -5.839 0.405 1.00 0.16 19 GLN A CA 17
ATOM 24270 C C . GLN A 1 19 ? -8.249 -5.656 0.821 1.00 0.15 19 GLN A C 17
ATOM 24271 O O . GLN A 1 19 ? -7.468 -4.973 0.157 1.00 0.17 19 GLN A O 17
ATOM 24285 N N . ARG A 1 20 ? -7.903 -6.278 1.934 1.00 0.18 20 ARG A N 17
ATOM 24286 C CA . ARG A 1 20 ? -6.543 -6.243 2.411 1.00 0.22 20 ARG A CA 17
ATOM 24287 C C . ARG A 1 20 ? -5.635 -6.929 1.409 1.00 0.18 20 ARG A C 17
ATOM 24288 O O . ARG A 1 20 ? -4.499 -6.525 1.201 1.00 0.24 20 ARG A O 17
ATOM 24309 N N . ALA A 1 21 ? -6.178 -7.950 0.766 1.00 0.19 21 ALA A N 17
ATOM 24310 C CA . ALA A 1 21 ? -5.433 -8.747 -0.198 1.00 0.19 21 ALA A CA 17
ATOM 24311 C C . ALA A 1 21 ? -5.172 -7.993 -1.498 1.00 0.16 21 ALA A C 17
ATOM 24312 O O . ALA A 1 21 ? -4.072 -8.064 -2.051 1.00 0.19 21 ALA A O 17
ATOM 24319 N N . VAL A 1 22 ? -6.170 -7.264 -1.975 1.00 0.12 22 VAL A N 17
ATOM 24320 C CA . VAL A 1 22 ? -6.073 -6.618 -3.277 1.00 0.12 22 VAL A CA 17
ATOM 24321 C C . VAL A 1 22 ? -5.049 -5.488 -3.277 1.00 0.08 22 VAL A C 17
ATOM 24322 O O . VAL A 1 22 ? -4.287 -5.341 -4.229 1.00 0.10 22 VAL A O 17
ATOM 24335 N N . THR A 1 23 ? -5.004 -4.687 -2.222 1.00 0.06 23 THR A N 17
ATOM 24336 C CA . THR A 1 23 ? -3.989 -3.656 -2.161 1.00 0.04 23 THR A CA 17
ATOM 24337 C C . THR A 1 23 ? -2.769 -4.115 -1.410 1.00 0.05 23 THR A C 17
ATOM 24338 O O . THR A 1 23 ? -1.777 -3.418 -1.390 1.00 0.11 23 THR A O 17
ATOM 24349 N N . ARG A 1 24 ? -2.818 -5.296 -0.810 1.00 0.04 24 ARG A N 17
ATOM 24350 C CA . ARG A 1 24 ? -1.588 -5.960 -0.413 1.00 0.05 24 ARG A CA 17
ATOM 24351 C C . ARG A 1 24 ? -0.775 -6.175 -1.663 1.00 0.08 24 ARG A C 17
ATOM 24352 O O . ARG A 1 24 ? 0.447 -6.271 -1.636 1.00 0.17 24 ARG A O 17
ATOM 24373 N N . LYS A 1 25 ? -1.494 -6.196 -2.765 1.00 0.05 25 LYS A N 17
ATOM 24374 C CA . LYS A 1 25 ? -0.920 -6.345 -4.050 1.00 0.08 25 LYS A CA 17
ATOM 24375 C C . LYS A 1 25 ? -0.692 -4.967 -4.667 1.00 0.07 25 LYS A C 17
ATOM 24376 O O . LYS A 1 25 ? 0.273 -4.762 -5.394 1.00 0.11 25 LYS A O 17
ATOM 24395 N N . LEU A 1 26 ? -1.587 -4.013 -4.370 1.00 0.04 26 LEU A N 17
ATOM 24396 C CA . LEU A 1 26 ? -1.456 -2.656 -4.887 1.00 0.04 26 LEU A CA 17
ATOM 24397 C C . LEU A 1 26 ? -0.286 -1.925 -4.232 1.00 0.04 26 LEU A C 17
ATOM 24398 O O . LEU A 1 26 ? 0.573 -1.408 -4.937 1.00 0.04 26 LEU A O 17
ATOM 24414 N N . VAL A 1 27 ? -0.239 -1.877 -2.896 1.00 0.04 27 VAL A N 17
ATOM 24415 C CA . VAL A 1 27 ? 0.879 -1.226 -2.210 1.00 0.04 27 VAL A CA 17
ATOM 24416 C C . VAL A 1 27 ? 2.177 -1.867 -2.674 1.00 0.05 27 VAL A C 17
ATOM 24417 O O . VAL A 1 27 ? 3.194 -1.207 -2.878 1.00 0.05 27 VAL A O 17
ATOM 24430 N N . LEU A 1 28 ? 2.082 -3.166 -2.876 1.00 0.05 28 LEU A N 17
ATOM 24431 C CA . LEU A 1 28 ? 3.161 -3.969 -3.393 1.00 0.05 28 LEU A CA 17
ATOM 24432 C C . LEU A 1 28 ? 3.546 -3.485 -4.781 1.00 0.05 28 LEU A C 17
ATOM 24433 O O . LEU A 1 28 ? 4.707 -3.210 -5.060 1.00 0.06 28 LEU A O 17
ATOM 24449 N N . ASP A 1 29 ? 2.544 -3.342 -5.627 1.00 0.04 29 ASP A N 17
ATOM 24450 C CA . ASP A 1 29 ? 2.740 -2.946 -7.016 1.00 0.05 29 ASP A CA 17
ATOM 24451 C C . ASP A 1 29 ? 3.349 -1.565 -7.084 1.00 0.03 29 ASP A C 17
ATOM 24452 O O . ASP A 1 29 ? 4.256 -1.298 -7.868 1.00 0.04 29 ASP A O 17
ATOM 24461 N N . GLN A 1 30 ? 2.829 -0.683 -6.256 1.00 0.03 30 GLN A N 17
ATOM 24462 C CA . GLN A 1 30 ? 3.318 0.670 -6.175 1.00 0.03 30 GLN A CA 17
ATOM 24463 C C . GLN A 1 30 ? 4.748 0.698 -5.710 1.00 0.03 30 GLN A C 17
ATOM 24464 O O . GLN A 1 30 ? 5.583 1.379 -6.291 1.00 0.04 30 GLN A O 17
ATOM 24478 N N . ALA A 1 31 ? 5.015 -0.060 -4.663 1.00 0.02 31 ALA A N 17
ATOM 24479 C CA . ALA A 1 31 ? 6.354 -0.169 -4.098 1.00 0.03 31 ALA A CA 17
ATOM 24480 C C . ALA A 1 31 ? 7.298 -0.709 -5.139 1.00 0.03 31 ALA A C 17
ATOM 24481 O O . ALA A 1 31 ? 8.481 -0.371 -5.183 1.00 0.04 31 ALA A O 17
ATOM 24488 N N . ALA A 1 32 ? 6.739 -1.535 -5.991 1.00 0.03 32 ALA A N 17
ATOM 24489 C CA . ALA A 1 32 ? 7.457 -2.119 -7.084 1.00 0.04 32 ALA A CA 17
ATOM 24490 C C . ALA A 1 32 ? 7.808 -1.043 -8.095 1.00 0.05 32 ALA A C 17
ATOM 24491 O O . ALA A 1 32 ? 8.942 -0.961 -8.557 1.00 0.07 32 ALA A O 17
ATOM 24498 N N . SER A 1 33 ? 6.841 -0.191 -8.388 1.00 0.05 33 SER A N 17
ATOM 24499 C CA . SER A 1 33 ? 7.038 0.920 -9.305 1.00 0.07 33 SER A CA 17
ATOM 24500 C C . SER A 1 33 ? 8.165 1.817 -8.805 1.00 0.06 33 SER A C 17
ATOM 24501 O O . SER A 1 33 ? 8.989 2.307 -9.583 1.00 0.08 33 SER A O 17
ATOM 24509 N N . VAL A 1 34 ? 8.193 2.002 -7.494 1.00 0.04 34 VAL A N 17
ATOM 24510 C CA . VAL A 1 34 ? 9.189 2.826 -6.843 1.00 0.04 34 VAL A CA 17
ATOM 24511 C C . VAL A 1 34 ? 10.553 2.220 -6.988 1.00 0.05 34 VAL A C 17
ATOM 24512 O O . VAL A 1 34 ? 11.488 2.825 -7.518 1.00 0.07 34 VAL A O 17
ATOM 24525 N N . LEU A 1 35 ? 10.638 1.011 -6.484 1.00 0.04 35 LEU A N 17
ATOM 24526 C CA . LEU A 1 35 ? 11.886 0.312 -6.336 1.00 0.06 35 LEU A CA 17
ATOM 24527 C C . LEU A 1 35 ? 12.554 -0.026 -7.665 1.00 0.08 35 LEU A C 17
ATOM 24528 O O . LEU A 1 35 ? 13.781 -0.021 -7.760 1.00 0.12 35 LEU A O 17
ATOM 24544 N N . GLY A 1 36 ? 11.768 -0.310 -8.690 1.00 0.08 36 GLY A N 17
ATOM 24545 C CA . GLY A 1 36 ? 12.360 -0.679 -9.960 1.00 0.11 36 GLY A CA 17
ATOM 24546 C C . GLY A 1 36 ? 11.751 -1.926 -10.544 1.00 0.13 36 GLY A C 17
ATOM 24547 O O . GLY A 1 36 ? 12.296 -2.528 -11.472 1.00 0.17 36 GLY A O 17
ATOM 24551 N N . TYR A 1 37 ? 10.621 -2.313 -10.003 1.00 0.11 37 TYR A N 17
ATOM 24552 C CA . TYR A 1 37 ? 10.019 -3.590 -10.317 1.00 0.14 37 TYR A CA 17
ATOM 24553 C C . TYR A 1 37 ? 8.846 -3.427 -11.264 1.00 0.17 37 TYR A C 17
ATOM 24554 O O . TYR A 1 37 ? 8.316 -2.327 -11.433 1.00 0.24 37 TYR A O 17
ATOM 24572 N N . ALA A 1 38 ? 8.433 -4.528 -11.868 1.00 0.21 38 ALA A N 17
ATOM 24573 C CA . ALA A 1 38 ? 7.326 -4.505 -12.807 1.00 0.24 38 ALA A CA 17
ATOM 24574 C C . ALA A 1 38 ? 6.319 -5.605 -12.507 1.00 0.23 38 ALA A C 17
ATOM 24575 O O . ALA A 1 38 ? 5.247 -5.658 -13.110 1.00 0.26 38 ALA A O 17
ATOM 24582 N N . SER A 1 39 ? 6.654 -6.478 -11.570 1.00 0.21 39 SER A N 17
ATOM 24583 C CA . SER A 1 39 ? 5.785 -7.591 -11.225 1.00 0.23 39 SER A CA 17
ATOM 24584 C C . SER A 1 39 ? 5.943 -7.953 -9.750 1.00 0.20 39 SER A C 17
ATOM 24585 O O . SER A 1 39 ? 5.735 -9.103 -9.358 1.00 0.25 39 SER A O 17
ATOM 24593 N N . THR A 1 40 ? 6.303 -6.949 -8.939 1.00 0.14 40 THR A N 17
ATOM 24594 C CA . THR A 1 40 ? 6.591 -7.137 -7.511 1.00 0.13 40 THR A CA 17
ATOM 24595 C C . THR A 1 40 ? 7.522 -8.330 -7.289 1.00 0.16 40 THR A C 17
ATOM 24596 O O . THR A 1 40 ? 7.405 -9.065 -6.309 1.00 0.22 40 THR A O 17
ATOM 24607 N N . GLU A 1 41 ? 8.465 -8.475 -8.209 1.00 0.21 41 GLU A N 17
ATOM 24608 C CA . GLU A 1 41 ? 9.338 -9.639 -8.284 1.00 0.26 41 GLU A CA 17
ATOM 24609 C C . GLU A 1 41 ? 10.164 -9.850 -7.013 1.00 0.25 41 GLU A C 17
ATOM 24610 O O . GLU A 1 41 ? 10.294 -10.975 -6.540 1.00 0.40 41 GLU A O 17
ATOM 24622 N N . SER A 1 42 ? 10.706 -8.782 -6.448 1.00 0.27 42 SER A N 17
ATOM 24623 C CA . SER A 1 42 ? 11.600 -8.923 -5.305 1.00 0.32 42 SER A CA 17
ATOM 24624 C C . SER A 1 42 ? 11.098 -8.149 -4.091 1.00 0.28 42 SER A C 17
ATOM 24625 O O . SER A 1 42 ? 11.875 -7.543 -3.356 1.00 0.41 42 SER A O 17
ATOM 24633 N N . LEU A 1 43 ? 9.793 -8.160 -3.897 1.00 0.16 43 LEU A N 17
ATOM 24634 C CA . LEU A 1 43 ? 9.193 -7.547 -2.728 1.00 0.12 43 LEU A CA 17
ATOM 24635 C C . LEU A 1 43 ? 8.798 -8.583 -1.694 1.00 0.13 43 LEU A C 17
ATOM 24636 O O . LEU A 1 43 ? 8.980 -9.782 -1.896 1.00 0.19 43 LEU A O 17
ATOM 24652 N N . ASP A 1 44 ? 8.280 -8.102 -0.579 1.00 0.10 44 ASP A N 17
ATOM 24653 C CA . ASP A 1 44 ? 7.734 -8.960 0.453 1.00 0.12 44 ASP A CA 17
ATOM 24654 C C . ASP A 1 44 ? 6.616 -8.220 1.150 1.00 0.12 44 ASP A C 17
ATOM 24655 O O . ASP A 1 44 ? 6.673 -7.001 1.300 1.00 0.19 44 ASP A O 17
ATOM 24664 N N . THR A 1 45 ? 5.601 -8.943 1.560 1.00 0.09 45 THR A N 17
ATOM 24665 C CA . THR A 1 45 ? 4.522 -8.356 2.323 1.00 0.08 45 THR A CA 17
ATOM 24666 C C . THR A 1 45 ? 4.721 -8.635 3.802 1.00 0.08 45 THR A C 17
ATOM 24667 O O . THR A 1 45 ? 4.044 -8.068 4.652 1.00 0.11 45 THR A O 17
ATOM 24678 N N . HIS A 1 46 ? 5.671 -9.511 4.098 1.00 0.07 46 HIS A N 17
ATOM 24679 C CA . HIS A 1 46 ? 5.963 -9.892 5.470 1.00 0.08 46 HIS A CA 17
ATOM 24680 C C . HIS A 1 46 ? 7.221 -9.183 5.951 1.00 0.08 46 HIS A C 17
ATOM 24681 O O . HIS A 1 46 ? 7.649 -9.358 7.093 1.00 0.12 46 HIS A O 17
ATOM 24696 N N . GLU A 1 47 ? 7.817 -8.384 5.076 1.00 0.08 47 GLU A N 17
ATOM 24697 C CA . GLU A 1 47 ? 9.023 -7.654 5.411 1.00 0.08 47 GLU A CA 17
ATOM 24698 C C . GLU A 1 47 ? 8.777 -6.167 5.211 1.00 0.07 47 GLU A C 17
ATOM 24699 O O . GLU A 1 47 ? 7.969 -5.769 4.367 1.00 0.07 47 GLU A O 17
ATOM 24711 N N . SER A 1 48 ? 9.455 -5.359 6.001 1.00 0.07 48 SER A N 17
ATOM 24712 C CA . SER A 1 48 ? 9.151 -3.945 6.082 1.00 0.07 48 SER A CA 17
ATOM 24713 C C . SER A 1 48 ? 9.835 -3.174 4.962 1.00 0.06 48 SER A C 17
ATOM 24714 O O . SER A 1 48 ? 10.928 -3.530 4.532 1.00 0.09 48 SER A O 17
ATOM 24722 N N . PHE A 1 49 ? 9.167 -2.110 4.509 1.00 0.05 49 PHE A N 17
ATOM 24723 C CA . PHE A 1 49 ? 9.658 -1.246 3.424 1.00 0.05 49 PHE A CA 17
ATOM 24724 C C . PHE A 1 49 ? 11.063 -0.752 3.693 1.00 0.06 49 PHE A C 17
ATOM 24725 O O . PHE A 1 49 ? 11.796 -0.409 2.769 1.00 0.06 49 PHE A O 17
ATOM 24742 N N . LYS A 1 50 ? 11.397 -0.668 4.965 1.00 0.07 50 LYS A N 17
ATOM 24743 C CA . LYS A 1 50 ? 12.754 -0.439 5.399 1.00 0.09 50 LYS A CA 17
ATOM 24744 C C . LYS A 1 50 ? 13.714 -1.327 4.629 1.00 0.09 50 LYS A C 17
ATOM 24745 O O . LYS A 1 50 ? 14.661 -0.853 4.007 1.00 0.13 50 LYS A O 17
ATOM 24764 N N . ASP A 1 51 ? 13.428 -2.613 4.661 1.00 0.10 51 ASP A N 17
ATOM 24765 C CA . ASP A 1 51 ? 14.245 -3.608 3.971 1.00 0.12 51 ASP A CA 17
ATOM 24766 C C . ASP A 1 51 ? 14.097 -3.480 2.457 1.00 0.12 51 ASP A C 17
ATOM 24767 O O . ASP A 1 51 ? 15.033 -3.750 1.703 1.00 0.20 51 ASP A O 17
ATOM 24776 N N . LEU A 1 52 ? 12.923 -3.034 2.025 1.00 0.08 52 LEU A N 17
ATOM 24777 C CA . LEU A 1 52 ? 12.624 -2.859 0.606 1.00 0.07 52 LEU A CA 17
ATOM 24778 C C . LEU A 1 52 ? 13.447 -1.714 0.045 1.00 0.08 52 LEU A C 17
ATOM 24779 O O . LEU A 1 52 ? 13.607 -1.573 -1.168 1.00 0.11 52 LEU A O 17
ATOM 24795 N N . GLY A 1 53 ? 13.964 -0.900 0.943 1.00 0.06 53 GLY A N 17
ATOM 24796 C CA . GLY A 1 53 ? 14.850 0.161 0.556 1.00 0.06 53 GLY A CA 17
ATOM 24797 C C . GLY A 1 53 ? 14.202 1.521 0.608 1.00 0.07 53 GLY A C 17
ATOM 24798 O O . GLY A 1 53 ? 14.743 2.488 0.071 1.00 0.12 53 GLY A O 17
ATOM 24802 N N . PHE A 1 54 ? 13.036 1.618 1.232 1.00 0.05 54 PHE A N 17
ATOM 24803 C CA . PHE A 1 54 ? 12.357 2.894 1.321 1.00 0.05 54 PHE A CA 17
ATOM 24804 C C . PHE A 1 54 ? 12.987 3.804 2.368 1.00 0.07 54 PHE A C 17
ATOM 24805 O O . PHE A 1 54 ? 13.615 3.345 3.319 1.00 0.12 54 PHE A O 17
ATOM 24822 N N . ASP A 1 55 ? 12.793 5.102 2.175 1.00 0.08 55 ASP A N 17
ATOM 24823 C CA . ASP A 1 55 ? 13.428 6.124 2.997 1.00 0.12 55 ASP A CA 17
ATOM 24824 C C . ASP A 1 55 ? 12.651 7.426 2.827 1.00 0.09 55 ASP A C 17
ATOM 24825 O O . ASP A 1 55 ? 11.530 7.400 2.321 1.00 0.08 55 ASP A O 17
ATOM 24834 N N . SER A 1 56 ? 13.241 8.563 3.183 1.00 0.12 56 SER A N 17
ATOM 24835 C CA . SER A 1 56 ? 12.568 9.852 3.034 1.00 0.13 56 SER A CA 17
ATOM 24836 C C . SER A 1 56 ? 12.630 10.330 1.575 1.00 0.12 56 SER A C 17
ATOM 24837 O O . SER A 1 56 ? 12.751 11.520 1.285 1.00 0.14 56 SER A O 17
ATOM 24845 N N . LEU A 1 57 ? 12.499 9.369 0.673 1.00 0.11 57 LEU A N 17
ATOM 24846 C CA . LEU A 1 57 ? 12.556 9.586 -0.757 1.00 0.11 57 LEU A CA 17
ATOM 24847 C C . LEU A 1 57 ? 11.554 8.679 -1.452 1.00 0.08 57 LEU A C 17
ATOM 24848 O O . LEU A 1 57 ? 10.536 9.127 -1.979 1.00 0.08 57 LEU A O 17
ATOM 24864 N N . THR A 1 58 ? 11.849 7.388 -1.414 1.00 0.06 58 THR A N 17
ATOM 24865 C CA . THR A 1 58 ? 11.047 6.386 -2.085 1.00 0.05 58 THR A CA 17
ATOM 24866 C C . THR A 1 58 ? 9.704 6.189 -1.406 1.00 0.04 58 THR A C 17
ATOM 24867 O O . THR A 1 58 ? 8.684 6.007 -2.070 1.00 0.04 58 THR A O 17
ATOM 24878 N N . ALA A 1 59 ? 9.704 6.217 -0.081 1.00 0.04 59 ALA A N 17
ATOM 24879 C CA . ALA A 1 59 ? 8.473 6.125 0.677 1.00 0.04 59 ALA A CA 17
ATOM 24880 C C . ALA A 1 59 ? 7.530 7.235 0.273 1.00 0.04 59 ALA A C 17
ATOM 24881 O O . ALA A 1 59 ? 6.323 7.066 0.265 1.00 0.05 59 ALA A O 17
ATOM 24888 N N . LEU A 1 60 ? 8.112 8.372 -0.065 1.00 0.05 60 LEU A N 17
ATOM 24889 C CA . LEU A 1 60 ? 7.357 9.549 -0.442 1.00 0.07 60 LEU A CA 17
ATOM 24890 C C . LEU A 1 60 ? 6.628 9.329 -1.753 1.00 0.06 60 LEU A C 17
ATOM 24891 O O . LEU A 1 60 ? 5.437 9.622 -1.853 1.00 0.07 60 LEU A O 17
ATOM 24907 N N . GLU A 1 61 ? 7.328 8.796 -2.748 1.00 0.05 61 GLU A N 17
ATOM 24908 C CA . GLU A 1 61 ? 6.695 8.515 -4.029 1.00 0.05 61 GLU A CA 17
ATOM 24909 C C . GLU A 1 61 ? 5.796 7.292 -3.932 1.00 0.05 61 GLU A C 17
ATOM 24910 O O . GLU A 1 61 ? 4.805 7.196 -4.640 1.00 0.06 61 GLU A O 17
ATOM 24922 N N . LEU A 1 62 ? 6.136 6.360 -3.054 1.00 0.04 62 LEU A N 17
ATOM 24923 C CA . LEU A 1 62 ? 5.268 5.217 -2.793 1.00 0.03 62 LEU A CA 17
ATOM 24924 C C . LEU A 1 62 ? 3.988 5.667 -2.127 1.00 0.04 62 LEU A C 17
ATOM 24925 O O . LEU A 1 62 ? 2.895 5.270 -2.517 1.00 0.05 62 LEU A O 17
ATOM 24941 N N . ARG A 1 63 ? 4.148 6.480 -1.103 1.00 0.05 63 ARG A N 17
ATOM 24942 C CA . ARG A 1 63 ? 3.035 7.081 -0.415 1.00 0.06 63 ARG A CA 17
ATOM 24943 C C . ARG A 1 63 ? 2.180 7.777 -1.449 1.00 0.06 63 ARG A C 17
ATOM 24944 O O . ARG A 1 63 ? 0.968 7.592 -1.512 1.00 0.08 63 ARG A O 17
ATOM 24965 N N . ASP A 1 64 ? 2.870 8.529 -2.296 1.00 0.06 64 ASP A N 17
ATOM 24966 C CA . ASP A 1 64 ? 2.263 9.235 -3.403 1.00 0.07 64 ASP A CA 17
ATOM 24967 C C . ASP A 1 64 ? 1.493 8.262 -4.293 1.00 0.06 64 ASP A C 17
ATOM 24968 O O . ASP A 1 64 ? 0.375 8.545 -4.725 1.00 0.07 64 ASP A O 17
ATOM 24977 N N . HIS A 1 65 ? 2.101 7.100 -4.533 1.00 0.05 65 HIS A N 17
ATOM 24978 C CA . HIS A 1 65 ? 1.490 6.052 -5.330 1.00 0.05 65 HIS A CA 17
ATOM 24979 C C . HIS A 1 65 ? 0.213 5.544 -4.693 1.00 0.05 65 HIS A C 17
ATOM 24980 O O . HIS A 1 65 ? -0.789 5.406 -5.370 1.00 0.06 65 HIS A O 17
ATOM 24995 N N . LEU A 1 66 ? 0.242 5.277 -3.388 1.00 0.04 66 LEU A N 17
ATOM 24996 C CA . LEU A 1 66 ? -0.902 4.676 -2.708 1.00 0.04 66 LEU A CA 17
ATOM 24997 C C . LEU A 1 66 ? -2.106 5.600 -2.734 1.00 0.05 66 LEU A C 17
ATOM 24998 O O . LEU A 1 66 ? -3.232 5.161 -2.908 1.00 0.06 66 LEU A O 17
ATOM 25014 N N . GLN A 1 67 ? -1.858 6.879 -2.550 1.00 0.05 67 GLN A N 17
ATOM 25015 C CA . GLN A 1 67 ? -2.928 7.875 -2.542 1.00 0.07 67 GLN A CA 17
ATOM 25016 C C . GLN A 1 67 ? -3.466 8.066 -3.939 1.00 0.07 67 GLN A C 17
ATOM 25017 O O . GLN A 1 67 ? -4.635 8.375 -4.133 1.00 0.10 67 GLN A O 17
ATOM 25031 N N . THR A 1 68 ? -2.592 7.906 -4.907 1.00 0.06 68 THR A N 17
ATOM 25032 C CA . THR A 1 68 ? -2.961 7.935 -6.293 1.00 0.08 68 THR A CA 17
ATOM 25033 C C . THR A 1 68 ? -3.755 6.685 -6.638 1.00 0.07 68 THR A C 17
ATOM 25034 O O . THR A 1 68 ? -4.816 6.744 -7.260 1.00 0.09 68 THR A O 17
ATOM 25045 N N . ALA A 1 69 ? -3.215 5.570 -6.203 1.00 0.06 69 ALA A N 17
ATOM 25046 C CA . ALA A 1 69 ? -3.818 4.267 -6.377 1.00 0.07 69 ALA A CA 17
ATOM 25047 C C . ALA A 1 69 ? -5.195 4.180 -5.734 1.00 0.10 69 ALA A C 17
ATOM 25048 O O . ALA A 1 69 ? -6.161 3.779 -6.375 1.00 0.13 69 ALA A O 17
ATOM 25055 N N . THR A 1 70 ? -5.280 4.562 -4.468 1.00 0.10 70 THR A N 17
ATOM 25056 C CA . THR A 1 70 ? -6.508 4.392 -3.708 1.00 0.13 70 THR A CA 17
ATOM 25057 C C . THR A 1 70 ? -7.425 5.590 -3.874 1.00 0.14 70 THR A C 17
ATOM 25058 O O . THR A 1 70 ? -8.648 5.459 -3.976 1.00 0.16 70 THR A O 17
ATOM 25069 N N . GLY A 1 71 ? -6.810 6.756 -3.935 1.00 0.13 71 GLY A N 17
ATOM 25070 C CA . GLY A 1 71 ? -7.557 7.991 -4.008 1.00 0.15 71 GLY A CA 17
ATOM 25071 C C . GLY A 1 71 ? -7.846 8.540 -2.632 1.00 0.19 71 GLY A C 17
ATOM 25072 O O . GLY A 1 71 ? -8.682 9.429 -2.462 1.00 0.31 71 GLY A O 17
ATOM 25076 N N . LEU A 1 72 ? -7.159 7.982 -1.649 1.00 0.15 72 LEU A N 17
ATOM 25077 C CA . LEU A 1 72 ? -7.320 8.367 -0.257 1.00 0.17 72 LEU A CA 17
ATOM 25078 C C . LEU A 1 72 ? -6.189 9.304 0.155 1.00 0.17 72 LEU A C 17
ATOM 25079 O O . LEU A 1 72 ? -5.455 9.817 -0.692 1.00 0.18 72 LEU A O 17
ATOM 25095 N N . ASN A 1 73 ? -6.046 9.521 1.451 1.00 0.18 73 ASN A N 17
ATOM 25096 C CA . ASN A 1 73 ? -5.026 10.424 1.962 1.00 0.20 73 ASN A CA 17
ATOM 25097 C C . ASN A 1 73 ? -4.175 9.697 2.990 1.00 0.17 73 ASN A C 17
ATOM 25098 O O . ASN A 1 73 ? -4.566 9.552 4.147 1.00 0.24 73 ASN A O 17
ATOM 25109 N N . LEU A 1 74 ? -3.017 9.234 2.554 1.00 0.10 74 LEU A N 17
ATOM 25110 C CA . LEU A 1 74 ? -2.115 8.495 3.417 1.00 0.09 74 LEU A CA 17
ATOM 25111 C C . LEU A 1 74 ? -1.109 9.442 4.087 1.00 0.13 74 LEU A C 17
ATOM 25112 O O . LEU A 1 74 ? -1.370 10.640 4.181 1.00 0.17 74 LEU A O 17
ATOM 25128 N N . SER A 1 75 ? 0.036 8.928 4.547 1.00 0.15 75 SER A N 17
ATOM 25129 C CA . SER A 1 75 ? 0.917 9.723 5.405 1.00 0.22 75 SER A CA 17
ATOM 25130 C C . SER A 1 75 ? 2.366 9.703 4.909 1.00 0.15 75 SER A C 17
ATOM 25131 O O . SER A 1 75 ? 2.730 8.857 4.096 1.00 0.12 75 SER A O 17
ATOM 25139 N N . SER A 1 76 ? 3.188 10.625 5.404 1.00 0.21 76 SER A N 17
ATOM 25140 C CA . SER A 1 76 ? 4.577 10.740 4.965 1.00 0.22 76 SER A CA 17
ATOM 25141 C C . SER A 1 76 ? 5.384 9.506 5.378 1.00 0.18 76 SER A C 17
ATOM 25142 O O . SER A 1 76 ? 6.087 8.903 4.564 1.00 0.23 76 SER A O 17
ATOM 25150 N N . THR A 1 77 ? 5.225 9.101 6.631 1.00 0.15 77 THR A N 17
ATOM 25151 C CA . THR A 1 77 ? 5.956 7.965 7.178 1.00 0.13 77 THR A CA 17
ATOM 25152 C C . THR A 1 77 ? 5.041 6.755 7.203 1.00 0.10 77 THR A C 17
ATOM 25153 O O . THR A 1 77 ? 5.140 5.870 8.054 1.00 0.11 77 THR A O 17
ATOM 25164 N N . LEU A 1 78 ? 4.163 6.755 6.221 1.00 0.08 78 LEU A N 17
ATOM 25165 C CA . LEU A 1 78 ? 3.119 5.763 6.035 1.00 0.06 78 LEU A CA 17
ATOM 25166 C C . LEU A 1 78 ? 3.658 4.336 6.185 1.00 0.05 78 LEU A C 17
ATOM 25167 O O . LEU A 1 78 ? 3.243 3.590 7.072 1.00 0.06 78 LEU A O 17
ATOM 25183 N N . ILE A 1 79 ? 4.595 3.979 5.329 1.00 0.05 79 ILE A N 17
ATOM 25184 C CA . ILE A 1 79 ? 5.139 2.623 5.296 1.00 0.05 79 ILE A CA 17
ATOM 25185 C C . ILE A 1 79 ? 6.153 2.359 6.402 1.00 0.06 79 ILE A C 17
ATOM 25186 O O . ILE A 1 79 ? 6.820 1.324 6.416 1.00 0.07 79 ILE A O 17
ATOM 25202 N N . PHE A 1 80 ? 6.276 3.289 7.316 1.00 0.08 80 PHE A N 17
ATOM 25203 C CA . PHE A 1 80 ? 7.189 3.135 8.423 1.00 0.10 80 PHE A CA 17
ATOM 25204 C C . PHE A 1 80 ? 6.417 3.047 9.705 1.00 0.12 80 PHE A C 17
ATOM 25205 O O . PHE A 1 80 ? 6.895 2.541 10.723 1.00 0.19 80 PHE A O 17
ATOM 25222 N N . ASP A 1 81 ? 5.208 3.540 9.636 1.00 0.11 81 ASP A N 17
ATOM 25223 C CA . ASP A 1 81 ? 4.276 3.416 10.717 1.00 0.13 81 ASP A CA 17
ATOM 25224 C C . ASP A 1 81 ? 3.626 2.060 10.597 1.00 0.10 81 ASP A C 17
ATOM 25225 O O . ASP A 1 81 ? 3.363 1.362 11.576 1.00 0.12 81 ASP A O 17
ATOM 25234 N N . HIS A 1 82 ? 3.399 1.706 9.347 1.00 0.06 82 HIS A N 17
ATOM 25235 C CA . HIS A 1 82 ? 2.843 0.436 8.970 1.00 0.05 82 HIS A CA 17
ATOM 25236 C C . HIS A 1 82 ? 3.915 -0.286 8.182 1.00 0.05 82 HIS A C 17
ATOM 25237 O O . HIS A 1 82 ? 4.139 -0.001 7.010 1.00 0.05 82 HIS A O 17
ATOM 25252 N N . PRO A 1 83 ? 4.591 -1.218 8.844 1.00 0.05 83 PRO A N 17
ATOM 25253 C CA . PRO A 1 83 ? 5.892 -1.736 8.410 1.00 0.06 83 PRO A CA 17
ATOM 25254 C C . PRO A 1 83 ? 5.877 -2.410 7.051 1.00 0.05 83 PRO A C 17
ATOM 25255 O O . PRO A 1 83 ? 6.803 -2.240 6.262 1.00 0.06 83 PRO A O 17
ATOM 25266 N N . THR A 1 84 ? 4.843 -3.171 6.774 1.00 0.04 84 THR A N 17
ATOM 25267 C CA . THR A 1 84 ? 4.825 -3.978 5.590 1.00 0.04 84 THR A CA 17
ATOM 25268 C C . THR A 1 84 ? 3.689 -3.570 4.691 1.00 0.03 84 THR A C 17
ATOM 25269 O O . THR A 1 84 ? 2.729 -2.954 5.142 1.00 0.03 84 THR A O 17
ATOM 25280 N N . PRO A 1 85 ? 3.787 -3.896 3.398 1.00 0.04 85 PRO A N 17
ATOM 25281 C CA . PRO A 1 85 ? 2.694 -3.697 2.452 1.00 0.03 85 PRO A CA 17
ATOM 25282 C C . PRO A 1 85 ? 1.452 -4.433 2.917 1.00 0.04 85 PRO A C 17
ATOM 25283 O O . PRO A 1 85 ? 0.341 -4.166 2.480 1.00 0.04 85 PRO A O 17
ATOM 25294 N N . HIS A 1 86 ? 1.673 -5.346 3.833 1.00 0.04 86 HIS A N 17
ATOM 25295 C CA . HIS A 1 86 ? 0.602 -6.060 4.495 1.00 0.04 86 HIS A CA 17
ATOM 25296 C C . HIS A 1 86 ? -0.081 -5.114 5.470 1.00 0.04 86 HIS A C 17
ATOM 25297 O O . HIS A 1 86 ? -1.296 -4.952 5.452 1.00 0.06 86 HIS A O 17
ATOM 25312 N N . ALA A 1 87 ? 0.740 -4.455 6.281 1.00 0.03 87 ALA A N 17
ATOM 25313 C CA . ALA A 1 87 ? 0.261 -3.552 7.319 1.00 0.03 87 ALA A CA 17
ATOM 25314 C C . ALA A 1 87 ? -0.297 -2.298 6.700 1.00 0.03 87 ALA A C 17
ATOM 25315 O O . ALA A 1 87 ? -1.153 -1.620 7.266 1.00 0.06 87 ALA A O 17
ATOM 25322 N N . VAL A 1 88 ? 0.198 -2.013 5.525 1.00 0.02 88 VAL A N 17
ATOM 25323 C CA . VAL A 1 88 ? -0.180 -0.831 4.804 1.00 0.03 88 VAL A CA 17
ATOM 25324 C C . VAL A 1 88 ? -1.461 -1.065 4.041 1.00 0.03 88 VAL A C 17
ATOM 25325 O O . VAL A 1 88 ? -2.355 -0.227 4.054 1.00 0.04 88 VAL A O 17
ATOM 25338 N N . ALA A 1 89 ? -1.554 -2.207 3.391 1.00 0.03 89 ALA A N 17
ATOM 25339 C CA . ALA A 1 89 ? -2.751 -2.539 2.648 1.00 0.04 89 ALA A CA 17
ATOM 25340 C C . ALA A 1 89 ? -3.953 -2.602 3.566 1.00 0.04 89 ALA A C 17
ATOM 25341 O O . ALA A 1 89 ? -5.012 -2.101 3.218 1.00 0.06 89 ALA A O 17
ATOM 25348 N N . GLU A 1 90 ? -3.795 -3.182 4.758 1.00 0.04 90 GLU A N 17
ATOM 25349 C CA . GLU A 1 90 ? -4.906 -3.229 5.695 1.00 0.05 90 GLU A CA 17
ATOM 25350 C C . GLU A 1 90 ? -5.142 -1.840 6.271 1.00 0.05 90 GLU A C 17
ATOM 25351 O O . GLU A 1 90 ? -6.246 -1.494 6.690 1.00 0.07 90 GLU A O 17
ATOM 25363 N N . HIS A 1 91 ? -4.086 -1.040 6.266 1.00 0.05 91 HIS A N 17
ATOM 25364 C CA . HIS A 1 91 ? -4.179 0.354 6.639 1.00 0.05 91 HIS A CA 17
ATOM 25365 C C . HIS A 1 91 ? -4.989 1.122 5.603 1.00 0.05 91 HIS A C 17
ATOM 25366 O O . HIS A 1 91 ? -5.559 2.172 5.896 1.00 0.06 91 HIS A O 17
ATOM 25381 N N . LEU A 1 92 ? -5.030 0.604 4.389 1.00 0.05 92 LEU A N 17
ATOM 25382 C CA . LEU A 1 92 ? -5.796 1.226 3.328 1.00 0.06 92 LEU A CA 17
ATOM 25383 C C . LEU A 1 92 ? -7.278 0.956 3.517 1.00 0.08 92 LEU A C 17
ATOM 25384 O O . LEU A 1 92 ? -8.110 1.673 2.985 1.00 0.12 92 LEU A O 17
ATOM 25400 N N . LEU A 1 93 ? -7.585 -0.038 4.345 1.00 0.08 93 LEU A N 17
ATOM 25401 C CA . LEU A 1 93 ? -8.972 -0.392 4.661 1.00 0.10 93 LEU A CA 17
ATOM 25402 C C . LEU A 1 93 ? -9.511 0.626 5.630 1.00 0.11 93 LEU A C 17
ATOM 25403 O O . LEU A 1 93 ? -10.702 0.939 5.660 1.00 0.13 93 LEU A O 17
ATOM 25419 N N . GLU A 1 94 ? -8.588 1.138 6.416 1.00 0.11 94 GLU A N 17
ATOM 25420 C CA . GLU A 1 94 ? -8.867 2.155 7.401 1.00 0.13 94 GLU A CA 17
ATOM 25421 C C . GLU A 1 94 ? -9.388 3.416 6.723 1.00 0.14 94 GLU A C 17
ATOM 25422 O O . GLU A 1 94 ? -10.178 4.169 7.293 1.00 0.17 94 GLU A O 17
ATOM 25434 N N . GLN A 1 95 ? -8.948 3.622 5.489 1.00 0.12 95 GLN A N 17
ATOM 25435 C CA . GLN A 1 95 ? -9.293 4.804 4.729 1.00 0.14 95 GLN A CA 17
ATOM 25436 C C . GLN A 1 95 ? -10.646 4.617 4.058 1.00 0.15 95 GLN A C 17
ATOM 25437 O O . GLN A 1 95 ? -11.343 5.580 3.741 1.00 0.16 95 GLN A O 17
ATOM 25451 N N . ILE A 1 96 ? -11.000 3.358 3.874 1.00 0.16 96 ILE A N 17
ATOM 25452 C CA . ILE A 1 96 ? -12.164 2.962 3.105 1.00 0.19 96 ILE A CA 17
ATOM 25453 C C . ILE A 1 96 ? -13.467 3.394 3.772 1.00 0.24 96 ILE A C 17
ATOM 25454 O O . ILE A 1 96 ? -13.626 3.305 4.989 1.00 0.25 96 ILE A O 17
ATOM 25470 N N . PRO A 1 97 ? -14.409 3.872 2.951 1.00 0.27 97 PRO A N 17
ATOM 25471 C CA . PRO A 1 97 ? -15.644 4.526 3.400 1.00 0.33 97 PRO A CA 17
ATOM 25472 C C . PRO A 1 97 ? -16.705 3.564 3.929 1.00 0.35 97 PRO A C 17
ATOM 25473 O O . PRO A 1 97 ? -17.561 3.091 3.178 1.00 0.36 97 PRO A O 17
ATOM 25484 N N . GLY A 1 98 ? -16.656 3.274 5.214 1.00 0.36 98 GLY A N 17
ATOM 25485 C CA . GLY A 1 98 ? -17.724 2.512 5.831 1.00 0.39 98 GLY A CA 17
ATOM 25486 C C . GLY A 1 98 ? -17.535 1.022 5.719 1.00 0.38 98 GLY A C 17
ATOM 25487 O O . GLY A 1 98 ? -17.358 0.339 6.727 1.00 0.42 98 GLY A O 17
ATOM 25491 N N . ILE A 1 99 ? -17.612 0.532 4.484 1.00 0.34 99 ILE A N 17
ATOM 25492 C CA . ILE A 1 99 ? -17.396 -0.876 4.166 1.00 0.34 99 ILE A CA 17
ATOM 25493 C C . ILE A 1 99 ? -16.225 -1.438 4.941 1.00 0.37 99 ILE A C 17
ATOM 25494 O O . ILE A 1 99 ? -16.415 -2.148 5.928 1.00 0.59 99 ILE A O 17
ATOM 25510 N N . GLY A 1 100 ? -15.038 -1.059 4.513 1.00 0.26 100 GLY A N 17
ATOM 25511 C CA . GLY A 1 100 ? -13.821 -1.496 5.150 1.00 0.28 100 GLY A CA 17
ATOM 25512 C C . GLY A 1 100 ? -13.816 -2.970 5.537 1.00 0.56 100 GLY A C 17
ATOM 25513 O O . GLY A 1 100 ? -13.162 -3.316 6.551 1.00 1.33 100 GLY A O 17
ATOM 25518 N N . GLY A 1 1 ? -8.941 14.572 -0.019 1.00 4.26 1 GLY A N 18
ATOM 25519 C CA . GLY A 1 1 ? -10.412 14.386 0.039 1.00 3.40 1 GLY A CA 18
ATOM 25520 C C . GLY A 1 1 ? -11.050 14.350 -1.336 1.00 2.51 1 GLY A C 18
ATOM 25521 O O . GLY A 1 1 ? -11.962 15.125 -1.622 1.00 2.92 1 GLY A O 18
ATOM 25527 N N . SER A 1 2 ? -10.576 13.454 -2.188 1.00 1.84 2 SER A N 18
ATOM 25528 C CA . SER A 1 2 ? -11.134 13.299 -3.524 1.00 1.44 2 SER A CA 18
ATOM 25529 C C . SER A 1 2 ? -10.964 11.858 -3.989 1.00 1.14 2 SER A C 18
ATOM 25530 O O . SER A 1 2 ? -10.391 11.047 -3.268 1.00 1.80 2 SER A O 18
ATOM 25538 N N . THR A 1 3 ? -11.476 11.544 -5.175 1.00 0.93 3 THR A N 18
ATOM 25539 C CA . THR A 1 3 ? -11.347 10.207 -5.745 1.00 0.78 3 THR A CA 18
ATOM 25540 C C . THR A 1 3 ? -11.928 9.148 -4.788 1.00 0.84 3 THR A C 18
ATOM 25541 O O . THR A 1 3 ? -13.123 9.187 -4.482 1.00 1.82 3 THR A O 18
ATOM 25552 N N . ALA A 1 4 ? -11.075 8.234 -4.305 1.00 0.63 4 ALA A N 18
ATOM 25553 C CA . ALA A 1 4 ? -11.461 7.157 -3.384 1.00 0.52 4 ALA A CA 18
ATOM 25554 C C . ALA A 1 4 ? -12.362 6.114 -4.046 1.00 0.42 4 ALA A C 18
ATOM 25555 O O . ALA A 1 4 ? -12.038 4.927 -4.030 1.00 0.34 4 ALA A O 18
ATOM 25562 N N . THR A 1 5 ? -13.488 6.555 -4.608 1.00 0.48 5 THR A N 18
ATOM 25563 C CA . THR A 1 5 ? -14.422 5.677 -5.323 1.00 0.48 5 THR A CA 18
ATOM 25564 C C . THR A 1 5 ? -13.698 4.776 -6.326 1.00 0.39 5 THR A C 18
ATOM 25565 O O . THR A 1 5 ? -14.156 3.675 -6.632 1.00 0.42 5 THR A O 18
ATOM 25576 N N . LEU A 1 6 ? -12.559 5.252 -6.798 1.00 0.30 6 LEU A N 18
ATOM 25577 C CA . LEU A 1 6 ? -11.693 4.490 -7.679 1.00 0.23 6 LEU A CA 18
ATOM 25578 C C . LEU A 1 6 ? -11.376 3.120 -7.094 1.00 0.22 6 LEU A C 18
ATOM 25579 O O . LEU A 1 6 ? -11.757 2.092 -7.651 1.00 0.31 6 LEU A O 18
ATOM 25595 N N . LEU A 1 7 ? -10.687 3.109 -5.966 1.00 0.16 7 LEU A N 18
ATOM 25596 C CA . LEU A 1 7 ? -10.305 1.862 -5.333 1.00 0.15 7 LEU A CA 18
ATOM 25597 C C . LEU A 1 7 ? -11.446 1.311 -4.507 1.00 0.20 7 LEU A C 18
ATOM 25598 O O . LEU A 1 7 ? -11.611 0.108 -4.389 1.00 0.22 7 LEU A O 18
ATOM 25614 N N . THR A 1 8 ? -12.237 2.207 -3.959 1.00 0.24 8 THR A N 18
ATOM 25615 C CA . THR A 1 8 ? -13.367 1.845 -3.112 1.00 0.31 8 THR A CA 18
ATOM 25616 C C . THR A 1 8 ? -14.316 0.892 -3.841 1.00 0.35 8 THR A C 18
ATOM 25617 O O . THR A 1 8 ? -14.941 0.026 -3.226 1.00 0.38 8 THR A O 18
ATOM 25628 N N . SER A 1 9 ? -14.374 1.035 -5.158 1.00 0.36 9 SER A N 18
ATOM 25629 C CA . SER A 1 9 ? -15.159 0.154 -6.007 1.00 0.42 9 SER A CA 18
ATOM 25630 C C . SER A 1 9 ? -14.681 -1.282 -5.841 1.00 0.39 9 SER A C 18
ATOM 25631 O O . SER A 1 9 ? -15.468 -2.228 -5.780 1.00 0.43 9 SER A O 18
ATOM 25639 N N . LYS A 1 10 ? -13.369 -1.409 -5.793 1.00 0.33 10 LYS A N 18
ATOM 25640 C CA . LYS A 1 10 ? -12.703 -2.676 -5.551 1.00 0.31 10 LYS A CA 18
ATOM 25641 C C . LYS A 1 10 ? -13.119 -3.261 -4.217 1.00 0.28 10 LYS A C 18
ATOM 25642 O O . LYS A 1 10 ? -13.706 -4.339 -4.164 1.00 0.29 10 LYS A O 18
ATOM 25661 N N . LEU A 1 11 ? -12.822 -2.535 -3.144 1.00 0.24 11 LEU A N 18
ATOM 25662 C CA . LEU A 1 11 ? -13.037 -3.039 -1.786 1.00 0.23 11 LEU A CA 18
ATOM 25663 C C . LEU A 1 11 ? -14.493 -3.388 -1.552 1.00 0.27 11 LEU A C 18
ATOM 25664 O O . LEU A 1 11 ? -14.812 -4.227 -0.712 1.00 0.28 11 LEU A O 18
ATOM 25680 N N . ALA A 1 12 ? -15.368 -2.744 -2.300 1.00 0.30 12 ALA A N 18
ATOM 25681 C CA . ALA A 1 12 ? -16.792 -3.031 -2.242 1.00 0.35 12 ALA A CA 18
ATOM 25682 C C . ALA A 1 12 ? -17.065 -4.500 -2.558 1.00 0.36 12 ALA A C 18
ATOM 25683 O O . ALA A 1 12 ? -17.996 -5.103 -2.023 1.00 0.40 12 ALA A O 18
ATOM 25690 N N . GLY A 1 13 ? -16.232 -5.071 -3.418 1.00 0.35 13 GLY A N 18
ATOM 25691 C CA . GLY A 1 13 ? -16.389 -6.454 -3.812 1.00 0.37 13 GLY A CA 18
ATOM 25692 C C . GLY A 1 13 ? -15.678 -7.412 -2.875 1.00 0.34 13 GLY A C 18
ATOM 25693 O O . GLY A 1 13 ? -15.863 -8.626 -2.962 1.00 0.38 13 GLY A O 18
ATOM 25697 N N . LEU A 1 14 ? -14.860 -6.873 -1.979 1.00 0.29 14 LEU A N 18
ATOM 25698 C CA . LEU A 1 14 ? -14.111 -7.689 -1.048 1.00 0.26 14 LEU A CA 18
ATOM 25699 C C . LEU A 1 14 ? -14.701 -7.644 0.330 1.00 0.26 14 LEU A C 18
ATOM 25700 O O . LEU A 1 14 ? -15.596 -6.858 0.642 1.00 0.29 14 LEU A O 18
ATOM 25716 N N . THR A 1 15 ? -14.155 -8.502 1.144 1.00 0.25 15 THR A N 18
ATOM 25717 C CA . THR A 1 15 ? -14.338 -8.449 2.568 1.00 0.26 15 THR A CA 18
ATOM 25718 C C . THR A 1 15 ? -13.097 -7.793 3.125 1.00 0.24 15 THR A C 18
ATOM 25719 O O . THR A 1 15 ? -12.112 -7.700 2.398 1.00 0.21 15 THR A O 18
ATOM 25730 N N . ALA A 1 16 ? -13.123 -7.338 4.369 1.00 0.26 16 ALA A N 18
ATOM 25731 C CA . ALA A 1 16 ? -11.967 -6.651 4.949 1.00 0.26 16 ALA A CA 18
ATOM 25732 C C . ALA A 1 16 ? -10.670 -7.390 4.632 1.00 0.23 16 ALA A C 18
ATOM 25733 O O . ALA A 1 16 ? -9.701 -6.783 4.198 1.00 0.23 16 ALA A O 18
ATOM 25740 N N . THR A 1 17 ? -10.689 -8.705 4.793 1.00 0.24 17 THR A N 18
ATOM 25741 C CA . THR A 1 17 ? -9.528 -9.540 4.532 1.00 0.24 17 THR A CA 18
ATOM 25742 C C . THR A 1 17 ? -9.089 -9.471 3.069 1.00 0.22 17 THR A C 18
ATOM 25743 O O . THR A 1 17 ? -7.896 -9.357 2.777 1.00 0.28 17 THR A O 18
ATOM 25754 N N . GLU A 1 18 ? -10.040 -9.536 2.149 1.00 0.20 18 GLU A N 18
ATOM 25755 C CA . GLU A 1 18 ? -9.729 -9.503 0.744 1.00 0.19 18 GLU A CA 18
ATOM 25756 C C . GLU A 1 18 ? -9.339 -8.096 0.324 1.00 0.17 18 GLU A C 18
ATOM 25757 O O . GLU A 1 18 ? -8.561 -7.905 -0.606 1.00 0.16 18 GLU A O 18
ATOM 25769 N N . GLN A 1 19 ? -9.894 -7.117 1.021 1.00 0.16 19 GLN A N 18
ATOM 25770 C CA . GLN A 1 19 ? -9.520 -5.730 0.836 1.00 0.16 19 GLN A CA 18
ATOM 25771 C C . GLN A 1 19 ? -8.060 -5.541 1.209 1.00 0.15 19 GLN A C 18
ATOM 25772 O O . GLN A 1 19 ? -7.331 -4.795 0.556 1.00 0.17 19 GLN A O 18
ATOM 25786 N N . ARG A 1 20 ? -7.640 -6.230 2.265 1.00 0.18 20 ARG A N 18
ATOM 25787 C CA . ARG A 1 20 ? -6.223 -6.288 2.612 1.00 0.22 20 ARG A CA 18
ATOM 25788 C C . ARG A 1 20 ? -5.462 -6.869 1.439 1.00 0.18 20 ARG A C 18
ATOM 25789 O O . ARG A 1 20 ? -4.482 -6.305 0.976 1.00 0.24 20 ARG A O 18
ATOM 25810 N N . ALA A 1 21 ? -5.972 -7.989 0.948 1.00 0.19 21 ALA A N 18
ATOM 25811 C CA . ALA A 1 21 ? -5.306 -8.777 -0.087 1.00 0.19 21 ALA A CA 18
ATOM 25812 C C . ALA A 1 21 ? -5.098 -7.995 -1.379 1.00 0.16 21 ALA A C 18
ATOM 25813 O O . ALA A 1 21 ? -4.013 -8.023 -1.960 1.00 0.19 21 ALA A O 18
ATOM 25820 N N . VAL A 1 22 ? -6.130 -7.296 -1.815 1.00 0.12 22 VAL A N 18
ATOM 25821 C CA . VAL A 1 22 ? -6.100 -6.622 -3.106 1.00 0.12 22 VAL A CA 18
ATOM 25822 C C . VAL A 1 22 ? -5.072 -5.498 -3.160 1.00 0.08 22 VAL A C 18
ATOM 25823 O O . VAL A 1 22 ? -4.354 -5.369 -4.147 1.00 0.10 22 VAL A O 18
ATOM 25836 N N . THR A 1 23 ? -4.975 -4.680 -2.126 1.00 0.06 23 THR A N 18
ATOM 25837 C CA . THR A 1 23 ? -3.935 -3.672 -2.127 1.00 0.04 23 THR A CA 18
ATOM 25838 C C . THR A 1 23 ? -2.686 -4.156 -1.440 1.00 0.05 23 THR A C 18
ATOM 25839 O O . THR A 1 23 ? -1.673 -3.499 -1.506 1.00 0.11 23 THR A O 18
ATOM 25850 N N . ARG A 1 24 ? -2.733 -5.317 -0.813 1.00 0.04 24 ARG A N 18
ATOM 25851 C CA . ARG A 1 24 ? -1.501 -5.999 -0.432 1.00 0.05 24 ARG A CA 18
ATOM 25852 C C . ARG A 1 24 ? -0.759 -6.324 -1.711 1.00 0.08 24 ARG A C 18
ATOM 25853 O O . ARG A 1 24 ? 0.443 -6.565 -1.725 1.00 0.17 24 ARG A O 18
ATOM 25874 N N . LYS A 1 25 ? -1.524 -6.285 -2.786 1.00 0.05 25 LYS A N 18
ATOM 25875 C CA . LYS A 1 25 ? -1.032 -6.440 -4.119 1.00 0.08 25 LYS A CA 18
ATOM 25876 C C . LYS A 1 25 ? -0.751 -5.052 -4.718 1.00 0.07 25 LYS A C 18
ATOM 25877 O O . LYS A 1 25 ? 0.240 -4.862 -5.421 1.00 0.11 25 LYS A O 18
ATOM 25896 N N . LEU A 1 26 ? -1.613 -4.072 -4.416 1.00 0.04 26 LEU A N 18
ATOM 25897 C CA . LEU A 1 26 ? -1.449 -2.715 -4.936 1.00 0.04 26 LEU A CA 18
ATOM 25898 C C . LEU A 1 26 ? -0.259 -1.996 -4.296 1.00 0.04 26 LEU A C 18
ATOM 25899 O O . LEU A 1 26 ? 0.610 -1.517 -5.014 1.00 0.04 26 LEU A O 18
ATOM 25915 N N . VAL A 1 27 ? -0.210 -1.917 -2.962 1.00 0.04 27 VAL A N 18
ATOM 25916 C CA . VAL A 1 27 ? 0.908 -1.248 -2.289 1.00 0.04 27 VAL A CA 18
ATOM 25917 C C . VAL A 1 27 ? 2.216 -1.893 -2.724 1.00 0.05 27 VAL A C 18
ATOM 25918 O O . VAL A 1 27 ? 3.235 -1.234 -2.908 1.00 0.05 27 VAL A O 18
ATOM 25931 N N . LEU A 1 28 ? 2.130 -3.195 -2.916 1.00 0.05 28 LEU A N 18
ATOM 25932 C CA . LEU A 1 28 ? 3.220 -3.998 -3.407 1.00 0.05 28 LEU A CA 18
ATOM 25933 C C . LEU A 1 28 ? 3.624 -3.529 -4.793 1.00 0.05 28 LEU A C 18
ATOM 25934 O O . LEU A 1 28 ? 4.792 -3.280 -5.069 1.00 0.06 28 LEU A O 18
ATOM 25950 N N . ASP A 1 29 ? 2.628 -3.363 -5.638 1.00 0.04 29 ASP A N 18
ATOM 25951 C CA . ASP A 1 29 ? 2.836 -2.986 -7.028 1.00 0.05 29 ASP A CA 18
ATOM 25952 C C . ASP A 1 29 ? 3.408 -1.583 -7.108 1.00 0.03 29 ASP A C 18
ATOM 25953 O O . ASP A 1 29 ? 4.295 -1.295 -7.913 1.00 0.04 29 ASP A O 18
ATOM 25962 N N . GLN A 1 30 ? 2.875 -0.709 -6.271 1.00 0.03 30 GLN A N 18
ATOM 25963 C CA . GLN A 1 30 ? 3.352 0.652 -6.171 1.00 0.03 30 GLN A CA 18
ATOM 25964 C C . GLN A 1 30 ? 4.786 0.681 -5.709 1.00 0.03 30 GLN A C 18
ATOM 25965 O O . GLN A 1 30 ? 5.627 1.345 -6.306 1.00 0.04 30 GLN A O 18
ATOM 25979 N N . ALA A 1 31 ? 5.052 -0.067 -4.651 1.00 0.02 31 ALA A N 18
ATOM 25980 C CA . ALA A 1 31 ? 6.389 -0.168 -4.077 1.00 0.03 31 ALA A CA 18
ATOM 25981 C C . ALA A 1 31 ? 7.345 -0.706 -5.109 1.00 0.03 31 ALA A C 18
ATOM 25982 O O . ALA A 1 31 ? 8.526 -0.365 -5.144 1.00 0.04 31 ALA A O 18
ATOM 25989 N N . ALA A 1 32 ? 6.795 -1.529 -5.968 1.00 0.03 32 ALA A N 18
ATOM 25990 C CA . ALA A 1 32 ? 7.522 -2.115 -7.051 1.00 0.04 32 ALA A CA 18
ATOM 25991 C C . ALA A 1 32 ? 7.877 -1.037 -8.048 1.00 0.05 32 ALA A C 18
ATOM 25992 O O . ALA A 1 32 ? 9.021 -0.918 -8.467 1.00 0.07 32 ALA A O 18
ATOM 25999 N N . SER A 1 33 ? 6.898 -0.214 -8.368 1.00 0.05 33 SER A N 18
ATOM 26000 C CA . SER A 1 33 ? 7.082 0.874 -9.306 1.00 0.07 33 SER A CA 18
ATOM 26001 C C . SER A 1 33 ? 8.153 1.833 -8.796 1.00 0.06 33 SER A C 18
ATOM 26002 O O . SER A 1 33 ? 8.920 2.405 -9.571 1.00 0.08 33 SER A O 18
ATOM 26010 N N . VAL A 1 34 ? 8.186 2.000 -7.482 1.00 0.04 34 VAL A N 18
ATOM 26011 C CA . VAL A 1 34 ? 9.174 2.834 -6.832 1.00 0.04 34 VAL A CA 18
ATOM 26012 C C . VAL A 1 34 ? 10.542 2.237 -6.991 1.00 0.05 34 VAL A C 18
ATOM 26013 O O . VAL A 1 34 ? 11.455 2.835 -7.559 1.00 0.07 34 VAL A O 18
ATOM 26026 N N . LEU A 1 35 ? 10.650 1.042 -6.460 1.00 0.04 35 LEU A N 18
ATOM 26027 C CA . LEU A 1 35 ? 11.908 0.355 -6.332 1.00 0.06 35 LEU A CA 18
ATOM 26028 C C . LEU A 1 35 ? 12.567 0.038 -7.671 1.00 0.08 35 LEU A C 18
ATOM 26029 O O . LEU A 1 35 ? 13.792 0.006 -7.766 1.00 0.12 35 LEU A O 18
ATOM 26045 N N . GLY A 1 36 ? 11.767 -0.194 -8.701 1.00 0.08 36 GLY A N 18
ATOM 26046 C CA . GLY A 1 36 ? 12.334 -0.505 -9.999 1.00 0.11 36 GLY A CA 18
ATOM 26047 C C . GLY A 1 36 ? 11.727 -1.745 -10.607 1.00 0.13 36 GLY A C 18
ATOM 26048 O O . GLY A 1 36 ? 12.266 -2.320 -11.552 1.00 0.17 36 GLY A O 18
ATOM 26052 N N . TYR A 1 37 ? 10.604 -2.150 -10.065 1.00 0.11 37 TYR A N 18
ATOM 26053 C CA . TYR A 1 37 ? 9.987 -3.415 -10.411 1.00 0.14 37 TYR A CA 18
ATOM 26054 C C . TYR A 1 37 ? 8.748 -3.202 -11.269 1.00 0.17 37 TYR A C 18
ATOM 26055 O O . TYR A 1 37 ? 8.127 -2.139 -11.231 1.00 0.24 37 TYR A O 18
ATOM 26073 N N . ALA A 1 38 ? 8.389 -4.225 -12.024 1.00 0.21 38 ALA A N 18
ATOM 26074 C CA . ALA A 1 38 ? 7.207 -4.184 -12.868 1.00 0.24 38 ALA A CA 18
ATOM 26075 C C . ALA A 1 38 ? 6.292 -5.367 -12.579 1.00 0.23 38 ALA A C 18
ATOM 26076 O O . ALA A 1 38 ? 5.235 -5.517 -13.194 1.00 0.26 38 ALA A O 18
ATOM 26083 N N . SER A 1 39 ? 6.700 -6.207 -11.638 1.00 0.21 39 SER A N 18
ATOM 26084 C CA . SER A 1 39 ? 5.949 -7.408 -11.299 1.00 0.23 39 SER A CA 18
ATOM 26085 C C . SER A 1 39 ? 6.235 -7.841 -9.862 1.00 0.20 39 SER A C 18
ATOM 26086 O O . SER A 1 39 ? 6.234 -9.034 -9.557 1.00 0.25 39 SER A O 18
ATOM 26094 N N . THR A 1 40 ? 6.472 -6.849 -8.993 1.00 0.14 40 THR A N 18
ATOM 26095 C CA . THR A 1 40 ? 6.794 -7.075 -7.574 1.00 0.13 40 THR A CA 18
ATOM 26096 C C . THR A 1 40 ? 7.770 -8.239 -7.382 1.00 0.16 40 THR A C 18
ATOM 26097 O O . THR A 1 40 ? 7.555 -9.113 -6.543 1.00 0.22 40 THR A O 18
ATOM 26108 N N . GLU A 1 41 ? 8.853 -8.217 -8.153 1.00 0.21 41 GLU A N 18
ATOM 26109 C CA . GLU A 1 41 ? 9.796 -9.335 -8.213 1.00 0.26 41 GLU A CA 18
ATOM 26110 C C . GLU A 1 41 ? 10.406 -9.681 -6.849 1.00 0.25 41 GLU A C 18
ATOM 26111 O O . GLU A 1 41 ? 10.204 -10.781 -6.339 1.00 0.40 41 GLU A O 18
ATOM 26123 N N . SER A 1 42 ? 11.132 -8.748 -6.251 1.00 0.27 42 SER A N 18
ATOM 26124 C CA . SER A 1 42 ? 11.853 -9.036 -5.020 1.00 0.32 42 SER A CA 18
ATOM 26125 C C . SER A 1 42 ? 11.246 -8.307 -3.831 1.00 0.28 42 SER A C 18
ATOM 26126 O O . SER A 1 42 ? 11.959 -7.834 -2.946 1.00 0.41 42 SER A O 18
ATOM 26134 N N . LEU A 1 43 ? 9.931 -8.214 -3.811 1.00 0.16 43 LEU A N 18
ATOM 26135 C CA . LEU A 1 43 ? 9.240 -7.591 -2.704 1.00 0.12 43 LEU A CA 18
ATOM 26136 C C . LEU A 1 43 ? 8.754 -8.621 -1.712 1.00 0.13 43 LEU A C 18
ATOM 26137 O O . LEU A 1 43 ? 8.774 -9.822 -1.980 1.00 0.19 43 LEU A O 18
ATOM 26153 N N . ASP A 1 44 ? 8.309 -8.139 -0.571 1.00 0.10 44 ASP A N 18
ATOM 26154 C CA . ASP A 1 44 ? 7.736 -8.991 0.443 1.00 0.12 44 ASP A CA 18
ATOM 26155 C C . ASP A 1 44 ? 6.620 -8.244 1.136 1.00 0.12 44 ASP A C 18
ATOM 26156 O O . ASP A 1 44 ? 6.677 -7.023 1.280 1.00 0.19 44 ASP A O 18
ATOM 26165 N N . THR A 1 45 ? 5.606 -8.967 1.554 1.00 0.09 45 THR A N 18
ATOM 26166 C CA . THR A 1 45 ? 4.512 -8.367 2.280 1.00 0.08 45 THR A CA 18
ATOM 26167 C C . THR A 1 45 ? 4.645 -8.658 3.765 1.00 0.08 45 THR A C 18
ATOM 26168 O O . THR A 1 45 ? 3.923 -8.102 4.586 1.00 0.11 45 THR A O 18
ATOM 26179 N N . HIS A 1 46 ? 5.590 -9.525 4.102 1.00 0.07 46 HIS A N 18
ATOM 26180 C CA . HIS A 1 46 ? 5.847 -9.873 5.489 1.00 0.08 46 HIS A CA 18
ATOM 26181 C C . HIS A 1 46 ? 7.115 -9.184 5.967 1.00 0.08 46 HIS A C 18
ATOM 26182 O O . HIS A 1 46 ? 7.537 -9.357 7.111 1.00 0.12 46 HIS A O 18
ATOM 26197 N N . GLU A 1 47 ? 7.725 -8.407 5.082 1.00 0.08 47 GLU A N 18
ATOM 26198 C CA . GLU A 1 47 ? 8.943 -7.697 5.409 1.00 0.08 47 GLU A CA 18
ATOM 26199 C C . GLU A 1 47 ? 8.730 -6.210 5.187 1.00 0.07 47 GLU A C 18
ATOM 26200 O O . GLU A 1 47 ? 7.957 -5.803 4.315 1.00 0.07 47 GLU A O 18
ATOM 26212 N N . SER A 1 48 ? 9.403 -5.411 5.989 1.00 0.07 48 SER A N 18
ATOM 26213 C CA . SER A 1 48 ? 9.118 -3.993 6.067 1.00 0.07 48 SER A CA 18
ATOM 26214 C C . SER A 1 48 ? 9.821 -3.231 4.955 1.00 0.06 48 SER A C 18
ATOM 26215 O O . SER A 1 48 ? 10.913 -3.602 4.532 1.00 0.09 48 SER A O 18
ATOM 26223 N N . PHE A 1 49 ? 9.175 -2.153 4.505 1.00 0.05 49 PHE A N 18
ATOM 26224 C CA . PHE A 1 49 ? 9.685 -1.293 3.429 1.00 0.05 49 PHE A CA 18
ATOM 26225 C C . PHE A 1 49 ? 11.100 -0.824 3.711 1.00 0.06 49 PHE A C 18
ATOM 26226 O O . PHE A 1 49 ? 11.841 -0.478 2.794 1.00 0.06 49 PHE A O 18
ATOM 26243 N N . LYS A 1 50 ? 11.434 -0.761 4.985 1.00 0.07 50 LYS A N 18
ATOM 26244 C CA . LYS A 1 50 ? 12.796 -0.553 5.426 1.00 0.09 50 LYS A CA 18
ATOM 26245 C C . LYS A 1 50 ? 13.756 -1.453 4.664 1.00 0.09 50 LYS A C 18
ATOM 26246 O O . LYS A 1 50 ? 14.750 -0.995 4.101 1.00 0.13 50 LYS A O 18
ATOM 26265 N N . ASP A 1 51 ? 13.434 -2.734 4.651 1.00 0.10 51 ASP A N 18
ATOM 26266 C CA . ASP A 1 51 ? 14.243 -3.735 3.954 1.00 0.12 51 ASP A CA 18
ATOM 26267 C C . ASP A 1 51 ? 14.119 -3.570 2.443 1.00 0.12 51 ASP A C 18
ATOM 26268 O O . ASP A 1 51 ? 15.049 -3.864 1.692 1.00 0.20 51 ASP A O 18
ATOM 26277 N N . LEU A 1 52 ? 12.968 -3.074 2.011 1.00 0.08 52 LEU A N 18
ATOM 26278 C CA . LEU A 1 52 ? 12.681 -2.877 0.598 1.00 0.07 52 LEU A CA 18
ATOM 26279 C C . LEU A 1 52 ? 13.504 -1.726 0.053 1.00 0.08 52 LEU A C 18
ATOM 26280 O O . LEU A 1 52 ? 13.681 -1.580 -1.157 1.00 0.11 52 LEU A O 18
ATOM 26296 N N . GLY A 1 53 ? 14.008 -0.914 0.962 1.00 0.06 53 GLY A N 18
ATOM 26297 C CA . GLY A 1 53 ? 14.904 0.144 0.587 1.00 0.06 53 GLY A CA 18
ATOM 26298 C C . GLY A 1 53 ? 14.267 1.512 0.640 1.00 0.07 53 GLY A C 18
ATOM 26299 O O . GLY A 1 53 ? 14.835 2.478 0.128 1.00 0.12 53 GLY A O 18
ATOM 26303 N N . PHE A 1 54 ? 13.093 1.616 1.246 1.00 0.05 54 PHE A N 18
ATOM 26304 C CA . PHE A 1 54 ? 12.411 2.897 1.314 1.00 0.05 54 PHE A CA 18
ATOM 26305 C C . PHE A 1 54 ? 13.059 3.852 2.314 1.00 0.07 54 PHE A C 18
ATOM 26306 O O . PHE A 1 54 ? 13.685 3.432 3.287 1.00 0.12 54 PHE A O 18
ATOM 26323 N N . ASP A 1 55 ? 12.885 5.142 2.050 1.00 0.08 55 ASP A N 18
ATOM 26324 C CA . ASP A 1 55 ? 13.565 6.204 2.789 1.00 0.12 55 ASP A CA 18
ATOM 26325 C C . ASP A 1 55 ? 12.748 7.491 2.654 1.00 0.09 55 ASP A C 18
ATOM 26326 O O . ASP A 1 55 ? 11.614 7.444 2.176 1.00 0.08 55 ASP A O 18
ATOM 26335 N N . SER A 1 56 ? 13.327 8.635 3.013 1.00 0.12 56 SER A N 18
ATOM 26336 C CA . SER A 1 56 ? 12.641 9.926 2.910 1.00 0.13 56 SER A CA 18
ATOM 26337 C C . SER A 1 56 ? 12.617 10.420 1.457 1.00 0.12 56 SER A C 18
ATOM 26338 O O . SER A 1 56 ? 12.702 11.616 1.179 1.00 0.14 56 SER A O 18
ATOM 26346 N N . LEU A 1 57 ? 12.461 9.468 0.552 1.00 0.11 57 LEU A N 18
ATOM 26347 C CA . LEU A 1 57 ? 12.463 9.697 -0.876 1.00 0.11 57 LEU A CA 18
ATOM 26348 C C . LEU A 1 57 ? 11.472 8.757 -1.539 1.00 0.08 57 LEU A C 18
ATOM 26349 O O . LEU A 1 57 ? 10.435 9.166 -2.052 1.00 0.08 57 LEU A O 18
ATOM 26365 N N . THR A 1 58 ? 11.803 7.477 -1.480 1.00 0.06 58 THR A N 18
ATOM 26366 C CA . THR A 1 58 ? 11.019 6.444 -2.127 1.00 0.05 58 THR A CA 18
ATOM 26367 C C . THR A 1 58 ? 9.690 6.223 -1.427 1.00 0.04 58 THR A C 18
ATOM 26368 O O . THR A 1 58 ? 8.666 6.015 -2.075 1.00 0.04 58 THR A O 18
ATOM 26379 N N . ALA A 1 59 ? 9.709 6.260 -0.102 1.00 0.04 59 ALA A N 18
ATOM 26380 C CA . ALA A 1 59 ? 8.491 6.153 0.676 1.00 0.04 59 ALA A CA 18
ATOM 26381 C C . ALA A 1 59 ? 7.524 7.247 0.279 1.00 0.04 59 ALA A C 18
ATOM 26382 O O . ALA A 1 59 ? 6.318 7.052 0.265 1.00 0.05 59 ALA A O 18
ATOM 26389 N N . LEU A 1 60 ? 8.084 8.395 -0.048 1.00 0.05 60 LEU A N 18
ATOM 26390 C CA . LEU A 1 60 ? 7.310 9.563 -0.412 1.00 0.07 60 LEU A CA 18
ATOM 26391 C C . LEU A 1 60 ? 6.570 9.342 -1.719 1.00 0.06 60 LEU A C 18
ATOM 26392 O O . LEU A 1 60 ? 5.372 9.616 -1.804 1.00 0.07 60 LEU A O 18
ATOM 26408 N N . GLU A 1 61 ? 7.264 8.824 -2.726 1.00 0.05 61 GLU A N 18
ATOM 26409 C CA . GLU A 1 61 ? 6.622 8.548 -4.003 1.00 0.05 61 GLU A CA 18
ATOM 26410 C C . GLU A 1 61 ? 5.748 7.308 -3.911 1.00 0.05 61 GLU A C 18
ATOM 26411 O O . GLU A 1 61 ? 4.754 7.198 -4.615 1.00 0.06 61 GLU A O 18
ATOM 26423 N N . LEU A 1 62 ? 6.110 6.376 -3.042 1.00 0.04 62 LEU A N 18
ATOM 26424 C CA . LEU A 1 62 ? 5.264 5.218 -2.780 1.00 0.03 62 LEU A CA 18
ATOM 26425 C C . LEU A 1 62 ? 3.981 5.648 -2.112 1.00 0.04 62 LEU A C 18
ATOM 26426 O O . LEU A 1 62 ? 2.894 5.227 -2.491 1.00 0.05 62 LEU A O 18
ATOM 26442 N N . ARG A 1 63 ? 4.129 6.477 -1.100 1.00 0.05 63 ARG A N 18
ATOM 26443 C CA . ARG A 1 63 ? 3.005 7.034 -0.398 1.00 0.06 63 ARG A CA 18
ATOM 26444 C C . ARG A 1 63 ? 2.135 7.735 -1.414 1.00 0.06 63 ARG A C 18
ATOM 26445 O O . ARG A 1 63 ? 0.923 7.550 -1.459 1.00 0.08 63 ARG A O 18
ATOM 26466 N N . ASP A 1 64 ? 2.808 8.497 -2.267 1.00 0.06 64 ASP A N 18
ATOM 26467 C CA . ASP A 1 64 ? 2.172 9.187 -3.368 1.00 0.07 64 ASP A CA 18
ATOM 26468 C C . ASP A 1 64 ? 1.432 8.196 -4.256 1.00 0.06 64 ASP A C 18
ATOM 26469 O O . ASP A 1 64 ? 0.305 8.451 -4.681 1.00 0.07 64 ASP A O 18
ATOM 26478 N N . HIS A 1 65 ? 2.066 7.050 -4.504 1.00 0.05 65 HIS A N 18
ATOM 26479 C CA . HIS A 1 65 ? 1.471 5.992 -5.300 1.00 0.05 65 HIS A CA 18
ATOM 26480 C C . HIS A 1 65 ? 0.201 5.473 -4.654 1.00 0.05 65 HIS A C 18
ATOM 26481 O O . HIS A 1 65 ? -0.794 5.298 -5.330 1.00 0.06 65 HIS A O 18
ATOM 26496 N N . LEU A 1 66 ? 0.229 5.247 -3.343 1.00 0.04 66 LEU A N 18
ATOM 26497 C CA . LEU A 1 66 ? -0.913 4.657 -2.649 1.00 0.04 66 LEU A CA 18
ATOM 26498 C C . LEU A 1 66 ? -2.118 5.581 -2.682 1.00 0.05 66 LEU A C 18
ATOM 26499 O O . LEU A 1 66 ? -3.243 5.143 -2.867 1.00 0.06 66 LEU A O 18
ATOM 26515 N N . GLN A 1 67 ? -1.872 6.862 -2.497 1.00 0.05 67 GLN A N 18
ATOM 26516 C CA . GLN A 1 67 ? -2.946 7.857 -2.495 1.00 0.07 67 GLN A CA 18
ATOM 26517 C C . GLN A 1 67 ? -3.468 8.053 -3.895 1.00 0.07 67 GLN A C 18
ATOM 26518 O O . GLN A 1 67 ? -4.634 8.353 -4.101 1.00 0.10 67 GLN A O 18
ATOM 26532 N N . THR A 1 68 ? -2.580 7.909 -4.850 1.00 0.06 68 THR A N 18
ATOM 26533 C CA . THR A 1 68 ? -2.927 7.961 -6.238 1.00 0.08 68 THR A CA 18
ATOM 26534 C C . THR A 1 68 ? -3.727 6.722 -6.615 1.00 0.07 68 THR A C 18
ATOM 26535 O O . THR A 1 68 ? -4.777 6.798 -7.255 1.00 0.09 68 THR A O 18
ATOM 26546 N N . ALA A 1 69 ? -3.202 5.596 -6.186 1.00 0.06 69 ALA A N 18
ATOM 26547 C CA . ALA A 1 69 ? -3.819 4.300 -6.373 1.00 0.07 69 ALA A CA 18
ATOM 26548 C C . ALA A 1 69 ? -5.203 4.226 -5.744 1.00 0.10 69 ALA A C 18
ATOM 26549 O O . ALA A 1 69 ? -6.175 3.870 -6.405 1.00 0.13 69 ALA A O 18
ATOM 26556 N N . THR A 1 70 ? -5.286 4.571 -4.468 1.00 0.10 70 THR A N 18
ATOM 26557 C CA . THR A 1 70 ? -6.518 4.387 -3.712 1.00 0.13 70 THR A CA 18
ATOM 26558 C C . THR A 1 70 ? -7.424 5.597 -3.840 1.00 0.14 70 THR A C 18
ATOM 26559 O O . THR A 1 70 ? -8.646 5.477 -3.950 1.00 0.16 70 THR A O 18
ATOM 26570 N N . GLY A 1 71 ? -6.801 6.759 -3.853 1.00 0.13 71 GLY A N 18
ATOM 26571 C CA . GLY A 1 71 ? -7.538 8.000 -3.873 1.00 0.15 71 GLY A CA 18
ATOM 26572 C C . GLY A 1 71 ? -7.748 8.532 -2.476 1.00 0.19 71 GLY A C 18
ATOM 26573 O O . GLY A 1 71 ? -8.418 9.537 -2.271 1.00 0.31 71 GLY A O 18
ATOM 26577 N N . LEU A 1 72 ? -7.153 7.852 -1.516 1.00 0.15 72 LEU A N 18
ATOM 26578 C CA . LEU A 1 72 ? -7.322 8.188 -0.118 1.00 0.17 72 LEU A CA 18
ATOM 26579 C C . LEU A 1 72 ? -6.171 9.071 0.340 1.00 0.17 72 LEU A C 18
ATOM 26580 O O . LEU A 1 72 ? -5.355 9.512 -0.473 1.00 0.18 72 LEU A O 18
ATOM 26596 N N . ASN A 1 73 ? -6.093 9.326 1.632 1.00 0.18 73 ASN A N 18
ATOM 26597 C CA . ASN A 1 73 ? -5.115 10.264 2.153 1.00 0.20 73 ASN A CA 18
ATOM 26598 C C . ASN A 1 73 ? -4.197 9.580 3.151 1.00 0.17 73 ASN A C 18
ATOM 26599 O O . ASN A 1 73 ? -4.562 9.368 4.310 1.00 0.24 73 ASN A O 18
ATOM 26610 N N . LEU A 1 74 ? -3.012 9.220 2.684 1.00 0.10 74 LEU A N 18
ATOM 26611 C CA . LEU A 1 74 ? -2.035 8.538 3.509 1.00 0.09 74 LEU A CA 18
ATOM 26612 C C . LEU A 1 74 ? -1.019 9.540 4.082 1.00 0.13 74 LEU A C 18
ATOM 26613 O O . LEU A 1 74 ? -1.301 10.738 4.120 1.00 0.17 74 LEU A O 18
ATOM 26629 N N . SER A 1 75 ? 0.155 9.075 4.524 1.00 0.15 75 SER A N 18
ATOM 26630 C CA . SER A 1 75 ? 1.045 9.934 5.313 1.00 0.22 75 SER A CA 18
ATOM 26631 C C . SER A 1 75 ? 2.508 9.797 4.883 1.00 0.15 75 SER A C 18
ATOM 26632 O O . SER A 1 75 ? 2.863 8.845 4.195 1.00 0.12 75 SER A O 18
ATOM 26640 N N . SER A 1 76 ? 3.351 10.741 5.295 1.00 0.21 76 SER A N 18
ATOM 26641 C CA . SER A 1 76 ? 4.754 10.770 4.878 1.00 0.22 76 SER A CA 18
ATOM 26642 C C . SER A 1 76 ? 5.505 9.503 5.300 1.00 0.18 76 SER A C 18
ATOM 26643 O O . SER A 1 76 ? 6.174 8.865 4.486 1.00 0.23 76 SER A O 18
ATOM 26651 N N . THR A 1 77 ? 5.342 9.113 6.555 1.00 0.15 77 THR A N 18
ATOM 26652 C CA . THR A 1 77 ? 6.055 7.969 7.109 1.00 0.13 77 THR A CA 18
ATOM 26653 C C . THR A 1 77 ? 5.124 6.778 7.152 1.00 0.10 77 THR A C 18
ATOM 26654 O O . THR A 1 77 ? 5.224 5.910 8.006 1.00 0.11 77 THR A O 18
ATOM 26665 N N . LEU A 1 78 ? 4.228 6.777 6.188 1.00 0.08 78 LEU A N 18
ATOM 26666 C CA . LEU A 1 78 ? 3.176 5.785 6.039 1.00 0.06 78 LEU A CA 18
ATOM 26667 C C . LEU A 1 78 ? 3.713 4.356 6.188 1.00 0.05 78 LEU A C 18
ATOM 26668 O O . LEU A 1 78 ? 3.257 3.594 7.041 1.00 0.06 78 LEU A O 18
ATOM 26684 N N . ILE A 1 79 ? 4.678 4.010 5.357 1.00 0.05 79 ILE A N 18
ATOM 26685 C CA . ILE A 1 79 ? 5.247 2.663 5.342 1.00 0.05 79 ILE A CA 18
ATOM 26686 C C . ILE A 1 79 ? 6.264 2.437 6.453 1.00 0.06 79 ILE A C 18
ATOM 26687 O O . ILE A 1 79 ? 6.935 1.406 6.503 1.00 0.07 79 ILE A O 18
ATOM 26703 N N . PHE A 1 80 ? 6.376 3.401 7.338 1.00 0.08 80 PHE A N 18
ATOM 26704 C CA . PHE A 1 80 ? 7.215 3.266 8.510 1.00 0.10 80 PHE A CA 18
ATOM 26705 C C . PHE A 1 80 ? 6.326 3.347 9.735 1.00 0.12 80 PHE A C 18
ATOM 26706 O O . PHE A 1 80 ? 6.738 3.076 10.863 1.00 0.19 80 PHE A O 18
ATOM 26723 N N . ASP A 1 81 ? 5.083 3.720 9.468 1.00 0.11 81 ASP A N 18
ATOM 26724 C CA . ASP A 1 81 ? 4.017 3.674 10.440 1.00 0.13 81 ASP A CA 18
ATOM 26725 C C . ASP A 1 81 ? 3.434 2.281 10.400 1.00 0.10 81 ASP A C 18
ATOM 26726 O O . ASP A 1 81 ? 3.079 1.686 11.416 1.00 0.12 81 ASP A O 18
ATOM 26735 N N . HIS A 1 82 ? 3.335 1.790 9.176 1.00 0.06 82 HIS A N 18
ATOM 26736 C CA . HIS A 1 82 ? 2.851 0.468 8.887 1.00 0.05 82 HIS A CA 18
ATOM 26737 C C . HIS A 1 82 ? 3.947 -0.269 8.152 1.00 0.05 82 HIS A C 18
ATOM 26738 O O . HIS A 1 82 ? 4.240 0.029 6.999 1.00 0.05 82 HIS A O 18
ATOM 26753 N N . PRO A 1 83 ? 4.559 -1.235 8.829 1.00 0.05 83 PRO A N 18
ATOM 26754 C CA . PRO A 1 83 ? 5.846 -1.811 8.430 1.00 0.06 83 PRO A CA 18
ATOM 26755 C C . PRO A 1 83 ? 5.851 -2.434 7.047 1.00 0.05 83 PRO A C 18
ATOM 26756 O O . PRO A 1 83 ? 6.782 -2.227 6.270 1.00 0.06 83 PRO A O 18
ATOM 26767 N N . THR A 1 84 ? 4.824 -3.194 6.741 1.00 0.04 84 THR A N 18
ATOM 26768 C CA . THR A 1 84 ? 4.811 -3.973 5.536 1.00 0.04 84 THR A CA 18
ATOM 26769 C C . THR A 1 84 ? 3.679 -3.545 4.642 1.00 0.03 84 THR A C 18
ATOM 26770 O O . THR A 1 84 ? 2.727 -2.920 5.100 1.00 0.03 84 THR A O 18
ATOM 26781 N N . PRO A 1 85 ? 3.768 -3.867 3.348 1.00 0.04 85 PRO A N 18
ATOM 26782 C CA . PRO A 1 85 ? 2.674 -3.648 2.409 1.00 0.03 85 PRO A CA 18
ATOM 26783 C C . PRO A 1 85 ? 1.422 -4.365 2.877 1.00 0.04 85 PRO A C 18
ATOM 26784 O O . PRO A 1 85 ? 0.313 -4.073 2.454 1.00 0.04 85 PRO A O 18
ATOM 26795 N N . HIS A 1 86 ? 1.631 -5.293 3.783 1.00 0.04 86 HIS A N 18
ATOM 26796 C CA . HIS A 1 86 ? 0.547 -6.001 4.430 1.00 0.04 86 HIS A CA 18
ATOM 26797 C C . HIS A 1 86 ? -0.111 -5.076 5.444 1.00 0.04 86 HIS A C 18
ATOM 26798 O O . HIS A 1 86 ? -1.330 -4.937 5.480 1.00 0.06 86 HIS A O 18
ATOM 26813 N N . ALA A 1 87 ? 0.730 -4.426 6.237 1.00 0.03 87 ALA A N 18
ATOM 26814 C CA . ALA A 1 87 ? 0.281 -3.527 7.293 1.00 0.03 87 ALA A CA 18
ATOM 26815 C C . ALA A 1 87 ? -0.248 -2.244 6.697 1.00 0.03 87 ALA A C 18
ATOM 26816 O O . ALA A 1 87 ? -1.012 -1.504 7.316 1.00 0.06 87 ALA A O 18
ATOM 26823 N N . VAL A 1 88 ? 0.180 -1.995 5.488 1.00 0.02 88 VAL A N 18
ATOM 26824 C CA . VAL A 1 88 ? -0.213 -0.813 4.767 1.00 0.03 88 VAL A CA 18
ATOM 26825 C C . VAL A 1 88 ? -1.507 -1.051 4.030 1.00 0.03 88 VAL A C 18
ATOM 26826 O O . VAL A 1 88 ? -2.405 -0.219 4.060 1.00 0.04 88 VAL A O 18
ATOM 26839 N N . ALA A 1 89 ? -1.602 -2.189 3.375 1.00 0.03 89 ALA A N 18
ATOM 26840 C CA . ALA A 1 89 ? -2.814 -2.539 2.664 1.00 0.04 89 ALA A CA 18
ATOM 26841 C C . ALA A 1 89 ? -3.999 -2.603 3.611 1.00 0.04 89 ALA A C 18
ATOM 26842 O O . ALA A 1 89 ? -5.077 -2.143 3.264 1.00 0.06 89 ALA A O 18
ATOM 26849 N N . GLU A 1 90 ? -3.806 -3.141 4.819 1.00 0.04 90 GLU A N 18
ATOM 26850 C CA . GLU A 1 90 ? -4.891 -3.168 5.794 1.00 0.05 90 GLU A CA 18
ATOM 26851 C C . GLU A 1 90 ? -5.156 -1.756 6.295 1.00 0.05 90 GLU A C 18
ATOM 26852 O O . GLU A 1 90 ? -6.277 -1.397 6.643 1.00 0.07 90 GLU A O 18
ATOM 26864 N N . HIS A 1 91 ? -4.099 -0.958 6.313 1.00 0.05 91 HIS A N 18
ATOM 26865 C CA . HIS A 1 91 ? -4.198 0.441 6.653 1.00 0.05 91 HIS A CA 18
ATOM 26866 C C . HIS A 1 91 ? -5.026 1.186 5.611 1.00 0.05 91 HIS A C 18
ATOM 26867 O O . HIS A 1 91 ? -5.594 2.242 5.887 1.00 0.06 91 HIS A O 18
ATOM 26882 N N . LEU A 1 92 ? -5.083 0.640 4.409 1.00 0.05 92 LEU A N 18
ATOM 26883 C CA . LEU A 1 92 ? -5.867 1.235 3.349 1.00 0.06 92 LEU A CA 18
ATOM 26884 C C . LEU A 1 92 ? -7.348 0.958 3.554 1.00 0.08 92 LEU A C 18
ATOM 26885 O O . LEU A 1 92 ? -8.189 1.634 2.984 1.00 0.12 92 LEU A O 18
ATOM 26901 N N . LEU A 1 93 ? -7.646 0.006 4.434 1.00 0.08 93 LEU A N 18
ATOM 26902 C CA . LEU A 1 93 ? -9.029 -0.324 4.793 1.00 0.10 93 LEU A CA 18
ATOM 26903 C C . LEU A 1 93 ? -9.543 0.739 5.728 1.00 0.11 93 LEU A C 18
ATOM 26904 O O . LEU A 1 93 ? -10.718 1.094 5.731 1.00 0.13 93 LEU A O 18
ATOM 26920 N N . GLU A 1 94 ? -8.615 1.235 6.520 1.00 0.11 94 GLU A N 18
ATOM 26921 C CA . GLU A 1 94 ? -8.870 2.283 7.487 1.00 0.13 94 GLU A CA 18
ATOM 26922 C C . GLU A 1 94 ? -9.427 3.522 6.799 1.00 0.14 94 GLU A C 18
ATOM 26923 O O . GLU A 1 94 ? -10.151 4.319 7.396 1.00 0.17 94 GLU A O 18
ATOM 26935 N N . GLN A 1 95 ? -9.066 3.670 5.536 1.00 0.12 95 GLN A N 18
ATOM 26936 C CA . GLN A 1 95 ? -9.452 4.814 4.738 1.00 0.14 95 GLN A CA 18
ATOM 26937 C C . GLN A 1 95 ? -10.827 4.601 4.107 1.00 0.15 95 GLN A C 18
ATOM 26938 O O . GLN A 1 95 ? -11.516 5.551 3.737 1.00 0.16 95 GLN A O 18
ATOM 26952 N N . ILE A 1 96 ? -11.209 3.340 3.999 1.00 0.16 96 ILE A N 18
ATOM 26953 C CA . ILE A 1 96 ? -12.377 2.923 3.242 1.00 0.19 96 ILE A CA 18
ATOM 26954 C C . ILE A 1 96 ? -13.687 3.228 3.969 1.00 0.24 96 ILE A C 18
ATOM 26955 O O . ILE A 1 96 ? -13.778 3.130 5.190 1.00 0.25 96 ILE A O 18
ATOM 26971 N N . PRO A 1 97 ? -14.707 3.624 3.198 1.00 0.27 97 PRO A N 18
ATOM 26972 C CA . PRO A 1 97 ? -16.000 4.082 3.716 1.00 0.33 97 PRO A CA 18
ATOM 26973 C C . PRO A 1 97 ? -16.927 2.954 4.183 1.00 0.35 97 PRO A C 18
ATOM 26974 O O . PRO A 1 97 ? -17.794 2.498 3.432 1.00 0.36 97 PRO A O 18
ATOM 26985 N N . GLY A 1 98 ? -16.741 2.506 5.416 1.00 0.36 98 GLY A N 18
ATOM 26986 C CA . GLY A 1 98 ? -17.653 1.538 6.014 1.00 0.39 98 GLY A CA 18
ATOM 26987 C C . GLY A 1 98 ? -17.397 0.109 5.570 1.00 0.38 98 GLY A C 18
ATOM 26988 O O . GLY A 1 98 ? -17.211 -0.784 6.402 1.00 0.42 98 GLY A O 18
ATOM 26992 N N . ILE A 1 99 ? -17.409 -0.104 4.259 1.00 0.34 99 ILE A N 18
ATOM 26993 C CA . ILE A 1 99 ? -17.148 -1.417 3.670 1.00 0.34 99 ILE A CA 18
ATOM 26994 C C . ILE A 1 99 ? -15.791 -1.962 4.087 1.00 0.37 99 ILE A C 18
ATOM 26995 O O . ILE A 1 99 ? -15.595 -3.174 4.171 1.00 0.59 99 ILE A O 18
ATOM 27011 N N . GLY A 1 100 ? -14.854 -1.062 4.328 1.00 0.26 100 GLY A N 18
ATOM 27012 C CA . GLY A 1 100 ? -13.521 -1.462 4.686 1.00 0.28 100 GLY A CA 18
ATOM 27013 C C . GLY A 1 100 ? -13.177 -1.044 6.094 1.00 0.56 100 GLY A C 18
ATOM 27014 O O . GLY A 1 100 ? -13.661 0.019 6.536 1.00 1.33 100 GLY A O 18
ATOM 27019 N N . GLY A 1 1 ? -11.878 12.069 1.036 1.00 4.26 1 GLY A N 19
ATOM 27020 C CA . GLY A 1 1 ? -11.472 13.029 -0.017 1.00 3.40 1 GLY A CA 19
ATOM 27021 C C . GLY A 1 1 ? -12.306 12.876 -1.267 1.00 2.51 1 GLY A C 19
ATOM 27022 O O . GLY A 1 1 ? -13.439 12.394 -1.203 1.00 2.92 1 GLY A O 19
ATOM 27028 N N . SER A 1 2 ? -11.752 13.266 -2.403 1.00 1.84 2 SER A N 19
ATOM 27029 C CA . SER A 1 2 ? -12.477 13.205 -3.660 1.00 1.44 2 SER A CA 19
ATOM 27030 C C . SER A 1 2 ? -12.425 11.798 -4.247 1.00 1.14 2 SER A C 19
ATOM 27031 O O . SER A 1 2 ? -13.450 11.122 -4.353 1.00 1.80 2 SER A O 19
ATOM 27039 N N . THR A 1 3 ? -11.229 11.357 -4.608 1.00 0.93 3 THR A N 19
ATOM 27040 C CA . THR A 1 3 ? -11.048 10.063 -5.241 1.00 0.78 3 THR A CA 19
ATOM 27041 C C . THR A 1 3 ? -11.271 8.929 -4.243 1.00 0.84 3 THR A C 19
ATOM 27042 O O . THR A 1 3 ? -10.770 8.970 -3.121 1.00 1.82 3 THR A O 19
ATOM 27053 N N . ALA A 1 4 ? -12.044 7.938 -4.653 1.00 0.63 4 ALA A N 19
ATOM 27054 C CA . ALA A 1 4 ? -12.308 6.764 -3.834 1.00 0.52 4 ALA A CA 19
ATOM 27055 C C . ALA A 1 4 ? -12.961 5.689 -4.674 1.00 0.42 4 ALA A C 19
ATOM 27056 O O . ALA A 1 4 ? -12.545 4.541 -4.631 1.00 0.34 4 ALA A O 19
ATOM 27063 N N . THR A 1 5 ? -13.977 6.080 -5.446 1.00 0.48 5 THR A N 19
ATOM 27064 C CA . THR A 1 5 ? -14.677 5.177 -6.367 1.00 0.48 5 THR A CA 19
ATOM 27065 C C . THR A 1 5 ? -13.698 4.365 -7.213 1.00 0.39 5 THR A C 19
ATOM 27066 O O . THR A 1 5 ? -14.012 3.268 -7.670 1.00 0.42 5 THR A O 19
ATOM 27077 N N . LEU A 1 6 ? -12.516 4.916 -7.398 1.00 0.30 6 LEU A N 19
ATOM 27078 C CA . LEU A 1 6 ? -11.434 4.223 -8.064 1.00 0.23 6 LEU A CA 19
ATOM 27079 C C . LEU A 1 6 ? -11.143 2.887 -7.386 1.00 0.22 6 LEU A C 19
ATOM 27080 O O . LEU A 1 6 ? -11.420 1.826 -7.945 1.00 0.31 6 LEU A O 19
ATOM 27096 N N . LEU A 1 7 ? -10.607 2.938 -6.178 1.00 0.16 7 LEU A N 19
ATOM 27097 C CA . LEU A 1 7 ? -10.251 1.722 -5.468 1.00 0.15 7 LEU A CA 19
ATOM 27098 C C . LEU A 1 7 ? -11.448 1.131 -4.751 1.00 0.20 7 LEU A C 19
ATOM 27099 O O . LEU A 1 7 ? -11.593 -0.075 -4.668 1.00 0.22 7 LEU A O 19
ATOM 27115 N N . THR A 1 8 ? -12.306 1.993 -4.259 1.00 0.24 8 THR A N 19
ATOM 27116 C CA . THR A 1 8 ? -13.488 1.589 -3.502 1.00 0.31 8 THR A CA 19
ATOM 27117 C C . THR A 1 8 ? -14.360 0.625 -4.306 1.00 0.35 8 THR A C 19
ATOM 27118 O O . THR A 1 8 ? -14.969 -0.291 -3.751 1.00 0.38 8 THR A O 19
ATOM 27129 N N . SER A 1 9 ? -14.370 0.806 -5.621 1.00 0.36 9 SER A N 19
ATOM 27130 C CA . SER A 1 9 ? -15.105 -0.076 -6.512 1.00 0.42 9 SER A CA 19
ATOM 27131 C C . SER A 1 9 ? -14.498 -1.483 -6.479 1.00 0.39 9 SER A C 19
ATOM 27132 O O . SER A 1 9 ? -15.180 -2.476 -6.739 1.00 0.43 9 SER A O 19
ATOM 27140 N N . LYS A 1 10 ? -13.212 -1.557 -6.146 1.00 0.33 10 LYS A N 19
ATOM 27141 C CA . LYS A 1 10 ? -12.542 -2.829 -5.927 1.00 0.31 10 LYS A CA 19
ATOM 27142 C C . LYS A 1 10 ? -13.029 -3.441 -4.620 1.00 0.28 10 LYS A C 19
ATOM 27143 O O . LYS A 1 10 ? -13.626 -4.514 -4.619 1.00 0.29 10 LYS A O 19
ATOM 27162 N N . LEU A 1 11 ? -12.790 -2.735 -3.517 1.00 0.24 11 LEU A N 19
ATOM 27163 C CA . LEU A 1 11 ? -13.081 -3.263 -2.179 1.00 0.23 11 LEU A CA 19
ATOM 27164 C C . LEU A 1 11 ? -14.540 -3.643 -2.034 1.00 0.27 11 LEU A C 19
ATOM 27165 O O . LEU A 1 11 ? -14.880 -4.520 -1.243 1.00 0.28 11 LEU A O 19
ATOM 27181 N N . ALA A 1 12 ? -15.389 -2.979 -2.793 1.00 0.30 12 ALA A N 19
ATOM 27182 C CA . ALA A 1 12 ? -16.811 -3.291 -2.829 1.00 0.35 12 ALA A CA 19
ATOM 27183 C C . ALA A 1 12 ? -17.042 -4.768 -3.132 1.00 0.36 12 ALA A C 19
ATOM 27184 O O . ALA A 1 12 ? -17.994 -5.374 -2.644 1.00 0.40 12 ALA A O 19
ATOM 27191 N N . GLY A 1 13 ? -16.148 -5.339 -3.927 1.00 0.35 13 GLY A N 19
ATOM 27192 C CA . GLY A 1 13 ? -16.268 -6.723 -4.324 1.00 0.37 13 GLY A CA 19
ATOM 27193 C C . GLY A 1 13 ? -15.616 -7.680 -3.340 1.00 0.34 13 GLY A C 19
ATOM 27194 O O . GLY A 1 13 ? -15.762 -8.898 -3.459 1.00 0.38 13 GLY A O 19
ATOM 27198 N N . LEU A 1 14 ? -14.892 -7.138 -2.368 1.00 0.29 14 LEU A N 19
ATOM 27199 C CA . LEU A 1 14 ? -14.176 -7.955 -1.408 1.00 0.26 14 LEU A CA 19
ATOM 27200 C C . LEU A 1 14 ? -14.779 -7.889 -0.032 1.00 0.26 14 LEU A C 19
ATOM 27201 O O . LEU A 1 14 ? -15.697 -7.117 0.252 1.00 0.29 14 LEU A O 19
ATOM 27217 N N . THR A 1 15 ? -14.222 -8.719 0.811 1.00 0.25 15 THR A N 19
ATOM 27218 C CA . THR A 1 15 ? -14.423 -8.650 2.234 1.00 0.26 15 THR A CA 19
ATOM 27219 C C . THR A 1 15 ? -13.172 -8.028 2.820 1.00 0.24 15 THR A C 19
ATOM 27220 O O . THR A 1 15 ? -12.183 -7.930 2.103 1.00 0.21 15 THR A O 19
ATOM 27231 N N . ALA A 1 16 ? -13.184 -7.619 4.079 1.00 0.26 16 ALA A N 19
ATOM 27232 C CA . ALA A 1 16 ? -12.024 -6.936 4.668 1.00 0.26 16 ALA A CA 19
ATOM 27233 C C . ALA A 1 16 ? -10.722 -7.692 4.391 1.00 0.23 16 ALA A C 19
ATOM 27234 O O . ALA A 1 16 ? -9.674 -7.090 4.157 1.00 0.23 16 ALA A O 19
ATOM 27241 N N . THR A 1 17 ? -10.809 -9.011 4.375 1.00 0.24 17 THR A N 19
ATOM 27242 C CA . THR A 1 17 ? -9.651 -9.852 4.167 1.00 0.24 17 THR A CA 19
ATOM 27243 C C . THR A 1 17 ? -9.231 -9.910 2.691 1.00 0.22 17 THR A C 19
ATOM 27244 O O . THR A 1 17 ? -8.054 -10.075 2.378 1.00 0.28 17 THR A O 19
ATOM 27255 N N . GLU A 1 18 ? -10.171 -9.799 1.775 1.00 0.20 18 GLU A N 19
ATOM 27256 C CA . GLU A 1 18 ? -9.821 -9.730 0.383 1.00 0.19 18 GLU A CA 19
ATOM 27257 C C . GLU A 1 18 ? -9.457 -8.303 -0.004 1.00 0.17 18 GLU A C 19
ATOM 27258 O O . GLU A 1 18 ? -8.675 -8.076 -0.922 1.00 0.16 18 GLU A O 19
ATOM 27270 N N . GLN A 1 19 ? -10.034 -7.349 0.706 1.00 0.16 19 GLN A N 19
ATOM 27271 C CA . GLN A 1 19 ? -9.720 -5.943 0.521 1.00 0.16 19 GLN A CA 19
ATOM 27272 C C . GLN A 1 19 ? -8.286 -5.669 0.918 1.00 0.15 19 GLN A C 19
ATOM 27273 O O . GLN A 1 19 ? -7.548 -4.983 0.212 1.00 0.17 19 GLN A O 19
ATOM 27287 N N . ARG A 1 20 ? -7.896 -6.211 2.056 1.00 0.18 20 ARG A N 19
ATOM 27288 C CA . ARG A 1 20 ? -6.519 -6.122 2.492 1.00 0.22 20 ARG A CA 19
ATOM 27289 C C . ARG A 1 20 ? -5.616 -6.814 1.486 1.00 0.18 20 ARG A C 19
ATOM 27290 O O . ARG A 1 20 ? -4.495 -6.392 1.244 1.00 0.24 20 ARG A O 19
ATOM 27311 N N . ALA A 1 21 ? -6.149 -7.866 0.886 1.00 0.19 21 ALA A N 19
ATOM 27312 C CA . ALA A 1 21 ? -5.411 -8.664 -0.087 1.00 0.19 21 ALA A CA 19
ATOM 27313 C C . ALA A 1 21 ? -5.163 -7.914 -1.391 1.00 0.16 21 ALA A C 19
ATOM 27314 O O . ALA A 1 21 ? -4.049 -7.924 -1.914 1.00 0.19 21 ALA A O 19
ATOM 27321 N N . VAL A 1 22 ? -6.189 -7.257 -1.907 1.00 0.12 22 VAL A N 19
ATOM 27322 C CA . VAL A 1 22 ? -6.096 -6.626 -3.221 1.00 0.12 22 VAL A CA 19
ATOM 27323 C C . VAL A 1 22 ? -5.078 -5.493 -3.249 1.00 0.08 22 VAL A C 19
ATOM 27324 O O . VAL A 1 22 ? -4.340 -5.347 -4.221 1.00 0.10 22 VAL A O 19
ATOM 27337 N N . THR A 1 23 ? -5.009 -4.686 -2.203 1.00 0.06 23 THR A N 19
ATOM 27338 C CA . THR A 1 23 ? -3.982 -3.666 -2.167 1.00 0.04 23 THR A CA 19
ATOM 27339 C C . THR A 1 23 ? -2.738 -4.152 -1.474 1.00 0.05 23 THR A C 19
ATOM 27340 O O . THR A 1 23 ? -1.716 -3.510 -1.550 1.00 0.11 23 THR A O 19
ATOM 27351 N N . ARG A 1 24 ? -2.792 -5.311 -0.842 1.00 0.04 24 ARG A N 19
ATOM 27352 C CA . ARG A 1 24 ? -1.561 -5.981 -0.450 1.00 0.05 24 ARG A CA 19
ATOM 27353 C C . ARG A 1 24 ? -0.803 -6.305 -1.722 1.00 0.08 24 ARG A C 19
ATOM 27354 O O . ARG A 1 24 ? 0.398 -6.548 -1.718 1.00 0.17 24 ARG A O 19
ATOM 27375 N N . LYS A 1 25 ? -1.549 -6.264 -2.810 1.00 0.05 25 LYS A N 19
ATOM 27376 C CA . LYS A 1 25 ? -1.018 -6.390 -4.130 1.00 0.08 25 LYS A CA 19
ATOM 27377 C C . LYS A 1 25 ? -0.751 -4.990 -4.703 1.00 0.07 25 LYS A C 19
ATOM 27378 O O . LYS A 1 25 ? 0.247 -4.777 -5.384 1.00 0.11 25 LYS A O 19
ATOM 27397 N N . LEU A 1 26 ? -1.633 -4.025 -4.407 1.00 0.04 26 LEU A N 19
ATOM 27398 C CA . LEU A 1 26 ? -1.474 -2.663 -4.913 1.00 0.04 26 LEU A CA 19
ATOM 27399 C C . LEU A 1 26 ? -0.296 -1.939 -4.255 1.00 0.04 26 LEU A C 19
ATOM 27400 O O . LEU A 1 26 ? 0.582 -1.458 -4.963 1.00 0.04 26 LEU A O 19
ATOM 27416 N N . VAL A 1 27 ? -0.266 -1.857 -2.919 1.00 0.04 27 VAL A N 19
ATOM 27417 C CA . VAL A 1 27 ? 0.845 -1.191 -2.231 1.00 0.04 27 VAL A CA 19
ATOM 27418 C C . VAL A 1 27 ? 2.156 -1.826 -2.671 1.00 0.05 27 VAL A C 19
ATOM 27419 O O . VAL A 1 27 ? 3.170 -1.159 -2.869 1.00 0.05 27 VAL A O 19
ATOM 27432 N N . LEU A 1 28 ? 2.074 -3.127 -2.860 1.00 0.05 28 LEU A N 19
ATOM 27433 C CA . LEU A 1 28 ? 3.165 -3.930 -3.345 1.00 0.05 28 LEU A CA 19
ATOM 27434 C C . LEU A 1 28 ? 3.579 -3.466 -4.727 1.00 0.05 28 LEU A C 19
ATOM 27435 O O . LEU A 1 28 ? 4.744 -3.200 -4.990 1.00 0.06 28 LEU A O 19
ATOM 27451 N N . ASP A 1 29 ? 2.592 -3.326 -5.584 1.00 0.04 29 ASP A N 19
ATOM 27452 C CA . ASP A 1 29 ? 2.810 -2.980 -6.981 1.00 0.05 29 ASP A CA 19
ATOM 27453 C C . ASP A 1 29 ? 3.376 -1.578 -7.087 1.00 0.03 29 ASP A C 19
ATOM 27454 O O . ASP A 1 29 ? 4.254 -1.299 -7.902 1.00 0.04 29 ASP A O 19
ATOM 27463 N N . GLN A 1 30 ? 2.853 -0.695 -6.260 1.00 0.03 30 GLN A N 19
ATOM 27464 C CA . GLN A 1 30 ? 3.340 0.662 -6.182 1.00 0.03 30 GLN A CA 19
ATOM 27465 C C . GLN A 1 30 ? 4.775 0.685 -5.726 1.00 0.03 30 GLN A C 19
ATOM 27466 O O . GLN A 1 30 ? 5.617 1.333 -6.336 1.00 0.04 30 GLN A O 19
ATOM 27480 N N . ALA A 1 31 ? 5.037 -0.052 -4.661 1.00 0.02 31 ALA A N 19
ATOM 27481 C CA . ALA A 1 31 ? 6.372 -0.157 -4.087 1.00 0.03 31 ALA A CA 19
ATOM 27482 C C . ALA A 1 31 ? 7.324 -0.714 -5.112 1.00 0.03 31 ALA A C 19
ATOM 27483 O O . ALA A 1 31 ? 8.505 -0.375 -5.155 1.00 0.04 31 ALA A O 19
ATOM 27490 N N . ALA A 1 32 ? 6.769 -1.551 -5.954 1.00 0.03 32 ALA A N 19
ATOM 27491 C CA . ALA A 1 32 ? 7.498 -2.163 -7.023 1.00 0.04 32 ALA A CA 19
ATOM 27492 C C . ALA A 1 32 ? 7.882 -1.108 -8.031 1.00 0.05 32 ALA A C 19
ATOM 27493 O O . ALA A 1 32 ? 9.038 -1.008 -8.426 1.00 0.07 32 ALA A O 19
ATOM 27500 N N . SER A 1 33 ? 6.920 -0.280 -8.385 1.00 0.05 33 SER A N 19
ATOM 27501 C CA . SER A 1 33 ? 7.142 0.791 -9.337 1.00 0.07 33 SER A CA 19
ATOM 27502 C C . SER A 1 33 ? 8.236 1.724 -8.827 1.00 0.06 33 SER A C 19
ATOM 27503 O O . SER A 1 33 ? 9.075 2.203 -9.591 1.00 0.08 33 SER A O 19
ATOM 27511 N N . VAL A 1 34 ? 8.218 1.952 -7.518 1.00 0.04 34 VAL A N 19
ATOM 27512 C CA . VAL A 1 34 ? 9.190 2.799 -6.860 1.00 0.04 34 VAL A CA 19
ATOM 27513 C C . VAL A 1 34 ? 10.561 2.205 -6.991 1.00 0.05 34 VAL A C 19
ATOM 27514 O O . VAL A 1 34 ? 11.493 2.813 -7.517 1.00 0.07 34 VAL A O 19
ATOM 27527 N N . LEU A 1 35 ? 10.651 1.000 -6.481 1.00 0.04 35 LEU A N 19
ATOM 27528 C CA . LEU A 1 35 ? 11.901 0.303 -6.347 1.00 0.06 35 LEU A CA 19
ATOM 27529 C C . LEU A 1 35 ? 12.547 -0.041 -7.685 1.00 0.08 35 LEU A C 19
ATOM 27530 O O . LEU A 1 35 ? 13.772 -0.070 -7.791 1.00 0.12 35 LEU A O 19
ATOM 27546 N N . GLY A 1 36 ? 11.743 -0.303 -8.702 1.00 0.08 36 GLY A N 19
ATOM 27547 C CA . GLY A 1 36 ? 12.306 -0.649 -9.991 1.00 0.11 36 GLY A CA 19
ATOM 27548 C C . GLY A 1 36 ? 11.709 -1.905 -10.566 1.00 0.13 36 GLY A C 19
ATOM 27549 O O . GLY A 1 36 ? 12.257 -2.502 -11.492 1.00 0.17 36 GLY A O 19
ATOM 27553 N N . TYR A 1 37 ? 10.588 -2.301 -10.015 1.00 0.11 37 TYR A N 19
ATOM 27554 C CA . TYR A 1 37 ? 9.978 -3.580 -10.324 1.00 0.14 37 TYR A CA 19
ATOM 27555 C C . TYR A 1 37 ? 8.757 -3.398 -11.214 1.00 0.17 37 TYR A C 19
ATOM 27556 O O . TYR A 1 37 ? 8.212 -2.302 -11.313 1.00 0.24 37 TYR A O 19
ATOM 27574 N N . ALA A 1 38 ? 8.322 -4.483 -11.839 1.00 0.21 38 ALA A N 19
ATOM 27575 C CA . ALA A 1 38 ? 7.186 -4.435 -12.749 1.00 0.24 38 ALA A CA 19
ATOM 27576 C C . ALA A 1 38 ? 6.183 -5.535 -12.441 1.00 0.23 38 ALA A C 19
ATOM 27577 O O . ALA A 1 38 ? 5.120 -5.615 -13.061 1.00 0.26 38 ALA A O 19
ATOM 27584 N N . SER A 1 39 ? 6.517 -6.382 -11.483 1.00 0.21 39 SER A N 19
ATOM 27585 C CA . SER A 1 39 ? 5.674 -7.508 -11.134 1.00 0.23 39 SER A CA 19
ATOM 27586 C C . SER A 1 39 ? 5.914 -7.898 -9.676 1.00 0.20 39 SER A C 19
ATOM 27587 O O . SER A 1 39 ? 5.748 -9.057 -9.293 1.00 0.25 39 SER A O 19
ATOM 27595 N N . THR A 1 40 ? 6.294 -6.902 -8.872 1.00 0.14 40 THR A N 19
ATOM 27596 C CA . THR A 1 40 ? 6.628 -7.087 -7.454 1.00 0.13 40 THR A CA 19
ATOM 27597 C C . THR A 1 40 ? 7.599 -8.247 -7.245 1.00 0.16 40 THR A C 19
ATOM 27598 O O . THR A 1 40 ? 7.535 -8.963 -6.247 1.00 0.22 40 THR A O 19
ATOM 27609 N N . GLU A 1 41 ? 8.520 -8.388 -8.185 1.00 0.21 41 GLU A N 19
ATOM 27610 C CA . GLU A 1 41 ? 9.433 -9.523 -8.228 1.00 0.26 41 GLU A CA 19
ATOM 27611 C C . GLU A 1 41 ? 10.335 -9.613 -6.995 1.00 0.25 41 GLU A C 19
ATOM 27612 O O . GLU A 1 41 ? 10.577 -10.703 -6.480 1.00 0.40 41 GLU A O 19
ATOM 27624 N N . SER A 1 42 ? 10.823 -8.481 -6.514 1.00 0.27 42 SER A N 19
ATOM 27625 C CA . SER A 1 42 ? 11.783 -8.495 -5.418 1.00 0.32 42 SER A CA 19
ATOM 27626 C C . SER A 1 42 ? 11.218 -7.828 -4.170 1.00 0.28 42 SER A C 19
ATOM 27627 O O . SER A 1 42 ? 11.925 -7.124 -3.451 1.00 0.41 42 SER A O 19
ATOM 27635 N N . LEU A 1 43 ? 9.936 -8.038 -3.930 1.00 0.16 43 LEU A N 19
ATOM 27636 C CA . LEU A 1 43 ? 9.286 -7.497 -2.752 1.00 0.12 43 LEU A CA 19
ATOM 27637 C C . LEU A 1 43 ? 8.879 -8.576 -1.768 1.00 0.13 43 LEU A C 19
ATOM 27638 O O . LEU A 1 43 ? 9.057 -9.771 -2.014 1.00 0.19 43 LEU A O 19
ATOM 27654 N N . ASP A 1 44 ? 8.340 -8.124 -0.648 1.00 0.10 44 ASP A N 19
ATOM 27655 C CA . ASP A 1 44 ? 7.781 -8.998 0.361 1.00 0.12 44 ASP A CA 19
ATOM 27656 C C . ASP A 1 44 ? 6.674 -8.255 1.078 1.00 0.12 44 ASP A C 19
ATOM 27657 O O . ASP A 1 44 ? 6.749 -7.039 1.248 1.00 0.19 44 ASP A O 19
ATOM 27666 N N . THR A 1 45 ? 5.648 -8.968 1.488 1.00 0.09 45 THR A N 19
ATOM 27667 C CA . THR A 1 45 ? 4.582 -8.362 2.258 1.00 0.08 45 THR A CA 19
ATOM 27668 C C . THR A 1 45 ? 4.761 -8.656 3.735 1.00 0.08 45 THR A C 19
ATOM 27669 O O . THR A 1 45 ? 4.076 -8.087 4.581 1.00 0.11 45 THR A O 19
ATOM 27680 N N . HIS A 1 46 ? 5.699 -9.539 4.042 1.00 0.07 46 HIS A N 19
ATOM 27681 C CA . HIS A 1 46 ? 5.968 -9.911 5.421 1.00 0.08 46 HIS A CA 19
ATOM 27682 C C . HIS A 1 46 ? 7.190 -9.161 5.927 1.00 0.08 46 HIS A C 19
ATOM 27683 O O . HIS A 1 46 ? 7.545 -9.253 7.103 1.00 0.12 46 HIS A O 19
ATOM 27698 N N . GLU A 1 47 ? 7.827 -8.414 5.035 1.00 0.08 47 GLU A N 19
ATOM 27699 C CA . GLU A 1 47 ? 9.028 -7.680 5.377 1.00 0.08 47 GLU A CA 19
ATOM 27700 C C . GLU A 1 47 ? 8.783 -6.192 5.168 1.00 0.07 47 GLU A C 19
ATOM 27701 O O . GLU A 1 47 ? 7.984 -5.796 4.316 1.00 0.07 47 GLU A O 19
ATOM 27713 N N . SER A 1 48 ? 9.449 -5.377 5.964 1.00 0.07 48 SER A N 19
ATOM 27714 C CA . SER A 1 48 ? 9.138 -3.961 6.034 1.00 0.07 48 SER A CA 19
ATOM 27715 C C . SER A 1 48 ? 9.836 -3.189 4.926 1.00 0.06 48 SER A C 19
ATOM 27716 O O . SER A 1 48 ? 10.936 -3.540 4.513 1.00 0.09 48 SER A O 19
ATOM 27724 N N . PHE A 1 49 ? 9.172 -2.125 4.468 1.00 0.05 49 PHE A N 19
ATOM 27725 C CA . PHE A 1 49 ? 9.671 -1.259 3.393 1.00 0.05 49 PHE A CA 19
ATOM 27726 C C . PHE A 1 49 ? 11.088 -0.782 3.662 1.00 0.06 49 PHE A C 19
ATOM 27727 O O . PHE A 1 49 ? 11.822 -0.448 2.736 1.00 0.06 49 PHE A O 19
ATOM 27744 N N . LYS A 1 50 ? 11.433 -0.700 4.934 1.00 0.07 50 LYS A N 19
ATOM 27745 C CA . LYS A 1 50 ? 12.796 -0.458 5.357 1.00 0.09 50 LYS A CA 19
ATOM 27746 C C . LYS A 1 50 ? 13.760 -1.368 4.613 1.00 0.09 50 LYS A C 19
ATOM 27747 O O . LYS A 1 50 ? 14.741 -0.917 4.028 1.00 0.13 50 LYS A O 19
ATOM 27766 N N . ASP A 1 51 ? 13.450 -2.650 4.636 1.00 0.10 51 ASP A N 19
ATOM 27767 C CA . ASP A 1 51 ? 14.266 -3.655 3.964 1.00 0.12 51 ASP A CA 19
ATOM 27768 C C . ASP A 1 51 ? 14.127 -3.543 2.448 1.00 0.12 51 ASP A C 19
ATOM 27769 O O . ASP A 1 51 ? 15.052 -3.856 1.699 1.00 0.20 51 ASP A O 19
ATOM 27778 N N . LEU A 1 52 ? 12.968 -3.068 2.009 1.00 0.08 52 LEU A N 19
ATOM 27779 C CA . LEU A 1 52 ? 12.683 -2.891 0.593 1.00 0.07 52 LEU A CA 19
ATOM 27780 C C . LEU A 1 52 ? 13.526 -1.759 0.035 1.00 0.08 52 LEU A C 19
ATOM 27781 O O . LEU A 1 52 ? 13.759 -1.666 -1.171 1.00 0.11 52 LEU A O 19
ATOM 27797 N N . GLY A 1 53 ? 13.999 -0.914 0.932 1.00 0.06 53 GLY A N 19
ATOM 27798 C CA . GLY A 1 53 ? 14.886 0.151 0.549 1.00 0.06 53 GLY A CA 19
ATOM 27799 C C . GLY A 1 53 ? 14.241 1.515 0.610 1.00 0.07 53 GLY A C 19
ATOM 27800 O O . GLY A 1 53 ? 14.804 2.488 0.106 1.00 0.12 53 GLY A O 19
ATOM 27804 N N . PHE A 1 54 ? 13.063 1.609 1.210 1.00 0.05 54 PHE A N 19
ATOM 27805 C CA . PHE A 1 54 ? 12.383 2.887 1.299 1.00 0.05 54 PHE A CA 19
ATOM 27806 C C . PHE A 1 54 ? 13.000 3.798 2.356 1.00 0.07 54 PHE A C 19
ATOM 27807 O O . PHE A 1 54 ? 13.627 3.336 3.314 1.00 0.12 54 PHE A O 19
ATOM 27824 N N . ASP A 1 55 ? 12.792 5.095 2.172 1.00 0.08 55 ASP A N 19
ATOM 27825 C CA . ASP A 1 55 ? 13.387 6.119 3.027 1.00 0.12 55 ASP A CA 19
ATOM 27826 C C . ASP A 1 55 ? 12.668 7.442 2.781 1.00 0.09 55 ASP A C 19
ATOM 27827 O O . ASP A 1 55 ? 11.567 7.448 2.234 1.00 0.08 55 ASP A O 19
ATOM 27836 N N . SER A 1 56 ? 13.304 8.553 3.128 1.00 0.12 56 SER A N 19
ATOM 27837 C CA . SER A 1 56 ? 12.720 9.882 2.956 1.00 0.13 56 SER A CA 19
ATOM 27838 C C . SER A 1 56 ? 12.771 10.331 1.490 1.00 0.12 56 SER A C 19
ATOM 27839 O O . SER A 1 56 ? 12.944 11.510 1.184 1.00 0.14 56 SER A O 19
ATOM 27847 N N . LEU A 1 57 ? 12.586 9.366 0.601 1.00 0.11 57 LEU A N 19
ATOM 27848 C CA . LEU A 1 57 ? 12.616 9.573 -0.831 1.00 0.11 57 LEU A CA 19
ATOM 27849 C C . LEU A 1 57 ? 11.588 8.675 -1.497 1.00 0.08 57 LEU A C 19
ATOM 27850 O O . LEU A 1 57 ? 10.564 9.129 -2.004 1.00 0.08 57 LEU A O 19
ATOM 27866 N N . THR A 1 58 ? 11.872 7.384 -1.457 1.00 0.06 58 THR A N 19
ATOM 27867 C CA . THR A 1 58 ? 11.057 6.386 -2.118 1.00 0.05 58 THR A CA 19
ATOM 27868 C C . THR A 1 58 ? 9.726 6.184 -1.417 1.00 0.04 58 THR A C 19
ATOM 27869 O O . THR A 1 58 ? 8.698 5.998 -2.065 1.00 0.04 58 THR A O 19
ATOM 27880 N N . ALA A 1 59 ? 9.745 6.211 -0.092 1.00 0.04 59 ALA A N 19
ATOM 27881 C CA . ALA A 1 59 ? 8.524 6.115 0.682 1.00 0.04 59 ALA A CA 19
ATOM 27882 C C . ALA A 1 59 ? 7.578 7.229 0.295 1.00 0.04 59 ALA A C 19
ATOM 27883 O O . ALA A 1 59 ? 6.369 7.060 0.296 1.00 0.05 59 ALA A O 19
ATOM 27890 N N . LEU A 1 60 ? 8.157 8.370 -0.040 1.00 0.05 60 LEU A N 19
ATOM 27891 C CA . LEU A 1 60 ? 7.395 9.547 -0.408 1.00 0.07 60 LEU A CA 19
ATOM 27892 C C . LEU A 1 60 ? 6.648 9.326 -1.710 1.00 0.06 60 LEU A C 19
ATOM 27893 O O . LEU A 1 60 ? 5.452 9.601 -1.789 1.00 0.07 60 LEU A O 19
ATOM 27909 N N . GLU A 1 61 ? 7.338 8.808 -2.719 1.00 0.05 61 GLU A N 19
ATOM 27910 C CA . GLU A 1 61 ? 6.691 8.530 -3.997 1.00 0.05 61 GLU A CA 19
ATOM 27911 C C . GLU A 1 61 ? 5.786 7.312 -3.890 1.00 0.05 61 GLU A C 19
ATOM 27912 O O . GLU A 1 61 ? 4.784 7.224 -4.582 1.00 0.06 61 GLU A O 19
ATOM 27924 N N . LEU A 1 62 ? 6.131 6.379 -3.016 1.00 0.04 62 LEU A N 19
ATOM 27925 C CA . LEU A 1 62 ? 5.265 5.237 -2.750 1.00 0.03 62 LEU A CA 19
ATOM 27926 C C . LEU A 1 62 ? 3.994 5.685 -2.062 1.00 0.04 62 LEU A C 19
ATOM 27927 O O . LEU A 1 62 ? 2.896 5.285 -2.434 1.00 0.05 62 LEU A O 19
ATOM 27943 N N . ARG A 1 63 ? 4.165 6.499 -1.041 1.00 0.05 63 ARG A N 19
ATOM 27944 C CA . ARG A 1 63 ? 3.058 7.088 -0.330 1.00 0.06 63 ARG A CA 19
ATOM 27945 C C . ARG A 1 63 ? 2.196 7.810 -1.341 1.00 0.06 63 ARG A C 19
ATOM 27946 O O . ARG A 1 63 ? 0.974 7.681 -1.352 1.00 0.08 63 ARG A O 19
ATOM 27967 N N . ASP A 1 64 ? 2.876 8.534 -2.222 1.00 0.06 64 ASP A N 19
ATOM 27968 C CA . ASP A 1 64 ? 2.231 9.241 -3.308 1.00 0.07 64 ASP A CA 19
ATOM 27969 C C . ASP A 1 64 ? 1.466 8.264 -4.195 1.00 0.06 64 ASP A C 19
ATOM 27970 O O . ASP A 1 64 ? 0.346 8.544 -4.624 1.00 0.07 64 ASP A O 19
ATOM 27979 N N . HIS A 1 65 ? 2.076 7.102 -4.437 1.00 0.05 65 HIS A N 19
ATOM 27980 C CA . HIS A 1 65 ? 1.468 6.055 -5.239 1.00 0.05 65 HIS A CA 19
ATOM 27981 C C . HIS A 1 65 ? 0.188 5.541 -4.610 1.00 0.05 65 HIS A C 19
ATOM 27982 O O . HIS A 1 65 ? -0.806 5.394 -5.295 1.00 0.06 65 HIS A O 19
ATOM 27997 N N . LEU A 1 66 ? 0.207 5.276 -3.305 1.00 0.04 66 LEU A N 19
ATOM 27998 C CA . LEU A 1 66 ? -0.937 4.657 -2.637 1.00 0.04 66 LEU A CA 19
ATOM 27999 C C . LEU A 1 66 ? -2.155 5.563 -2.682 1.00 0.05 66 LEU A C 19
ATOM 28000 O O . LEU A 1 66 ? -3.279 5.105 -2.832 1.00 0.06 66 LEU A O 19
ATOM 28016 N N . GLN A 1 67 ? -1.920 6.850 -2.541 1.00 0.05 67 GLN A N 19
ATOM 28017 C CA . GLN A 1 67 ? -2.996 7.838 -2.567 1.00 0.07 67 GLN A CA 19
ATOM 28018 C C . GLN A 1 67 ? -3.487 8.033 -3.976 1.00 0.07 67 GLN A C 19
ATOM 28019 O O . GLN A 1 67 ? -4.655 8.303 -4.207 1.00 0.10 67 GLN A O 19
ATOM 28033 N N . THR A 1 68 ? -2.578 7.919 -4.911 1.00 0.06 68 THR A N 19
ATOM 28034 C CA . THR A 1 68 ? -2.905 7.947 -6.306 1.00 0.08 68 THR A CA 19
ATOM 28035 C C . THR A 1 68 ? -3.712 6.707 -6.663 1.00 0.07 68 THR A C 19
ATOM 28036 O O . THR A 1 68 ? -4.753 6.772 -7.315 1.00 0.09 68 THR A O 19
ATOM 28047 N N . ALA A 1 69 ? -3.200 5.589 -6.203 1.00 0.06 69 ALA A N 19
ATOM 28048 C CA . ALA A 1 69 ? -3.818 4.293 -6.373 1.00 0.07 69 ALA A CA 19
ATOM 28049 C C . ALA A 1 69 ? -5.212 4.226 -5.760 1.00 0.10 69 ALA A C 19
ATOM 28050 O O . ALA A 1 69 ? -6.167 3.839 -6.422 1.00 0.13 69 ALA A O 19
ATOM 28057 N N . THR A 1 70 ? -5.323 4.600 -4.496 1.00 0.10 70 THR A N 19
ATOM 28058 C CA . THR A 1 70 ? -6.570 4.425 -3.761 1.00 0.13 70 THR A CA 19
ATOM 28059 C C . THR A 1 70 ? -7.462 5.647 -3.884 1.00 0.14 70 THR A C 19
ATOM 28060 O O . THR A 1 70 ? -8.684 5.541 -4.016 1.00 0.16 70 THR A O 19
ATOM 28071 N N . GLY A 1 71 ? -6.827 6.803 -3.868 1.00 0.13 71 GLY A N 19
ATOM 28072 C CA . GLY A 1 71 ? -7.550 8.053 -3.865 1.00 0.15 71 GLY A CA 19
ATOM 28073 C C . GLY A 1 71 ? -7.722 8.584 -2.463 1.00 0.19 71 GLY A C 19
ATOM 28074 O O . GLY A 1 71 ? -8.266 9.668 -2.250 1.00 0.31 71 GLY A O 19
ATOM 28078 N N . LEU A 1 72 ? -7.221 7.827 -1.507 1.00 0.15 72 LEU A N 19
ATOM 28079 C CA . LEU A 1 72 ? -7.411 8.128 -0.104 1.00 0.17 72 LEU A CA 19
ATOM 28080 C C . LEU A 1 72 ? -6.255 8.984 0.401 1.00 0.17 72 LEU A C 19
ATOM 28081 O O . LEU A 1 72 ? -5.382 9.374 -0.376 1.00 0.18 72 LEU A O 19
ATOM 28097 N N . ASN A 1 73 ? -6.238 9.263 1.691 1.00 0.18 73 ASN A N 19
ATOM 28098 C CA . ASN A 1 73 ? -5.298 10.232 2.238 1.00 0.20 73 ASN A CA 19
ATOM 28099 C C . ASN A 1 73 ? -4.314 9.552 3.182 1.00 0.17 73 ASN A C 19
ATOM 28100 O O . ASN A 1 73 ? -4.619 9.316 4.353 1.00 0.24 73 ASN A O 19
ATOM 28111 N N . LEU A 1 74 ? -3.140 9.219 2.659 1.00 0.10 74 LEU A N 19
ATOM 28112 C CA . LEU A 1 74 ? -2.108 8.572 3.446 1.00 0.09 74 LEU A CA 19
ATOM 28113 C C . LEU A 1 74 ? -1.068 9.602 3.919 1.00 0.13 74 LEU A C 19
ATOM 28114 O O . LEU A 1 74 ? -1.330 10.804 3.873 1.00 0.17 74 LEU A O 19
ATOM 28130 N N . SER A 1 75 ? 0.115 9.152 4.354 1.00 0.15 75 SER A N 19
ATOM 28131 C CA . SER A 1 75 ? 1.026 10.042 5.080 1.00 0.22 75 SER A CA 19
ATOM 28132 C C . SER A 1 75 ? 2.486 9.826 4.668 1.00 0.15 75 SER A C 19
ATOM 28133 O O . SER A 1 75 ? 2.818 8.783 4.124 1.00 0.12 75 SER A O 19
ATOM 28141 N N . SER A 1 76 ? 3.354 10.797 4.931 1.00 0.21 76 SER A N 19
ATOM 28142 C CA . SER A 1 76 ? 4.749 10.727 4.484 1.00 0.22 76 SER A CA 19
ATOM 28143 C C . SER A 1 76 ? 5.477 9.494 5.043 1.00 0.18 76 SER A C 19
ATOM 28144 O O . SER A 1 76 ? 6.180 8.793 4.312 1.00 0.23 76 SER A O 19
ATOM 28152 N N . THR A 1 77 ? 5.261 9.206 6.320 1.00 0.15 77 THR A N 19
ATOM 28153 C CA . THR A 1 77 ? 5.936 8.099 6.994 1.00 0.13 77 THR A CA 19
ATOM 28154 C C . THR A 1 77 ? 5.001 6.908 7.082 1.00 0.10 77 THR A C 19
ATOM 28155 O O . THR A 1 77 ? 5.074 6.086 7.991 1.00 0.11 77 THR A O 19
ATOM 28166 N N . LEU A 1 78 ? 4.136 6.848 6.094 1.00 0.08 78 LEU A N 19
ATOM 28167 C CA . LEU A 1 78 ? 3.084 5.851 5.981 1.00 0.06 78 LEU A CA 19
ATOM 28168 C C . LEU A 1 78 ? 3.624 4.426 6.151 1.00 0.05 78 LEU A C 19
ATOM 28169 O O . LEU A 1 78 ? 3.199 3.689 7.042 1.00 0.06 78 LEU A O 19
ATOM 28185 N N . ILE A 1 79 ? 4.561 4.053 5.297 1.00 0.05 79 ILE A N 19
ATOM 28186 C CA . ILE A 1 79 ? 5.114 2.700 5.291 1.00 0.05 79 ILE A CA 19
ATOM 28187 C C . ILE A 1 79 ? 6.108 2.468 6.420 1.00 0.06 79 ILE A C 19
ATOM 28188 O O . ILE A 1 79 ? 6.764 1.428 6.481 1.00 0.07 79 ILE A O 19
ATOM 28204 N N . PHE A 1 80 ? 6.224 3.432 7.302 1.00 0.08 80 PHE A N 19
ATOM 28205 C CA . PHE A 1 80 ? 7.073 3.293 8.461 1.00 0.10 80 PHE A CA 19
ATOM 28206 C C . PHE A 1 80 ? 6.204 3.349 9.700 1.00 0.12 80 PHE A C 19
ATOM 28207 O O . PHE A 1 80 ? 6.626 3.007 10.806 1.00 0.19 80 PHE A O 19
ATOM 28224 N N . ASP A 1 81 ? 4.966 3.767 9.482 1.00 0.11 81 ASP A N 19
ATOM 28225 C CA . ASP A 1 81 ? 3.931 3.671 10.486 1.00 0.13 81 ASP A CA 19
ATOM 28226 C C . ASP A 1 81 ? 3.380 2.266 10.429 1.00 0.10 81 ASP A C 19
ATOM 28227 O O . ASP A 1 81 ? 3.047 1.648 11.439 1.00 0.12 81 ASP A O 19
ATOM 28236 N N . HIS A 1 82 ? 3.297 1.785 9.199 1.00 0.06 82 HIS A N 19
ATOM 28237 C CA . HIS A 1 82 ? 2.819 0.463 8.892 1.00 0.05 82 HIS A CA 19
ATOM 28238 C C . HIS A 1 82 ? 3.915 -0.259 8.137 1.00 0.05 82 HIS A C 19
ATOM 28239 O O . HIS A 1 82 ? 4.153 0.010 6.963 1.00 0.05 82 HIS A O 19
ATOM 28254 N N . PRO A 1 83 ? 4.592 -1.172 8.821 1.00 0.05 83 PRO A N 19
ATOM 28255 C CA . PRO A 1 83 ? 5.897 -1.690 8.402 1.00 0.06 83 PRO A CA 19
ATOM 28256 C C . PRO A 1 83 ? 5.895 -2.374 7.043 1.00 0.05 83 PRO A C 19
ATOM 28257 O O . PRO A 1 83 ? 6.833 -2.213 6.265 1.00 0.06 83 PRO A O 19
ATOM 28268 N N . THR A 1 84 ? 4.858 -3.134 6.754 1.00 0.04 84 THR A N 19
ATOM 28269 C CA . THR A 1 84 ? 4.838 -3.931 5.561 1.00 0.04 84 THR A CA 19
ATOM 28270 C C . THR A 1 84 ? 3.694 -3.518 4.670 1.00 0.03 84 THR A C 19
ATOM 28271 O O . THR A 1 84 ? 2.740 -2.899 5.131 1.00 0.03 84 THR A O 19
ATOM 28282 N N . PRO A 1 85 ? 3.775 -3.850 3.378 1.00 0.04 85 PRO A N 19
ATOM 28283 C CA . PRO A 1 85 ? 2.671 -3.644 2.448 1.00 0.03 85 PRO A CA 19
ATOM 28284 C C . PRO A 1 85 ? 1.434 -4.380 2.927 1.00 0.04 85 PRO A C 19
ATOM 28285 O O . PRO A 1 85 ? 0.317 -4.105 2.510 1.00 0.04 85 PRO A O 19
ATOM 28296 N N . HIS A 1 86 ? 1.664 -5.297 3.841 1.00 0.04 86 HIS A N 19
ATOM 28297 C CA . HIS A 1 86 ? 0.600 -6.022 4.504 1.00 0.04 86 HIS A CA 19
ATOM 28298 C C . HIS A 1 86 ? -0.077 -5.096 5.500 1.00 0.04 86 HIS A C 19
ATOM 28299 O O . HIS A 1 86 ? -1.298 -4.988 5.540 1.00 0.06 86 HIS A O 19
ATOM 28314 N N . ALA A 1 87 ? 0.753 -4.408 6.272 1.00 0.03 87 ALA A N 19
ATOM 28315 C CA . ALA A 1 87 ? 0.286 -3.507 7.313 1.00 0.03 87 ALA A CA 19
ATOM 28316 C C . ALA A 1 87 ? -0.271 -2.245 6.702 1.00 0.03 87 ALA A C 19
ATOM 28317 O O . ALA A 1 87 ? -1.072 -1.532 7.302 1.00 0.06 87 ALA A O 19
ATOM 28324 N N . VAL A 1 88 ? 0.168 -1.988 5.498 1.00 0.02 88 VAL A N 19
ATOM 28325 C CA . VAL A 1 88 ? -0.233 -0.812 4.772 1.00 0.03 88 VAL A CA 19
ATOM 28326 C C . VAL A 1 88 ? -1.521 -1.068 4.028 1.00 0.03 88 VAL A C 19
ATOM 28327 O O . VAL A 1 88 ? -2.430 -0.247 4.052 1.00 0.04 88 VAL A O 19
ATOM 28340 N N . ALA A 1 89 ? -1.600 -2.210 3.375 1.00 0.03 89 ALA A N 19
ATOM 28341 C CA . ALA A 1 89 ? -2.798 -2.567 2.645 1.00 0.04 89 ALA A CA 19
ATOM 28342 C C . ALA A 1 89 ? -3.991 -2.661 3.576 1.00 0.04 89 ALA A C 19
ATOM 28343 O O . ALA A 1 89 ? -5.075 -2.228 3.215 1.00 0.06 89 ALA A O 19
ATOM 28350 N N . GLU A 1 90 ? -3.798 -3.191 4.785 1.00 0.04 90 GLU A N 19
ATOM 28351 C CA . GLU A 1 90 ? -4.897 -3.249 5.740 1.00 0.05 90 GLU A CA 19
ATOM 28352 C C . GLU A 1 90 ? -5.163 -1.856 6.290 1.00 0.05 90 GLU A C 19
ATOM 28353 O O . GLU A 1 90 ? -6.281 -1.521 6.676 1.00 0.07 90 GLU A O 19
ATOM 28365 N N . HIS A 1 91 ? -4.114 -1.044 6.314 1.00 0.05 91 HIS A N 19
ATOM 28366 C CA . HIS A 1 91 ? -4.230 0.349 6.676 1.00 0.05 91 HIS A CA 19
ATOM 28367 C C . HIS A 1 91 ? -5.058 1.097 5.642 1.00 0.05 91 HIS A C 19
ATOM 28368 O O . HIS A 1 91 ? -5.646 2.140 5.931 1.00 0.06 91 HIS A O 19
ATOM 28383 N N . LEU A 1 92 ? -5.099 0.568 4.435 1.00 0.05 92 LEU A N 19
ATOM 28384 C CA . LEU A 1 92 ? -5.881 1.172 3.381 1.00 0.06 92 LEU A CA 19
ATOM 28385 C C . LEU A 1 92 ? -7.359 0.898 3.593 1.00 0.08 92 LEU A C 19
ATOM 28386 O O . LEU A 1 92 ? -8.199 1.601 3.055 1.00 0.12 92 LEU A O 19
ATOM 28402 N N . LEU A 1 93 ? -7.655 -0.076 4.451 1.00 0.08 93 LEU A N 19
ATOM 28403 C CA . LEU A 1 93 ? -9.040 -0.420 4.795 1.00 0.10 93 LEU A CA 19
ATOM 28404 C C . LEU A 1 93 ? -9.575 0.633 5.731 1.00 0.11 93 LEU A C 19
ATOM 28405 O O . LEU A 1 93 ? -10.764 0.950 5.744 1.00 0.13 93 LEU A O 19
ATOM 28421 N N . GLU A 1 94 ? -8.656 1.171 6.512 1.00 0.11 94 GLU A N 19
ATOM 28422 C CA . GLU A 1 94 ? -8.943 2.247 7.442 1.00 0.13 94 GLU A CA 19
ATOM 28423 C C . GLU A 1 94 ? -9.520 3.441 6.698 1.00 0.14 94 GLU A C 19
ATOM 28424 O O . GLU A 1 94 ? -10.319 4.208 7.234 1.00 0.17 94 GLU A O 19
ATO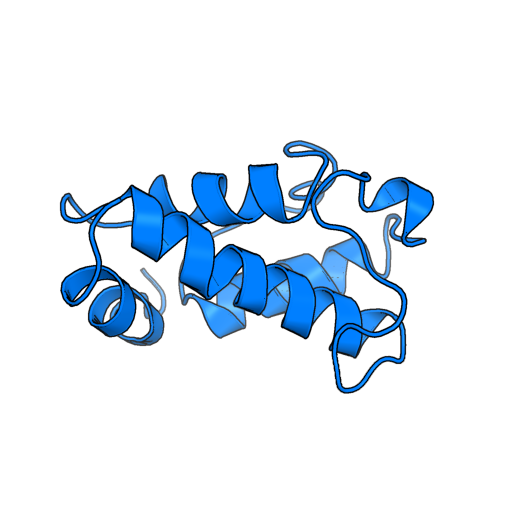M 28436 N N . GLN A 1 95 ? -9.106 3.578 5.448 1.00 0.12 95 GLN A N 19
ATOM 28437 C CA . GLN A 1 95 ? -9.484 4.698 4.620 1.00 0.14 95 GLN A CA 19
ATOM 28438 C C . GLN A 1 95 ? -10.827 4.434 3.945 1.00 0.15 95 GLN A C 19
ATOM 28439 O O . GLN A 1 95 ? -11.561 5.356 3.591 1.00 0.16 95 GLN A O 19
ATOM 28453 N N . ILE A 1 96 ? -11.136 3.158 3.794 1.00 0.16 96 ILE A N 19
ATOM 28454 C CA . ILE A 1 96 ? -12.268 2.705 3.011 1.00 0.19 96 ILE A CA 19
ATOM 28455 C C . ILE A 1 96 ? -13.602 3.021 3.682 1.00 0.24 96 ILE A C 19
ATOM 28456 O O . ILE A 1 96 ? -13.752 2.901 4.899 1.00 0.25 96 ILE A O 19
ATOM 28472 N N . PRO A 1 97 ? -14.577 3.435 2.866 1.00 0.27 97 PRO A N 19
ATOM 28473 C CA . PRO A 1 97 ? -15.884 3.924 3.319 1.00 0.33 97 PRO A CA 19
ATOM 28474 C C . PRO A 1 97 ? -16.846 2.817 3.768 1.00 0.35 97 PRO A C 19
ATOM 28475 O O . PRO A 1 97 ? -17.719 2.392 3.007 1.00 0.36 97 PRO A O 19
ATOM 28486 N N . GLY A 1 98 ? -16.681 2.349 4.996 1.00 0.36 98 GLY A N 19
ATOM 28487 C CA . GLY A 1 98 ? -17.621 1.397 5.578 1.00 0.39 98 GLY A CA 19
ATOM 28488 C C . GLY A 1 98 ? -17.407 -0.033 5.114 1.00 0.38 98 GLY A C 19
ATOM 28489 O O . GLY A 1 98 ? -17.284 -0.945 5.930 1.00 0.42 98 GLY A O 19
ATOM 28493 N N . ILE A 1 99 ? -17.377 -0.223 3.802 1.00 0.34 99 ILE A N 19
ATOM 28494 C CA . ILE A 1 99 ? -17.177 -1.541 3.198 1.00 0.34 99 ILE A CA 19
ATOM 28495 C C . ILE A 1 99 ? -15.879 -2.191 3.659 1.00 0.37 99 ILE A C 19
ATOM 28496 O O . ILE A 1 99 ? -15.766 -3.417 3.703 1.00 0.59 99 ILE A O 19
ATOM 28512 N N . GLY A 1 100 ? -14.898 -1.368 3.982 1.00 0.26 100 GLY A N 19
ATOM 28513 C CA . GLY A 1 100 ? -13.614 -1.871 4.388 1.00 0.28 100 GLY A CA 19
ATOM 28514 C C . GLY A 1 100 ? -13.414 -1.746 5.880 1.00 0.56 100 GLY A C 19
ATOM 28515 O O . GLY A 1 100 ? -13.994 -0.816 6.481 1.00 1.33 100 GLY A O 19
ATOM 28520 N N . GLY A 1 1 ? -6.888 15.388 -2.282 1.00 4.26 1 GLY A N 20
ATOM 28521 C CA . GLY A 1 1 ? -6.700 13.922 -2.381 1.00 3.40 1 GLY A CA 20
ATOM 28522 C C . GLY A 1 1 ? -7.793 13.162 -1.662 1.00 2.51 1 GLY A C 20
ATOM 28523 O O . GLY A 1 1 ? -7.595 12.685 -0.546 1.00 2.92 1 GLY A O 20
ATOM 28529 N N . SER A 1 2 ? -8.956 13.061 -2.290 1.00 1.84 2 SER A N 20
ATOM 28530 C CA . SER A 1 2 ? -10.078 12.354 -1.696 1.00 1.44 2 SER A CA 20
ATOM 28531 C C . SER A 1 2 ? -10.981 11.781 -2.784 1.00 1.14 2 SER A C 20
ATOM 28532 O O . SER A 1 2 ? -12.198 11.977 -2.773 1.00 1.80 2 SER A O 20
ATOM 28540 N N . THR A 1 3 ? -10.372 11.092 -3.736 1.00 0.93 3 THR A N 20
ATOM 28541 C CA . THR A 1 3 ? -11.117 10.399 -4.772 1.00 0.78 3 THR A CA 20
ATOM 28542 C C . THR A 1 3 ? -11.853 9.197 -4.187 1.00 0.84 3 THR A C 20
ATOM 28543 O O . THR A 1 3 ? -13.083 9.162 -4.163 1.00 1.82 3 THR A O 20
ATOM 28554 N N . ALA A 1 4 ? -11.071 8.227 -3.714 1.00 0.63 4 ALA A N 20
ATOM 28555 C CA . ALA A 1 4 ? -11.576 7.007 -3.086 1.00 0.52 4 ALA A CA 20
ATOM 28556 C C . ALA A 1 4 ? -12.323 6.095 -4.054 1.00 0.42 4 ALA A C 20
ATOM 28557 O O . ALA A 1 4 ? -11.912 4.957 -4.241 1.00 0.34 4 ALA A O 20
ATOM 28564 N N . THR A 1 5 ? -13.401 6.597 -4.657 1.00 0.48 5 THR A N 20
ATOM 28565 C CA . THR A 1 5 ? -14.272 5.825 -5.561 1.00 0.48 5 THR A CA 20
ATOM 28566 C C . THR A 1 5 ? -13.489 4.946 -6.537 1.00 0.39 5 THR A C 20
ATOM 28567 O O . THR A 1 5 ? -13.949 3.877 -6.920 1.00 0.42 5 THR A O 20
ATOM 28578 N N . LEU A 1 6 ? -12.303 5.391 -6.906 1.00 0.30 6 LEU A N 20
ATOM 28579 C CA . LEU A 1 6 ? -11.418 4.619 -7.761 1.00 0.23 6 LEU A CA 20
ATOM 28580 C C . LEU A 1 6 ? -11.148 3.236 -7.174 1.00 0.22 6 LEU A C 20
ATOM 28581 O O . LEU A 1 6 ? -11.435 2.212 -7.797 1.00 0.31 6 LEU A O 20
ATOM 28597 N N . LEU A 1 7 ? -10.592 3.212 -5.977 1.00 0.16 7 LEU A N 20
ATOM 28598 C CA . LEU A 1 7 ? -10.283 1.959 -5.318 1.00 0.15 7 LEU A CA 20
ATOM 28599 C C . LEU A 1 7 ? -11.476 1.466 -4.531 1.00 0.20 7 LEU A C 20
ATOM 28600 O O . LEU A 1 7 ? -11.693 0.277 -4.398 1.00 0.22 7 LEU A O 20
ATOM 28616 N N . THR A 1 8 ? -12.249 2.394 -4.023 1.00 0.24 8 THR A N 20
ATOM 28617 C CA . THR A 1 8 ? -13.420 2.080 -3.215 1.00 0.31 8 THR A CA 20
ATOM 28618 C C . THR A 1 8 ? -14.395 1.177 -3.976 1.00 0.35 8 THR A C 20
ATOM 28619 O O . THR A 1 8 ? -15.022 0.291 -3.391 1.00 0.38 8 THR A O 20
ATOM 28630 N N . SER A 1 9 ? -14.472 1.370 -5.288 1.00 0.36 9 SER A N 20
ATOM 28631 C CA . SER A 1 9 ? -15.289 0.524 -6.144 1.00 0.42 9 SER A CA 20
ATOM 28632 C C . SER A 1 9 ? -14.733 -0.908 -6.187 1.00 0.39 9 SER A C 20
ATOM 28633 O O . SER A 1 9 ? -15.450 -1.859 -6.510 1.00 0.43 9 SER A O 20
ATOM 28641 N N . LYS A 1 10 ? -13.453 -1.046 -5.849 1.00 0.33 10 LYS A N 20
ATOM 28642 C CA . LYS A 1 10 ? -12.820 -2.349 -5.680 1.00 0.31 10 LYS A CA 20
ATOM 28643 C C . LYS A 1 10 ? -13.268 -2.971 -4.370 1.00 0.28 10 LYS A C 20
ATOM 28644 O O . LYS A 1 10 ? -13.876 -4.037 -4.354 1.00 0.29 10 LYS A O 20
ATOM 28663 N N . LEU A 1 11 ? -12.976 -2.271 -3.273 1.00 0.24 11 LEU A N 20
ATOM 28664 C CA . LEU A 1 11 ? -13.208 -2.799 -1.926 1.00 0.23 11 LEU A CA 20
ATOM 28665 C C . LEU A 1 11 ? -14.673 -3.112 -1.688 1.00 0.27 11 LEU A C 20
ATOM 28666 O O . LEU A 1 11 ? -15.003 -3.972 -0.873 1.00 0.28 11 LEU A O 20
ATOM 28682 N N . ALA A 1 12 ? -15.542 -2.415 -2.397 1.00 0.30 12 ALA A N 20
ATOM 28683 C CA . ALA A 1 12 ? -16.976 -2.671 -2.323 1.00 0.35 12 ALA A CA 20
ATOM 28684 C C . ALA A 1 12 ? -17.285 -4.119 -2.700 1.00 0.36 12 ALA A C 20
ATOM 28685 O O . ALA A 1 12 ? -18.261 -4.705 -2.231 1.00 0.40 12 ALA A O 20
ATOM 28692 N N . GLY A 1 13 ? -16.430 -4.686 -3.540 1.00 0.35 13 GLY A N 20
ATOM 28693 C CA . GLY A 1 13 ? -16.600 -6.053 -3.979 1.00 0.37 13 GLY A CA 20
ATOM 28694 C C . GLY A 1 13 ? -15.914 -7.056 -3.065 1.00 0.34 13 GLY A C 20
ATOM 28695 O O . GLY A 1 13 ? -16.116 -8.261 -3.202 1.00 0.38 13 GLY A O 20
ATOM 28699 N N . LEU A 1 14 ? -15.105 -6.565 -2.132 1.00 0.29 14 LEU A N 20
ATOM 28700 C CA . LEU A 1 14 ? -14.381 -7.425 -1.218 1.00 0.26 14 LEU A CA 20
ATOM 28701 C C . LEU A 1 14 ? -14.980 -7.404 0.160 1.00 0.26 14 LEU A C 20
ATOM 28702 O O . LEU A 1 14 ? -15.935 -6.683 0.451 1.00 0.29 14 LEU A O 20
ATOM 28718 N N . THR A 1 15 ? -14.396 -8.225 0.988 1.00 0.25 15 THR A N 20
ATOM 28719 C CA . THR A 1 15 ? -14.577 -8.152 2.409 1.00 0.26 15 THR A CA 20
ATOM 28720 C C . THR A 1 15 ? -13.326 -7.505 2.955 1.00 0.24 15 THR A C 20
ATOM 28721 O O . THR A 1 15 ? -12.339 -7.445 2.229 1.00 0.21 15 THR A O 20
ATOM 28732 N N . ALA A 1 16 ? -13.341 -7.027 4.189 1.00 0.26 16 ALA A N 20
ATOM 28733 C CA . ALA A 1 16 ? -12.178 -6.336 4.748 1.00 0.26 16 ALA A CA 20
ATOM 28734 C C . ALA A 1 16 ? -10.890 -7.105 4.470 1.00 0.23 16 ALA A C 20
ATOM 28735 O O . ALA A 1 16 ? -9.877 -6.518 4.115 1.00 0.23 16 ALA A O 20
ATOM 28742 N N . THR A 1 17 ? -10.964 -8.424 4.571 1.00 0.24 17 THR A N 20
ATOM 28743 C CA . THR A 1 17 ? -9.823 -9.290 4.338 1.00 0.24 17 THR A CA 20
ATOM 28744 C C . THR A 1 17 ? -9.366 -9.257 2.876 1.00 0.22 17 THR A C 20
ATOM 28745 O O . THR A 1 17 ? -8.173 -9.159 2.596 1.00 0.28 17 THR A O 20
ATOM 28756 N N . GLU A 1 18 ? -10.304 -9.333 1.944 1.00 0.20 18 GLU A N 20
ATOM 28757 C CA . GLU A 1 18 ? -9.974 -9.295 0.542 1.00 0.19 18 GLU A CA 20
ATOM 28758 C C . GLU A 1 18 ? -9.562 -7.890 0.132 1.00 0.17 18 GLU A C 20
ATOM 28759 O O . GLU A 1 18 ? -8.784 -7.707 -0.800 1.00 0.16 18 GLU A O 20
ATOM 28771 N N . GLN A 1 19 ? -10.091 -6.903 0.841 1.00 0.16 19 GLN A N 20
ATOM 28772 C CA . GLN A 1 19 ? -9.687 -5.520 0.655 1.00 0.16 19 GLN A CA 20
ATOM 28773 C C . GLN A 1 19 ? -8.222 -5.365 1.019 1.00 0.15 19 GLN A C 20
ATOM 28774 O O . GLN A 1 19 ? -7.495 -4.572 0.425 1.00 0.17 19 GLN A O 20
ATOM 28788 N N . ARG A 1 20 ? -7.800 -6.134 2.009 1.00 0.18 20 ARG A N 20
ATOM 28789 C CA . ARG A 1 20 ? -6.382 -6.240 2.325 1.00 0.22 20 ARG A CA 20
ATOM 28790 C C . ARG A 1 20 ? -5.659 -6.853 1.148 1.00 0.18 20 ARG A C 20
ATOM 28791 O O . ARG A 1 20 ? -4.690 -6.304 0.646 1.00 0.24 20 ARG A O 20
ATOM 28812 N N . ALA A 1 21 ? -6.183 -7.983 0.699 1.00 0.19 21 ALA A N 20
ATOM 28813 C CA . ALA A 1 21 ? -5.547 -8.789 -0.340 1.00 0.19 21 ALA A CA 20
ATOM 28814 C C . ALA A 1 21 ? -5.329 -8.014 -1.631 1.00 0.16 21 ALA A C 20
ATOM 28815 O O . ALA A 1 21 ? -4.306 -8.176 -2.296 1.00 0.19 21 ALA A O 20
ATOM 28822 N N . VAL A 1 22 ? -6.286 -7.177 -1.986 1.00 0.12 22 VAL A N 20
ATOM 28823 C CA . VAL A 1 22 ? -6.232 -6.463 -3.251 1.00 0.12 22 VAL A CA 20
ATOM 28824 C C . VAL A 1 22 ? -5.156 -5.383 -3.262 1.00 0.08 22 VAL A C 20
ATOM 28825 O O . VAL A 1 22 ? -4.452 -5.229 -4.258 1.00 0.10 22 VAL A O 20
ATOM 28838 N N . THR A 1 23 ? -5.010 -4.627 -2.185 1.00 0.06 23 THR A N 20
ATOM 28839 C CA . THR A 1 23 ? -3.936 -3.654 -2.150 1.00 0.04 23 THR A CA 20
ATOM 28840 C C . THR A 1 23 ? -2.693 -4.193 -1.480 1.00 0.05 23 THR A C 20
ATOM 28841 O O . THR A 1 23 ? -1.646 -3.600 -1.587 1.00 0.11 23 THR A O 20
ATOM 28852 N N . ARG A 1 24 ? -2.774 -5.349 -0.846 1.00 0.04 24 ARG A N 20
ATOM 28853 C CA . ARG A 1 24 ? -1.558 -6.064 -0.465 1.00 0.05 24 ARG A CA 20
ATOM 28854 C C . ARG A 1 24 ? -0.855 -6.473 -1.750 1.00 0.08 24 ARG A C 20
ATOM 28855 O O . ARG A 1 24 ? 0.292 -6.912 -1.764 1.00 0.17 24 ARG A O 20
ATOM 28876 N N . LYS A 1 25 ? -1.595 -6.298 -2.828 1.00 0.05 25 LYS A N 20
ATOM 28877 C CA . LYS A 1 25 ? -1.135 -6.490 -4.162 1.00 0.08 25 LYS A CA 20
ATOM 28878 C C . LYS A 1 25 ? -0.840 -5.113 -4.788 1.00 0.07 25 LYS A C 20
ATOM 28879 O O . LYS A 1 25 ? 0.110 -4.965 -5.554 1.00 0.11 25 LYS A O 20
ATOM 28898 N N . LEU A 1 26 ? -1.648 -4.098 -4.435 1.00 0.04 26 LEU A N 20
ATOM 28899 C CA . LEU A 1 26 ? -1.462 -2.735 -4.943 1.00 0.04 26 LEU A CA 20
ATOM 28900 C C . LEU A 1 26 ? -0.267 -2.029 -4.297 1.00 0.04 26 LEU A C 20
ATOM 28901 O O . LEU A 1 26 ? 0.606 -1.553 -5.012 1.00 0.04 26 LEU A O 20
ATOM 28917 N N . VAL A 1 27 ? -0.221 -1.945 -2.962 1.00 0.04 27 VAL A N 20
ATOM 28918 C CA . VAL A 1 27 ? 0.902 -1.284 -2.290 1.00 0.04 27 VAL A CA 20
ATOM 28919 C C . VAL A 1 27 ? 2.203 -1.945 -2.725 1.00 0.05 27 VAL A C 20
ATOM 28920 O O . VAL A 1 27 ? 3.234 -1.297 -2.900 1.00 0.05 27 VAL A O 20
ATOM 28933 N N . LEU A 1 28 ? 2.100 -3.244 -2.930 1.00 0.05 28 LEU A N 20
ATOM 28934 C CA . LEU A 1 28 ? 3.176 -4.053 -3.436 1.00 0.05 28 LEU A CA 20
ATOM 28935 C C . LEU A 1 28 ? 3.584 -3.567 -4.817 1.00 0.05 28 LEU A C 20
ATOM 28936 O O . LEU A 1 28 ? 4.753 -3.316 -5.089 1.00 0.06 28 LEU A O 20
ATOM 28952 N N . ASP A 1 29 ? 2.589 -3.393 -5.663 1.00 0.04 29 ASP A N 20
ATOM 28953 C CA . ASP A 1 29 ? 2.793 -2.989 -7.049 1.00 0.05 29 ASP A CA 20
ATOM 28954 C C . ASP A 1 29 ? 3.383 -1.593 -7.105 1.00 0.03 29 ASP A C 20
ATOM 28955 O O . ASP A 1 29 ? 4.271 -1.303 -7.903 1.00 0.04 29 ASP A O 20
ATOM 28964 N N . GLN A 1 30 ? 2.860 -0.729 -6.254 1.00 0.03 30 GLN A N 20
ATOM 28965 C CA . GLN A 1 30 ? 3.340 0.630 -6.141 1.00 0.03 30 GLN A CA 20
ATOM 28966 C C . GLN A 1 30 ? 4.775 0.663 -5.687 1.00 0.03 30 GLN A C 20
ATOM 28967 O O . GLN A 1 30 ? 5.603 1.350 -6.275 1.00 0.04 30 GLN A O 20
ATOM 28981 N N . ALA A 1 31 ? 5.053 -0.097 -4.645 1.00 0.02 31 ALA A N 20
ATOM 28982 C CA . ALA A 1 31 ? 6.398 -0.198 -4.092 1.00 0.03 31 ALA A CA 20
ATOM 28983 C C . ALA A 1 31 ? 7.340 -0.708 -5.149 1.00 0.03 31 ALA A C 20
ATOM 28984 O O . ALA A 1 31 ? 8.512 -0.340 -5.211 1.00 0.04 31 ALA A O 20
ATOM 28991 N N . ALA A 1 32 ? 6.786 -1.542 -5.997 1.00 0.03 32 ALA A N 20
ATOM 28992 C CA . ALA A 1 32 ? 7.495 -2.096 -7.110 1.00 0.04 32 ALA A CA 20
ATOM 28993 C C . ALA A 1 32 ? 7.823 -0.997 -8.102 1.00 0.05 32 ALA A C 20
ATOM 28994 O O . ALA A 1 32 ? 8.958 -0.873 -8.548 1.00 0.07 32 ALA A O 20
ATOM 29001 N N . SER A 1 33 ? 6.832 -0.171 -8.394 1.00 0.05 33 SER A N 20
ATOM 29002 C CA . SER A 1 33 ? 6.996 0.945 -9.312 1.00 0.07 33 SER A CA 20
ATOM 29003 C C . SER A 1 33 ? 8.107 1.870 -8.824 1.00 0.06 33 SER A C 20
ATOM 29004 O O . SER A 1 33 ? 8.880 2.416 -9.615 1.00 0.08 33 SER A O 20
ATOM 29012 N N . VAL A 1 34 ? 8.167 2.031 -7.512 1.00 0.04 34 VAL A N 20
ATOM 29013 C CA . VAL A 1 34 ? 9.174 2.852 -6.880 1.00 0.04 34 VAL A CA 20
ATOM 29014 C C . VAL A 1 34 ? 10.530 2.238 -7.061 1.00 0.05 34 VAL A C 20
ATOM 29015 O O . VAL A 1 34 ? 11.424 2.799 -7.697 1.00 0.07 34 VAL A O 20
ATOM 29028 N N . LEU A 1 35 ? 10.647 1.059 -6.491 1.00 0.04 35 LEU A N 20
ATOM 29029 C CA . LEU A 1 35 ? 11.901 0.365 -6.369 1.00 0.06 35 LEU A CA 20
ATOM 29030 C C . LEU A 1 35 ? 12.556 0.059 -7.711 1.00 0.08 35 LEU A C 20
ATOM 29031 O O . LEU A 1 35 ? 13.780 0.010 -7.806 1.00 0.12 35 LEU A O 20
ATOM 29047 N N . GLY A 1 36 ? 11.756 -0.144 -8.746 1.00 0.08 36 GLY A N 20
ATOM 29048 C CA . GLY A 1 36 ? 12.327 -0.442 -10.041 1.00 0.11 36 GLY A CA 20
ATOM 29049 C C . GLY A 1 36 ? 11.722 -1.671 -10.664 1.00 0.13 36 GLY A C 20
ATOM 29050 O O . GLY A 1 36 ? 12.234 -2.205 -11.644 1.00 0.17 36 GLY A O 20
ATOM 29054 N N . TYR A 1 37 ? 10.625 -2.110 -10.096 1.00 0.11 37 TYR A N 20
ATOM 29055 C CA . TYR A 1 37 ? 10.031 -3.378 -10.453 1.00 0.14 37 TYR A CA 20
ATOM 29056 C C . TYR A 1 37 ? 8.833 -3.185 -11.366 1.00 0.17 37 TYR A C 20
ATOM 29057 O O . TYR A 1 37 ? 8.270 -2.093 -11.454 1.00 0.24 37 TYR A O 20
ATOM 29075 N N . ALA A 1 38 ? 8.439 -4.259 -12.026 1.00 0.21 38 ALA A N 20
ATOM 29076 C CA . ALA A 1 38 ? 7.285 -4.243 -12.906 1.00 0.24 38 ALA A CA 20
ATOM 29077 C C . ALA A 1 38 ? 6.366 -5.422 -12.613 1.00 0.23 38 ALA A C 20
ATOM 29078 O O . ALA A 1 38 ? 5.315 -5.577 -13.234 1.00 0.26 38 ALA A O 20
ATOM 29085 N N . SER A 1 39 ? 6.766 -6.248 -11.657 1.00 0.21 39 SER A N 20
ATOM 29086 C CA . SER A 1 39 ? 6.039 -7.467 -11.349 1.00 0.23 39 SER A CA 20
ATOM 29087 C C . SER A 1 39 ? 6.267 -7.864 -9.885 1.00 0.20 39 SER A C 20
ATOM 29088 O O . SER A 1 39 ? 6.197 -9.039 -9.525 1.00 0.25 39 SER A O 20
ATOM 29096 N N . THR A 1 40 ? 6.525 -6.853 -9.044 1.00 0.14 40 THR A N 20
ATOM 29097 C CA . THR A 1 40 ? 6.798 -7.050 -7.611 1.00 0.13 40 THR A CA 20
ATOM 29098 C C . THR A 1 40 ? 7.789 -8.191 -7.371 1.00 0.16 40 THR A C 20
ATOM 29099 O O . THR A 1 40 ? 7.563 -9.060 -6.531 1.00 0.22 40 THR A O 20
ATOM 29110 N N . GLU A 1 41 ? 8.891 -8.150 -8.109 1.00 0.21 41 GLU A N 20
ATOM 29111 C CA . GLU A 1 41 ? 9.873 -9.236 -8.127 1.00 0.26 41 GLU A CA 20
ATOM 29112 C C . GLU A 1 41 ? 10.441 -9.552 -6.738 1.00 0.25 41 GLU A C 20
ATOM 29113 O O . GLU A 1 41 ? 10.172 -10.615 -6.181 1.00 0.40 41 GLU A O 20
ATOM 29125 N N . SER A 1 42 ? 11.200 -8.630 -6.175 1.00 0.27 42 SER A N 20
ATOM 29126 C CA . SER A 1 42 ? 11.925 -8.888 -4.944 1.00 0.32 42 SER A CA 20
ATOM 29127 C C . SER A 1 42 ? 11.291 -8.175 -3.759 1.00 0.28 42 SER A C 20
ATOM 29128 O O . SER A 1 42 ? 11.982 -7.646 -2.890 1.00 0.41 42 SER A O 20
ATOM 29136 N N . LEU A 1 43 ? 9.973 -8.151 -3.737 1.00 0.16 43 LEU A N 20
ATOM 29137 C CA . LEU A 1 43 ? 9.251 -7.538 -2.642 1.00 0.12 43 LEU A CA 20
ATOM 29138 C C . LEU A 1 43 ? 8.791 -8.569 -1.634 1.00 0.13 43 LEU A C 20
ATOM 29139 O O . LEU A 1 43 ? 8.807 -9.772 -1.898 1.00 0.19 43 LEU A O 20
ATOM 29155 N N . ASP A 1 44 ? 8.368 -8.080 -0.487 1.00 0.10 44 ASP A N 20
ATOM 29156 C CA . ASP A 1 44 ? 7.850 -8.929 0.564 1.00 0.12 44 ASP A CA 20
ATOM 29157 C C . ASP A 1 44 ? 6.726 -8.204 1.270 1.00 0.12 44 ASP A C 20
ATOM 29158 O O . ASP A 1 44 ? 6.835 -7.013 1.556 1.00 0.19 44 ASP A O 20
ATOM 29167 N N . THR A 1 45 ? 5.647 -8.907 1.543 1.00 0.09 45 THR A N 20
ATOM 29168 C CA . THR A 1 45 ? 4.548 -8.330 2.286 1.00 0.08 45 THR A CA 20
ATOM 29169 C C . THR A 1 45 ? 4.709 -8.629 3.765 1.00 0.08 45 THR A C 20
ATOM 29170 O O . THR A 1 45 ? 3.987 -8.100 4.604 1.00 0.11 45 THR A O 20
ATOM 29181 N N . HIS A 1 46 ? 5.677 -9.480 4.071 1.00 0.07 46 HIS A N 20
ATOM 29182 C CA . HIS A 1 46 ? 5.950 -9.871 5.440 1.00 0.08 46 HIS A CA 20
ATOM 29183 C C . HIS A 1 46 ? 7.195 -9.156 5.955 1.00 0.08 46 HIS A C 20
ATOM 29184 O O . HIS A 1 46 ? 7.606 -9.353 7.100 1.00 0.12 46 HIS A O 20
ATOM 29199 N N . GLU A 1 47 ? 7.802 -8.336 5.105 1.00 0.08 47 GLU A N 20
ATOM 29200 C CA . GLU A 1 47 ? 9.000 -7.601 5.476 1.00 0.08 47 GLU A CA 20
ATOM 29201 C C . GLU A 1 47 ? 8.749 -6.112 5.279 1.00 0.07 47 GLU A C 20
ATOM 29202 O O . GLU A 1 47 ? 7.950 -5.718 4.426 1.00 0.07 47 GLU A O 20
ATOM 29214 N N . SER A 1 48 ? 9.410 -5.295 6.076 1.00 0.07 48 SER A N 20
ATOM 29215 C CA . SER A 1 48 ? 9.105 -3.879 6.129 1.00 0.07 48 SER A CA 20
ATOM 29216 C C . SER A 1 48 ? 9.810 -3.130 5.008 1.00 0.06 48 SER A C 20
ATOM 29217 O O . SER A 1 48 ? 10.914 -3.493 4.610 1.00 0.09 48 SER A O 20
ATOM 29225 N N . PHE A 1 49 ? 9.151 -2.074 4.519 1.00 0.05 49 PHE A N 20
ATOM 29226 C CA . PHE A 1 49 ? 9.650 -1.248 3.408 1.00 0.05 49 PHE A CA 20
ATOM 29227 C C . PHE A 1 49 ? 11.059 -0.754 3.657 1.00 0.06 49 PHE A C 20
ATOM 29228 O O . PHE A 1 49 ? 11.785 -0.440 2.716 1.00 0.06 49 PHE A O 20
ATOM 29245 N N . LYS A 1 50 ? 11.404 -0.622 4.923 1.00 0.07 50 LYS A N 20
ATOM 29246 C CA . LYS A 1 50 ? 12.777 -0.400 5.329 1.00 0.09 50 LYS A CA 20
ATOM 29247 C C . LYS A 1 50 ? 13.700 -1.317 4.557 1.00 0.09 50 LYS A C 20
ATOM 29248 O O . LYS A 1 50 ? 14.616 -0.874 3.868 1.00 0.13 50 LYS A O 20
ATOM 29267 N N . ASP A 1 51 ? 13.422 -2.597 4.661 1.00 0.10 51 ASP A N 20
ATOM 29268 C CA . ASP A 1 51 ? 14.240 -3.614 4.022 1.00 0.12 51 ASP A CA 20
ATOM 29269 C C . ASP A 1 51 ? 14.089 -3.549 2.500 1.00 0.12 51 ASP A C 20
ATOM 29270 O O . ASP A 1 51 ? 14.992 -3.924 1.758 1.00 0.20 51 ASP A O 20
ATOM 29279 N N . LEU A 1 52 ? 12.946 -3.040 2.049 1.00 0.08 52 LEU A N 20
ATOM 29280 C CA . LEU A 1 52 ? 12.663 -2.888 0.625 1.00 0.07 52 LEU A CA 20
ATOM 29281 C C . LEU A 1 52 ? 13.498 -1.761 0.045 1.00 0.08 52 LEU A C 20
ATOM 29282 O O . LEU A 1 52 ? 13.667 -1.648 -1.169 1.00 0.11 52 LEU A O 20
ATOM 29298 N N . GLY A 1 53 ? 14.013 -0.926 0.929 1.00 0.06 53 GLY A N 20
ATOM 29299 C CA . GLY A 1 53 ? 14.903 0.125 0.521 1.00 0.06 53 GLY A CA 20
ATOM 29300 C C . GLY A 1 53 ? 14.275 1.500 0.578 1.00 0.07 53 GLY A C 20
ATOM 29301 O O . GLY A 1 53 ? 14.853 2.464 0.075 1.00 0.12 53 GLY A O 20
ATOM 29305 N N . PHE A 1 54 ? 13.093 1.611 1.177 1.00 0.05 54 PHE A N 20
ATOM 29306 C CA . PHE A 1 54 ? 12.420 2.896 1.250 1.00 0.05 54 PHE A CA 20
ATOM 29307 C C . PHE A 1 54 ? 13.058 3.837 2.267 1.00 0.07 54 PHE A C 20
ATOM 29308 O O . PHE A 1 54 ? 13.736 3.409 3.203 1.00 0.12 54 PHE A O 20
ATOM 29325 N N . ASP A 1 55 ? 12.821 5.126 2.053 1.00 0.08 55 ASP A N 20
ATOM 29326 C CA . ASP A 1 55 ? 13.441 6.195 2.828 1.00 0.12 55 ASP A CA 20
ATOM 29327 C C . ASP A 1 55 ? 12.617 7.472 2.720 1.00 0.09 55 ASP A C 20
ATOM 29328 O O . ASP A 1 55 ? 11.470 7.434 2.280 1.00 0.08 55 ASP A O 20
ATOM 29337 N N . SER A 1 56 ? 13.218 8.605 3.079 1.00 0.12 56 SER A N 20
ATOM 29338 C CA . SER A 1 56 ? 12.547 9.900 2.984 1.00 0.13 56 SER A CA 20
ATOM 29339 C C . SER A 1 56 ? 12.546 10.420 1.538 1.00 0.12 56 SER A C 20
ATOM 29340 O O . SER A 1 56 ? 12.579 11.623 1.290 1.00 0.14 56 SER A O 20
ATOM 29348 N N . LEU A 1 57 ? 12.474 9.484 0.601 1.00 0.11 57 LEU A N 20
ATOM 29349 C CA . LEU A 1 57 ? 12.428 9.763 -0.823 1.00 0.11 57 LEU A CA 20
ATOM 29350 C C . LEU A 1 57 ? 11.465 8.804 -1.507 1.00 0.08 57 LEU A C 20
ATOM 29351 O O . LEU A 1 57 ? 10.444 9.206 -2.066 1.00 0.08 57 LEU A O 20
ATOM 29367 N N . THR A 1 58 ? 11.803 7.524 -1.441 1.00 0.06 58 THR A N 20
ATOM 29368 C CA . THR A 1 58 ? 11.036 6.480 -2.103 1.00 0.05 58 THR A CA 20
ATOM 29369 C C . THR A 1 58 ? 9.700 6.245 -1.422 1.00 0.04 58 THR A C 20
ATOM 29370 O O . THR A 1 58 ? 8.676 6.086 -2.086 1.00 0.04 58 THR A O 20
ATOM 29381 N N . ALA A 1 59 ? 9.708 6.216 -0.096 1.00 0.04 59 ALA A N 20
ATOM 29382 C CA . ALA A 1 59 ? 8.482 6.082 0.667 1.00 0.04 59 ALA A CA 20
ATOM 29383 C C . ALA A 1 59 ? 7.518 7.183 0.298 1.00 0.04 59 ALA A C 20
ATOM 29384 O O . ALA A 1 59 ? 6.310 6.999 0.307 1.00 0.05 59 ALA A O 20
ATOM 29391 N N . LEU A 1 60 ? 8.081 8.331 -0.022 1.00 0.05 60 LEU A N 20
ATOM 29392 C CA . LEU A 1 60 ? 7.318 9.508 -0.371 1.00 0.07 60 LEU A CA 20
ATOM 29393 C C . LEU A 1 60 ? 6.577 9.310 -1.680 1.00 0.06 60 LEU A C 20
ATOM 29394 O O . LEU A 1 60 ? 5.386 9.604 -1.765 1.00 0.07 60 LEU A O 20
ATOM 29410 N N . GLU A 1 61 ? 7.265 8.787 -2.688 1.00 0.05 61 GLU A N 20
ATOM 29411 C CA . GLU A 1 61 ? 6.621 8.525 -3.967 1.00 0.05 61 GLU A CA 20
ATOM 29412 C C . GLU A 1 61 ? 5.754 7.282 -3.886 1.00 0.05 61 GLU A C 20
ATOM 29413 O O . GLU A 1 61 ? 4.777 7.163 -4.607 1.00 0.06 61 GLU A O 20
ATOM 29425 N N . LEU A 1 62 ? 6.111 6.358 -3.008 1.00 0.04 62 LEU A N 20
ATOM 29426 C CA . LEU A 1 62 ? 5.271 5.194 -2.755 1.00 0.03 62 LEU A CA 20
ATOM 29427 C C . LEU A 1 62 ? 3.988 5.611 -2.073 1.00 0.04 62 LEU A C 20
ATOM 29428 O O . LEU A 1 62 ? 2.902 5.193 -2.457 1.00 0.05 62 LEU A O 20
ATOM 29444 N N . ARG A 1 63 ? 4.139 6.424 -1.048 1.00 0.05 63 ARG A N 20
ATOM 29445 C CA . ARG A 1 63 ? 3.019 6.986 -0.339 1.00 0.06 63 ARG A CA 20
ATOM 29446 C C . ARG A 1 63 ? 2.148 7.681 -1.355 1.00 0.06 63 ARG A C 20
ATOM 29447 O O . ARG A 1 63 ? 0.938 7.484 -1.412 1.00 0.08 63 ARG A O 20
ATOM 29468 N N . ASP A 1 64 ? 2.824 8.449 -2.195 1.00 0.06 64 ASP A N 20
ATOM 29469 C CA . ASP A 1 64 ? 2.205 9.147 -3.299 1.00 0.07 64 ASP A CA 20
ATOM 29470 C C . ASP A 1 64 ? 1.471 8.170 -4.206 1.00 0.06 64 ASP A C 20
ATOM 29471 O O . ASP A 1 64 ? 0.350 8.429 -4.642 1.00 0.07 64 ASP A O 20
ATOM 29480 N N . HIS A 1 65 ? 2.106 7.029 -4.462 1.00 0.05 65 HIS A N 20
ATOM 29481 C CA . HIS A 1 65 ? 1.513 5.984 -5.272 1.00 0.05 65 HIS A CA 20
ATOM 29482 C C . HIS A 1 65 ? 0.247 5.455 -4.633 1.00 0.05 65 HIS A C 20
ATOM 29483 O O . HIS A 1 65 ? -0.738 5.261 -5.316 1.00 0.06 65 HIS A O 20
ATOM 29498 N N . LEU A 1 66 ? 0.268 5.238 -3.321 1.00 0.04 66 LEU A N 20
ATOM 29499 C CA . LEU A 1 66 ? -0.881 4.661 -2.630 1.00 0.04 66 LEU A CA 20
ATOM 29500 C C . LEU A 1 66 ? -2.070 5.605 -2.667 1.00 0.05 66 LEU A C 20
ATOM 29501 O O . LEU A 1 66 ? -3.203 5.184 -2.841 1.00 0.06 66 LEU A O 20
ATOM 29517 N N . GLN A 1 67 ? -1.799 6.882 -2.491 1.00 0.05 67 GLN A N 20
ATOM 29518 C CA . GLN A 1 67 ? -2.848 7.901 -2.514 1.00 0.07 67 GLN A CA 20
ATOM 29519 C C . GLN A 1 67 ? -3.359 8.080 -3.921 1.00 0.07 67 GLN A C 20
ATOM 29520 O O . GLN A 1 67 ? -4.524 8.370 -4.142 1.00 0.10 67 GLN A O 20
ATOM 29534 N N . THR A 1 68 ? -2.465 7.929 -4.869 1.00 0.06 68 THR A N 20
ATOM 29535 C CA . THR A 1 68 ? -2.805 7.955 -6.263 1.00 0.08 68 THR A CA 20
ATOM 29536 C C . THR A 1 68 ? -3.631 6.723 -6.613 1.00 0.07 68 THR A C 20
ATOM 29537 O O . THR A 1 68 ? -4.671 6.803 -7.270 1.00 0.09 68 THR A O 20
ATOM 29548 N N . ALA A 1 69 ? -3.136 5.598 -6.146 1.00 0.06 69 ALA A N 20
ATOM 29549 C CA . ALA A 1 69 ? -3.779 4.313 -6.308 1.00 0.07 69 ALA A CA 20
ATOM 29550 C C . ALA A 1 69 ? -5.166 4.279 -5.685 1.00 0.10 69 ALA A C 20
ATOM 29551 O O . ALA A 1 69 ? -6.137 3.921 -6.340 1.00 0.13 69 ALA A O 20
ATOM 29558 N N . THR A 1 70 ? -5.255 4.663 -4.422 1.00 0.10 70 THR A N 20
ATOM 29559 C CA . THR A 1 70 ? -6.495 4.521 -3.673 1.00 0.13 70 THR A CA 20
ATOM 29560 C C . THR A 1 70 ? -7.376 5.750 -3.823 1.00 0.14 70 THR A C 20
ATOM 29561 O O . THR A 1 70 ? -8.601 5.655 -3.934 1.00 0.16 70 THR A O 20
ATOM 29572 N N . GLY A 1 71 ? -6.728 6.897 -3.851 1.00 0.13 71 GLY A N 20
ATOM 29573 C CA . GLY A 1 71 ? -7.436 8.156 -3.895 1.00 0.15 71 GLY A CA 20
ATOM 29574 C C . GLY A 1 71 ? -7.669 8.704 -2.507 1.00 0.19 71 GLY A C 20
ATOM 29575 O O . GLY A 1 71 ? -8.409 9.665 -2.321 1.00 0.31 71 GLY A O 20
ATOM 29579 N N . LEU A 1 72 ? -7.030 8.073 -1.535 1.00 0.15 72 LEU A N 20
ATOM 29580 C CA . LEU A 1 72 ? -7.190 8.428 -0.135 1.00 0.17 72 LEU A CA 20
ATOM 29581 C C . LEU A 1 72 ? -6.016 9.287 0.323 1.00 0.17 72 LEU A C 20
ATOM 29582 O O . LEU A 1 72 ? -5.179 9.692 -0.485 1.00 0.18 72 LEU A O 20
ATOM 29598 N N . ASN A 1 73 ? -5.939 9.538 1.620 1.00 0.18 73 ASN A N 20
ATOM 29599 C CA . ASN A 1 73 ? -4.950 10.456 2.160 1.00 0.20 73 ASN A CA 20
ATOM 29600 C C . ASN A 1 73 ? -4.049 9.740 3.158 1.00 0.17 73 ASN A C 20
ATOM 29601 O O . ASN A 1 73 ? -4.415 9.546 4.321 1.00 0.24 73 ASN A O 20
ATOM 29612 N N . LEU A 1 74 ? -2.877 9.328 2.691 1.00 0.10 74 LEU A N 20
ATOM 29613 C CA . LEU A 1 74 ? -1.944 8.586 3.515 1.00 0.09 74 LEU A CA 20
ATOM 29614 C C . LEU A 1 74 ? -0.897 9.510 4.167 1.00 0.13 74 LEU A C 20
ATOM 29615 O O . LEU A 1 74 ? -1.112 10.718 4.252 1.00 0.17 74 LEU A O 20
ATOM 29631 N N . SER A 1 75 ? 0.232 8.951 4.620 1.00 0.15 75 SER A N 20
ATOM 29632 C CA . SER A 1 75 ? 1.147 9.683 5.508 1.00 0.22 75 SER A CA 20
ATOM 29633 C C . SER A 1 75 ? 2.585 9.692 4.971 1.00 0.15 75 SER A C 20
ATOM 29634 O O . SER A 1 75 ? 2.966 8.837 4.177 1.00 0.12 75 SER A O 20
ATOM 29642 N N . SER A 1 76 ? 3.380 10.659 5.433 1.00 0.21 76 SER A N 20
ATOM 29643 C CA . SER A 1 76 ? 4.762 10.827 4.973 1.00 0.22 76 SER A CA 20
ATOM 29644 C C . SER A 1 76 ? 5.660 9.694 5.475 1.00 0.18 76 SER A C 20
ATOM 29645 O O . SER A 1 76 ? 6.654 9.347 4.835 1.00 0.23 76 SER A O 20
ATOM 29653 N N . THR A 1 77 ? 5.307 9.126 6.619 1.00 0.15 77 THR A N 20
ATOM 29654 C CA . THR A 1 77 ? 6.016 7.979 7.171 1.00 0.13 77 THR A CA 20
ATOM 29655 C C . THR A 1 77 ? 5.094 6.781 7.169 1.00 0.10 77 THR A C 20
ATOM 29656 O O . THR A 1 77 ? 5.169 5.908 8.019 1.00 0.11 77 THR A O 20
ATOM 29667 N N . LEU A 1 78 ? 4.237 6.776 6.171 1.00 0.08 78 LEU A N 20
ATOM 29668 C CA . LEU A 1 78 ? 3.177 5.793 6.009 1.00 0.06 78 LEU A CA 20
ATOM 29669 C C . LEU A 1 78 ? 3.692 4.360 6.175 1.00 0.05 78 LEU A C 20
ATOM 29670 O O . LEU A 1 78 ? 3.245 3.623 7.052 1.00 0.06 78 LEU A O 20
ATOM 29686 N N . ILE A 1 79 ? 4.631 3.985 5.327 1.00 0.05 79 ILE A N 20
ATOM 29687 C CA . ILE A 1 79 ? 5.175 2.629 5.315 1.00 0.05 79 ILE A CA 20
ATOM 29688 C C . ILE A 1 79 ? 6.190 2.392 6.426 1.00 0.06 79 ILE A C 20
ATOM 29689 O O . ILE A 1 79 ? 6.850 1.355 6.471 1.00 0.07 79 ILE A O 20
ATOM 29705 N N . PHE A 1 80 ? 6.316 3.353 7.312 1.00 0.08 80 PHE A N 20
ATOM 29706 C CA . PHE A 1 80 ? 7.175 3.212 8.468 1.00 0.10 80 PHE A CA 20
ATOM 29707 C C . PHE A 1 80 ? 6.314 3.299 9.712 1.00 0.12 80 PHE A C 20
ATOM 29708 O O . PHE A 1 80 ? 6.746 3.013 10.828 1.00 0.19 80 PHE A O 20
ATOM 29725 N N . ASP A 1 81 ? 5.076 3.710 9.478 1.00 0.11 81 ASP A N 20
ATOM 29726 C CA . ASP A 1 81 ? 4.034 3.681 10.477 1.00 0.13 81 ASP A CA 20
ATOM 29727 C C . ASP A 1 81 ? 3.443 2.291 10.460 1.00 0.10 81 ASP A C 20
ATOM 29728 O O . ASP A 1 81 ? 3.136 1.689 11.487 1.00 0.12 81 ASP A O 20
ATOM 29737 N N . HIS A 1 82 ? 3.301 1.803 9.238 1.00 0.06 82 HIS A N 20
ATOM 29738 C CA . HIS A 1 82 ? 2.789 0.492 8.953 1.00 0.05 82 HIS A CA 20
ATOM 29739 C C . HIS A 1 82 ? 3.868 -0.255 8.197 1.00 0.05 82 HIS A C 20
ATOM 29740 O O . HIS A 1 82 ? 4.121 0.024 7.029 1.00 0.05 82 HIS A O 20
ATOM 29755 N N . PRO A 1 83 ? 4.518 -1.197 8.872 1.00 0.05 83 PRO A N 20
ATOM 29756 C CA . PRO A 1 83 ? 5.816 -1.741 8.457 1.00 0.06 83 PRO A CA 20
ATOM 29757 C C . PRO A 1 83 ? 5.827 -2.367 7.073 1.00 0.05 83 PRO A C 20
ATOM 29758 O O . PRO A 1 83 ? 6.753 -2.146 6.294 1.00 0.06 83 PRO A O 20
ATOM 29769 N N . THR A 1 84 ? 4.812 -3.147 6.764 1.00 0.04 84 THR A N 20
ATOM 29770 C CA . THR A 1 84 ? 4.823 -3.936 5.565 1.00 0.04 84 THR A CA 20
ATOM 29771 C C . THR A 1 84 ? 3.685 -3.538 4.660 1.00 0.03 84 THR A C 20
ATOM 29772 O O . THR A 1 84 ? 2.721 -2.924 5.105 1.00 0.03 84 THR A O 20
ATOM 29783 N N . PRO A 1 85 ? 3.779 -3.881 3.372 1.00 0.04 85 PRO A N 20
ATOM 29784 C CA . PRO A 1 85 ? 2.683 -3.687 2.431 1.00 0.03 85 PRO A CA 20
ATOM 29785 C C . PRO A 1 85 ? 1.442 -4.426 2.896 1.00 0.04 85 PRO A C 20
ATOM 29786 O O . PRO A 1 85 ? 0.336 -4.183 2.433 1.00 0.04 85 PRO A O 20
ATOM 29797 N N . HIS A 1 86 ? 1.652 -5.319 3.836 1.00 0.04 86 HIS A N 20
ATOM 29798 C CA . HIS A 1 86 ? 0.564 -6.017 4.483 1.00 0.04 86 HIS A CA 20
ATOM 29799 C C . HIS A 1 86 ? -0.107 -5.074 5.470 1.00 0.04 86 HIS A C 20
ATOM 29800 O O . HIS A 1 86 ? -1.323 -4.905 5.464 1.00 0.06 86 HIS A O 20
ATOM 29815 N N . ALA A 1 87 ? 0.723 -4.434 6.284 1.00 0.03 87 ALA A N 20
ATOM 29816 C CA . ALA A 1 87 ? 0.255 -3.532 7.327 1.00 0.03 87 ALA A CA 20
ATOM 29817 C C . ALA A 1 87 ? -0.285 -2.264 6.712 1.00 0.03 87 ALA A C 20
ATOM 29818 O O . ALA A 1 87 ? -1.094 -1.549 7.299 1.00 0.06 87 ALA A O 20
ATOM 29825 N N . VAL A 1 88 ? 0.182 -2.005 5.518 1.00 0.02 88 VAL A N 20
ATOM 29826 C CA . VAL A 1 88 ? -0.201 -0.827 4.787 1.00 0.03 88 VAL A CA 20
ATOM 29827 C C . VAL A 1 88 ? -1.487 -1.070 4.031 1.00 0.03 88 VAL A C 20
ATOM 29828 O O . VAL A 1 88 ? -2.378 -0.228 4.026 1.00 0.04 88 VAL A O 20
ATOM 29841 N N . ALA A 1 89 ? -1.584 -2.224 3.404 1.00 0.03 89 ALA A N 20
ATOM 29842 C CA . ALA A 1 89 ? -2.780 -2.566 2.664 1.00 0.04 89 ALA A CA 20
ATOM 29843 C C . ALA A 1 89 ? -3.982 -2.628 3.583 1.00 0.04 89 ALA A C 20
ATOM 29844 O O . ALA A 1 89 ? -5.054 -2.169 3.212 1.00 0.06 89 ALA A O 20
ATOM 29851 N N . GLU A 1 90 ? -3.812 -3.160 4.796 1.00 0.04 90 GLU A N 20
ATOM 29852 C CA . GLU A 1 90 ? -4.919 -3.183 5.742 1.00 0.05 90 GLU A CA 20
ATOM 29853 C C . GLU A 1 90 ? -5.160 -1.776 6.269 1.00 0.05 90 GLU A C 20
ATOM 29854 O O . GLU A 1 90 ? -6.272 -1.413 6.642 1.00 0.07 90 GLU A O 20
ATOM 29866 N N . HIS A 1 91 ? -4.098 -0.985 6.285 1.00 0.05 91 HIS A N 20
ATOM 29867 C CA . HIS A 1 91 ? -4.184 0.412 6.640 1.00 0.05 91 HIS A CA 20
ATOM 29868 C C . HIS A 1 91 ? -5.000 1.170 5.605 1.00 0.05 91 HIS A C 20
ATOM 29869 O O . HIS A 1 91 ? -5.591 2.209 5.898 1.00 0.06 91 HIS A O 20
ATOM 29884 N N . LEU A 1 92 ? -5.024 0.651 4.393 1.00 0.05 92 LEU A N 20
ATOM 29885 C CA . LEU A 1 92 ? -5.785 1.263 3.324 1.00 0.06 92 LEU A CA 20
ATOM 29886 C C . LEU A 1 92 ? -7.270 1.003 3.502 1.00 0.08 92 LEU A C 20
ATOM 29887 O O . LEU A 1 92 ? -8.088 1.641 2.862 1.00 0.12 92 LEU A O 20
ATOM 29903 N N . LEU A 1 93 ? -7.596 0.102 4.424 1.00 0.08 93 LEU A N 20
ATOM 29904 C CA . LEU A 1 93 ? -8.989 -0.204 4.766 1.00 0.10 93 LEU A CA 20
ATOM 29905 C C . LEU A 1 93 ? -9.507 0.877 5.672 1.00 0.11 93 LEU A C 20
ATOM 29906 O O . LEU A 1 93 ? -10.674 1.255 5.641 1.00 0.13 93 LEU A O 20
ATOM 29922 N N . GLU A 1 94 ? -8.592 1.369 6.477 1.00 0.11 94 GLU A N 20
ATOM 29923 C CA . GLU A 1 94 ? -8.870 2.399 7.452 1.00 0.13 94 GLU A CA 20
ATOM 29924 C C . GLU A 1 94 ? -9.321 3.681 6.765 1.00 0.14 94 GLU A C 20
ATOM 29925 O O . GLU A 1 94 ? -9.985 4.530 7.359 1.00 0.17 94 GLU A O 20
ATOM 29937 N N . GLN A 1 95 ? -8.931 3.814 5.510 1.00 0.12 95 GLN A N 20
ATOM 29938 C CA . GLN A 1 95 ? -9.276 4.962 4.703 1.00 0.14 95 GLN A CA 20
ATOM 29939 C C . GLN A 1 95 ? -10.651 4.775 4.065 1.00 0.15 95 GLN A C 20
ATOM 29940 O O . GLN A 1 95 ? -11.324 5.737 3.693 1.00 0.16 95 GLN A O 20
ATOM 29954 N N . ILE A 1 96 ? -11.051 3.522 3.954 1.00 0.16 96 ILE A N 20
ATOM 29955 C CA . ILE A 1 96 ? -12.231 3.129 3.207 1.00 0.19 96 ILE A CA 20
ATOM 29956 C C . ILE A 1 96 ? -13.531 3.511 3.917 1.00 0.24 96 ILE A C 20
ATOM 29957 O O . ILE A 1 96 ? -13.640 3.452 5.142 1.00 0.25 96 ILE A O 20
ATOM 29973 N N . PRO A 1 97 ? -14.522 3.935 3.124 1.00 0.27 97 PRO A N 20
ATOM 29974 C CA . PRO A 1 97 ? -15.799 4.462 3.615 1.00 0.33 97 PRO A CA 20
ATOM 29975 C C . PRO A 1 97 ? -16.782 3.384 4.084 1.00 0.35 97 PRO A C 20
ATOM 29976 O O . PRO A 1 97 ? -17.671 2.970 3.333 1.00 0.36 97 PRO A O 20
ATOM 29987 N N . GLY A 1 98 ? -16.622 2.927 5.318 1.00 0.36 98 GLY A N 20
ATOM 29988 C CA . GLY A 1 98 ? -17.590 2.012 5.914 1.00 0.39 98 GLY A CA 20
ATOM 29989 C C . GLY A 1 98 ? -17.388 0.563 5.512 1.00 0.38 98 GLY A C 20
ATOM 29990 O O . GLY A 1 98 ? -17.270 -0.313 6.368 1.00 0.42 98 GLY A O 20
ATOM 29994 N N . ILE A 1 99 ? -17.375 0.316 4.208 1.00 0.34 99 ILE A N 20
ATOM 29995 C CA . ILE A 1 99 ? -17.164 -1.025 3.659 1.00 0.34 99 ILE A CA 20
ATOM 29996 C C . ILE A 1 99 ? -15.857 -1.640 4.152 1.00 0.37 99 ILE A C 20
ATOM 29997 O O . ILE A 1 99 ? -15.766 -2.852 4.364 1.00 0.59 99 ILE A O 20
ATOM 30013 N N . GLY A 1 100 ? -14.854 -0.799 4.337 1.00 0.26 100 GLY A N 20
ATOM 30014 C CA . GLY A 1 100 ? -13.561 -1.266 4.761 1.00 0.28 100 GLY A CA 20
ATOM 30015 C C . GLY A 1 100 ? -13.189 -0.695 6.109 1.00 0.56 100 GLY A C 20
ATOM 30016 O O . GLY A 1 100 ? -13.625 0.437 6.404 1.00 1.33 100 GLY A O 20
#

Secondary structure (DSSP, 8-state):
----HHHHHHHTTS-HHHHHHHHHHHHHHHHHHHHT-SSSTT--SSS-HHHHT--TTHHHHHHHHHHHHH-S---TTHHHHS-SHHHHHHHTTTTS-S--